Protein 7KNO (pdb70)

Solvent-accessible surface area: 64492 Å² total; per-residue (Å²): 151,74,80,5,114,51,2,16,32,84,45,72,88,108,115,13,100,61,69,14,19,55,9,1,79,32,108,118,82,51,43,71,30,63,21,29,103,64,99,114,24,7,50,153,31,50,56,98,1,27,42,138,132,0,62,145,22,4,12,42,30,0,109,130,29,5,32,47,38,29,88,7,122,22,18,76,18,30,18,14,138,61,2,6,4,1,2,0,9,11,0,3,0,0,1,0,10,0,0,0,1,41,25,15,51,80,62,48,153,51,22,0,0,5,18,1,0,1,63,45,113,99,20,98,90,0,25,0,29,56,0,5,8,26,0,0,43,0,0,18,0,0,84,37,44,38,10,102,83,41,45,13,0,0,1,0,0,4,8,3,15,30,1,2,0,0,0,0,0,0,3,0,10,3,1,11,0,0,3,4,22,1,28,26,18,17,94,10,0,57,50,22,2,55,57,2,86,1,106,4,0,0,0,0,1,24,0,66,65,27,30,55,68,16,48,0,0,104,37,0,21,50,2,15,152,108,4,121,88,15,100,32,0,0,0,14,96,50,36,51,81,197,11,54,60,61,160,43,50,8,79,44,2,67,97,12,4,34,82,11,31,1,20,0,19,15,59,60,8,15,0,14,9,42,7,0,1,4,14,35,88,104,56,66,37,24,1,0,10,1,3,2,0,1,1,0,0,6,0,1,3,0,0,64,16,0,0,3,8,32,96,116,7,73,2,1,0,15,16,22,2,3,42,6,0,0,0,0,0,0,1,0,0,0,0,1,48,6,3,9,1,2,4,7,1,10,34,26,48,54,79,59,22,18,3,5,2,64,2,0,32,97,43,105,1,12,0,0,0,8,8,2,25,10,2,12,52,6,23,44,70,24,85,127,60,1,50,138,36,73,2,41,21,0,5,0,0,0,0,8,42,32,28,0,7,0,46,0,3,26,16,2,8,56,61,0,1,71,90,67,6,7,4,0,13,3,24,22,24,15,19,0,0,7,3,0,0,2,1,3,3,3,2,4,27,9,19,5,3,2,2,0,10,18,9,4,7,4,33,16,26,0,1,35,61,124,84,31,119,55,48,161,47,76,37,24,75,13,5,0,0,0,92,143,22,7,5,1,1,1,20,9,4,36,85,50,4,118,47,2,43,84,50,6,10,136,55,36,106,58,54,1,32,4,7,12,10,2,0,32,6,90,70,15,20,5,2,16,10,9,93,46,107,12,52,1,43,11,71,52,83,116,3,11,4,2,32,0,12,0,0,0,3,32,35,81,12,0,2,10,6,0,0,1,5,26,90,24,163,93,43,49,52,7,2,33,0,0,0,0,17,44,97,129,48,80,69,188,89,42,56,88,74,103,1,28,56,41,0,12,106,52,0,105,88,70,34,8,97,58,0,16,13,135,31,20,35,30,10,71,54,4,0,31,32,58,26,10,97,2,28,12,90,4,0,55,31,12,21,54,67,80,19,113,61,16,63,91,27,58,15,16,62,71,61,71,10,13,67,61,0,83,72,48,37,155,144,79,154,7,119,50,2,15,32,80,43,76,89,106,115,14,100,59,70,15,18,57,8,1,90,32,123,104,83,50,48,71,30,63,22,29,105,74,93,111,25,5,40,150,28,42,59,95,1,28,38,135,133,1,65,146,22,5,11,40,30,0,109,127,29,4,33,46,38,27,86,7,146,22,18,55,18,24,16,11,128,60,2,6,6,1,3,0,8,13,0,4,0,0,1,0,9,0,0,0,0,42,26,14,48,79,63,48,151,48,18,0,0,4,17,1,0,1,59,49,109,94,19,97,76,0,24,0,26,51,0,4,6,26,0,0,43,0,0,20,0,0,96,39,44,40,10,103,78,41,45,12,0,0,0,0,0,5,10,3,11,29,2,2,0,0,0,0,0,0,3,0,8,2,1,10,0,0,3,3,19,3,31,26,15,18,88,17,0,55,53,19,2,55,59,1,87,2,105,2,0,0,0,0,0,21,0,70,94,24,29,57,64,28,39,0,0,92,38,0,30,49,1,14,159,104,4,120,87,15,101,33,0,0,0,12,98,51,38,52,81,108,24,59,58,61,159,41,53,8,82,43,6,65,94,12,8,37,83,11,30,2,20,0,24,15,54,60,8,14,0,14,7,41,5,0,0,3,14,37,111,108,36,26,1,0,10,0,3,2,0,0,1,0,0,6,0,2,4,1,0,63,14,0,0,3,7,28,94,126,6,54,1,1,0,14,15,20,3,3,39,6,1,0,0,0,0,0,1,0,0,0,0,1,47,4,3,5,1,2,3,6,2,7,23,22,46,55,78,63,20,18,3,4,3,63,1,0,30,91,32,114,1,21,0,0,0,8,13,2,23,11,2,11,52,7,12,48,70,22,61,130,58,1,48,143,35,76,2,42,24,0,4,0,0,0,0,7,41,35,26,0,7,0,44,0,3,24,14,2,8,55,61,1,0,73,91,64,6,7,3,0,13,3,23,22,26,13,19,0,0,7,3,0,0,2,0,2,3,2,2,4,29,9,20,4,3,2,2,0,13,18,7,4,8,5,45,11,12,0,0,35,50,165,87,35,118,29,51,129,44,78,27,25,100,2,2,0,0,0,75,125,9,8,5,2,0,1,20,9,4,32,82,53,4,109,62,2,24,93,50,7,5,104,56,35,106,52,40,1,33,4,5,12,10,4,2,30,4,83,67,13,20,3,1,17,27,8,94,43,107,14,34,2,63,10,68,64,78,118,4,16,4,1,35,0,11,0,0,0,3,31,25,77,10,0,1,10,6,0,1,2,7,24,92,33,151,166,48,50,53,8,1,28,0,0,0,1,26,39,90,131,50,74,68,96,85,37,46,87,79,82,3,21,136,76,0,22,59,48,0,108,144,68,39,7,100,52,0,24,12,137,101,18,18,49,10,67,50,5,0,25,21,50,24,14,98,2,31,13,125,4,0,57,30,13,20,62,70,80,20,112,58,14,61,96,28,57,17,17,57,71,60,68,8,7,111,57,0,66,70,45,38,150,136,113,57,68,18,19,75,13,1,103,27,46,86,81,55,45,63,31,64,20,29,98,77,107,64,26,6,51,158,31,47,60,96,1,25,46,135,129,0,64,143,20,4,13,43,33,0,106,127,28,5,34,42,40,25,88,6,145,23,16,74,15,32,18,9,124,54,2,6,5,1,2,0,8,13,0,3,0,0,1,0,8,0,0,0,1,43,24,13,49,79,63,45,155,50,20,0,0,4,19,1,0,1,57,45,110,99,21,101,93,0,23,0,31,51,0,4,8,27,0,0,42,0,0,19,0,0,88,36,43,38,10,108,85,40,48,11,0,0,1,0,2,7,10,3,13,28,2,2,0,0,0,0,0,0,3,0,10,2,1,5,0,0,4,2,34,9,23,12,14,22,76,7,0,38,87,18,2,54,76,2,100,2,105,4,0,0,0,0,0,21,0,62,130,27,31,58,69,39,44,0,0,98,44,0,31,49,0,13,160,111,6,122,85,16,101,31,0,0,0,12,93,50,40,48,82,110,22,59,56,62,161,42,51,9,75,46,5,66,94,12,7,48,82,11,31,2,22,0,19,17,60,61,8,14,0,14,12,47,7,0,0,3,8,10,15,13,33,79,47,68,30,10,2,2,10,0,3,2,0,0,2,0,0,5,0,1,4,0,0,66,15,0,0,2,8,29,95,111,6,71,1,0,0,18,28,27,4,2,64,15,18,0,0,0,0,0,1,0,0,0,0,1,48,6,3,8,1,1,3,8,4,8,19,22,46,54,78,57,20,16,4,7,4,63,2,0,54,100,44,38,1,12,0,0,0,10,25,0,37,12,4,92,65,6,124,81,87,29,61,131,56,5,69,136,51,100,5,40,25,0,6,0,0,0,2,15,39,28,86,6,40,85,54,2,3,57,32,2,8,70,23,0,0,45,80,71,5,8,2,0,14,3,23,23,13,12,2,0,0,7,3,1,0,2,1,2,4,1,2,4,27,10,16,8,19,1,2,1,15,20,7,4,6,4,24,13,16,0,0,44,80,99,86,32,125,49,58,94,48,79,119,20,116,13,5,0,0,0,134,42,25,7,4,1,1,1,20,9,4,34,92,46,4,116,63,3,40,86,62,15,6,145,57,29,109,51,51,1,30,1,1,9,5,0,27,33,44,79,110,16,21,4,87,35,66,23,61,80,47,83,11,22,46,36,79,27,22,54,29,2,15,38,32,6,44,71,1,0,94,74,53,92,34,19,63,38,15,34,7,98,75,101,20,30,1,29,2,13,95,35,149,136,116,72,84,65,44,31,52,45,7,23,111,36,0,106,47,42,19,0,67,81,13,36,14,78,29,20,127,71,65,118,80,118

Structure (mmCIF, N/CA/C/O backbone):
data_7KNO
#
_entry.id   7KNO
#
_cell.length_a   72.690
_cell.length_b   184.700
_cell.length_c   84.840
_cell.angle_alpha   90.000
_cell.angle_beta   93.869
_cell.angle_gamma   90.000
#
_symmetry.space_group_name_H-M   'P 1 21 1'
#
loop_
_entity.id
_entity.type
_entity.pdbx_description
1 polymer 'Acetyl-coenzyme A synthetase'
2 non-polymer "5'-O-[(S)-ethoxy(hydroxy)phosphoryl]adenosine"
3 non-polymer 1,2-ETHANEDIOL
4 non-polymer 'PHOSPHATE ION'
5 water water
#
loop_
_atom_site.group_PDB
_atom_site.id
_atom_site.type_symbol
_atom_site.label_atom_id
_atom_site.label_alt_id
_atom_site.label_comp_id
_atom_site.label_asym_id
_atom_site.label_entity_id
_atom_site.label_seq_id
_atom_site.pdbx_PDB_ins_code
_atom_site.Cartn_x
_atom_site.Cartn_y
_atom_site.Cartn_z
_atom_site.occupancy
_atom_site.B_iso_or_equiv
_atom_site.auth_seq_id
_atom_site.auth_comp_id
_atom_site.auth_asym_id
_atom_site.auth_atom_id
_atom_site.pdbx_PDB_model_num
ATOM 1 N N . VAL A 1 24 ? -38.68388 22.14057 -34.31893 1.000 64.05841 10 VAL A N 1
ATOM 2 C CA . VAL A 1 24 ? -38.98429 22.03614 -32.89917 1.000 66.18732 10 VAL A CA 1
ATOM 3 C C . VAL A 1 24 ? -37.68646 22.14230 -32.08705 1.000 65.10872 10 VAL A C 1
ATOM 4 O O . VAL A 1 24 ? -37.46802 23.12304 -31.37231 1.000 65.88203 10 VAL A O 1
ATOM 6 N N . HIS A 1 25 ? -36.81542 21.14426 -32.22174 1.000 52.66540 11 HIS A N 1
ATOM 7 C CA . HIS A 1 25 ? -35.62131 21.03116 -31.39742 1.000 46.75560 11 HIS A CA 1
ATOM 8 C C . HIS A 1 25 ? -34.35635 21.16940 -32.23802 1.000 46.67239 11 HIS A C 1
ATOM 9 O O . HIS A 1 25 ? -34.27742 20.64179 -33.35241 1.000 47.89096 11 HIS A O 1
ATOM 16 N N . HIS A 1 26 ? -33.35537 21.86454 -31.68501 1.000 42.41589 12 HIS A N 1
ATOM 17 C CA . HIS A 1 26 ? -32.06625 21.98008 -32.35958 1.000 40.82071 12 HIS A CA 1
ATOM 18 C C . HIS A 1 26 ? -31.29127 20.67322 -32.28719 1.000 41.77374 12 HIS A C 1
ATOM 19 O O . HIS A 1 26 ? -30.65793 20.26568 -33.26547 1.000 43.40136 12 HIS A O 1
ATOM 21 N N . VAL A 1 27 ? -31.33425 20.00098 -31.14784 1.000 32.57734 13 VAL A N 1
ATOM 22 C CA . VAL A 1 27 ? -30.61892 18.74652 -30.96494 1.000 34.33420 13 VAL A CA 1
ATOM 23 C C . VAL A 1 27 ? -31.58143 17.61122 -31.26262 1.000 39.59438 13 VAL A C 1
ATOM 24 O O . VAL A 1 27 ? -32.69518 17.58239 -30.72988 1.000 41.04558 13 VAL A O 1
ATOM 28 N N . HIS A 1 28 ? -31.14211 16.67028 -32.08916 1.000 36.38169 14 HIS A N 1
ATOM 29 C CA . HIS A 1 28 ? -31.90214 15.49689 -32.47138 1.000 38.62945 14 HIS A CA 1
ATOM 30 C C . HIS A 1 28 ? -31.30800 14.22597 -31.86718 1.000 32.06861 14 HIS A C 1
ATOM 31 O O . HIS A 1 28 ? -30.08587 14.10842 -31.74001 1.000 31.79567 14 HIS A O 1
ATOM 38 N N . PRO A 1 29 ? -32.13368 13.24304 -31.51234 1.000 33.10862 15 PRO A N 1
ATOM 39 C CA . PRO A 1 29 ? -31.58002 11.94187 -31.11881 1.000 32.67817 15 PRO A CA 1
ATOM 40 C C . PRO A 1 29 ? -30.81420 11.31978 -32.27640 1.000 33.56545 15 PRO A C 1
ATOM 41 O O . PRO A 1 29 ? -31.02536 11.66430 -33.43951 1.000 35.44844 15 PRO A O 1
ATOM 45 N N . LEU A 1 30 ? -29.93140 10.37650 -31.94913 1.000 32.98209 16 LEU A N 1
ATOM 46 C CA . LEU A 1 30 ? -29.28869 9.59772 -32.99554 1.000 32.71537 16 LEU A CA 1
ATOM 47 C C . LEU A 1 30 ? -30.35825 8.93289 -33.85669 1.000 34.30534 16 LEU A C 1
ATOM 48 O O . LEU A 1 30 ? -31.37862 8.47798 -33.33179 1.000 34.83007 16 LEU A O 1
ATOM 53 N N . PRO A 1 31 ? -30.18859 8.92975 -35.17328 1.000 35.50270 17 PRO A N 1
ATOM 54 C CA . PRO A 1 31 ? -31.19914 8.34057 -36.05843 1.000 36.81551 17 PRO A CA 1
ATOM 55 C C . PRO A 1 31 ? -31.61676 6.93569 -35.63052 1.000 37.37659 17 PRO A C 1
ATOM 56 O O . PRO A 1 31 ? -30.78336 6.08963 -35.31100 1.000 36.88624 17 PRO A O 1
ATOM 60 N N . ASP A 1 32 ? -32.93203 6.69693 -35.63146 1.000 38.48455 18 ASP A N 1
ATOM 61 C CA . ASP A 1 32 ? -33.52301 5.42733 -35.21743 1.000 39.22556 18 ASP A CA 1
ATOM 62 C C . ASP A 1 32 ? -34.75987 5.17591 -36.06165 1.000 41.03711 18 ASP A C 1
ATOM 63 O O . ASP A 1 32 ? -35.50044 6.11285 -36.36301 1.000 42.42536 18 ASP A O 1
ATOM 68 N N . SER A 1 33 ? -35.00747 3.91163 -36.41175 1.000 43.87511 19 SER A N 1
ATOM 69 C CA . SER A 1 33 ? -36.20986 3.61351 -37.20159 1.000 44.06981 19 SER A CA 1
ATOM 70 C C . SER A 1 33 ? -37.47764 3.69502 -36.36468 1.000 46.50272 19 SER A C 1
ATOM 71 O O . SER A 1 33 ? -38.57955 3.73674 -36.92289 1.000 47.68093 19 SER A O 1
ATOM 74 N N . VAL A 1 34 ? -37.34130 3.70114 -35.04507 1.000 45.35212 20 VAL A N 1
ATOM 75 C CA . VAL A 1 34 ? -38.45128 3.78655 -34.10165 1.000 45.63714 20 VAL A CA 1
ATOM 76 C C . VAL A 1 34 ? -38.78093 5.25736 -33.86613 1.000 46.23735 20 VAL A C 1
ATOM 77 O O . VAL A 1 34 ? -37.86997 6.06111 -33.61118 1.000 44.70051 20 VAL A O 1
ATOM 81 N N . PRO A 1 35 ? -40.05131 5.65187 -33.92583 1.000 50.11915 21 PRO A N 1
ATOM 82 C CA . PRO A 1 35 ? -40.40537 7.04918 -33.65058 1.000 46.73021 21 PRO A CA 1
ATOM 83 C C . PRO A 1 35 ? -40.06667 7.45374 -32.22217 1.000 47.27838 21 PRO A C 1
ATOM 84 O O . PRO A 1 35 ? -40.19554 6.66358 -31.28288 1.000 47.64127 21 PRO A O 1
ATOM 88 N N . GLU A 1 36 ? -39.65742 8.72102 -32.07078 1.000 45.40993 22 GLU A N 1
ATOM 89 C CA . GLU A 1 36 ? -39.22109 9.23290 -30.77443 1.000 48.91654 22 GLU A CA 1
ATOM 90 C C . GLU A 1 36 ? -40.25783 8.98550 -29.68570 1.000 47.86810 22 GLU A C 1
ATOM 91 O O . GLU A 1 36 ? -39.91111 8.63539 -28.55040 1.000 47.77875 22 GLU A O 1
ATOM 97 N N . SER A 1 37 ? -41.53643 9.13933 -30.02402 1.000 47.47881 23 SER A N 1
ATOM 98 C CA . SER A 1 37 ? -42.62900 8.96007 -29.07331 1.000 44.37874 23 SER A CA 1
ATOM 99 C C . SER A 1 37 ? -42.77336 7.52519 -28.58530 1.000 46.70718 23 SER A C 1
ATOM 100 O O . SER A 1 37 ? -43.45887 7.29135 -27.58531 1.000 52.53002 23 SER A O 1
ATOM 103 N N . GLU A 1 38 ? -42.19078 6.55468 -29.28074 1.000 43.80699 24 GLU A N 1
ATOM 104 C CA . GLU A 1 38 ? -42.22572 5.16898 -28.84170 1.000 44.21448 24 GLU A CA 1
ATOM 105 C C . GLU A 1 38 ? -40.85659 4.70351 -28.37234 1.000 43.31566 24 GLU A C 1
ATOM 106 O O . GLU A 1 38 ? -40.64150 3.50017 -28.21197 1.000 42.96590 24 GLU A O 1
ATOM 112 N N . ASP A 1 39 ? -39.92499 5.63067 -28.17070 1.000 40.09315 25 ASP A N 1
ATOM 113 C CA . ASP A 1 39 ? -38.51281 5.30415 -27.99348 1.000 40.93267 25 ASP A CA 1
ATOM 114 C C . ASP A 1 39 ? -37.98467 5.64342 -26.60157 1.000 39.55078 25 ASP A C 1
ATOM 115 O O . ASP A 1 39 ? -36.78969 5.89666 -26.44266 1.000 37.84533 25 ASP A O 1
ATOM 120 N N . LEU A 1 40 ? -38.83813 5.63159 -25.57874 1.000 37.67780 26 LEU A N 1
ATOM 121 C CA . LEU A 1 40 ? -38.41156 5.89398 -24.20641 1.000 36.92412 26 LEU A CA 1
ATOM 122 C C . LEU A 1 40 ? -38.69840 4.66238 -23.36071 1.000 37.16873 26 LEU A C 1
ATOM 123 O O . LEU A 1 40 ? -39.83021 4.16354 -23.35503 1.000 38.29819 26 LEU A O 1
ATOM 128 N N . PHE A 1 41 ? -37.68403 4.16090 -22.66155 1.000 35.88666 27 PHE A N 1
ATOM 129 C CA . PHE A 1 41 ? -37.77552 2.84229 -22.03275 1.000 36.90615 27 PHE A CA 1
ATOM 130 C C . PHE A 1 41 ? -37.65028 2.95089 -20.51409 1.000 37.56995 27 PHE A C 1
ATOM 131 O O . PHE A 1 41 ? -36.54644 3.07468 -19.97592 1.000 34.22706 27 PHE A O 1
ATOM 139 N N . ALA A 1 42 ? -38.79089 2.85770 -19.82542 1.000 36.47426 28 ALA A N 1
ATOM 140 C CA . ALA A 1 42 ? -38.78363 2.88812 -18.37241 1.000 36.42600 28 ALA A CA 1
ATOM 141 C C . ALA A 1 42 ? -38.05153 1.65937 -17.83103 1.000 35.63217 28 ALA A C 1
ATOM 142 O O . ALA A 1 42 ? -37.98486 0.62838 -18.50414 1.000 36.27280 28 ALA A O 1
ATOM 144 N N . PRO A 1 43 ? -37.48575 1.74062 -16.62765 1.000 34.68250 29 PRO A N 1
ATOM 145 C CA . PRO A 1 43 ? -36.88514 0.54979 -16.02189 1.000 34.46475 29 PRO A CA 1
ATOM 146 C C . PRO A 1 43 ? -37.86744 -0.61062 -16.00935 1.000 37.30066 29 PRO A C 1
ATOM 147 O O . PRO A 1 43 ? -39.01475 -0.47706 -15.54948 1.000 37.97637 29 PRO A O 1
ATOM 151 N N . PRO A 1 44 ? -37.47813 -1.74630 -16.57816 1.000 36.37029 30 PRO A N 1
ATOM 152 C CA . PRO A 1 44 ? -38.41633 -2.87070 -16.74885 1.000 39.92697 30 PRO A CA 1
ATOM 153 C C . PRO A 1 44 ? -38.57968 -3.63920 -15.44808 1.000 38.72317 30 PRO A C 1
ATOM 154 O O . PRO A 1 44 ? -37.87034 -3.34795 -14.47418 1.000 38.06021 30 PRO A O 1
ATOM 158 N N . PRO A 1 45 ? -39.52338 -4.59961 -15.37941 1.000 40.11937 31 PRO A N 1
ATOM 159 C CA . PRO A 1 45 ? -39.81380 -5.27100 -14.09639 1.000 40.22468 31 PRO A CA 1
ATOM 160 C C . PRO A 1 45 ? -38.61761 -5.90337 -13.40289 1.000 39.11928 31 PRO A C 1
ATOM 161 O O . PRO A 1 45 ? -38.57726 -5.90865 -12.16777 1.000 39.85512 31 PRO A O 1
ATOM 165 N N . ARG A 1 46 ? -37.65804 -6.46180 -14.13710 1.000 38.61255 32 ARG A N 1
ATOM 166 C CA . ARG A 1 46 ? -36.47727 -7.00683 -13.46917 1.000 39.86036 32 ARG A CA 1
ATOM 167 C C . ARG A 1 46 ? -35.71710 -5.93629 -12.69510 1.000 39.34885 32 ARG A C 1
ATOM 168 O O . ARG A 1 46 ? -34.95077 -6.27266 -11.77966 1.000 39.16367 32 ARG A O 1
ATOM 176 N N . MET A 1 47 ? -35.91467 -4.66033 -13.03936 1.000 36.87838 33 MET A N 1
ATOM 177 C CA . MET A 1 47 ? -35.27173 -3.53907 -12.35796 1.000 36.45888 33 MET A CA 1
ATOM 178 C C . MET A 1 47 ? -36.25340 -2.75265 -11.49654 1.000 38.06871 33 MET A C 1
ATOM 179 O O . MET A 1 47 ? -35.95990 -1.62138 -11.11141 1.000 38.73458 33 MET A O 1
ATOM 184 N N . GLN A 1 48 ? -37.42775 -3.32473 -11.20830 1.000 40.44390 34 GLN A N 1
ATOM 185 C CA . GLN A 1 48 ? -38.39218 -2.74368 -10.27665 1.000 40.44270 34 GLN A CA 1
ATOM 186 C C . GLN A 1 48 ? -38.49951 -3.53597 -8.97423 1.000 41.25837 34 GLN A C 1
ATOM 187 O O . GLN A 1 48 ? -39.45648 -3.34902 -8.21898 1.000 44.24244 34 GLN A O 1
ATOM 193 N N . GLY A 1 49 ? -37.55392 -4.42444 -8.69930 1.000 39.11738 35 GLY A N 1
ATOM 194 C CA . GLY A 1 49 ? -37.71727 -5.30697 -7.56156 1.000 40.82876 35 GLY A CA 1
ATOM 195 C C . GLY A 1 49 ? -38.83491 -6.31658 -7.71618 1.000 41.43779 35 GLY A C 1
ATOM 196 O O . GLY A 1 49 ? -39.33202 -6.84537 -6.71662 1.000 40.90535 35 GLY A O 1
ATOM 197 N N . LYS A 1 50 ? -39.24605 -6.60401 -8.94145 1.000 43.85234 36 LYS A N 1
ATOM 198 C CA . LYS A 1 50 ? -40.28374 -7.59132 -9.19771 1.000 44.79299 36 LYS A CA 1
ATOM 199 C C . LYS A 1 50 ? -39.63706 -8.93381 -9.50951 1.000 50.75048 36 LYS A C 1
ATOM 200 O O . LYS A 1 50 ? -38.43330 -9.02754 -9.75630 1.000 49.04729 36 LYS A O 1
ATOM 206 N N . GLU A 1 51 ? -40.45160 -9.98588 -9.46515 1.000 53.25336 37 GLU A N 1
ATOM 207 C CA . GLU A 1 51 ? -40.02247 -11.33956 -9.82441 1.000 54.04575 37 GLU A CA 1
ATOM 208 C C . GLU A 1 51 ? -38.86321 -11.82204 -8.95744 1.000 51.23049 37 GLU A C 1
ATOM 209 O O . GLU A 1 51 ? -38.02598 -12.60634 -9.41019 1.000 51.38636 37 GLU A O 1
ATOM 215 N N . GLY A 1 52 ? -38.80099 -11.35942 -7.70872 1.000 48.39770 38 GLY A N 1
ATOM 216 C CA . GLY A 1 52 ? -37.73456 -11.77906 -6.81446 1.000 47.97957 38 GLY A CA 1
ATOM 217 C C . GLY A 1 52 ? -36.37518 -11.16138 -7.06696 1.000 47.37526 38 GLY A C 1
ATOM 218 O O . GLY A 1 52 ? -35.38436 -11.61895 -6.47529 1.000 40.79472 38 GLY A O 1
ATOM 219 N N . ARG A 1 53 ? -36.28350 -10.14343 -7.92487 1.000 43.52055 39 ARG A N 1
ATOM 220 C CA . ARG A 1 53 ? -35.01109 -9.45845 -8.15337 1.000 36.46696 39 ARG A CA 1
ATOM 221 C C . ARG A 1 53 ? -34.73717 -8.44027 -7.05337 1.000 39.51522 39 ARG A C 1
ATOM 222 O O . ARG A 1 53 ? -35.66760 -7.91779 -6.43351 1.000 41.87369 39 ARG A O 1
ATOM 230 N N . PRO A 1 54 ? -33.46517 -8.10736 -6.82402 1.000 40.48792 40 PRO A N 1
ATOM 231 C CA . PRO A 1 54 ? -33.13554 -7.09470 -5.81484 1.000 36.99500 40 PRO A CA 1
ATOM 232 C C . PRO A 1 54 ? -33.76499 -5.75091 -6.14353 1.000 40.41256 40 PRO A C 1
ATOM 233 O O . PRO A 1 54 ? -33.79938 -5.33370 -7.30305 1.000 37.63462 40 PRO A O 1
ATOM 237 N N . LYS A 1 55 ? -34.26437 -5.06990 -5.11149 1.000 38.88492 41 LYS A N 1
ATOM 238 C CA . LYS A 1 55 ? -34.71009 -3.69401 -5.29958 1.000 35.90609 41 LYS A CA 1
ATOM 239 C C . LYS A 1 55 ? -33.51744 -2.82258 -5.69210 1.000 33.15138 41 LYS A C 1
ATOM 240 O O . LYS A 1 55 ? -32.41552 -3.00660 -5.16903 1.000 33.39591 41 LYS A O 1
ATOM 242 N N . PRO A 1 56 ? -33.68974 -1.89045 -6.61648 1.000 37.27319 42 PRO A N 1
ATOM 243 C CA . PRO A 1 56 ? -32.55952 -1.04844 -7.02855 1.000 29.60110 42 PRO A CA 1
ATOM 244 C C . PRO A 1 56 ? -32.07816 -0.14734 -5.90035 1.000 34.28193 42 PRO A C 1
ATOM 245 O O . PRO A 1 56 ? -32.84736 0.28094 -5.03645 1.000 32.13266 42 PRO A O 1
ATOM 249 N N . HIS A 1 57 ? -30.76893 0.12674 -5.91158 1.000 28.62527 43 HIS A N 1
ATOM 250 C CA . HIS A 1 57 ? -30.20016 1.04128 -4.93122 1.000 31.96620 43 HIS A CA 1
ATOM 251 C C . HIS A 1 57 ? -30.73456 2.45326 -5.10979 1.000 31.13290 43 HIS A C 1
ATOM 252 O O . HIS A 1 57 ? -30.82856 3.21211 -4.13507 1.000 33.95789 43 HIS A O 1
ATOM 259 N N . ILE A 1 58 ? -31.03127 2.83947 -6.34634 1.000 29.41751 44 ILE A N 1
ATOM 260 C CA . ILE A 1 58 ? -31.58548 4.14631 -6.66200 1.000 27.84039 44 ILE A CA 1
ATOM 261 C C . ILE A 1 58 ? -32.81994 3.91576 -7.52951 1.000 30.42682 44 ILE A C 1
ATOM 262 O O . ILE A 1 58 ? -32.74542 3.24005 -8.56274 1.000 29.71848 44 ILE A O 1
ATOM 267 N N . GLY A 1 59 ? -33.94552 4.47213 -7.11864 1.000 29.08214 45 GLY A N 1
ATOM 268 C CA . GLY A 1 59 ? -35.17332 4.25621 -7.84725 1.000 31.07086 45 GLY A CA 1
ATOM 269 C C . GLY A 1 59 ? -36.31605 4.97443 -7.18271 1.000 35.37092 45 GLY A C 1
ATOM 270 O O . GLY A 1 59 ? -36.20294 5.44335 -6.04614 1.000 31.65234 45 GLY A O 1
ATOM 271 N N . PRO A 1 60 ? -37.46397 5.04986 -7.86903 1.000 36.74784 46 PRO A N 1
ATOM 272 C CA . PRO A 1 60 ? -37.71237 4.40947 -9.16340 1.000 32.78006 46 PRO A CA 1
ATOM 273 C C . PRO A 1 60 ? -37.68542 5.35244 -10.36274 1.000 32.84248 46 PRO A C 1
ATOM 274 O O . PRO A 1 60 ? -38.12132 4.94224 -11.45201 1.000 34.31567 46 PRO A O 1
ATOM 278 N N . ASN A 1 61 ? -37.29897 6.61517 -10.19272 1.000 31.76407 47 ASN A N 1
ATOM 279 C CA . ASN A 1 61 ? -37.52093 7.56378 -11.27469 1.000 31.79214 47 ASN A CA 1
ATOM 280 C C . ASN A 1 61 ? -36.38852 8.58234 -11.33091 1.000 31.76878 47 ASN A C 1
ATOM 281 O O . ASN A 1 61 ? -35.40793 8.50339 -10.58484 1.000 30.54940 47 ASN A O 1
ATOM 286 N N . TYR A 1 62 ? -36.53511 9.53963 -12.24912 1.000 30.46669 48 TYR A N 1
ATOM 287 C CA . TYR A 1 62 ? -35.50043 10.54927 -12.44930 1.000 29.63380 48 TYR A CA 1
ATOM 288 C C . TYR A 1 62 ? -35.29986 11.37357 -11.18944 1.000 32.19434 48 TYR A C 1
ATOM 289 O O . TYR A 1 62 ? -34.16269 11.66433 -10.79996 1.000 29.70049 48 TYR A O 1
ATOM 298 N N . GLU A 1 63 ? -36.39676 11.70561 -10.50599 1.000 29.89946 49 GLU A N 1
ATOM 299 C CA . GLU A 1 63 ? -36.29974 12.50291 -9.29278 1.000 31.81245 49 GLU A CA 1
ATOM 300 C C . GLU A 1 63 ? -35.49691 11.79626 -8.21062 1.000 29.12035 49 GLU A C 1
ATOM 301 O O . GLU A 1 63 ? -34.79665 12.45140 -7.43222 1.000 28.48588 49 GLU A O 1
ATOM 307 N N . SER A 1 64 ? -35.57968 10.47183 -8.14068 1.000 29.35830 50 SER A N 1
ATOM 308 C CA . SER A 1 64 ? -34.77298 9.76094 -7.15302 1.000 28.77239 50 SER A CA 1
ATOM 309 C C . SER A 1 64 ? -33.28933 9.81833 -7.50160 1.000 27.58856 50 SER A C 1
ATOM 310 O O . SER A 1 64 ? -32.44917 9.87529 -6.59760 1.000 27.80565 50 SER A O 1
ATOM 313 N N . TYR A 1 65 ? -32.95024 9.80571 -8.79084 1.000 28.44826 51 TYR A N 1
ATOM 314 C CA . TYR A 1 65 ? -31.56553 10.02601 -9.20166 1.000 27.30285 51 TYR A CA 1
ATOM 315 C C . TYR A 1 65 ? -31.09799 11.43019 -8.83617 1.000 28.38029 51 TYR A C 1
ATOM 316 O O . TYR A 1 65 ? -30.01882 11.59985 -8.25671 1.000 27.38780 51 TYR A O 1
ATOM 325 N N . VAL A 1 66 ? -31.89752 12.45275 -9.16721 1.000 25.92926 52 VAL A N 1
ATOM 326 C CA . VAL A 1 66 ? -31.48065 13.81997 -8.88839 1.000 26.28002 52 VAL A CA 1
ATOM 327 C C . VAL A 1 66 ? -31.32067 14.03423 -7.39782 1.000 28.04710 52 VAL A C 1
ATOM 328 O O . VAL A 1 66 ? -30.38071 14.69867 -6.95671 1.000 26.04214 52 VAL A O 1
ATOM 332 N N . LYS A 1 67 ? -32.24135 13.48219 -6.59517 1.000 27.58372 53 LYS A N 1
ATOM 333 C CA . LYS A 1 67 ? -32.16344 13.69732 -5.15517 1.000 29.76540 53 LYS A CA 1
ATOM 334 C C . LYS A 1 67 ? -30.83820 13.20506 -4.60444 1.000 27.78296 53 LYS A C 1
ATOM 335 O O . LYS A 1 67 ? -30.20125 13.88877 -3.79465 1.000 25.29428 53 LYS A O 1
ATOM 341 N N . GLU A 1 68 ? -30.38350 12.03958 -5.05730 1.000 25.75346 54 GLU A N 1
ATOM 342 C CA . GLU A 1 68 ? -29.09233 11.55754 -4.57598 1.000 24.25249 54 GLU A CA 1
ATOM 343 C C . GLU A 1 68 ? -27.92667 12.30451 -5.23038 1.000 23.85728 54 GLU A C 1
ATOM 344 O O . GLU A 1 68 ? -26.97487 12.69394 -4.54805 1.000 23.34529 54 GLU A O 1
ATOM 350 N N . TRP A 1 69 ? -27.97547 12.49524 -6.54749 1.000 23.72551 55 TRP A N 1
ATOM 351 C CA . TRP A 1 69 ? -26.85390 13.10786 -7.26821 1.000 23.19715 55 TRP A CA 1
ATOM 352 C C . TRP A 1 69 ? -26.55446 14.51076 -6.74677 1.000 23.13298 55 TRP A C 1
ATOM 353 O O . TRP A 1 69 ? -25.38694 14.91226 -6.66259 1.000 23.15093 55 TRP A O 1
ATOM 364 N N . ALA A 1 70 ? -27.59741 15.26724 -6.36460 1.000 22.95179 56 ALA A N 1
ATOM 365 C CA . ALA A 1 70 ? -27.37487 16.63680 -5.90578 1.000 23.12556 56 ALA A CA 1
ATOM 366 C C . ALA A 1 70 ? -26.49659 16.66980 -4.66425 1.000 24.63991 56 ALA A C 1
ATOM 367 O O . ALA A 1 70 ? -25.86749 17.68835 -4.38725 1.000 26.87663 56 ALA A O 1
ATOM 369 N N . LYS A 1 71 ? -26.47367 15.57284 -3.89836 1.000 22.82349 57 LYS A N 1
ATOM 370 C CA . LYS A 1 71 ? -25.62963 15.46361 -2.71432 1.000 23.34962 57 LYS A CA 1
ATOM 371 C C . LYS A 1 71 ? -24.14919 15.33911 -3.06419 1.000 24.68227 57 LYS A C 1
ATOM 372 O O . LYS A 1 71 ? -23.28809 15.53194 -2.19200 1.000 22.27220 57 LYS A O 1
ATOM 378 N N . THR A 1 72 ? -23.83228 15.00847 -4.31264 1.000 21.95288 58 THR A N 1
ATOM 379 C CA . THR A 1 72 ? -22.48324 14.58772 -4.69197 1.000 21.04492 58 THR A CA 1
ATOM 380 C C . THR A 1 72 ? -21.72280 15.65011 -5.45210 1.000 23.09844 58 THR A C 1
ATOM 381 O O . THR A 1 72 ? -20.55969 15.42047 -5.79641 1.000 20.01810 58 THR A O 1
ATOM 385 N N . VAL A 1 73 ? -22.35471 16.79226 -5.74104 1.000 23.87508 59 VAL A N 1
ATOM 386 C CA . VAL A 1 73 ? -21.71058 17.88561 -6.45430 1.000 26.35417 59 VAL A CA 1
ATOM 387 C C . VAL A 1 73 ? -21.98553 19.17958 -5.70328 1.000 25.10672 59 VAL A C 1
ATOM 388 O O . VAL A 1 73 ? -22.92553 19.27859 -4.92233 1.000 25.83723 59 VAL A O 1
ATOM 392 N N . GLY A 1 74 ? -21.13438 20.17533 -5.93075 1.000 28.80903 60 GLY A N 1
ATOM 393 C CA . GLY A 1 74 ? -21.35499 21.47716 -5.33884 1.000 35.03010 60 GLY A CA 1
ATOM 394 C C . GLY A 1 74 ? -20.67588 21.68347 -3.99249 1.000 32.33380 60 GLY A C 1
ATOM 395 O O . GLY A 1 74 ? -20.05140 20.77993 -3.41970 1.000 31.24070 60 GLY A O 1
ATOM 396 N N . PRO A 1 75 ? -20.84751 22.88638 -3.43429 1.000 36.91786 61 PRO A N 1
ATOM 397 C CA . PRO A 1 75 ? -20.03394 23.29360 -2.27626 1.000 38.38402 61 PRO A CA 1
ATOM 398 C C . PRO A 1 75 ? -20.31542 22.52495 -0.98679 1.000 39.98773 61 PRO A C 1
ATOM 399 O O . PRO A 1 75 ? -19.48039 22.57326 -0.07431 1.000 36.73071 61 PRO A O 1
ATOM 403 N N . ASN A 1 76 ? -21.43877 21.82143 -0.86656 1.000 33.83323 62 ASN A N 1
ATOM 404 C CA . ASN A 1 76 ? -21.71887 21.04317 0.33509 1.000 31.63109 62 ASN A CA 1
ATOM 405 C C . ASN A 1 76 ? -21.66430 19.53704 0.08854 1.000 28.20226 62 ASN A C 1
ATOM 406 O O . ASN A 1 76 ? -22.35834 18.77357 0.76021 1.000 29.71450 62 ASN A O 1
ATOM 411 N N . SER A 1 77 ? -20.84556 19.08689 -0.85697 1.000 24.72091 63 SER A N 1
ATOM 412 C CA . SER A 1 77 ? -20.83278 17.66906 -1.18967 1.000 25.10159 63 SER A CA 1
ATOM 413 C C . SER A 1 77 ? -19.70808 16.89726 -0.51247 1.000 22.26571 63 SER A C 1
ATOM 414 O O . SER A 1 77 ? -19.63532 15.68297 -0.68977 1.000 23.18964 63 SER A O 1
ATOM 417 N N . ASP A 1 78 ? -18.86541 17.54955 0.29114 1.000 21.76593 64 ASP A N 1
ATOM 418 C CA . ASP A 1 78 ? -17.85133 16.79804 1.04099 1.000 21.41258 64 ASP A CA 1
ATOM 419 C C . ASP A 1 78 ? -18.49412 15.76403 1.95541 1.000 23.73519 64 ASP A C 1
ATOM 420 O O . ASP A 1 78 ? -17.94884 14.67132 2.15545 1.000 23.11253 64 ASP A O 1
ATOM 425 N N . GLU A 1 79 ? -19.63299 16.11041 2.55928 1.000 25.00942 65 GLU A N 1
ATOM 426 C CA . GLU A 1 79 ? -20.25209 15.21011 3.53052 1.000 27.41491 65 GLU A CA 1
ATOM 427 C C . GLU A 1 79 ? -20.56930 13.85561 2.90292 1.000 23.97048 65 GLU A C 1
ATOM 428 O O . GLU A 1 79 ? -20.22900 12.80037 3.45641 1.000 25.30787 65 GLU A O 1
ATOM 434 N N . TRP A 1 80 ? -21.20854 13.86615 1.73239 1.000 23.09553 66 TRP A N 1
ATOM 435 C CA . TRP A 1 80 ? -21.53877 12.61598 1.05294 1.000 21.23410 66 TRP A CA 1
ATOM 436 C C . TRP A 1 80 ? -20.28063 11.85954 0.63010 1.000 22.31517 66 TRP A C 1
ATOM 437 O O . TRP A 1 80 ? -20.19118 10.63260 0.79892 1.000 24.07376 66 TRP A O 1
ATOM 448 N N . TRP A 1 81 ? -19.29420 12.56392 0.08598 1.000 20.40429 67 TRP A N 1
ATOM 449 C CA . TRP A 1 81 ? -18.10097 11.86036 -0.37160 1.000 20.10892 67 TRP A CA 1
ATOM 450 C C . TRP A 1 81 ? -17.31215 11.27481 0.80177 1.000 20.95024 67 TRP A C 1
ATOM 451 O O . TRP A 1 81 ? -16.79634 10.15816 0.70244 1.000 20.41030 67 TRP A O 1
ATOM 462 N N . ALA A 1 82 ? -17.23427 11.99561 1.92494 1.000 20.11193 68 ALA A N 1
ATOM 463 C CA . ALA A 1 82 ? -16.51668 11.45609 3.08366 1.000 21.86957 68 ALA A CA 1
ATOM 464 C C . ALA A 1 82 ? -17.21691 10.20975 3.60671 1.000 22.55876 68 ALA A C 1
ATOM 465 O O . ALA A 1 82 ? -16.56021 9.21498 3.94435 1.000 21.05841 68 ALA A O 1
ATOM 467 N N . ALA A 1 83 ? -18.55566 10.24285 3.66506 1.000 20.91688 69 ALA A N 1
ATOM 468 C CA . ALA A 1 83 ? -19.30655 9.08253 4.13973 1.000 24.10500 69 ALA A CA 1
ATOM 469 C C . ALA A 1 83 ? -19.13159 7.89709 3.19571 1.000 24.86224 69 ALA A C 1
ATOM 470 O O . ALA A 1 83 ? -18.85294 6.77992 3.64177 1.000 21.95986 69 ALA A O 1
ATOM 472 N N . LYS A 1 84 ? -19.28434 8.11606 1.87851 1.000 22.17878 70 LYS A N 1
ATOM 473 C CA . LYS A 1 84 ? -19.12392 7.00141 0.94803 1.000 22.42775 70 LYS A CA 1
ATOM 474 C C . LYS A 1 84 ? -17.70829 6.44109 0.99058 1.000 21.63235 70 LYS A C 1
ATOM 475 O O . LYS A 1 84 ? -17.52690 5.22290 0.94102 1.000 22.26003 70 LYS A O 1
ATOM 481 N N . ALA A 1 85 ? -16.69545 7.30374 1.09673 1.000 17.62303 71 ALA A N 1
ATOM 482 C CA . ALA A 1 85 ? -15.31957 6.80199 1.18460 1.000 21.68218 71 ALA A CA 1
ATOM 483 C C . ALA A 1 85 ? -15.14004 5.89191 2.39137 1.000 23.04313 71 ALA A C 1
ATOM 484 O O . ALA A 1 85 ? -14.52302 4.82929 2.29254 1.000 19.72563 71 ALA A O 1
ATOM 486 N N . ARG A 1 86 ? -15.69834 6.27726 3.52677 1.000 21.34524 72 ARG A N 1
ATOM 487 C CA . ARG A 1 86 ? -15.50843 5.50839 4.74972 1.000 22.52300 72 ARG A CA 1
ATOM 488 C C . ARG A 1 86 ? -16.36405 4.24568 4.76577 1.000 23.37419 72 ARG A C 1
ATOM 489 O O . ARG A 1 86 ? -15.97660 3.24342 5.37977 1.000 24.40408 72 ARG A O 1
ATOM 497 N N . GLU A 1 87 ? -17.52752 4.27751 4.10646 1.000 23.95999 73 GLU A N 1
ATOM 498 C CA . GLU A 1 87 ? -18.42827 3.12832 4.10216 1.000 25.10033 73 GLU A CA 1
ATOM 499 C C . GLU A 1 87 ? -17.99736 2.08922 3.08965 1.000 25.51563 73 GLU A C 1
ATOM 500 O O . GLU A 1 87 ? -18.23340 0.89165 3.29365 1.000 24.67517 73 GLU A O 1
ATOM 506 N N . THR A 1 88 ? -17.35471 2.52986 2.00912 1.000 20.74925 74 THR A N 1
ATOM 507 C CA . THR A 1 88 ? -17.10721 1.68424 0.84921 1.000 21.89698 74 THR A CA 1
ATOM 508 C C . THR A 1 88 ? -15.78232 0.94436 0.92570 1.000 20.92762 74 THR A C 1
ATOM 509 O O . THR A 1 88 ? -15.68234 -0.19766 0.44669 1.000 23.27189 74 THR A O 1
ATOM 513 N N . LEU A 1 89 ? -14.76342 1.57644 1.49060 1.000 19.96481 75 LEU A N 1
ATOM 514 C CA . LEU A 1 89 ? -13.43690 0.98037 1.56242 1.000 19.91274 75 LEU A CA 1
ATOM 515 C C . LEU A 1 89 ? -13.01808 0.78245 3.00568 1.000 22.99965 75 LEU A C 1
ATOM 516 O O . LEU A 1 89 ? -13.44948 1.52485 3.89957 1.000 20.06566 75 LEU A O 1
ATOM 521 N N . ASP A 1 90 ? -12.16067 -0.22859 3.21324 1.000 19.54283 76 ASP A N 1
ATOM 522 C CA . ASP A 1 90 ? -11.47521 -0.44348 4.48215 1.000 21.74382 76 ASP A CA 1
ATOM 523 C C . ASP A 1 90 ? -10.17557 0.35125 4.47317 1.000 19.75984 76 ASP A C 1
ATOM 524 O O . ASP A 1 90 ? -9.33640 0.15528 3.58719 1.000 20.89063 76 ASP A O 1
ATOM 529 N N . TRP A 1 91 ? -9.99245 1.22222 5.46287 1.000 19.89187 77 TRP A N 1
ATOM 530 C CA . TRP A 1 91 ? -8.81058 2.06310 5.55936 1.000 16.77890 77 TRP A CA 1
ATOM 531 C C . TRP A 1 91 ? -7.91872 1.60486 6.70783 1.000 18.08136 77 TRP A C 1
ATOM 532 O O . TRP A 1 91 ? -8.40888 1.16592 7.74572 1.000 20.73165 77 TRP A O 1
ATOM 543 N N . TYR A 1 92 ? -6.61549 1.76258 6.52636 1.000 17.26627 78 TYR A N 1
ATOM 544 C CA . TYR A 1 92 ? -5.68920 1.56873 7.65326 1.000 20.40879 78 TYR A CA 1
ATOM 545 C C . TYR A 1 92 ? -5.58948 2.82529 8.51160 1.000 25.50821 78 TYR A C 1
ATOM 546 O O . TYR A 1 92 ? -5.52519 2.73446 9.74400 1.000 29.25070 78 TYR A O 1
ATOM 555 N N . ASP A 1 93 ? -5.53125 3.99912 7.88154 1.000 19.36015 79 ASP A N 1
ATOM 556 C CA . ASP A 1 93 ? -5.57740 5.29285 8.57343 1.000 21.20906 79 ASP A CA 1
ATOM 557 C C . ASP A 1 93 ? -6.68915 6.10370 7.93093 1.000 23.91032 79 ASP A C 1
ATOM 558 O O . ASP A 1 93 ? -6.80050 6.10462 6.70685 1.000 19.20243 79 ASP A O 1
ATOM 563 N N . ASP A 1 94 ? -7.48450 6.79510 8.74727 1.000 21.66866 80 ASP A N 1
ATOM 564 C CA . ASP A 1 94 ? -8.54527 7.66129 8.23766 1.000 22.16587 80 ASP A CA 1
ATOM 565 C C . ASP A 1 94 ? -7.93237 8.87974 7.54746 1.000 19.30544 80 ASP A C 1
ATOM 566 O O . ASP A 1 94 ? -6.80086 9.26763 7.82219 1.000 21.47998 80 ASP A O 1
ATOM 571 N N . PHE A 1 95 ? -8.69754 9.49547 6.63939 1.000 19.81761 81 PHE A N 1
ATOM 572 C CA . PHE A 1 95 ? -8.33026 10.79031 6.08733 1.000 21.54334 81 PHE A CA 1
ATOM 573 C C . PHE A 1 95 ? -8.92907 11.93188 6.91829 1.000 21.42117 81 PHE A C 1
ATOM 574 O O . PHE A 1 95 ? -9.86359 11.75028 7.69224 1.000 21.20518 81 PHE A O 1
ATOM 582 N N . LYS A 1 96 ? -8.36952 13.12475 6.74419 1.000 21.67653 82 LYS A N 1
ATOM 583 C CA . LYS A 1 96 ? -8.90473 14.33302 7.36248 1.000 23.22416 82 LYS A CA 1
ATOM 584 C C . LYS A 1 96 ? -9.55021 15.24141 6.32929 1.000 25.59231 82 LYS A C 1
ATOM 585 O O . LYS A 1 96 ? -10.68423 15.69164 6.50095 1.000 27.78079 82 LYS A O 1
ATOM 591 N N . THR A 1 97 ? -8.84410 15.46913 5.23298 1.000 22.36174 83 THR A N 1
ATOM 592 C CA . THR A 1 97 ? -9.25689 16.33223 4.13748 1.000 21.43670 83 THR A CA 1
ATOM 593 C C . THR A 1 97 ? -10.00014 15.51382 3.09041 1.000 20.13778 83 THR A C 1
ATOM 594 O O . THR A 1 97 ? -9.54043 14.43776 2.72081 1.000 19.84174 83 THR A O 1
ATOM 598 N N . VAL A 1 98 ? -11.13235 16.02289 2.60250 1.000 20.05562 84 VAL A N 1
ATOM 599 C CA . VAL A 1 98 ? -11.85674 15.27310 1.56868 1.000 18.39884 84 VAL A CA 1
ATOM 600 C C . VAL A 1 98 ? -11.24070 15.51374 0.19724 1.000 17.97631 84 VAL A C 1
ATOM 601 O O . VAL A 1 98 ? -10.94038 14.56907 -0.54074 1.000 17.49570 84 VAL A O 1
ATOM 605 N N . ARG A 1 99 ? -11.08304 16.78006 -0.19823 1.000 16.44567 85 ARG A N 1
ATOM 606 C CA . ARG A 1 99 ? -10.50205 17.02494 -1.51111 1.000 16.25012 85 ARG A CA 1
ATOM 607 C C . ARG A 1 99 ? -9.68587 18.30458 -1.50356 1.000 18.55972 85 ARG A C 1
ATOM 608 O O . ARG A 1 99 ? -9.91875 19.20361 -0.68877 1.000 19.52585 85 ARG A O 1
ATOM 616 N N . ALA A 1 100 ? -8.76429 18.40611 -2.46223 1.000 16.60164 86 ALA A N 1
ATOM 617 C CA . ALA A 1 100 ? -8.04116 19.65709 -2.68321 1.000 19.63259 86 ALA A CA 1
ATOM 618 C C . ALA A 1 100 ? -7.48883 19.63653 -4.10039 1.000 19.12793 86 ALA A C 1
ATOM 619 O O . ALA A 1 100 ? -7.58149 18.62875 -4.80256 1.000 17.13667 86 ALA A O 1
ATOM 621 N N . GLY A 1 101 ? -6.90217 20.76424 -4.51117 1.000 18.83466 87 GLY A N 1
ATOM 622 C CA . GLY A 1 101 ? -6.20084 20.82479 -5.78738 1.000 18.00747 87 GLY A CA 1
ATOM 623 C C . GLY A 1 101 ? -7.18360 20.97705 -6.95123 1.000 21.26850 87 GLY A C 1
ATOM 624 O O . GLY A 1 101 ? -8.38860 21.18106 -6.76645 1.000 20.55109 87 GLY A O 1
ATOM 625 N N . GLY A 1 102 ? -6.65842 20.87921 -8.16836 1.000 19.48193 88 GLY A N 1
ATOM 626 C CA . GLY A 1 102 ? -7.53024 21.18965 -9.29364 1.000 18.74272 88 GLY A CA 1
ATOM 627 C C . GLY A 1 102 ? -6.85061 20.99729 -10.62659 1.000 19.07567 88 GLY A C 1
ATOM 628 O O . GLY A 1 102 ? -5.70232 20.55079 -10.71741 1.000 17.77531 88 GLY A O 1
ATOM 629 N N . PHE A 1 103 ? -7.59528 21.38865 -11.67154 1.000 17.76624 89 PHE A N 1
ATOM 630 C CA . PHE A 1 103 ? -7.16109 21.20013 -13.04644 1.000 18.53999 89 PHE A CA 1
ATOM 631 C C . PHE A 1 103 ? -5.93912 22.03875 -13.38704 1.000 21.56208 89 PHE A C 1
ATOM 632 O O . PHE A 1 103 ? -5.07928 21.58775 -14.14899 1.000 20.31037 89 PHE A O 1
ATOM 640 N N . GLU A 1 104 ? -5.87874 23.29093 -12.89960 1.000 20.28025 90 GLU A N 1
ATOM 641 C CA . GLU A 1 104 ? -4.95671 24.25859 -13.48494 1.000 21.32799 90 GLU A CA 1
ATOM 642 C C . GLU A 1 104 ? -3.52310 23.75532 -13.45348 1.000 19.92578 90 GLU A C 1
ATOM 643 O O . GLU A 1 104 ? -2.81409 23.81699 -14.46310 1.000 20.50157 90 GLU A O 1
ATOM 649 N N . HIS A 1 105 ? -3.06936 23.25501 -12.30558 1.000 20.05096 91 HIS A N 1
ATOM 650 C CA . HIS A 1 105 ? -1.70810 22.77224 -12.19535 1.000 19.17668 91 HIS A CA 1
ATOM 651 C C . HIS A 1 105 ? -1.63467 21.25885 -12.11697 1.000 19.02686 91 HIS A C 1
ATOM 652 O O . HIS A 1 105 ? -0.52288 20.71595 -12.06231 1.000 20.42894 91 HIS A O 1
ATOM 659 N N . GLY A 1 106 ? -2.78655 20.56400 -12.11551 1.000 17.54110 92 GLY A N 1
ATOM 660 C CA . GLY A 1 106 ? -2.77774 19.11361 -12.02691 1.000 15.29623 92 GLY A CA 1
ATOM 661 C C . GLY A 1 106 ? -2.26373 18.64128 -10.67568 1.000 17.74632 92 GLY A C 1
ATOM 662 O O . GLY A 1 106 ? -1.30811 17.85356 -10.59175 1.000 18.08146 92 GLY A O 1
ATOM 663 N N . ASP A 1 107 ? -2.91437 19.09804 -9.60589 1.000 17.35003 93 ASP A N 1
ATOM 664 C CA . ASP A 1 107 ? -2.55338 18.68551 -8.24088 1.000 19.16353 93 ASP A CA 1
ATOM 665 C C . ASP A 1 107 ? -3.78024 18.13749 -7.52435 1.000 18.44193 93 ASP A C 1
ATOM 666 O O . ASP A 1 107 ? -3.98030 18.37254 -6.33894 1.000 16.18745 93 ASP A O 1
ATOM 671 N N . VAL A 1 108 ? -4.64560 17.41153 -8.25335 1.000 15.49346 94 VAL A N 1
ATOM 672 C CA . VAL A 1 108 ? -5.86278 16.87857 -7.65370 1.000 16.65577 94 VAL A CA 1
ATOM 673 C C . VAL A 1 108 ? -5.51415 15.93811 -6.51139 1.000 15.05556 94 VAL A C 1
ATOM 674 O O . VAL A 1 108 ? -4.67459 15.04037 -6.66456 1.000 16.04728 94 VAL A O 1
ATOM 678 N N . GLN A 1 109 ? -6.22068 16.09319 -5.38525 1.000 14.59696 95 GLN A N 1
ATOM 679 C CA . GLN A 1 109 ? -6.03935 15.26353 -4.20384 1.000 14.54019 95 GLN A CA 1
ATOM 680 C C . GLN A 1 109 ? -7.40413 14.86970 -3.68088 1.000 18.77749 95 GLN A C 1
ATOM 681 O O . GLN A 1 109 ? -8.29288 15.72104 -3.58023 1.000 19.33179 95 GLN A O 1
ATOM 687 N N . TRP A 1 110 ? -7.54529 13.60491 -3.27740 1.000 15.54706 96 TRP A N 1
ATOM 688 C CA . TRP A 1 110 ? -8.73637 13.13332 -2.57964 1.000 15.13856 96 TRP A CA 1
ATOM 689 C C . TRP A 1 110 ? -8.29491 12.32248 -1.37120 1.000 18.22692 96 TRP A C 1
ATOM 690 O O . TRP A 1 110 ? -7.42049 11.47024 -1.50429 1.000 16.83263 96 TRP A O 1
ATOM 701 N N . PHE A 1 111 ? -8.92163 12.56180 -0.20308 1.000 17.03138 97 PHE A N 1
ATOM 702 C CA . PHE A 1 111 ? -8.62805 11.77863 1.01041 1.000 15.49766 97 PHE A CA 1
ATOM 703 C C . PHE A 1 111 ? -7.13302 11.70813 1.29031 1.000 17.25565 97 PHE A C 1
ATOM 704 O O . PHE A 1 111 ? -6.63330 10.61900 1.61307 1.000 16.42009 97 PHE A O 1
ATOM 712 N N . PRO A 1 112 ? -6.38275 12.81402 1.16439 1.000 18.52622 98 PRO A N 1
ATOM 713 C CA . PRO A 1 112 ? -4.91752 12.68377 1.09777 1.000 19.06890 98 PRO A CA 1
ATOM 714 C C . PRO A 1 112 ? -4.27692 12.04281 2.32774 1.000 17.52620 98 PRO A C 1
ATOM 715 O O . PRO A 1 112 ? -3.29769 11.31343 2.15580 1.000 19.15916 98 PRO A O 1
ATOM 719 N N . GLU A 1 113 ? -4.79626 12.25683 3.54399 1.000 18.01588 99 GLU A N 1
ATOM 720 C CA . GLU A 1 113 ? -4.09895 11.69616 4.71536 1.000 19.38350 99 GLU A CA 1
ATOM 721 C C . GLU A 1 113 ? -4.44055 10.23667 4.98456 1.000 22.44866 99 GLU A C 1
ATOM 722 O O . GLU A 1 113 ? -3.84244 9.62997 5.89219 1.000 20.86912 99 GLU A O 1
ATOM 728 N N . GLY A 1 114 ? -5.39550 9.66361 4.26313 1.000 18.29616 100 GLY A N 1
ATOM 729 C CA . GLY A 1 114 ? -5.76650 8.28429 4.53412 1.000 17.32099 100 GLY A CA 1
ATOM 730 C C . GLY A 1 114 ? -4.78026 7.30166 3.93354 1.000 17.99461 100 GLY A C 1
ATOM 731 O O . GLY A 1 114 ? -4.00856 7.62340 3.03292 1.000 16.06234 100 GLY A O 1
ATOM 732 N N . THR A 1 115 ? -4.76722 6.09097 4.48495 1.000 17.18629 101 THR A N 1
ATOM 733 C CA . THR A 1 115 ? -3.94957 5.02214 3.93599 1.000 18.75906 101 THR A CA 1
ATOM 734 C C . THR A 1 115 ? -4.82079 3.78888 3.82367 1.000 17.72258 101 THR A C 1
ATOM 735 O O . THR A 1 115 ? -5.76511 3.59985 4.60564 1.000 16.16460 101 THR A O 1
ATOM 739 N N . LEU A 1 116 ? -4.48265 2.95438 2.85241 1.000 15.59741 102 LEU A N 1
ATOM 740 C CA . LEU A 1 116 ? -5.29727 1.78471 2.52722 1.000 14.93035 102 LEU A CA 1
ATOM 741 C C . LEU A 1 116 ? -4.47019 0.89537 1.60695 1.000 17.56320 102 LEU A C 1
ATOM 742 O O . LEU A 1 116 ? -3.35463 1.24667 1.21152 1.000 17.20617 102 LEU A O 1
ATOM 747 N N . ASN A 1 117 ? -5.05984 -0.22803 1.18065 1.000 15.40112 103 ASN A N 1
ATOM 748 C CA . ASN A 1 117 ? -4.39544 -1.03562 0.16096 1.000 15.87759 103 ASN A CA 1
ATOM 749 C C . ASN A 1 117 ? -5.46884 -1.61556 -0.75665 1.000 15.52098 103 ASN A C 1
ATOM 750 O O . ASN A 1 117 ? -6.48716 -2.10170 -0.26666 1.000 16.15272 103 ASN A O 1
ATOM 755 N N . ALA A 1 118 ? -5.25246 -1.52892 -2.07667 1.000 14.51057 104 ALA A N 1
ATOM 756 C CA . ALA A 1 118 ? -6.26961 -1.99030 -3.02717 1.000 17.10887 104 ALA A CA 1
ATOM 757 C C . ALA A 1 118 ? -6.43873 -3.49659 -2.95599 1.000 17.67369 104 ALA A C 1
ATOM 758 O O . ALA A 1 118 ? -7.55647 -4.00180 -3.11227 1.000 16.96500 104 ALA A O 1
ATOM 760 N N . ALA A 1 119 ? -5.33874 -4.23731 -2.75211 1.000 16.88582 105 ALA A N 1
ATOM 761 C CA . ALA A 1 119 ? -5.46141 -5.68668 -2.65183 1.000 16.11231 105 ALA A CA 1
ATOM 762 C C . ALA A 1 119 ? -6.22570 -6.09545 -1.39092 1.000 16.55016 105 ALA A C 1
ATOM 763 O O . ALA A 1 119 ? -7.04029 -7.02196 -1.43847 1.000 19.19807 105 ALA A O 1
ATOM 765 N N . TYR A 1 120 ? -5.99597 -5.41769 -0.26250 1.000 14.58507 106 TYR A N 1
ATOM 766 C CA . TYR A 1 120 ? -6.78616 -5.68943 0.93932 1.000 16.61095 106 TYR A CA 1
ATOM 767 C C . TYR A 1 120 ? -8.27136 -5.50562 0.65185 1.000 15.56706 106 TYR A C 1
ATOM 768 O O . TYR A 1 120 ? -9.11203 -6.26023 1.13388 1.000 17.71782 106 TYR A O 1
ATOM 777 N N . ASN A 1 121 ? -8.60828 -4.45670 -0.06920 1.000 14.57749 107 ASN A N 1
ATOM 778 C CA . ASN A 1 121 ? -10.00878 -4.14774 -0.29434 1.000 16.65000 107 ASN A CA 1
ATOM 779 C C . ASN A 1 121 ? -10.62421 -5.04003 -1.35008 1.000 17.11677 107 ASN A C 1
ATOM 780 O O . ASN A 1 121 ? -11.84213 -5.24510 -1.33017 1.000 17.89056 107 ASN A O 1
ATOM 785 N N . CYS A 1 122 ? -9.81429 -5.54881 -2.28169 1.000 17.83518 108 CYS A N 1
ATOM 786 C CA . CYS A 1 122 ? -10.35446 -6.42362 -3.32437 1.000 17.39757 108 CYS A CA 1
ATOM 787 C C . CYS A 1 122 ? -10.28810 -7.89866 -2.96905 1.000 19.90621 108 CYS A C 1
ATOM 788 O O . CYS A 1 122 ? -10.93678 -8.71046 -3.64898 1.000 20.36453 108 CYS A O 1
ATOM 791 N N . LEU A 1 123 ? -9.49241 -8.27169 -1.95911 1.000 16.96747 109 LEU A N 1
ATOM 792 C CA . LEU A 1 123 ? -9.26693 -9.67753 -1.66448 1.000 17.62747 109 LEU A CA 1
ATOM 793 C C . LEU A 1 123 ? -9.43598 -9.95290 -0.17929 1.000 18.60008 109 LEU A C 1
ATOM 794 O O . LEU A 1 123 ? -10.41366 -10.59145 0.21500 1.000 18.51659 109 LEU A O 1
ATOM 799 N N . ASP A 1 124 ? -8.50540 -9.44836 0.65051 1.000 17.86779 110 ASP A N 1
ATOM 800 C CA . ASP A 1 124 ? -8.41465 -9.92733 2.02688 1.000 20.13966 110 ASP A CA 1
ATOM 801 C C . ASP A 1 124 ? -9.74219 -9.79459 2.75301 1.000 18.31470 110 ASP A C 1
ATOM 802 O O . ASP A 1 124 ? -10.19602 -10.72845 3.41988 1.000 20.50462 110 ASP A O 1
ATOM 807 N N . ARG A 1 125 ? -10.35215 -8.60381 2.68895 1.000 18.54704 111 ARG A N 1
ATOM 808 C CA . ARG A 1 125 ? -11.53017 -8.38181 3.51167 1.000 19.96013 111 ARG A CA 1
ATOM 809 C C . ARG A 1 125 ? -12.67179 -9.31063 3.10945 1.000 22.22078 111 ARG A C 1
ATOM 810 O O . ARG A 1 125 ? -13.49290 -9.68270 3.95559 1.000 22.85075 111 ARG A O 1
ATOM 818 N N . HIS A 1 126 ? -12.73793 -9.69729 1.82901 1.000 20.82612 112 HIS A N 1
ATOM 819 C CA . HIS A 1 126 ? -13.78799 -10.60765 1.37805 1.000 19.44743 112 HIS A CA 1
ATOM 820 C C . HIS A 1 126 ? -13.44806 -12.05243 1.72039 1.000 22.41218 112 HIS A C 1
ATOM 821 O O . HIS A 1 126 ? -14.32916 -12.84087 2.07448 1.000 26.82968 112 HIS A O 1
ATOM 828 N N . TYR A 1 127 ? -12.17693 -12.40600 1.57056 1.000 20.34115 113 TYR A N 1
ATOM 829 C CA . TYR A 1 127 ? -11.69855 -13.70320 2.02807 1.000 22.84320 113 TYR A CA 1
ATOM 830 C C . TYR A 1 127 ? -11.99466 -13.91651 3.50767 1.000 22.35212 113 TYR A C 1
ATOM 831 O O . TYR A 1 127 ? -12.36934 -15.02257 3.92244 1.000 25.46028 113 TYR A O 1
ATOM 840 N N . TYR A 1 128 ? -11.82274 -12.87879 4.33334 1.000 21.44805 114 TYR A N 1
ATOM 841 C CA . TYR A 1 128 ? -12.08754 -13.05810 5.76654 1.000 22.26900 114 TYR A CA 1
ATOM 842 C C . TYR A 1 128 ? -13.56900 -13.32569 6.04341 1.000 27.66194 114 TYR A C 1
ATOM 843 O O . TYR A 1 128 ? -13.90547 -14.01777 7.00777 1.000 28.04758 114 TYR A O 1
ATOM 852 N N . LYS A 1 129 ? -14.45977 -12.79328 5.22057 1.000 23.27666 115 LYS A N 1
ATOM 853 C CA . LYS A 1 129 ? -15.89189 -12.99124 5.43728 1.000 25.34949 115 LYS A CA 1
ATOM 854 C C . LYS A 1 129 ? -16.40605 -14.26750 4.78703 1.000 26.27191 115 LYS A C 1
ATOM 855 O O . LYS A 1 129 ? -17.21189 -14.98692 5.38680 1.000 29.99965 115 LYS A O 1
ATOM 857 N N . ASN A 1 130 ? -15.97763 -14.57596 3.56638 1.000 26.57099 116 ASN A N 1
ATOM 858 C CA . ASN A 1 130 ? -16.47064 -15.75564 2.84994 1.000 26.15181 116 ASN A CA 1
ATOM 859 C C . ASN A 1 130 ? -15.39372 -16.27253 1.90924 1.000 27.39129 116 ASN A C 1
ATOM 860 O O . ASN A 1 130 ? -15.37628 -15.96067 0.71199 1.000 27.22838 116 ASN A O 1
ATOM 865 N N . PRO A 1 131 ? -14.45522 -17.06720 2.43026 1.000 26.33055 117 PRO A N 1
ATOM 866 C CA . PRO A 1 131 ? -13.30926 -17.50151 1.60771 1.000 23.86703 117 PRO A CA 1
ATOM 867 C C . PRO A 1 131 ? -13.70411 -18.33438 0.41044 1.000 25.31529 117 PRO A C 1
ATOM 868 O O . PRO A 1 131 ? -13.01332 -18.30057 -0.61340 1.000 26.74586 117 PRO A O 1
ATOM 872 N N . LYS A 1 132 ? -14.80229 -19.06523 0.49463 1.000 24.16484 118 LYS A N 1
ATOM 873 C CA . LYS A 1 132 ? -15.17803 -19.97266 -0.57656 1.000 25.09884 118 LYS A CA 1
ATOM 874 C C . LYS A 1 132 ? -16.07029 -19.31428 -1.62329 1.000 28.97503 118 LYS A C 1
ATOM 875 O O . LYS A 1 132 ? -16.39554 -19.95455 -2.63077 1.000 27.23815 118 LYS A O 1
ATOM 881 N N . LYS A 1 133 ? -16.48303 -18.06919 -1.40521 1.000 28.25988 119 LYS A N 1
ATOM 882 C CA . LYS A 1 133 ? -17.25501 -17.36297 -2.41916 1.000 28.77329 119 LYS A CA 1
ATOM 883 C C . LYS A 1 133 ? -16.43061 -17.25845 -3.69493 1.000 28.28934 119 LYS A C 1
ATOM 884 O O . LYS A 1 133 ? -15.22096 -17.05481 -3.64331 1.000 25.08954 119 LYS A O 1
ATOM 890 N N . THR A 1 134 ? -17.08493 -17.38361 -4.84825 1.000 25.64517 120 THR A N 1
ATOM 891 C CA . THR A 1 134 ? -16.35494 -17.28150 -6.11282 1.000 26.55941 120 THR A CA 1
ATOM 892 C C . THR A 1 134 ? -15.94351 -15.84403 -6.39334 1.000 26.36362 120 THR A C 1
ATOM 893 O O . THR A 1 134 ? -16.79522 -14.95827 -6.52248 1.000 25.60098 120 THR A O 1
ATOM 897 N N . ALA A 1 135 ? -14.63004 -15.61300 -6.51890 1.000 22.84668 121 ALA A N 1
ATOM 898 C CA . ALA A 1 135 ? -14.16265 -14.30582 -6.95015 1.000 22.54522 121 ALA A CA 1
ATOM 899 C C . ALA A 1 135 ? -14.19975 -14.17524 -8.46930 1.000 24.51345 121 ALA A C 1
ATOM 900 O O . ALA A 1 135 ? -14.66384 -13.15923 -8.99323 1.000 23.22290 121 ALA A O 1
ATOM 902 N N . ILE A 1 136 ? -13.72322 -15.18808 -9.19634 1.000 23.86540 122 ILE A N 1
ATOM 903 C CA . ILE A 1 136 ? -13.59114 -15.09305 -10.64599 1.000 25.67827 122 ILE A CA 1
ATOM 904 C C . ILE A 1 136 ? -14.25311 -16.29627 -11.28087 1.000 25.27827 122 ILE A C 1
ATOM 905 O O . ILE A 1 136 ? -13.96150 -17.44537 -10.92026 1.000 26.63556 122 ILE A O 1
ATOM 910 N N . ILE A 1 137 ? -15.16444 -16.03805 -12.21444 1.000 25.20610 123 ILE A N 1
ATOM 911 C CA . ILE A 1 137 ? -15.57295 -17.05805 -13.16747 1.000 26.56624 123 ILE A CA 1
ATOM 912 C C . ILE A 1 137 ? -14.56695 -16.98188 -14.30997 1.000 30.80779 123 ILE A C 1
ATOM 913 O O . ILE A 1 137 ? -14.56804 -16.02251 -15.08969 1.000 27.63808 123 ILE A O 1
ATOM 918 N N . TYR A 1 138 ? -13.70458 -17.98131 -14.41005 1.000 28.14050 124 TYR A N 1
ATOM 919 C CA . TYR A 1 138 ? -12.69004 -18.02059 -15.45719 1.000 29.21972 124 TYR A CA 1
ATOM 920 C C . TYR A 1 138 ? -13.29300 -18.78640 -16.61721 1.000 28.16333 124 TYR A C 1
ATOM 921 O O . TYR A 1 138 ? -13.41991 -20.01236 -16.56699 1.000 30.60626 124 TYR A O 1
ATOM 930 N N . GLU A 1 139 ? -13.71573 -18.06133 -17.64637 1.000 28.42282 125 GLU A N 1
ATOM 931 C CA . GLU A 1 139 ? -14.26217 -18.68337 -18.84816 1.000 29.94101 125 GLU A CA 1
ATOM 932 C C . GLU A 1 139 ? -13.09685 -18.84521 -19.81409 1.000 33.37477 125 GLU A C 1
ATOM 933 O O . GLU A 1 139 ? -12.67079 -17.88178 -20.45822 1.000 32.20062 125 GLU A O 1
ATOM 939 N N . ALA A 1 140 ? -12.56539 -20.06460 -19.89724 1.000 32.69879 126 ALA A N 1
ATOM 940 C CA . ALA A 1 140 ? -11.39083 -20.34645 -20.70466 1.000 33.02213 126 ALA A CA 1
ATOM 941 C C . ALA A 1 140 ? -11.73104 -20.25441 -22.18874 1.000 33.31997 126 ALA A C 1
ATOM 942 O O . ALA A 1 140 ? -12.90091 -20.28279 -22.59090 1.000 33.52613 126 ALA A O 1
ATOM 944 N N . ASP A 1 141 ? -10.68436 -20.12877 -23.00941 1.000 36.45387 127 ASP A N 1
ATOM 945 C CA . ASP A 1 141 ? -10.89108 -20.07225 -24.45106 1.000 34.82776 127 ASP A CA 1
ATOM 946 C C . ASP A 1 141 ? -11.75076 -21.24133 -24.91274 1.000 38.04321 127 ASP A C 1
ATOM 947 O O . ASP A 1 141 ? -12.72296 -21.05853 -25.65334 1.000 37.11744 127 ASP A O 1
ATOM 952 N N . GLU A 1 142 ? -11.42282 -22.44881 -24.45200 1.000 39.65242 128 GLU A N 1
ATOM 953 C CA . GLU A 1 142 ? -12.25672 -23.62107 -24.69384 1.000 40.38182 128 GLU A CA 1
ATOM 954 C C . GLU A 1 142 ? -13.26128 -23.75226 -23.55896 1.000 40.00789 128 GLU A C 1
ATOM 955 O O . GLU A 1 142 ? -12.84706 -23.86906 -22.39572 1.000 36.67419 128 GLU A O 1
ATOM 961 N N . PRO A 1 143 ? -14.56745 -23.75219 -23.83853 1.000 38.98034 129 PRO A N 1
ATOM 962 C CA . PRO A 1 143 ? -15.55930 -23.71626 -22.74544 1.000 39.50480 129 PRO A CA 1
ATOM 963 C C . PRO A 1 143 ? -15.40463 -24.80255 -21.69145 1.000 44.12520 129 PRO A C 1
ATOM 964 O O . PRO A 1 143 ? -15.69072 -24.54029 -20.51695 1.000 41.08714 129 PRO A O 1
ATOM 968 N N . SER A 1 144 ? -14.96320 -26.00986 -22.06260 1.000 43.15821 130 SER A N 1
ATOM 969 C CA . SER A 1 144 ? -14.88377 -27.09726 -21.08891 1.000 41.42726 130 SER A CA 1
ATOM 970 C C . SER A 1 144 ? -13.78080 -26.89364 -20.05226 1.000 42.72369 130 SER A C 1
ATOM 971 O O . SER A 1 144 ? -13.76387 -27.60833 -19.04703 1.000 44.50703 130 SER A O 1
ATOM 974 N N . GLU A 1 145 ? -12.86160 -25.96330 -20.26535 1.000 39.26838 131 GLU A N 1
ATOM 975 C CA . GLU A 1 145 ? -11.80375 -25.73701 -19.29015 1.000 38.49877 131 GLU A CA 1
ATOM 976 C C . GLU A 1 145 ? -12.13006 -24.62405 -18.31067 1.000 42.37845 131 GLU A C 1
ATOM 977 O O . GLU A 1 145 ? -11.28486 -24.29489 -17.46634 1.000 38.03917 131 GLU A O 1
ATOM 983 N N . SER A 1 146 ? -13.32664 -24.04425 -18.38741 1.000 36.40411 132 SER A N 1
ATOM 984 C CA . SER A 1 146 ? -13.67136 -22.95706 -17.47846 1.000 39.33835 132 SER A CA 1
ATOM 985 C C . SER A 1 146 ? -13.86957 -23.47019 -16.05688 1.000 34.99860 132 SER A C 1
ATOM 986 O O . SER A 1 146 ? -14.14080 -24.65200 -15.83922 1.000 38.52374 132 SER A O 1
ATOM 989 N N . ARG A 1 147 ? -13.70759 -22.57248 -15.07759 1.000 35.13938 133 ARG A N 1
ATOM 990 C CA . ARG A 1 147 ? -13.95128 -22.93185 -13.68161 1.000 34.58786 133 ARG A CA 1
ATOM 991 C C . ARG A 1 147 ? -14.07166 -21.67634 -12.82644 1.000 30.44113 133 ARG A C 1
ATOM 992 O O . ARG A 1 147 ? -13.70048 -20.57214 -13.23323 1.000 30.66407 133 ARG A O 1
ATOM 1000 N N . GLU A 1 148 ? -14.56339 -21.87660 -11.60474 1.000 29.87411 134 GLU A N 1
ATOM 1001 C CA . GLU A 1 148 ? -14.68614 -20.80182 -10.63158 1.000 27.65426 134 GLU A CA 1
ATOM 1002 C C . GLU A 1 148 ? -13.44230 -20.75935 -9.76368 1.000 30.13963 134 GLU A C 1
ATOM 1003 O O . GLU A 1 148 ? -12.93064 -21.80813 -9.35889 1.000 30.05283 134 GLU A O 1
ATOM 1009 N N . VAL A 1 149 ? -12.99285 -19.54546 -9.45369 1.000 26.43682 135 VAL A N 1
ATOM 1010 C CA . VAL A 1 149 ? -11.83567 -19.29483 -8.59103 1.000 26.03837 135 VAL A CA 1
ATOM 1011 C C . VAL A 1 149 ? -12.32718 -18.57612 -7.34396 1.000 26.77281 135 VAL A C 1
ATOM 1012 O O . VAL A 1 149 ? -12.82272 -17.44564 -7.42557 1.000 26.32329 135 VAL A O 1
ATOM 1016 N N . SER A 1 150 ? -12.15456 -19.21029 -6.18585 1.000 25.17454 136 SER A N 1
ATOM 1017 C CA . SER A 1 150 ? -12.65809 -18.62561 -4.95699 1.000 24.24917 136 SER A CA 1
ATOM 1018 C C . SER A 1 150 ? -11.81184 -17.42942 -4.52044 1.000 23.03286 136 SER A C 1
ATOM 1019 O O . SER A 1 150 ? -10.68571 -17.21758 -4.97532 1.000 20.95762 136 SER A O 1
ATOM 1022 N N . TYR A 1 151 ? -12.39045 -16.60734 -3.64570 1.000 21.82049 137 TYR A N 1
ATOM 1023 C CA . TYR A 1 151 ? -11.60010 -15.51646 -3.08608 1.000 20.98434 137 TYR A CA 1
ATOM 1024 C C . TYR A 1 151 ? -10.36981 -16.07445 -2.38241 1.000 20.69776 137 TYR A C 1
ATOM 1025 O O . TYR A 1 151 ? -9.27275 -15.50740 -2.47334 1.000 19.83843 137 TYR A O 1
ATOM 1034 N N . GLU A 1 152 ? -10.51879 -17.22911 -1.74259 1.000 20.94506 138 GLU A N 1
ATOM 1035 C CA . GLU A 1 152 ? -9.36793 -17.84000 -1.08092 1.000 20.56666 138 GLU A CA 1
ATOM 1036 C C . GLU A 1 152 ? -8.25895 -18.16249 -2.08238 1.000 24.11460 138 GLU A C 1
ATOM 1037 O O . GLU A 1 152 ? -7.09239 -17.79445 -1.87100 1.000 21.72293 138 GLU A O 1
ATOM 1043 N N . GLU A 1 153 ? -8.59599 -18.85084 -3.17437 1.000 20.83386 139 GLU A N 1
ATOM 1044 C CA . GLU A 1 153 ? -7.57322 -19.21951 -4.15723 1.000 22.45359 139 GLU A CA 1
ATOM 1045 C C . GLU A 1 153 ? -6.93178 -17.98471 -4.78340 1.000 20.27138 139 GLU A C 1
ATOM 1046 O O . GLU A 1 153 ? -5.70741 -17.91900 -4.94447 1.000 20.47119 139 GLU A O 1
ATOM 1052 N N . LEU A 1 154 ? -7.75040 -17.00785 -5.17683 1.000 18.82349 140 LEU A N 1
ATOM 1053 C CA . LEU A 1 154 ? -7.21638 -15.78220 -5.76142 1.000 18.57833 140 LEU A CA 1
ATOM 1054 C C . LEU A 1 154 ? -6.28186 -15.06079 -4.79209 1.000 21.00695 140 LEU A C 1
ATOM 1055 O O . LEU A 1 154 ? -5.20485 -14.60106 -5.18840 1.000 18.72913 140 LEU A O 1
ATOM 1060 N N . MET A 1 155 ? -6.67190 -14.95362 -3.52124 1.000 20.04560 141 MET A N 1
ATOM 1061 C CA . MET A 1 155 ? -5.80447 -14.28304 -2.55804 1.000 20.27367 141 MET A CA 1
ATOM 1062 C C . MET A 1 155 ? -4.48825 -15.04979 -2.37766 1.000 18.49087 141 MET A C 1
ATOM 1063 O O . MET A 1 155 ? -3.41537 -14.44337 -2.33903 1.000 19.61402 141 MET A O 1
ATOM 1068 N N . GLN A 1 156 ? -4.55314 -16.37814 -2.23938 1.000 18.07455 142 GLN A N 1
ATOM 1069 C CA . GLN A 1 156 ? -3.31933 -17.14844 -2.06388 1.000 21.08405 142 GLN A CA 1
ATOM 1070 C C . GLN A 1 156 ? -2.38590 -16.97544 -3.26334 1.000 21.53949 142 GLN A C 1
ATOM 1071 O O . GLN A 1 156 ? -1.19381 -16.73844 -3.09663 1.000 18.23068 142 GLN A O 1
ATOM 1077 N N . GLU A 1 157 ? -2.91333 -17.03551 -4.48582 1.000 18.01585 143 GLU A N 1
ATOM 1078 C CA A GLU A 1 157 ? -2.02159 -16.87612 -5.62843 0.623 19.66955 143 GLU A CA 1
ATOM 1079 C CA B GLU A 1 157 ? -2.07262 -16.85484 -5.66844 0.377 19.80013 143 GLU A CA 1
ATOM 1080 C C . GLU A 1 157 ? -1.48540 -15.45501 -5.70776 1.000 18.17804 143 GLU A C 1
ATOM 1081 O O . GLU A 1 157 ? -0.31831 -15.25989 -6.06730 1.000 18.83111 143 GLU A O 1
ATOM 1092 N N . THR A 1 158 ? -2.30412 -14.45870 -5.36461 1.000 15.85796 144 THR A N 1
ATOM 1093 C CA . THR A 1 158 ? -1.83562 -13.07817 -5.33482 1.000 14.34519 144 THR A CA 1
ATOM 1094 C C . THR A 1 158 ? -0.68984 -12.92662 -4.34522 1.000 18.61678 144 THR A C 1
ATOM 1095 O O . THR A 1 158 ? 0.32714 -12.29683 -4.63801 1.000 15.72788 144 THR A O 1
ATOM 1099 N N . CYS A 1 159 ? -0.86109 -13.48036 -3.15714 1.000 15.72649 145 CYS A N 1
ATOM 1100 C CA . CYS A 1 159 ? 0.19163 -13.38117 -2.14858 1.000 13.74106 145 CYS A CA 1
ATOM 1101 C C . CYS A 1 159 ? 1.47527 -14.07807 -2.58535 1.000 15.86244 145 CYS A C 1
ATOM 1102 O O . CYS A 1 159 ? 2.58114 -13.60974 -2.27543 1.000 17.02903 145 CYS A O 1
ATOM 1105 N N . ARG A 1 160 ? 1.36553 -15.25550 -3.20993 1.000 16.49353 146 ARG A N 1
ATOM 1106 C CA A ARG A 1 160 ? 2.55545 -15.93634 -3.71832 0.579 16.68719 146 ARG A CA 1
ATOM 1107 C CA B ARG A 1 160 ? 2.56240 -15.92905 -3.69903 0.421 16.82237 146 ARG A CA 1
ATOM 1108 C C . ARG A 1 160 ? 3.30127 -15.05834 -4.70609 1.000 18.62769 146 ARG A C 1
ATOM 1109 O O . ARG A 1 160 ? 4.52617 -14.91620 -4.63288 1.000 18.81953 146 ARG A O 1
ATOM 1124 N N . VAL A 1 161 ? 2.56795 -14.47062 -5.65912 1.000 15.27147 147 VAL A N 1
ATOM 1125 C CA . VAL A 1 161 ? 3.22791 -13.64182 -6.65435 1.000 16.50166 147 VAL A CA 1
ATOM 1126 C C . VAL A 1 161 ? 3.83695 -12.42043 -5.99250 1.000 17.54347 147 VAL A C 1
ATOM 1127 O O . VAL A 1 161 ? 4.94520 -12.00257 -6.33678 1.000 18.96046 147 VAL A O 1
ATOM 1131 N N . ALA A 1 162 ? 3.12674 -11.84276 -5.02641 1.000 16.49878 148 ALA A N 1
ATOM 1132 C CA . ALA A 1 162 ? 3.66819 -10.69180 -4.31065 1.000 16.27650 148 ALA A CA 1
ATOM 1133 C C . ALA A 1 162 ? 4.97779 -11.04833 -3.63112 1.000 16.43719 148 ALA A C 1
ATOM 1134 O O . ALA A 1 162 ? 5.93071 -10.27043 -3.67306 1.000 17.38552 148 ALA A O 1
ATOM 1136 N N . ASN A 1 163 ? 5.04175 -12.22339 -2.99706 1.000 17.45822 149 ASN A N 1
ATOM 1137 C CA . ASN A 1 163 ? 6.29417 -12.64467 -2.36306 1.000 15.98407 149 ASN A CA 1
ATOM 1138 C C . ASN A 1 163 ? 7.39975 -12.85381 -3.40135 1.000 18.91608 149 ASN A C 1
ATOM 1139 O O . ASN A 1 163 ? 8.57378 -12.55821 -3.15048 1.000 19.14309 149 ASN A O 1
ATOM 1144 N N . VAL A 1 164 ? 7.05118 -13.38471 -4.56655 1.000 18.97730 150 VAL A N 1
ATOM 1145 C CA . VAL A 1 164 ? 8.04082 -13.50361 -5.63860 1.000 18.07565 150 VAL A CA 1
ATOM 1146 C C . VAL A 1 164 ? 8.57413 -12.12161 -6.02830 1.000 16.84689 150 VAL A C 1
ATOM 1147 O O . VAL A 1 164 ? 9.79340 -11.91090 -6.10365 1.000 20.89847 150 VAL A O 1
ATOM 1151 N N . LEU A 1 165 ? 7.67199 -11.15420 -6.25902 1.000 18.99572 151 LEU A N 1
ATOM 1152 C CA . LEU A 1 165 ? 8.11632 -9.80731 -6.61751 1.000 17.37426 151 LEU A CA 1
ATOM 1153 C C . LEU A 1 165 ? 9.02720 -9.21741 -5.54014 1.000 17.43087 151 LEU A C 1
ATOM 1154 O O . LEU A 1 165 ? 10.05967 -8.63328 -5.85941 1.000 19.09736 151 LEU A O 1
ATOM 1159 N N . LYS A 1 166 ? 8.66111 -9.35582 -4.26077 1.000 17.55745 152 LYS A N 1
ATOM 1160 C CA . LYS A 1 166 ? 9.54820 -8.86256 -3.19580 1.000 22.18646 152 LYS A CA 1
ATOM 1161 C C . LYS A 1 166 ? 10.91321 -9.53881 -3.25781 1.000 22.57216 152 LYS A C 1
ATOM 1162 O O . LYS A 1 166 ? 11.94928 -8.89530 -3.03032 1.000 22.47073 152 LYS A O 1
ATOM 1168 N N . SER A 1 167 ? 10.94630 -10.82400 -3.61817 1.000 20.79336 153 SER A N 1
ATOM 1169 C CA . SER A 1 167 ? 12.22342 -11.53415 -3.68399 1.000 21.61430 153 SER A CA 1
ATOM 1170 C C . SER A 1 167 ? 13.11303 -11.00151 -4.79401 1.000 25.90486 153 SER A C 1
ATOM 1171 O O . SER A 1 167 ? 14.33421 -11.15193 -4.71115 1.000 22.11770 153 SER A O 1
ATOM 1174 N N . TYR A 1 168 ? 12.52917 -10.37969 -5.82465 1.000 22.08185 154 TYR A N 1
ATOM 1175 C CA . TYR A 1 168 ? 13.28854 -9.70760 -6.87847 1.000 22.33435 154 TYR A CA 1
ATOM 1176 C C . TYR A 1 168 ? 13.70951 -8.30225 -6.48336 1.000 27.54841 154 TYR A C 1
ATOM 1177 O O . TYR A 1 168 ? 14.28767 -7.58382 -7.30624 1.000 27.45232 154 TYR A O 1
ATOM 1186 N N . GLY A 1 169 ? 13.38664 -7.86978 -5.27219 1.000 22.75969 155 GLY A N 1
ATOM 1187 C CA . GLY A 1 169 ? 13.73501 -6.54094 -4.85303 1.000 23.27409 155 GLY A CA 1
ATOM 1188 C C . GLY A 1 169 ? 12.76844 -5.46158 -5.27534 1.000 24.70416 155 GLY A C 1
ATOM 1189 O O . GLY A 1 169 ? 13.13641 -4.28706 -5.20357 1.000 21.88507 155 GLY A O 1
ATOM 1190 N N . VAL A 1 170 ? 11.54911 -5.81253 -5.71731 1.000 20.00522 156 VAL A N 1
ATOM 1191 C CA . VAL A 1 170 ? 10.54849 -4.79648 -6.02754 1.000 20.09019 156 VAL A CA 1
ATOM 1192 C C . VAL A 1 170 ? 10.09251 -4.12644 -4.74372 1.000 22.08594 156 VAL A C 1
ATOM 1193 O O . VAL A 1 170 ? 9.75854 -4.79846 -3.76206 1.000 21.99076 156 VAL A O 1
ATOM 1197 N N . LYS A 1 171 ? 10.11289 -2.79943 -4.73935 1.000 21.09718 157 LYS A N 1
ATOM 1198 C CA . LYS A 1 171 ? 9.80069 -1.97401 -3.58411 1.000 21.68630 157 LYS A CA 1
ATOM 1199 C C . LYS A 1 171 ? 8.59619 -1.10524 -3.90015 1.000 19.67484 157 LYS A C 1
ATOM 1200 O O . LYS A 1 171 ? 8.25229 -0.91364 -5.06022 1.000 18.53674 157 LYS A O 1
ATOM 1206 N N . LYS A 1 172 ? 7.94958 -0.61035 -2.84720 1.000 18.80738 158 LYS A N 1
ATOM 1207 C CA . LYS A 1 172 ? 6.88657 0.37331 -3.00556 1.000 19.46997 158 LYS A CA 1
ATOM 1208 C C . LYS A 1 172 ? 7.30029 1.47121 -3.98320 1.000 20.80022 158 LYS A C 1
ATOM 1209 O O . LYS A 1 172 ? 8.35370 2.09767 -3.83089 1.000 20.97603 158 LYS A O 1
ATOM 1215 N N . GLY A 1 173 ? 6.44677 1.70410 -4.98628 1.000 18.76218 159 GLY A N 1
ATOM 1216 C CA . GLY A 1 173 ? 6.65134 2.73607 -5.98203 1.000 20.83039 159 GLY A CA 1
ATOM 1217 C C . GLY A 1 173 ? 7.40383 2.31119 -7.22967 1.000 20.70727 159 GLY A C 1
ATOM 1218 O O . GLY A 1 173 ? 7.50449 3.10734 -8.17183 1.000 19.91156 159 GLY A O 1
ATOM 1219 N N . ASP A 1 174 ? 7.94249 1.09881 -7.27279 1.000 19.31699 160 ASP A N 1
ATOM 1220 C CA . ASP A 1 174 ? 8.56418 0.57467 -8.49507 1.000 22.01111 160 ASP A CA 1
ATOM 1221 C C . ASP A 1 174 ? 7.49041 0.19463 -9.50586 1.000 20.22674 160 ASP A C 1
ATOM 1222 O O . ASP A 1 174 ? 6.41141 -0.26927 -9.13983 1.000 21.42009 160 ASP A O 1
ATOM 1227 N N . ALA A 1 175 ? 7.79426 0.35372 -10.78933 1.000 20.58707 161 ALA A N 1
ATOM 1228 C CA . ALA A 1 175 ? 6.85675 -0.08164 -11.82642 1.000 21.41182 161 ALA A CA 1
ATOM 1229 C C . ALA A 1 175 ? 7.13783 -1.53258 -12.21699 1.000 18.92668 161 ALA A C 1
ATOM 1230 O O . ALA A 1 175 ? 8.28248 -1.98686 -12.18748 1.000 20.51921 161 ALA A O 1
ATOM 1232 N N . VAL A 1 176 ? 6.07343 -2.25739 -12.56703 1.000 19.04774 162 VAL A N 1
ATOM 1233 C CA . VAL A 1 176 ? 6.14387 -3.65128 -13.01202 1.000 17.33159 162 VAL A CA 1
ATOM 1234 C C . VAL A 1 176 ? 5.29025 -3.75473 -14.26580 1.000 19.79982 162 VAL A C 1
ATOM 1235 O O . VAL A 1 176 ? 4.10597 -3.43362 -14.22070 1.000 17.43553 162 VAL A O 1
ATOM 1239 N N . SER A 1 177 ? 5.87263 -4.20253 -15.37221 1.000 20.13219 163 SER A N 1
ATOM 1240 C CA . SER A 1 177 ? 5.06100 -4.38775 -16.56874 1.000 20.59287 163 SER A CA 1
ATOM 1241 C C . SER A 1 177 ? 4.36178 -5.74801 -16.55236 1.000 21.18647 163 SER A C 1
ATOM 1242 O O . SER A 1 177 ? 4.88549 -6.73983 -16.03828 1.000 22.53119 163 SER A O 1
ATOM 1245 N N . ILE A 1 178 ? 3.15663 -5.78044 -17.11486 1.000 19.72455 164 ILE A N 1
ATOM 1246 C CA . ILE A 1 178 ? 2.35247 -6.98910 -17.19511 1.000 18.01486 164 ILE A CA 1
ATOM 1247 C C . ILE A 1 178 ? 1.94199 -7.17256 -18.64775 1.000 22.80327 164 ILE A C 1
ATOM 1248 O O . ILE A 1 178 ? 1.35420 -6.26541 -19.25474 1.000 22.98021 164 ILE A O 1
ATOM 1253 N N . TYR A 1 179 ? 2.28015 -8.32205 -19.21074 1.000 20.32367 165 TYR A N 1
ATOM 1254 C CA . TYR A 1 179 ? 1.95768 -8.65322 -20.60042 1.000 23.57969 165 TYR A CA 1
ATOM 1255 C C . TYR A 1 179 ? 1.26288 -10.01545 -20.55417 1.000 22.38649 165 TYR A C 1
ATOM 1256 O O . TYR A 1 179 ? 1.83118 -11.04805 -20.91604 1.000 26.61796 165 TYR A O 1
ATOM 1265 N N . LEU A 1 180 ? 0.03160 -10.01333 -20.03147 1.000 23.36929 166 LEU A N 1
ATOM 1266 C CA . LEU A 1 180 ? -0.72225 -11.23026 -19.78836 1.000 23.45848 166 LEU A CA 1
ATOM 1267 C C . LEU A 1 180 ? -2.00467 -11.25086 -20.61126 1.000 26.15856 166 LEU A C 1
ATOM 1268 O O . LEU A 1 180 ? -2.69015 -10.22449 -20.72930 1.000 24.33962 166 LEU A O 1
ATOM 1273 N N . PRO A 1 181 ? -2.37247 -12.41310 -21.13477 1.000 27.31672 167 PRO A N 1
ATOM 1274 C CA . PRO A 1 181 ? -3.66478 -12.59087 -21.79970 1.000 26.44100 167 PRO A CA 1
ATOM 1275 C C . PRO A 1 181 ? -4.73697 -12.82523 -20.74003 1.000 28.04073 167 PRO A C 1
ATOM 1276 O O . PRO A 1 181 ? -4.46542 -12.81917 -19.53978 1.000 25.46018 167 PRO A O 1
ATOM 1280 N N . MET A 1 182 ? -5.96681 -13.04977 -21.20304 1.000 26.77491 168 MET A N 1
ATOM 1281 C CA . MET A 1 182 ? -7.13420 -13.06683 -20.31474 1.000 28.04341 168 MET A CA 1
ATOM 1282 C C . MET A 1 182 ? -7.34264 -14.43133 -19.64296 1.000 28.10297 168 MET A C 1
ATOM 1283 O O . MET A 1 182 ? -8.38479 -15.06839 -19.73434 1.000 29.43908 168 MET A O 1
ATOM 1288 N N . THR A 1 183 ? -6.31889 -14.86906 -18.92509 1.000 28.35779 169 THR A N 1
ATOM 1289 C CA . THR A 1 183 ? -6.48273 -15.93961 -17.95501 1.000 27.67744 169 THR A CA 1
ATOM 1290 C C . THR A 1 183 ? -6.59383 -15.33819 -16.55403 1.000 26.72140 169 THR A C 1
ATOM 1291 O O . THR A 1 183 ? -6.22873 -14.18171 -16.31669 1.000 26.08879 169 THR A O 1
ATOM 1295 N N . TRP A 1 184 ? -7.15109 -16.11837 -15.62251 1.000 24.82789 170 TRP A N 1
ATOM 1296 C CA . TRP A 1 184 ? -7.58899 -15.52340 -14.36083 1.000 25.34123 170 TRP A CA 1
ATOM 1297 C C . TRP A 1 184 ? -6.41557 -14.99949 -13.54894 1.000 24.88389 170 TRP A C 1
ATOM 1298 O O . TRP A 1 184 ? -6.58053 -14.05952 -12.75868 1.000 25.19521 170 TRP A O 1
ATOM 1309 N N . GLN A 1 185 ? -5.22448 -15.55769 -13.75766 1.000 21.53661 171 GLN A N 1
ATOM 1310 C CA . GLN A 1 185 ? -4.05464 -15.10418 -13.00847 1.000 22.67322 171 GLN A CA 1
ATOM 1311 C C . GLN A 1 185 ? -3.68117 -13.66586 -13.33678 1.000 19.42964 171 GLN A C 1
ATOM 1312 O O . GLN A 1 185 ? -2.87151 -13.06853 -12.62619 1.000 21.53522 171 GLN A O 1
ATOM 1318 N N . ALA A 1 186 ? -4.20142 -13.10117 -14.42824 1.000 21.43788 172 ALA A N 1
ATOM 1319 C CA . ALA A 1 186 ? -3.91355 -11.69750 -14.68196 1.000 21.46350 172 ALA A CA 1
ATOM 1320 C C . ALA A 1 186 ? -4.38396 -10.84560 -13.51933 1.000 22.00111 172 ALA A C 1
ATOM 1321 O O . ALA A 1 186 ? -3.70810 -9.88919 -13.13001 1.000 19.92251 172 ALA A O 1
ATOM 1323 N N . ALA A 1 187 ? -5.54264 -11.18916 -12.93532 1.000 22.00518 173 ALA A N 1
ATOM 1324 C CA . ALA A 1 187 ? -5.99872 -10.46532 -11.75280 1.000 22.19814 173 ALA A CA 1
ATOM 1325 C C . ALA A 1 187 ? -5.03299 -10.63565 -10.58880 1.000 20.35637 173 ALA A C 1
ATOM 1326 O O . ALA A 1 187 ? -4.79475 -9.68638 -9.83253 1.000 18.70131 173 ALA A O 1
ATOM 1328 N N . ALA A 1 188 ? -4.47218 -11.84316 -10.41061 1.000 18.08892 174 ALA A N 1
ATOM 1329 C CA . ALA A 1 188 ? -3.50006 -12.02443 -9.33199 1.000 17.40862 174 ALA A CA 1
ATOM 1330 C C . ALA A 1 188 ? -2.26030 -11.16923 -9.56103 1.000 18.22589 174 ALA A C 1
ATOM 1331 O O . ALA A 1 188 ? -1.67897 -10.63732 -8.59608 1.000 19.13138 174 ALA A O 1
ATOM 1333 N N . ALA A 1 189 ? -1.83584 -11.01894 -10.83237 1.000 18.03774 175 ALA A N 1
ATOM 1334 C CA . ALA A 1 189 ? -0.64594 -10.21194 -11.11848 1.000 20.59288 175 ALA A CA 1
ATOM 1335 C C . ALA A 1 189 ? -0.88982 -8.72865 -10.83997 1.000 19.30454 175 ALA A C 1
ATOM 1336 O O . ALA A 1 189 ? -0.05220 -8.07074 -10.20808 1.000 17.10354 175 ALA A O 1
ATOM 1338 N N . PHE A 1 190 ? -2.01268 -8.17307 -11.33116 1.000 16.97797 176 PHE A N 1
ATOM 1339 C CA . PHE A 1 190 ? -2.40732 -6.80906 -10.96649 1.000 16.52422 176 PHE A CA 1
ATOM 1340 C C . PHE A 1 190 ? -2.38812 -6.63367 -9.44824 1.000 15.83985 176 PHE A C 1
ATOM 1341 O O . PHE A 1 190 ? -1.77464 -5.70099 -8.91024 1.000 17.53472 176 PHE A O 1
ATOM 1349 N N . LEU A 1 191 ? -3.11938 -7.50033 -8.74852 1.000 14.89943 177 LEU A N 1
ATOM 1350 C CA . LEU A 1 191 ? -3.32282 -7.27837 -7.31742 1.000 15.61640 177 LEU A CA 1
ATOM 1351 C C . LEU A 1 191 ? -2.07969 -7.59905 -6.49827 1.000 15.28366 177 LEU A C 1
ATOM 1352 O O . LEU A 1 191 ? -1.93462 -7.05482 -5.40912 1.000 15.70872 177 LEU A O 1
ATOM 1357 N N . ALA A 1 192 ? -1.17632 -8.44131 -7.00732 1.000 15.68593 178 ALA A N 1
ATOM 1358 C CA . ALA A 1 192 ? 0.12119 -8.62826 -6.34425 1.000 15.94598 178 ALA A CA 1
ATOM 1359 C C . ALA A 1 192 ? 0.94516 -7.34249 -6.38105 1.000 18.38720 178 ALA A C 1
ATOM 1360 O O . ALA A 1 192 ? 1.59462 -6.98629 -5.39308 1.000 15.43008 178 ALA A O 1
ATOM 1362 N N . CYS A 1 193 ? 0.94863 -6.64185 -7.52027 1.000 16.93629 179 CYS A N 1
ATOM 1363 C CA . CYS A 1 193 ? 1.62266 -5.34788 -7.57556 1.000 16.78436 179 CYS A CA 1
ATOM 1364 C C . CYS A 1 193 ? 0.98068 -4.37924 -6.60260 1.000 16.30581 179 CYS A C 1
ATOM 1365 O O . CYS A 1 193 ? 1.67411 -3.71765 -5.82328 1.000 17.92764 179 CYS A O 1
ATOM 1368 N N . ALA A 1 194 ? -0.35305 -4.29635 -6.61821 1.000 14.72450 180 ALA A N 1
ATOM 1369 C CA . ALA A 1 194 ? -1.03725 -3.38008 -5.70738 1.000 15.72643 180 ALA A CA 1
ATOM 1370 C C . ALA A 1 194 ? -0.75599 -3.74163 -4.26000 1.000 15.91195 180 ALA A C 1
ATOM 1371 O O . ALA A 1 194 ? -0.65552 -2.86555 -3.40359 1.000 14.99117 180 ALA A O 1
ATOM 1373 N N . ARG A 1 195 ? -0.66429 -5.03018 -3.96323 1.000 15.10078 181 ARG A N 1
ATOM 1374 C CA . ARG A 1 195 ? -0.46019 -5.45386 -2.57744 1.000 15.08876 181 ARG A CA 1
ATOM 1375 C C . ARG A 1 195 ? 0.82656 -4.90745 -1.99891 1.000 16.52066 181 ARG A C 1
ATOM 1376 O O . ARG A 1 195 ? 0.88683 -4.57990 -0.80257 1.000 17.87485 181 ARG A O 1
ATOM 1384 N N . ILE A 1 196 ? 1.88106 -4.81739 -2.81704 1.000 14.72992 182 ILE A N 1
ATOM 1385 C CA . ILE A 1 196 ? 3.18248 -4.36431 -2.32368 1.000 16.47997 182 ILE A CA 1
ATOM 1386 C C . ILE A 1 196 ? 3.44409 -2.90676 -2.67840 1.000 16.15839 182 ILE A C 1
ATOM 1387 O O . ILE A 1 196 ? 4.51602 -2.38447 -2.38409 1.000 15.75007 182 ILE A O 1
ATOM 1392 N N . GLY A 1 197 ? 2.47542 -2.23651 -3.30364 1.000 13.79517 183 GLY A N 1
ATOM 1393 C CA . GLY A 1 197 ? 2.65182 -0.85596 -3.66562 1.000 16.73713 183 GLY A CA 1
ATOM 1394 C C . GLY A 1 197 ? 3.47322 -0.62845 -4.90369 1.000 13.74430 183 GLY A C 1
ATOM 1395 O O . GLY A 1 197 ? 3.90058 0.50443 -5.13993 1.000 17.24231 183 GLY A O 1
ATOM 1396 N N . ALA A 1 198 ? 3.71515 -1.66912 -5.70461 1.000 14.37999 184 ALA A N 1
ATOM 1397 C CA . ALA A 1 198 ? 4.33272 -1.47176 -7.00049 1.000 14.62636 184 ALA A CA 1
ATOM 1398 C C . ALA A 1 198 ? 3.27140 -0.93717 -7.95360 1.000 18.40763 184 ALA A C 1
ATOM 1399 O O . ALA A 1 198 ? 2.07852 -1.12111 -7.73317 1.000 24.14522 184 ALA A O 1
ATOM 1401 N N . ILE A 1 199 ? 3.71707 -0.27058 -8.99781 1.000 16.86502 185 ILE A N 1
ATOM 1402 C CA . ILE A 1 199 ? 2.82868 0.36583 -9.97380 1.000 17.28917 185 ILE A CA 1
ATOM 1403 C C . ILE A 1 199 ? 2.74298 -0.56634 -11.18166 1.000 17.62024 185 ILE A C 1
ATOM 1404 O O . ILE A 1 199 ? 3.71690 -0.71899 -11.92428 1.000 19.48931 185 ILE A O 1
ATOM 1409 N N . HIS A 1 200 ? 1.60199 -1.19836 -11.40868 1.000 15.66119 186 HIS A N 1
ATOM 1410 C CA . HIS A 1 200 ? 1.54497 -2.09970 -12.55740 1.000 18.47880 186 HIS A CA 1
ATOM 1411 C C . HIS A 1 200 ? 1.27505 -1.31683 -13.83409 1.000 18.98256 186 HIS A C 1
ATOM 1412 O O . HIS A 1 200 ? 0.62788 -0.27340 -13.81321 1.000 17.14640 186 HIS A O 1
ATOM 1419 N N . SER A 1 201 ? 1.84059 -1.80364 -14.94131 1.000 17.46978 187 SER A N 1
ATOM 1420 C CA . SER A 1 201 ? 1.58759 -1.22595 -16.26261 1.000 17.67941 187 SER A CA 1
ATOM 1421 C C . SER A 1 201 ? 1.26151 -2.40161 -17.16661 1.000 20.36978 187 SER A C 1
ATOM 1422 O O . SER A 1 201 ? 2.17488 -3.11483 -17.58974 1.000 19.15400 187 SER A O 1
ATOM 1425 N N . ALA A 1 202 ? -0.02504 -2.58731 -17.47419 1.000 20.26411 188 ALA A N 1
ATOM 1426 C CA . ALA A 1 202 ? -0.48049 -3.75636 -18.21991 1.000 21.15571 188 ALA A CA 1
ATOM 1427 C C . ALA A 1 202 ? -0.59242 -3.42801 -19.69861 1.000 21.90455 188 ALA A C 1
ATOM 1428 O O . ALA A 1 202 ? -1.14115 -2.38443 -20.06574 1.000 24.74785 188 ALA A O 1
ATOM 1430 N N . VAL A 1 203 ? -0.06825 -4.31204 -20.54465 1.000 20.88432 189 VAL A N 1
ATOM 1431 C CA . VAL A 1 203 ? -0.06433 -4.11767 -21.99185 1.000 23.30001 189 VAL A CA 1
ATOM 1432 C C . VAL A 1 203 ? -0.87301 -5.25551 -22.60689 1.000 25.18343 189 VAL A C 1
ATOM 1433 O O . VAL A 1 203 ? -0.67827 -6.41829 -22.23414 1.000 24.90509 189 VAL A O 1
ATOM 1437 N N . PHE A 1 204 ? -1.80597 -4.91974 -23.51715 1.000 23.51951 190 PHE A N 1
ATOM 1438 C CA A PHE A 1 204 ? -2.61972 -5.92931 -24.19594 0.971 27.46346 190 PHE A CA 1
ATOM 1439 C CA B PHE A 1 204 ? -2.62070 -5.93903 -24.15722 0.029 27.57769 190 PHE A CA 1
ATOM 1440 C C . PHE A 1 204 ? -1.74899 -7.06313 -24.70172 1.000 29.42508 190 PHE A C 1
ATOM 1441 O O . PHE A 1 204 ? -0.82244 -6.83164 -25.48285 1.000 28.94362 190 PHE A O 1
ATOM 1450 N N . ALA A 1 205 ? -2.06837 -8.28811 -24.30475 1.000 28.74568 191 ALA A N 1
ATOM 1451 C CA . ALA A 1 205 ? -1.35713 -9.42611 -24.86362 1.000 29.91119 191 ALA A CA 1
ATOM 1452 C C . ALA A 1 205 ? -1.66286 -9.51990 -26.35137 1.000 36.94274 191 ALA A C 1
ATOM 1453 O O . ALA A 1 205 ? -2.82117 -9.41004 -26.76986 1.000 34.14922 191 ALA A O 1
ATOM 1455 N N . GLY A 1 206 ? -0.62059 -9.67887 -27.15668 1.000 33.80047 192 GLY A N 1
ATOM 1456 C CA . GLY A 1 206 ? -0.76922 -9.59067 -28.58927 1.000 36.62039 192 GLY A CA 1
ATOM 1457 C C . GLY A 1 206 ? -0.25589 -8.30513 -29.19676 1.000 40.18491 192 GLY A C 1
ATOM 1458 O O . GLY A 1 206 ? -0.06272 -8.25760 -30.41994 1.000 37.46796 192 GLY A O 1
ATOM 1459 N N . PHE A 1 207 ? -0.03902 -7.25968 -28.39329 1.000 32.34984 193 PHE A N 1
ATOM 1460 C CA . PHE A 1 207 ? 0.65215 -6.08058 -28.89418 1.000 36.68037 193 PHE A CA 1
ATOM 1461 C C . PHE A 1 207 ? 2.01885 -6.48007 -29.43430 1.000 34.82064 193 PHE A C 1
ATOM 1462 O O . PHE A 1 207 ? 2.62421 -7.45050 -28.97972 1.000 37.59582 193 PHE A O 1
ATOM 1470 N N . SER A 1 208 ? 2.49592 -5.73246 -30.42540 1.000 37.21198 194 SER A N 1
ATOM 1471 C CA . SER A 1 208 ? 3.75445 -6.05718 -31.07681 1.000 38.88704 194 SER A CA 1
ATOM 1472 C C . SER A 1 208 ? 4.93271 -5.88630 -30.12138 1.000 38.46633 194 SER A C 1
ATOM 1473 O O . SER A 1 208 ? 4.85572 -5.18372 -29.11469 1.000 34.83621 194 SER A O 1
ATOM 1476 N N . ALA A 1 209 ? 6.05025 -6.52342 -30.47394 1.000 37.08204 195 ALA A N 1
ATOM 1477 C CA . ALA A 1 209 ? 7.29023 -6.30916 -29.73467 1.000 39.21034 195 ALA A CA 1
ATOM 1478 C C . ALA A 1 209 ? 7.64080 -4.82880 -29.64481 1.000 37.39199 195 ALA A C 1
ATOM 1479 O O . ALA A 1 209 ? 8.15554 -4.36305 -28.62046 1.000 33.36193 195 ALA A O 1
ATOM 1481 N N . GLU A 1 210 ? 7.40580 -4.08329 -30.73024 1.000 36.17804 196 GLU A N 1
ATOM 1482 C CA . GLU A 1 210 ? 7.73750 -2.66481 -30.74439 1.000 35.54550 196 GLU A CA 1
ATOM 1483 C C . GLU A 1 210 ? 6.83728 -1.87691 -29.80492 1.000 35.02347 196 GLU A C 1
ATOM 1484 O O . GLU A 1 210 ? 7.31338 -0.98385 -29.09811 1.000 34.74717 196 GLU A O 1
ATOM 1490 N N . SER A 1 211 ? 5.53205 -2.16297 -29.81526 1.000 34.16569 197 SER A N 1
ATOM 1491 C CA . SER A 1 211 ? 4.61012 -1.45567 -28.92552 1.000 33.02540 197 SER A CA 1
ATOM 1492 C C . SER A 1 211 ? 4.84341 -1.83893 -27.46770 1.000 35.20343 197 SER A C 1
ATOM 1493 O O . SER A 1 211 ? 4.70183 -1.00120 -26.56553 1.000 29.31985 197 SER A O 1
ATOM 1496 N N . LEU A 1 212 ? 5.17477 -3.10800 -27.21757 1.000 30.01801 198 LEU A N 1
ATOM 1497 C CA . LEU A 1 212 ? 5.51851 -3.52873 -25.86151 1.000 32.39038 198 LEU A CA 1
ATOM 1498 C C . LEU A 1 212 ? 6.79756 -2.84825 -25.38726 1.000 28.57023 198 LEU A C 1
ATOM 1499 O O . LEU A 1 212 ? 6.84175 -2.28874 -24.28760 1.000 28.71329 198 LEU A O 1
ATOM 1504 N N . ARG A 1 213 ? 7.84324 -2.86929 -26.22039 1.000 29.57972 199 ARG A N 1
ATOM 1505 C CA . ARG A 1 213 ? 9.10488 -2.20974 -25.89664 1.000 30.12010 199 ARG A CA 1
ATOM 1506 C C . ARG A 1 213 ? 8.90688 -0.75590 -25.49125 1.000 31.10981 199 ARG A C 1
ATOM 1507 O O . ARG A 1 213 ? 9.49256 -0.28975 -24.50856 1.000 29.02721 199 ARG A O 1
ATOM 1515 N N . ASP A 1 214 ? 8.14005 -0.00032 -26.28299 1.000 32.52023 200 ASP A N 1
ATOM 1516 C CA . ASP A 1 214 ? 7.98412 1.42152 -25.98997 1.000 31.12383 200 ASP A CA 1
ATOM 1517 C C . ASP A 1 214 ? 7.36541 1.62842 -24.61377 1.000 29.10545 200 ASP A C 1
ATOM 1518 O O . ASP A 1 214 ? 7.78277 2.51532 -23.85656 1.000 32.40719 200 ASP A O 1
ATOM 1523 N N . ARG A 1 215 ? 6.38748 0.79955 -24.26648 1.000 26.82109 201 ARG A N 1
ATOM 1524 C CA . ARG A 1 215 ? 5.71490 0.93022 -22.97526 1.000 28.57349 201 ARG A CA 1
ATOM 1525 C C . ARG A 1 215 ? 6.59087 0.42302 -21.82971 1.000 24.86710 201 ARG A C 1
ATOM 1526 O O . ARG A 1 215 ? 6.59947 1.00749 -20.74400 1.000 26.51716 201 ARG A O 1
ATOM 1534 N N . VAL A 1 216 ? 7.33448 -0.65960 -22.04837 1.000 26.80176 202 VAL A N 1
ATOM 1535 C CA . VAL A 1 216 ? 8.24887 -1.13648 -21.00756 1.000 28.13269 202 VAL A CA 1
ATOM 1536 C C . VAL A 1 216 ? 9.31747 -0.09375 -20.72041 1.000 27.61729 202 VAL A C 1
ATOM 1537 O O . VAL A 1 216 ? 9.66451 0.16160 -19.56025 1.000 29.30515 202 VAL A O 1
ATOM 1541 N N . ASN A 1 217 ? 9.87358 0.51372 -21.77061 1.000 29.37502 203 ASN A N 1
ATOM 1542 C CA . ASN A 1 217 ? 10.92003 1.51300 -21.57842 1.000 28.61240 203 ASN A CA 1
ATOM 1543 C C . ASN A 1 217 ? 10.37702 2.77621 -20.92046 1.000 29.05548 203 ASN A C 1
ATOM 1544 O O . ASN A 1 217 ? 11.03008 3.35474 -20.04586 1.000 30.02217 203 ASN A O 1
ATOM 1549 N N . ASP A 1 218 ? 9.17806 3.20696 -21.30487 1.000 27.99633 204 ASP A N 1
ATOM 1550 C CA . ASP A 1 218 ? 8.66655 4.46118 -20.76708 1.000 29.34038 204 ASP A CA 1
ATOM 1551 C C . ASP A 1 218 ? 8.47482 4.38863 -19.25911 1.000 30.37973 204 ASP A C 1
ATOM 1552 O O . ASP A 1 218 ? 8.80612 5.34121 -18.54440 1.000 26.20472 204 ASP A O 1
ATOM 1557 N N . CYS A 1 219 ? 7.90904 3.28233 -18.75550 1.000 26.60175 205 CYS A N 1
ATOM 1558 C CA . CYS A 1 219 ? 7.65017 3.18940 -17.32443 1.000 27.07699 205 CYS A CA 1
ATOM 1559 C C . CYS A 1 219 ? 8.87919 2.76590 -16.53927 1.000 24.66562 205 CYS A C 1
ATOM 1560 O O . CYS A 1 219 ? 8.82998 2.77510 -15.30657 1.000 26.19861 205 CYS A O 1
ATOM 1563 N N . GLU A 1 220 ? 9.96791 2.40559 -17.22746 1.000 23.23322 206 GLU A N 1
ATOM 1564 C CA . GLU A 1 220 ? 11.27160 2.12576 -16.61727 1.000 29.00689 206 GLU A CA 1
ATOM 1565 C C . GLU A 1 220 ? 11.21378 0.97656 -15.61752 1.000 29.22122 206 GLU A C 1
ATOM 1566 O O . GLU A 1 220 ? 11.98236 0.94586 -14.64840 1.000 28.77838 206 GLU A O 1
ATOM 1572 N N . CYS A 1 221 ? 10.31708 0.02268 -15.85528 1.000 27.92137 207 CYS A N 1
ATOM 1573 C CA . CYS A 1 221 ? 10.19497 -1.13430 -14.97919 1.000 27.03484 207 CYS A CA 1
ATOM 1574 C C . CYS A 1 221 ? 11.43595 -2.01568 -15.05926 1.000 26.31571 207 CYS A C 1
ATOM 1575 O O . CYS A 1 221 ? 12.14066 -2.06415 -16.07810 1.000 26.78842 207 CYS A O 1
ATOM 1578 N N . LYS A 1 222 ? 11.69767 -2.73224 -13.96726 1.000 23.81520 208 LYS A N 1
ATOM 1579 C CA . LYS A 1 222 ? 12.79474 -3.69349 -13.94125 1.000 27.54730 208 LYS A CA 1
ATOM 1580 C C . LYS A 1 222 ? 12.30456 -5.13080 -13.96559 1.000 27.68144 208 LYS A C 1
ATOM 1581 O O . LYS A 1 222 ? 13.11861 -6.05183 -14.09914 1.000 28.97324 208 LYS A O 1
ATOM 1587 N N . VAL A 1 223 ? 10.99457 -5.33904 -13.88510 1.000 23.70731 209 VAL A N 1
ATOM 1588 C CA . VAL A 1 223 ? 10.39262 -6.66016 -13.82781 1.000 24.41241 209 VAL A CA 1
ATOM 1589 C C . VAL A 1 223 ? 9.23174 -6.68852 -14.80652 1.000 23.57503 209 VAL A C 1
ATOM 1590 O O . VAL A 1 223 ? 8.50251 -5.69985 -14.93997 1.000 21.77650 209 VAL A O 1
ATOM 1594 N N . LEU A 1 224 ? 9.05763 -7.81803 -15.48012 1.000 22.48178 210 LEU A N 1
ATOM 1595 C CA A LEU A 1 224 ? 7.94888 -8.00989 -16.40397 0.596 22.74691 210 LEU A CA 1
ATOM 1596 C CA B LEU A 1 224 ? 7.94377 -8.00379 -16.39749 0.404 22.75072 210 LEU A CA 1
ATOM 1597 C C . LEU A 1 224 ? 7.29879 -9.35722 -16.13062 1.000 25.19829 210 LEU A C 1
ATOM 1598 O O . LEU A 1 224 ? 7.99252 -10.34496 -15.87242 1.000 26.28763 210 LEU A O 1
ATOM 1607 N N . ILE A 1 225 ? 5.96397 -9.39690 -16.18684 1.000 21.15499 211 ILE A N 1
ATOM 1608 C CA . ILE A 1 225 ? 5.18844 -10.61496 -15.94661 1.000 20.61170 211 ILE A CA 1
ATOM 1609 C C . ILE A 1 225 ? 4.47569 -10.98363 -17.23930 1.000 22.06368 211 ILE A C 1
ATOM 1610 O O . ILE A 1 225 ? 3.79389 -10.13438 -17.81706 1.000 24.04720 211 ILE A O 1
ATOM 1615 N N . THR A 1 226 ? 4.61080 -12.24641 -17.68289 1.000 23.59019 212 THR A N 1
ATOM 1616 C CA . THR A 1 226 ? 4.01059 -12.67035 -18.94934 1.000 25.42984 212 THR A CA 1
ATOM 1617 C C . THR A 1 226 ? 3.68906 -14.16425 -18.88698 1.000 27.07516 212 THR A C 1
ATOM 1618 O O . THR A 1 226 ? 3.82614 -14.80294 -17.83528 1.000 27.02954 212 THR A O 1
ATOM 1622 N N . THR A 1 227 ? 3.19102 -14.70161 -20.00759 1.000 25.97331 213 THR A N 1
ATOM 1623 C CA . THR A 1 227 ? 2.86636 -16.11360 -20.20894 1.000 28.56083 213 THR A CA 1
ATOM 1624 C C . THR A 1 227 ? 3.83372 -16.72840 -21.21232 1.000 28.02722 213 THR A C 1
ATOM 1625 O O . THR A 1 227 ? 4.55406 -16.03679 -21.93871 1.000 28.58969 213 THR A O 1
ATOM 1629 N N . ASP A 1 228 ? 3.85230 -18.05468 -21.26393 1.000 27.54114 214 ASP A N 1
ATOM 1630 C CA . ASP A 1 228 ? 4.56735 -18.66421 -22.37422 1.000 29.38084 214 ASP A CA 1
ATOM 1631 C C . ASP A 1 228 ? 3.83572 -18.36271 -23.67419 1.000 30.34168 214 ASP A C 1
ATOM 1632 O O . ASP A 1 228 ? 4.44081 -17.88524 -24.64266 1.000 32.42459 214 ASP A O 1
ATOM 1637 N N . GLU A 1 229 ? 2.52394 -18.59574 -23.68167 1.000 31.62180 215 GLU A N 1
ATOM 1638 C CA . GLU A 1 229 ? 1.63325 -18.33361 -24.80837 1.000 32.87644 215 GLU A CA 1
ATOM 1639 C C . GLU A 1 229 ? 0.26409 -17.98399 -24.25222 1.000 32.22571 215 GLU A C 1
ATOM 1640 O O . GLU A 1 229 ? -0.08833 -18.39644 -23.14746 1.000 34.82822 215 GLU A O 1
ATOM 1646 N N . GLY A 1 230 ? -0.50952 -17.21545 -25.02030 1.000 31.53353 216 GLY A N 1
ATOM 1647 C CA . GLY A 1 230 ? -1.91930 -17.06642 -24.71017 1.000 36.30983 216 GLY A CA 1
ATOM 1648 C C . GLY A 1 230 ? -2.78296 -17.81773 -25.71189 1.000 37.43182 216 GLY A C 1
ATOM 1649 O O . GLY A 1 230 ? -2.29142 -18.20859 -26.77034 1.000 38.47180 216 GLY A O 1
ATOM 1650 N N . ARG A 1 231 ? -4.05208 -18.06010 -25.38520 1.000 35.41717 217 ARG A N 1
ATOM 1651 C CA . ARG A 1 231 ? -4.98824 -18.70447 -26.30340 1.000 40.16702 217 ARG A CA 1
ATOM 1652 C C . ARG A 1 231 ? -6.22921 -17.83730 -26.41677 1.000 36.35376 217 ARG A C 1
ATOM 1653 O O . ARG A 1 231 ? -6.83813 -17.49350 -25.39941 1.000 37.89549 217 ARG A O 1
ATOM 1661 N N . ARG A 1 232 ? -6.61698 -17.47999 -27.64383 1.000 36.55886 218 ARG A N 1
ATOM 1662 C CA . ARG A 1 232 ? -7.78422 -16.62324 -27.81230 1.000 36.48523 218 ARG A CA 1
ATOM 1663 C C . ARG A 1 232 ? -8.40629 -16.91769 -29.16556 1.000 41.28957 218 ARG A C 1
ATOM 1664 O O . ARG A 1 232 ? -7.73716 -16.77874 -30.19492 1.000 40.84563 218 ARG A O 1
ATOM 1672 N N . GLY A 1 233 ? -9.67401 -17.31352 -29.16481 1.000 37.97230 219 GLY A N 1
ATOM 1673 C CA . GLY A 1 233 ? -10.31021 -17.64278 -30.42776 1.000 40.59865 219 GLY A CA 1
ATOM 1674 C C . GLY A 1 233 ? -9.63606 -18.80576 -31.11158 1.000 46.50363 219 GLY A C 1
ATOM 1675 O O . GLY A 1 233 ? -9.53886 -18.82980 -32.34151 1.000 41.20735 219 GLY A O 1
ATOM 1676 N N . GLY A 1 234 ? -9.11693 -19.75544 -30.33201 1.000 41.74942 220 GLY A N 1
ATOM 1677 C CA . GLY A 1 234 ? -8.44729 -20.90919 -30.89285 1.000 42.64738 220 GLY A CA 1
ATOM 1678 C C . GLY A 1 234 ? -7.11735 -20.61648 -31.54318 1.000 44.22739 220 GLY A C 1
ATOM 1679 O O . GLY A 1 234 ? -6.56015 -21.49504 -32.20987 1.000 46.48949 220 GLY A O 1
ATOM 1680 N N . LYS A 1 235 ? -6.60091 -19.40651 -31.38561 1.000 39.99911 221 LYS A N 1
ATOM 1681 C CA . LYS A 1 235 ? -5.31016 -19.01236 -31.92215 1.000 43.60204 221 LYS A CA 1
ATOM 1682 C C . LYS A 1 235 ? -4.30023 -18.89376 -30.79303 1.000 46.17134 221 LYS A C 1
ATOM 1683 O O . LYS A 1 235 ? -4.66390 -18.62054 -29.64428 1.000 44.89118 221 LYS A O 1
ATOM 1685 N N . THR A 1 236 ? -3.02678 -19.07764 -31.13310 1.000 43.06643 222 THR A N 1
ATOM 1686 C CA . THR A 1 236 ? -1.94518 -18.89189 -30.17376 1.000 43.56146 222 THR A CA 1
ATOM 1687 C C . THR A 1 236 ? -1.40070 -17.47494 -30.27301 1.000 42.19672 222 THR A C 1
ATOM 1688 O O . THR A 1 236 ? -1.17532 -16.96082 -31.37513 1.000 41.71245 222 THR A O 1
ATOM 1692 N N . ILE A 1 237 ? -1.23967 -16.82918 -29.12424 1.000 37.78032 223 ILE A N 1
ATOM 1693 C CA . ILE A 1 237 ? -0.50725 -15.57320 -29.02859 1.000 38.09795 223 ILE A CA 1
ATOM 1694 C C . ILE A 1 237 ? 0.88289 -15.90396 -28.51606 1.000 38.42684 223 ILE A C 1
ATOM 1695 O O . ILE A 1 237 ? 1.02791 -16.44235 -27.41056 1.000 40.10384 223 ILE A O 1
ATOM 1700 N N . ALA A 1 238 ? 1.90934 -15.58522 -29.30525 1.000 37.55156 224 ALA A N 1
ATOM 1701 C CA . ALA A 1 238 ? 3.27615 -15.97961 -28.96216 1.000 36.30920 224 ALA A CA 1
ATOM 1702 C C . ALA A 1 238 ? 3.90032 -14.96756 -28.00183 1.000 34.05749 224 ALA A C 1
ATOM 1703 O O . ALA A 1 238 ? 4.88985 -14.30382 -28.30911 1.000 34.36442 224 ALA A O 1
ATOM 1705 N N . THR A 1 239 ? 3.31356 -14.89133 -26.79740 1.000 35.55515 225 THR A N 1
ATOM 1706 C CA . THR A 1 239 ? 3.67499 -13.83486 -25.85149 1.000 33.76083 225 THR A CA 1
ATOM 1707 C C . THR A 1 239 ? 5.15164 -13.88403 -25.47351 1.000 31.23940 225 THR A C 1
ATOM 1708 O O . THR A 1 239 ? 5.83219 -12.85669 -25.49923 1.000 31.11974 225 THR A O 1
ATOM 1712 N N . LYS A 1 240 ? 5.67870 -15.06125 -25.11667 1.000 30.44547 226 LYS A N 1
ATOM 1713 C CA . LYS A 1 240 ? 7.07580 -15.08381 -24.67559 1.000 31.59749 226 LYS A CA 1
ATOM 1714 C C . LYS A 1 240 ? 8.03421 -14.76259 -25.82435 1.000 32.17152 226 LYS A C 1
ATOM 1715 O O . LYS A 1 240 ? 9.05372 -14.09092 -25.61644 1.000 35.34938 226 LYS A O 1
ATOM 1721 N N . GLN A 1 241 ? 7.73905 -15.22553 -27.03979 1.000 35.62856 227 GLN A N 1
ATOM 1722 C CA A GLN A 1 241 ? 8.60944 -14.86717 -28.15720 0.475 36.72020 227 GLN A CA 1
ATOM 1723 C CA B GLN A 1 241 ? 8.58049 -14.87484 -28.18555 0.525 36.69891 227 GLN A CA 1
ATOM 1724 C C . GLN A 1 241 ? 8.53661 -13.37328 -28.45180 1.000 37.25419 227 GLN A C 1
ATOM 1725 O O . GLN A 1 241 ? 9.56737 -12.74710 -28.73051 1.000 38.47183 227 GLN A O 1
ATOM 1736 N N . ILE A 1 242 ? 7.34098 -12.77850 -28.37173 1.000 35.60782 228 ILE A N 1
ATOM 1737 C CA . ILE A 1 242 ? 7.21350 -11.32848 -28.53710 1.000 37.23032 228 ILE A CA 1
ATOM 1738 C C . ILE A 1 242 ? 8.02065 -10.61032 -27.46655 1.000 36.62169 228 ILE A C 1
ATOM 1739 O O . ILE A 1 242 ? 8.76417 -9.66374 -27.75183 1.000 33.55705 228 ILE A O 1
ATOM 1744 N N . VAL A 1 243 ? 7.89007 -11.06276 -26.21225 1.000 34.21155 229 VAL A N 1
ATOM 1745 C CA . VAL A 1 243 ? 8.63824 -10.46292 -25.10748 1.000 34.64977 229 VAL A CA 1
ATOM 1746 C C . VAL A 1 243 ? 10.13087 -10.50191 -25.38011 1.000 31.80737 229 VAL A C 1
ATOM 1747 O O . VAL A 1 243 ? 10.84376 -9.51512 -25.15840 1.000 35.72261 229 VAL A O 1
ATOM 1751 N N . ASP A 1 244 ? 10.63853 -11.65204 -25.83515 1.000 35.17439 230 ASP A N 1
ATOM 1752 C CA . ASP A 1 244 ? 12.06658 -11.77299 -26.11041 1.000 36.24591 230 ASP A CA 1
ATOM 1753 C C . ASP A 1 244 ? 12.51627 -10.75767 -27.15289 1.000 38.13410 230 ASP A C 1
ATOM 1754 O O . ASP A 1 244 ? 13.56567 -10.12183 -26.99822 1.000 36.58104 230 ASP A O 1
ATOM 1759 N N . ALA A 1 245 ? 11.72739 -10.58618 -28.21566 1.000 38.90847 231 ALA A N 1
ATOM 1760 C CA . ALA A 1 245 ? 12.03860 -9.56449 -29.21116 1.000 37.45201 231 ALA A CA 1
ATOM 1761 C C . ALA A 1 245 ? 12.05604 -8.17435 -28.57952 1.000 41.37786 231 ALA A C 1
ATOM 1762 O O . ALA A 1 245 ? 12.98292 -7.38488 -28.80656 1.000 39.26662 231 ALA A O 1
ATOM 1764 N N . ALA A 1 246 ? 11.04362 -7.86258 -27.76316 1.000 34.22051 232 ALA A N 1
ATOM 1765 C CA . ALA A 1 246 ? 10.96546 -6.53340 -27.16699 1.000 33.66428 232 ALA A CA 1
ATOM 1766 C C . ALA A 1 246 ? 12.15059 -6.26247 -26.24998 1.000 35.62973 232 ALA A C 1
ATOM 1767 O O . ALA A 1 246 ? 12.74911 -5.18400 -26.30443 1.000 34.80089 232 ALA A O 1
ATOM 1769 N N . LEU A 1 247 ? 12.49723 -7.22639 -25.38821 1.000 33.75225 233 LEU A N 1
ATOM 1770 C CA . LEU A 1 247 ? 13.49045 -6.98686 -24.34728 1.000 36.68926 233 LEU A CA 1
ATOM 1771 C C . LEU A 1 247 ? 14.90069 -6.86085 -24.89316 1.000 36.58176 233 LEU A C 1
ATOM 1772 O O . LEU A 1 247 ? 15.79879 -6.44145 -24.15744 1.000 36.08895 233 LEU A O 1
ATOM 1777 N N . GLN A 1 248 ? 15.11673 -7.21505 -26.15953 1.000 38.80318 234 GLN A N 1
ATOM 1778 C CA . GLN A 1 248 ? 16.38082 -6.89999 -26.79984 1.000 42.06196 234 GLN A CA 1
ATOM 1779 C C . GLN A 1 248 ? 16.64757 -5.40283 -26.80965 1.000 40.24305 234 GLN A C 1
ATOM 1780 O O . GLN A 1 248 ? 17.80642 -4.99426 -26.88884 1.000 41.86610 234 GLN A O 1
ATOM 1786 N N . GLN A 1 249 ? 15.60507 -4.57635 -26.69508 1.000 40.98964 235 GLN A N 1
ATOM 1787 C CA . GLN A 1 249 ? 15.74770 -3.12865 -26.66682 1.000 38.57006 235 GLN A CA 1
ATOM 1788 C C . GLN A 1 249 ? 15.20736 -2.51649 -25.37372 1.000 38.05717 235 GLN A C 1
ATOM 1789 O O . GLN A 1 249 ? 14.81329 -1.34997 -25.35642 1.000 36.12873 235 GLN A O 1
ATOM 1795 N N . CYS A 1 250 ? 15.19673 -3.27585 -24.28282 1.000 40.79083 236 CYS A N 1
ATOM 1796 C CA . CYS A 1 250 ? 14.73997 -2.78676 -22.97654 1.000 37.20464 236 CYS A CA 1
ATOM 1797 C C . CYS A 1 250 ? 15.79809 -3.09699 -21.92394 1.000 39.95056 236 CYS A C 1
ATOM 1798 O O . CYS A 1 250 ? 15.67247 -4.07233 -21.16657 1.000 36.15183 236 CYS A O 1
ATOM 1801 N N . PRO A 1 251 ? 16.83367 -2.25777 -21.81305 1.000 37.68521 237 PRO A N 1
ATOM 1802 C CA . PRO A 1 251 ? 17.98740 -2.62128 -20.97193 1.000 35.83802 237 PRO A CA 1
ATOM 1803 C C . PRO A 1 251 ? 17.69468 -2.67760 -19.48333 1.000 36.11657 237 PRO A C 1
ATOM 1804 O O . PRO A 1 251 ? 18.48481 -3.28309 -18.75431 1.000 36.53617 237 PRO A O 1
ATOM 1808 N N . LEU A 1 252 ? 16.60171 -2.08265 -18.99544 1.000 31.95212 238 LEU A N 1
ATOM 1809 C CA . LEU A 1 252 ? 16.40298 -2.03830 -17.54730 1.000 35.75215 238 LEU A CA 1
ATOM 1810 C C . LEU A 1 252 ? 15.73678 -3.28970 -16.98375 1.000 32.42747 238 LEU A C 1
ATOM 1811 O O . LEU A 1 252 ? 15.77757 -3.49588 -15.76371 1.000 32.61759 238 LEU A O 1
ATOM 1816 N N . VAL A 1 253 ? 15.13013 -4.12311 -17.82332 1.000 32.65776 239 VAL A N 1
ATOM 1817 C CA . VAL A 1 253 ? 14.38695 -5.28030 -17.33556 1.000 29.66970 239 VAL A CA 1
ATOM 1818 C C . VAL A 1 253 ? 15.38132 -6.36119 -16.94037 1.000 30.37427 239 VAL A C 1
ATOM 1819 O O . VAL A 1 253 ? 16.19230 -6.79631 -17.76241 1.000 29.53879 239 VAL A O 1
ATOM 1823 N N . GLU A 1 254 ? 15.32264 -6.78858 -15.67610 1.000 27.14127 240 GLU A N 1
ATOM 1824 C CA . GLU A 1 254 ? 16.21932 -7.79914 -15.12749 1.000 30.38699 240 GLU A CA 1
ATOM 1825 C C . GLU A 1 254 ? 15.55900 -9.14088 -14.83752 1.000 32.27042 240 GLU A C 1
ATOM 1826 O O . GLU A 1 254 ? 16.24368 -10.16418 -14.87700 1.000 29.07965 240 GLU A O 1
ATOM 1832 N N . ASN A 1 255 ? 14.26386 -9.16582 -14.51776 1.000 27.97158 241 ASN A N 1
ATOM 1833 C CA . ASN A 1 255 ? 13.55152 -10.38957 -14.16148 1.000 27.46557 241 ASN A CA 1
ATOM 1834 C C . ASN A 1 255 ? 12.27044 -10.49937 -14.98103 1.000 27.56688 241 ASN A C 1
ATOM 1835 O O . ASN A 1 255 ? 11.49728 -9.53747 -15.05628 1.000 27.42216 241 ASN A O 1
ATOM 1840 N N . VAL A 1 256 ? 12.01780 -11.67789 -15.54660 1.000 25.36351 242 VAL A N 1
ATOM 1841 C CA . VAL A 1 256 ? 10.76670 -11.97518 -16.24091 1.000 26.41562 242 VAL A CA 1
ATOM 1842 C C . VAL A 1 256 ? 10.12513 -13.18395 -15.57235 1.000 27.48585 242 VAL A C 1
ATOM 1843 O O . VAL A 1 256 ? 10.76278 -14.23534 -15.43775 1.000 24.04991 242 VAL A O 1
ATOM 1847 N N . LEU A 1 257 ? 8.87759 -13.03042 -15.13766 1.000 23.39270 243 LEU A N 1
ATOM 1848 C CA . LEU A 1 257 ? 8.11687 -14.11892 -14.52277 1.000 23.16478 243 LEU A CA 1
ATOM 1849 C C . LEU A 1 257 ? 7.13201 -14.63565 -15.56096 1.000 27.08157 243 LEU A C 1
ATOM 1850 O O . LEU A 1 257 ? 6.32123 -13.85298 -16.07654 1.000 24.46745 243 LEU A O 1
ATOM 1855 N N . VAL A 1 258 ? 7.20113 -15.94109 -15.85918 1.000 23.62000 244 VAL A N 1
ATOM 1856 C CA . VAL A 1 258 ? 6.50917 -16.54288 -17.00695 1.000 25.55158 244 VAL A CA 1
ATOM 1857 C C . VAL A 1 258 ? 5.48174 -17.55128 -16.49985 1.000 26.34571 244 VAL A C 1
ATOM 1858 O O . VAL A 1 258 ? 5.84274 -18.60923 -15.96355 1.000 24.80159 244 VAL A O 1
ATOM 1862 N N . LEU A 1 259 ? 4.20043 -17.23203 -16.67947 1.000 27.52150 245 LEU A N 1
ATOM 1863 C CA . LEU A 1 259 ? 3.11855 -18.14423 -16.33698 1.000 24.26841 245 LEU A CA 1
ATOM 1864 C C . LEU A 1 259 ? 2.98806 -19.21409 -17.41528 1.000 28.78568 245 LEU A C 1
ATOM 1865 O O . LEU A 1 259 ? 2.92706 -18.89870 -18.60888 1.000 29.21365 245 LEU A O 1
ATOM 1870 N N . ARG A 1 260 ? 2.94030 -20.48357 -16.99373 1.000 26.69074 246 ARG A N 1
ATOM 1871 C CA . ARG A 1 260 ? 2.87624 -21.61655 -17.92046 1.000 31.47956 246 ARG A CA 1
ATOM 1872 C C . ARG A 1 260 ? 1.41641 -21.84898 -18.31954 1.000 34.79144 246 ARG A C 1
ATOM 1873 O O . ARG A 1 260 ? 0.74749 -22.77365 -17.85305 1.000 32.99944 246 ARG A O 1
ATOM 1881 N N . ARG A 1 261 ? 0.91557 -20.98580 -19.21429 1.000 29.62087 247 ARG A N 1
ATOM 1882 C CA . ARG A 1 261 ? -0.48599 -21.08479 -19.63070 1.000 32.05490 247 ARG A CA 1
ATOM 1883 C C . ARG A 1 261 ? -0.71536 -22.27073 -20.56192 1.000 30.21450 247 ARG A C 1
ATOM 1884 O O . ARG A 1 261 ? -1.69939 -22.99719 -20.40350 1.000 33.44611 247 ARG A O 1
ATOM 1892 N N . THR A 1 262 ? 0.17981 -22.50920 -21.52010 1.000 33.17998 248 THR A N 1
ATOM 1893 C CA . THR A 1 262 ? -0.00738 -23.62917 -22.44014 1.000 35.93885 248 THR A CA 1
ATOM 1894 C C . THR A 1 262 ? 0.95978 -24.78638 -22.23311 1.000 39.10289 248 THR A C 1
ATOM 1895 O O . THR A 1 262 ? 0.66049 -25.90452 -22.67558 1.000 39.72908 248 THR A O 1
ATOM 1899 N N . GLY A 1 263 ? 2.10718 -24.55402 -21.60097 1.000 37.04554 249 GLY A N 1
ATOM 1900 C CA . GLY A 1 263 ? 3.11110 -25.59335 -21.46725 1.000 37.02066 249 GLY A CA 1
ATOM 1901 C C . GLY A 1 263 ? 3.85102 -25.93363 -22.74196 1.000 42.23838 249 GLY A C 1
ATOM 1902 O O . GLY A 1 263 ? 4.71257 -26.82314 -22.72519 1.000 41.17444 249 GLY A O 1
ATOM 1903 N N . ASN A 1 264 ? 3.53296 -25.27503 -23.84799 1.000 39.39146 250 ASN A N 1
ATOM 1904 C CA . ASN A 1 264 ? 4.25272 -25.47714 -25.09232 1.000 41.72531 250 ASN A CA 1
ATOM 1905 C C . ASN A 1 264 ? 5.63678 -24.84953 -25.00670 1.000 41.59992 250 ASN A C 1
ATOM 1906 O O . ASN A 1 264 ? 5.86652 -23.88341 -24.27082 1.000 38.55045 250 ASN A O 1
ATOM 1911 N N . LYS A 1 265 ? 6.55968 -25.39102 -25.79588 1.000 40.27943 251 LYS A N 1
ATOM 1912 C CA . LYS A 1 265 ? 7.96443 -25.01329 -25.68197 1.000 42.44850 251 LYS A CA 1
ATOM 1913 C C . LYS A 1 265 ? 8.15336 -23.55817 -26.07183 1.000 45.93295 251 LYS A C 1
ATOM 1914 O O . LYS A 1 265 ? 7.74970 -23.14780 -27.16445 1.000 41.06686 251 LYS A O 1
ATOM 1920 N N . VAL A 1 266 ? 8.76413 -22.78534 -25.17889 1.000 42.26673 252 VAL A N 1
ATOM 1921 C CA . VAL A 1 266 ? 9.13181 -21.39709 -25.45858 1.000 40.20982 252 VAL A CA 1
ATOM 1922 C C . VAL A 1 266 ? 10.55892 -21.19233 -24.97521 1.000 40.99127 252 VAL A C 1
ATOM 1923 O O . VAL A 1 266 ? 11.03781 -21.92526 -24.09234 1.000 36.88707 252 VAL A O 1
ATOM 1927 N N . PRO A 1 267 ? 11.27268 -20.21722 -25.54154 1.000 39.31848 253 PRO A N 1
ATOM 1928 C CA . PRO A 1 267 ? 12.63017 -19.93530 -25.06432 1.000 39.60716 253 PRO A CA 1
ATOM 1929 C C . PRO A 1 267 ? 12.61000 -19.31039 -23.67850 1.000 40.35779 253 PRO A C 1
ATOM 1930 O O . PRO A 1 267 ? 11.70500 -18.55481 -23.32973 1.000 34.05431 253 PRO A O 1
ATOM 1934 N N . MET A 1 268 ? 13.63017 -19.63628 -22.88831 1.000 36.60541 254 MET A N 1
ATOM 1935 C CA . MET A 1 268 ? 13.76598 -19.10896 -21.53212 1.000 37.66269 254 MET A CA 1
ATOM 1936 C C . MET A 1 268 ? 15.22664 -18.75325 -21.30752 1.000 37.55644 254 MET A C 1
ATOM 1937 O O . MET A 1 268 ? 16.11022 -19.60162 -21.48353 1.000 40.00932 254 MET A O 1
ATOM 1942 N N . THR A 1 269 ? 15.47786 -17.49293 -20.96616 1.000 34.54933 255 THR A N 1
ATOM 1943 C CA . THR A 1 269 ? 16.82945 -16.99097 -20.76144 1.000 37.75970 255 THR A CA 1
ATOM 1944 C C . THR A 1 269 ? 17.28625 -17.32403 -19.34767 1.000 38.43335 255 THR A C 1
ATOM 1945 O O . THR A 1 269 ? 16.61359 -16.96801 -18.37655 1.000 36.96039 255 THR A O 1
ATOM 1949 N N . GLU A 1 270 ? 18.42628 -18.00083 -19.23676 1.000 35.30394 256 GLU A N 1
ATOM 1950 C CA . GLU A 1 270 ? 18.98166 -18.33349 -17.93070 1.000 39.78526 256 GLU A CA 1
ATOM 1951 C C . GLU A 1 270 ? 19.14867 -17.07707 -17.08271 1.000 37.10321 256 GLU A C 1
ATOM 1952 O O . GLU A 1 270 ? 19.60741 -16.03948 -17.56964 1.000 39.63786 256 GLU A O 1
ATOM 1958 N N . GLY A 1 271 ? 18.76397 -17.17496 -15.80830 1.000 36.08467 257 GLY A N 1
ATOM 1959 C CA . GLY A 1 271 ? 18.86216 -16.06002 -14.88417 1.000 35.22364 257 GLY A CA 1
ATOM 1960 C C . GLY A 1 271 ? 17.70994 -15.07639 -14.97192 1.000 36.44123 257 GLY A C 1
ATOM 1961 O O . GLY A 1 271 ? 16.98688 -14.84565 -13.99546 1.000 31.03017 257 GLY A O 1
ATOM 1962 N N . ARG A 1 272 ? 17.52961 -14.48168 -16.14847 1.000 31.91721 258 ARG A N 1
ATOM 1963 C CA . ARG A 1 272 ? 16.49377 -13.46117 -16.30625 1.000 28.91125 258 ARG A CA 1
ATOM 1964 C C . ARG A 1 272 ? 15.09157 -14.04171 -16.14257 1.000 30.51619 258 ARG A C 1
ATOM 1965 O O . ARG A 1 272 ? 14.21496 -13.41510 -15.52663 1.000 26.97013 258 ARG A O 1
ATOM 1973 N N . ASP A 1 273 ? 14.84925 -15.21903 -16.70634 1.000 28.78522 259 ASP A N 1
ATOM 1974 C CA . ASP A 1 273 ? 13.51036 -15.77138 -16.84231 1.000 28.82249 259 ASP A CA 1
ATOM 1975 C C . ASP A 1 273 ? 13.30739 -16.91972 -15.86453 1.000 31.35946 259 ASP A C 1
ATOM 1976 O O . ASP A 1 273 ? 14.18968 -17.77557 -15.71033 1.000 28.59403 259 ASP A O 1
ATOM 1981 N N . LYS A 1 274 ? 12.13261 -16.93743 -15.22764 1.000 26.21818 260 LYS A N 1
ATOM 1982 C CA . LYS A 1 274 ? 11.75311 -17.96322 -14.26285 1.000 28.04080 260 LYS A CA 1
ATOM 1983 C C . LYS A 1 274 ? 10.29047 -18.33501 -14.46776 1.000 27.99223 260 LYS A C 1
ATOM 1984 O O . LYS A 1 274 ? 9.47832 -17.50368 -14.88322 1.000 25.46352 260 LYS A O 1
ATOM 1990 N N . TRP A 1 275 ? 9.95400 -19.58954 -14.16251 1.000 28.09064 261 TRP A N 1
ATOM 1991 C CA . TRP A 1 275 ? 8.57211 -20.04513 -14.28859 1.000 27.74170 261 TRP A CA 1
ATOM 1992 C C . TRP A 1 275 ? 7.75859 -19.59151 -13.08278 1.000 28.42566 261 TRP A C 1
ATOM 1993 O O . TRP A 1 275 ? 8.18936 -19.75996 -11.93613 1.000 26.54219 261 TRP A O 1
ATOM 2004 N N . TRP A 1 276 ? 6.57424 -19.02512 -13.34723 1.000 22.28454 262 TRP A N 1
ATOM 2005 C CA . TRP A 1 276 ? 5.67805 -18.57600 -12.28656 1.000 23.09331 262 TRP A CA 1
ATOM 2006 C C . TRP A 1 276 ? 5.39764 -19.69748 -11.27674 1.000 24.09749 262 TRP A C 1
ATOM 2007 O O . TRP A 1 276 ? 5.48179 -19.48444 -10.06409 1.000 22.83745 262 TRP A O 1
ATOM 2018 N N . ASP A 1 277 ? 5.08645 -20.90928 -11.75485 1.000 23.51180 263 ASP A N 1
ATOM 2019 C CA . ASP A 1 277 ? 4.74588 -21.97834 -10.81148 1.000 22.73279 263 ASP A CA 1
ATOM 2020 C C . ASP A 1 277 ? 5.94222 -22.35908 -9.93899 1.000 24.74843 263 ASP A C 1
ATOM 2021 O O . ASP A 1 277 ? 5.77985 -22.58707 -8.72983 1.000 25.03107 263 ASP A O 1
ATOM 2026 N N . GLU A 1 278 ? 7.14927 -22.41485 -10.51715 1.000 22.76847 264 GLU A N 1
ATOM 2027 C CA . GLU A 1 278 ? 8.33206 -22.79888 -9.73581 1.000 23.09926 264 GLU A CA 1
ATOM 2028 C C . GLU A 1 278 ? 8.69627 -21.72734 -8.70920 1.000 24.73833 264 GLU A C 1
ATOM 2029 O O . GLU A 1 278 ? 9.06901 -22.04573 -7.56649 1.000 22.10276 264 GLU A O 1
ATOM 2035 N N . GLU A 1 279 ? 8.56125 -20.45234 -9.08102 1.000 23.02934 265 GLU A N 1
ATOM 2036 C CA . GLU A 1 279 ? 8.85925 -19.38189 -8.12928 1.000 23.18443 265 GLU A CA 1
ATOM 2037 C C . GLU A 1 279 ? 7.82386 -19.34815 -7.01751 1.000 21.82548 265 GLU A C 1
ATOM 2038 O O . GLU A 1 279 ? 8.16870 -19.22334 -5.83314 1.000 21.08625 265 GLU A O 1
ATOM 2044 N N . CYS A 1 280 ? 6.54342 -19.43231 -7.38508 1.000 18.88499 266 CYS A N 1
ATOM 2045 C CA . CYS A 1 280 ? 5.48353 -19.32896 -6.38509 1.000 19.49489 266 CYS A CA 1
ATOM 2046 C C . CYS A 1 280 ? 5.50284 -20.51220 -5.43126 1.000 19.73194 266 CYS A C 1
ATOM 2047 O O . CYS A 1 280 ? 5.10568 -20.36654 -4.27641 1.000 21.56433 266 CYS A O 1
ATOM 2050 N N . ALA A 1 281 ? 5.92317 -21.68118 -5.89540 1.000 19.42795 267 ALA A N 1
ATOM 2051 C CA . ALA A 1 281 ? 5.97246 -22.83552 -5.00611 1.000 20.01813 267 ALA A CA 1
ATOM 2052 C C . ALA A 1 281 ? 6.97715 -22.65421 -3.86842 1.000 22.84617 267 ALA A C 1
ATOM 2053 O O . ALA A 1 281 ? 6.87921 -23.35511 -2.85887 1.000 22.63022 267 ALA A O 1
ATOM 2055 N N . LYS A 1 282 ? 7.95559 -21.77183 -4.01773 1.000 20.79776 268 LYS A N 1
ATOM 2056 C CA . LYS A 1 282 ? 8.89801 -21.54488 -2.91537 1.000 19.16855 268 LYS A CA 1
ATOM 2057 C C . LYS A 1 282 ? 8.36063 -20.58893 -1.85383 1.000 18.56835 268 LYS A C 1
ATOM 2058 O O . LYS A 1 282 ? 8.96696 -20.47704 -0.77353 1.000 19.51630 268 LYS A O 1
ATOM 2064 N N . MET A 1 283 ? 7.27816 -19.86707 -2.13080 1.000 17.35806 269 MET A N 1
ATOM 2065 C CA . MET A 1 283 ? 6.88058 -18.75201 -1.28917 1.000 18.93175 269 MET A CA 1
ATOM 2066 C C . MET A 1 283 ? 5.69059 -19.10139 -0.41907 1.000 19.85797 269 MET A C 1
ATOM 2067 O O . MET A 1 283 ? 4.85223 -19.92289 -0.79825 1.000 21.41260 269 MET A O 1
ATOM 2072 N N . PRO A 1 284 ? 5.51695 -18.39982 0.70246 1.000 20.33138 270 PRO A N 1
ATOM 2073 C CA . PRO A 1 284 ? 4.30547 -18.58504 1.50506 1.000 21.03626 270 PRO A CA 1
ATOM 2074 C C . PRO A 1 284 ? 3.07540 -18.02478 0.79909 1.000 17.91840 270 PRO A C 1
ATOM 2075 O O . PRO A 1 284 ? 3.15839 -17.15445 -0.06846 1.000 17.58246 270 PRO A O 1
ATOM 2079 N N . ALA A 1 285 ? 1.91542 -18.52614 1.19659 1.000 17.62324 271 ALA A N 1
ATOM 2080 C CA . ALA A 1 285 ? 0.66926 -18.15912 0.53299 1.000 19.79097 271 ALA A CA 1
ATOM 2081 C C . ALA A 1 285 ? -0.03591 -17.00793 1.23197 1.000 16.84100 271 ALA A C 1
ATOM 2082 O O . ALA A 1 285 ? -1.21073 -16.73513 0.94481 1.000 19.42755 271 ALA A O 1
ATOM 2084 N N . TYR A 1 286 ? 0.65992 -16.31015 2.12844 1.000 17.91898 272 TYR A N 1
ATOM 2085 C CA . TYR A 1 286 ? 0.21036 -15.01318 2.60229 1.000 17.07940 272 TYR A CA 1
ATOM 2086 C C . TYR A 1 286 ? 1.38934 -14.05424 2.52803 1.000 20.15242 272 TYR A C 1
ATOM 2087 O O . TYR A 1 286 ? 2.55091 -14.46003 2.64772 1.000 18.38878 272 TYR A O 1
ATOM 2096 N N . CYS A 1 287 ? 1.07000 -12.78312 2.30335 1.000 18.65449 273 CYS A N 1
ATOM 2097 C CA . CYS A 1 287 ? 2.03606 -11.67177 2.20909 1.000 20.23000 273 CYS A CA 1
ATOM 2098 C C . CYS A 1 287 ? 1.35369 -10.46454 2.85450 1.000 17.70087 273 CYS A C 1
ATOM 2099 O O . CYS A 1 287 ? 0.17926 -10.19153 2.53172 1.000 17.06266 273 CYS A O 1
ATOM 2102 N N . PRO A 1 288 ? 2.03075 -9.69052 3.71896 1.000 18.39719 274 PRO A N 1
ATOM 2103 C CA . PRO A 1 288 ? 1.40659 -8.46212 4.24367 1.000 17.67904 274 PRO A CA 1
ATOM 2104 C C . PRO A 1 288 ? 1.08864 -7.47187 3.13423 1.000 19.12654 274 PRO A C 1
ATOM 2105 O O . PRO A 1 288 ? 1.70090 -7.48086 2.07063 1.000 18.33336 274 PRO A O 1
ATOM 2109 N N . CYS A 1 289 ? 0.14307 -6.58289 3.42215 1.000 17.13727 275 CYS A N 1
ATOM 2110 C CA . CYS A 1 289 ? -0.21441 -5.48020 2.52487 1.000 17.52416 275 CYS A CA 1
ATOM 2111 C C . CYS A 1 289 ? 0.58334 -4.23319 2.87084 1.000 21.25669 275 CYS A C 1
ATOM 2112 O O . CYS A 1 289 ? 0.61892 -3.82728 4.03701 1.000 20.63627 275 CYS A O 1
ATOM 2115 N N . GLU A 1 290 ? 1.16170 -3.59676 1.85538 1.000 18.45534 276 GLU A N 1
ATOM 2116 C CA . GLU A 1 290 ? 1.81616 -2.30300 2.04953 1.000 19.68263 276 GLU A CA 1
ATOM 2117 C C . GLU A 1 290 ? 0.76498 -1.21236 2.29824 1.000 20.08820 276 GLU A C 1
ATOM 2118 O O . GLU A 1 290 ? -0.27475 -1.14390 1.61851 1.000 18.70887 276 GLU A O 1
ATOM 2124 N N . ARG A 1 291 ? 1.00424 -0.37748 3.30216 1.000 17.14894 277 ARG A N 1
ATOM 2125 C CA . ARG A 1 291 ? 0.03547 0.66297 3.64294 1.000 18.18148 277 ARG A CA 1
ATOM 2126 C C . ARG A 1 291 ? 0.26062 1.85621 2.71437 1.000 17.77979 277 ARG A C 1
ATOM 2127 O O . ARG A 1 291 ? 1.26645 2.55225 2.82337 1.000 18.67366 277 ARG A O 1
ATOM 2135 N N . MET A 1 292 ? -0.65229 2.07309 1.76358 1.000 15.66995 278 MET A N 1
ATOM 2136 C CA . MET A 1 292 ? -0.43119 3.06601 0.71184 1.000 15.86353 278 MET A CA 1
ATOM 2137 C C . MET A 1 292 ? -1.14190 4.37210 1.04378 1.000 16.80399 278 MET A C 1
ATOM 2138 O O . MET A 1 292 ? -2.26100 4.35023 1.54481 1.000 18.50627 278 MET A O 1
ATOM 2143 N N . ALA A 1 293 ? -0.51259 5.51285 0.75297 1.000 16.46159 279 ALA A N 1
ATOM 2144 C CA . ALA A 1 293 ? -1.26897 6.76288 0.83676 1.000 14.04572 279 ALA A CA 1
ATOM 2145 C C . ALA A 1 293 ? -2.36175 6.79101 -0.22485 1.000 16.50767 279 ALA A C 1
ATOM 2146 O O . ALA A 1 293 ? -2.22270 6.20813 -1.28577 1.000 16.58768 279 ALA A O 1
ATOM 2148 N N . SER A 1 294 ? -3.41841 7.54573 0.04621 1.000 13.82716 280 SER A N 1
ATOM 2149 C CA A SER A 1 294 ? -4.49273 7.69271 -0.94007 0.690 16.52167 280 SER A CA 1
ATOM 2150 C CA B SER A 1 294 ? -4.48566 7.69145 -0.94207 0.310 16.49633 280 SER A CA 1
ATOM 2151 C C . SER A 1 294 ? -3.93907 8.07628 -2.31136 1.000 16.14605 280 SER A C 1
ATOM 2152 O O . SER A 1 294 ? -4.38878 7.56528 -3.33974 1.000 16.67299 280 SER A O 1
ATOM 2157 N N . GLU A 1 295 ? -2.97794 8.98606 -2.34282 1.000 13.70865 281 GLU A N 1
ATOM 2158 C CA . GLU A 1 295 ? -2.46355 9.49177 -3.60519 1.000 14.35676 281 GLU A CA 1
ATOM 2159 C C . GLU A 1 295 ? -1.23623 8.75143 -4.12739 1.000 16.69679 281 GLU A C 1
ATOM 2160 O O . GLU A 1 295 ? -0.59806 9.23469 -5.06998 1.000 15.76518 281 GLU A O 1
ATOM 2166 N N . ASP A 1 296 ? -0.84805 7.63086 -3.52140 1.000 15.54771 282 ASP A N 1
ATOM 2167 C CA . ASP A 1 296 ? 0.22908 6.84410 -4.12563 1.000 15.91835 282 ASP A CA 1
ATOM 2168 C C . ASP A 1 296 ? -0.26686 6.27957 -5.45382 1.000 15.69408 282 ASP A C 1
ATOM 2169 O O . ASP A 1 296 ? -1.44685 5.92056 -5.56726 1.000 17.65103 282 ASP A O 1
ATOM 2174 N N . PRO A 1 297 ? 0.58253 6.22449 -6.48849 1.000 13.63798 283 PRO A N 1
ATOM 2175 C CA . PRO A 1 297 ? 0.12004 5.71114 -7.79165 1.000 15.57496 283 PRO A CA 1
ATOM 2176 C C . PRO A 1 297 ? -0.20520 4.23761 -7.66430 1.000 15.43823 283 PRO A C 1
ATOM 2177 O O . PRO A 1 297 ? 0.55524 3.47903 -7.04665 1.000 17.51007 283 PRO A O 1
ATOM 2181 N N . LEU A 1 298 ? -1.35088 3.85833 -8.22090 1.000 13.90121 284 LEU A N 1
ATOM 2182 C CA . LEU A 1 298 ? -1.78999 2.46785 -8.30636 1.000 15.18558 284 LEU A CA 1
ATOM 2183 C C . LEU A 1 298 ? -1.35250 1.83145 -9.61850 1.000 16.33680 284 LEU A C 1
ATOM 2184 O O . LEU A 1 298 ? -0.81360 0.71914 -9.61472 1.000 16.10767 284 LEU A O 1
ATOM 2189 N N . PHE A 1 299 ? -1.56692 2.51080 -10.75435 1.000 12.66897 285 PHE A N 1
ATOM 2190 C CA . PHE A 1 299 ? -1.09587 1.93074 -12.00082 1.000 15.46932 285 PHE A CA 1
ATOM 2191 C C . PHE A 1 299 ? -0.83586 3.00289 -13.05186 1.000 16.25765 285 PHE A C 1
ATOM 2192 O O . PHE A 1 299 ? -1.27141 4.14954 -12.93024 1.000 16.02447 285 PHE A O 1
ATOM 2200 N N . ILE A 1 300 ? -0.06669 2.60846 -14.06072 1.000 15.69738 286 ILE A N 1
ATOM 2201 C CA . ILE A 1 300 ? 0.06389 3.32926 -15.32204 1.000 15.98253 286 ILE A CA 1
ATOM 2202 C C . ILE A 1 300 ? -0.67689 2.51276 -16.37192 1.000 17.60007 286 ILE A C 1
ATOM 2203 O O . ILE A 1 300 ? -0.49308 1.29512 -16.44536 1.000 18.06819 286 ILE A O 1
ATOM 2208 N N . LEU A 1 301 ? -1.47673 3.16894 -17.19900 1.000 15.96720 287 LEU A N 1
ATOM 2209 C CA . LEU A 1 301 ? -2.13355 2.46025 -18.30347 1.000 17.08766 287 LEU A CA 1
ATOM 2210 C C . LEU A 1 301 ? -1.88486 3.23159 -19.59398 1.000 20.60450 287 LEU A C 1
ATOM 2211 O O . LEU A 1 301 ? -2.39944 4.34322 -19.77228 1.000 19.61825 287 LEU A O 1
ATOM 2216 N N . TYR A 1 302 ? -1.07999 2.65770 -20.48293 1.000 19.63537 288 TYR A N 1
ATOM 2217 C CA . TYR A 1 302 ? -0.79857 3.31329 -21.74908 1.000 20.27640 288 TYR A CA 1
ATOM 2218 C C . TYR A 1 302 ? -1.99630 3.23359 -22.67749 1.000 24.98208 288 TYR A C 1
ATOM 2219 O O . TYR A 1 302 ? -2.60256 2.17446 -22.84691 1.000 24.85116 288 TYR A O 1
ATOM 2228 N N . THR A 1 303 ? -2.32671 4.36679 -23.27496 1.000 24.85476 289 THR A N 1
ATOM 2229 C CA . THR A 1 303 ? -3.19063 4.43078 -24.44076 1.000 29.96496 289 THR A CA 1
ATOM 2230 C C . THR A 1 303 ? -2.34524 4.83060 -25.64451 1.000 42.86094 289 THR A C 1
ATOM 2231 O O . THR A 1 303 ? -1.19092 5.25958 -25.51729 1.000 40.44379 289 THR A O 1
ATOM 2235 N N . SER A 1 304 ? -2.93430 4.72694 -26.82629 1.000 44.15165 290 SER A N 1
ATOM 2236 C CA . SER A 1 304 ? -2.19798 5.11458 -28.02358 1.000 47.37906 290 SER A CA 1
ATOM 2237 C C . SER A 1 304 ? -2.04165 6.63900 -28.06590 1.000 53.62247 290 SER A C 1
ATOM 2238 O O . SER A 1 304 ? -2.84759 7.37813 -27.48133 1.000 49.69352 290 SER A O 1
ATOM 2241 N N . THR A 1 307 ? -2.76677 10.96452 -30.40664 1.000 75.59087 293 THR A N 1
ATOM 2242 C CA . THR A 1 307 ? -2.26167 10.63828 -31.73747 1.000 77.16472 293 THR A CA 1
ATOM 2243 C C . THR A 1 307 ? -0.73899 10.79202 -31.82876 1.000 77.72760 293 THR A C 1
ATOM 2244 O O . THR A 1 307 ? -0.20850 11.10884 -32.89535 1.000 78.05602 293 THR A O 1
ATOM 2246 N N . GLY A 1 308 ? -0.03884 10.55493 -30.71103 1.000 71.66546 294 GLY A N 1
ATOM 2247 C CA . GLY A 1 308 ? 1.40310 10.71704 -30.63354 1.000 67.48568 294 GLY A CA 1
ATOM 2248 C C . GLY A 1 308 ? 2.07004 9.52044 -29.97211 1.000 64.17879 294 GLY A C 1
ATOM 2249 O O . GLY A 1 308 ? 1.72829 8.36235 -30.22699 1.000 65.79909 294 GLY A O 1
ATOM 2250 N N . LYS A 1 309 ? 3.05514 9.81679 -29.11461 1.000 52.04470 295 LYS A N 1
ATOM 2251 C CA . LYS A 1 309 ? 3.73835 8.78086 -28.35220 1.000 52.68391 295 LYS A CA 1
ATOM 2252 C C . LYS A 1 309 ? 2.76060 8.08448 -27.39864 1.000 46.24406 295 LYS A C 1
ATOM 2253 O O . LYS A 1 309 ? 1.70458 8.63453 -27.06625 1.000 45.25613 295 LYS A O 1
ATOM 2255 N N . PRO A 1 310 ? 3.07300 6.85635 -26.97215 1.000 44.92225 296 PRO A N 1
ATOM 2256 C CA . PRO A 1 310 ? 2.22889 6.19735 -25.96613 1.000 42.92872 296 PRO A CA 1
ATOM 2257 C C . PRO A 1 310 ? 2.10083 7.05937 -24.72042 1.000 35.24531 296 PRO A C 1
ATOM 2258 O O . PRO A 1 310 ? 3.09055 7.55754 -24.17590 1.000 33.57851 296 PRO A O 1
ATOM 2262 N N . LYS A 1 311 ? 0.87247 7.21330 -24.26490 1.000 33.48197 297 LYS A N 1
ATOM 2263 C CA . LYS A 1 311 ? 0.54115 8.11455 -23.17119 1.000 26.37859 297 LYS A CA 1
ATOM 2264 C C . LYS A 1 311 ? 0.28917 7.29904 -21.91094 1.000 21.75721 297 LYS A C 1
ATOM 2265 O O . LYS A 1 311 ? -0.69784 6.56789 -21.83367 1.000 20.93343 297 LYS A O 1
ATOM 2271 N N . GLY A 1 312 ? 1.16418 7.42446 -20.91606 1.000 20.42182 298 GLY A N 1
ATOM 2272 C CA . GLY A 1 312 ? 0.96283 6.63006 -19.72484 1.000 20.14777 298 GLY A CA 1
ATOM 2273 C C . GLY A 1 312 ? 0.04488 7.25575 -18.69692 1.000 18.59678 298 GLY A C 1
ATOM 2274 O O . GLY A 1 312 ? 0.48812 8.03116 -17.85117 1.000 19.05702 298 GLY A O 1
ATOM 2275 N N . VAL A 1 313 ? -1.22319 6.90293 -18.72817 1.000 17.92696 299 VAL A N 1
ATOM 2276 C CA . VAL A 1 313 ? -2.20523 7.54251 -17.86101 1.000 16.96004 299 VAL A CA 1
ATOM 2277 C C . VAL A 1 313 ? -2.02695 6.99148 -16.45523 1.000 18.19416 299 VAL A C 1
ATOM 2278 O O . VAL A 1 313 ? -2.07528 5.77862 -16.24916 1.000 16.89759 299 VAL A O 1
ATOM 2282 N N . VAL A 1 314 ? -1.83388 7.87374 -15.47586 1.000 16.45518 300 VAL A N 1
ATOM 2283 C CA . VAL A 1 314 ? -1.56283 7.44723 -14.11081 1.000 15.46249 300 VAL A CA 1
ATOM 2284 C C . VAL A 1 314 ? -2.79881 7.63133 -13.24301 1.000 15.14759 300 VAL A C 1
ATOM 2285 O O . VAL A 1 314 ? -3.36463 8.72660 -13.17865 1.000 17.46328 300 VAL A O 1
ATOM 2289 N N . HIS A 1 315 ? -3.15906 6.59443 -12.49929 1.000 13.53842 301 HIS A N 1
ATOM 2290 C CA . HIS A 1 315 ? -4.22405 6.67277 -11.51280 1.000 12.79706 301 HIS A CA 1
ATOM 2291 C C . HIS A 1 315 ? -3.66367 6.45524 -10.12238 1.000 16.54706 301 HIS A C 1
ATOM 2292 O O . HIS A 1 315 ? -2.75818 5.63358 -9.94632 1.000 17.26896 301 HIS A O 1
ATOM 2299 N N . SER A 1 316 ? -4.17393 7.21414 -9.13421 1.000 13.52541 302 SER A N 1
ATOM 2300 C CA . SER A 1 316 ? -3.72054 6.97586 -7.76905 1.000 19.33564 302 SER A CA 1
ATOM 2301 C C . SER A 1 316 ? -4.67022 5.94502 -7.15359 1.000 16.31413 302 SER A C 1
ATOM 2302 O O . SER A 1 316 ? -5.37163 5.22624 -7.88596 1.000 16.24780 302 SER A O 1
ATOM 2305 N N . THR A 1 317 ? -4.67786 5.81664 -5.82541 1.000 15.17367 303 THR A N 1
ATOM 2306 C CA . THR A 1 317 ? -5.22105 4.61419 -5.18575 1.000 13.49343 303 THR A CA 1
ATOM 2307 C C . THR A 1 317 ? -6.64612 4.80061 -4.66558 1.000 14.91963 303 THR A C 1
ATOM 2308 O O . THR A 1 317 ? -7.56348 4.12020 -5.14430 1.000 15.71715 303 THR A O 1
ATOM 2312 N N . ALA A 1 318 ? -6.87419 5.72517 -3.72829 1.000 13.28470 304 ALA A N 1
ATOM 2313 C CA . ALA A 1 318 ? -8.17415 5.73028 -3.04970 1.000 16.85685 304 ALA A CA 1
ATOM 2314 C C . ALA A 1 318 ? -9.29589 6.25570 -3.95447 1.000 14.54818 304 ALA A C 1
ATOM 2315 O O . ALA A 1 318 ? -10.37820 5.66988 -3.99695 1.000 16.47832 304 ALA A O 1
ATOM 2317 N N . GLY A 1 319 ? -9.07819 7.37825 -4.62921 1.000 14.69538 305 GLY A N 1
ATOM 2318 C CA . GLY A 1 319 ? -10.15735 7.94656 -5.41903 1.000 16.19783 305 GLY A CA 1
ATOM 2319 C C . GLY A 1 319 ? -10.53032 7.04403 -6.57290 1.000 15.14065 305 GLY A C 1
ATOM 2320 O O . GLY A 1 319 ? -11.71627 6.88404 -6.90235 1.000 16.92968 305 GLY A O 1
ATOM 2321 N N . TYR A 1 320 ? -9.51679 6.43990 -7.20485 1.000 15.68181 306 TYR A N 1
ATOM 2322 C CA . TYR A 1 320 ? -9.77478 5.49472 -8.28356 1.000 17.35681 306 TYR A CA 1
ATOM 2323 C C . TYR A 1 320 ? -10.56692 4.29087 -7.78166 1.000 18.09479 306 TYR A C 1
ATOM 2324 O O . TYR A 1 320 ? -11.55516 3.87386 -8.39712 1.000 15.47667 306 TYR A O 1
ATOM 2333 N N . LEU A 1 321 ? -10.12490 3.69955 -6.67700 1.000 14.15431 307 LEU A N 1
ATOM 2334 C CA . LEU A 1 321 ? -10.82096 2.53307 -6.15882 1.000 15.15897 307 LEU A CA 1
ATOM 2335 C C . LEU A 1 321 ? -12.24023 2.88722 -5.74083 1.000 17.42384 307 LEU A C 1
ATOM 2336 O O . LEU A 1 321 ? -13.17743 2.11965 -5.98450 1.000 17.29279 307 LEU A O 1
ATOM 2341 N N . LEU A 1 322 ? -12.42468 4.05194 -5.11891 1.000 16.38771 308 LEU A N 1
ATOM 2342 C CA . LEU A 1 322 ? -13.76009 4.43495 -4.68820 1.000 17.83352 308 LEU A CA 1
ATOM 2343 C C . LEU A 1 322 ? -14.66625 4.65531 -5.88555 1.000 17.61182 308 LEU A C 1
ATOM 2344 O O . LEU A 1 322 ? -15.82038 4.22848 -5.87350 1.000 19.17071 308 LEU A O 1
ATOM 2349 N N . GLY A 1 323 ? -14.15160 5.31251 -6.92862 1.000 17.67649 309 GLY A N 1
ATOM 2350 C CA . GLY A 1 323 ? -14.97231 5.56934 -8.10906 1.000 18.30370 309 GLY A CA 1
ATOM 2351 C C . GLY A 1 323 ? -15.37275 4.29909 -8.83372 1.000 18.08173 309 GLY A C 1
ATOM 2352 O O . GLY A 1 323 ? -16.51818 4.16504 -9.27893 1.000 16.79320 309 GLY A O 1
ATOM 2353 N N . THR A 1 324 ? -14.43575 3.35216 -8.98187 1.000 16.37938 310 THR A N 1
ATOM 2354 C CA . THR A 1 324 ? -14.79218 2.08641 -9.60913 1.000 17.90889 310 THR A CA 1
ATOM 2355 C C . THR A 1 324 ? -15.78880 1.31781 -8.75022 1.000 19.86732 310 THR A C 1
ATOM 2356 O O . THR A 1 324 ? -16.74540 0.74355 -9.28596 1.000 18.01391 310 THR A O 1
ATOM 2360 N N . ALA A 1 325 ? -15.64946 1.37088 -7.41587 1.000 19.16841 311 ALA A N 1
ATOM 2361 C CA . ALA A 1 325 ? -16.57851 0.62873 -6.56089 1.000 17.45997 311 ALA A CA 1
ATOM 2362 C C . ALA A 1 325 ? -17.98632 1.21782 -6.59683 1.000 19.29245 311 ALA A C 1
ATOM 2363 O O . ALA A 1 325 ? -18.97923 0.47645 -6.64960 1.000 19.52208 311 ALA A O 1
ATOM 2365 N N . LEU A 1 326 ? -18.09352 2.54587 -6.55477 1.000 17.91701 312 LEU A N 1
ATOM 2366 C CA . LEU A 1 326 ? -19.40101 3.18935 -6.55924 1.000 18.85163 312 LEU A CA 1
ATOM 2367 C C . LEU A 1 326 ? -20.09484 3.04332 -7.91382 1.000 18.86174 312 LEU A C 1
ATOM 2368 O O . LEU A 1 326 ? -21.30698 2.80991 -7.96693 1.000 19.95994 312 LEU A O 1
ATOM 2373 N N . THR A 1 327 ? -19.35838 3.23401 -9.02043 1.000 19.02918 313 THR A N 1
ATOM 2374 C CA . THR A 1 327 ? -19.99733 3.10570 -10.33530 1.000 21.04430 313 THR A CA 1
ATOM 2375 C C . THR A 1 327 ? -20.43918 1.66971 -10.56761 1.000 22.42890 313 THR A C 1
ATOM 2376 O O . THR A 1 327 ? -21.52278 1.42270 -11.10780 1.000 22.63363 313 THR A O 1
ATOM 2380 N N . LEU A 1 328 ? -19.60251 0.70604 -10.19757 1.000 19.72658 314 LEU A N 1
ATOM 2381 C CA . LEU A 1 328 ? -20.00392 -0.68976 -10.36945 1.000 21.18847 314 LEU A CA 1
ATOM 2382 C C . LEU A 1 328 ? -21.28173 -0.96761 -9.58667 1.000 21.21063 314 LEU A C 1
ATOM 2383 O O . LEU A 1 328 ? -22.24545 -1.52820 -10.12664 1.000 23.19242 314 LEU A O 1
ATOM 2388 N N . LYS A 1 329 ? -21.32923 -0.51869 -8.32469 1.000 22.97885 315 LYS A N 1
ATOM 2389 C CA . LYS A 1 329 ? -22.52642 -0.70431 -7.49801 1.000 21.59118 315 LYS A CA 1
ATOM 2390 C C . LYS A 1 329 ? -23.74331 -0.01221 -8.10593 1.000 22.65227 315 LYS A C 1
ATOM 2391 O O . LYS A 1 329 ? -24.81271 -0.61302 -8.22192 1.000 25.78146 315 LYS A O 1
ATOM 2397 N N . TYR A 1 330 ? -23.61256 1.27162 -8.46818 1.000 22.86789 316 TYR A N 1
ATOM 2398 C CA . TYR A 1 330 ? -24.80141 2.03901 -8.83791 1.000 22.73295 316 TYR A CA 1
ATOM 2399 C C . TYR A 1 330 ? -25.17192 1.93726 -10.31481 1.000 21.93932 316 TYR A C 1
ATOM 2400 O O . TYR A 1 330 ? -26.36560 1.83987 -10.63386 1.000 23.52599 316 TYR A O 1
ATOM 2409 N N . VAL A 1 331 ? -24.19563 1.95065 -11.22728 1.000 23.20992 317 VAL A N 1
ATOM 2410 C CA . VAL A 1 331 ? -24.54974 1.92388 -12.65093 1.000 22.36705 317 VAL A CA 1
ATOM 2411 C C . VAL A 1 331 ? -25.01682 0.53411 -13.05474 1.000 24.74509 317 VAL A C 1
ATOM 2412 O O . VAL A 1 331 ? -25.85589 0.38866 -13.94433 1.000 24.65185 317 VAL A O 1
ATOM 2416 N N . PHE A 1 332 ? -24.46912 -0.51595 -12.45021 1.000 23.49406 318 PHE A N 1
ATOM 2417 C CA . PHE A 1 332 ? -24.92009 -1.86215 -12.76043 1.000 23.18752 318 PHE A CA 1
ATOM 2418 C C . PHE A 1 332 ? -25.86567 -2.43507 -11.70900 1.000 27.10580 318 PHE A C 1
ATOM 2419 O O . PHE A 1 332 ? -26.31377 -3.57896 -11.84869 1.000 26.16469 318 PHE A O 1
ATOM 2427 N N . ASP A 1 333 ? -26.24173 -1.64026 -10.71493 1.000 24.65182 319 ASP A N 1
ATOM 2428 C CA . ASP A 1 333 ? -27.06022 -2.07857 -9.58875 1.000 23.98806 319 ASP A CA 1
ATOM 2429 C C . ASP A 1 333 ? -26.62766 -3.44965 -9.07919 1.000 28.99058 319 ASP A C 1
ATOM 2430 O O . ASP A 1 333 ? -27.39780 -4.41120 -9.06782 1.000 31.46067 319 ASP A O 1
ATOM 2435 N N . ALA A 1 334 ? -25.37079 -3.51624 -8.63417 1.000 26.01236 320 ALA A N 1
ATOM 2436 C CA . ALA A 1 334 ? -24.80274 -4.76714 -8.14884 1.000 26.30526 320 ALA A CA 1
ATOM 2437 C C . ALA A 1 334 ? -25.23325 -5.02034 -6.71152 1.000 29.12843 320 ALA A C 1
ATOM 2438 O O . ALA A 1 334 ? -25.18483 -4.11579 -5.86933 1.000 27.45676 320 ALA A O 1
ATOM 2440 N N . HIS A 1 335 ? -25.63885 -6.25639 -6.43639 1.000 26.62421 321 HIS A N 1
ATOM 2441 C CA . HIS A 1 335 ? -26.00285 -6.71306 -5.09924 1.000 28.55711 321 HIS A CA 1
ATOM 2442 C C . HIS A 1 335 ? -25.10061 -7.88826 -4.75136 1.000 31.27390 321 HIS A C 1
ATOM 2443 O O . HIS A 1 335 ? -24.41090 -8.40698 -5.64290 1.000 28.96781 321 HIS A O 1
ATOM 2450 N N . PRO A 1 336 ? -25.07097 -8.32727 -3.48144 1.000 30.19551 322 PRO A N 1
ATOM 2451 C CA . PRO A 1 336 ? -23.98113 -9.21049 -3.02272 1.000 31.67790 322 PRO A CA 1
ATOM 2452 C C . PRO A 1 336 ? -23.80076 -10.50562 -3.80044 1.000 34.62846 322 PRO A C 1
ATOM 2453 O O . PRO A 1 336 ? -22.66236 -10.97853 -3.92371 1.000 36.19522 322 PRO A O 1
ATOM 2457 N N . ASP A 1 337 ? -24.86911 -11.13107 -4.28759 1.000 30.55649 323 ASP A N 1
ATOM 2458 C CA . ASP A 1 337 ? -24.72545 -12.43542 -4.92176 1.000 33.06151 323 ASP A CA 1
ATOM 2459 C C . ASP A 1 337 ? -24.60614 -12.33927 -6.43192 1.000 36.08947 323 ASP A C 1
ATOM 2460 O O . ASP A 1 337 ? -24.75241 -13.35138 -7.12034 1.000 33.07025 323 ASP A O 1
ATOM 2465 N N . ASP A 1 338 ? -24.37037 -11.14833 -6.96421 1.000 31.62963 324 ASP A N 1
ATOM 2466 C CA . ASP A 1 338 ? -24.40677 -10.98246 -8.40232 1.000 30.66489 324 ASP A CA 1
ATOM 2467 C C . ASP A 1 338 ? -23.19178 -11.63251 -9.05049 1.000 34.66739 324 ASP A C 1
ATOM 2468 O O . ASP A 1 338 ? -22.14622 -11.84185 -8.42586 1.000 30.05444 324 ASP A O 1
ATOM 2473 N N . ARG A 1 339 ? -23.35510 -11.95775 -10.32623 1.000 28.49404 325 ARG A N 1
ATOM 2474 C CA . ARG A 1 339 ? -22.31784 -12.56572 -11.15050 1.000 29.36244 325 ARG A CA 1
ATOM 2475 C C . ARG A 1 339 ? -22.13581 -11.62875 -12.34632 1.000 26.43619 325 ARG A C 1
ATOM 2476 O O . ARG A 1 339 ? -22.89151 -11.69173 -13.32621 1.000 28.59303 325 ARG A O 1
ATOM 2484 N N . PHE A 1 340 ? -21.14650 -10.76087 -12.24537 1.000 26.20715 326 PHE A N 1
ATOM 2485 C CA . PHE A 1 340 ? -20.96184 -9.63914 -13.15276 1.000 28.00941 326 PHE A CA 1
ATOM 2486 C C . PHE A 1 340 ? -20.03706 -10.03053 -14.30070 1.000 25.88103 326 PHE A C 1
ATOM 2487 O O . PHE A 1 340 ? -18.91046 -10.47645 -14.06759 1.000 29.09732 326 PHE A O 1
ATOM 2495 N N . ALA A 1 341 ? -20.50259 -9.85081 -15.54234 1.000 26.32330 327 ALA A N 1
ATOM 2496 C CA . ALA A 1 341 ? -19.77310 -10.38108 -16.69242 1.000 25.22773 327 ALA A CA 1
ATOM 2497 C C . ALA A 1 341 ? -19.35105 -9.24355 -17.61404 1.000 28.26396 327 ALA A C 1
ATOM 2498 O O . ALA A 1 341 ? -20.04412 -8.94214 -18.59358 1.000 26.35513 327 ALA A O 1
ATOM 2500 N N . CYS A 1 342 ? -18.19340 -8.62845 -17.31909 1.000 24.91451 328 CYS A N 1
ATOM 2501 C CA . CYS A 1 342 ? -17.57792 -7.70462 -18.26562 1.000 22.59258 328 CYS A CA 1
ATOM 2502 C C . CYS A 1 342 ? -16.69125 -8.49339 -19.22599 1.000 27.97833 328 CYS A C 1
ATOM 2503 O O . CYS A 1 342 ? -15.78827 -9.21937 -18.79653 1.000 26.83030 328 CYS A O 1
ATOM 2506 N N . MET A 1 343 ? -16.97789 -8.39192 -20.52492 1.000 26.42763 329 MET A N 1
ATOM 2507 C CA . MET A 1 343 ? -16.36384 -9.28872 -21.50049 1.000 26.43901 329 MET A CA 1
ATOM 2508 C C . MET A 1 343 ? -15.13025 -8.68521 -22.16236 1.000 29.13584 329 MET A C 1
ATOM 2509 O O . MET A 1 343 ? -14.63857 -9.23237 -23.16148 1.000 32.04053 329 MET A O 1
ATOM 2514 N N . ALA A 1 344 ? -14.60692 -7.59084 -21.60435 1.000 24.71921 330 ALA A N 1
ATOM 2515 C CA . ALA A 1 344 ? -13.49587 -6.84342 -22.17646 1.000 28.79157 330 ALA A CA 1
ATOM 2516 C C . ALA A 1 344 ? -12.16608 -7.46037 -21.74258 1.000 28.46087 330 ALA A C 1
ATOM 2517 O O . ALA A 1 344 ? -12.12232 -8.51048 -21.09860 1.000 26.71203 330 ALA A O 1
ATOM 2519 N N . ASP A 1 345 ? -11.06811 -6.80419 -22.10512 1.000 26.41816 331 ASP A N 1
ATOM 2520 C CA . ASP A 1 345 ? -9.71064 -7.28031 -21.85944 1.000 23.16504 331 ASP A CA 1
ATOM 2521 C C . ASP A 1 345 ? -9.05618 -6.40049 -20.79866 1.000 24.14633 331 ASP A C 1
ATOM 2522 O O . ASP A 1 345 ? -9.29785 -5.19450 -20.76669 1.000 22.55783 331 ASP A O 1
ATOM 2527 N N . ILE A 1 346 ? -8.24742 -6.99735 -19.90973 1.000 24.06885 332 ILE A N 1
ATOM 2528 C CA . ILE A 1 346 ? -7.63225 -6.19930 -18.85799 1.000 21.74685 332 ILE A CA 1
ATOM 2529 C C . ILE A 1 346 ? -6.55516 -5.25634 -19.38086 1.000 21.88881 332 ILE A C 1
ATOM 2530 O O . ILE A 1 346 ? -6.09599 -4.39268 -18.62509 1.000 21.04988 332 ILE A O 1
ATOM 2535 N N . GLY A 1 347 ? -6.15715 -5.37117 -20.64894 1.000 21.60080 333 GLY A N 1
ATOM 2536 C CA . GLY A 1 347 ? -5.31287 -4.34880 -21.24600 1.000 22.76397 333 GLY A CA 1
ATOM 2537 C C . GLY A 1 347 ? -6.02456 -3.03028 -21.49520 1.000 25.61444 333 GLY A C 1
ATOM 2538 O O . GLY A 1 347 ? -5.36870 -2.03856 -21.83999 1.000 23.43352 333 GLY A O 1
ATOM 2539 N N . TRP A 1 348 ? -7.34298 -3.00454 -21.33238 1.000 21.83837 334 TRP A N 1
ATOM 2540 C CA A TRP A 1 348 ? -8.16228 -1.81158 -21.53719 1.000 19.92712 334 TRP A CA 1
ATOM 2541 C C . TRP A 1 348 ? -8.57015 -1.27695 -20.17764 1.000 19.84034 334 TRP A C 1
ATOM 2542 O O . TRP A 1 348 ? -8.76433 -2.05776 -19.25045 1.000 20.01266 334 TRP A O 1
ATOM 2553 N N . ILE A 1 349 ? -8.76801 0.04317 -20.06755 1.000 17.03462 335 ILE A N 1
ATOM 2554 C CA . ILE A 1 349 ? -9.25890 0.58046 -18.79883 1.000 16.14195 335 ILE A CA 1
ATOM 2555 C C . ILE A 1 349 ? -10.54455 -0.11740 -18.38365 1.000 18.85321 335 ILE A C 1
ATOM 2556 O O . ILE A 1 349 ? -10.80298 -0.29800 -17.19054 1.000 18.24264 335 ILE A O 1
ATOM 2561 N N . THR A 1 350 ? -11.37892 -0.53105 -19.35489 1.000 16.36015 336 THR A N 1
ATOM 2562 C CA . THR A 1 350 ? -12.62521 -1.18613 -18.98116 1.000 17.52736 336 THR A CA 1
ATOM 2563 C C . THR A 1 350 ? -12.35933 -2.45092 -18.16016 1.000 19.71506 336 THR A C 1
ATOM 2564 O O . THR A 1 350 ? -13.09001 -2.74815 -17.20608 1.000 18.34008 336 THR A O 1
ATOM 2568 N N . GLY A 1 351 ? -11.28712 -3.17568 -18.48755 1.000 18.02025 337 GLY A N 1
ATOM 2569 C CA . GLY A 1 351 ? -10.93775 -4.35329 -17.70296 1.000 19.72597 337 GLY A CA 1
ATOM 2570 C C . GLY A 1 351 ? -10.32320 -4.00692 -16.35495 1.000 18.91906 337 GLY A C 1
ATOM 2571 O O . GLY A 1 351 ? -10.57084 -4.69539 -15.36217 1.000 20.13003 337 GLY A O 1
ATOM 2572 N N . HIS A 1 352 ? -9.51721 -2.93712 -16.29607 1.000 18.91006 338 HIS A N 1
ATOM 2573 C CA . HIS A 1 352 ? -9.02459 -2.47368 -14.99669 1.000 18.34357 338 HIS A CA 1
ATOM 2574 C C . HIS A 1 352 ? -10.19388 -2.17712 -14.06998 1.000 20.29736 338 HIS A C 1
ATOM 2575 O O . HIS A 1 352 ? -10.26717 -2.68658 -12.94424 1.000 18.28751 338 HIS A O 1
ATOM 2582 N N . SER A 1 353 ? -11.15561 -1.38237 -14.55353 1.000 17.36071 339 SER A N 1
ATOM 2583 C CA . SER A 1 353 ? -12.14524 -0.85238 -13.62510 1.000 16.59267 339 SER A CA 1
ATOM 2584 C C . SER A 1 353 ? -13.31517 -1.77973 -13.42386 1.000 16.74884 339 SER A C 1
ATOM 2585 O O . SER A 1 353 ? -13.89113 -1.80049 -12.32943 1.000 17.07256 339 SER A O 1
ATOM 2588 N N . TYR A 1 354 ? -13.72236 -2.52875 -14.45761 1.000 17.77486 340 TYR A N 1
ATOM 2589 C CA . TYR A 1 354 ? -14.96757 -3.27762 -14.37387 1.000 18.29994 340 TYR A CA 1
ATOM 2590 C C . TYR A 1 354 ? -14.77717 -4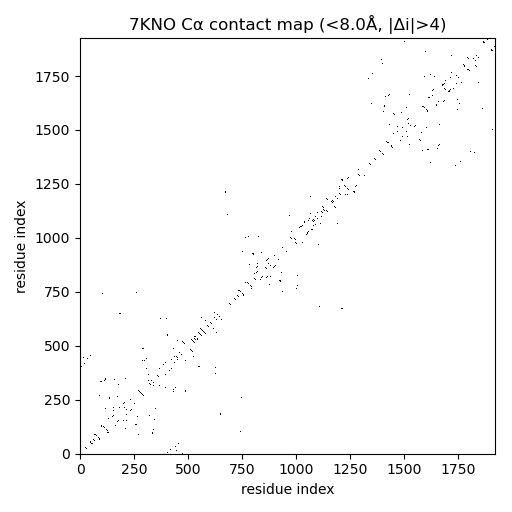.77438 -14.56674 1.000 22.11747 340 TYR A C 1
ATOM 2591 O O . TYR A 1 354 ? -15.77143 -5.49398 -14.64923 1.000 22.08486 340 TYR A O 1
ATOM 2600 N N . ILE A 1 355 ? -13.54196 -5.26955 -14.59611 1.000 21.05987 341 ILE A N 1
ATOM 2601 C CA . ILE A 1 355 ? -13.27330 -6.68002 -14.33997 1.000 19.17283 341 ILE A CA 1
ATOM 2602 C C . ILE A 1 355 ? -12.65562 -6.87254 -12.97497 1.000 18.58822 341 ILE A C 1
ATOM 2603 O O . ILE A 1 355 ? -13.17373 -7.63038 -12.14510 1.000 19.97433 341 ILE A O 1
ATOM 2608 N N . ILE A 1 356 ? -11.55184 -6.17082 -12.71529 1.000 17.24595 342 ILE A N 1
ATOM 2609 C CA . ILE A 1 356 ? -10.76289 -6.36510 -11.51138 1.000 19.23798 342 ILE A CA 1
ATOM 2610 C C . ILE A 1 356 ? -11.22450 -5.44551 -10.39251 1.000 17.93352 342 ILE A C 1
ATOM 2611 O O . ILE A 1 356 ? -11.88029 -5.90464 -9.45933 1.000 20.38909 342 ILE A O 1
ATOM 2616 N N . TYR A 1 357 ? -10.93076 -4.14116 -10.47241 1.000 16.37602 343 TYR A N 1
ATOM 2617 C CA . TYR A 1 357 ? -10.99856 -3.32769 -9.25763 1.000 17.23234 343 TYR A CA 1
ATOM 2618 C C . TYR A 1 357 ? -12.43295 -3.09140 -8.77166 1.000 18.67714 343 TYR A C 1
ATOM 2619 O O . TYR A 1 357 ? -12.73676 -3.29034 -7.59470 1.000 19.83639 343 TYR A O 1
ATOM 2628 N N . GLY A 1 358 ? -13.33362 -2.65901 -9.63558 1.000 17.09387 344 GLY A N 1
ATOM 2629 C CA . GLY A 1 358 ? -14.68431 -2.40710 -9.16093 1.000 15.76943 344 GLY A CA 1
ATOM 2630 C C . GLY A 1 358 ? -15.42998 -3.62624 -8.62662 1.000 21.17283 344 GLY A C 1
ATOM 2631 O O . GLY A 1 358 ? -15.98124 -3.58900 -7.51689 1.000 17.91672 344 GLY A O 1
ATOM 2632 N N . PRO A 1 359 ? -15.51332 -4.71674 -9.41598 1.000 19.02397 345 PRO A N 1
ATOM 2633 C CA . PRO A 1 359 ? -16.24443 -5.90220 -8.91909 1.000 20.22693 345 PRO A CA 1
ATOM 2634 C C . PRO A 1 359 ? -15.60732 -6.51799 -7.68446 1.000 19.36012 345 PRO A C 1
ATOM 2635 O O . PRO A 1 359 ? -16.31055 -6.87047 -6.72670 1.000 19.14690 345 PRO A O 1
ATOM 2639 N N . LEU A 1 360 ? -14.28673 -6.64735 -7.67189 1.000 19.94695 346 LEU A N 1
ATOM 2640 C CA . LEU A 1 360 ? -13.66579 -7.27918 -6.51681 1.000 18.67121 346 LEU A CA 1
ATOM 2641 C C . LEU A 1 360 ? -13.69971 -6.35635 -5.29709 1.000 19.85430 346 LEU A C 1
ATOM 2642 O O . LEU A 1 360 ? -13.86771 -6.83222 -4.17460 1.000 20.28569 346 LEU A O 1
ATOM 2647 N N . ALA A 1 361 ? -13.59684 -5.03997 -5.47964 1.000 18.47599 347 ALA A N 1
ATOM 2648 C CA . ALA A 1 361 ? -13.76350 -4.16952 -4.31748 1.000 19.30319 347 ALA A CA 1
ATOM 2649 C C . ALA A 1 361 ? -15.12936 -4.37429 -3.67733 1.000 18.57926 347 ALA A C 1
ATOM 2650 O O . ALA A 1 361 ? -15.24858 -4.36148 -2.45084 1.000 19.49945 347 ALA A O 1
ATOM 2652 N N . ASN A 1 362 ? -16.17798 -4.57563 -4.49561 1.000 17.28385 348 ASN A N 1
ATOM 2653 C CA . ASN A 1 362 ? -17.52473 -4.82782 -4.00041 1.000 18.24585 348 ASN A CA 1
ATOM 2654 C C . ASN A 1 362 ? -17.72037 -6.24453 -3.48933 1.000 22.66619 348 ASN A C 1
ATOM 2655 O O . ASN A 1 362 ? -18.78879 -6.53454 -2.95490 1.000 23.39891 348 ASN A O 1
ATOM 2660 N N . GLY A 1 363 ? -16.73153 -7.12249 -3.63903 1.000 21.10759 349 GLY A N 1
ATOM 2661 C CA . GLY A 1 363 ? -16.84211 -8.46149 -3.08977 1.000 21.35307 349 GLY A CA 1
ATOM 2662 C C . GLY A 1 363 ? -17.75512 -9.39525 -3.84252 1.000 23.84709 349 GLY A C 1
ATOM 2663 O O . GLY A 1 363 ? -18.18134 -10.41483 -3.28348 1.000 24.90203 349 GLY A O 1
ATOM 2664 N N . ILE A 1 364 ? -18.09987 -9.06347 -5.08663 1.000 19.99444 350 ILE A N 1
ATOM 2665 C CA . ILE A 1 364 ? -18.98104 -9.93395 -5.85541 1.000 22.46217 350 ILE A CA 1
ATOM 2666 C C . ILE A 1 364 ? -18.16043 -10.85688 -6.75021 1.000 26.21028 350 ILE A C 1
ATOM 2667 O O . ILE A 1 364 ? -16.93437 -10.96172 -6.61493 1.000 27.44261 350 ILE A O 1
ATOM 2672 N N . THR A 1 365 ? -18.83978 -11.58343 -7.62496 1.000 25.63113 351 THR A N 1
ATOM 2673 C CA . THR A 1 365 ? -18.20331 -12.48755 -8.57137 1.000 23.71041 351 THR A CA 1
ATOM 2674 C C . THR A 1 365 ? -18.02787 -11.75720 -9.89637 1.000 26.45740 351 THR A C 1
ATOM 2675 O O . THR A 1 365 ? -18.95514 -11.09164 -10.35716 1.000 25.84235 351 THR A O 1
ATOM 2679 N N . THR A 1 366 ? -16.84674 -11.88110 -10.50580 1.000 22.77575 352 THR A N 1
ATOM 2680 C CA . THR A 1 366 ? -16.53901 -11.20246 -11.76604 1.000 24.23284 352 THR A CA 1
ATOM 2681 C C . THR A 1 366 ? -16.06661 -12.22404 -12.79518 1.000 24.45691 352 THR A C 1
ATOM 2682 O O . THR A 1 366 ? -15.49576 -13.25275 -12.43698 1.000 25.74122 352 THR A O 1
ATOM 2686 N N . ALA A 1 367 ? -16.37743 -11.97836 -14.07761 1.000 25.05561 353 ALA A N 1
ATOM 2687 C CA . ALA A 1 367 ? -15.98458 -12.89122 -15.15050 1.000 24.15222 353 ALA A CA 1
ATOM 2688 C C . ALA A 1 367 ? -14.64322 -12.47187 -15.75143 1.000 25.30825 353 ALA A C 1
ATOM 2689 O O . ALA A 1 367 ? -14.39867 -11.29004 -15.97840 1.000 24.82914 353 ALA A O 1
ATOM 2691 N N . VAL A 1 368 ? -13.76511 -13.44596 -15.99817 1.000 24.75498 354 VAL A N 1
ATOM 2692 C CA . VAL A 1 368 ? -12.56709 -13.22721 -16.81073 1.000 22.73233 354 VAL A CA 1
ATOM 2693 C C . VAL A 1 368 ? -12.74154 -14.06119 -18.07336 1.000 24.82564 354 VAL A C 1
ATOM 2694 O O . VAL A 1 368 ? -12.59900 -15.28821 -18.04700 1.000 26.82675 354 VAL A O 1
ATOM 2698 N N . PHE A 1 369 ? -13.06969 -13.40178 -19.19225 1.000 27.78694 355 PHE A N 1
ATOM 2699 C CA . PHE A 1 369 ? -13.41885 -14.08712 -20.43601 1.000 29.09759 355 PHE A CA 1
ATOM 2700 C C . PHE A 1 369 ? -12.19343 -14.16013 -21.34460 1.000 29.77567 355 PHE A C 1
ATOM 2701 O O . PHE A 1 369 ? -11.65701 -13.12570 -21.76245 1.000 29.34928 355 PHE A O 1
ATOM 2709 N N . GLU A 1 370 ? -11.75173 -15.38114 -21.64739 1.000 29.05839 356 GLU A N 1
ATOM 2710 C CA . GLU A 1 370 ? -10.50330 -15.58931 -22.36637 1.000 30.79005 356 GLU A CA 1
ATOM 2711 C C . GLU A 1 370 ? -10.65817 -15.60675 -23.88407 1.000 37.15222 356 GLU A C 1
ATOM 2712 O O . GLU A 1 370 ? -9.64628 -15.52615 -24.59345 1.000 35.00218 356 GLU A O 1
ATOM 2718 N N . SER A 1 371 ? -11.88291 -15.67457 -24.40605 1.000 33.35909 357 SER A N 1
ATOM 2719 C CA . SER A 1 371 ? -12.10209 -16.02073 -25.80214 1.000 31.18402 357 SER A CA 1
ATOM 2720 C C . SER A 1 371 ? -12.57429 -14.78615 -26.57932 1.000 34.01341 357 SER A C 1
ATOM 2721 O O . SER A 1 371 ? -12.30020 -13.64078 -26.16206 1.000 32.04587 357 SER A O 1
ATOM 2724 N N . THR A 1 372 ? -13.26578 -15.01165 -27.69799 1.000 38.17075 358 THR A N 1
ATOM 2725 C CA . THR A 1 372 ? -13.84308 -13.94245 -28.51133 1.000 34.15982 358 THR A CA 1
ATOM 2726 C C . THR A 1 372 ? -15.35666 -14.10913 -28.54938 1.000 35.31920 358 THR A C 1
ATOM 2727 O O . THR A 1 372 ? -15.86228 -15.17044 -28.17397 1.000 36.59566 358 THR A O 1
ATOM 2731 N N . PRO A 1 373 ? -16.11809 -13.10466 -28.99847 1.000 36.45407 359 PRO A N 1
ATOM 2732 C CA . PRO A 1 373 ? -17.57890 -13.26116 -29.02575 1.000 34.87902 359 PRO A CA 1
ATOM 2733 C C . PRO A 1 373 ? -18.07189 -14.29862 -30.02256 1.000 38.45154 359 PRO A C 1
ATOM 2734 O O . PRO A 1 373 ? -19.27594 -14.60555 -30.00123 1.000 37.98181 359 PRO A O 1
ATOM 2738 N N . VAL A 1 374 ? -17.19781 -14.84396 -30.87845 1.000 38.05250 360 VAL A N 1
ATOM 2739 C CA . VAL A 1 374 ? -17.61464 -15.74736 -31.95368 1.000 40.54659 360 VAL A CA 1
ATOM 2740 C C . VAL A 1 374 ? -16.83774 -17.06103 -31.94585 1.000 41.53708 360 VAL A C 1
ATOM 2741 O O . VAL A 1 374 ? -16.86502 -17.80147 -32.93787 1.000 43.68030 360 VAL A O 1
ATOM 2745 N N . TYR A 1 375 ? -16.13851 -17.36980 -30.84898 1.000 40.11864 361 TYR A N 1
ATOM 2746 C CA . TYR A 1 375 ? -15.44324 -18.64646 -30.72696 1.000 41.02122 361 TYR A CA 1
ATOM 2747 C C . TYR A 1 375 ? -16.02954 -19.48466 -29.59609 1.000 42.66122 361 TYR A C 1
ATOM 2748 O O . TYR A 1 375 ? -16.17539 -18.98180 -28.47338 1.000 42.85170 361 TYR A O 1
ATOM 2757 N N . PRO A 1 376 ? -16.35520 -20.77553 -29.83281 1.000 42.83182 362 PRO A N 1
ATOM 2758 C CA . PRO A 1 376 ? -16.30059 -21.44110 -31.14198 1.000 45.31128 362 PRO A CA 1
ATOM 2759 C C . PRO A 1 376 ? -17.32612 -20.93070 -32.14254 1.000 46.58266 362 PRO A C 1
ATOM 2760 O O . PRO A 1 376 ? -17.05723 -20.99996 -33.34444 1.000 48.15886 362 PRO A O 1
ATOM 2764 N N . THR A 1 377 ? -18.47448 -20.45299 -31.67591 1.000 46.08656 363 THR A N 1
ATOM 2765 C CA . THR A 1 377 ? -19.52892 -19.91262 -32.52985 1.000 47.24589 363 THR A CA 1
ATOM 2766 C C . THR A 1 377 ? -20.02376 -18.59886 -31.95089 1.000 45.24332 363 THR A C 1
ATOM 2767 O O . THR A 1 377 ? -19.72353 -18.26013 -30.79912 1.000 43.19350 363 THR A O 1
ATOM 2771 N N . PRO A 1 378 ? -20.80213 -17.82149 -32.73578 1.000 45.88247 364 PRO A N 1
ATOM 2772 C CA . PRO A 1 378 ? -21.36662 -16.56349 -32.22022 1.000 44.17330 364 PRO A CA 1
ATOM 2773 C C . PRO A 1 378 ? -22.38757 -16.74829 -31.10902 1.000 43.78196 364 PRO A C 1
ATOM 2774 O O . PRO A 1 378 ? -22.92415 -15.76452 -30.59791 1.000 42.49649 364 PRO A O 1
ATOM 2778 N N . SER A 1 379 ? -22.67540 -17.98286 -30.71585 1.000 44.96199 365 SER A N 1
ATOM 2779 C CA . SER A 1 379 ? -23.51410 -18.17307 -29.54181 1.000 44.49808 365 SER A CA 1
ATOM 2780 C C . SER A 1 379 ? -22.72462 -18.07373 -28.23102 1.000 42.24314 365 SER A C 1
ATOM 2781 O O . SER A 1 379 ? -23.32770 -18.20436 -27.16619 1.000 42.57542 365 SER A O 1
ATOM 2784 N N . ARG A 1 380 ? -21.42002 -17.79660 -28.28991 1.000 40.95468 366 ARG A N 1
ATOM 2785 C CA . ARG A 1 380 ? -20.56289 -17.93716 -27.10363 1.000 39.17185 366 ARG A CA 1
ATOM 2786 C C . ARG A 1 380 ? -21.05871 -17.10191 -25.92430 1.000 37.41939 366 ARG A C 1
ATOM 2787 O O . ARG A 1 380 ? -21.21624 -17.61787 -24.80875 1.000 36.99005 366 ARG A O 1
ATOM 2795 N N . TYR A 1 381 ? -21.26545 -15.79679 -26.13305 1.000 36.42493 367 TYR A N 1
ATOM 2796 C CA . TYR A 1 381 ? -21.70780 -14.94043 -25.03082 1.000 37.44985 367 TYR A CA 1
ATOM 2797 C C . TYR A 1 381 ? -22.92424 -15.51761 -24.32971 1.000 38.48988 367 TYR A C 1
ATOM 2798 O O . TYR A 1 381 ? -23.04341 -15.44464 -23.10236 1.000 36.28847 367 TYR A O 1
ATOM 2807 N N . TRP A 1 382 ? -23.87227 -16.03986 -25.10617 1.000 37.81678 368 TRP A N 1
ATOM 2808 C CA . TRP A 1 382 ? -25.14658 -16.42925 -24.53774 1.000 38.86412 368 TRP A CA 1
ATOM 2809 C C . TRP A 1 382 ? -25.07355 -17.81930 -23.93009 1.000 39.74575 368 TRP A C 1
ATOM 2810 O O . TRP A 1 382 ? -25.73523 -18.07820 -22.91901 1.000 40.52271 368 TRP A O 1
ATOM 2821 N N . ASP A 1 383 ? -24.26160 -18.70554 -24.51515 1.000 40.50537 369 ASP A N 1
ATOM 2822 C CA . ASP A 1 383 ? -23.91234 -19.94679 -23.83778 1.000 41.52547 369 ASP A CA 1
ATOM 2823 C C . ASP A 1 383 ? -23.30661 -19.64972 -22.47416 1.000 38.82118 369 ASP A C 1
ATOM 2824 O O . ASP A 1 383 ? -23.60139 -20.33187 -21.48214 1.000 39.67253 369 ASP A O 1
ATOM 2829 N N . PHE A 1 384 ? -22.43944 -18.63709 -22.42080 1.000 37.01432 370 PHE A N 1
ATOM 2830 C CA . PHE A 1 384 ? -21.76751 -18.27741 -21.17838 1.000 35.65157 370 PHE A CA 1
ATOM 2831 C C . PHE A 1 384 ? -22.76488 -17.74172 -20.15754 1.000 38.15630 370 PHE A C 1
ATOM 2832 O O . PHE A 1 384 ? -22.75215 -18.14759 -18.99251 1.000 33.92996 370 PHE A O 1
ATOM 2840 N N . VAL A 1 385 ? -23.66451 -16.85107 -20.59021 1.000 36.08614 371 VAL A N 1
ATOM 2841 C CA . VAL A 1 385 ? -24.66929 -16.28363 -19.68591 1.000 35.73911 371 VAL A CA 1
ATOM 2842 C C . VAL A 1 385 ? -25.53268 -17.38605 -19.08288 1.000 38.22505 371 VAL A C 1
ATOM 2843 O O . VAL A 1 385 ? -25.80903 -17.40007 -17.88009 1.000 36.89909 371 VAL A O 1
ATOM 2847 N N . ASP A 1 386 ? -26.00730 -18.30490 -19.91700 1.000 37.91275 372 ASP A N 1
ATOM 2848 C CA . ASP A 1 386 ? -26.88051 -19.35085 -19.39884 1.000 39.59498 372 ASP A CA 1
ATOM 2849 C C . ASP A 1 386 ? -26.12248 -20.38347 -18.57741 1.000 41.81618 372 ASP A C 1
ATOM 2850 O O . ASP A 1 386 ? -26.69638 -20.96882 -17.65619 1.000 44.58196 372 ASP A O 1
ATOM 2855 N N . LYS A 1 387 ? -24.84691 -20.62513 -18.88470 1.000 39.28505 373 LYS A N 1
ATOM 2856 C CA . LYS A 1 387 ? -24.07525 -21.57147 -18.08320 1.000 41.99884 373 LYS A CA 1
ATOM 2857 C C . LYS A 1 387 ? -23.85803 -21.03392 -16.67689 1.000 40.94840 373 LYS A C 1
ATOM 2858 O O . LYS A 1 387 ? -24.10976 -21.73382 -15.68899 1.000 36.79719 373 LYS A O 1
ATOM 2864 N N . TRP A 1 388 ? -23.40973 -19.77871 -16.57034 1.000 37.72179 374 TRP A N 1
ATOM 2865 C CA . TRP A 1 388 ? -23.00475 -19.20331 -15.29850 1.000 37.36452 374 TRP A CA 1
ATOM 2866 C C . TRP A 1 388 ? -24.09916 -18.38557 -14.62944 1.000 36.61719 374 TRP A C 1
ATOM 2867 O O . TRP A 1 388 ? -23.88607 -17.90748 -13.50695 1.000 38.34401 374 TRP A O 1
ATOM 2878 N N . LYS A 1 389 ? -25.26501 -18.24354 -15.27343 1.000 34.09627 375 LYS A N 1
ATOM 2879 C CA . LYS A 1 389 ? -26.35423 -17.38250 -14.80199 1.000 34.65396 375 LYS A CA 1
ATOM 2880 C C . LYS A 1 389 ? -25.84155 -15.97178 -14.46541 1.000 36.82780 375 LYS A C 1
ATOM 2881 O O . LYS A 1 389 ? -26.03685 -15.45092 -13.36579 1.000 35.03845 375 LYS A O 1
ATOM 2887 N N . ALA A 1 390 ? -25.18978 -15.34566 -15.43577 1.000 35.90377 376 ALA A N 1
ATOM 2888 C CA . ALA A 1 390 ? -24.68475 -13.98820 -15.23119 1.000 30.53743 376 ALA A CA 1
ATOM 2889 C C . ALA A 1 390 ? -25.83139 -13.01086 -14.99995 1.000 31.46926 376 ALA A C 1
ATOM 2890 O O . ALA A 1 390 ? -26.89195 -13.12023 -15.61651 1.000 35.01249 376 ALA A O 1
ATOM 2892 N N . THR A 1 391 ? -25.62506 -12.04787 -14.09776 1.000 29.75304 377 THR A N 1
ATOM 2893 C CA . THR A 1 391 ? -26.68890 -11.10369 -13.75997 1.000 31.98921 377 THR A CA 1
ATOM 2894 C C . THR A 1 391 ? -26.53176 -9.75194 -14.45301 1.000 30.68013 377 THR A C 1
ATOM 2895 O O . THR A 1 391 ? -27.50315 -8.98062 -14.52288 1.000 28.41636 377 THR A O 1
ATOM 2899 N N . GLN A 1 392 ? -25.34848 -9.46957 -14.98308 1.000 27.76278 378 GLN A N 1
ATOM 2900 C CA . GLN A 1 392 ? -25.09752 -8.30521 -15.82782 1.000 29.51488 378 GLN A CA 1
ATOM 2901 C C . GLN A 1 392 ? -24.06606 -8.69195 -16.87978 1.000 31.04936 378 GLN A C 1
ATOM 2902 O O . GLN A 1 392 ? -23.17387 -9.50961 -16.62808 1.000 29.20164 378 GLN A O 1
ATOM 2908 N N . LEU A 1 393 ? -24.15528 -8.06077 -18.03873 1.000 30.04239 379 LEU A N 1
ATOM 2909 C CA . LEU A 1 393 ? -23.16913 -8.23229 -19.09288 1.000 29.57667 379 LEU A CA 1
ATOM 2910 C C . LEU A 1 393 ? -22.74650 -6.86105 -19.59404 1.000 29.25156 379 LEU A C 1
ATOM 2911 O O . LEU A 1 393 ? -23.59140 -5.98343 -19.79209 1.000 29.82611 379 LEU A O 1
ATOM 2916 N N . TYR A 1 394 ? -21.45176 -6.70461 -19.85821 1.000 26.39106 380 TYR A N 1
ATOM 2917 C CA . TYR A 1 394 ? -20.85806 -5.42326 -20.23330 1.000 26.63881 380 TYR A CA 1
ATOM 2918 C C . TYR A 1 394 ? -19.92108 -5.65352 -21.41673 1.000 25.12314 380 TYR A C 1
ATOM 2919 O O . TYR A 1 394 ? -18.93830 -6.38878 -21.29634 1.000 28.74823 380 TYR A O 1
ATOM 2928 N N . THR A 1 395 ? -20.19645 -5.02800 -22.55525 1.000 25.28691 381 THR A N 1
ATOM 2929 C CA . THR A 1 395 ? -19.29827 -5.19932 -23.69592 1.000 24.23122 381 THR A CA 1
ATOM 2930 C C . THR A 1 395 ? -19.31643 -3.91301 -24.51323 1.000 29.05606 381 THR A C 1
ATOM 2931 O O . THR A 1 395 ? -19.87725 -2.90369 -24.08391 1.000 27.88385 381 THR A O 1
ATOM 2935 N N . ALA A 1 396 ? -18.66393 -3.94401 -25.70855 1.000 31.54864 382 ALA A N 1
ATOM 2936 C CA . ALA A 1 396 ? -18.45108 -2.80150 -26.59376 1.000 29.48292 382 ALA A CA 1
ATOM 2937 C C . ALA A 1 396 ? -19.40944 -2.84440 -27.77963 1.000 27.76681 382 ALA A C 1
ATOM 2938 O O . ALA A 1 396 ? -19.76299 -3.92946 -28.25032 1.000 29.29299 382 ALA A O 1
ATOM 2940 N N . PRO A 1 397 ? -19.82388 -1.66927 -28.28794 1.000 28.40861 383 PRO A N 1
ATOM 2941 C CA . PRO A 1 397 ? -20.64661 -1.63089 -29.50444 1.000 32.03007 383 PRO A CA 1
ATOM 2942 C C . PRO A 1 397 ? -20.08451 -2.44769 -30.65411 1.000 32.04530 383 PRO A C 1
ATOM 2943 O O . PRO A 1 397 ? -20.86549 -3.02736 -31.41228 1.000 31.15964 383 PRO A O 1
ATOM 2947 N N . THR A 1 398 ? -18.75817 -2.52674 -30.80138 1.000 31.18184 384 THR A N 1
ATOM 2948 C CA A THR A 1 398 ? -18.17532 -3.31340 -31.88721 0.547 35.26055 384 THR A CA 1
ATOM 2949 C CA B THR A 1 398 ? -18.19690 -3.30245 -31.89981 0.453 35.25876 384 THR A CA 1
ATOM 2950 C C . THR A 1 398 ? -18.53555 -4.78759 -31.75747 1.000 34.80809 384 THR A C 1
ATOM 2951 O O . THR A 1 398 ? -18.83343 -5.45377 -32.75536 1.000 35.40454 384 THR A O 1
ATOM 2958 N N . ALA A 1 399 ? -18.52632 -5.31594 -30.52834 1.000 34.06197 385 ALA A N 1
ATOM 2959 C CA . ALA A 1 399 ? -18.95942 -6.69816 -30.33101 1.000 34.67688 385 ALA A CA 1
ATOM 2960 C C . ALA A 1 399 ? -20.44917 -6.84242 -30.62207 1.000 34.11079 385 ALA A C 1
ATOM 2961 O O . ALA A 1 399 ? -20.88103 -7.82403 -31.24906 1.000 35.08950 385 ALA A O 1
ATOM 2963 N N . ILE A 1 400 ? -21.24602 -5.85605 -30.19838 1.000 32.46237 386 ILE A N 1
ATOM 2964 C CA . ILE A 1 400 ? -22.68625 -5.90949 -30.41659 1.000 35.88844 386 ILE A CA 1
ATOM 2965 C C . ILE A 1 400 ? -22.99761 -5.87896 -31.90942 1.000 34.59815 386 ILE A C 1
ATOM 2966 O O . ILE A 1 400 ? -23.81892 -6.66278 -32.39950 1.000 36.35782 386 ILE A O 1
ATOM 2971 N N . ARG A 1 401 ? -22.32221 -5.00161 -32.66093 1.000 34.27728 387 ARG A N 1
ATOM 2972 C CA . ARG A 1 401 ? -22.53159 -4.96266 -34.10541 1.000 36.01613 387 ARG A CA 1
ATOM 2973 C C . ARG A 1 401 ? -22.02595 -6.23504 -34.78009 1.000 39.08028 387 ARG A C 1
ATOM 2974 O O . ARG A 1 401 ? -22.62977 -6.70327 -35.75684 1.000 39.89524 387 ARG A O 1
ATOM 2982 N N . LEU A 1 402 ? -20.95580 -6.83077 -34.24993 1.000 39.56685 388 LEU A N 1
ATOM 2983 C CA . LEU A 1 402 ? -20.45964 -8.09485 -34.79146 1.000 39.68633 388 LEU A CA 1
ATOM 2984 C C . LEU A 1 402 ? -21.46808 -9.22201 -34.59292 1.000 39.62115 388 LEU A C 1
ATOM 2985 O O . LEU A 1 402 ? -21.75573 -9.98226 -35.53072 1.000 41.72404 388 LEU A O 1
ATOM 2990 N N . LEU A 1 403 ? -22.04099 -9.33258 -33.38730 1.000 38.62151 389 LEU A N 1
ATOM 2991 C CA . LEU A 1 403 ? -23.03542 -10.38161 -33.16116 1.000 40.03540 389 LEU A CA 1
ATOM 2992 C C . LEU A 1 403 ? -24.29933 -10.13929 -33.98692 1.000 41.73800 389 LEU A C 1
ATOM 2993 O O . LEU A 1 403 ? -24.84778 -11.07475 -34.58298 1.000 43.84436 389 LEU A O 1
ATOM 2998 N N . ARG A 1 404 ? -24.77642 -8.89211 -34.03170 1.000 40.95515 390 ARG A N 1
ATOM 2999 C CA . ARG A 1 404 ? -25.93262 -8.57185 -34.86719 1.000 42.57964 390 ARG A CA 1
ATOM 3000 C C . ARG A 1 404 ? -25.69877 -9.01486 -36.30305 1.000 44.62197 390 ARG A C 1
ATOM 3001 O O . ARG A 1 404 ? -26.59307 -9.57806 -36.94983 1.000 46.76800 390 ARG A O 1
ATOM 3009 N N . ARG A 1 405 ? -24.48790 -8.78462 -36.81036 1.000 44.11873 391 ARG A N 1
ATOM 3010 C CA . ARG A 1 405 ? -24.14514 -9.16979 -38.17743 1.000 47.99436 391 ARG A CA 1
ATOM 3011 C C . ARG A 1 405 ? -24.30554 -10.67325 -38.41107 1.000 50.64147 391 ARG A C 1
ATOM 3012 O O . ARG A 1 405 ? -24.66418 -11.10155 -39.52015 1.000 50.41043 391 ARG A O 1
ATOM 3020 N N . MET A 1 406 ? -24.05578 -11.48718 -37.38160 1.000 49.25555 392 MET A N 1
ATOM 3021 C CA . MET A 1 406 ? -24.08577 -12.94254 -37.50165 1.000 49.12829 392 MET A CA 1
ATOM 3022 C C . MET A 1 406 ? -25.48660 -13.53064 -37.42861 1.000 52.73534 392 MET A C 1
ATOM 3023 O O . MET A 1 406 ? -25.64520 -14.72858 -37.67485 1.000 54.35326 392 MET A O 1
ATOM 3028 N N . GLY A 1 407 ? -26.49616 -12.75217 -37.07730 1.000 50.46563 393 GLY A N 1
ATOM 3029 C CA . GLY A 1 407 ? -27.84200 -13.26784 -37.17494 1.000 58.26047 393 GLY A CA 1
ATOM 3030 C C . GLY A 1 407 ? -28.37760 -13.78389 -35.85009 1.000 61.87731 393 GLY A C 1
ATOM 3031 O O . GLY A 1 407 ? -27.63377 -14.12058 -34.92014 1.000 50.85203 393 GLY A O 1
ATOM 3032 N N . GLU A 1 408 ? -29.70399 -13.89573 -35.79668 1.000 58.11834 394 GLU A N 1
ATOM 3033 C CA . GLU A 1 408 ? -30.43652 -14.08615 -34.55416 1.000 61.10015 394 GLU A CA 1
ATOM 3034 C C . GLU A 1 408 ? -30.52816 -15.53650 -34.10730 1.000 58.78048 394 GLU A C 1
ATOM 3035 O O . GLU A 1 408 ? -30.88286 -15.78778 -32.94618 1.000 57.51959 394 GLU A O 1
ATOM 3041 N N . ASP A 1 409 ? -30.21921 -16.49688 -34.98029 1.000 60.57213 395 ASP A N 1
ATOM 3042 C CA . ASP A 1 409 ? -30.27551 -17.89244 -34.55890 1.000 59.89789 395 ASP A CA 1
ATOM 3043 C C . ASP A 1 409 ? -29.35141 -18.15439 -33.38015 1.000 57.76041 395 ASP A C 1
ATOM 3044 O O . ASP A 1 409 ? -29.59715 -19.06558 -32.58386 1.000 55.20117 395 ASP A O 1
ATOM 3049 N N . HIS A 1 410 ? -28.30076 -17.35814 -33.24014 1.000 55.06099 396 HIS A N 1
ATOM 3050 C CA . HIS A 1 410 ? -27.29006 -17.62972 -32.22822 1.000 50.52167 396 HIS A CA 1
ATOM 3051 C C . HIS A 1 410 ? -27.68924 -17.16003 -30.83392 1.000 48.68698 396 HIS A C 1
ATOM 3052 O O . HIS A 1 410 ? -26.94547 -17.41672 -29.87821 1.000 48.57685 396 HIS A O 1
ATOM 3059 N N . VAL A 1 411 ? -28.83230 -16.49547 -30.68549 1.000 48.90654 397 VAL A N 1
ATOM 3060 C CA . VAL A 1 411 ? -29.20105 -15.85269 -29.42762 1.000 51.21595 397 VAL A CA 1
ATOM 3061 C C . VAL A 1 411 ? -30.66007 -16.15936 -29.09679 1.000 54.99477 397 VAL A C 1
ATOM 3062 O O . VAL A 1 411 ? -31.01564 -16.33272 -27.92461 1.000 48.19735 397 VAL A O 1
ATOM 3066 N N . LYS A 1 412 ? -31.50239 -16.28823 -30.13654 1.000 52.58361 398 LYS A N 1
ATOM 3067 C CA . LYS A 1 412 ? -32.95076 -16.30866 -29.94090 1.000 57.94220 398 LYS A CA 1
ATOM 3068 C C . LYS A 1 412 ? -33.41385 -17.45524 -29.04341 1.000 58.99632 398 LYS A C 1
ATOM 3069 O O . LYS A 1 412 ? -34.43056 -17.32085 -28.35235 1.000 64.76616 398 LYS A O 1
ATOM 3071 N N . ASN A 1 413 ? -32.70284 -18.58166 -29.03618 1.000 57.51241 399 ASN A N 1
ATOM 3072 C CA . ASN A 1 413 ? -33.13475 -19.77827 -28.31747 1.000 61.68139 399 ASN A CA 1
ATOM 3073 C C . ASN A 1 413 ? -32.31260 -20.02084 -27.05506 1.000 58.54885 399 ASN A C 1
ATOM 3074 O O . ASN A 1 413 ? -32.03267 -21.16275 -26.68135 1.000 59.96429 399 ASN A O 1
ATOM 3079 N N . HIS A 1 414 ? -31.90791 -18.94381 -26.39518 1.000 50.91412 400 HIS A N 1
ATOM 3080 C CA . HIS A 1 414 ? -31.30406 -19.01919 -25.07489 1.000 49.61897 400 HIS A CA 1
ATOM 3081 C C . HIS A 1 414 ? -32.30417 -18.52025 -24.03760 1.000 51.19591 400 HIS A C 1
ATOM 3082 O O . HIS A 1 414 ? -33.35950 -17.96538 -24.36747 1.000 56.03830 400 HIS A O 1
ATOM 3089 N N . ASP A 1 415 ? -31.96077 -18.72861 -22.76752 1.000 48.07998 401 ASP A N 1
ATOM 3090 C CA . ASP A 1 415 ? -32.81361 -18.27409 -21.66987 1.000 47.19087 401 ASP A CA 1
ATOM 3091 C C . ASP A 1 415 ? -32.52776 -16.80867 -21.34972 1.000 44.91829 401 ASP A C 1
ATOM 3092 O O . ASP A 1 415 ? -33.37936 -15.93688 -21.54785 1.000 45.21438 401 ASP A O 1
ATOM 3097 N N . LEU A 1 416 ? -31.34295 -16.54255 -20.79269 1.000 42.72752 402 LEU A N 1
ATOM 3098 C CA . LEU A 1 416 ? -30.79918 -15.21351 -20.52759 1.000 40.47971 402 LEU A CA 1
ATOM 3099 C C . LEU A 1 416 ? -31.56625 -14.44816 -19.45588 1.000 45.62642 402 LEU A C 1
ATOM 3100 O O . LEU A 1 416 ? -31.26509 -13.25953 -19.21536 1.000 40.87351 402 LEU A O 1
ATOM 3105 N N . SER A 1 417 ? -32.52897 -15.08626 -18.78470 1.000 41.39708 403 SER A N 1
ATOM 3106 C CA . SER A 1 417 ? -33.34582 -14.36978 -17.81606 1.000 41.36602 403 SER A CA 1
ATOM 3107 C C . SER A 1 417 ? -32.60576 -14.06218 -16.52010 1.000 39.26399 403 SER A C 1
ATOM 3108 O O . SER A 1 417 ? -33.13337 -13.29265 -15.70933 1.000 39.69464 403 SER A O 1
ATOM 3111 N N . SER A 1 418 ? -31.41355 -14.63189 -16.29539 1.000 38.17024 404 SER A N 1
ATOM 3112 C CA . SER A 1 418 ? -30.65061 -14.23504 -15.11637 1.000 36.29583 404 SER A CA 1
ATOM 3113 C C . SER A 1 418 ? -30.16084 -12.79627 -15.22716 1.000 35.64541 404 SER A C 1
ATOM 3114 O O . SER A 1 418 ? -29.86351 -12.16856 -14.19832 1.000 34.80136 404 SER A O 1
ATOM 3117 N N . LEU A 1 419 ? -30.08000 -12.27051 -16.44638 1.000 34.47318 405 LEU A N 1
ATOM 3118 C CA . LEU A 1 419 ? -29.59609 -10.91390 -16.66191 1.000 33.18843 405 LEU A CA 1
ATOM 3119 C C . LEU A 1 419 ? -30.64291 -9.88005 -16.26639 1.000 38.76860 405 LEU A C 1
ATOM 3120 O O . LEU A 1 419 ? -31.84187 -10.08295 -16.47832 1.000 37.80519 405 LEU A O 1
ATOM 3125 N N . ARG A 1 420 ? -30.17404 -8.76040 -15.68977 1.000 31.42739 406 ARG A N 1
ATOM 3126 C CA . ARG A 1 420 ? -31.00209 -7.61376 -15.33009 1.000 33.48948 406 ARG A CA 1
ATOM 3127 C C . ARG A 1 420 ? -30.53723 -6.32737 -15.98665 1.000 34.81942 406 ARG A C 1
ATOM 3128 O O . ARG A 1 420 ? -31.34610 -5.42482 -16.19501 1.000 32.31389 406 ARG A O 1
ATOM 3136 N N . VAL A 1 421 ? -29.24979 -6.21429 -16.28300 1.000 31.18050 407 VAL A N 1
ATOM 3137 C CA . VAL A 1 421 ? -28.65349 -5.00579 -16.84180 1.000 30.45596 407 VAL A CA 1
ATOM 3138 C C . VAL A 1 421 ? -27.68233 -5.42234 -17.93617 1.000 28.09029 407 VAL A C 1
ATOM 3139 O O . VAL A 1 421 ? -26.87629 -6.34421 -17.75198 1.000 31.49724 407 VAL A O 1
ATOM 3143 N N . LEU A 1 422 ? -27.73513 -4.72235 -19.05733 1.000 29.64801 408 LEU A N 1
ATOM 3144 C CA . LEU A 1 422 ? -26.80515 -4.90322 -20.15940 1.000 27.37087 408 LEU A CA 1
ATOM 3145 C C . LEU A 1 422 ? -26.08702 -3.58522 -20.39059 1.000 29.35755 408 LEU A C 1
ATOM 3146 O O . LEU A 1 422 ? -26.73668 -2.55108 -20.56071 1.000 29.01198 408 LEU A O 1
ATOM 3151 N N . GLY A 1 423 ? -24.75983 -3.61014 -20.38111 1.000 26.46376 409 GLY A N 1
ATOM 3152 C CA . GLY A 1 423 ? -23.97615 -2.39802 -20.54064 1.000 28.73612 409 GLY A CA 1
ATOM 3153 C C . GLY A 1 423 ? -23.23586 -2.32319 -21.86075 1.000 26.72219 409 GLY A C 1
ATOM 3154 O O . GLY A 1 423 ? -22.82034 -3.33771 -22.40815 1.000 25.56700 409 GLY A O 1
ATOM 3155 N N . SER A 1 424 ? -23.02831 -1.09624 -22.34471 1.000 27.57489 410 SER A N 1
ATOM 3156 C CA . SER A 1 424 ? -22.29697 -0.83434 -23.57851 1.000 23.58867 410 SER A CA 1
ATOM 3157 C C . SER A 1 424 ? -21.25889 0.25153 -23.31055 1.000 25.46862 410 SER A C 1
ATOM 3158 O O . SER A 1 424 ? -21.59798 1.28885 -22.73745 1.000 25.94330 410 SER A O 1
ATOM 3161 N N . VAL A 1 425 ? -20.00517 0.01766 -23.72441 1.000 23.29846 411 VAL A N 1
ATOM 3162 C CA . VAL A 1 425 ? -18.91331 0.96945 -23.50111 1.000 22.58534 411 VAL A CA 1
ATOM 3163 C C . VAL A 1 425 ? -17.98069 1.02707 -24.71303 1.000 21.75446 411 VAL A C 1
ATOM 3164 O O . VAL A 1 425 ? -17.68364 -0.00022 -25.32827 1.000 22.17023 411 VAL A O 1
ATOM 3168 N N . GLY A 1 426 ? -17.46583 2.22211 -25.01780 1.000 22.47292 412 GLY A N 1
ATOM 3169 C CA . GLY A 1 426 ? -16.28543 2.34279 -25.86564 1.000 23.03023 412 GLY A CA 1
ATOM 3170 C C . GLY A 1 426 ? -16.41824 3.31280 -27.02450 1.000 25.18495 412 GLY A C 1
ATOM 3171 O O . GLY A 1 426 ? -15.42590 3.89794 -27.47701 1.000 24.09926 412 GLY A O 1
ATOM 3172 N N . GLU A 1 427 ? -17.64795 3.46551 -27.50996 1.000 22.81666 413 GLU A N 1
ATOM 3173 C CA . GLU A 1 427 ? -18.00145 4.33714 -28.62709 1.000 23.45437 413 GLU A CA 1
ATOM 3174 C C . GLU A 1 427 ? -19.51274 4.54308 -28.57688 1.000 26.74617 413 GLU A C 1
ATOM 3175 O O . GLU A 1 427 ? -20.21009 3.84868 -27.81884 1.000 24.86906 413 GLU A O 1
ATOM 3181 N N . PRO A 1 428 ? -20.06170 5.49269 -29.35355 1.000 25.12474 414 PRO A N 1
ATOM 3182 C CA . PRO A 1 428 ? -21.52282 5.62457 -29.38248 1.000 25.44778 414 PRO A CA 1
ATOM 3183 C C . PRO A 1 428 ? -22.12708 4.32091 -29.86239 1.000 26.55196 414 PRO A C 1
ATOM 3184 O O . PRO A 1 428 ? -21.54824 3.62979 -30.70579 1.000 30.24595 414 PRO A O 1
ATOM 3188 N N . ILE A 1 429 ? -23.28768 3.96970 -29.31573 1.000 27.32420 415 ILE A N 1
ATOM 3189 C CA . ILE A 1 429 ? -24.00802 2.78289 -29.78377 1.000 27.53669 415 ILE A CA 1
ATOM 3190 C C . ILE A 1 429 ? -25.14906 3.24772 -30.68835 1.000 30.30145 415 ILE A C 1
ATOM 3191 O O . ILE A 1 429 ? -26.02196 4.02045 -30.27476 1.000 29.70969 415 ILE A O 1
ATOM 3196 N N . ASN A 1 430 ? -25.11096 2.81868 -31.93755 1.000 30.19881 416 ASN A N 1
ATOM 3197 C CA . ASN A 1 430 ? -26.16927 3.18983 -32.86085 1.000 31.61829 416 ASN A CA 1
ATOM 3198 C C . ASN A 1 430 ? -27.50440 2.65111 -32.34397 1.000 32.43721 416 ASN A C 1
ATOM 3199 O O . ASN A 1 430 ? -27.57042 1.50395 -31.88990 1.000 33.25550 416 ASN A O 1
ATOM 3204 N N . PRO A 1 431 ? -28.58834 3.43272 -32.42590 1.000 33.46401 417 PRO A N 1
ATOM 3205 C CA . PRO A 1 431 ? -29.90345 2.91316 -32.00402 1.000 33.98068 417 PRO A CA 1
ATOM 3206 C C . PRO A 1 431 ? -30.25343 1.56920 -32.60781 1.000 35.69440 417 PRO A C 1
ATOM 3207 O O . PRO A 1 431 ? -30.88576 0.74510 -31.93978 1.000 36.20464 417 PRO A O 1
ATOM 3211 N N . GLU A 1 432 ? -29.85324 1.31918 -33.85181 1.000 36.71544 418 GLU A N 1
ATOM 3212 C CA . GLU A 1 432 ? -30.10529 0.01175 -34.44503 1.000 38.46553 418 GLU A CA 1
ATOM 3213 C C . GLU A 1 432 ? -29.42398 -1.08259 -33.62905 1.000 38.56391 418 GLU A C 1
ATOM 3214 O O . GLU A 1 432 ? -30.02144 -2.12914 -33.34091 1.000 40.23338 418 GLU A O 1
ATOM 3220 N N . ALA A 1 433 ? -28.16532 -0.85385 -33.24194 1.000 36.13591 419 ALA A N 1
ATOM 3221 C CA . ALA A 1 433 ? -27.45962 -1.83501 -32.42548 1.000 35.42068 419 ALA A CA 1
ATOM 3222 C C . ALA A 1 433 ? -28.04384 -1.89920 -31.01981 1.000 35.99812 419 ALA A C 1
ATOM 3223 O O . ALA A 1 433 ? -28.13222 -2.97974 -30.41980 1.000 34.88536 419 ALA A O 1
ATOM 3225 N N . TRP A 1 434 ? -28.44985 -0.74650 -30.48312 1.000 33.63924 420 TRP A N 1
ATOM 3226 C CA . TRP A 1 434 ? -29.08939 -0.69576 -29.17214 1.000 33.02730 420 TRP A CA 1
ATOM 3227 C C . TRP A 1 434 ? -30.35400 -1.54807 -29.14800 1.000 34.78578 420 TRP A C 1
ATOM 3228 O O . TRP A 1 434 ? -30.59015 -2.29889 -28.19990 1.000 34.76135 420 TRP A O 1
ATOM 3239 N N . HIS A 1 435 ? -31.19133 -1.44556 -30.18937 1.000 36.44707 421 HIS A N 1
ATOM 3240 C CA . HIS A 1 435 ? -32.41121 -2.25098 -30.21537 1.000 38.33311 421 HIS A CA 1
ATOM 3241 C C . HIS A 1 435 ? -32.10781 -3.73934 -30.31672 1.000 39.26905 421 HIS A C 1
ATOM 3242 O O . HIS A 1 435 ? -32.78768 -4.55716 -29.68528 1.000 40.10951 421 HIS A O 1
ATOM 3249 N N . TRP A 1 436 ? -31.11944 -4.11954 -31.12517 1.000 39.30345 422 TRP A N 1
ATOM 3250 C CA . TRP A 1 436 ? -30.73196 -5.52617 -31.18036 1.000 40.14598 422 TRP A CA 1
ATOM 3251 C C . TRP A 1 436 ? -30.34910 -6.03305 -29.79584 1.000 38.85693 422 TRP A C 1
ATOM 3252 O O . TRP A 1 436 ? -30.82485 -7.08032 -29.33135 1.000 40.04002 422 TRP A O 1
ATOM 3263 N N . TYR A 1 437 ? -29.46174 -5.30078 -29.13059 1.000 36.74308 423 TYR A N 1
ATOM 3264 C CA . TYR A 1 437 ? -29.05684 -5.66261 -27.78000 1.000 36.93656 423 TYR A CA 1
ATOM 3265 C C . TYR A 1 437 ? -30.27558 -5.80060 -26.88346 1.000 36.03029 423 TYR A C 1
ATOM 3266 O O . TYR A 1 437 ? -30.42036 -6.77762 -26.14809 1.000 36.38750 423 TYR A O 1
ATOM 3275 N N . ASN A 1 438 ? -31.16052 -4.80739 -26.93818 1.000 36.21363 424 ASN A N 1
ATOM 3276 C CA . ASN A 1 438 ? -32.31774 -4.76294 -26.05685 1.000 36.75988 424 ASN A CA 1
ATOM 3277 C C . ASN A 1 438 ? -33.26015 -5.91365 -26.36560 1.000 39.00680 424 ASN A C 1
ATOM 3278 O O . ASN A 1 438 ? -33.82074 -6.53431 -25.45896 1.000 39.50901 424 ASN A O 1
ATOM 3283 N N . ASP A 1 439 ? -33.43130 -6.21524 -27.65356 1.000 40.49736 425 ASP A N 1
ATOM 3284 C CA . ASP A 1 439 ? -34.43023 -7.19164 -28.07027 1.000 42.91236 425 ASP A CA 1
ATOM 3285 C C . ASP A 1 439 ? -33.95990 -8.61851 -27.83588 1.000 43.46439 425 ASP A C 1
ATOM 3286 O O . ASP A 1 439 ? -34.72672 -9.46289 -27.36238 1.000 44.82316 425 ASP A O 1
ATOM 3291 N N . PHE A 1 440 ? -32.72080 -8.92157 -28.20976 1.000 42.60462 426 PHE A N 1
ATOM 3292 C CA . PHE A 1 440 ? -32.26312 -10.30419 -28.21097 1.000 43.41676 426 PHE A CA 1
ATOM 3293 C C . PHE A 1 440 ? -31.45533 -10.67572 -26.97975 1.000 44.92762 426 PHE A C 1
ATOM 3294 O O . PHE A 1 440 ? -31.70374 -11.72317 -26.37630 1.000 42.57425 426 PHE A O 1
ATOM 3302 N N . ALA A 1 441 ? -30.48777 -9.84795 -26.58280 1.000 39.52973 427 ALA A N 1
ATOM 3303 C CA . ALA A 1 441 ? -29.77749 -10.15518 -25.34601 1.000 38.00903 427 ALA A CA 1
ATOM 3304 C C . ALA A 1 441 ? -30.67465 -9.94307 -24.13552 1.000 40.00147 427 ALA A C 1
ATOM 3305 O O . ALA A 1 441 ? -30.61604 -10.71012 -23.16988 1.000 39.19307 427 ALA A O 1
ATOM 3307 N N . GLY A 1 442 ? -31.50814 -8.90499 -24.16336 1.000 40.50507 428 GLY A N 1
ATOM 3308 C CA . GLY A 1 442 ? -32.31039 -8.56788 -23.00328 1.000 37.69602 428 GLY A CA 1
ATOM 3309 C C . GLY A 1 442 ? -33.73179 -9.09713 -23.04102 1.000 39.91644 428 GLY A C 1
ATOM 3310 O O . GLY A 1 442 ? -34.40488 -9.10322 -22.00723 1.000 40.09939 428 GLY A O 1
ATOM 3311 N N . LYS A 1 443 ? -34.19709 -9.52643 -24.22383 1.000 41.72662 429 LYS A N 1
ATOM 3312 C CA . LYS A 1 443 ? -35.60034 -9.92122 -24.43434 1.000 44.07558 429 LYS A CA 1
ATOM 3313 C C . LYS A 1 443 ? -36.55443 -8.86581 -23.88122 1.000 43.97001 429 LYS A C 1
ATOM 3314 O O . LYS A 1 443 ? -37.56807 -9.18126 -23.25709 1.000 45.25357 429 LYS A O 1
ATOM 3320 N N . ASN A 1 444 ? -36.19018 -7.59586 -24.07581 1.000 42.45850 430 ASN A N 1
ATOM 3321 C CA . ASN A 1 444 ? -36.99058 -6.44156 -23.66374 1.000 42.25936 430 ASN A CA 1
ATOM 3322 C C . ASN A 1 444 ? -37.30750 -6.46253 -22.17446 1.000 41.80274 430 ASN A C 1
ATOM 3323 O O . ASN A 1 444 ? -38.32701 -5.92590 -21.73758 1.000 48.84436 430 ASN A O 1
ATOM 3328 N N . GLN A 1 445 ? -36.43962 -7.08735 -21.37034 1.000 40.67597 431 GLN A N 1
ATOM 3329 C CA . GLN A 1 445 ? -36.64965 -7.13146 -19.93959 1.000 40.24099 431 GLN A CA 1
ATOM 3330 C C . GLN A 1 445 ? -35.42322 -6.69620 -19.14345 1.000 37.84603 431 GLN A C 1
ATOM 3331 O O . GLN A 1 445 ? -35.44620 -6.78166 -17.91330 1.000 37.39459 431 GLN A O 1
ATOM 3337 N N . CYS A 1 446 ? -34.37779 -6.22833 -19.80256 1.000 36.44502 432 CYS A N 1
ATOM 3338 C CA . CYS A 1 446 ? -33.19172 -5.70902 -19.12614 1.000 34.25126 432 CYS A CA 1
ATOM 3339 C C . CYS A 1 446 ? -33.12092 -4.19381 -19.27364 1.000 34.17095 432 CYS A C 1
ATOM 3340 O O . CYS A 1 446 ? -33.59406 -3.63250 -20.26264 1.000 34.33549 432 CYS A O 1
ATOM 3343 N N . ALA A 1 447 ? -32.51858 -3.52149 -18.28648 1.000 31.58493 433 ALA A N 1
ATOM 3344 C CA . ALA A 1 447 ? -32.13920 -2.12909 -18.49084 1.000 30.37536 433 ALA A CA 1
ATOM 3345 C C . ALA A 1 447 ? -30.87062 -2.09034 -19.33220 1.000 29.80651 433 ALA A C 1
ATOM 3346 O O . ALA A 1 447 ? -29.97070 -2.91327 -19.13759 1.000 30.94302 433 ALA A O 1
ATOM 3348 N N . ILE A 1 448 ? -30.77867 -1.12843 -20.25772 1.000 29.07281 434 ILE A N 1
ATOM 3349 C CA . ILE A 1 448 ? -29.56656 -0.95545 -21.05911 1.000 28.54186 434 ILE A CA 1
ATOM 3350 C C . ILE A 1 448 ? -28.79880 0.24350 -20.50761 1.000 27.46909 434 ILE A C 1
ATOM 3351 O O . ILE A 1 448 ? -29.33386 1.35392 -20.47154 1.000 27.05824 434 ILE A O 1
ATOM 3356 N N . VAL A 1 449 ? -27.54535 0.05619 -20.08508 1.000 27.04379 435 VAL A N 1
ATOM 3357 C CA . VAL A 1 449 ? -26.76567 1.18912 -19.61152 1.000 25.68059 435 VAL A CA 1
ATOM 3358 C C . VAL A 1 449 ? -25.65863 1.47085 -20.61949 1.000 28.33180 435 VAL A C 1
ATOM 3359 O O . VAL A 1 449 ? -24.68855 0.71271 -20.75132 1.000 26.56575 435 VAL A O 1
ATOM 3363 N N . ASP A 1 450 ? -25.81273 2.59205 -21.31078 1.000 27.13647 436 ASP A N 1
ATOM 3364 C CA . ASP A 1 450 ? -24.80305 3.15943 -22.19519 1.000 23.12289 436 ASP A CA 1
ATOM 3365 C C . ASP A 1 450 ? -23.86945 3.99304 -21.32977 1.000 24.73367 436 ASP A C 1
ATOM 3366 O O . ASP A 1 450 ? -24.25554 5.07234 -20.85808 1.000 24.78498 436 ASP A O 1
ATOM 3371 N N . THR A 1 451 ? -22.65270 3.51034 -21.12444 1.000 23.14074 437 THR A N 1
ATOM 3372 C CA . THR A 1 451 ? -21.73093 4.09360 -20.14092 1.000 19.30709 437 THR A CA 1
ATOM 3373 C C . THR A 1 451 ? -20.62335 4.84983 -20.86307 1.000 21.59922 437 THR A C 1
ATOM 3374 O O . THR A 1 451 ? -19.78761 4.24019 -21.54167 1.000 20.03993 437 THR A O 1
ATOM 3378 N N . TYR A 1 452 ? -20.60311 6.17358 -20.69178 1.000 18.55560 438 TYR A N 1
ATOM 3379 C CA . TYR A 1 452 ? -19.60866 7.03557 -21.31143 1.000 17.83222 438 TYR A CA 1
ATOM 3380 C C . TYR A 1 452 ? -18.52583 7.34778 -20.28812 1.000 20.39006 438 TYR A C 1
ATOM 3381 O O . TYR A 1 452 ? -18.84912 7.72892 -19.16059 1.000 19.11187 438 TYR A O 1
ATOM 3390 N N . TRP A 1 453 ? -17.25903 7.17824 -20.67276 1.000 17.82336 439 TRP A N 1
ATOM 3391 C CA . TRP A 1 453 ? -16.11629 7.54021 -19.81743 1.000 16.18212 439 TRP A CA 1
ATOM 3392 C C . TRP A 1 453 ? -14.84567 7.37139 -20.65079 1.000 17.42396 439 TRP A C 1
ATOM 3393 O O . TRP A 1 453 ? -14.90950 7.11139 -21.85363 1.000 17.43098 439 TRP A O 1
ATOM 3404 N N . MET A 1 454 ? -13.67774 7.54289 -20.00845 1.000 16.20770 440 MET A N 1
ATOM 3405 C CA A MET A 1 454 ? -12.40019 7.41903 -20.69903 0.556 16.73912 440 MET A CA 1
ATOM 3406 C CA B MET A 1 454 ? -12.39484 7.43346 -20.69500 0.444 16.77169 440 MET A CA 1
ATOM 3407 C C . MET A 1 454 ? -11.36807 6.85875 -19.73070 1.000 17.31500 440 MET A C 1
ATOM 3408 O O . MET A 1 454 ? -11.56120 6.87585 -18.52144 1.000 16.76480 440 MET A O 1
ATOM 3417 N N . THR A 1 455 ? -10.25918 6.35872 -20.29385 1.000 15.75004 441 THR A N 1
ATOM 3418 C CA . THR A 1 455 ? -9.13220 5.93948 -19.45662 1.000 14.83852 441 THR A CA 1
ATOM 3419 C C . THR A 1 455 ? -8.81160 7.02315 -18.43106 1.000 16.35892 441 THR A C 1
ATOM 3420 O O . THR A 1 455 ? -8.61747 6.74218 -17.23523 1.000 18.05782 441 THR A O 1
ATOM 3424 N N . GLU A 1 456 ? -8.81259 8.27710 -18.87946 1.000 15.91442 442 GLU A N 1
ATOM 3425 C CA . GLU A 1 456 ? -8.42966 9.39827 -18.01608 1.000 13.53392 442 GLU A CA 1
ATOM 3426 C C . GLU A 1 456 ? -9.47786 9.72175 -16.95996 1.000 15.96696 442 GLU A C 1
ATOM 3427 O O . GLU A 1 456 ? -9.16733 10.46686 -16.02531 1.000 17.04732 442 GLU A O 1
ATOM 3433 N N . THR A 1 457 ? -10.71957 9.22564 -17.09067 1.000 15.41684 443 THR A N 1
ATOM 3434 C CA . THR A 1 457 ? -11.71096 9.50673 -16.04562 1.000 13.76456 443 THR A CA 1
ATOM 3435 C C . THR A 1 457 ? -11.73774 8.45140 -14.96127 1.000 15.05979 443 THR A C 1
ATOM 3436 O O . THR A 1 457 ? -12.35118 8.69365 -13.91581 1.000 15.50890 443 THR A O 1
ATOM 3440 N N . GLY A 1 458 ? -11.08819 7.30260 -15.17830 1.000 16.44047 444 GLY A N 1
ATOM 3441 C CA . GLY A 1 458 ? -10.99084 6.24799 -14.16491 1.000 17.94114 444 GLY A CA 1
ATOM 3442 C C . GLY A 1 458 ? -12.21922 5.35864 -14.04077 1.000 18.00025 444 GLY A C 1
ATOM 3443 O O . GLY A 1 458 ? -12.10373 4.12783 -13.87266 1.000 16.43862 444 GLY A O 1
ATOM 3444 N N . SER A 1 459 ? -13.40463 5.97623 -14.07539 1.000 15.81692 445 SER A N 1
ATOM 3445 C CA . SER A 1 459 ? -14.67629 5.28909 -13.88995 1.000 17.90773 445 SER A CA 1
ATOM 3446 C C . SER A 1 459 ? -15.75297 5.99029 -14.72358 1.000 16.71473 445 SER A C 1
ATOM 3447 O O . SER A 1 459 ? -15.56803 7.10414 -15.20519 1.000 16.19419 445 SER A O 1
ATOM 3450 N N . ILE A 1 460 ? -16.89568 5.32235 -14.83245 1.000 17.20451 446 ILE A N 1
ATOM 3451 C CA . ILE A 1 460 ? -18.02749 5.79086 -15.64942 1.000 16.86131 446 ILE A CA 1
ATOM 3452 C C . ILE A 1 460 ? -18.45441 7.20534 -15.25235 1.000 18.66259 446 ILE A C 1
ATOM 3453 O O . ILE A 1 460 ? -18.62378 7.52153 -14.06509 1.000 17.62248 446 ILE A O 1
ATOM 3458 N N . SER A 1 461 ? -18.60955 8.06973 -16.26555 1.000 16.89709 447 SER A N 1
ATOM 3459 C CA . SER A 1 461 ? -18.85105 9.49421 -16.10890 1.000 17.55874 447 SER A CA 1
ATOM 3460 C C . SER A 1 461 ? -20.30640 9.87720 -16.34689 1.000 18.05633 447 SER A C 1
ATOM 3461 O O . SER A 1 461 ? -20.83436 10.76533 -15.66722 1.000 18.95041 447 SER A O 1
ATOM 3464 N N . ILE A 1 462 ? -20.93829 9.28264 -17.35779 1.000 19.15593 448 ILE A N 1
ATOM 3465 C CA . ILE A 1 462 ? -22.33173 9.55565 -17.70567 1.000 17.54112 448 ILE A CA 1
ATOM 3466 C C . ILE A 1 462 ? -22.93729 8.21196 -18.07871 1.000 19.18182 448 ILE A C 1
ATOM 3467 O O . ILE A 1 462 ? -22.35922 7.47970 -18.89104 1.000 21.30557 448 ILE A O 1
ATOM 3472 N N . ALA A 1 463 ? -24.06220 7.87187 -17.45788 1.000 19.75632 449 ALA A N 1
ATOM 3473 C CA . ALA A 1 463 ? -24.73330 6.59433 -17.67659 1.000 19.60701 449 ALA A CA 1
ATOM 3474 C C . ALA A 1 463 ? -26.09399 6.60926 -16.99998 1.000 24.65969 449 ALA A C 1
ATOM 3475 O O . ALA A 1 463 ? -26.27273 7.30787 -15.99820 1.000 22.55231 449 ALA A O 1
ATOM 3477 N N . PRO A 1 464 ? -27.07392 5.86086 -17.51847 1.000 24.10663 450 PRO A N 1
ATOM 3478 C CA . PRO A 1 464 ? -28.32784 5.66454 -16.76982 1.000 23.39467 450 PRO A CA 1
ATOM 3479 C C . PRO A 1 464 ? -28.06753 4.88575 -15.48458 1.000 27.64729 450 PRO A C 1
ATOM 3480 O O . PRO A 1 464 ? -27.25318 3.96124 -15.45546 1.000 29.62708 450 PRO A O 1
ATOM 3484 N N . LEU A 1 465 ? -28.73890 5.28319 -14.40347 1.000 27.49245 451 LEU A N 1
ATOM 3485 C CA . LEU A 1 465 ? -28.87016 4.40042 -13.24784 1.000 24.32252 451 LEU A CA 1
ATOM 3486 C C . LEU A 1 465 ? -30.07044 3.49826 -13.50930 1.000 25.89336 451 LEU A C 1
ATOM 3487 O O . LEU A 1 465 ? -31.18141 4.01332 -13.71564 1.000 28.86062 451 LEU A O 1
ATOM 3492 N N . PRO A 1 466 ? -29.88730 2.17809 -13.58633 1.000 26.43312 452 PRO A N 1
ATOM 3493 C CA . PRO A 1 466 ? -30.88728 1.33975 -14.28076 1.000 30.05775 452 PRO A CA 1
ATOM 3494 C C . PRO A 1 466 ? -32.21409 1.21049 -13.55668 1.000 29.75191 452 PRO A C 1
ATOM 3495 O O . PRO A 1 466 ? -33.22886 0.90163 -14.21611 1.000 32.30845 452 PRO A O 1
ATOM 3499 N N . GLY A 1 467 ? -32.24482 1.41436 -12.23348 1.000 29.69014 453 GLY A N 1
ATOM 3500 C CA . GLY A 1 467 ? -33.47923 1.42574 -11.46411 1.000 30.76458 453 GLY A CA 1
ATOM 3501 C C . GLY A 1 467 ? -34.24665 2.73692 -11.49552 1.000 33.31362 453 GLY A C 1
ATOM 3502 O O . GLY A 1 467 ? -35.35414 2.80723 -10.95381 1.000 33.21949 453 GLY A O 1
ATOM 3503 N N . ALA A 1 468 ? -33.68816 3.77272 -12.11961 1.000 31.00850 454 ALA A N 1
ATOM 3504 C CA . ALA A 1 468 ? -34.23984 5.12125 -12.03123 1.000 29.00394 454 ALA A CA 1
ATOM 3505 C C . ALA A 1 468 ? -34.51387 5.76676 -13.38571 1.000 28.89444 454 ALA A C 1
ATOM 3506 O O . ALA A 1 468 ? -35.52672 6.45699 -13.53999 1.000 30.05740 454 ALA A O 1
ATOM 3508 N N . ILE A 1 469 ? -33.64953 5.55948 -14.36957 1.000 27.73633 455 ILE A N 1
ATOM 3509 C CA . ILE A 1 469 ? -33.61010 6.39523 -15.57222 1.000 28.94617 455 ILE A CA 1
ATOM 3510 C C . ILE A 1 469 ? -34.34650 5.69448 -16.70947 1.000 28.32461 455 ILE A C 1
ATOM 3511 O O . ILE A 1 469 ? -34.10388 4.51473 -16.98668 1.000 29.46742 455 ILE A O 1
ATOM 3516 N N . SER A 1 470 ? -35.26019 6.41376 -17.37005 1.000 29.32185 456 SER A N 1
ATOM 3517 C CA . SER A 1 470 ? -35.82252 5.91327 -18.61816 1.000 30.23005 456 SER A CA 1
ATOM 3518 C C . SER A 1 470 ? -34.85989 6.21958 -19.76064 1.000 30.09425 456 SER A C 1
ATOM 3519 O O . SER A 1 470 ? -34.44623 7.37058 -19.94524 1.000 29.84161 456 SER A O 1
ATOM 3522 N N . THR A 1 471 ? -34.50299 5.19547 -20.52022 1.000 28.89400 457 THR A N 1
ATOM 3523 C CA . THR A 1 471 ? -33.44088 5.29829 -21.50591 1.000 27.72069 457 THR A CA 1
ATOM 3524 C C . THR A 1 471 ? -33.95493 5.72089 -22.87096 1.000 34.02162 457 THR A C 1
ATOM 3525 O O . THR A 1 471 ? -35.08851 5.42235 -23.24764 1.000 31.99923 457 THR A O 1
ATOM 3529 N N . LYS A 1 472 ? -33.08275 6.40028 -23.61523 1.000 32.82888 458 LYS A N 1
ATOM 3530 C CA . LYS A 1 472 ? -33.22977 6.67923 -25.03188 1.000 29.56819 458 LYS A CA 1
ATOM 3531 C C . LYS A 1 472 ? -32.09719 5.98728 -25.78213 1.000 30.26509 458 LYS A C 1
ATOM 3532 O O . LYS A 1 472 ? -30.93885 6.05131 -25.34079 1.000 27.78779 458 LYS A O 1
ATOM 3538 N N . PRO A 1 473 ? -32.39024 5.31224 -26.89448 1.000 32.31915 459 PRO A N 1
ATOM 3539 C CA . PRO A 1 473 ? -31.34744 4.56027 -27.61239 1.000 30.77007 459 PRO A CA 1
ATOM 3540 C C . PRO A 1 473 ? -30.25531 5.48067 -28.12627 1.000 29.76138 459 PRO A C 1
ATOM 3541 O O . PRO A 1 473 ? -30.50360 6.37081 -28.94576 1.000 28.93809 459 PRO A O 1
ATOM 3545 N N . GLY A 1 474 ? -29.03062 5.26140 -27.62085 1.000 26.25474 460 GLY A N 1
ATOM 3546 C CA . GLY A 1 474 ? -27.86802 6.01587 -28.02966 1.000 26.49284 460 GLY A CA 1
ATOM 3547 C C . GLY A 1 474 ? -27.48822 7.15179 -27.10520 1.000 23.15535 460 GLY A C 1
ATOM 3548 O O . GLY A 1 474 ? -26.53155 7.87750 -27.40801 1.000 25.20467 460 GLY A O 1
ATOM 3549 N N . SER A 1 475 ? -28.21386 7.34667 -26.00882 1.000 25.01285 461 SER A N 1
ATOM 3550 C CA . SER A 1 475 ? -27.94049 8.42905 -25.06117 1.000 24.60824 461 SER A CA 1
ATOM 3551 C C . SER A 1 475 ? -27.30615 7.87206 -23.79926 1.000 21.25576 461 SER A C 1
ATOM 3552 O O . SER A 1 475 ? -27.80497 6.88982 -23.23624 1.000 23.61603 461 SER A O 1
ATOM 3555 N N . ALA A 1 476 ? -26.24629 8.53219 -23.31892 1.000 22.73105 462 ALA A N 1
ATOM 3556 C CA . ALA A 1 476 ? -25.67699 8.13190 -22.03093 1.000 21.76024 462 ALA A CA 1
ATOM 3557 C C . ALA A 1 476 ? -26.54605 8.57667 -20.86457 1.000 24.19117 462 ALA A C 1
ATOM 3558 O O . ALA A 1 476 ? -26.44628 7.99895 -19.77326 1.000 22.90856 462 ALA A O 1
ATOM 3560 N N . THR A 1 477 ? -27.41629 9.56936 -21.09854 1.000 21.47394 463 THR A N 1
ATOM 3561 C CA . THR A 1 477 ? -28.41555 10.13138 -20.18466 1.000 22.47749 463 THR A CA 1
ATOM 3562 C C . THR A 1 477 ? -27.75463 11.09466 -19.19891 1.000 22.65587 463 THR A C 1
ATOM 3563 O O . THR A 1 477 ? -27.47715 12.23490 -19.58546 1.000 24.14398 463 THR A O 1
ATOM 3567 N N . PHE A 1 478 ? -27.49366 10.70236 -17.95095 1.000 23.73190 464 PHE A N 1
ATOM 3568 C CA . PHE A 1 478 ? -27.18778 11.74573 -16.97471 1.000 19.49453 464 PHE A CA 1
ATOM 3569 C C . PHE A 1 478 ? -25.86119 11.48316 -16.27533 1.000 19.05398 464 PHE A C 1
ATOM 3570 O O . PHE A 1 478 ? -25.46001 10.32789 -16.12209 1.000 21.73991 464 PHE A O 1
ATOM 3578 N N . PRO A 1 479 ? -25.16658 12.54255 -15.83682 1.000 18.22732 465 PRO A N 1
ATOM 3579 C CA . PRO A 1 479 ? -23.84686 12.36584 -15.20248 1.000 17.13002 465 PRO A CA 1
ATOM 3580 C C . PRO A 1 479 ? -23.90076 11.55889 -13.90422 1.000 19.97706 465 PRO A C 1
ATOM 3581 O O . PRO A 1 479 ? -24.85981 11.61099 -13.13008 1.000 20.00651 465 PRO A O 1
ATOM 3585 N N . PHE A 1 480 ? -22.82557 10.82569 -13.66577 1.000 20.31779 466 PHE A N 1
ATOM 3586 C CA . PHE A 1 480 ? -22.71667 10.05432 -12.44501 1.000 20.69159 466 PHE A CA 1
ATOM 3587 C C . PHE A 1 480 ? -22.42883 10.97439 -11.25177 1.000 19.98655 466 PHE A C 1
ATOM 3588 O O . PHE A 1 480 ? -22.09675 12.14967 -11.40517 1.000 18.95779 466 PHE A O 1
ATOM 3596 N N . PHE A 1 481 ? -22.62239 10.43819 -10.04931 1.000 19.62335 467 PHE A N 1
ATOM 3597 C CA . PHE A 1 481 ? -22.22397 11.10895 -8.81420 1.000 22.05660 467 PHE A CA 1
ATOM 3598 C C . PHE A 1 481 ? -20.83386 11.73365 -8.93116 1.000 22.11418 467 PHE A C 1
ATOM 3599 O O . PHE A 1 481 ? -19.88456 11.10337 -9.41761 1.000 19.92771 467 PHE A O 1
ATOM 3607 N N . GLY A 1 482 ? -20.73163 12.99962 -8.51112 1.000 18.64056 468 GLY A N 1
ATOM 3608 C CA . GLY A 1 482 ? -19.47152 13.72068 -8.53759 1.000 18.54050 468 GLY A CA 1
ATOM 3609 C C . GLY A 1 482 ? -19.13420 14.35853 -9.86717 1.000 20.93030 468 GLY A C 1
ATOM 3610 O O . GLY A 1 482 ? -18.15820 15.11171 -9.93760 1.000 20.39302 468 GLY A O 1
ATOM 3611 N N . MET A 1 483 ? -19.91498 14.08920 -10.93093 1.000 19.39399 469 MET A N 1
ATOM 3612 C CA . MET A 1 483 ? -19.62660 14.62614 -12.25911 1.000 17.34947 469 MET A CA 1
ATOM 3613 C C . MET A 1 483 ? -20.57282 15.78683 -12.52863 1.000 22.63649 469 MET A C 1
ATOM 3614 O O . MET A 1 483 ? -21.79515 15.60818 -12.53799 1.000 22.70607 469 MET A O 1
ATOM 3619 N N . ASP A 1 484 ? -20.00023 16.96090 -12.74596 1.000 20.24577 470 ASP A N 1
ATOM 3620 C CA . ASP A 1 484 ? -20.74115 18.17585 -13.05285 1.000 25.98918 470 ASP A CA 1
ATOM 3621 C C . ASP A 1 484 ? -20.25656 18.57805 -14.44279 1.000 21.03318 470 ASP A C 1
ATOM 3622 O O . ASP A 1 484 ? -19.14178 19.08435 -14.57849 1.000 20.99439 470 ASP A O 1
ATOM 3627 N N . VAL A 1 485 ? -21.04599 18.30580 -15.48771 1.000 22.70299 471 VAL A N 1
ATOM 3628 C CA . VAL A 1 485 ? -20.55829 18.48797 -16.85130 1.000 22.01113 471 VAL A CA 1
ATOM 3629 C C . VAL A 1 485 ? -21.35035 19.60550 -17.52750 1.000 23.19091 471 VAL A C 1
ATOM 3630 O O . VAL A 1 485 ? -22.49632 19.89831 -17.17032 1.000 24.08672 471 VAL A O 1
ATOM 3634 N N . ASP A 1 486 ? -20.71288 20.23115 -18.51409 1.000 22.75597 472 ASP A N 1
ATOM 3635 C CA . ASP A 1 486 ? -21.27411 21.33927 -19.28705 1.000 24.21539 472 ASP A CA 1
ATOM 3636 C C . ASP A 1 486 ? -20.98213 21.10428 -20.76297 1.000 20.13297 472 ASP A C 1
ATOM 3637 O O . ASP A 1 486 ? -20.19296 20.24211 -21.14391 1.000 19.92033 472 ASP A O 1
ATOM 3642 N N . ILE A 1 487 ? -21.62460 21.90021 -21.60255 1.000 22.24198 473 ILE A N 1
ATOM 3643 C CA . ILE A 1 487 ? -21.35934 21.93315 -23.03237 1.000 21.17444 473 ILE A CA 1
ATOM 3644 C C . ILE A 1 487 ? -20.77874 23.30098 -23.33736 1.000 20.66865 473 ILE A C 1
ATOM 3645 O O . ILE A 1 487 ? -21.37108 24.31333 -22.95698 1.000 20.58529 473 ILE A O 1
ATOM 3650 N N . ILE A 1 488 ? -19.64239 23.32749 -24.03321 1.000 17.79301 474 ILE A N 1
ATOM 3651 C CA . ILE A 1 488 ? -19.02982 24.56286 -24.51734 1.000 17.38044 474 ILE A CA 1
ATOM 3652 C C . ILE A 1 488 ? -19.16980 24.63741 -26.03326 1.000 19.98139 474 ILE A C 1
ATOM 3653 O O . ILE A 1 488 ? -19.06965 23.62498 -26.73805 1.000 21.52067 474 ILE A O 1
ATOM 3658 N N . ASP A 1 489 ? -19.44229 25.84490 -26.53310 1.000 19.64181 475 ASP A N 1
ATOM 3659 C CA . ASP A 1 489 ? -19.45911 26.05863 -27.96389 1.000 23.95370 475 ASP A CA 1
ATOM 3660 C C . ASP A 1 489 ? -18.00490 26.20587 -28.38558 1.000 22.17672 475 ASP A C 1
ATOM 3661 O O . ASP A 1 489 ? -17.36068 27.19233 -28.02015 1.000 22.06715 475 ASP A O 1
ATOM 3666 N N . PRO A 1 490 ? -17.45446 25.27313 -29.16731 1.000 21.76440 476 PRO A N 1
ATOM 3667 C CA . PRO A 1 490 ? -16.03285 25.38491 -29.53322 1.000 24.93915 476 PRO A CA 1
ATOM 3668 C C . PRO A 1 490 ? -15.73421 26.59012 -30.40932 1.000 24.99336 476 PRO A C 1
ATOM 3669 O O . PRO A 1 490 ? -14.56890 26.99030 -30.51101 1.000 25.31915 476 PRO A O 1
ATOM 3673 N N . GLN A 1 491 ? -16.74339 27.20065 -31.02174 1.000 21.25784 477 GLN A N 1
ATOM 3674 C CA . GLN A 1 491 ? -16.49948 28.38998 -31.82078 1.000 23.12892 477 GLN A CA 1
ATOM 3675 C C . GLN A 1 491 ? -16.36883 29.65383 -30.97620 1.000 26.69910 477 GLN A C 1
ATOM 3676 O O . GLN A 1 491 ? -15.94152 30.68585 -31.49959 1.000 24.52688 477 GLN A O 1
ATOM 3682 N N . THR A 1 492 ? -16.76395 29.61879 -29.70979 1.000 23.66434 478 THR A N 1
ATOM 3683 C CA . THR A 1 492 ? -16.66480 30.80908 -28.85254 1.000 23.20915 478 THR A CA 1
ATOM 3684 C C . THR A 1 492 ? -15.86140 30.56035 -27.59607 1.000 23.75043 478 THR A C 1
ATOM 3685 O O . THR A 1 492 ? -15.41012 31.53839 -26.97582 1.000 25.19871 478 THR A O 1
ATOM 3689 N N . GLY A 1 493 ? -15.68372 29.30150 -27.18976 1.000 20.05833 479 GLY A N 1
ATOM 3690 C CA . GLY A 1 493 ? -15.04255 28.93864 -25.94141 1.000 21.62668 479 GLY A CA 1
ATOM 3691 C C . GLY A 1 493 ? -15.90476 29.11737 -24.70882 1.000 20.38102 479 GLY A C 1
ATOM 3692 O O . GLY A 1 493 ? -15.38960 28.98920 -23.59405 1.000 20.62542 479 GLY A O 1
ATOM 3693 N N . GLN A 1 494 ? -17.19333 29.38891 -24.87643 1.000 20.23807 480 GLN A N 1
ATOM 3694 C CA . GLN A 1 494 ? -18.10751 29.71508 -23.78714 1.000 21.16097 480 GLN A CA 1
ATOM 3695 C C . GLN A 1 494 ? -19.11666 28.59601 -23.56717 1.000 22.84827 480 GLN A C 1
ATOM 3696 O O . GLN A 1 494 ? -19.49009 27.86773 -24.49633 1.000 20.68286 480 GLN A O 1
ATOM 3702 N N . VAL A 1 495 ? -19.54111 28.47742 -22.30679 1.000 21.83831 481 VAL A N 1
ATOM 3703 C CA . VAL A 1 495 ? -20.54138 27.49921 -21.91325 1.000 20.54842 481 VAL A CA 1
ATOM 3704 C C . VAL A 1 495 ? -21.89473 27.88253 -22.48614 1.000 22.66208 481 VAL A C 1
ATOM 3705 O O . VAL A 1 495 ? -22.31066 29.05173 -22.45074 1.000 23.51021 481 VAL A O 1
ATOM 3709 N N . LEU A 1 496 ? -22.61077 26.88142 -22.97015 1.000 23.14737 482 LEU A N 1
ATOM 3710 C CA . LEU A 1 496 ? -23.95638 27.06286 -23.48722 1.000 26.36432 482 LEU A CA 1
ATOM 3711 C C . LEU A 1 496 ? -24.94721 26.73264 -22.37992 1.000 27.34593 482 LEU A C 1
ATOM 3712 O O . LEU A 1 496 ? -24.92446 25.62941 -21.84030 1.000 25.52280 482 LEU A O 1
ATOM 3717 N N . GLU A 1 497 ? -25.81708 27.67723 -22.03985 1.000 32.10562 483 GLU A N 1
ATOM 3718 C CA . GLU A 1 497 ? -26.70457 27.40263 -20.92351 1.000 42.74864 483 GLU A CA 1
ATOM 3719 C C . GLU A 1 497 ? -28.01277 26.79750 -21.41486 1.000 35.84274 483 GLU A C 1
ATOM 3720 O O . GLU A 1 497 ? -28.44178 27.01822 -22.55132 1.000 37.57927 483 GLU A O 1
ATOM 3726 N N . GLY A 1 498 ? -28.61905 26.00522 -20.54952 1.000 38.43687 484 GLY A N 1
ATOM 3727 C CA . GLY A 1 498 ? -29.92468 25.45359 -20.81612 1.000 42.30465 484 GLY A CA 1
ATOM 3728 C C . GLY A 1 498 ? -29.86932 24.13231 -21.54732 1.000 38.56638 484 GLY A C 1
ATOM 3729 O O . GLY A 1 498 ? -28.82393 23.49594 -21.69945 1.000 35.51289 484 GLY A O 1
ATOM 3730 N N . ASN A 1 499 ? -31.04479 23.70947 -22.00458 1.000 34.10015 485 ASN A N 1
ATOM 3731 C CA . ASN A 1 499 ? -31.16386 22.45639 -22.72408 1.000 34.42544 485 ASN A CA 1
ATOM 3732 C C . ASN A 1 499 ? -31.24891 22.72350 -24.21878 1.000 31.10890 485 ASN A C 1
ATOM 3733 O O . ASN A 1 499 ? -31.36007 23.86789 -24.66263 1.000 30.88319 485 ASN A O 1
ATOM 3738 N N . ASP A 1 500 ? -31.17736 21.63662 -24.99244 1.000 27.95333 486 ASP A N 1
ATOM 3739 C CA . ASP A 1 500 ? -31.22472 21.67880 -26.45283 1.000 27.28667 486 ASP A CA 1
ATOM 3740 C C . ASP A 1 500 ? -30.03305 22.45165 -27.02494 1.000 29.10839 486 ASP A C 1
ATOM 3741 O O . ASP A 1 500 ? -30.18458 23.32929 -27.87902 1.000 28.74065 486 ASP A O 1
ATOM 3746 N N . VAL A 1 501 ? -28.83656 22.10709 -26.54655 1.000 27.43800 487 VAL A N 1
ATOM 3747 C CA . VAL A 1 501 ? -27.57387 22.72203 -26.94509 1.000 24.92502 487 VAL A CA 1
ATOM 3748 C C . VAL A 1 501 ? -26.58894 21.63746 -27.35832 1.000 27.14905 487 VAL A C 1
ATOM 3749 O O . VAL A 1 501 ? -26.65744 20.49862 -26.88590 1.000 25.29585 487 VAL A O 1
ATOM 3753 N N . GLU A 1 502 ? -25.63574 22.00318 -28.21923 1.000 26.19866 488 GLU A N 1
ATOM 3754 C CA A GLU A 1 502 ? -24.64865 21.05000 -28.71692 0.497 26.87203 488 GLU A CA 1
ATOM 3755 C CA B GLU A 1 502 ? -24.64285 21.05009 -28.69217 0.503 26.86032 488 GLU A CA 1
ATOM 3756 C C . GLU A 1 502 ? -23.28876 21.73589 -28.80420 1.000 23.92460 488 GLU A C 1
ATOM 3757 O O . GLU A 1 502 ? -23.20099 22.93571 -29.08569 1.000 24.56530 488 GLU A O 1
ATOM 3768 N N . GLY A 1 503 ? -22.23121 20.96596 -28.56532 1.000 23.22727 489 GLY A N 1
ATOM 3769 C CA . GLY A 1 503 ? -20.88076 21.50739 -28.57373 1.000 22.11741 489 GLY A CA 1
ATOM 3770 C C . GLY A 1 503 ? -19.87476 20.46387 -28.13598 1.000 22.19966 489 GLY A C 1
ATOM 3771 O O . GLY A 1 503 ? -19.93360 19.31470 -28.59299 1.000 20.77751 489 GLY A O 1
ATOM 3772 N N . VAL A 1 504 ? -18.96273 20.82336 -27.23931 1.000 19.07678 490 VAL A N 1
ATOM 3773 C CA . VAL A 1 504 ? -17.95724 19.87904 -26.75189 1.000 17.45754 490 VAL A CA 1
ATOM 3774 C C . VAL A 1 504 ? -18.14016 19.70123 -25.24943 1.000 18.97964 490 VAL A C 1
ATOM 3775 O O . VAL A 1 504 ? -18.50149 20.64611 -24.54238 1.000 19.16728 490 VAL A O 1
ATOM 3779 N N . LEU A 1 505 ? -17.95181 18.46675 -24.78374 1.000 17.96669 491 LEU A N 1
ATOM 3780 C CA . LEU A 1 505 ? -18.19077 18.10509 -23.39358 1.000 17.99899 491 LEU A CA 1
ATOM 3781 C C . LEU A 1 505 ? -17.03217 18.56623 -22.51086 1.000 17.42871 491 LEU A C 1
ATOM 3782 O O . LEU A 1 505 ? -15.86382 18.32791 -22.84563 1.000 17.24226 491 LEU A O 1
ATOM 3787 N N . VAL A 1 506 ? -17.35681 19.19636 -21.37987 1.000 17.09291 492 VAL A N 1
ATOM 3788 C CA . VAL A 1 506 ? -16.35639 19.56255 -20.37382 1.000 17.89471 492 VAL A CA 1
ATOM 3789 C C . VAL A 1 506 ? -16.87773 19.21072 -18.98380 1.000 18.31032 492 VAL A C 1
ATOM 3790 O O . VAL A 1 506 ? -18.08347 19.10960 -18.75002 1.000 19.22522 492 VAL A O 1
ATOM 3794 N N . ALA A 1 507 ? -15.94626 19.06113 -18.03149 1.000 18.07558 493 ALA A N 1
ATOM 3795 C CA . ALA A 1 507 ? -16.31308 18.87572 -16.63659 1.000 18.08719 493 ALA A CA 1
ATOM 3796 C C . ALA A 1 507 ? -15.86802 20.10613 -15.85138 1.000 18.02154 493 ALA A C 1
ATOM 3797 O O . ALA A 1 507 ? -14.80887 20.66910 -16.13905 1.000 18.26670 493 ALA A O 1
ATOM 3799 N N . ARG A 1 508 ? -16.66888 20.52488 -14.86953 1.000 16.60094 494 ARG A N 1
ATOM 3800 C CA A ARG A 1 508 ? -16.40071 21.75470 -14.12769 0.541 18.94264 494 ARG A CA 1
ATOM 3801 C CA B ARG A 1 508 ? -16.39182 21.75573 -14.13674 0.459 19.04302 494 ARG A CA 1
ATOM 3802 C C . ARG A 1 508 ? -15.47920 21.56787 -12.93242 1.000 21.03633 494 ARG A C 1
ATOM 3803 O O . ARG A 1 508 ? -14.88377 22.54951 -12.47331 1.000 19.40390 494 ARG A O 1
ATOM 3818 N N . ARG A 1 509 ? -15.39868 20.36425 -12.38045 1.000 18.44244 495 ARG A N 1
ATOM 3819 C CA . ARG A 1 509 ? -14.68381 20.18101 -11.12083 1.000 18.56058 495 ARG A CA 1
ATOM 3820 C C . ARG A 1 509 ? -14.04382 18.80548 -11.13716 1.000 17.47719 495 ARG A C 1
ATOM 3821 O O . ARG A 1 509 ? -14.56165 17.88729 -11.77781 1.000 16.34209 495 ARG A O 1
ATOM 3829 N N . PRO A 1 510 ? -12.96902 18.60970 -10.36420 1.000 15.97076 496 PRO A N 1
ATOM 3830 C CA . PRO A 1 510 ? -12.39870 17.25938 -10.23277 1.000 17.10349 496 PRO A CA 1
ATOM 3831 C C . PRO A 1 510 ? -13.37175 16.26965 -9.60525 1.000 16.15823 496 PRO A C 1
ATOM 3832 O O . PRO A 1 510 ? -14.23631 16.63452 -8.80254 1.000 15.50792 496 PRO A O 1
ATOM 3836 N N . TRP A 1 511 ? -13.16568 14.98294 -9.90383 1.000 14.74711 497 TRP A N 1
ATOM 3837 C CA . TRP A 1 511 ? -13.91642 13.88142 -9.31453 1.000 15.19985 497 TRP A CA 1
ATOM 3838 C C . TRP A 1 511 ? -12.88057 12.89408 -8.79096 1.000 14.26842 497 TRP A C 1
ATOM 3839 O O . TRP A 1 511 ? -11.70685 12.96038 -9.18623 1.000 14.29267 497 TRP A O 1
ATOM 3850 N N . PRO A 1 512 ? -13.26387 11.98100 -7.89090 1.000 14.63857 498 PRO A N 1
ATOM 3851 C CA . PRO A 1 512 ? -12.22353 11.21910 -7.15448 1.000 15.30024 498 PRO A CA 1
ATOM 3852 C C . PRO A 1 512 ? -11.31591 10.36316 -8.03363 1.000 17.03247 498 PRO A C 1
ATOM 3853 O O . PRO A 1 512 ? -10.12110 10.18731 -7.70734 1.000 16.70224 498 PRO A O 1
ATOM 3857 N N . SER A 1 513 ? -11.84185 9.79375 -9.11530 1.000 15.33816 499 SER A N 1
ATOM 3858 C CA . SER A 1 513 ? -11.05853 8.85401 -9.90695 1.000 15.32091 499 SER A CA 1
ATOM 3859 C C . SER A 1 513 ? -10.40943 9.49146 -11.13775 1.000 16.16535 499 SER A C 1
ATOM 3860 O O . SER A 1 513 ? -9.92933 8.76843 -12.01066 1.000 16.22178 499 SER A O 1
ATOM 3863 N N . ILE A 1 514 ? -10.31959 10.81929 -11.21253 1.000 14.62589 500 ILE A N 1
ATOM 3864 C CA . ILE A 1 514 ? -9.65321 11.41222 -12.37412 1.000 15.04265 500 ILE A CA 1
ATOM 3865 C C . ILE A 1 514 ? -8.18089 10.99728 -12.42398 1.000 15.82353 500 ILE A C 1
ATOM 3866 O O . ILE A 1 514 ? -7.48991 10.93223 -11.39656 1.000 15.38593 500 ILE A O 1
ATOM 3871 N N . ALA A 1 515 ? -7.67125 10.72136 -13.62962 1.000 14.49285 501 ALA A N 1
ATOM 3872 C CA . ALA A 1 515 ? -6.23337 10.50387 -13.74556 1.000 18.07862 501 ALA A CA 1
ATOM 3873 C C . ALA A 1 515 ? -5.47729 11.68766 -13.15355 1.000 15.88385 501 ALA A C 1
ATOM 3874 O O . ALA A 1 515 ? -5.88838 12.84359 -13.30014 1.000 14.91654 501 ALA A O 1
ATOM 3876 N N . ARG A 1 516 ? -4.36996 11.37742 -12.47618 1.000 13.68022 502 ARG A N 1
ATOM 3877 C CA . ARG A 1 516 ? -3.57250 12.39845 -11.79420 1.000 13.94797 502 ARG A CA 1
ATOM 3878 C C . ARG A 1 516 ? -2.47712 12.98675 -12.67317 1.000 17.08713 502 ARG A C 1
ATOM 3879 O O . ARG A 1 516 ? -2.05825 14.12578 -12.43294 1.000 16.93309 502 ARG A O 1
ATOM 3887 N N . THR A 1 517 ? -1.95997 12.23716 -13.64602 1.000 15.55268 503 THR A N 1
ATOM 3888 C CA . THR A 1 517 ? -0.90972 12.76507 -14.51771 1.000 14.93740 503 THR A CA 1
ATOM 3889 C C . THR A 1 517 ? -0.77537 11.82744 -15.71494 1.000 16.56930 503 THR A C 1
ATOM 3890 O O . THR A 1 517 ? -1.49143 10.83220 -15.83515 1.000 17.25367 503 THR A O 1
ATOM 3894 N N . VAL A 1 518 ? 0.12275 12.19086 -16.62486 1.000 17.76689 504 VAL A N 1
ATOM 3895 C CA . VAL A 1 518 ? 0.65199 11.29522 -17.64237 1.000 17.44766 504 VAL A CA 1
ATOM 3896 C C . VAL A 1 518 ? 2.08136 11.01410 -17.23054 1.000 17.34032 504 VAL A C 1
ATOM 3897 O O . VAL A 1 518 ? 2.83403 11.95740 -16.93472 1.000 20.16587 504 VAL A O 1
ATOM 3901 N N . TYR A 1 519 ? 2.46964 9.73270 -17.21326 1.000 18.70599 505 TYR A N 1
ATOM 3902 C CA . TYR A 1 519 ? 3.68493 9.33904 -16.49590 1.000 20.32746 505 TYR A CA 1
ATOM 3903 C C . TYR A 1 519 ? 4.91346 10.06830 -17.03724 1.000 23.19230 505 TYR A C 1
ATOM 3904 O O . TYR A 1 519 ? 5.22162 9.99406 -18.23791 1.000 22.10773 505 TYR A O 1
ATOM 3913 N N . ARG A 1 520 ? 5.61067 10.76650 -16.12585 1.000 21.54885 506 ARG A N 1
ATOM 3914 C CA . ARG A 1 520 ? 6.79765 11.57454 -16.41183 1.000 22.26419 506 ARG A CA 1
ATOM 3915 C C . ARG A 1 520 ? 6.56711 12.57280 -17.54840 1.000 21.32312 506 ARG A C 1
ATOM 3916 O O . ARG A 1 520 ? 7.51703 12.98428 -18.22239 1.000 22.79336 506 ARG A O 1
ATOM 3924 N N . ASP A 1 521 ? 5.32443 12.97513 -17.76552 1.000 21.02839 507 ASP A N 1
ATOM 3925 C CA . ASP A 1 521 ? 5.01857 13.97980 -18.79184 1.000 22.45707 507 ASP A CA 1
ATOM 3926 C C . ASP A 1 521 ? 3.82447 14.80953 -18.34322 1.000 20.95826 507 ASP A C 1
ATOM 3927 O O . ASP A 1 521 ? 2.78219 14.87089 -19.00642 1.000 20.33983 507 ASP A O 1
ATOM 3932 N N . HIS A 1 522 ? 3.94681 15.45131 -17.18224 1.000 18.43549 508 HIS A N 1
ATOM 3933 C CA . HIS A 1 522 ? 2.82432 16.23975 -16.67826 1.000 21.18911 508 HIS A CA 1
ATOM 3934 C C . HIS A 1 522 ? 2.43740 17.34783 -17.64199 1.000 20.34375 508 HIS A C 1
ATOM 3935 O O . HIS A 1 522 ? 1.26946 17.73420 -17.69940 1.000 18.31410 508 HIS A O 1
ATOM 3942 N N . LYS A 1 523 ? 3.39241 17.87749 -18.41007 1.000 18.82316 509 LYS A N 1
ATOM 3943 C CA . LYS A 1 523 ? 3.02368 18.96637 -19.31814 1.000 20.93151 509 LYS A CA 1
ATOM 3944 C C . LYS A 1 523 ? 2.03917 18.48547 -20.37331 1.000 22.46954 509 LYS A C 1
ATOM 3945 O O . LYS A 1 523 ? 1.10595 19.21290 -20.74812 1.000 21.18456 509 LYS A O 1
ATOM 3951 N N . ARG A 1 524 ? 2.22117 17.25758 -20.86035 1.000 20.13010 510 ARG A N 1
ATOM 3952 C CA . ARG A 1 524 ? 1.25671 16.69447 -21.80013 1.000 21.59236 510 ARG A CA 1
ATOM 3953 C C . ARG A 1 524 ? -0.11636 16.54064 -21.15808 1.000 19.30156 510 ARG A C 1
ATOM 3954 O O . ARG A 1 524 ? -1.14544 16.75858 -21.80569 1.000 20.89392 510 ARG A O 1
ATOM 3962 N N . TYR A 1 525 ? -0.15398 16.11351 -19.89914 1.000 18.91348 511 TYR A N 1
ATOM 3963 C CA . TYR A 1 525 ? -1.42222 16.03715 -19.18748 1.000 15.84222 511 TYR A CA 1
ATOM 3964 C C . TYR A 1 525 ? -2.10888 17.39732 -19.14606 1.000 18.69424 511 TYR A C 1
ATOM 3965 O O . TYR A 1 525 ? -3.27544 17.52195 -19.52973 1.000 17.81188 511 TYR A O 1
ATOM 3974 N N . LEU A 1 526 ? -1.39204 18.44445 -18.72527 1.000 16.48846 512 LEU A N 1
ATOM 3975 C CA . LEU A 1 526 ? -2.03443 19.75415 -18.65127 1.000 16.61860 512 LEU A CA 1
ATOM 3976 C C . LEU A 1 526 ? -2.43910 20.23661 -20.03904 1.000 17.98092 512 LEU A C 1
ATOM 3977 O O . LEU A 1 526 ? -3.55159 20.71866 -20.22449 1.000 17.81047 512 LEU A O 1
ATOM 3982 N N . GLU A 1 527 ? -1.55455 20.09611 -21.03016 1.000 18.76724 513 GLU A N 1
ATOM 3983 C CA . GLU A 1 527 ? -1.87210 20.64607 -22.35023 1.000 21.38425 513 GLU A CA 1
ATOM 3984 C C . GLU A 1 527 ? -3.03575 19.90491 -22.99921 1.000 21.36422 513 GLU A C 1
ATOM 3985 O O . GLU A 1 527 ? -3.83668 20.51754 -23.72183 1.000 19.24796 513 GLU A O 1
ATOM 3991 N N . THR A 1 528 ? -3.16631 18.59601 -22.73701 1.000 18.87612 514 THR A N 1
ATOM 3992 C CA . THR A 1 528 ? -4.19401 17.81692 -23.41188 1.000 19.83268 514 THR A CA 1
ATOM 3993 C C . THR A 1 528 ? -5.57237 18.03129 -22.79310 1.000 20.79865 514 THR A C 1
ATOM 3994 O O . THR A 1 528 ? -6.56218 18.17237 -23.52628 1.000 19.11043 514 THR A O 1
ATOM 3998 N N . TYR A 1 529 ? -5.66865 18.04696 -21.46172 1.000 16.31512 515 TYR A N 1
ATOM 3999 C CA . TYR A 1 529 ? -6.97022 18.03406 -20.78755 1.000 18.56962 515 TYR A CA 1
ATOM 4000 C C . TYR A 1 529 ? -7.34630 19.34743 -20.13291 1.000 18.11808 515 TYR A C 1
ATOM 4001 O O . TYR A 1 529 ? -8.53239 19.65316 -20.03435 1.000 16.00084 515 TYR A O 1
ATOM 4010 N N . MET A 1 530 ? -6.37558 20.13579 -19.70105 1.000 13.88872 516 MET A N 1
ATOM 4011 C CA . MET A 1 530 ? -6.65677 21.28370 -18.84873 1.000 15.46100 516 MET A CA 1
ATOM 4012 C C . MET A 1 530 ? -6.49592 22.62818 -19.54653 1.000 17.32924 516 MET A C 1
ATOM 4013 O O . MET A 1 530 ? -6.99381 23.62981 -19.03050 1.000 18.97072 516 MET A O 1
ATOM 4018 N N . LYS A 1 531 ? -5.71487 22.69180 -20.60924 1.000 15.80719 517 LYS A N 1
ATOM 4019 C CA . LYS A 1 531 ? -5.44221 23.92270 -21.32952 1.000 18.04540 517 LYS A CA 1
ATOM 4020 C C . LYS A 1 531 ? -6.50464 24.27481 -22.37280 1.000 21.16733 517 LYS A C 1
ATOM 4021 O O . LYS A 1 531 ? -6.73996 25.46806 -22.60195 1.000 20.34803 517 LYS A O 1
ATOM 4027 N N . PRO A 1 532 ? -7.11069 23.31906 -23.07878 1.000 19.09948 518 PRO A N 1
ATOM 4028 C CA . PRO A 1 532 ? -8.02097 23.73461 -24.17229 1.000 18.57255 518 PRO A CA 1
ATOM 4029 C C . PRO A 1 532 ? -9.13707 24.65307 -23.73614 1.000 18.84480 518 PRO A C 1
ATOM 4030 O O . PRO A 1 532 ? -9.43207 25.63166 -24.43722 1.000 21.52214 518 PRO A O 1
ATOM 4034 N N . TYR A 1 533 ? -9.76746 24.37354 -22.59777 1.000 18.20300 519 TYR A N 1
ATOM 4035 C CA . TYR A 1 533 ? -10.80861 25.24113 -22.04785 1.000 20.60059 519 TYR A CA 1
ATOM 4036 C C . TYR A 1 533 ? -10.43646 25.50552 -20.59946 1.000 18.04716 519 TYR A C 1
ATOM 4037 O O . TYR A 1 533 ? -10.84035 24.75622 -19.70081 1.000 16.81190 519 TYR A O 1
ATOM 4046 N N . PRO A 1 534 ? -9.66284 26.56281 -20.34088 1.000 18.61721 520 PRO A N 1
ATOM 4047 C CA . PRO A 1 534 ? -9.15940 26.80689 -18.98566 1.000 19.43298 520 PRO A CA 1
ATOM 4048 C C . PRO A 1 534 ? -10.28402 26.93079 -17.97183 1.000 19.39994 520 PRO A C 1
ATOM 4049 O O . PRO A 1 534 ? -11.30002 27.57970 -18.22211 1.000 19.58500 520 PRO A O 1
ATOM 4053 N N . GLY A 1 535 ? -10.07113 26.31179 -16.80329 1.000 19.24536 521 GLY A N 1
ATOM 4054 C CA . GLY A 1 535 ? -11.08215 26.18027 -15.77341 1.000 19.15322 521 GLY A CA 1
ATOM 4055 C C . GLY A 1 535 ? -11.84022 24.86822 -15.80899 1.000 17.12642 521 GLY A C 1
ATOM 4056 O O . GLY A 1 535 ? -12.51571 24.52108 -14.81872 1.000 18.54553 521 GLY A O 1
ATOM 4057 N N . TYR A 1 536 ? -11.75313 24.13440 -16.92095 1.000 17.26049 522 TYR A N 1
ATOM 4058 C CA . TYR A 1 536 ? -12.54142 22.92856 -17.15132 1.000 16.56494 522 TYR A CA 1
ATOM 4059 C C . TYR A 1 536 ? -11.62354 21.76056 -17.45807 1.000 17.55869 522 TYR A C 1
ATOM 4060 O O . TYR A 1 536 ? -10.47494 21.95446 -17.84055 1.000 17.96784 522 TYR A O 1
ATOM 4069 N N . PHE A 1 537 ? -12.18223 20.54552 -17.37902 1.000 17.39305 523 PHE A N 1
ATOM 4070 C CA . PHE A 1 537 ? -11.56904 19.35441 -17.95304 1.000 17.81454 523 PHE A CA 1
ATOM 4071 C C . PHE A 1 537 ? -12.18927 19.08665 -19.32657 1.000 17.56623 523 PHE A C 1
ATOM 4072 O O . PHE A 1 537 ? -13.41123 19.04880 -19.45364 1.000 17.45511 523 PHE A O 1
ATOM 4080 N N . PHE A 1 538 ? -11.33835 18.90847 -20.33898 1.000 17.40405 524 PHE A N 1
ATOM 4081 C CA . PHE A 1 538 ? -11.75034 18.70144 -21.72792 1.000 19.93266 524 PHE A CA 1
ATOM 4082 C C . PHE A 1 538 ? -11.66206 17.22272 -22.11077 1.000 18.43235 524 PHE A C 1
ATOM 4083 O O . PHE A 1 538 ? -10.56148 16.67605 -22.22360 1.000 18.34759 524 PHE A O 1
ATOM 4091 N N . PHE A 1 539 ? -12.81637 16.60039 -22.40635 1.000 18.52196 525 PHE A N 1
ATOM 4092 C CA . PHE A 1 539 ? -12.82524 15.17062 -22.74365 1.000 18.99715 525 PHE A CA 1
ATOM 4093 C C . PHE A 1 539 ? -12.31381 14.87994 -24.15432 1.000 20.74073 525 PHE A C 1
ATOM 4094 O O . PHE A 1 539 ? -11.73646 13.82111 -24.38386 1.000 22.48970 525 PHE A O 1
ATOM 4102 N N . GLY A 1 540 ? -12.54821 15.75943 -25.12390 1.000 18.29489 526 GLY A N 1
ATOM 4103 C CA . GLY A 1 540 ? -12.20100 15.44983 -26.49910 1.000 18.55020 526 GLY A CA 1
ATOM 4104 C C . GLY A 1 540 ? -13.35867 14.89990 -27.31140 1.000 19.78688 526 GLY A C 1
ATOM 4105 O O . GLY A 1 540 ? -13.15531 14.52085 -28.46906 1.000 23.56635 526 GLY A O 1
ATOM 4106 N N . ASP A 1 541 ? -14.56237 14.87170 -26.74794 1.000 17.07386 527 ASP A N 1
ATOM 4107 C CA . ASP A 1 541 ? -15.74880 14.35318 -27.43131 1.000 17.99813 527 ASP A CA 1
ATOM 4108 C C . ASP A 1 541 ? -16.75292 15.46492 -27.68053 1.000 21.21547 527 ASP A C 1
ATOM 4109 O O . ASP A 1 541 ? -16.91869 16.36602 -26.85029 1.000 21.14100 527 ASP A O 1
ATOM 4114 N N . GLY A 1 542 ? -17.43224 15.39027 -28.82237 1.000 18.77501 528 GLY A N 1
ATOM 4115 C CA . GLY A 1 542 ? -18.56993 16.25888 -29.05535 1.000 21.16913 528 GLY A CA 1
ATOM 4116 C C . GLY A 1 542 ? -19.79355 15.74667 -28.32399 1.000 23.77579 528 GLY A C 1
ATOM 4117 O O . GLY A 1 542 ? -19.99921 14.54374 -28.18273 1.000 26.49742 528 GLY A O 1
ATOM 4118 N N . ALA A 1 543 ? -20.63522 16.66908 -27.85570 1.000 21.89523 529 ALA A N 1
ATOM 4119 C CA . ALA A 1 543 ? -21.78670 16.23431 -27.07178 1.000 22.29878 529 ALA A CA 1
ATOM 4120 C C . ALA A 1 543 ? -22.94484 17.20375 -27.22351 1.000 24.33553 529 ALA A C 1
ATOM 4121 O O . ALA A 1 543 ? -22.76669 18.36389 -27.59882 1.000 24.54248 529 ALA A O 1
ATOM 4123 N N . ALA A 1 544 ? -24.14154 16.70892 -26.90145 1.000 21.94200 530 ALA A N 1
ATOM 4124 C CA . ALA A 1 544 ? -25.34982 17.51740 -26.93365 1.000 25.90978 530 ALA A CA 1
ATOM 4125 C C . ALA A 1 544 ? -26.17049 17.21677 -25.68868 1.000 29.26114 530 ALA A C 1
ATOM 4126 O O . ALA A 1 544 ? -26.15165 16.09359 -25.17228 1.000 30.81150 530 ALA A O 1
ATOM 4128 N N . ARG A 1 545 ? -26.87723 18.22845 -25.19976 1.000 27.76622 531 ARG A N 1
ATOM 4129 C CA . ARG A 1 545 ? -27.82332 18.06371 -24.10135 1.000 27.91128 531 ARG A CA 1
ATOM 4130 C C . ARG A 1 545 ? -29.19258 18.41270 -24.66144 1.000 30.96612 531 ARG A C 1
ATOM 4131 O O . ARG A 1 545 ? -29.42366 19.55602 -25.08500 1.000 30.60110 531 ARG A O 1
ATOM 4139 N N . ASP A 1 546 ? -30.08709 17.42618 -24.70258 1.000 27.57918 532 ASP A N 1
ATOM 4140 C CA . ASP A 1 546 ? -31.32459 17.62238 -25.44084 1.000 28.15542 532 ASP A CA 1
ATOM 4141 C C . ASP A 1 546 ? -32.37103 18.29867 -24.55272 1.000 29.85163 532 ASP A C 1
ATOM 4142 O O . ASP A 1 546 ? -32.10397 18.68526 -23.40984 1.000 31.32335 532 ASP A O 1
ATOM 4147 N N . TYR A 1 547 ? -33.57895 18.46219 -25.10269 1.000 31.54023 533 TYR A N 1
ATOM 4148 C CA . TYR A 1 547 ? -34.61145 19.26028 -24.44678 1.000 34.49217 533 TYR A CA 1
ATOM 4149 C C . TYR A 1 547 ? -35.06481 18.66618 -23.12130 1.000 37.78137 533 TYR A C 1
ATOM 4150 O O . TYR A 1 547 ? -35.58668 19.40388 -22.27914 1.000 38.69486 533 TYR A O 1
ATOM 4159 N N . ASP A 1 548 ? -34.89980 17.35637 -22.92395 1.000 32.86612 534 ASP A N 1
ATOM 4160 C CA . ASP A 1 548 ? -35.15127 16.71705 -21.63747 1.000 36.55185 534 ASP A CA 1
ATOM 4161 C C . ASP A 1 548 ? -33.91750 16.70911 -20.73072 1.000 34.84880 534 ASP A C 1
ATOM 4162 O O . ASP A 1 548 ? -33.98278 16.13994 -19.63572 1.000 32.74659 534 ASP A O 1
ATOM 4167 N N . GLY A 1 549 ? -32.79632 17.30359 -21.16000 1.000 28.16334 535 GLY A N 1
ATOM 4168 C CA . GLY A 1 549 ? -31.56469 17.27100 -20.37529 1.000 30.07774 535 GLY A CA 1
ATOM 4169 C C . GLY A 1 549 ? -30.73241 16.01439 -20.51980 1.000 25.71555 535 GLY A C 1
ATOM 4170 O O . GLY A 1 549 ? -29.72830 15.85811 -19.80142 1.000 26.72862 535 GLY A O 1
ATOM 4171 N N . TYR A 1 550 ? -31.11218 15.10989 -21.41569 1.000 25.92261 536 TYR A N 1
ATOM 4172 C CA . TYR A 1 550 ? -30.32269 13.91434 -21.67088 1.000 24.92295 536 TYR A CA 1
ATOM 4173 C C . TYR A 1 550 ? -29.06211 14.28661 -22.43642 1.000 27.62195 536 TYR A C 1
ATOM 4174 O O . TYR A 1 550 ? -29.10139 15.09076 -23.36696 1.000 25.78448 536 TYR A O 1
ATOM 4183 N N . MET A 1 551 ? -27.93533 13.69779 -22.04409 1.000 22.46969 537 MET A N 1
ATOM 4184 C CA A MET A 1 551 ? -26.67105 13.91860 -22.73109 0.591 22.90338 537 MET A CA 1
ATOM 4185 C CA B MET A 1 551 ? -26.68138 13.92782 -22.74166 0.409 22.91359 537 MET A CA 1
ATOM 4186 C C . MET A 1 551 ? -26.51467 12.90175 -23.85217 1.000 23.36418 537 MET A C 1
ATOM 4187 O O . MET A 1 551 ? -26.82977 11.71955 -23.68169 1.000 24.32862 537 MET A O 1
ATOM 4196 N N . TRP A 1 552 ? -26.01131 13.36475 -24.99096 1.000 22.38920 538 TRP A N 1
ATOM 4197 C CA . TRP A 1 552 ? -25.72098 12.52627 -26.14609 1.000 20.81371 538 TRP A CA 1
ATOM 4198 C C . TRP A 1 552 ? -24.26385 12.75077 -26.49378 1.000 23.96718 538 TRP A C 1
ATOM 4199 O O . TRP A 1 552 ? -23.85698 13.88991 -26.73289 1.000 24.09089 538 TRP A O 1
ATOM 4210 N N . ILE A 1 553 ? -23.46849 11.68785 -26.48166 1.000 23.59950 539 ILE A N 1
ATOM 4211 C CA . ILE A 1 553 ? -22.05811 11.77250 -26.84425 1.000 25.24733 539 ILE A CA 1
ATOM 4212 C C . ILE A 1 553 ? -21.91297 11.25066 -28.25005 1.000 30.17099 539 ILE A C 1
ATOM 4213 O O . ILE A 1 553 ? -22.09486 10.04964 -28.48161 1.000 33.55573 539 ILE A O 1
ATOM 4218 N N . LYS A 1 554 ? -21.50573 12.10565 -29.17931 1.000 25.90009 540 LYS A N 1
ATOM 4219 C CA . LYS A 1 554 ? -21.76169 11.78231 -30.57723 1.000 31.59493 540 LYS A CA 1
ATOM 4220 C C . LYS A 1 554 ? -20.50558 11.51607 -31.40541 1.000 29.94950 540 LYS A C 1
ATOM 4221 O O . LYS A 1 554 ? -20.60187 11.38018 -32.62959 1.000 30.63174 540 LYS A O 1
ATOM 4227 N N . GLY A 1 555 ? -19.34615 11.38407 -30.77590 1.000 24.56379 541 GLY A N 1
ATOM 4228 C CA . GLY A 1 555 ? -18.10306 11.16791 -31.48838 1.000 26.88104 541 GLY A CA 1
ATOM 4229 C C . GLY A 1 555 ? -17.01180 12.10092 -30.99082 1.000 27.16913 541 GLY A C 1
ATOM 4230 O O . GLY A 1 555 ? -17.25290 13.04267 -30.23696 1.000 22.84495 541 GLY A O 1
ATOM 4231 N N . ARG A 1 556 ? -15.78350 11.79689 -31.42560 1.000 24.14349 542 ARG A N 1
ATOM 4232 C CA . ARG A 1 556 ? -14.62568 12.62196 -31.08282 1.000 23.60479 542 ARG A CA 1
ATOM 4233 C C . ARG A 1 556 ? -14.68889 13.97182 -31.79084 1.000 22.95240 542 ARG A C 1
ATOM 4234 O O . ARG A 1 556 ? -15.11111 14.06776 -32.94838 1.000 22.10294 542 ARG A O 1
ATOM 4242 N N . VAL A 1 557 ? -14.21965 15.01879 -31.10174 1.000 19.86723 543 VAL A N 1
ATOM 4243 C CA . VAL A 1 557 ? -14.13115 16.34865 -31.70477 1.000 21.48597 543 VAL A CA 1
ATOM 4244 C C . VAL A 1 557 ? -13.29554 16.31282 -32.97370 1.000 22.30505 543 VAL A C 1
ATOM 4245 O O . VAL A 1 557 ? -13.66275 16.91202 -33.99591 1.000 25.76827 543 VAL A O 1
ATOM 4249 N N . ASP A 1 558 ? -12.17288 15.59652 -32.93948 1.000 24.68319 544 ASP A N 1
ATOM 4250 C CA . ASP A 1 558 ? -11.29899 15.48063 -34.10368 1.000 28.19259 544 ASP A CA 1
ATOM 4251 C C . ASP A 1 558 ? -11.99385 14.81827 -35.29266 1.000 28.03321 544 ASP A C 1
ATOM 4252 O O . ASP A 1 558 ? -11.47612 14.88229 -36.40603 1.000 29.06562 544 ASP A O 1
ATOM 4257 N N . ASP A 1 559 ? -13.11163 14.13613 -35.06531 1.000 23.67293 545 ASP A N 1
ATOM 4258 C CA . ASP A 1 559 ? -13.78089 13.39312 -36.12425 1.000 26.71334 545 ASP A CA 1
ATOM 4259 C C . ASP A 1 559 ? -14.95210 14.15814 -36.72952 1.000 28.48612 545 ASP A C 1
ATOM 4260 O O . ASP A 1 559 ? -15.53084 13.69197 -37.72518 1.000 27.20864 545 ASP A O 1
ATOM 4265 N N . VAL A 1 560 ? -15.30435 15.31241 -36.15404 1.000 27.89265 546 VAL A N 1
ATOM 4266 C CA . VAL A 1 560 ? -16.39436 16.12469 -36.68622 1.000 32.38786 546 VAL A CA 1
ATOM 4267 C C . VAL A 1 560 ? -16.10025 16.52378 -38.12439 1.000 31.93432 546 VAL A C 1
ATOM 4268 O O . VAL A 1 560 ? -14.95187 16.78952 -38.50341 1.000 31.83396 546 VAL A O 1
ATOM 4272 N N . ILE A 1 561 ? -17.14584 16.54709 -38.95083 1.000 33.80720 547 ILE A N 1
ATOM 4273 C CA . ILE A 1 561 ? -17.02947 16.91762 -40.35215 1.000 33.12983 547 ILE A CA 1
ATOM 4274 C C . ILE A 1 561 ? -17.87051 18.16206 -40.58084 1.000 37.89555 547 ILE A C 1
ATOM 4275 O O . ILE A 1 561 ? -19.05968 18.18358 -40.24156 1.000 39.04522 547 ILE A O 1
ATOM 4280 N N . ASN A 1 562 ? -17.26353 19.17873 -41.17844 1.000 39.80074 548 ASN A N 1
ATOM 4281 C CA . ASN A 1 562 ? -17.86884 20.49700 -41.33136 1.000 41.77135 548 ASN A CA 1
ATOM 4282 C C . ASN A 1 562 ? -18.17311 20.67402 -42.81513 1.000 43.54022 548 ASN A C 1
ATOM 4283 O O . ASN A 1 562 ? -17.28413 20.99068 -43.61118 1.000 42.38721 548 ASN A O 1
ATOM 4288 N N . VAL A 1 563 ? -19.42211 20.41892 -43.19302 1.000 46.48777 549 VAL A N 1
ATOM 4289 C CA . VAL A 1 563 ? -19.86751 20.51676 -44.57577 1.000 43.36357 549 VAL A CA 1
ATOM 4290 C C . VAL A 1 563 ? -20.66899 21.80694 -44.69525 1.000 50.42810 549 VAL A C 1
ATOM 4291 O O . VAL A 1 563 ? -21.79090 21.89936 -44.17762 1.000 45.70313 549 VAL A O 1
ATOM 4295 N N . SER A 1 564 ? -20.07575 22.81074 -45.34914 1.000 49.18462 550 SER A N 1
ATOM 4296 C CA . SER A 1 564 ? -20.71626 24.11129 -45.57172 1.000 51.08195 550 SER A CA 1
ATOM 4297 C C . SER A 1 564 ? -21.27156 24.70252 -44.27503 1.000 49.68420 550 SER A C 1
ATOM 4298 O O . SER A 1 564 ? -22.35911 25.28369 -44.24945 1.000 56.11131 550 SER A O 1
ATOM 4301 N N . GLY A 1 565 ? -20.53424 24.54027 -43.17940 1.000 48.63220 551 GLY A N 1
ATOM 4302 C CA . GLY A 1 565 ? -20.94992 25.07334 -41.89997 1.000 48.14440 551 GLY A CA 1
ATOM 4303 C C . GLY A 1 565 ? -21.81790 24.15175 -41.06392 1.000 47.53999 551 GLY A C 1
ATOM 4304 O O . GLY A 1 565 ? -21.96228 24.38575 -39.85868 1.000 50.59508 551 GLY A O 1
ATOM 4305 N N . HIS A 1 566 ? -22.40139 23.11459 -41.66060 1.000 48.90179 552 HIS A N 1
ATOM 4306 C CA . HIS A 1 566 ? -23.11721 22.10322 -40.89381 1.000 47.49534 552 HIS A CA 1
ATOM 4307 C C . HIS A 1 566 ? -22.08838 21.18284 -40.24508 1.000 46.34311 552 HIS A C 1
ATOM 4308 O O . HIS A 1 566 ? -21.36381 20.46647 -40.94135 1.000 47.93062 552 HIS A O 1
ATOM 4315 N N . ARG A 1 567 ? -22.00701 21.20398 -38.91912 1.000 42.27392 553 ARG A N 1
ATOM 4316 C CA . ARG A 1 567 ? -21.06195 20.36214 -38.19018 1.000 40.13642 553 ARG A CA 1
ATOM 4317 C C . ARG A 1 567 ? -21.70829 19.01006 -37.90609 1.000 40.57505 553 ARG A C 1
ATOM 4318 O O . ARG A 1 567 ? -22.63116 18.91249 -37.09052 1.000 43.71231 553 ARG A O 1
ATOM 4326 N N . LEU A 1 568 ? -21.21621 17.96720 -38.57792 1.000 38.61240 554 LEU A N 1
ATOM 4327 C CA . LEU A 1 568 ? -21.77051 16.62045 -38.48467 1.000 34.44096 554 LEU A CA 1
ATOM 4328 C C . LEU A 1 568 ? -20.92261 15.77384 -37.54515 1.000 34.31075 554 LEU A C 1
ATOM 4329 O O . LEU A 1 568 ? -19.69606 15.74109 -37.67715 1.000 33.81747 554 LEU A O 1
ATOM 4334 N N . SER A 1 569 ? -21.57756 15.09343 -36.60850 1.000 30.75745 555 SER A N 1
ATOM 4335 C CA . SER A 1 569 ? -20.91826 14.12601 -35.74269 1.000 28.58401 555 SER A CA 1
ATOM 4336 C C . SER A 1 569 ? -20.86354 12.76792 -36.43531 1.000 31.17805 555 SER A C 1
ATOM 4337 O O . SER A 1 569 ? -21.73192 12.42979 -37.24269 1.000 30.09176 555 SER A O 1
ATOM 4340 N N . THR A 1 570 ? -19.83047 11.98339 -36.11441 1.000 28.71111 556 THR A N 1
ATOM 4341 C CA . THR A 1 570 ? -19.72186 10.65773 -36.72110 1.000 29.32046 556 THR A CA 1
ATOM 4342 C C . THR A 1 570 ? -20.88114 9.76429 -36.31683 1.000 29.38792 556 THR A C 1
ATOM 4343 O O . THR A 1 570 ? -21.38520 8.99407 -37.14269 1.000 30.84997 556 THR A O 1
ATOM 4347 N N . ALA A 1 571 ? -21.30693 9.83531 -35.04846 1.000 28.75692 557 ALA A N 1
ATOM 4348 C CA . ALA A 1 571 ? -22.37231 8.94422 -34.58444 1.000 28.68378 557 ALA A CA 1
ATOM 4349 C C . ALA A 1 571 ? -23.66908 9.16003 -35.35601 1.000 32.60865 557 ALA A C 1
ATOM 4350 O O . ALA A 1 571 ? -24.37290 8.19220 -35.68978 1.000 31.65453 557 ALA A O 1
ATOM 4352 N N . GLU A 1 572 ? -24.01447 10.41337 -35.65486 1.000 30.04316 558 GLU A N 1
ATOM 4353 C CA . GLU A 1 572 ? -25.30544 10.63159 -36.29857 1.000 31.30262 558 GLU A CA 1
ATOM 4354 C C . GLU A 1 572 ? -25.31990 10.07551 -37.72288 1.000 33.97490 558 GLU A C 1
ATOM 4355 O O . GLU A 1 572 ? -26.29992 9.44467 -38.12874 1.000 34.40218 558 GLU A O 1
ATOM 4361 N N . VAL A 1 573 ? -24.23830 10.26164 -38.48530 1.000 32.73654 559 VAL A N 1
ATOM 4362 C CA . VAL A 1 573 ? -24.23004 9.76316 -39.85808 1.000 34.12798 559 VAL A CA 1
ATOM 4363 C C . VAL A 1 573 ? -24.05735 8.24481 -39.88016 1.000 34.21372 559 VAL A C 1
ATOM 4364 O O . VAL A 1 573 ? -24.72136 7.53612 -40.64764 1.000 35.42011 559 VAL A O 1
ATOM 4368 N N . GLU A 1 574 ? -23.17502 7.71667 -39.04026 1.000 33.11737 560 GLU A N 1
ATOM 4369 C CA . GLU A 1 574 ? -23.03585 6.27113 -38.95974 1.000 33.41076 560 GLU A CA 1
ATOM 4370 C C . GLU A 1 574 ? -24.33959 5.62162 -38.50081 1.000 33.81558 560 GLU A C 1
ATOM 4371 O O . GLU A 1 574 ? -24.65950 4.50406 -38.91558 1.000 36.07141 560 GLU A O 1
ATOM 4377 N N . SER A 1 575 ? -25.11928 6.30695 -37.66896 1.000 35.45501 561 SER A N 1
ATOM 4378 C CA . SER A 1 575 ? -26.36360 5.71140 -37.20615 1.000 34.06517 561 SER A CA 1
ATOM 4379 C C . SER A 1 575 ? -27.41660 5.75126 -38.29885 1.000 35.35183 561 SER A C 1
ATOM 4380 O O . SER A 1 575 ? -28.23924 4.83922 -38.38806 1.000 36.35820 561 SER A O 1
ATOM 4383 N N . ALA A 1 576 ? -27.37169 6.78003 -39.14129 1.000 35.70622 562 ALA A N 1
ATOM 4384 C CA . ALA A 1 576 ? -28.26444 6.83158 -40.30301 1.000 37.36357 562 ALA A CA 1
ATOM 4385 C C . ALA A 1 576 ? -27.97153 5.70074 -41.28862 1.000 38.37555 562 ALA A C 1
ATOM 4386 O O . ALA A 1 576 ? -28.89975 5.05311 -41.79798 1.000 39.70344 562 ALA A O 1
ATOM 4388 N N . LEU A 1 577 ? -26.69281 5.46914 -41.59664 1.000 37.93569 563 LEU A N 1
ATOM 4389 C CA . LEU A 1 577 ? -26.30872 4.47325 -42.60057 1.000 39.04850 563 LEU A CA 1
ATOM 4390 C C . LEU A 1 577 ? -26.70928 3.04707 -42.20643 1.000 39.49323 563 LEU A C 1
ATOM 4391 O O . LEU A 1 577 ? -27.07636 2.23567 -43.07088 1.000 40.93030 563 LEU A O 1
ATOM 4396 N N . ILE A 1 578 ? -26.62354 2.70918 -40.91716 1.000 38.45672 564 ILE A N 1
ATOM 4397 C CA . ILE A 1 578 ? -26.90926 1.33613 -40.49082 1.000 39.77442 564 ILE A CA 1
ATOM 4398 C C . ILE A 1 578 ? -28.40313 1.05928 -40.46509 1.000 40.19295 564 ILE A C 1
ATOM 4399 O O . ILE A 1 578 ? -28.81242 -0.09435 -40.27427 1.000 41.16343 564 ILE A O 1
ATOM 4404 N N . LEU A 1 579 ? -29.23016 2.08953 -40.66389 1.000 40.27479 565 LEU A N 1
ATOM 4405 C CA . LEU A 1 579 ? -30.65354 1.87848 -40.93350 1.000 45.21857 565 LEU A CA 1
ATOM 4406 C C . LEU A 1 579 ? -30.91215 1.16967 -42.25399 1.000 43.90457 565 LEU A C 1
ATOM 4407 O O . LEU A 1 579 ? -32.02475 0.66673 -42.46165 1.000 46.55548 565 LEU A O 1
ATOM 4412 N N . HIS A 1 580 ? -29.93743 1.13134 -43.15881 1.000 45.88948 566 HIS A N 1
ATOM 4413 C CA . HIS A 1 580 ? -30.12325 0.44886 -44.43495 1.000 46.43830 566 HIS A CA 1
ATOM 4414 C C . HIS A 1 580 ? -29.99327 -1.05805 -44.25476 1.000 46.18573 566 HIS A C 1
ATOM 4415 O O . HIS A 1 580 ? -29.08577 -1.53749 -43.57049 1.000 45.29091 566 HIS A O 1
ATOM 4422 N N . LYS A 1 581 ? -30.90525 -1.80673 -44.87311 1.000 47.72682 567 LYS A N 1
ATOM 4423 C CA . LYS A 1 581 ? -30.81863 -3.26115 -44.82737 1.000 48.82099 567 LYS A CA 1
ATOM 4424 C C . LYS A 1 581 ? -29.45114 -3.72339 -45.31827 1.000 48.73043 567 LYS A C 1
ATOM 4425 O O . LYS A 1 581 ? -28.90868 -3.18613 -46.28433 1.000 53.11752 567 LYS A O 1
ATOM 4427 N N . GLY A 1 582 ? -28.86843 -4.69637 -44.62032 1.000 48.72273 568 GLY A N 1
ATOM 4428 C CA . GLY A 1 582 ? -27.62532 -5.30452 -45.04586 1.000 49.03168 568 GLY A CA 1
ATOM 4429 C C . GLY A 1 582 ? -26.36020 -4.63987 -44.52833 1.000 47.29314 568 GLY A C 1
ATOM 4430 O O . GLY A 1 582 ? -25.28776 -5.25133 -44.58942 1.000 47.57502 568 GLY A O 1
ATOM 4431 N N . VAL A 1 583 ? -26.44916 -3.41669 -44.02427 1.000 45.67511 569 VAL A N 1
ATOM 4432 C CA . VAL A 1 583 ? -25.27380 -2.72598 -43.50829 1.000 44.07563 569 VAL A CA 1
ATOM 4433 C C . VAL A 1 583 ? -24.91276 -3.32264 -42.15255 1.000 43.40714 569 VAL A C 1
ATOM 4434 O O . VAL A 1 583 ? -25.77073 -3.47484 -41.27849 1.000 43.26414 569 VAL A O 1
ATOM 4438 N N . ALA A 1 584 ? -23.63545 -3.63489 -41.96342 1.000 43.15148 570 ALA A N 1
ATOM 4439 C CA . ALA A 1 584 ? -23.15648 -4.19716 -40.70423 1.000 42.71055 570 ALA A CA 1
ATOM 4440 C C . ALA A 1 584 ? -22.53070 -3.15439 -39.78972 1.000 42.83688 570 ALA A C 1
ATOM 4441 O O . ALA A 1 584 ? -22.74660 -3.18536 -38.56896 1.000 41.30914 570 ALA A O 1
ATOM 4443 N N . GLU A 1 585 ? -21.76708 -2.22751 -40.36106 1.000 39.99471 571 GLU A N 1
ATOM 4444 C CA . GLU A 1 585 ? -20.97096 -1.27365 -39.60370 1.000 38.65488 571 GLU A CA 1
ATOM 4445 C C . GLU A 1 585 ? -20.40813 -0.25301 -40.57954 1.000 42.28882 571 GLU A C 1
ATOM 4446 O O . GLU A 1 585 ? -20.11912 -0.59332 -41.73156 1.000 40.24355 571 GLU A O 1
ATOM 4452 N N . THR A 1 586 ? -20.30294 1.00429 -40.14497 1.000 37.06505 572 THR A N 1
ATOM 4453 C CA . THR A 1 586 ? -19.76324 2.03414 -41.01871 1.000 36.62977 572 THR A CA 1
ATOM 4454 C C . THR A 1 586 ? -18.86604 2.96405 -40.21644 1.000 35.34647 572 THR A C 1
ATOM 4455 O O . THR A 1 586 ? -18.88900 2.98075 -38.98226 1.000 34.10107 572 THR A O 1
ATOM 4459 N N . ALA A 1 587 ? -18.06501 3.73541 -40.94759 1.000 35.40212 573 ALA A N 1
ATOM 4460 C CA . ALA A 1 587 ? -17.27538 4.83120 -40.39762 1.000 34.28314 573 ALA A CA 1
ATOM 4461 C C . ALA A 1 587 ? -17.25126 5.96163 -41.41191 1.000 34.85323 573 ALA A C 1
ATOM 4462 O O . ALA A 1 587 ? -16.98095 5.70737 -42.58439 1.000 36.24897 573 ALA A O 1
ATOM 4464 N N . VAL A 1 588 ? -17.47874 7.20175 -40.96446 1.000 33.97183 574 VAL A N 1
ATOM 4465 C CA . VAL A 1 588 ? -17.44355 8.35760 -41.84712 1.000 34.71439 574 VAL A CA 1
ATOM 4466 C C . VAL A 1 588 ? -16.29967 9.27324 -41.43447 1.000 34.77730 574 VAL A C 1
ATOM 4467 O O . VAL A 1 588 ? -16.03115 9.46264 -40.23809 1.000 32.72399 574 VAL A O 1
ATOM 4471 N N . VAL A 1 589 ? -15.61054 9.82194 -42.43873 1.000 35.34397 575 VAL A N 1
ATOM 4472 C CA . VAL A 1 589 ? -14.51923 10.75787 -42.21998 1.000 35.18192 575 VAL A CA 1
ATOM 4473 C C . VAL A 1 589 ? -14.70357 11.90990 -43.19082 1.000 36.53021 575 VAL A C 1
ATOM 4474 O O . VAL A 1 589 ? -15.33971 11.77553 -44.23937 1.000 38.34838 575 VAL A O 1
ATOM 4478 N N . GLY A 1 590 ? -14.13638 13.05005 -42.82246 1.000 36.30876 576 GLY A N 1
ATOM 4479 C CA . GLY A 1 590 ? -14.16487 14.21601 -43.67363 1.000 38.97276 576 GLY A CA 1
ATOM 4480 C C . GLY A 1 590 ? -12.95019 14.25973 -44.58067 1.000 47.71998 576 GLY A C 1
ATOM 4481 O O . GLY A 1 590 ? -11.88982 13.73172 -44.25883 1.000 46.77036 576 GLY A O 1
ATOM 4482 N N . CYS A 1 591 ? -13.11881 14.89893 -45.73239 1.000 48.27024 577 CYS A N 1
ATOM 4483 C CA . CYS A 1 591 ? -12.00042 15.18726 -46.61704 1.000 56.22404 577 CYS A CA 1
ATOM 4484 C C . CYS A 1 591 ? -12.18254 16.58511 -47.18796 1.000 56.49138 577 CYS A C 1
ATOM 4485 O O . CYS A 1 591 ? -13.31123 17.00507 -47.46024 1.000 55.33863 577 CYS A O 1
ATOM 4488 N N . ALA A 1 592 ? -11.07050 17.30792 -47.33254 1.000 58.64167 578 ALA A N 1
ATOM 4489 C CA . ALA A 1 592 ? -11.12128 18.68415 -47.80598 1.000 56.42432 578 ALA A CA 1
ATOM 4490 C C . ALA A 1 592 ? -11.89240 18.76565 -49.11659 1.000 54.69781 578 ALA A C 1
ATOM 4491 O O . ALA A 1 592 ? -11.80078 17.87522 -49.96432 1.000 54.58618 578 ALA A O 1
ATOM 4493 N N . ASP A 1 593 ? -12.68433 19.82763 -49.25953 1.000 59.04275 579 ASP A N 1
ATOM 4494 C CA . ASP A 1 593 ? -13.53234 20.01539 -50.42955 1.000 60.39428 579 ASP A CA 1
ATOM 4495 C C . ASP A 1 593 ? -13.56660 21.48788 -50.80515 1.000 64.69810 579 ASP A C 1
ATOM 4496 O O . ASP A 1 593 ? -13.81628 22.34233 -49.95003 1.000 61.75315 579 ASP A O 1
ATOM 4501 N N . ASP A 1 594 ? -13.34331 21.77760 -52.09017 1.000 71.10815 580 ASP A N 1
ATOM 4502 C CA . ASP A 1 594 ? -13.25947 23.16862 -52.52659 1.000 78.45257 580 ASP A CA 1
ATOM 4503 C C . ASP A 1 594 ? -14.59223 23.89049 -52.36315 1.000 78.76618 580 ASP A C 1
ATOM 4504 O O . ASP A 1 594 ? -14.62702 25.06442 -51.97649 1.000 83.59567 580 ASP A O 1
ATOM 4509 N N . LEU A 1 595 ? -15.69882 23.20765 -52.65123 1.000 72.40004 581 LEU A N 1
ATOM 4510 C CA . LEU A 1 595 ? -17.01147 23.84010 -52.62988 1.000 68.36708 581 LEU A CA 1
ATOM 4511 C C . LEU A 1 595 ? -17.65686 23.84061 -51.25211 1.000 65.55906 581 LEU A C 1
ATOM 4512 O O . LEU A 1 595 ? -18.42001 24.75916 -50.93639 1.000 62.12611 581 LEU A O 1
ATOM 4514 N N . THR A 1 596 ? -17.38983 22.83529 -50.42059 1.000 61.62874 582 THR A N 1
ATOM 4515 C CA . THR A 1 596 ? -18.09465 22.71364 -49.15278 1.000 57.53603 582 THR A CA 1
ATOM 4516 C C . THR A 1 596 ? -17.16542 22.72718 -47.94716 1.000 56.29583 582 THR A C 1
ATOM 4517 O O . 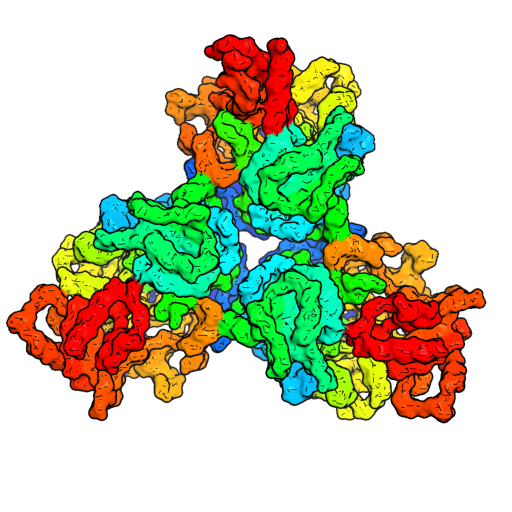THR A 1 596 ? -17.62869 22.50830 -46.82062 1.000 50.84096 582 THR A O 1
ATOM 4521 N N . GLY A 1 597 ? -15.87749 22.99616 -48.14364 1.000 58.50460 583 GLY A N 1
ATOM 4522 C CA . GLY A 1 597 ? -14.93676 22.98628 -47.03860 1.000 53.24818 583 GLY A CA 1
ATOM 4523 C C . GLY A 1 597 ? -14.45953 21.58067 -46.74842 1.000 52.98939 583 GLY A C 1
ATOM 4524 O O . GLY A 1 597 ? -13.30316 21.23385 -47.00003 1.000 54.04557 583 GLY A O 1
ATOM 4525 N N . GLN A 1 598 ? -15.35854 20.75654 -46.22695 1.000 50.61013 584 GLN A N 1
ATOM 4526 C CA . GLN A 1 598 ? -15.13346 19.32995 -46.11326 1.000 48.08615 584 GLN A CA 1
ATOM 4527 C C . GLN A 1 598 ? -16.30767 18.57979 -46.71884 1.000 46.96958 584 GLN A C 1
ATOM 4528 O O . GLN A 1 598 ? -17.42207 19.09743 -46.81835 1.000 49.65457 584 GLN A O 1
ATOM 4534 N N . ALA A 1 599 ? -16.04315 17.33513 -47.09697 1.000 49.34457 585 ALA A N 1
ATOM 4535 C CA . ALA A 1 599 ? -17.05465 16.44087 -47.63521 1.000 44.97585 585 ALA A CA 1
ATOM 4536 C C . ALA A 1 599 ? -17.02222 15.14153 -46.84694 1.000 46.08680 585 ALA A C 1
ATOM 4537 O O . ALA A 1 599 ? -15.97177 14.72517 -46.35364 1.000 41.93326 585 ALA A O 1
ATOM 4539 N N . VAL A 1 600 ? -18.18241 14.51466 -46.72602 1.000 42.44818 586 VAL A N 1
ATOM 4540 C CA . VAL A 1 600 ? -18.30521 13.25942 -45.99352 1.000 41.04046 586 VAL A CA 1
ATOM 4541 C C . VAL A 1 600 ? -17.89075 12.10481 -46.89450 1.000 41.76196 586 VAL A C 1
ATOM 4542 O O . VAL A 1 600 ? -18.34590 11.99886 -48.04108 1.000 44.82814 586 VAL A O 1
ATOM 4546 N N . TYR A 1 601 ? -17.01379 11.24660 -46.38418 1.000 40.78056 587 TYR A N 1
ATOM 4547 C CA . TYR A 1 601 ? -16.63543 9.99750 -47.03141 1.000 41.56569 587 TYR A CA 1
ATOM 4548 C C . TYR A 1 601 ? -16.98688 8.84833 -46.10260 1.000 40.14342 587 TYR A C 1
ATOM 4549 O O . TYR A 1 601 ? -16.63892 8.88028 -44.91312 1.000 38.52637 587 TYR A O 1
ATOM 4558 N N . ALA A 1 602 ? -17.64044 7.82154 -46.64451 1.000 41.02624 588 ALA A N 1
ATOM 4559 C CA . ALA A 1 602 ? -18.13462 6.71033 -45.83708 1.000 39.95085 588 ALA A CA 1
ATOM 4560 C C . ALA A 1 602 ? -17.43177 5.40665 -46.19738 1.000 41.12332 588 ALA A C 1
ATOM 4561 O O . ALA A 1 602 ? -17.21107 5.10334 -47.37325 1.000 44.28930 588 ALA A O 1
ATOM 4563 N N . PHE A 1 603 ? -17.07695 4.65066 -45.16976 1.000 41.97180 589 PHE A N 1
ATOM 4564 C CA . PHE A 1 603 ? -16.53740 3.30775 -45.29418 1.000 41.02822 589 PHE A CA 1
ATOM 4565 C C . PHE A 1 603 ? -17.59271 2.36976 -44.73356 1.000 41.89101 589 PHE A C 1
ATOM 4566 O O . PHE A 1 603 ? -17.98565 2.50133 -43.56887 1.000 42.68177 589 PHE A O 1
ATOM 4574 N N . VAL A 1 604 ? -18.06203 1.44068 -45.55859 1.000 42.89009 590 VAL A N 1
ATOM 4575 C CA . VAL A 1 604 ? -19.26060 0.67013 -45.26295 1.000 43.18306 590 VAL A CA 1
ATOM 4576 C C . VAL A 1 604 ? -18.91937 -0.81230 -45.31648 1.000 49.22662 590 VAL A C 1
ATOM 4577 O O . VAL A 1 604 ? -18.38087 -1.29265 -46.32175 1.000 48.79135 590 VAL A O 1
ATOM 4581 N N . THR A 1 605 ? -19.23852 -1.53738 -44.24403 1.000 43.82237 591 THR A N 1
ATOM 4582 C CA . THR A 1 605 ? -19.15071 -2.99314 -44.23591 1.000 47.73524 591 THR A CA 1
ATOM 4583 C C . THR A 1 605 ? -20.55745 -3.57903 -44.28525 1.000 47.27098 591 THR A C 1
ATOM 4584 O O . THR A 1 605 ? -21.44174 -3.16416 -43.52639 1.000 44.62305 591 THR A O 1
ATOM 4588 N N . MET A 1 606 ? -20.75949 -4.54427 -45.17103 1.000 53.57065 592 MET A N 1
ATOM 4589 C CA . MET A 1 606 ? -22.04504 -5.19671 -45.33916 1.000 54.36827 592 MET A CA 1
ATOM 4590 C C . MET A 1 606 ? -22.01522 -6.58449 -44.71276 1.000 55.39573 592 MET A C 1
ATOM 4591 O O . MET A 1 606 ? -20.95811 -7.20460 -44.57014 1.000 58.74836 592 MET A O 1
ATOM 4596 N N . LYS A 1 607 ? -23.19695 -7.06686 -44.33883 1.000 50.98604 593 LYS A N 1
ATOM 4597 C CA . LYS A 1 607 ? -23.30685 -8.42543 -43.84172 1.000 56.24083 593 LYS A CA 1
ATOM 4598 C C . LYS A 1 607 ? -22.81173 -9.40109 -44.90787 1.000 54.80387 593 LYS A C 1
ATOM 4599 O O . LYS A 1 607 ? -22.91589 -9.12262 -46.10951 1.000 53.23334 593 LYS A O 1
ATOM 4605 N N . PRO A 1 608 ? -22.24169 -10.53970 -44.49472 1.000 61.01134 594 PRO A N 1
ATOM 4606 C CA . PRO A 1 608 ? -21.63069 -11.45115 -45.47749 1.000 61.28674 594 PRO A CA 1
ATOM 4607 C C . PRO A 1 608 ? -22.60321 -11.97369 -46.51952 1.000 60.05996 594 PRO A C 1
ATOM 4608 O O . PRO A 1 608 ? -22.19192 -12.24998 -47.65396 1.000 59.28271 594 PRO A O 1
ATOM 4612 N N . GLU A 1 609 ? -23.87903 -12.12594 -46.17373 1.000 57.85577 595 GLU A N 1
ATOM 4613 C CA . GLU A 1 609 ? -24.82056 -12.70359 -47.12275 1.000 59.72063 595 GLU A CA 1
ATOM 4614 C C . GLU A 1 609 ? -25.35776 -11.68201 -48.12205 1.000 59.04495 595 GLU A C 1
ATOM 4615 O O . GLU A 1 609 ? -26.01589 -12.07769 -49.08920 1.000 60.66674 595 GLU A O 1
ATOM 4621 N N . PHE A 1 610 ? -25.06596 -10.39424 -47.94595 1.000 56.91301 596 PHE A N 1
ATOM 4622 C CA . PHE A 1 610 ? -25.61750 -9.38201 -48.84335 1.000 56.49408 596 PHE A CA 1
ATOM 4623 C C . PHE A 1 610 ? -25.05395 -9.53139 -50.25779 1.000 57.92397 596 PHE A C 1
ATOM 4624 O O . PHE A 1 610 ? -23.83722 -9.53798 -50.45845 1.000 57.88803 596 PHE A O 1
ATOM 4632 N N . ASP A 1 611 ? -25.95395 -9.63665 -51.24830 1.000 59.32928 597 ASP A N 1
ATOM 4633 C CA . ASP A 1 611 ? -25.58548 -9.92976 -52.63451 1.000 61.11035 597 ASP A CA 1
ATOM 4634 C C . ASP A 1 611 ? -25.11732 -8.67006 -53.35377 1.000 60.67516 597 ASP A C 1
ATOM 4635 O O . ASP A 1 611 ? -25.92713 -7.89562 -53.87881 1.000 60.32327 597 ASP A O 1
ATOM 4640 N N . LEU A 1 612 ? -23.80086 -8.51340 -53.46897 1.000 60.04379 598 LEU A N 1
ATOM 4641 C CA . LEU A 1 612 ? -23.22910 -7.33794 -54.11251 1.000 59.51020 598 LEU A CA 1
ATOM 4642 C C . LEU A 1 612 ? -23.21747 -7.41150 -55.63382 1.000 61.61299 598 LEU A C 1
ATOM 4643 O O . LEU A 1 612 ? -22.67263 -6.50314 -56.26475 1.000 61.59412 598 LEU A O 1
ATOM 4648 N N . LYS A 1 613 ? -23.77594 -8.46328 -56.23985 1.000 63.57753 599 LYS A N 1
ATOM 4649 C CA . LYS A 1 613 ? -23.99466 -8.47210 -57.68138 1.000 65.63495 599 LYS A CA 1
ATOM 4650 C C . LYS A 1 613 ? -25.40454 -8.00981 -58.03702 1.000 65.91829 599 LYS A C 1
ATOM 4651 O O . LYS A 1 613 ? -25.58460 -7.27700 -59.01136 1.000 66.74260 599 LYS A O 1
ATOM 4657 N N . ALA A 1 614 ? -26.40333 -8.41404 -57.24553 1.000 65.42126 600 ALA A N 1
ATOM 4658 C CA . ALA A 1 614 ? -27.77907 -7.99384 -57.49050 1.000 65.79122 600 ALA A CA 1
ATOM 4659 C C . ALA A 1 614 ? -27.98400 -6.52513 -57.14442 1.000 64.07598 600 ALA A C 1
ATOM 4660 O O . ALA A 1 614 ? -28.89333 -5.88439 -57.68586 1.000 64.73183 600 ALA A O 1
ATOM 4662 N N . THR A 1 615 ? -27.16480 -5.99223 -56.23646 1.000 62.04658 601 THR A N 1
ATOM 4663 C CA . THR A 1 615 ? -27.08624 -4.56486 -55.92691 1.000 60.48315 601 THR A CA 1
ATOM 4664 C C . THR A 1 615 ? -25.62599 -4.15502 -56.11210 1.000 61.72110 601 THR A C 1
ATOM 4665 O O . THR A 1 615 ? -24.80256 -4.36877 -55.21441 1.000 67.55079 601 THR A O 1
ATOM 4669 N N . LYS A 1 616 ? -25.30347 -3.56780 -57.26198 1.000 74.42353 602 LYS A N 1
ATOM 4670 C CA . LYS A 1 616 ? -23.93726 -3.12966 -57.51584 1.000 74.17531 602 LYS A CA 1
ATOM 4671 C C . LYS A 1 616 ? -23.54884 -2.00031 -56.56761 1.000 75.32883 602 LYS A C 1
ATOM 4672 O O . LYS A 1 616 ? -24.40058 -1.26658 -56.05755 1.000 76.80351 602 LYS A O 1
ATOM 4674 N N . GLU A 1 617 ? -22.23843 -1.86780 -56.33911 1.000 66.69177 603 GLU A N 1
ATOM 4675 C CA . GLU A 1 617 ? -21.67056 -0.84741 -55.45814 1.000 67.20138 603 GLU A CA 1
ATOM 4676 C C . GLU A 1 617 ? -22.25742 0.53888 -55.71390 1.000 66.07557 603 GLU A C 1
ATOM 4677 O O . GLU A 1 617 ? -22.31095 1.37032 -54.80083 1.000 61.56318 603 GLU A O 1
ATOM 4683 N N . ALA A 1 618 ? -22.72662 0.78448 -56.94139 1.000 68.77579 604 ALA A N 1
ATOM 4684 C CA . ALA A 1 618 ? -23.17734 2.11383 -57.33875 1.000 65.45382 604 ALA A CA 1
ATOM 4685 C C . ALA A 1 618 ? -24.60511 2.40264 -56.88719 1.000 68.44327 604 ALA A C 1
ATOM 4686 O O . ALA A 1 618 ? -24.90145 3.52502 -56.46198 1.000 67.29800 604 ALA A O 1
ATOM 4688 N N . ASP A 1 619 ? -25.50747 1.42133 -56.98798 1.000 62.76235 605 ASP A N 1
ATOM 4689 C CA . ASP A 1 619 ? -26.88984 1.62838 -56.55537 1.000 65.72980 605 ASP A CA 1
ATOM 4690 C C . ASP A 1 619 ? -27.02489 1.60414 -55.04076 1.000 60.87966 605 ASP A C 1
ATOM 4691 O O . ASP A 1 619 ? -27.93343 2.24038 -54.48842 1.000 55.61344 605 ASP A O 1
ATOM 4696 N N . LEU A 1 620 ? -26.16649 0.85019 -54.35913 1.000 56.66424 606 LEU A N 1
ATOM 4697 C CA . LEU A 1 620 ? -26.19223 0.87740 -52.90657 1.000 56.38746 606 LEU A CA 1
ATOM 4698 C C . LEU A 1 620 ? -25.85193 2.27165 -52.40218 1.000 54.14422 606 LEU A C 1
ATOM 4699 O O . LEU A 1 620 ? -26.53658 2.81362 -51.52812 1.000 58.25843 606 LEU A O 1
ATOM 4704 N N . SER A 1 621 ? -24.80492 2.87693 -52.96965 1.000 58.01713 607 SER A N 1
ATOM 4705 C CA . SER A 1 621 ? -24.38399 4.21313 -52.54701 1.000 57.00119 607 SER A CA 1
ATOM 4706 C C . SER A 1 621 ? -25.51400 5.22352 -52.68708 1.000 52.37449 607 SER A C 1
ATOM 4707 O O . SER A 1 621 ? -25.70435 6.07574 -51.81259 1.000 52.31250 607 SER A O 1
ATOM 4710 N N . LYS A 1 622 ? -26.29158 5.12827 -53.77177 1.000 53.44029 608 LYS A N 1
ATOM 4711 C CA . LYS A 1 622 ? -27.39291 6.06352 -53.98660 1.000 54.34750 608 LYS A CA 1
ATOM 4712 C C . LYS A 1 622 ? -28.52422 5.85540 -52.98039 1.000 53.92910 608 LYS A C 1
ATOM 4713 O O . LYS A 1 622 ? -29.17210 6.82317 -52.56293 1.000 53.20181 608 LYS A O 1
ATOM 4715 N N . GLU A 1 623 ? -28.80970 4.59996 -52.60923 1.000 52.95698 609 GLU A N 1
ATOM 4716 C CA . GLU A 1 623 ? -29.80064 4.35053 -51.56273 1.000 52.07711 609 GLU A CA 1
ATOM 4717 C C . GLU A 1 623 ? -29.30965 4.86991 -50.21541 1.000 49.81805 609 GLU A C 1
ATOM 4718 O O . GLU A 1 623 ? -30.08361 5.42813 -49.42978 1.000 49.24337 609 GLU A O 1
ATOM 4720 N N . LEU A 1 624 ? -28.02899 4.66680 -49.93134 1.000 48.65839 610 LEU A N 1
ATOM 4721 C CA . LEU A 1 624 ? -27.46755 5.13050 -48.66697 1.000 46.57885 610 LEU A CA 1
ATOM 4722 C C . LEU A 1 624 ? -27.51757 6.65146 -48.57390 1.000 48.14343 610 LEU A C 1
ATOM 4723 O O . LEU A 1 624 ? -27.92058 7.20597 -47.54310 1.000 49.29131 610 LEU A O 1
ATOM 4728 N N . ALA A 1 625 ? -27.14984 7.34634 -49.65676 1.000 47.70325 611 ALA A N 1
ATOM 4729 C CA . ALA A 1 625 ? -27.14368 8.80734 -49.62899 1.000 47.85132 611 ALA A CA 1
ATOM 4730 C C . ALA A 1 625 ? -28.55018 9.36059 -49.42398 1.000 52.31153 611 ALA A C 1
ATOM 4731 O O . ALA A 1 625 ? -28.75375 10.28607 -48.62659 1.000 54.15235 611 ALA A O 1
ATOM 4733 N N . ILE A 1 626 ? -29.53451 8.77738 -50.10776 1.000 50.07980 612 ILE A N 1
ATOM 4734 C CA . ILE A 1 626 ? -30.92656 9.19854 -49.97424 1.000 51.47530 612 ILE A CA 1
ATOM 4735 C C . ILE A 1 626 ? -31.40950 9.01027 -48.54150 1.000 52.68381 612 ILE A C 1
ATOM 4736 O O . ILE A 1 626 ? -32.10673 9.87016 -47.98676 1.000 52.26520 612 ILE A O 1
ATOM 4741 N N . GLN A 1 627 ? -31.02598 7.89739 -47.90462 1.000 47.99577 613 GLN A N 1
ATOM 4742 C CA . GLN A 1 627 ? -31.45224 7.66531 -46.52775 1.000 53.34967 613 GLN A CA 1
ATOM 4743 C C . GLN A 1 627 ? -30.82914 8.67410 -45.57085 1.000 44.93715 613 GLN A C 1
ATOM 4744 O O . GLN A 1 627 ? -31.49836 9.15264 -44.64772 1.000 54.29149 613 GLN A O 1
ATOM 4750 N N . VAL A 1 628 ? -29.55184 9.00705 -45.76530 1.000 49.20489 614 VAL A N 1
ATOM 4751 C CA . VAL A 1 628 ? -28.90535 9.97864 -44.87976 1.000 42.96540 614 VAL A CA 1
ATOM 4752 C C . VAL A 1 628 ? -29.55239 11.35354 -45.03126 1.000 48.94221 614 VAL A C 1
ATOM 4753 O O . VAL A 1 628 ? -29.73437 12.08101 -44.04673 1.000 51.27472 614 VAL A O 1
ATOM 4757 N N . ARG A 1 629 ? -29.96066 11.70813 -46.25159 1.000 49.47984 615 ARG A N 1
ATOM 4758 C CA . ARG A 1 629 ? -30.59189 13.01075 -46.46671 1.000 52.32227 615 ARG A CA 1
ATOM 4759 C C . ARG A 1 629 ? -31.94029 13.09730 -45.76700 1.000 54.43590 615 ARG A C 1
ATOM 4760 O O . ARG A 1 629 ? -32.27811 14.13387 -45.18246 1.000 55.96599 615 ARG A O 1
ATOM 4768 N N . LYS A 1 630 ? -32.71669 12.01284 -45.81132 1.000 56.17736 616 LYS A N 1
ATOM 4769 C CA . LYS A 1 630 ? -34.02369 11.99387 -45.16685 1.000 52.90472 616 LYS A CA 1
ATOM 4770 C C . LYS A 1 630 ? -33.91822 12.22327 -43.66233 1.000 55.62212 616 LYS A C 1
ATOM 4771 O O . LYS A 1 630 ? -34.62870 13.07027 -43.10806 1.000 53.50666 616 LYS A O 1
ATOM 4773 N N . VAL A 1 631 ? -33.03436 11.48755 -42.97327 1.000 54.02843 617 VAL A N 1
ATOM 4774 C CA . VAL A 1 631 ? -33.03189 11.56909 -41.51512 1.000 53.88214 617 VAL A CA 1
ATOM 4775 C C . VAL A 1 631 ? -32.09052 12.63020 -40.95403 1.000 52.09897 617 VAL A C 1
ATOM 4776 O O . VAL A 1 631 ? -32.26958 13.04203 -39.79931 1.000 54.62828 617 VAL A O 1
ATOM 4780 N N . ILE A 1 632 ? -31.11088 13.10288 -41.72832 1.000 49.49268 618 ILE A N 1
ATOM 4781 C CA . ILE A 1 632 ? -30.20489 14.13036 -41.21942 1.000 51.37108 618 ILE A CA 1
ATOM 4782 C C . ILE A 1 632 ? -30.35453 15.43201 -41.99737 1.000 57.94979 618 ILE A C 1
ATOM 4783 O O . ILE A 1 632 ? -30.59881 16.49111 -41.40821 1.000 62.58542 618 ILE A O 1
ATOM 4788 N N . GLY A 1 633 ? -30.17945 15.36756 -43.31482 1.000 54.07447 619 GLY A N 1
ATOM 4789 C CA . GLY A 1 633 ? -30.29318 16.53193 -44.17272 1.000 57.94714 619 GLY A CA 1
ATOM 4790 C C . GLY A 1 633 ? -29.47015 16.36997 -45.43672 1.000 58.04085 619 GLY A C 1
ATOM 4791 O O . GLY A 1 633 ? -28.62602 15.47475 -45.53420 1.000 61.70430 619 GLY A O 1
ATOM 4792 N N . PRO A 1 634 ? -29.68961 17.23932 -46.43165 1.000 68.10366 620 PRO A N 1
ATOM 4793 C CA . PRO A 1 634 ? -28.96691 17.07256 -47.71076 1.000 65.70980 620 PRO A CA 1
ATOM 4794 C C . PRO A 1 634 ? -27.45442 17.13615 -47.55644 1.000 73.39542 620 PRO A C 1
ATOM 4795 O O . PRO A 1 634 ? -26.71953 16.36140 -48.18958 1.000 70.31843 620 PRO A O 1
ATOM 4799 N N . PHE A 1 635 ? -26.98004 18.01652 -46.67704 1.000 67.14670 621 PHE A N 1
ATOM 4800 C CA . PHE A 1 635 ? -25.55650 18.24825 -46.48435 1.000 63.06765 621 PHE A CA 1
ATOM 4801 C C . PHE A 1 635 ? -24.81216 17.02414 -45.96476 1.000 66.03354 621 PHE A C 1
ATOM 4802 O O . PHE A 1 635 ? -23.58434 16.96267 -46.09203 1.000 68.15802 621 PHE A O 1
ATOM 4810 N N . ALA A 1 636 ? -25.50677 16.05276 -45.37145 1.000 59.67617 622 ALA A N 1
ATOM 4811 C CA . ALA A 1 636 ? -24.81662 14.93931 -44.73621 1.000 60.55965 622 ALA A CA 1
ATOM 4812 C C . ALA A 1 636 ? -24.58378 13.75481 -45.66384 1.000 53.99209 622 ALA A C 1
ATOM 4813 O O . ALA A 1 636 ? -23.86683 12.82712 -45.27507 1.000 52.59440 622 ALA A O 1
ATOM 4815 N N . ALA A 1 637 ? -25.14807 13.76877 -46.87009 1.000 57.39700 623 ALA A N 1
ATOM 4816 C CA . ALA A 1 637 ? -25.01719 12.62894 -47.76956 1.000 54.21437 623 ALA A CA 1
ATOM 4817 C C . ALA A 1 637 ? -23.55155 12.41274 -48.13355 1.000 47.55218 623 ALA A C 1
ATOM 4818 O O . ALA A 1 637 ? -22.85510 13.37815 -48.47457 1.000 48.98299 623 ALA A O 1
ATOM 4820 N N . PRO A 1 638 ? -23.04288 11.18402 -48.06425 1.000 45.50138 624 PRO A N 1
ATOM 4821 C CA . PRO A 1 638 ? -21.62944 10.95911 -48.39058 1.000 46.55485 624 PRO A CA 1
ATOM 4822 C C . PRO A 1 638 ? -21.31857 11.32167 -49.83425 1.000 46.56270 624 PRO A C 1
ATOM 4823 O O . PRO A 1 638 ? -22.05940 10.96672 -50.75693 1.000 48.11945 624 PRO A O 1
ATOM 4827 N N . LYS A 1 639 ? -20.22887 12.07288 -50.01608 1.000 46.93809 625 LYS A N 1
ATOM 4828 C CA . LYS A 1 639 ? -19.72163 12.34566 -51.35693 1.000 51.38018 625 LYS A CA 1
ATOM 4829 C C . LYS A 1 639 ? -19.21989 11.06737 -52.02763 1.000 52.96344 625 LYS A C 1
ATOM 4830 O O . LYS A 1 639 ? -19.44543 10.86232 -53.22403 1.000 51.93028 625 LYS A O 1
ATOM 4836 N N . LYS A 1 640 ? -18.55810 10.18383 -51.27064 1.000 48.73867 626 LYS A N 1
ATOM 4837 C CA . LYS A 1 640 ? -18.05873 8.92209 -51.79910 1.000 48.89832 626 LYS A CA 1
ATOM 4838 C C . LYS A 1 640 ? -18.24735 7.84272 -50.74781 1.000 49.94950 626 LYS A C 1
ATOM 4839 O O . LYS A 1 640 ? -18.22363 8.12094 -49.54691 1.000 45.16997 626 LYS A O 1
ATOM 4841 N N . ILE A 1 641 ? -18.43162 6.60629 -51.20514 1.000 47.75016 627 ILE A N 1
ATOM 4842 C CA . ILE A 1 641 ? -18.67038 5.47338 -50.31975 1.000 46.47321 627 ILE A CA 1
ATOM 4843 C C . ILE A 1 641 ? -17.76083 4.33187 -50.74525 1.000 48.64392 627 ILE A C 1
ATOM 4844 O O . ILE A 1 641 ? -17.69111 3.99779 -51.93185 1.000 52.87348 627 ILE A O 1
ATOM 4849 N N . TYR A 1 642 ? -17.05531 3.74486 -49.78705 1.000 46.19801 628 TYR A N 1
ATOM 4850 C CA . TYR A 1 642 ? -16.16261 2.62303 -50.04386 1.000 51.37006 628 TYR A CA 1
ATOM 4851 C C . TYR A 1 642 ? -16.69095 1.40370 -49.30267 1.000 54.10241 628 TYR A C 1
ATOM 4852 O O . TYR A 1 642 ? -16.88600 1.45157 -48.07962 1.000 49.74995 628 TYR A O 1
ATOM 4861 N N . LEU A 1 643 ? -16.91476 0.31512 -50.03583 1.000 51.76173 629 LEU A N 1
ATOM 4862 C CA . LEU A 1 643 ? -17.27945 -0.95273 -49.42117 1.000 52.75176 629 LEU A CA 1
ATOM 4863 C C . LEU A 1 643 ? -16.00702 -1.69277 -49.03133 1.000 52.20823 629 LEU A C 1
ATOM 4864 O O . LEU A 1 643 ? -15.10185 -1.85842 -49.85266 1.000 52.46688 629 LEU A O 1
ATOM 4869 N N . VAL A 1 644 ? -15.92162 -2.09800 -47.76678 1.000 50.65233 630 VAL A N 1
ATOM 4870 C CA . VAL A 1 644 ? -14.73865 -2.76122 -47.23912 1.000 52.42441 630 VAL A CA 1
ATOM 4871 C C . VAL A 1 644 ? -15.17867 -3.94485 -46.39110 1.000 52.36731 630 VAL A C 1
ATOM 4872 O O . VAL A 1 644 ? -16.27813 -3.95956 -45.82892 1.000 51.35519 630 VAL A O 1
ATOM 4876 N N . SER A 1 645 ? -14.30967 -4.94827 -46.30761 1.000 54.67028 631 SER A N 1
ATOM 4877 C CA . SER A 1 645 ? -14.65330 -6.15410 -45.56730 1.000 56.20476 631 SER A CA 1
ATOM 4878 C C . SER A 1 645 ? -14.64495 -5.92014 -44.06453 1.000 53.70384 631 SER A C 1
ATOM 4879 O O . SER A 1 645 ? -15.27714 -6.68243 -43.32567 1.000 54.56240 631 SER A O 1
ATOM 4882 N N . ASP A 1 646 ? -13.95447 -4.88430 -43.60578 1.000 51.03193 632 ASP A N 1
ATOM 4883 C CA . ASP A 1 646 ? -13.84227 -4.58449 -42.18346 1.000 48.94048 632 ASP A CA 1
ATOM 4884 C C . ASP A 1 646 ? -13.23625 -3.19456 -42.06472 1.000 46.95851 632 ASP A C 1
ATOM 4885 O O . ASP A 1 646 ? -12.78971 -2.60336 -43.05222 1.000 46.99385 632 ASP A O 1
ATOM 4890 N N . LEU A 1 647 ? -13.23846 -2.67488 -40.84242 1.000 44.23871 633 LEU A N 1
ATOM 4891 C CA . LEU A 1 647 ? -12.72211 -1.35732 -40.54515 1.000 41.90437 633 LEU A CA 1
ATOM 4892 C C . LEU A 1 647 ? -11.51377 -1.46643 -39.62323 1.000 42.97841 633 LEU A C 1
ATOM 4893 O O . LEU A 1 647 ? -11.48616 -2.34483 -38.75162 1.000 42.70259 633 LEU A O 1
ATOM 4898 N N . PRO A 1 648 ? -10.49978 -0.61693 -39.79411 1.000 40.95614 634 PRO A N 1
ATOM 4899 C CA . PRO A 1 648 ? -9.37326 -0.63493 -38.85566 1.000 40.84351 634 PRO A CA 1
ATOM 4900 C C . PRO A 1 648 ? -9.86930 -0.30810 -37.45885 1.000 39.44669 634 PRO A C 1
ATOM 4901 O O . PRO A 1 648 ? -10.57662 0.67578 -37.25325 1.000 39.17738 634 PRO A O 1
ATOM 4905 N N . LYS A 1 649 ? -9.52243 -1.16123 -36.50197 1.000 40.44390 635 LYS A N 1
ATOM 4906 C CA . LYS A 1 649 ? -10.00401 -0.99840 -35.14081 1.000 40.36075 635 LYS A CA 1
ATOM 4907 C C . LYS A 1 649 ? -8.88068 -1.28596 -34.15701 1.000 40.84517 635 LYS A C 1
ATOM 4908 O O . LYS A 1 649 ? -7.94499 -2.03916 -34.45117 1.000 41.89533 635 LYS A O 1
ATOM 4914 N N . THR A 1 650 ? -8.98629 -0.68333 -32.97897 1.000 39.72297 636 THR A N 1
ATOM 4915 C CA . THR A 1 650 ? -8.06976 -1.06407 -31.91975 1.000 40.67710 636 THR A CA 1
ATOM 4916 C C . THR A 1 650 ? -8.51358 -2.38688 -31.31364 1.000 42.75641 636 THR A C 1
ATOM 4917 O O . THR A 1 650 ? -9.61475 -2.87627 -31.55656 1.000 43.37047 636 THR A O 1
ATOM 4921 N N . ARG A 1 651 ? -7.64085 -2.95238 -30.48522 1.000 51.27206 637 ARG A N 1
ATOM 4922 C CA . ARG A 1 651 ? -7.99042 -4.16038 -29.74938 1.000 56.14536 637 ARG A CA 1
ATOM 4923 C C . ARG A 1 651 ? -9.29027 -3.99945 -28.96631 1.000 54.39589 637 ARG A C 1
ATOM 4924 O O . ARG A 1 651 ? -10.08337 -4.94690 -28.86942 1.000 52.45580 637 ARG A O 1
ATOM 4932 N N . SER A 1 652 ? -9.53389 -2.80872 -28.41441 1.000 53.30788 638 SER A N 1
ATOM 4933 C CA . SER A 1 652 ? -10.71812 -2.58669 -27.59048 1.000 51.08617 638 SER A CA 1
ATOM 4934 C C . SER A 1 652 ? -11.97922 -2.38305 -28.41608 1.000 47.92614 638 SER A C 1
ATOM 4935 O O . SER A 1 652 ? -13.09158 -2.53534 -27.89311 1.000 47.46094 638 SER A O 1
ATOM 4938 N N . GLY A 1 653 ? -11.83843 -2.06480 -29.69154 1.000 43.55753 639 GLY A N 1
ATOM 4939 C CA . GLY A 1 653 ? -12.98740 -1.95312 -30.55998 1.000 43.08578 639 GLY A CA 1
ATOM 4940 C C . GLY A 1 653 ? -13.23658 -0.56565 -31.09695 1.000 40.79050 639 GLY A C 1
ATOM 4941 O O . GLY A 1 653 ? -14.18195 -0.38920 -31.88346 1.000 40.36456 639 GLY A O 1
ATOM 4942 N N . LYS A 1 654 ? -12.41783 0.42250 -30.74153 1.000 39.53897 640 LYS A N 1
ATOM 4943 C CA . LYS A 1 654 ? -12.56303 1.74971 -31.32650 1.000 37.69184 640 LYS A CA 1
ATOM 4944 C C . LYS A 1 654 ? -12.25741 1.71248 -32.81695 1.000 36.83293 640 LYS A C 1
ATOM 4945 O O . LYS A 1 654 ? -11.27115 1.11778 -33.24433 1.000 37.24161 640 LYS A O 1
ATOM 4951 N N . ILE A 1 655 ? -13.09148 2.37371 -33.61261 1.000 35.95963 641 ILE A N 1
ATOM 4952 C CA . ILE A 1 655 ? -12.84553 2.45906 -35.04514 1.000 35.45651 641 ILE A CA 1
ATOM 4953 C C . ILE A 1 655 ? -11.83504 3.56538 -35.30250 1.000 34.42417 641 ILE A C 1
ATOM 4954 O O . ILE A 1 655 ? -11.99477 4.69503 -34.81997 1.000 33.63670 641 ILE A O 1
ATOM 4959 N N . MET A 1 656 ? -10.78699 3.25103 -36.05857 1.000 34.83652 642 MET A N 1
ATOM 4960 C CA . MET A 1 656 ? -9.65249 4.16871 -36.18671 1.000 34.41856 642 MET A CA 1
ATOM 4961 C C . MET A 1 656 ? -9.89074 5.15984 -37.32609 1.000 33.91930 642 MET A C 1
ATOM 4962 O O . MET A 1 656 ? -9.25935 5.12715 -38.37977 1.000 34.63662 642 MET A O 1
ATOM 4967 N N . ARG A 1 657 ? -10.80951 6.08939 -37.06389 1.000 33.02510 643 ARG A N 1
ATOM 4968 C CA . ARG A 1 657 ? -11.18747 7.05357 -38.09241 1.000 32.74307 643 ARG A CA 1
ATOM 4969 C C . ARG A 1 657 ? -10.01502 7.92936 -38.50625 1.000 33.06567 643 ARG A C 1
ATOM 4970 O O . ARG A 1 657 ? -9.94274 8.36040 -39.66231 1.000 33.58292 643 ARG A O 1
ATOM 4978 N N . ARG A 1 658 ? -9.07406 8.18460 -37.59536 1.000 35.16800 644 ARG A N 1
ATOM 4979 C CA . ARG A 1 658 ? -7.91868 8.99069 -37.97150 1.000 34.10931 644 ARG A CA 1
ATOM 4980 C C . ARG A 1 658 ? -7.13050 8.31412 -39.08053 1.000 35.08227 644 ARG A C 1
ATOM 4981 O O . ARG A 1 658 ? -6.63585 8.97602 -40.00079 1.000 36.07568 644 ARG A O 1
ATOM 4989 N N . VAL A 1 659 ? -7.00365 6.98909 -39.01172 1.000 35.51144 645 VAL A N 1
ATOM 4990 C CA . VAL A 1 659 ? -6.32214 6.25794 -40.07723 1.000 37.23557 645 VAL A CA 1
ATOM 4991 C C . VAL A 1 659 ? -7.07167 6.41490 -41.39437 1.000 37.75276 645 VAL A C 1
ATOM 4992 O O . VAL A 1 659 ? -6.47322 6.68679 -42.44357 1.000 40.94746 645 VAL A O 1
ATOM 4996 N N . LEU A 1 660 ? -8.39411 6.25044 -41.35997 1.000 36.69645 646 LEU A N 1
ATOM 4997 C CA . LEU A 1 660 ? -9.17945 6.37745 -42.58931 1.000 37.29074 646 LEU A CA 1
ATOM 4998 C C . LEU A 1 660 ? -9.11109 7.79107 -43.14041 1.000 37.34405 646 LEU A C 1
ATOM 4999 O O . LEU A 1 660 ? -9.00731 7.99130 -44.35767 1.000 41.52588 646 LEU A O 1
ATOM 5004 N N . ARG A 1 661 ? -9.20410 8.78538 -42.25739 1.000 36.04584 647 ARG A N 1
ATOM 5005 C CA . ARG A 1 661 ? -9.13542 10.17571 -42.69076 1.000 39.64765 647 ARG A CA 1
ATOM 5006 C C . ARG A 1 661 ? -7.79434 10.47905 -43.35122 1.000 41.37475 647 ARG A C 1
ATOM 5007 O O . ARG A 1 661 ? -7.73750 11.18437 -44.36765 1.000 42.68646 647 ARG A O 1
ATOM 5015 N N . LYS A 1 662 ? -6.70181 9.94014 -42.80051 1.000 39.97385 648 LYS A N 1
ATOM 5016 C CA . LYS A 1 662 ? -5.38815 10.22623 -43.36403 1.000 45.77241 648 LYS A CA 1
ATOM 5017 C C . LYS A 1 662 ? -5.19482 9.54745 -44.71141 1.000 49.40489 648 LYS A C 1
ATOM 5018 O O . LYS A 1 662 ? -4.52254 10.09993 -45.58791 1.000 53.16477 648 LYS A O 1
ATOM 5024 N N . ILE A 1 663 ? -5.78464 8.36737 -44.90341 1.000 45.99852 649 ILE A N 1
ATOM 5025 C CA . ILE A 1 663 ? -5.66437 7.68088 -46.18579 1.000 47.53688 649 ILE A CA 1
ATOM 5026 C C . ILE A 1 663 ? -6.44222 8.42250 -47.26597 1.000 50.38428 649 ILE A C 1
ATOM 5027 O O . ILE A 1 663 ? -5.95775 8.59501 -48.39035 1.000 51.49820 649 ILE A O 1
ATOM 5032 N N . VAL A 1 664 ? -7.65453 8.87779 -46.94811 1.000 49.14073 650 VAL A N 1
ATOM 5033 C CA . VAL A 1 664 ? -8.41949 9.65184 -47.92019 1.000 48.70023 650 VAL A CA 1
ATOM 5034 C C . VAL A 1 664 ? -7.67804 10.92771 -48.28936 1.000 49.56662 650 VAL A C 1
ATOM 5035 O O . VAL A 1 664 ? -7.76498 11.40090 -49.42817 1.000 49.75293 650 VAL A O 1
ATOM 5039 N N . ALA A 1 665 ? -6.91590 11.48503 -47.35538 1.000 51.21896 651 ALA A N 1
ATOM 5040 C CA . ALA A 1 665 ? -6.14431 12.69675 -47.59471 1.000 55.30514 651 ALA A CA 1
ATOM 5041 C C . ALA A 1 665 ? -4.83975 12.43774 -48.33561 1.000 57.56695 651 ALA A C 1
ATOM 5042 O O . ALA A 1 665 ? -4.08203 13.38507 -48.57054 1.000 57.13011 651 ALA A O 1
ATOM 5044 N N . GLY A 1 666 ? -4.55298 11.19015 -48.69524 1.000 58.23431 652 GLY A N 1
ATOM 5045 C CA . GLY A 1 666 ? -3.28797 10.86430 -49.31835 1.000 60.72574 652 GLY A CA 1
ATOM 5046 C C . GLY A 1 666 ? -2.10568 10.83915 -48.38238 1.000 61.73220 652 GLY A C 1
ATOM 5047 O O . GLY A 1 666 ? -0.96447 10.87820 -48.84533 1.000 69.62049 652 GLY A O 1
ATOM 5048 N N . GLU A 1 667 ? -2.33456 10.77754 -47.07257 1.000 60.90040 653 GLU A N 1
ATOM 5049 C CA . GLU A 1 667 ? -1.24954 10.76433 -46.10100 1.000 69.98088 653 GLU A CA 1
ATOM 5050 C C . GLU A 1 667 ? -1.00979 9.37046 -45.53334 1.000 75.31837 653 GLU A C 1
ATOM 5051 O O . GLU A 1 667 ? -0.60747 9.22923 -44.37293 1.000 72.62983 653 GLU A O 1
ATOM 5057 N N . GLY A 1 668 ? -1.22538 8.33653 -46.34867 1.000 85.49716 654 GLY A N 1
ATOM 5058 C CA . GLY A 1 668 ? -1.07709 6.95785 -45.92305 1.000 85.69655 654 GLY A CA 1
ATOM 5059 C C . GLY A 1 668 ? 0.31756 6.56633 -45.47653 1.000 93.75979 654 GLY A C 1
ATOM 5060 O O . GLY A 1 668 ? 0.53037 5.44275 -45.01013 1.000 95.79625 654 GLY A O 1
ATOM 5061 N N . ASP A 1 669 ? 1.27636 7.48095 -45.61182 1.000 90.22489 655 ASP A N 1
ATOM 5062 C CA . ASP A 1 669 ? 2.64853 7.25473 -45.18132 1.000 87.17111 655 ASP A CA 1
ATOM 5063 C C . ASP A 1 669 ? 2.98046 7.94726 -43.86387 1.000 87.55657 655 ASP A C 1
ATOM 5064 O O . ASP A 1 669 ? 4.10622 7.81198 -43.37394 1.000 91.94281 655 ASP A O 1
ATOM 5066 N N . GLN A 1 670 ? 2.03403 8.67887 -43.27749 1.000 82.93815 656 GLN A N 1
ATOM 5067 C CA . GLN A 1 670 ? 2.21995 9.32415 -41.98361 1.000 83.52612 656 GLN A CA 1
ATOM 5068 C C . GLN A 1 670 ? 1.30924 8.71819 -40.91982 1.000 83.54180 656 GLN A C 1
ATOM 5069 O O . GLN A 1 670 ? 0.85723 9.41522 -40.00856 1.000 83.40543 656 GLN A O 1
ATOM 5071 N N . LEU A 1 671 ? 1.04665 7.41301 -41.01862 1.000 86.27231 657 LEU A N 1
ATOM 5072 C CA . LEU A 1 671 ? -0.00603 6.79018 -40.22150 1.000 82.77419 657 LEU A CA 1
ATOM 5073 C C . LEU A 1 671 ? 0.42077 6.49741 -38.78665 1.000 84.87599 657 LEU A C 1
ATOM 5074 O O . LEU A 1 671 ? -0.40986 6.57837 -37.87428 1.000 85.29742 657 LEU A O 1
ATOM 5079 N N . GLY A 1 672 ? 1.68171 6.15150 -38.56177 1.000 82.64574 658 GLY A N 1
ATOM 5080 C CA . GLY A 1 672 ? 2.13973 5.78143 -37.23703 1.000 82.31473 658 GLY A CA 1
ATOM 5081 C C . GLY A 1 672 ? 2.17964 4.27838 -37.04334 1.000 83.24502 658 GLY A C 1
ATOM 5082 O O . GLY A 1 672 ? 2.02232 3.48663 -37.97661 1.000 80.44486 658 GLY A O 1
ATOM 5083 N N . ASP A 1 673 ? 2.38583 3.88604 -35.78555 1.000 94.00458 659 ASP A N 1
ATOM 5084 C CA . ASP A 1 673 ? 2.56827 2.47977 -35.41598 1.000 90.72761 659 ASP A CA 1
ATOM 5085 C C . ASP A 1 673 ? 1.21098 1.79035 -35.34630 1.000 87.27385 659 ASP A C 1
ATOM 5086 O O . ASP A 1 673 ? 0.47581 1.93020 -34.36587 1.000 85.56989 659 ASP A O 1
ATOM 5088 N N . LEU A 1 674 ? 0.88242 1.02695 -36.38936 1.000 73.40906 660 LEU A N 1
ATOM 5089 C CA . LEU A 1 674 ? -0.36578 0.27684 -36.45762 1.000 66.07858 660 LEU A CA 1
ATOM 5090 C C . LEU A 1 674 ? -0.14425 -1.22480 -36.30419 1.000 63.85964 660 LEU A C 1
ATOM 5091 O O . LEU A 1 674 ? -1.04880 -2.01477 -36.59446 1.000 59.16870 660 LEU A O 1
ATOM 5096 N N . SER A 1 675 ? 1.04316 -1.62703 -35.83795 1.000 62.08775 661 SER A N 1
ATOM 5097 C CA . SER A 1 675 ? 1.39711 -3.03933 -35.72284 1.000 61.17838 661 SER A CA 1
ATOM 5098 C C . SER A 1 675 ? 0.49040 -3.80850 -34.76847 1.000 55.50374 661 SER A C 1
ATOM 5099 O O . SER A 1 675 ? 0.41306 -5.04066 -34.85790 1.000 53.60103 661 SER A O 1
ATOM 5102 N N . SER A 1 676 ? -0.19684 -3.12007 -33.86132 1.000 51.88570 662 SER A N 1
ATOM 5103 C CA . SER A 1 676 ? -0.89887 -3.78810 -32.77365 1.000 56.41217 662 SER A CA 1
ATOM 5104 C C . SER A 1 676 ? -2.40441 -3.55910 -32.81204 1.000 53.02727 662 SER A C 1
ATOM 5105 O O . SER A 1 676 ? -3.09615 -3.87880 -31.83600 1.000 47.21376 662 SER A O 1
ATOM 5108 N N . ILE A 1 677 ? -2.93509 -3.03104 -33.91769 1.000 54.33957 663 ILE A N 1
ATOM 5109 C CA . ILE A 1 677 ? -4.37370 -2.85424 -34.05495 1.000 46.60091 663 ILE A CA 1
ATOM 5110 C C . ILE A 1 677 ? -4.99294 -4.23116 -34.25351 1.000 50.21123 663 ILE A C 1
ATOM 5111 O O . ILE A 1 677 ? -4.27488 -5.22500 -34.43636 1.000 55.13191 663 ILE A O 1
ATOM 5116 N N . ALA A 1 678 ? -6.32439 -4.30755 -34.19067 1.000 48.24943 664 ALA A N 1
ATOM 5117 C CA . ALA A 1 678 ? -6.99687 -5.60674 -34.19046 1.000 54.50062 664 ALA A CA 1
ATOM 5118 C C . ALA A 1 678 ? -6.56151 -6.47441 -35.37065 1.000 58.94435 664 ALA A C 1
ATOM 5119 O O . ALA A 1 678 ? -6.35025 -7.68501 -35.21579 1.000 60.92433 664 ALA A O 1
ATOM 5121 N N . ASP A 1 679 ? -6.41614 -5.87165 -36.55627 1.000 53.34413 665 ASP A N 1
ATOM 5122 C CA . ASP A 1 679 ? -5.97294 -6.58744 -37.75481 1.000 57.59520 665 ASP A CA 1
ATOM 5123 C C . ASP A 1 679 ? -5.27190 -5.58240 -38.65499 1.000 58.49506 665 ASP A C 1
ATOM 5124 O O . ASP A 1 679 ? -5.92711 -4.85099 -39.41540 1.000 53.55842 665 ASP A O 1
ATOM 5129 N N . PRO A 1 680 ? -3.93825 -5.51381 -38.60285 1.000 59.85179 666 PRO A N 1
ATOM 5130 C CA . PRO A 1 680 ? -3.22316 -4.53071 -39.43253 1.000 58.84902 666 PRO A CA 1
ATOM 5131 C C . PRO A 1 680 ? -3.35893 -4.77237 -40.92728 1.000 60.88347 666 PRO A C 1
ATOM 5132 O O . PRO A 1 680 ? -3.10558 -3.84519 -41.70427 1.000 59.17678 666 PRO A O 1
ATOM 5136 N N . GLN A 1 681 ? -3.75000 -5.97737 -41.35546 1.000 62.07251 667 GLN A N 1
ATOM 5137 C CA . GLN A 1 681 ? -3.91014 -6.23776 -42.78323 1.000 60.09434 667 GLN A CA 1
ATOM 5138 C C . GLN A 1 681 ? -5.02750 -5.39589 -43.38392 1.000 60.86088 667 GLN A C 1
ATOM 5139 O O . GLN A 1 681 ? -4.99372 -5.07904 -44.57843 1.000 63.52436 667 GLN A O 1
ATOM 5141 N N . ILE A 1 682 ? -6.01449 -5.00573 -42.57380 1.000 59.90295 668 ILE A N 1
ATOM 5142 C CA . ILE A 1 682 ? -7.14499 -4.26251 -43.10912 1.000 59.85798 668 ILE A CA 1
ATOM 5143 C C . ILE A 1 682 ? -6.72439 -2.88292 -43.59391 1.000 58.42303 668 ILE A C 1
ATOM 5144 O O . ILE A 1 682 ? -7.41152 -2.29387 -44.43282 1.000 57.79728 668 ILE A O 1
ATOM 5149 N N . VAL A 1 683 ? -5.60155 -2.35352 -43.10075 1.000 58.24017 669 VAL A N 1
ATOM 5150 C CA . VAL A 1 683 ? -5.14343 -1.04502 -43.55721 1.000 57.33954 669 VAL A CA 1
ATOM 5151 C C . VAL A 1 683 ? -4.74949 -1.10778 -45.02470 1.000 60.69577 669 VAL A C 1
ATOM 5152 O O . VAL A 1 683 ? -5.04789 -0.19245 -45.80308 1.000 58.21089 669 VAL A O 1
ATOM 5156 N N . GLU A 1 684 ? -4.08115 -2.19024 -45.42902 1.000 59.12710 670 GLU A N 1
ATOM 5157 C CA . GLU A 1 684 ? -3.69453 -2.33171 -46.82785 1.000 61.70944 670 GLU A CA 1
ATOM 5158 C C . GLU A 1 684 ? -4.91160 -2.47082 -47.73796 1.000 63.54418 670 GLU A C 1
ATOM 5159 O O . GLU A 1 684 ? -4.86039 -2.05646 -48.90212 1.000 63.18572 670 GLU A O 1
ATOM 5161 N N . GLU A 1 685 ? -6.01189 -3.04306 -47.23673 1.000 63.38721 671 GLU A N 1
ATOM 5162 C CA . GLU A 1 685 ? -7.21621 -3.13558 -48.05916 1.000 64.26781 671 GLU A CA 1
ATOM 5163 C C . GLU A 1 685 ? -7.83182 -1.76368 -48.28585 1.000 63.74523 671 GLU A C 1
ATOM 5164 O O . GLU A 1 685 ? -8.25664 -1.44046 -49.40147 1.000 62.21166 671 GLU A O 1
ATOM 5170 N N . VAL A 1 686 ? -7.89681 -0.94777 -47.23534 1.000 59.77760 672 VAL A N 1
ATOM 5171 C CA . VAL A 1 686 ? -8.44374 0.39701 -47.36992 1.000 56.77880 672 VAL A CA 1
ATOM 5172 C C . VAL A 1 686 ? -7.59687 1.21258 -48.33594 1.000 59.55023 672 VAL A C 1
ATOM 5173 O O . VAL A 1 686 ? -8.11934 1.84834 -49.25731 1.000 61.55337 672 VAL A O 1
ATOM 5177 N N . LYS A 1 687 ? -6.27237 1.18699 -48.15169 1.000 55.65416 673 LYS A N 1
ATOM 5178 C CA . LYS A 1 687 ? -5.37632 1.88910 -49.06610 1.000 61.91300 673 LYS A CA 1
ATOM 5179 C C . LYS A 1 687 ? -5.62823 1.48044 -50.51333 1.000 63.91473 673 LYS A C 1
ATOM 5180 O O . LYS A 1 687 ? -5.58932 2.32052 -51.42027 1.000 73.72637 673 LYS A O 1
ATOM 5186 N N . GLN A 1 688 ? -5.89554 0.18901 -50.74423 1.000 67.31117 674 GLN A N 1
ATOM 5187 C CA . GLN A 1 688 ? -6.16064 -0.31131 -52.09231 1.000 68.30285 674 GLN A CA 1
ATOM 5188 C C . GLN A 1 688 ? -7.53602 0.11499 -52.60216 1.000 71.24858 674 GLN A C 1
ATOM 5189 O O . GLN A 1 688 ? -7.67240 0.48883 -53.77167 1.000 72.70681 674 GLN A O 1
ATOM 5191 N N . LYS A 1 689 ? -8.56737 0.06598 -51.75042 1.000 67.09652 675 LYS A N 1
ATOM 5192 C CA . LYS A 1 689 ? -9.89925 0.46148 -52.19973 1.000 68.12549 675 LYS A CA 1
ATOM 5193 C C . LYS A 1 689 ? -10.00573 1.96938 -52.39614 1.000 70.82435 675 LYS A C 1
ATOM 5194 O O . LYS A 1 689 ? -10.81129 2.42801 -53.21543 1.000 71.87465 675 LYS A O 1
ATOM 5196 N N . VAL A 1 690 ? -9.20462 2.75349 -51.67082 1.000 66.13959 676 VAL A N 1
ATOM 5197 C CA . VAL A 1 690 ? -9.21755 4.20110 -51.86727 1.000 67.26733 676 VAL A CA 1
ATOM 5198 C C . VAL A 1 690 ? -8.44071 4.58544 -53.12706 1.000 73.00589 676 VAL A C 1
ATOM 5199 O O . VAL A 1 690 ? -8.77664 5.57547 -53.79141 1.000 74.58380 676 VAL A O 1
ATOM 5203 N N . THR A 1 691 ? -7.42170 3.81103 -53.49296 1.000 76.45762 677 THR A N 1
ATOM 5204 C CA . THR A 1 691 ? -6.74325 3.99425 -54.77863 1.000 85.33965 677 THR A CA 1
ATOM 5205 C C . THR A 1 691 ? -7.47096 3.25081 -55.90040 1.000 85.63436 677 THR A C 1
ATOM 5206 O O . THR A 1 691 ? -8.19052 3.85109 -56.69989 1.000 90.00364 677 THR A O 1
ATOM 5210 N N . VAL B 1 24 ? -5.09193 -52.70666 33.77293 1.000 72.62956 10 VAL B N 1
ATOM 5211 C CA . VAL B 1 24 ? -5.95140 -52.66460 32.59762 1.000 74.37498 10 VAL B CA 1
ATOM 5212 C C . VAL B 1 24 ? -5.76874 -51.36267 31.80888 1.000 69.16441 10 VAL B C 1
ATOM 5213 O O . VAL B 1 24 ? -6.70509 -50.88700 31.16555 1.000 71.45375 10 VAL B O 1
ATOM 5215 N N . HIS B 1 25 ? -4.57041 -50.78434 31.85861 1.000 61.84792 11 HIS B N 1
ATOM 5216 C CA . HIS B 1 25 ? -4.22806 -49.61025 31.06007 1.000 52.49521 11 HIS B CA 1
ATOM 5217 C C . HIS B 1 25 ? -3.26864 -50.01308 29.95417 1.000 49.35311 11 HIS B C 1
ATOM 5218 O O . HIS B 1 25 ? -2.25307 -50.66136 30.21647 1.000 51.97373 11 HIS B O 1
ATOM 5225 N N . HIS B 1 26 ? -3.57009 -49.60143 28.72619 1.000 48.38972 12 HIS B N 1
ATOM 5226 C CA . HIS B 1 26 ? -2.69141 -49.94241 27.61505 1.000 47.23410 12 HIS B CA 1
ATOM 5227 C C . HIS B 1 26 ? -1.48959 -49.01254 27.54477 1.000 43.57073 12 HIS B C 1
ATOM 5228 O O . HIS B 1 26 ? -0.42847 -49.41687 27.05714 1.000 42.53347 12 HIS B O 1
ATOM 5235 N N . VAL B 1 27 ? -1.64000 -47.77899 28.02749 1.000 43.62984 13 VAL B N 1
ATOM 5236 C CA . VAL B 1 27 ? -0.57160 -46.78611 28.04974 1.000 40.52722 13 VAL B CA 1
ATOM 5237 C C . VAL B 1 27 ? 0.09885 -46.81709 29.41533 1.000 39.48648 13 VAL B C 1
ATOM 5238 O O . VAL B 1 27 ? -0.56444 -46.64775 30.44497 1.000 41.59056 13 VAL B O 1
ATOM 5242 N N . HIS B 1 28 ? 1.41537 -46.98995 29.42562 1.000 36.61837 14 HIS B N 1
ATOM 5243 C CA . HIS B 1 28 ? 2.08758 -46.97257 30.70614 1.000 39.27753 14 HIS B CA 1
ATOM 5244 C C . HIS B 1 28 ? 2.98299 -45.74406 30.83993 1.000 33.93219 14 HIS B C 1
ATOM 5245 O O . HIS B 1 28 ? 3.50224 -45.23904 29.84284 1.000 31.62805 14 HIS B O 1
ATOM 5252 N N . PRO B 1 29 ? 3.17003 -45.23257 32.05863 1.000 35.56308 15 PRO B N 1
ATOM 5253 C CA . PRO B 1 29 ? 4.13779 -44.14809 32.26223 1.000 33.31634 15 PRO B CA 1
ATOM 5254 C C . PRO B 1 29 ? 5.54018 -44.60931 31.90352 1.000 33.94674 15 PRO B C 1
ATOM 5255 O O . PRO B 1 29 ? 5.83109 -45.80908 31.86183 1.000 30.62372 15 PRO B O 1
ATOM 5259 N N . LEU B 1 30 ? 6.41442 -43.63909 31.62775 1.000 28.33500 16 LEU B N 1
ATOM 5260 C CA . LEU B 1 30 ? 7.81968 -43.96823 31.44043 1.000 25.37896 16 LEU B CA 1
ATOM 5261 C C . LEU B 1 30 ? 8.32691 -44.70714 32.67807 1.000 28.03293 16 LEU B C 1
ATOM 5262 O O . LEU B 1 30 ? 7.97983 -44.34262 33.79879 1.000 25.83156 16 LEU B O 1
ATOM 5267 N N . PRO B 1 31 ? 9.09938 -45.77187 32.50470 1.000 26.96316 17 PRO B N 1
ATOM 5268 C CA . PRO B 1 31 ? 9.61121 -46.53690 33.65367 1.000 30.25535 17 PRO B CA 1
ATOM 5269 C C . PRO B 1 31 ? 10.22611 -45.66140 34.74482 1.000 28.85372 17 PRO B C 1
ATOM 5270 O O . PRO B 1 31 ? 11.04627 -44.78287 34.47771 1.000 25.32059 17 PRO B O 1
ATOM 5274 N N . ASP B 1 32 ? 9.80705 -45.90851 35.98206 1.000 30.36295 18 ASP B N 1
ATOM 5275 C CA . ASP B 1 32 ? 10.26734 -45.18244 37.15858 1.000 30.28433 18 ASP B CA 1
ATOM 5276 C C . ASP B 1 32 ? 10.47057 -46.18042 38.28948 1.000 35.52240 18 ASP B C 1
ATOM 5277 O O . ASP B 1 32 ? 9.84266 -47.24039 38.31354 1.000 32.81180 18 ASP B O 1
ATOM 5282 N N . SER B 1 33 ? 11.36067 -45.84815 39.22443 1.000 34.80286 19 SER B N 1
ATOM 5283 C CA . SER B 1 33 ? 11.53708 -46.72472 40.37836 1.000 40.35747 19 SER B CA 1
ATOM 5284 C C . SER B 1 33 ? 10.50548 -46.46275 41.47107 1.000 37.73348 19 SER B C 1
ATOM 5285 O O . SER B 1 33 ? 10.35756 -47.28565 42.37843 1.000 38.03931 19 SER B O 1
ATOM 5288 N N . VAL B 1 34 ? 9.80288 -45.33884 41.40699 1.000 38.53766 20 VAL B N 1
ATOM 5289 C CA . VAL B 1 34 ? 8.75939 -44.97752 42.36080 1.000 40.16614 20 VAL B CA 1
ATOM 5290 C C . VAL B 1 34 ? 7.42935 -45.57704 41.91274 1.000 39.60112 20 VAL B C 1
ATOM 5291 O O . VAL B 1 34 ? 7.04957 -45.43211 40.74145 1.000 40.53639 20 VAL B O 1
ATOM 5295 N N . PRO B 1 35 ? 6.69118 -46.24197 42.79836 1.000 44.31780 21 PRO B N 1
ATOM 5296 C CA . PRO B 1 35 ? 5.35633 -46.73470 42.43462 1.000 42.16859 21 PRO B CA 1
ATOM 5297 C C . PRO B 1 35 ? 4.45523 -45.61175 41.94070 1.000 45.44125 21 PRO B C 1
ATOM 5298 O O . PRO B 1 35 ? 4.46338 -44.50384 42.48218 1.000 40.49465 21 PRO B O 1
ATOM 5302 N N . GLU B 1 36 ? 3.65542 -45.93146 40.91727 1.000 39.69975 22 GLU B N 1
ATOM 5303 C CA . GLU B 1 36 ? 2.74014 -44.96733 40.31435 1.000 45.38774 22 GLU B CA 1
ATOM 5304 C C . GLU B 1 36 ? 1.85790 -44.28085 41.35579 1.000 50.85860 22 GLU B C 1
ATOM 5305 O O . GLU B 1 36 ? 1.54499 -43.08789 41.23390 1.000 45.80202 22 GLU B O 1
ATOM 5311 N N . SER B 1 37 ? 1.46677 -45.01165 42.40363 1.000 46.08632 23 SER B N 1
ATOM 5312 C CA . SER B 1 37 ? 0.61653 -44.44486 43.44269 1.000 49.03491 23 SER B CA 1
ATOM 5313 C C . SER B 1 37 ? 1.33083 -43.38986 44.27709 1.000 47.33807 23 SER B C 1
ATOM 5314 O O . SER B 1 37 ? 0.66662 -42.60633 44.96003 1.000 49.95271 23 SER B O 1
ATOM 5317 N N . GLU B 1 38 ? 2.66245 -43.35739 44.24966 1.000 45.30941 24 GLU B N 1
ATOM 5318 C CA . GLU B 1 38 ? 3.43851 -42.37532 44.99361 1.000 40.30569 24 GLU B CA 1
ATOM 5319 C C . GLU B 1 38 ? 4.16413 -41.40494 44.06876 1.000 40.89049 24 GLU B C 1
ATOM 5320 O O . GLU B 1 38 ? 5.10740 -40.73083 44.49230 1.000 41.23046 24 GLU B O 1
ATOM 5326 N N . ASP B 1 39 ? 3.72671 -41.30122 42.81859 1.000 37.38289 25 ASP B N 1
ATOM 5327 C CA . ASP B 1 39 ? 4.50746 -40.63493 41.78444 1.000 33.51895 25 ASP B CA 1
ATOM 5328 C C . ASP B 1 39 ? 3.77191 -39.43742 41.19696 1.000 33.63565 25 ASP B C 1
ATOM 5329 O O . ASP B 1 39 ? 4.08373 -39.02921 40.07695 1.000 33.59906 25 ASP B O 1
ATOM 5334 N N . LEU B 1 40 ? 2.81359 -38.86307 41.93462 1.000 36.60958 26 LEU B N 1
ATOM 5335 C CA . LEU B 1 40 ? 2.05071 -37.69381 41.49657 1.000 38.06004 26 LEU B CA 1
ATOM 5336 C C . LEU B 1 40 ? 2.35361 -36.52336 42.42494 1.000 39.31042 26 LEU B C 1
ATOM 5337 O O . LEU B 1 40 ? 2.22261 -36.64674 43.64810 1.000 37.04325 26 LEU B O 1
ATOM 5342 N N . PHE B 1 41 ? 2.72601 -35.38044 41.84958 1.000 35.43739 27 PHE B N 1
ATOM 5343 C CA . PHE B 1 41 ? 3.33876 -34.29490 42.61139 1.000 35.30876 27 PHE B CA 1
ATOM 5344 C C . PHE B 1 41 ? 2.48374 -33.04083 42.51326 1.000 36.45111 27 PHE B C 1
ATOM 5345 O O . PHE B 1 41 ? 2.48914 -32.34751 41.49432 1.000 35.45813 27 PHE B O 1
ATOM 5353 N N . ALA B 1 42 ? 1.74574 -32.74873 43.57985 1.000 36.55046 28 ALA B N 1
ATOM 5354 C CA . ALA B 1 42 ? 0.92502 -31.54769 43.60103 1.000 39.02792 28 ALA B CA 1
ATOM 5355 C C . ALA B 1 42 ? 1.80610 -30.29843 43.63181 1.000 38.00756 28 ALA B C 1
ATOM 5356 O O . ALA B 1 42 ? 2.95127 -30.34651 44.08754 1.000 38.91455 28 ALA B O 1
ATOM 5358 N N . PRO B 1 43 ? 1.29248 -29.16105 43.16298 1.000 38.85872 29 PRO B N 1
ATOM 5359 C CA . PRO B 1 43 ? 2.05194 -27.91129 43.27068 1.000 40.66418 29 PRO B CA 1
ATOM 5360 C C . PRO B 1 43 ? 2.50121 -27.68052 44.70066 1.000 37.85957 29 PRO B C 1
ATOM 5361 O O . PRO B 1 43 ? 1.68155 -27.68504 45.62955 1.000 40.03549 29 PRO B O 1
ATOM 5365 N N . PRO B 1 44 ? 3.80169 -27.52184 44.91719 1.000 40.39969 30 PRO B N 1
ATOM 5366 C CA . PRO B 1 44 ? 4.33352 -27.43213 46.27876 1.000 40.21243 30 PRO B CA 1
ATOM 5367 C C . PRO B 1 44 ? 4.06591 -26.06003 46.87280 1.000 42.87321 30 PRO B C 1
ATOM 5368 O O . PRO B 1 44 ? 3.57579 -25.15882 46.16983 1.000 40.40293 30 PRO B O 1
ATOM 5372 N N . PRO B 1 45 ? 4.39462 -25.86040 48.15691 1.000 42.07852 31 PRO B N 1
ATOM 5373 C CA . PRO B 1 45 ? 4.06592 -24.57664 48.81113 1.000 43.56562 31 PRO B CA 1
ATOM 5374 C C . PRO B 1 45 ? 4.60075 -23.33933 48.10455 1.000 42.47126 31 PRO B C 1
ATOM 5375 O O . PRO B 1 45 ? 3.88537 -22.33405 48.03845 1.000 43.03114 31 PRO B O 1
ATOM 5379 N N . ARG B 1 46 ? 5.83292 -23.36870 47.58418 1.000 41.03246 32 ARG B N 1
ATOM 5380 C CA . ARG B 1 46 ? 6.36010 -22.21414 46.86432 1.000 40.00810 32 ARG B CA 1
ATOM 5381 C C . ARG B 1 46 ? 5.51595 -21.85355 45.64418 1.000 40.38006 32 ARG B C 1
ATOM 5382 O O . ARG B 1 46 ? 5.61973 -20.72003 45.14708 1.000 39.31311 32 ARG B O 1
ATOM 5390 N N . MET B 1 47 ? 4.69068 -22.78364 45.14567 1.000 38.13243 33 MET B N 1
ATOM 5391 C CA . MET B 1 47 ? 3.78374 -22.51455 44.03705 1.000 38.91037 33 MET B CA 1
ATOM 5392 C C . MET B 1 47 ? 2.33209 -22.44399 44.48887 1.000 42.75082 33 MET B C 1
ATOM 5393 O O . MET B 1 47 ? 1.41165 -22.50378 43.66160 1.000 41.98052 33 MET B O 1
ATOM 5398 N N . GLN B 1 48 ? 2.11534 -22.29097 45.78896 1.000 42.42372 34 GLN B N 1
ATOM 5399 C CA . GLN B 1 48 ? 0.79368 -22.10561 46.36387 1.000 45.52122 34 GLN B CA 1
ATOM 5400 C C . GLN B 1 48 ? 0.59322 -20.68984 46.87893 1.000 46.32814 34 GLN B C 1
ATOM 5401 O O . GLN B 1 48 ? -0.39409 -20.42372 47.57475 1.000 49.52899 34 GLN B O 1
ATOM 5407 N N . GLY B 1 49 ? 1.51756 -19.78222 46.58104 1.000 42.92311 35 GLY B N 1
ATOM 5408 C CA . GLY B 1 49 ? 1.46448 -18.46802 47.17767 1.000 46.01593 35 GLY B CA 1
ATOM 5409 C C . GLY B 1 49 ? 1.86710 -18.43963 48.63346 1.000 51.06170 35 GLY B C 1
ATOM 5410 O O . GLY B 1 49 ? 1.69141 -17.40792 49.29651 1.000 48.00820 35 GLY B O 1
ATOM 5411 N N . LYS B 1 50 ? 2.38685 -19.54387 49.15969 1.000 46.57485 36 LYS B N 1
ATOM 5412 C CA . LYS B 1 50 ? 2.89958 -19.53560 50.51571 1.000 49.09234 36 LYS B CA 1
ATOM 5413 C C . LYS B 1 50 ? 4.35787 -19.11299 50.48870 1.000 52.00636 36 LYS B C 1
ATOM 5414 O O . LYS B 1 50 ? 4.95737 -18.91661 49.42794 1.000 47.26121 36 LYS B O 1
ATOM 5420 N N . GLU B 1 51 ? 4.91273 -18.92906 51.68137 1.000 50.06969 37 GLU B N 1
ATOM 5421 C CA . GLU B 1 51 ? 6.33817 -18.66104 51.85131 1.000 53.84334 37 GLU B CA 1
ATOM 5422 C C . GLU B 1 51 ? 6.76462 -17.37981 51.14458 1.000 48.46705 37 GLU B C 1
ATOM 5423 O O . GLU B 1 51 ? 7.86879 -17.28408 50.60107 1.000 53.71339 37 GLU B O 1
ATOM 5429 N N . GLY B 1 52 ? 5.88373 -16.38885 51.14827 1.000 50.70755 38 GLY B N 1
ATOM 5430 C CA . GLY B 1 52 ? 6.19788 -15.10826 50.55565 1.000 51.04877 38 GLY B CA 1
ATOM 5431 C C . GLY B 1 52 ? 6.29572 -15.08485 49.04630 1.000 46.85002 38 GLY B C 1
ATOM 5432 O O . GLY B 1 52 ? 6.68220 -14.04897 48.49270 1.000 50.39994 38 GLY B O 1
ATOM 5433 N N . ARG B 1 53 ? 5.97718 -16.19082 48.35450 1.000 48.23944 39 ARG B N 1
ATOM 5434 C CA . ARG B 1 53 ? 6.05771 -16.22847 46.89715 1.000 44.33443 39 ARG B CA 1
ATOM 5435 C C . ARG B 1 53 ? 4.75837 -15.74054 46.27272 1.000 45.93793 39 ARG B C 1
ATOM 5436 O O . ARG B 1 53 ? 3.68510 -15.85627 46.87629 1.000 43.51756 39 ARG B O 1
ATOM 5444 N N . PRO B 1 54 ? 4.81646 -15.22537 45.03607 1.000 42.57082 40 PRO B N 1
ATOM 5445 C CA . PRO B 1 54 ? 3.60655 -14.67681 44.40919 1.000 41.32924 40 PRO B CA 1
ATOM 5446 C C . PRO B 1 54 ? 2.56614 -15.75768 44.15900 1.000 45.20386 40 PRO B C 1
ATOM 5447 O O . PRO B 1 54 ? 2.89442 -16.91246 43.87914 1.000 43.45018 40 PRO B O 1
ATOM 5451 N N . LYS B 1 55 ? 1.29783 -15.36487 44.24697 1.000 41.26448 41 LYS B N 1
ATOM 5452 C CA . LYS B 1 55 ? 0.21580 -16.28369 43.92321 1.000 43.15771 41 LYS B CA 1
ATOM 5453 C C . LYS B 1 55 ? 0.30791 -16.67911 42.45406 1.000 41.30249 41 LYS B C 1
ATOM 5454 O O . LYS B 1 55 ? 0.58380 -15.82318 41.60824 1.000 41.06435 41 LYS B O 1
ATOM 5456 N N . PRO B 1 56 ? 0.06702 -17.94736 42.11058 1.000 43.04831 42 PRO B N 1
ATOM 5457 C CA . PRO B 1 56 ? 0.14552 -18.35375 40.69675 1.000 38.13273 42 PRO B CA 1
ATOM 5458 C C . PRO B 1 56 ? -0.93617 -17.69462 39.84951 1.000 41.02645 42 PRO B C 1
ATOM 5459 O O . PRO B 1 56 ? -2.04096 -17.41292 40.31504 1.000 38.13840 42 PRO B O 1
ATOM 5463 N N . HIS B 1 57 ? -0.59536 -17.43258 38.58465 1.000 36.11292 43 HIS B N 1
ATOM 5464 C CA . HIS B 1 57 ? -1.56518 -16.82589 37.67308 1.000 39.75026 43 HIS B CA 1
ATOM 5465 C C . HIS B 1 57 ? -2.73941 -17.75633 37.42127 1.000 36.99453 43 HIS B C 1
ATOM 5466 O O . HIS B 1 57 ? -3.86979 -17.30140 37.21061 1.000 38.30870 43 HIS B O 1
ATOM 5473 N N . ILE B 1 58 ? -2.48144 -19.05597 37.41962 1.000 36.08177 44 ILE B N 1
ATOM 5474 C CA . ILE B 1 58 ? -3.48450 -20.08218 37.19484 1.000 33.68110 44 ILE B CA 1
ATOM 5475 C C . ILE B 1 58 ? -3.32250 -21.08237 38.32512 1.000 39.37625 44 ILE B C 1
ATOM 5476 O O . ILE B 1 58 ? -2.22433 -21.61054 38.52979 1.000 35.02957 44 ILE B O 1
ATOM 5481 N N . GLY B 1 59 ? -4.39860 -21.32862 39.06591 1.000 42.87306 45 GLY B N 1
ATOM 5482 C CA . GLY B 1 59 ? -4.37349 -22.27302 40.15580 1.000 37.62442 45 GLY B CA 1
ATOM 5483 C C . GLY B 1 59 ? -5.74943 -22.40303 40.77623 1.000 39.63759 45 GLY B C 1
ATOM 5484 O O . GLY B 1 59 ? -6.67682 -21.66040 40.43544 1.000 40.16706 45 GLY B O 1
ATOM 5485 N N . PRO B 1 60 ? -5.90752 -23.33038 41.72751 1.000 40.92467 46 PRO B N 1
ATOM 5486 C CA . PRO B 1 60 ? -4.85888 -24.18509 42.29782 1.000 40.62256 46 PRO B CA 1
ATOM 5487 C C . PRO B 1 60 ? -4.86003 -25.63336 41.80878 1.000 41.50490 46 PRO B C 1
ATOM 5488 O O . PRO B 1 60 ? -4.10535 -26.45002 42.35977 1.000 42.39853 46 PRO B O 1
ATOM 5492 N N . ASN B 1 61 ? -5.70678 -25.97659 40.83821 1.000 39.27534 47 ASN B N 1
ATOM 5493 C CA . ASN B 1 61 ? -5.90542 -27.37602 40.48882 1.000 40.36714 47 ASN B CA 1
ATOM 5494 C C . ASN B 1 61 ? -6.12556 -27.50814 38.98555 1.000 38.60455 47 ASN B C 1
ATOM 5495 O O . ASN B 1 61 ? -6.10929 -26.52241 38.23442 1.000 39.11656 47 ASN B O 1
ATOM 5500 N N . TYR B 1 62 ? -6.33847 -28.75366 38.55256 1.000 40.23078 48 TYR B N 1
ATOM 5501 C CA . TYR B 1 62 ? -6.53037 -29.02911 37.13246 1.000 39.66660 48 TYR B CA 1
ATOM 5502 C C . TYR B 1 62 ? -7.73887 -28.29023 36.58297 1.000 41.93979 48 TYR B C 1
ATOM 5503 O O . TYR B 1 62 ? -7.70811 -27.78679 35.45139 1.000 35.69432 48 TYR B O 1
ATOM 5512 N N . GLU B 1 63 ? -8.81933 -28.22996 37.36185 1.000 38.68471 49 GLU B N 1
ATOM 5513 C CA . GLU B 1 63 ? -10.01340 -27.53391 36.89538 1.000 42.75265 49 GLU B CA 1
ATOM 5514 C C . GLU B 1 63 ? -9.70963 -26.09079 36.52515 1.000 39.12572 49 GLU B C 1
ATOM 5515 O O . GLU B 1 63 ? -10.25472 -25.56889 35.54606 1.000 38.70789 49 GLU B O 1
ATOM 5521 N N . SER B 1 64 ? -8.84523 -25.42382 37.29288 1.000 40.02009 50 SER B N 1
ATOM 5522 C CA . SER B 1 64 ? -8.54270 -24.03370 36.98095 1.000 38.83016 50 SER B CA 1
ATOM 5523 C C . SER B 1 64 ? -7.76479 -23.91545 35.67638 1.000 38.72864 50 SER B C 1
ATOM 5524 O O . SER B 1 64 ? -7.93625 -22.93787 34.93844 1.000 35.08318 50 SER B O 1
ATOM 5527 N N . TYR B 1 65 ? -6.92415 -24.90464 35.36349 1.000 35.46119 51 TYR B N 1
ATOM 5528 C CA . TYR B 1 65 ? -6.26099 -24.92453 34.05970 1.000 36.24604 51 TYR B CA 1
ATOM 5529 C C . TYR B 1 65 ? -7.27768 -25.08944 32.93675 1.000 34.49751 51 TYR B C 1
ATOM 5530 O O . TYR B 1 65 ? -7.30209 -24.30352 31.98007 1.000 32.72724 51 TYR B O 1
ATOM 5539 N N . VAL B 1 66 ? -8.13898 -26.10550 33.03506 1.000 36.03253 52 VAL B N 1
ATOM 5540 C CA . VAL B 1 66 ? -9.00639 -26.39696 31.89744 1.000 36.38598 52 VAL B CA 1
ATOM 5541 C C . VAL B 1 66 ? -10.07261 -25.31452 31.72229 1.000 39.66095 52 VAL B C 1
ATOM 5542 O O . VAL B 1 66 ? -10.50819 -25.04223 30.59173 1.000 35.28819 52 VAL B O 1
ATOM 5546 N N . LYS B 1 67 ? -10.48681 -24.65137 32.81057 1.000 37.17205 53 LYS B N 1
ATOM 5547 C CA . LYS B 1 67 ? -11.42902 -23.54419 32.66550 1.000 37.34329 53 LYS B CA 1
ATOM 5548 C C . LYS B 1 67 ? -10.83844 -22.44290 31.79055 1.000 37.61780 53 LYS B C 1
ATOM 5549 O O . LYS B 1 67 ? -11.50117 -21.92748 30.88470 1.000 36.15250 53 LYS B O 1
ATOM 5555 N N . GLU B 1 68 ? -9.57471 -22.09042 32.01895 1.000 36.44045 54 GLU B N 1
ATOM 5556 C CA . GLU B 1 68 ? -8.96664 -21.05408 31.18997 1.000 35.67526 54 GLU B CA 1
ATOM 5557 C C . GLU B 1 68 ? -8.62175 -21.58786 29.79763 1.000 32.04582 54 GLU B C 1
ATOM 5558 O O . GLU B 1 68 ? -8.86316 -20.91571 28.78699 1.000 30.68626 54 GLU B O 1
ATOM 5564 N N . TRP B 1 69 ? -8.06158 -22.79425 29.72680 1.000 33.30326 55 TRP B N 1
ATOM 5565 C CA . TRP B 1 69 ? -7.66884 -23.35664 28.43830 1.000 33.58208 55 TRP B CA 1
ATOM 5566 C C . TRP B 1 69 ? -8.85206 -23.44812 27.47823 1.000 32.96579 55 TRP B C 1
ATOM 5567 O O . TRP B 1 69 ? -8.69359 -23.25139 26.26351 1.000 30.46333 55 TRP B O 1
ATOM 5578 N N . ALA B 1 70 ? -10.05078 -23.74266 27.99974 1.000 31.53434 56 ALA B N 1
ATOM 5579 C CA . ALA B 1 70 ? -11.22292 -23.86186 27.13371 1.000 32.17532 56 ALA B CA 1
ATOM 5580 C C . ALA B 1 70 ? -11.52622 -22.55731 26.40142 1.000 34.41828 56 ALA B C 1
ATOM 5581 O O . ALA B 1 70 ? -12.08653 -22.58010 25.29679 1.000 35.17144 56 ALA B O 1
ATOM 5583 N N . LYS B 1 71 ? -11.17062 -21.41358 26.99180 1.000 31.86912 57 LYS B N 1
ATOM 5584 C CA . LYS B 1 71 ? -11.40563 -20.13530 26.33123 1.000 30.12750 57 LYS B CA 1
ATOM 5585 C C . LYS B 1 71 ? -10.48695 -19.90880 25.13864 1.000 33.82463 57 LYS B C 1
ATOM 5586 O O . LYS B 1 71 ? -10.71789 -18.96123 24.37893 1.000 29.95522 57 LYS B O 1
ATOM 5592 N N . THR B 1 72 ? -9.45826 -20.73840 24.95986 1.000 30.20408 58 THR B N 1
ATOM 5593 C CA . THR B 1 72 ? -8.39601 -20.44907 24.01052 1.000 27.18498 58 THR B CA 1
ATOM 5594 C C . THR B 1 72 ? -8.41512 -21.33684 22.77946 1.000 30.25429 58 THR B C 1
ATOM 5595 O O . THR B 1 72 ? -7.59619 -21.13025 21.87927 1.000 27.75162 58 THR B O 1
ATOM 5599 N N . VAL B 1 73 ? -9.28787 -22.33794 22.72839 1.000 28.35427 59 VAL B N 1
ATOM 5600 C CA . VAL B 1 73 ? -9.37022 -23.23275 21.58395 1.000 29.92052 59 VAL B CA 1
ATOM 5601 C C . VAL B 1 73 ? -10.82796 -23.31257 21.15520 1.000 34.74130 59 VAL B C 1
ATOM 5602 O O . VAL B 1 73 ? -11.74562 -23.07557 21.94343 1.000 30.81985 59 VAL B O 1
ATOM 5606 N N . GLY B 1 74 ? -11.03592 -23.63956 19.88395 1.000 35.56537 60 GLY B N 1
ATOM 5607 C CA . GLY B 1 74 ? -12.37374 -23.85591 19.38694 1.000 36.31134 60 GLY B CA 1
ATOM 5608 C C . GLY B 1 74 ? -13.00013 -22.61514 18.78242 1.000 40.89044 60 GLY B C 1
ATOM 5609 O O . GLY B 1 74 ? -12.36513 -21.56590 18.63675 1.000 39.79223 60 GLY B O 1
ATOM 5610 N N . PRO B 1 75 ? -14.28776 -22.71430 18.44327 1.000 41.89680 61 PRO B N 1
ATOM 5611 C CA . PRO B 1 75 ? -14.92193 -21.65779 17.63483 1.000 44.08826 61 PRO B CA 1
ATOM 5612 C C . PRO B 1 75 ? -15.18089 -20.34024 18.36105 1.000 43.78167 61 PRO B C 1
ATOM 5613 O O . PRO B 1 75 ? -15.40128 -19.32925 17.68383 1.000 48.12207 61 PRO B O 1
ATOM 5617 N N . ASN B 1 76 ? -15.17789 -20.29675 19.69283 1.000 40.41364 62 ASN B N 1
ATOM 5618 C CA . ASN B 1 76 ? -15.39674 -19.04111 20.40360 1.000 39.86421 62 ASN B CA 1
ATOM 5619 C C . ASN B 1 76 ? -14.13500 -18.51270 21.07730 1.000 40.22132 62 ASN B C 1
ATOM 5620 O O . ASN B 1 76 ? -14.22072 -17.74196 22.04089 1.000 39.39587 62 ASN B O 1
ATOM 5625 N N . SER B 1 77 ? -12.96398 -18.89429 20.58425 1.000 35.58021 63 SER B N 1
ATOM 5626 C CA . SER B 1 77 ? -11.72172 -18.49310 21.22391 1.000 33.78215 63 SER B CA 1
ATOM 5627 C C . SER B 1 77 ? -11.14345 -17.18735 20.67739 1.000 31.39383 63 SER B C 1
ATOM 5628 O O . SER B 1 77 ? -10.13404 -16.72626 21.19762 1.000 27.39455 63 SER B O 1
ATOM 5631 N N . ASP B 1 78 ? -11.74733 -16.57718 19.65407 1.000 30.21182 64 ASP B N 1
ATOM 5632 C CA . ASP B 1 78 ? -11.22795 -15.30083 19.16419 1.000 30.02550 64 ASP B CA 1
ATOM 5633 C C . ASP B 1 78 ? -11.18976 -14.25679 20.27232 1.000 32.69317 64 ASP B C 1
ATOM 5634 O O . ASP B 1 78 ? -10.22265 -13.49449 20.38084 1.000 28.12453 64 ASP B O 1
ATOM 5639 N N . GLU B 1 79 ? -12.23513 -14.21519 21.10809 1.000 28.41774 65 GLU B N 1
ATOM 5640 C CA . GLU B 1 79 ? -12.34733 -13.16502 22.11301 1.000 30.25343 65 GLU B CA 1
ATOM 5641 C C . GLU B 1 79 ? -11.16036 -13.18421 23.07063 1.000 30.94505 65 GLU B C 1
ATOM 5642 O O . GLU B 1 79 ? -10.56240 -12.13889 23.36453 1.000 28.37924 65 GLU B O 1
ATOM 5648 N N . TRP B 1 80 ? -10.81368 -14.37039 23.57775 1.000 29.05998 66 TRP B N 1
ATOM 5649 C CA . TRP B 1 80 ? -9.67044 -14.48920 24.47904 1.000 32.66965 66 TRP B CA 1
ATOM 5650 C C . TRP B 1 80 ? -8.38455 -14.05458 23.78841 1.000 27.61781 66 TRP B C 1
ATOM 5651 O O . TRP B 1 80 ? -7.60314 -13.27426 24.33946 1.000 27.43876 66 TRP B O 1
ATOM 5662 N N . TRP B 1 81 ? -8.14639 -14.56046 22.57388 1.000 27.07408 67 TRP B N 1
ATOM 5663 C CA . TRP B 1 81 ? -6.90457 -14.25977 21.87441 1.000 27.20700 67 TRP B CA 1
ATOM 5664 C C . TRP B 1 81 ? -6.79575 -12.77892 21.52192 1.000 26.29523 67 TRP B C 1
ATOM 5665 O O . TRP B 1 81 ? -5.71447 -12.19105 21.62718 1.000 24.43689 67 TRP B O 1
ATOM 5676 N N . ALA B 1 82 ? -7.89032 -12.16276 21.08095 1.000 28.73739 68 ALA B N 1
ATOM 5677 C CA . ALA B 1 82 ? -7.83356 -10.74070 20.77963 1.000 25.24052 68 ALA B CA 1
ATOM 5678 C C . ALA B 1 82 ? -7.51402 -9.94227 22.03842 1.000 29.04817 68 ALA B C 1
ATOM 5679 O O . ALA B 1 82 ? -6.69142 -9.01842 22.00543 1.000 24.47194 68 ALA B O 1
ATOM 5681 N N . ALA B 1 83 ? -8.13284 -10.31648 23.16571 1.000 27.71818 69 ALA B N 1
ATOM 5682 C CA . ALA B 1 83 ? -7.90108 -9.61492 24.42525 1.000 30.32745 69 ALA B CA 1
ATOM 5683 C C . ALA B 1 83 ? -6.46265 -9.78908 24.88624 1.000 28.10030 69 ALA B C 1
ATOM 5684 O O . ALA B 1 83 ? -5.78851 -8.80834 25.20961 1.000 29.86854 69 ALA B O 1
ATOM 5686 N N . LYS B 1 84 ? -5.96476 -11.03657 24.90346 1.000 27.02712 70 LYS B N 1
ATOM 5687 C CA . LYS B 1 84 ? -4.57887 -11.26343 25.30378 1.000 27.01030 70 LYS B CA 1
ATOM 5688 C C . LYS B 1 84 ? -3.61212 -10.52111 24.38579 1.000 27.61452 70 LYS B C 1
ATOM 5689 O O . LYS B 1 84 ? -2.61277 -9.96516 24.85010 1.000 26.50820 70 LYS B O 1
ATOM 5695 N N . ALA B 1 85 ? -3.89650 -10.48650 23.07705 1.000 23.86741 71 ALA B N 1
ATOM 5696 C CA . ALA B 1 85 ? -2.99168 -9.79303 22.16070 1.000 24.15650 71 ALA B CA 1
ATOM 5697 C C . ALA B 1 85 ? -2.89738 -8.30723 22.49323 1.000 26.12302 71 ALA B C 1
ATOM 5698 O O . ALA B 1 85 ? -1.80830 -7.71870 22.45553 1.000 25.81731 71 ALA B O 1
ATOM 5700 N N . ARG B 1 86 ? -4.03243 -7.68098 22.79639 1.000 25.12970 72 ARG B N 1
ATOM 5701 C CA . ARG B 1 86 ? -4.05257 -6.25098 23.07823 1.000 23.83839 72 ARG B CA 1
ATOM 5702 C C . ARG B 1 86 ? -3.53043 -5.93595 24.47469 1.000 31.35263 72 ARG B C 1
ATOM 5703 O O . ARG B 1 86 ? -2.97649 -4.85420 24.69311 1.000 30.32911 72 ARG B O 1
ATOM 5711 N N . GLU B 1 87 ? -3.69966 -6.86247 25.42281 1.000 29.18495 73 GLU B N 1
ATOM 5712 C CA . GLU B 1 87 ? -3.19355 -6.66077 26.78103 1.000 30.87230 73 GLU B CA 1
ATOM 5713 C C . GLU B 1 87 ? -1.69208 -6.92053 26.88142 1.000 32.26830 73 GLU B C 1
ATOM 5714 O O . GLU B 1 87 ? -1.00110 -6.27766 27.67938 1.000 29.40694 73 GLU B O 1
ATOM 5720 N N . THR B 1 88 ? -1.16357 -7.82740 26.06731 1.000 26.44485 74 THR B N 1
ATOM 5721 C CA . THR B 1 88 ? 0.19052 -8.31323 26.25900 1.000 27.30097 74 THR B CA 1
ATOM 5722 C C . THR B 1 88 ? 1.22190 -7.49543 25.50804 1.000 29.54063 74 THR B C 1
ATOM 5723 O O . THR B 1 88 ? 2.33563 -7.31538 26.01526 1.000 30.41239 74 THR B O 1
ATOM 5727 N N . LEU B 1 89 ? 0.86857 -6.97148 24.32995 1.000 26.24983 75 LEU B N 1
ATOM 5728 C CA . LEU B 1 89 ? 1.80235 -6.26806 23.46299 1.000 24.60938 75 LEU B CA 1
ATOM 5729 C C . LEU B 1 89 ? 1.36008 -4.83123 23.23480 1.000 26.52177 75 LEU B C 1
ATOM 5730 O O . LEU B 1 89 ? 0.16855 -4.51330 23.30457 1.000 25.98665 75 LEU B O 1
ATOM 5735 N N . ASP B 1 90 ? 2.32564 -3.95494 22.99324 1.000 23.74641 76 ASP B N 1
ATOM 5736 C CA A ASP B 1 90 ? 2.03735 -2.57560 22.61174 0.501 26.81348 76 ASP B CA 1
ATOM 5737 C CA B ASP B 1 90 ? 2.01652 -2.58074 22.61204 0.499 26.81064 76 ASP B CA 1
ATOM 5738 C C . ASP B 1 90 ? 2.00459 -2.50782 21.08996 1.000 24.47295 76 ASP B C 1
ATOM 5739 O O . ASP B 1 90 ? 2.98895 -2.87369 20.43491 1.000 24.98245 76 ASP B O 1
ATOM 5748 N N . TRP B 1 91 ? 0.88858 -2.03966 20.52414 1.000 23.29125 77 TRP B N 1
ATOM 5749 C CA . TRP B 1 91 ? 0.72341 -1.98436 19.07191 1.000 25.94190 77 TRP B CA 1
ATOM 5750 C C . TRP B 1 91 ? 0.79285 -0.53674 18.60206 1.000 26.72159 77 TRP B C 1
ATOM 5751 O O . TRP B 1 91 ? 0.31592 0.36389 19.29771 1.000 25.57654 77 TRP B O 1
ATOM 5762 N N . TYR B 1 92 ? 1.37985 -0.31708 17.42147 1.000 23.63658 78 TYR B N 1
ATOM 5763 C CA . TYR B 1 92 ? 1.26108 0.98976 16.78047 1.000 23.60788 78 TYR B CA 1
ATOM 5764 C C . TYR B 1 92 ? -0.08732 1.13518 16.09017 1.000 26.35388 78 TYR B C 1
ATOM 5765 O O . TYR B 1 92 ? -0.68808 2.20883 16.13081 1.000 27.14764 78 TYR B O 1
ATOM 5774 N N . ASP B 1 93 ? -0.55089 0.07943 15.41341 1.000 24.16160 79 ASP B N 1
ATOM 5775 C CA . ASP B 1 93 ? -1.88923 0.02816 14.82964 1.000 25.39054 79 ASP B CA 1
ATOM 5776 C C . ASP B 1 93 ? -2.59104 -1.23600 15.30383 1.000 22.61317 79 ASP B C 1
ATOM 5777 O O . ASP B 1 93 ? -1.99626 -2.31338 15.30429 1.000 21.28216 79 ASP B O 1
ATOM 5782 N N . ASP B 1 94 ? -3.85492 -1.09655 15.69280 1.000 25.15466 80 ASP B N 1
ATOM 5783 C CA . ASP B 1 94 ? -4.64203 -2.23347 16.14624 1.000 27.97498 80 ASP B CA 1
ATOM 5784 C C . ASP B 1 94 ? -4.94077 -3.16014 14.96818 1.000 25.29534 80 ASP B C 1
ATOM 5785 O O . ASP B 1 94 ? -4.92363 -2.75019 13.80805 1.000 24.14048 80 ASP B O 1
ATOM 5790 N N . PHE B 1 95 ? -5.16641 -4.43394 15.26975 1.000 24.42824 81 PHE B N 1
ATOM 5791 C CA . PHE B 1 95 ? -5.64326 -5.35620 14.25221 1.000 25.61524 81 PHE B CA 1
ATOM 5792 C C . PHE B 1 95 ? -7.16525 -5.35149 14.22089 1.000 28.41842 81 PHE B C 1
ATOM 5793 O O . PHE B 1 95 ? -7.83957 -4.87704 15.14217 1.000 26.87210 81 PHE B O 1
ATOM 5801 N N . LYS B 1 96 ? -7.71437 -5.88168 13.13448 1.000 25.08825 82 LYS B N 1
ATOM 5802 C CA A LYS B 1 96 ? -9.14804 -6.09936 13.01903 0.610 24.83308 82 LYS B CA 1
ATOM 5803 C CA B LYS B 1 96 ? -9.15037 -6.10119 13.04003 0.390 24.86430 82 LYS B CA 1
ATOM 5804 C C . LYS B 1 96 ? -9.49819 -7.58033 13.05758 1.000 27.07706 82 LYS B C 1
ATOM 5805 O O . LYS B 1 96 ? -10.40421 -7.99249 13.78308 1.000 31.59151 82 LYS B O 1
ATOM 5816 N N . THR B 1 97 ? -8.78502 -8.37704 12.27542 1.000 23.11918 83 THR B N 1
ATOM 5817 C CA . THR B 1 97 ? -8.98566 -9.81189 12.14051 1.000 24.18389 83 THR B CA 1
ATOM 5818 C C . THR B 1 97 ? -8.13058 -10.55929 13.15669 1.000 25.45855 83 THR B C 1
ATOM 5819 O O . THR B 1 97 ? -6.93657 -10.28068 13.28133 1.000 23.69373 83 THR B O 1
ATOM 5823 N N . VAL B 1 98 ? -8.73123 -11.50478 13.88224 1.000 21.50269 84 VAL B N 1
ATOM 5824 C CA . VAL B 1 98 ? -7.93526 -12.27060 14.85362 1.000 20.88812 84 VAL B CA 1
ATOM 5825 C C . VAL B 1 98 ? -7.07995 -13.31681 14.15267 1.000 22.47222 84 VAL B C 1
ATOM 5826 O O . VAL B 1 98 ? -5.85657 -13.36738 14.33456 1.000 22.23940 84 VAL B O 1
ATOM 5830 N N . ARG B 1 99 ? -7.70020 -14.18916 13.36071 1.000 22.92029 85 ARG B N 1
ATOM 5831 C CA . ARG B 1 99 ? -6.91381 -15.21645 12.68774 1.000 23.01045 85 ARG B CA 1
ATOM 5832 C C . ARG B 1 99 ? -7.51809 -15.52432 11.32252 1.000 20.30261 85 ARG B C 1
ATOM 5833 O O . ARG B 1 99 ? -8.70239 -15.30787 11.08855 1.000 22.94562 85 ARG B O 1
ATOM 5841 N N . ALA B 1 100 ? -6.69433 -16.10599 10.44826 1.000 24.05060 86 ALA B N 1
ATOM 5842 C CA . ALA B 1 100 ? -7.17204 -16.61365 9.16975 1.000 22.75478 86 ALA B CA 1
ATOM 5843 C C . ALA B 1 100 ? -6.15421 -17.60606 8.62234 1.000 22.77401 86 ALA B C 1
ATOM 5844 O O . ALA B 1 100 ? -5.07451 -17.79630 9.18624 1.000 20.55179 86 ALA B O 1
ATOM 5846 N N . GLY B 1 101 ? -6.51747 -18.25333 7.51663 1.000 23.15224 87 GLY B N 1
ATOM 5847 C CA . GLY B 1 101 ? -5.58540 -19.14639 6.84867 1.000 23.14754 87 GLY B CA 1
ATOM 5848 C C . GLY B 1 101 ? -5.48228 -20.48314 7.55876 1.000 22.52232 87 GLY B C 1
ATOM 5849 O O . GLY B 1 101 ? -6.24125 -20.78678 8.48203 1.000 23.91871 87 GLY B O 1
ATOM 5850 N N . GLY B 1 102 ? -4.52776 -21.29559 7.12100 1.000 21.83778 88 GLY B N 1
ATOM 5851 C CA . GLY B 1 102 ? -4.48743 -22.65404 7.64378 1.000 25.19695 88 GLY B CA 1
ATOM 5852 C C . GLY B 1 102 ? -3.30664 -23.45811 7.14383 1.000 21.81123 88 GLY B C 1
ATOM 5853 O O . GLY B 1 102 ? -2.43814 -22.96482 6.41601 1.000 20.38469 88 GLY B O 1
ATOM 5854 N N . PHE B 1 103 ? -3.29914 -24.72943 7.57484 1.000 23.69456 89 PHE B N 1
ATOM 5855 C CA . PHE B 1 103 ? -2.20997 -25.65635 7.27074 1.000 26.84033 89 PHE B CA 1
ATOM 5856 C C . PHE B 1 103 ? -2.10178 -25.97309 5.78196 1.000 24.07402 89 PHE B C 1
ATOM 5857 O O . PHE B 1 103 ? -0.99058 -26.05479 5.23986 1.000 23.15401 89 PHE B O 1
ATOM 5865 N N . GLU B 1 104 ? -3.23890 -26.18659 5.11116 1.000 22.49832 90 GLU B N 1
ATOM 5866 C CA . GLU B 1 104 ? -3.22181 -26.84950 3.80353 1.000 25.76541 90 GLU B CA 1
ATOM 5867 C C . GLU B 1 104 ? -2.30840 -26.13625 2.81009 1.000 25.79369 90 GLU B C 1
ATOM 5868 O O . GLU B 1 104 ? -1.52171 -26.77831 2.09900 1.000 25.45701 90 GLU B O 1
ATOM 5874 N N . HIS B 1 105 ? -2.40881 -24.80843 2.73414 1.000 24.93811 91 HIS B N 1
ATOM 5875 C CA . HIS B 1 105 ? -1.60220 -24.00936 1.81604 1.000 22.67974 91 HIS B CA 1
ATOM 5876 C C . HIS B 1 105 ? -0.52382 -23.21103 2.51355 1.000 22.08633 91 HIS B C 1
ATOM 5877 O O . HIS B 1 105 ? 0.30018 -22.57953 1.83052 1.000 21.44024 91 HIS B O 1
ATOM 5884 N N . GLY B 1 106 ? -0.47607 -23.24703 3.85215 1.000 20.65842 92 GLY B N 1
ATOM 5885 C CA . GLY B 1 106 ? 0.54015 -22.51907 4.57292 1.000 19.70711 92 GLY B CA 1
ATOM 5886 C C . GLY B 1 106 ? 0.34884 -21.02124 4.41589 1.000 20.50641 92 GLY B C 1
ATOM 5887 O O . GLY B 1 106 ? 1.25231 -20.30604 3.95605 1.000 19.26026 92 GLY B O 1
ATOM 5888 N N . ASP B 1 107 ? -0.84555 -20.54966 4.76629 1.000 18.71047 93 ASP B N 1
ATOM 5889 C CA . ASP B 1 107 ? -1.18228 -19.13106 4.71872 1.000 18.50677 93 ASP B CA 1
ATOM 5890 C C . ASP B 1 107 ? -1.67007 -18.64958 6.08354 1.000 21.18372 93 ASP B C 1
ATOM 5891 O O . ASP B 1 107 ? -2.53822 -17.78982 6.17738 1.000 17.71901 93 ASP B O 1
ATOM 5896 N N . VAL B 1 108 ? -1.12771 -19.22475 7.16196 1.000 18.96360 94 VAL B N 1
ATOM 5897 C CA . VAL B 1 108 ? -1.55309 -18.85635 8.51091 1.000 17.86975 94 VAL B CA 1
ATOM 5898 C C . VAL B 1 108 ? -1.34570 -17.36332 8.74996 1.000 18.16435 94 VAL B C 1
ATOM 5899 O O . VAL B 1 108 ? -0.26761 -16.81335 8.46611 1.000 19.75095 94 VAL B O 1
ATOM 5903 N N . GLN B 1 109 ? -2.37663 -16.70942 9.28779 1.000 17.12571 95 GLN B N 1
ATOM 5904 C CA . GLN B 1 109 ? -2.37356 -15.29429 9.64659 1.000 19.52929 95 GLN B CA 1
ATOM 5905 C C . GLN B 1 109 ? -2.94693 -15.09808 11.03806 1.000 18.70052 95 GLN B C 1
ATOM 5906 O O . GLN B 1 109 ? -4.00108 -15.65382 11.36001 1.000 22.06464 95 GLN B O 1
ATOM 5912 N N . TRP B 1 110 ? -2.30801 -14.22935 11.83001 1.000 19.12004 96 TRP B N 1
ATOM 5913 C CA . TRP B 1 110 ? -2.84078 -13.80782 13.11768 1.000 18.32269 96 TRP B CA 1
ATOM 5914 C C . TRP B 1 110 ? -2.70786 -12.29842 13.22643 1.000 19.72639 96 TRP B C 1
ATOM 5915 O O . TRP B 1 110 ? -1.64309 -11.75476 12.91100 1.000 18.85660 96 TRP B O 1
ATOM 5926 N N . PHE B 1 111 ? -3.79006 -11.62571 13.64803 1.000 18.87880 97 PHE B N 1
ATOM 5927 C CA . PHE B 1 111 ? -3.77972 -10.17364 13.84908 1.000 20.05603 97 PHE B CA 1
ATOM 5928 C C . PHE B 1 111 ? -3.26632 -9.41903 12.61986 1.000 22.94609 97 PHE B C 1
ATOM 5929 O O . PHE B 1 111 ? -2.46965 -8.47894 12.77344 1.000 17.83228 97 PHE B O 1
ATOM 5937 N N . PRO B 1 112 ? -3.69270 -9.77988 11.39501 1.000 20.14297 98 PRO B N 1
ATOM 5938 C CA . PRO B 1 112 ? -2.91303 -9.36545 10.21561 1.000 20.65664 98 PRO B CA 1
ATOM 5939 C C . PRO B 1 112 ? -2.81249 -7.85564 10.00387 1.000 20.50471 98 PRO B C 1
ATOM 5940 O O . PRO B 1 112 ? -1.79125 -7.40658 9.48149 1.000 19.02006 98 PRO B O 1
ATOM 5944 N N . GLU B 1 113 ? -3.83803 -7.06517 10.33805 1.000 18.86118 99 GLU B N 1
ATOM 5945 C CA . GLU B 1 113 ? -3.81158 -5.62414 10.06516 1.000 20.18687 99 GLU B CA 1
ATOM 5946 C C . GLU B 1 113 ? -3.02594 -4.84728 11.10795 1.000 23.39839 99 GLU B C 1
ATOM 5947 O O . GLU B 1 113 ? -2.77540 -3.64976 10.91425 1.000 20.66448 99 GLU B O 1
ATOM 5953 N N . GLY B 1 114 ? -2.65638 -5.48779 12.22396 1.000 20.36707 100 GLY B N 1
ATOM 5954 C CA . GLY B 1 114 ? -1.97460 -4.76455 13.26747 1.000 20.98817 100 GLY B CA 1
ATOM 5955 C C . GLY B 1 114 ? -0.52705 -4.50361 12.91028 1.000 22.01956 100 GLY B C 1
ATOM 5956 O O . GLY B 1 114 ? 0.04983 -5.16045 12.05005 1.000 19.54549 100 GLY B O 1
ATOM 5957 N N . THR B 1 115 ? 0.06414 -3.50332 13.56494 1.000 19.16102 101 THR B N 1
ATOM 5958 C CA . THR B 1 115 ? 1.47580 -3.21802 13.38713 1.000 19.37324 101 THR B CA 1
ATOM 5959 C C . THR B 1 115 ? 2.11788 -3.01188 14.74521 1.000 21.30358 101 THR B C 1
ATOM 5960 O O . THR B 1 115 ? 1.47602 -2.55401 15.70027 1.000 21.86072 101 THR B O 1
ATOM 5964 N N . LEU B 1 116 ? 3.39953 -3.31130 14.79938 1.000 18.27885 102 LEU B N 1
ATOM 5965 C CA . LEU B 1 116 ? 4.09685 -3.31890 16.08794 1.000 19.96627 102 LEU B CA 1
ATOM 5966 C C . LEU B 1 116 ? 5.58166 -3.44428 15.81912 1.000 20.69827 102 LEU B C 1
ATOM 5967 O O . LEU B 1 116 ? 6.01876 -3.55967 14.66967 1.000 20.84359 102 LEU B O 1
ATOM 5972 N N . ASN B 1 117 ? 6.37306 -3.43702 16.89831 1.000 22.80683 103 ASN B N 1
ATOM 5973 C CA . ASN B 1 117 ? 7.79294 -3.72185 16.75272 1.000 21.77800 103 ASN B CA 1
ATOM 5974 C C . ASN B 1 117 ? 8.26748 -4.54589 17.94498 1.000 20.71931 103 ASN B C 1
ATOM 5975 O O . ASN B 1 117 ? 7.93853 -4.24910 19.09999 1.000 21.46834 103 ASN B O 1
ATOM 5980 N N . ALA B 1 118 ? 9.00292 -5.61700 17.65502 1.000 19.56893 104 ALA B N 1
ATOM 5981 C CA . ALA B 1 118 ? 9.41908 -6.51861 18.72393 1.000 20.47201 104 ALA B CA 1
ATOM 5982 C C . ALA B 1 118 ? 10.42860 -5.85782 19.65111 1.000 20.99249 104 ALA B C 1
ATOM 5983 O O . ALA B 1 118 ? 10.42230 -6.13421 20.85160 1.000 21.57702 104 ALA B O 1
ATOM 5985 N N . ALA B 1 119 ? 11.30154 -4.99853 19.11656 1.000 20.89260 105 ALA B N 1
ATOM 5986 C CA . ALA B 1 119 ? 12.26355 -4.30439 19.97612 1.000 20.91095 105 ALA B CA 1
ATOM 5987 C C . ALA B 1 119 ? 11.56672 -3.30378 20.88508 1.000 22.35330 105 ALA B C 1
ATOM 5988 O O . ALA B 1 119 ? 11.97259 -3.12582 22.04198 1.000 22.68098 105 ALA B O 1
ATOM 5990 N N . TYR B 1 120 ? 10.52384 -2.63160 20.38329 1.000 22.35769 106 TYR B N 1
ATOM 5991 C CA . TYR B 1 120 ? 9.73130 -1.74829 21.23461 1.000 23.25673 106 TYR B CA 1
ATOM 5992 C C . TYR B 1 120 ? 9.13117 -2.51740 22.40263 1.000 27.14597 106 TYR B C 1
ATOM 5993 O O . TYR B 1 120 ? 9.12366 -2.03576 23.54472 1.000 26.98504 106 TYR B O 1
ATOM 6002 N N . ASN B 1 121 ? 8.63665 -3.71987 22.13710 1.000 21.74821 107 ASN B N 1
ATOM 6003 C CA . ASN B 1 121 ? 7.96166 -4.48408 23.17078 1.000 22.82741 107 ASN B CA 1
ATOM 6004 C C . ASN B 1 121 ? 8.93513 -5.15530 24.12920 1.000 24.77012 107 ASN B C 1
ATOM 6005 O O . ASN B 1 121 ? 8.57667 -5.41399 25.27966 1.000 25.13424 107 ASN B O 1
ATOM 6010 N N . CYS B 1 122 ? 10.15056 -5.42511 23.68721 1.000 25.31808 108 CYS B N 1
ATOM 6011 C CA . CYS B 1 122 ? 11.13637 -6.07316 24.54655 1.000 22.83329 108 CYS B CA 1
ATOM 6012 C C . CYS B 1 122 ? 12.06077 -5.09344 25.24142 1.000 25.73282 108 CYS B C 1
ATOM 6013 O O . CYS B 1 122 ? 12.74813 -5.48472 26.18810 1.000 25.68402 108 CYS B O 1
ATOM 6016 N N . LEU B 1 123 ? 12.10575 -3.84428 24.79041 1.000 23.51038 109 LEU B N 1
ATOM 6017 C CA . LEU B 1 123 ? 13.03593 -2.85772 25.33621 1.000 25.09028 109 LEU B CA 1
ATOM 6018 C C . LEU B 1 123 ? 12.34580 -1.54303 25.65947 1.000 28.50285 109 LEU B C 1
ATOM 6019 O O . LEU B 1 123 ? 12.15684 -1.20324 26.83141 1.000 27.91257 109 LEU B O 1
ATOM 6024 N N . ASP B 1 124 ? 11.95262 -0.79674 24.62146 1.000 26.81161 110 ASP B N 1
ATOM 6025 C CA . ASP B 1 124 ? 11.53570 0.59214 24.82302 1.000 26.12923 110 ASP B CA 1
ATOM 6026 C C . ASP B 1 124 ? 10.50035 0.72788 25.92744 1.000 29.13875 110 ASP B C 1
ATOM 6027 O O . ASP B 1 124 ? 10.62552 1.58331 26.81081 1.000 28.67801 110 ASP B O 1
ATOM 6032 N N . ARG B 1 125 ? 9.44473 -0.08848 25.88166 1.000 26.35120 111 ARG B N 1
ATOM 6033 C CA . ARG B 1 125 ? 8.33199 0.18495 26.78832 1.000 30.23657 111 ARG B CA 1
ATOM 6034 C C . ARG B 1 125 ? 8.71984 -0.07563 28.23744 1.000 30.55823 111 ARG B C 1
ATOM 6035 O O . ARG B 1 125 ? 8.21910 0.60945 29.13981 1.000 32.25266 111 ARG B O 1
ATOM 6043 N N . HIS B 1 126 ? 9.62280 -1.03310 28.47743 1.000 29.80790 112 HIS B N 1
ATOM 6044 C CA . HIS B 1 126 ? 10.11371 -1.28416 29.83306 1.000 31.82890 112 HIS B CA 1
ATOM 6045 C C . HIS B 1 126 ? 11.13505 -0.24510 30.26062 1.000 36.75215 112 HIS B C 1
ATOM 6046 O O . HIS B 1 126 ? 11.13769 0.18718 31.42093 1.000 35.00691 112 HIS B O 1
ATOM 6053 N N . TYR B 1 127 ? 12.00740 0.16087 29.33905 1.000 32.41665 113 TYR B N 1
ATOM 6054 C CA . TYR B 1 127 ? 12.91447 1.27122 29.61667 1.000 35.69108 113 TYR B CA 1
ATOM 6055 C C . TYR B 1 127 ? 12.15654 2.53259 30.03752 1.000 34.44827 113 TYR B C 1
ATOM 6056 O O . TYR B 1 127 ? 12.60257 3.28163 30.92112 1.000 32.56723 113 TYR B O 1
ATOM 6065 N N . TYR B 1 128 ? 11.01069 2.79621 29.40971 1.000 34.26226 114 TYR B N 1
ATOM 6066 C CA . TYR B 1 128 ? 10.25666 3.99319 29.76874 1.000 34.71145 114 TYR B CA 1
ATOM 6067 C C . TYR B 1 128 ? 9.65913 3.87929 31.16280 1.000 38.30919 114 TYR B C 1
ATOM 6068 O O . TYR B 1 128 ? 9.43631 4.90222 31.81660 1.000 39.09119 114 TYR B O 1
ATOM 6077 N N . LYS B 1 129 ? 9.37147 2.65858 31.62142 1.000 34.02295 115 LYS B N 1
ATOM 6078 C CA . LYS B 1 129 ? 8.79081 2.43169 32.94431 1.000 39.63546 115 LYS B CA 1
ATOM 6079 C C . LYS B 1 129 ? 9.84606 2.39050 34.04635 1.000 40.48857 115 LYS B C 1
ATOM 6080 O O . LYS B 1 129 ? 9.69332 3.05369 35.08010 1.000 38.20334 115 LYS B O 1
ATOM 6082 N N . ASN B 1 130 ? 10.90371 1.60388 33.85772 1.000 36.40239 116 ASN B N 1
ATOM 6083 C CA . ASN B 1 130 ? 11.93954 1.42368 34.88118 1.000 35.79124 116 ASN B CA 1
ATOM 6084 C C . ASN B 1 130 ? 13.27320 1.21080 34.19228 1.000 36.18117 116 ASN B C 1
ATOM 6085 O O . ASN B 1 130 ? 13.69935 0.07282 33.95241 1.000 37.25614 116 ASN B O 1
ATOM 6090 N N . PRO B 1 131 ? 13.95708 2.29753 33.82405 1.000 35.83958 117 PRO B N 1
ATOM 6091 C CA . PRO B 1 131 ? 15.16839 2.14972 33.00275 1.000 36.24267 117 PRO B CA 1
ATOM 6092 C C . PRO B 1 131 ? 16.31435 1.45749 33.72165 1.000 40.10243 117 PRO B C 1
ATOM 6093 O O . PRO B 1 131 ? 17.17939 0.87546 33.05539 1.000 34.91172 117 PRO B O 1
ATOM 6097 N N . LYS B 1 132 ? 16.35867 1.50864 35.05093 1.000 34.62544 118 LYS B N 1
ATOM 6098 C CA . LYS B 1 132 ? 17.44321 0.87813 35.78514 1.000 35.24493 118 LYS B CA 1
ATOM 6099 C C . LYS B 1 132 ? 17.13062 -0.55341 36.18999 1.000 36.69372 118 LYS B C 1
ATOM 6100 O O . LYS B 1 132 ? 17.97402 -1.18527 36.82527 1.000 36.58080 118 LYS B O 1
ATOM 6106 N N . LYS B 1 133 ? 15.93706 -1.06135 35.88000 1.000 37.69599 119 LYS B N 1
ATOM 6107 C CA . LYS B 1 133 ? 15.64717 -2.46509 36.13866 1.000 39.64450 119 LYS B CA 1
ATOM 6108 C C . LYS B 1 133 ? 16.59548 -3.32868 35.31764 1.000 33.06463 119 LYS B C 1
ATOM 6109 O O . LYS B 1 133 ? 16.92288 -2.99464 34.17805 1.000 35.24422 119 LYS B O 1
ATOM 6115 N N . THR B 1 134 ? 17.08186 -4.41113 35.91327 1.000 31.75807 120 THR B N 1
ATOM 6116 C CA . THR B 1 134 ? 17.98469 -5.28669 35.18064 1.000 30.53648 120 THR B CA 1
ATOM 6117 C C . THR B 1 134 ? 17.23869 -6.02743 34.07089 1.000 30.26080 120 THR B C 1
ATOM 6118 O O . THR B 1 134 ? 16.24512 -6.71969 34.32636 1.000 30.69112 120 THR B O 1
ATOM 6122 N N . ALA B 1 135 ? 17.74205 -5.90517 32.84626 1.000 29.08068 121 ALA B N 1
ATOM 6123 C CA . ALA B 1 135 ? 17.23229 -6.70985 31.74855 1.000 26.62858 121 ALA B CA 1
ATOM 6124 C C . ALA B 1 135 ? 17.94484 -8.04710 31.65193 1.000 28.61100 121 ALA B C 1
ATOM 6125 O O . ALA B 1 135 ? 17.29018 -9.07384 31.49823 1.000 29.46605 121 ALA B O 1
ATOM 6127 N N . ILE B 1 136 ? 19.27124 -8.06045 31.76469 1.000 30.26369 122 ILE B N 1
ATOM 6128 C CA . ILE B 1 136 ? 20.06331 -9.26451 31.55145 1.000 29.13261 122 ILE B CA 1
ATOM 6129 C C . ILE B 1 136 ? 21.02174 -9.43925 32.71298 1.000 33.15091 122 ILE B C 1
ATOM 6130 O O . ILE B 1 136 ? 21.80043 -8.52582 33.01472 1.000 28.75854 122 ILE B O 1
ATOM 6135 N N . ILE B 1 137 ? 20.96425 -10.60189 33.36145 1.000 29.09370 123 ILE B N 1
ATOM 6136 C CA . ILE B 1 137 ? 22.05399 -11.05438 34.22656 1.000 28.85683 123 ILE B CA 1
ATOM 6137 C C . ILE B 1 137 ? 23.03923 -11.75473 33.30901 1.000 28.17339 123 ILE B C 1
ATOM 6138 O O . ILE B 1 137 ? 22.73677 -12.81760 32.75447 1.000 30.72181 123 ILE B O 1
ATOM 6143 N N . TYR B 1 138 ? 24.16390 -11.10327 33.05706 1.000 27.07139 124 TYR B N 1
ATOM 6144 C CA . TYR B 1 138 ? 25.18549 -11.64355 32.17062 1.000 27.88410 124 TYR B CA 1
ATOM 6145 C C . TYR B 1 138 ? 26.11002 -12.46922 33.04109 1.000 29.46442 124 TYR B C 1
ATOM 6146 O O . TYR B 1 138 ? 26.89134 -11.91595 33.81447 1.000 31.65341 124 TYR B O 1
ATOM 6155 N N . GLU B 1 139 ? 25.98669 -13.79195 32.95062 1.000 26.56012 125 GLU B N 1
ATOM 6156 C CA . GLU B 1 139 ? 26.86933 -14.69086 33.68903 1.000 29.02416 125 GLU B CA 1
ATOM 6157 C C . GLU B 1 139 ? 27.99669 -15.06413 32.73667 1.000 30.38152 125 GLU B C 1
ATOM 6158 O O . GLU B 1 139 ? 27.83183 -15.91980 31.85910 1.000 28.79882 125 GLU B O 1
ATOM 6164 N N . ALA B 1 140 ? 29.12770 -14.38086 32.88852 1.000 29.86611 126 ALA B N 1
ATOM 6165 C CA . ALA B 1 140 ? 30.28019 -14.53367 32.01764 1.000 29.95343 126 ALA B CA 1
ATOM 6166 C C . ALA B 1 140 ? 30.91607 -15.90172 32.21819 1.000 32.29119 126 ALA B C 1
ATOM 6167 O O . ALA B 1 140 ? 30.67451 -16.58844 33.22018 1.000 35.19866 126 ALA B O 1
ATOM 6169 N N . ASP B 1 141 ? 31.75739 -16.29959 31.26121 1.000 27.92994 127 ASP B N 1
ATOM 6170 C CA . ASP B 1 141 ? 32.40662 -17.60842 31.39253 1.000 28.08341 127 ASP B CA 1
ATOM 6171 C C . ASP B 1 141 ? 33.19094 -17.68178 32.69568 1.000 35.43861 127 ASP B C 1
ATOM 6172 O O . ASP B 1 141 ? 33.07600 -18.65934 33.44535 1.000 31.54022 127 ASP B O 1
ATOM 6177 N N . GLU B 1 142 ? 33.95076 -16.62617 33.00273 1.000 33.86027 128 GLU B N 1
ATOM 6178 C CA . GLU B 1 142 ? 34.59967 -16.48139 34.29703 1.000 35.40351 128 GLU B CA 1
ATOM 6179 C C . GLU B 1 142 ? 33.64985 -15.78846 35.26577 1.000 37.77707 128 GLU B C 1
ATOM 6180 O O . GLU B 1 142 ? 33.24207 -14.64669 35.00447 1.000 35.10849 128 GLU B O 1
ATOM 6186 N N . PRO B 1 143 ? 33.27936 -16.42681 36.37971 1.000 37.22500 129 PRO B N 1
ATOM 6187 C CA . PRO B 1 143 ? 32.26180 -15.84921 37.28290 1.000 37.53473 129 PRO B CA 1
ATOM 6188 C C . PRO B 1 143 ? 32.53883 -14.42373 37.74400 1.000 41.88105 129 PRO B C 1
ATOM 6189 O O . PRO B 1 143 ? 31.58930 -13.64023 37.90989 1.000 43.02212 129 PRO B O 1
ATOM 6193 N N . SER B 1 144 ? 33.80249 -14.05171 37.95848 1.000 36.37288 130 SER B N 1
ATOM 6194 C CA . SER B 1 144 ? 34.09004 -12.71394 38.46026 1.000 39.49650 130 SER B CA 1
ATOM 6195 C C . SER B 1 144 ? 33.66898 -11.63194 37.47395 1.000 41.74011 130 SER B C 1
ATOM 6196 O O . SER B 1 144 ? 33.49566 -10.47097 37.86838 1.000 38.37744 130 SER B O 1
ATOM 6199 N N . GLU B 1 145 ? 33.49710 -11.98142 36.20856 1.000 35.36922 131 GLU B N 1
ATOM 6200 C CA . GLU B 1 145 ? 33.16983 -10.99400 35.19031 1.000 37.18285 131 GLU B CA 1
ATOM 6201 C C . GLU B 1 145 ? 31.67396 -10.83722 34.95107 1.000 36.68673 131 GLU B C 1
ATOM 6202 O O . GLU B 1 145 ? 31.29187 -10.05655 34.08875 1.000 35.31890 131 GLU B O 1
ATOM 6208 N N . SER B 1 146 ? 30.82882 -11.54462 35.68824 1.000 36.86121 132 SER B N 1
ATOM 6209 C CA . SER B 1 146 ? 29.38771 -11.42563 35.52541 1.000 32.07603 132 SER B CA 1
ATOM 6210 C C . SER B 1 146 ? 28.88949 -10.07454 36.03093 1.000 38.29360 132 SER B C 1
ATOM 6211 O O . SER B 1 146 ? 29.43546 -9.49452 36.97446 1.000 37.16897 132 SER B O 1
ATOM 6214 N N . ARG B 1 147 ? 27.84050 -9.55831 35.39255 1.000 32.22351 133 ARG B N 1
ATOM 6215 C CA . ARG B 1 147 ? 27.27578 -8.28981 35.83449 1.000 37.29758 133 ARG B CA 1
ATOM 6216 C C . ARG B 1 147 ? 25.83848 -8.18497 35.35849 1.000 37.46377 133 ARG B C 1
ATOM 6217 O O . ARG B 1 147 ? 25.39387 -8.93880 34.49165 1.000 30.44213 133 ARG B O 1
ATOM 6225 N N . GLU B 1 148 ? 25.12362 -7.22118 35.93477 1.000 36.87621 134 GLU B N 1
ATOM 6226 C CA . GLU B 1 148 ? 23.76046 -6.92411 35.52051 1.000 35.59589 134 GLU B CA 1
ATOM 6227 C C . GLU B 1 148 ? 23.75135 -5.82026 34.46948 1.000 34.91661 134 GLU B C 1
ATOM 6228 O O . GLU B 1 148 ? 24.47914 -4.83356 34.58354 1.000 37.43511 134 GLU B O 1
ATOM 6234 N N . VAL B 1 149 ? 22.90945 -5.98807 33.44390 1.000 31.89283 135 VAL B N 1
ATOM 6235 C CA . VAL B 1 149 ? 22.75272 -5.02101 32.35874 1.000 29.86342 135 VAL B CA 1
ATOM 6236 C C . VAL B 1 149 ? 21.33097 -4.47919 32.43330 1.000 30.49805 135 VAL B C 1
ATOM 6237 O O . VAL B 1 149 ? 20.36301 -5.24369 32.29415 1.000 29.72283 135 VAL B O 1
ATOM 6241 N N . SER B 1 150 ? 21.20284 -3.16787 32.62287 1.000 31.27066 136 SER B N 1
ATOM 6242 C CA . SER B 1 150 ? 19.90070 -2.53998 32.74410 1.000 30.05752 136 SER B CA 1
ATOM 6243 C C . SER B 1 150 ? 19.16905 -2.53478 31.39676 1.000 28.53176 136 SER B C 1
ATOM 6244 O O . SER B 1 150 ? 19.76819 -2.63847 30.32718 1.000 28.25260 136 SER B O 1
ATOM 6247 N N . TYR B 1 151 ? 17.84831 -2.39499 31.47190 1.000 28.32748 137 TYR B N 1
ATOM 6248 C CA . TYR B 1 151 ? 17.06468 -2.11243 30.27103 1.000 28.40650 137 TYR B CA 1
ATOM 6249 C C . TYR B 1 151 ? 17.60436 -0.89669 29.53128 1.000 28.68386 137 TYR B C 1
ATOM 6250 O O . TYR B 1 151 ? 17.74167 -0.92243 28.30651 1.000 30.44339 137 TYR B O 1
ATOM 6259 N N . GLU B 1 152 ? 17.96515 0.15884 30.26739 1.000 33.45100 138 GLU B N 1
ATOM 6260 C CA . GLU B 1 152 ? 18.59311 1.33091 29.65807 1.000 33.67286 138 GLU B CA 1
ATOM 6261 C C . GLU B 1 152 ? 19.84036 0.96097 28.85700 1.000 30.45237 138 GLU B C 1
ATOM 6262 O O . GLU B 1 152 ? 20.00723 1.40026 27.71548 1.000 30.31447 138 GLU B O 1
ATOM 6268 N N . GLU B 1 153 ? 20.76663 0.21035 29.46494 1.000 31.43887 139 GLU B N 1
ATOM 6269 C CA . GLU B 1 153 ? 21.99812 -0.12135 28.75049 1.000 31.66413 139 GLU B CA 1
ATOM 6270 C C . GLU B 1 153 ? 21.70320 -1.01837 27.55757 1.000 30.78402 139 GLU B C 1
ATOM 6271 O O . GLU B 1 153 ? 22.23013 -0.80210 26.46413 1.000 29.18830 139 GLU B O 1
ATOM 6277 N N . LEU B 1 154 ? 20.85946 -2.02821 27.74862 1.000 28.82129 140 LEU B N 1
ATOM 6278 C CA . LEU B 1 154 ? 20.54783 -2.91500 26.63464 1.000 24.42926 140 LEU B CA 1
ATOM 6279 C C . LEU B 1 154 ? 19.85984 -2.14493 25.50509 1.000 27.30161 140 LEU B C 1
ATOM 6280 O O . LEU B 1 154 ? 20.14806 -2.37325 24.33427 1.000 24.97797 140 LEU B O 1
ATOM 6285 N N . MET B 1 155 ? 18.96309 -1.22210 25.84650 1.000 26.54909 141 MET B N 1
ATOM 6286 C CA A MET B 1 155 ? 18.30485 -0.45192 24.79352 0.518 26.19172 141 MET B CA 1
ATOM 6287 C CA B MET B 1 155 ? 18.29090 -0.39142 24.84510 0.482 26.22213 141 MET B CA 1
ATOM 6288 C C . MET B 1 155 ? 19.29732 0.43873 24.05959 1.000 26.73945 141 MET B C 1
ATOM 6289 O O . MET B 1 155 ? 19.24503 0.52969 22.82717 1.000 27.53619 141 MET B O 1
ATOM 6298 N N . GLN B 1 156 ? 20.22053 1.08486 24.78168 1.000 26.32615 142 GLN B N 1
ATOM 6299 C CA . GLN B 1 156 ? 21.18623 1.94948 24.11381 1.000 28.77557 142 GLN B CA 1
ATOM 6300 C C . GLN B 1 156 ? 22.08644 1.16660 23.16124 1.000 27.55244 142 GLN B C 1
ATOM 6301 O O . GLN B 1 156 ? 22.33368 1.60655 22.03938 1.000 29.03698 142 GLN B O 1
ATOM 6307 N N A GLU B 1 157 ?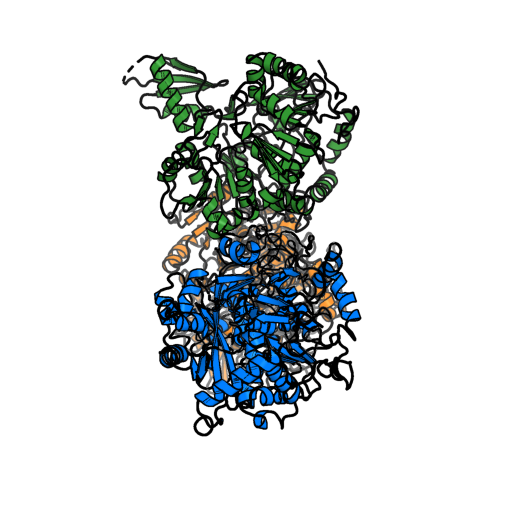 22.60596 0.02309 23.61818 0.549 27.06662 143 GLU B N 1
ATOM 6308 N N B GLU B 1 157 ? 22.59912 0.00295 23.57516 0.451 27.07625 143 GLU B N 1
ATOM 6309 C CA A GLU B 1 157 ? 23.41651 -0.83531 22.76153 0.549 26.34406 143 GLU B CA 1
ATOM 6310 C CA B GLU B 1 157 ? 23.46013 -0.72089 22.64012 0.451 26.42414 143 GLU B CA 1
ATOM 6311 C C A GLU B 1 157 ? 22.63796 -1.25974 21.52148 0.549 25.49143 143 GLU B C 1
ATOM 6312 C C B GLU B 1 157 ? 22.65775 -1.32124 21.48388 0.451 25.48432 143 GLU B C 1
ATOM 6313 O O A GLU B 1 157 ? 23.14395 -1.18608 20.39651 0.549 24.04782 143 GLU B O 1
ATOM 6314 O O B GLU B 1 157 ? 23.17257 -1.41241 20.36382 0.451 24.14096 143 GLU B O 1
ATOM 6325 N N . THR B 1 158 ? 21.40683 -1.73007 21.72252 1.000 26.36743 144 THR B N 1
ATOM 6326 C CA . THR B 1 158 ? 20.55399 -2.15190 20.60794 1.000 24.81808 144 THR B CA 1
ATOM 6327 C C . THR B 1 158 ? 20.38163 -1.02401 19.60289 1.000 22.38292 144 THR B C 1
ATOM 6328 O O . THR B 1 158 ? 20.50356 -1.22795 18.38946 1.000 23.51760 144 THR B O 1
ATOM 6332 N N . CYS B 1 159 ? 20.08717 0.17396 20.09000 1.000 24.12529 145 CYS B N 1
ATOM 6333 C CA . CYS B 1 159 ? 19.89078 1.29089 19.17338 1.000 25.53144 145 CYS B CA 1
ATOM 6334 C C . CYS B 1 159 ? 21.16921 1.64097 18.41471 1.000 26.68404 145 CYS B C 1
ATOM 6335 O O . CYS B 1 159 ? 21.11473 1.94334 17.22065 1.000 24.23579 145 CYS B O 1
ATOM 6338 N N . ARG B 1 160 ? 22.32539 1.64570 19.09462 1.000 24.78067 146 ARG B N 1
ATOM 6339 C CA A ARG B 1 160 ? 23.58507 1.92090 18.40731 0.443 24.46703 146 ARG B CA 1
ATOM 6340 C CA B ARG B 1 160 ? 23.58000 1.92754 18.40322 0.557 24.45909 146 ARG B CA 1
ATOM 6341 C C . ARG B 1 160 ? 23.83775 0.90579 17.30090 1.000 26.40913 146 ARG B C 1
ATOM 6342 O O . ARG B 1 160 ? 24.24887 1.26506 16.19161 1.000 24.74294 146 ARG B O 1
ATOM 6357 N N . VAL B 1 161 ? 23.62062 -0.37563 17.59036 1.000 23.79319 147 VAL B N 1
ATOM 6358 C CA . VAL B 1 161 ? 23.81586 -1.39663 16.56312 1.000 20.89197 147 VAL B CA 1
ATOM 6359 C C . VAL B 1 161 ? 22.80874 -1.21557 15.42494 1.000 24.85595 147 VAL B C 1
ATOM 6360 O O . VAL B 1 161 ? 23.15408 -1.35538 14.24411 1.000 22.73939 147 VAL B O 1
ATOM 6364 N N . ALA B 1 162 ? 21.54811 -0.91359 15.75644 1.000 23.50678 148 ALA B N 1
ATOM 6365 C CA . ALA B 1 162 ? 20.56425 -0.67301 14.69687 1.000 24.10540 148 ALA B CA 1
ATOM 6366 C C . ALA B 1 162 ? 21.01303 0.46730 13.79595 1.000 24.81250 148 ALA B C 1
ATOM 6367 O O . ALA B 1 162 ? 20.88879 0.38323 12.56721 1.000 23.01271 148 ALA B O 1
ATOM 6369 N N . ASN B 1 163 ? 21.53773 1.54927 14.38807 1.000 22.60874 149 ASN B N 1
ATOM 6370 C CA . ASN B 1 163 ? 22.00082 2.66860 13.56681 1.000 27.05341 149 ASN B CA 1
ATOM 6371 C C . ASN B 1 163 ? 23.17871 2.25657 12.69453 1.000 26.35597 149 ASN B C 1
ATOM 6372 O O . ASN B 1 163 ? 23.29973 2.71406 11.55561 1.000 26.05630 149 ASN B O 1
ATOM 6377 N N . VAL B 1 164 ? 24.06365 1.39445 13.20605 1.000 24.96122 150 VAL B N 1
ATOM 6378 C CA . VAL B 1 164 ? 25.14795 0.88410 12.36734 1.000 21.88353 150 VAL B CA 1
ATOM 6379 C C . VAL B 1 164 ? 24.59170 0.09368 11.18429 1.000 24.10124 150 VAL B C 1
ATOM 6380 O O . VAL B 1 164 ? 24.98360 0.31774 10.03368 1.000 24.24317 150 VAL B O 1
ATOM 6384 N N . LEU B 1 165 ? 23.68977 -0.85888 11.44952 1.000 21.71752 151 LEU B N 1
ATOM 6385 C CA . LEU B 1 165 ? 23.10251 -1.64562 10.36875 1.000 22.58560 151 LEU B CA 1
ATOM 6386 C C . LEU B 1 165 ? 22.43045 -0.75295 9.33047 1.000 25.18591 151 LEU B C 1
ATOM 6387 O O . LEU B 1 165 ? 22.55313 -0.98876 8.12086 1.000 24.99800 151 LEU B O 1
ATOM 6392 N N . LYS B 1 166 ? 21.70639 0.26827 9.78334 1.000 22.87826 152 LYS B N 1
ATOM 6393 C CA . LYS B 1 166 ? 21.07934 1.18559 8.83149 1.000 25.37385 152 LYS B CA 1
ATOM 6394 C C . LYS B 1 166 ? 22.12970 1.88178 7.97796 1.000 28.85506 152 LYS B C 1
ATOM 6395 O O . LYS B 1 166 ? 21.92547 2.08828 6.77526 1.000 25.59804 152 LYS B O 1
ATOM 6401 N N . SER B 1 167 ? 23.28480 2.20870 8.57091 1.000 24.60583 153 SER B N 1
ATOM 6402 C CA . SER B 1 167 ? 24.33215 2.87002 7.80530 1.000 29.64626 153 SER B CA 1
ATOM 6403 C C . SER B 1 167 ? 24.93665 1.94328 6.75962 1.000 26.23811 153 SER B C 1
ATOM 6404 O O . SER B 1 167 ? 25.55659 2.42319 5.81393 1.000 27.78578 153 SER B O 1
ATOM 6407 N N . TYR B 1 168 ? 24.79563 0.63516 6.92351 1.000 24.37553 154 TYR B N 1
ATOM 6408 C CA . TYR B 1 168 ? 25.23648 -0.31737 5.91160 1.000 26.05942 154 TYR B CA 1
ATOM 6409 C C . TYR B 1 168 ? 24.19638 -0.51700 4.81569 1.000 25.63940 154 TYR B C 1
ATOM 6410 O O . TYR B 1 168 ? 24.37260 -1.39717 3.96494 1.000 29.56684 154 TYR B O 1
ATOM 6419 N N . GLY B 1 169 ? 23.08864 0.20939 4.85551 1.000 25.33358 155 GLY B N 1
ATOM 6420 C CA . GLY B 1 169 ? 22.05456 -0.01472 3.86598 1.000 26.65159 155 GLY B CA 1
ATOM 6421 C C . GLY B 1 169 ? 21.12709 -1.17435 4.15659 1.000 28.41042 155 GLY B C 1
ATOM 6422 O O . GLY B 1 169 ? 20.38120 -1.60303 3.25927 1.000 26.24573 155 GLY B O 1
ATOM 6423 N N . VAL B 1 170 ? 21.12478 -1.69229 5.38168 1.000 21.49124 156 VAL B N 1
ATOM 6424 C CA . VAL B 1 170 ? 20.19322 -2.76661 5.72703 1.000 22.09632 156 VAL B CA 1
ATOM 6425 C C . VAL B 1 170 ? 18.77985 -2.19812 5.75410 1.000 24.01407 156 VAL B C 1
ATOM 6426 O O . VAL B 1 170 ? 18.50404 -1.23792 6.48292 1.000 25.02930 156 VAL B O 1
ATOM 6430 N N . LYS B 1 171 ? 17.88242 -2.77241 4.94360 1.000 23.69368 157 LYS B N 1
ATOM 6431 C CA . LYS B 1 171 ? 16.50608 -2.31049 4.84719 1.000 25.31071 157 LYS B CA 1
ATOM 6432 C C . LYS B 1 171 ? 15.53504 -3.29211 5.49217 1.000 23.33383 157 LYS B C 1
ATOM 6433 O O . LYS B 1 171 ? 15.84837 -4.45602 5.72446 1.000 22.89935 157 LYS B O 1
ATOM 6439 N N . LYS B 1 172 ? 14.32347 -2.81396 5.74699 1.000 22.48433 158 LYS B N 1
ATOM 6440 C CA . LYS B 1 172 ? 13.26297 -3.70222 6.21260 1.000 23.18091 158 LYS B CA 1
ATOM 6441 C C . LYS B 1 172 ? 13.15376 -4.92863 5.31657 1.000 23.29245 158 LYS B C 1
ATOM 6442 O O . LYS B 1 172 ? 13.12125 -4.81739 4.08926 1.000 22.14365 158 LYS B O 1
ATOM 6448 N N . GLY B 1 173 ? 13.13358 -6.10638 5.93256 1.000 20.53241 159 GLY B N 1
ATOM 6449 C CA . GLY B 1 173 ? 13.01981 -7.33674 5.18249 1.000 20.96049 159 GLY B CA 1
ATOM 6450 C C . GLY B 1 173 ? 14.31217 -7.97152 4.70293 1.000 24.71042 159 GLY B C 1
ATOM 6451 O O . GLY B 1 173 ? 14.24429 -9.07168 4.13930 1.000 20.31063 159 GLY B O 1
ATOM 6452 N N . ASP B 1 174 ? 15.48080 -7.32572 4.91114 1.000 22.73601 160 ASP B N 1
ATOM 6453 C CA . ASP B 1 174 ? 16.77353 -7.90868 4.55506 1.000 21.75151 160 ASP B CA 1
ATOM 6454 C C . ASP B 1 174 ? 17.16966 -8.91003 5.62801 1.000 22.97403 160 ASP B C 1
ATOM 6455 O O . ASP B 1 174 ? 16.89361 -8.70755 6.81394 1.000 24.43653 160 ASP B O 1
ATOM 6460 N N . ALA B 1 175 ? 17.87404 -9.96042 5.22370 1.000 21.09671 161 ALA B N 1
ATOM 6461 C CA . ALA B 1 175 ? 18.40375 -10.89957 6.21769 1.000 20.90580 161 ALA B CA 1
ATOM 6462 C C . ALA B 1 175 ? 19.76390 -10.44682 6.73241 1.000 20.34420 161 ALA B C 1
ATOM 6463 O O . ALA B 1 175 ? 20.54904 -9.85463 5.99591 1.000 20.58800 161 ALA B O 1
ATOM 6465 N N . VAL B 1 176 ? 20.03053 -10.72764 8.01569 1.000 17.22566 162 VAL B N 1
ATOM 6466 C CA . VAL B 1 176 ? 21.31514 -10.46033 8.67684 1.000 18.42543 162 VAL B CA 1
ATOM 6467 C C . VAL B 1 176 ? 21.70678 -11.71586 9.44014 1.000 17.82536 162 VAL B C 1
ATOM 6468 O O . VAL B 1 176 ? 20.95182 -12.17397 10.29942 1.000 18.05917 162 VAL B O 1
ATOM 6472 N N . SER B 1 177 ? 22.88108 -12.25995 9.15358 1.000 19.20967 163 SER B N 1
ATOM 6473 C CA . SER B 1 177 ? 23.32014 -13.43591 9.89924 1.000 18.60725 163 SER B CA 1
ATOM 6474 C C . SER B 1 177 ? 24.04513 -12.99944 11.16403 1.000 18.92246 163 SER B C 1
ATOM 6475 O O . SER B 1 177 ? 24.69831 -11.94656 11.21088 1.000 20.01987 163 SER B O 1
ATOM 6478 N N . ILE B 1 178 ? 23.92946 -13.83084 12.18897 1.000 17.85062 164 ILE B N 1
ATOM 6479 C CA . ILE B 1 178 ? 24.48813 -13.56274 13.49884 1.000 18.15196 164 ILE B CA 1
ATOM 6480 C C . ILE B 1 178 ? 25.23191 -14.82195 13.91077 1.000 20.75609 164 ILE B C 1
ATOM 6481 O O . ILE B 1 178 ? 24.64928 -15.91030 13.92102 1.000 20.19068 164 ILE B O 1
ATOM 6486 N N . TYR B 1 179 ? 26.50881 -14.67480 14.23063 1.000 21.38542 165 TYR B N 1
ATOM 6487 C CA . TYR B 1 179 ? 27.37495 -15.79275 14.62305 1.000 20.50063 165 TYR B CA 1
ATOM 6488 C C . TYR B 1 179 ? 28.04468 -15.33458 15.92408 1.000 19.88302 165 TYR B C 1
ATOM 6489 O O . TYR B 1 179 ? 29.22766 -14.98142 15.97152 1.000 23.80971 165 TYR B O 1
ATOM 6498 N N . LEU B 1 180 ? 27.22898 -15.25755 16.98160 1.000 21.68119 166 LEU B N 1
ATOM 6499 C CA . LEU B 1 180 ? 27.66033 -14.70493 18.25881 1.000 22.23034 166 LEU B CA 1
ATOM 6500 C C . LEU B 1 180 ? 27.59092 -15.76851 19.33927 1.000 24.87358 166 LEU B C 1
ATOM 6501 O O . LEU B 1 180 ? 26.63250 -16.55130 19.37956 1.000 21.78537 166 LEU B O 1
ATOM 6506 N N . PRO B 1 181 ? 28.57754 -15.79957 20.22518 1.000 24.87984 167 PRO B N 1
ATOM 6507 C CA . PRO B 1 181 ? 28.51246 -16.65027 21.41725 1.000 24.21549 167 PRO B CA 1
ATOM 6508 C C . PRO B 1 181 ? 27.64419 -16.00981 22.49326 1.000 26.05273 167 PRO B C 1
ATOM 6509 O O . PRO B 1 181 ? 27.06327 -14.93674 22.28651 1.000 24.76742 167 PRO B O 1
ATOM 6513 N N . MET B 1 182 ? 27.58505 -16.63631 23.66068 1.000 24.75261 168 MET B N 1
ATOM 6514 C CA . MET B 1 182 ? 26.62937 -16.25106 24.69669 1.000 26.78317 168 MET B CA 1
ATOM 6515 C C . MET B 1 182 ? 27.17568 -15.12183 25.56435 1.000 27.32623 168 MET B C 1
ATOM 6516 O O . MET B 1 182 ? 27.26745 -15.23234 26.78432 1.000 27.66558 168 MET B O 1
ATOM 6521 N N . THR B 1 183 ? 27.52490 -14.01777 24.91432 1.000 23.27063 169 THR B N 1
ATOM 6522 C CA . THR B 1 183 ? 27.72511 -12.76213 25.62287 1.000 26.80151 169 THR B CA 1
ATOM 6523 C C . THR B 1 183 ? 26.47109 -11.90704 25.48201 1.000 25.69335 169 THR B C 1
ATOM 6524 O O . THR B 1 183 ? 25.65906 -12.09308 24.56200 1.000 27.64741 169 THR B O 1
ATOM 6528 N N . TRP B 1 184 ? 26.28467 -10.98304 26.43073 1.000 26.97712 170 TRP B N 1
ATOM 6529 C CA . TRP B 1 184 ? 24.97181 -10.35595 26.53943 1.000 26.77987 170 TRP B CA 1
ATOM 6530 C C . TRP B 1 184 ? 24.63360 -9.54068 25.30218 1.000 27.52001 170 TRP B C 1
ATOM 6531 O O . TRP B 1 184 ? 23.44750 -9.34383 24.99446 1.000 25.07252 170 TRP B O 1
ATOM 6542 N N . GLN B 1 185 ? 25.65276 -9.06514 24.57889 1.000 26.84223 171 GLN B N 1
ATOM 6543 C CA . GLN B 1 185 ? 25.39697 -8.26023 23.38908 1.000 27.46269 171 GLN B CA 1
ATOM 6544 C C . GLN B 1 185 ? 24.67891 -9.04319 22.29956 1.000 25.87696 171 GLN B C 1
ATOM 6545 O O . GLN B 1 185 ? 24.09314 -8.43253 21.39445 1.000 24.66950 171 GLN B O 1
ATOM 6551 N N . ALA B 1 186 ? 24.71002 -10.37414 22.35021 1.000 22.82415 172 ALA B N 1
ATOM 6552 C CA . ALA B 1 186 ? 23.93596 -11.13889 21.37239 1.000 21.61181 172 ALA B CA 1
ATOM 6553 C C . ALA B 1 186 ? 22.47860 -10.73538 21.40786 1.000 22.97387 172 ALA B C 1
ATOM 6554 O O . ALA B 1 186 ? 21.82085 -10.69667 20.36194 1.000 24.24015 172 ALA B O 1
ATOM 6556 N N . ALA B 1 187 ? 21.96176 -10.40022 22.59080 1.000 22.79879 173 ALA B N 1
ATOM 6557 C CA . ALA B 1 187 ? 20.59299 -9.91164 22.66891 1.000 21.27193 173 ALA B CA 1
ATOM 6558 C C . ALA B 1 187 ? 20.44940 -8.58463 21.93630 1.000 23.13086 173 ALA B C 1
ATOM 6559 O O . ALA B 1 187 ? 19.45110 -8.36021 21.25369 1.000 21.93376 173 ALA B O 1
ATOM 6561 N N . ALA B 1 188 ? 21.41537 -7.66764 22.11449 1.000 23.56351 174 ALA B N 1
ATOM 6562 C CA . ALA B 1 188 ? 21.37758 -6.39991 21.38233 1.000 23.27668 174 ALA B CA 1
ATOM 6563 C C . ALA B 1 188 ? 21.39231 -6.61831 19.86885 1.000 25.25288 174 ALA B C 1
ATOM 6564 O O . ALA B 1 188 ? 20.71031 -5.89778 19.11452 1.000 24.24087 174 ALA B O 1
ATOM 6566 N N . ALA B 1 189 ? 22.16730 -7.60272 19.39698 1.000 22.48496 175 ALA B N 1
ATOM 6567 C CA . ALA B 1 189 ? 22.20091 -7.88242 17.95808 1.000 21.78558 175 ALA B CA 1
ATOM 6568 C C . ALA B 1 189 ? 20.85429 -8.39295 17.44069 1.000 21.65837 175 ALA B C 1
ATOM 6569 O O . ALA B 1 189 ? 20.35985 -7.91927 16.40701 1.000 20.68157 175 ALA B O 1
ATOM 6571 N N . PHE B 1 190 ? 20.24665 -9.37217 18.12824 1.000 21.66602 176 PHE B N 1
ATOM 6572 C CA . PHE B 1 190 ? 18.89964 -9.82504 17.73829 1.000 21.02911 176 PHE B CA 1
ATOM 6573 C C . PHE B 1 190 ? 17.92873 -8.65288 17.66605 1.000 20.17153 176 PHE B C 1
ATOM 6574 O O . PHE B 1 190 ? 17.22222 -8.46342 16.66934 1.000 20.45526 176 PHE B O 1
ATOM 6582 N N . LEU B 1 191 ? 17.85619 -7.87410 18.75012 1.000 21.34092 177 LEU B N 1
ATOM 6583 C CA . LEU B 1 191 ? 16.84095 -6.84031 18.83825 1.000 23.98642 177 LEU B CA 1
ATOM 6584 C C . LEU B 1 191 ? 17.15479 -5.65396 17.93326 1.000 25.33761 177 LEU B C 1
ATOM 6585 O O . LEU B 1 191 ? 16.22767 -4.92689 17.54433 1.000 22.05351 177 LEU B O 1
ATOM 6590 N N . ALA B 1 192 ? 18.42502 -5.45365 17.56447 1.000 21.30505 178 ALA B N 1
ATOM 6591 C CA . ALA B 1 192 ? 18.71870 -4.40041 16.59649 1.000 21.62740 178 ALA B CA 1
ATOM 6592 C C . ALA B 1 192 ? 18.17040 -4.76886 15.22794 1.000 22.07759 178 ALA B C 1
ATOM 6593 O O . ALA B 1 192 ? 17.67248 -3.90212 14.50569 1.000 20.15741 178 ALA B O 1
ATOM 6595 N N . CYS B 1 193 ? 18.28243 -6.04407 14.84843 1.000 19.71393 179 CYS B N 1
ATOM 6596 C CA . CYS B 1 193 ? 17.65633 -6.51315 13.61865 1.000 19.80404 179 CYS B CA 1
ATOM 6597 C C . CYS B 1 193 ? 16.15092 -6.33176 13.69157 1.000 21.65778 179 CYS B C 1
ATOM 6598 O O . CYS B 1 193 ? 15.54078 -5.76148 12.78103 1.000 21.38759 179 CYS B O 1
ATOM 6601 N N . ALA B 1 194 ? 15.53795 -6.76638 14.80090 1.000 19.97239 180 ALA B N 1
ATOM 6602 C CA . ALA B 1 194 ? 14.09201 -6.61232 14.93565 1.000 21.45752 180 ALA B CA 1
ATOM 6603 C C . ALA B 1 194 ? 13.68710 -5.14611 14.91740 1.000 21.14965 180 ALA B C 1
ATOM 6604 O O . ALA B 1 194 ? 12.62910 -4.79395 14.38167 1.000 18.48323 180 ALA B O 1
ATOM 6606 N N . ARG B 1 195 ? 14.52763 -4.27653 15.46941 1.000 19.50034 181 ARG B N 1
ATOM 6607 C CA . ARG B 1 195 ? 14.15903 -2.87341 15.58013 1.000 18.73583 181 ARG B CA 1
ATOM 6608 C C . ARG B 1 195 ? 13.97794 -2.24284 14.21504 1.000 18.78028 181 ARG B C 1
ATOM 6609 O O . ARG B 1 195 ? 13.11961 -1.37536 14.04068 1.000 20.17016 181 ARG B O 1
ATOM 6617 N N . ILE B 1 196 ? 14.80320 -2.63394 13.24032 1.000 18.58015 182 ILE B N 1
ATOM 6618 C CA . ILE B 1 196 ? 14.74927 -2.03623 11.91123 1.000 20.18313 182 ILE B CA 1
ATOM 6619 C C . ILE B 1 196 ? 13.98890 -2.90905 10.93009 1.000 19.47709 182 ILE B C 1
ATOM 6620 O O . ILE B 1 196 ? 13.85804 -2.55316 9.75456 1.000 21.16592 182 ILE B O 1
ATOM 6625 N N . GLY B 1 197 ? 13.46782 -4.03305 11.38630 1.000 18.20993 183 GLY B N 1
ATOM 6626 C CA . GLY B 1 197 ? 12.70987 -4.90648 10.51849 1.000 18.66313 183 GLY B CA 1
ATOM 6627 C C . GLY B 1 197 ? 13.55078 -5.81359 9.65232 1.000 20.99021 183 GLY B C 1
ATOM 6628 O O . GLY B 1 197 ? 13.01907 -6.41285 8.71309 1.000 18.47412 183 GLY B O 1
ATOM 6629 N N . ALA B 1 198 ? 14.85681 -5.89959 9.90984 1.000 20.70967 184 ALA B N 1
ATOM 6630 C CA . ALA B 1 198 ? 15.66914 -6.91711 9.26731 1.000 19.21143 184 ALA B CA 1
ATOM 6631 C C . ALA B 1 198 ? 15.32178 -8.26910 9.87025 1.000 21.42091 184 ALA B C 1
ATOM 6632 O O . ALA B 1 198 ? 14.70082 -8.35352 10.92881 1.000 28.15983 184 ALA B O 1
ATOM 6634 N N . ILE B 1 199 ? 15.66254 -9.33019 9.15731 1.000 19.66990 185 ILE B N 1
ATOM 6635 C CA . ILE B 1 199 ? 15.35416 -10.69679 9.56952 1.000 18.28478 185 ILE B CA 1
ATOM 6636 C C . ILE B 1 199 ? 16.65326 -11.31654 10.07074 1.000 18.57276 185 ILE B C 1
ATOM 6637 O O . ILE B 1 199 ? 17.53598 -11.63458 9.26005 1.000 20.09519 185 ILE B O 1
ATOM 6642 N N . HIS B 1 200 ? 16.79090 -11.52683 11.37976 1.000 19.13475 186 HIS B N 1
ATOM 6643 C CA . HIS B 1 200 ? 18.03750 -12.13593 11.82204 1.000 18.51925 186 HIS B CA 1
ATOM 6644 C C . HIS B 1 200 ? 18.03331 -13.64842 11.59082 1.000 18.44593 186 HIS B C 1
ATOM 6645 O O . HIS B 1 200 ? 16.98439 -14.30193 11.57233 1.000 16.45454 186 HIS B O 1
ATOM 6652 N N . SER B 1 201 ? 19.23784 -14.18392 11.35765 1.000 17.74116 187 SER B N 1
ATOM 6653 C CA . SER B 1 201 ? 19.48091 -15.62053 11.24687 1.000 16.08467 187 SER B CA 1
ATOM 6654 C C . SER B 1 201 ? 20.68303 -15.95105 12.12286 1.000 19.41794 187 SER B C 1
ATOM 6655 O O . SER B 1 201 ? 21.82613 -15.76119 11.69532 1.000 19.07976 187 SER B O 1
ATOM 6658 N N . ALA B 1 202 ? 20.42186 -16.45785 13.32584 1.000 18.02200 188 ALA B N 1
ATOM 6659 C CA . ALA B 1 202 ? 21.48308 -16.75403 14.28962 1.000 18.52074 188 ALA B CA 1
ATOM 6660 C C . ALA B 1 202 ? 21.98781 -18.18704 14.12753 1.000 19.66569 188 ALA B C 1
ATOM 6661 O O . ALA B 1 202 ? 21.20286 -19.12520 13.99786 1.000 23.20694 188 ALA B O 1
ATOM 6663 N N . VAL B 1 203 ? 23.30886 -18.34549 14.16645 1.000 18.15652 189 VAL B N 1
ATOM 6664 C CA . VAL B 1 203 ? 23.99050 -19.62532 13.98639 1.000 18.29865 189 VAL B CA 1
ATOM 6665 C C . VAL B 1 203 ? 24.84783 -19.86396 15.22025 1.000 21.40490 189 VAL B C 1
ATOM 6666 O O . VAL B 1 203 ? 25.65251 -18.99700 15.57074 1.000 20.96391 189 VAL B O 1
ATOM 6670 N N . PHE B 1 204 ? 24.66568 -21.02265 15.88711 1.000 21.60504 190 PHE B N 1
ATOM 6671 C CA A PHE B 1 204 ? 25.47163 -21.39735 17.06264 0.969 24.67148 190 PHE B CA 1
ATOM 6672 C CA B PHE B 1 204 ? 25.45118 -21.34884 17.07067 0.031 24.63949 190 PHE B CA 1
ATOM 6673 C C . PHE B 1 204 ? 26.92925 -21.03498 16.86594 1.000 24.90345 190 PHE B C 1
ATOM 6674 O O . PHE B 1 204 ? 27.55317 -21.49356 15.90645 1.000 23.14599 190 PHE B O 1
ATOM 6683 N N . ALA B 1 205 ? 27.49415 -20.25730 17.79439 1.000 24.67436 191 ALA B N 1
ATOM 6684 C CA . ALA B 1 205 ? 28.92626 -19.98627 17.73884 1.000 23.72964 191 ALA B CA 1
ATOM 6685 C C . ALA B 1 205 ? 29.66855 -21.29117 17.98734 1.000 28.70706 191 ALA B C 1
ATOM 6686 O O . ALA B 1 205 ? 29.33779 -22.02289 18.91726 1.000 29.01038 191 ALA B O 1
ATOM 6688 N N . GLY B 1 206 ? 30.64687 -21.59483 17.13928 1.000 27.29800 192 GLY B N 1
ATOM 6689 C CA . GLY B 1 206 ? 31.33870 -22.86774 17.15744 1.000 27.12746 192 GLY B CA 1
ATOM 6690 C C . GLY B 1 206 ? 30.93726 -23.81255 16.03395 1.000 29.93335 192 GLY B C 1
ATOM 6691 O O . GLY B 1 206 ? 31.66585 -24.76964 15.76153 1.000 26.39769 192 GLY B O 1
ATOM 6692 N N . PHE B 1 207 ? 29.79593 -23.58042 15.37829 1.000 25.22678 193 PHE B N 1
ATOM 6693 C CA . PHE B 1 207 ? 29.51244 -24.30493 14.14402 1.000 23.56161 193 PHE B CA 1
ATOM 6694 C C . PHE B 1 207 ? 30.66090 -24.12733 13.16384 1.000 28.90810 193 PHE B C 1
ATOM 6695 O O . PHE B 1 207 ? 31.28124 -23.05852 13.08820 1.000 27.00406 193 PHE B O 1
ATOM 6703 N N . SER B 1 208 ? 30.90519 -25.17415 12.37627 1.000 24.46409 194 SER B N 1
ATOM 6704 C CA . SER B 1 208 ? 32.04157 -25.19787 11.46694 1.000 28.79161 194 SER B CA 1
ATOM 6705 C C . SER B 1 208 ? 31.89259 -24.14977 10.37358 1.000 27.34874 194 SER B C 1
ATOM 6706 O O . SER B 1 208 ? 30.79045 -23.67692 10.07746 1.000 23.35373 194 SER B O 1
ATOM 6709 N N . ALA B 1 209 ? 33.01798 -23.84056 9.71531 1.000 25.31132 195 ALA B N 1
ATOM 6710 C CA . ALA B 1 209 ? 32.95454 -22.90928 8.59059 1.000 24.95109 195 ALA B CA 1
ATOM 6711 C C . ALA B 1 209 ? 31.96808 -23.39157 7.53398 1.000 28.03459 195 ALA B C 1
ATOM 6712 O O . ALA B 1 209 ? 31.26174 -22.58865 6.91795 1.000 24.66022 195 ALA B O 1
ATOM 6714 N N . GLU B 1 210 ? 31.91293 -24.70440 7.30318 1.000 28.42476 196 GLU B N 1
ATOM 6715 C CA . GLU B 1 210 ? 30.99927 -25.23974 6.29443 1.000 25.84553 196 GLU B CA 1
ATOM 6716 C C . GLU B 1 210 ? 29.54034 -25.04202 6.69539 1.000 26.87813 196 GLU B C 1
ATOM 6717 O O . GLU B 1 210 ? 28.71595 -24.62334 5.87175 1.000 24.58298 196 GLU B O 1
ATOM 6723 N N . SER B 1 211 ? 29.19323 -25.36610 7.94631 1.000 25.34291 197 SER B N 1
ATOM 6724 C CA . SER B 1 211 ? 27.81585 -25.18622 8.40018 1.000 22.96260 197 SER B CA 1
ATOM 6725 C C . SER B 1 211 ? 27.42201 -23.71777 8.39268 1.000 24.88808 197 SER B C 1
ATOM 6726 O O . SER B 1 211 ? 26.29122 -23.36457 8.02504 1.000 22.93980 197 SER B O 1
ATOM 6729 N N . LEU B 1 212 ? 28.32852 -22.84843 8.83517 1.000 22.90503 198 LEU B N 1
ATOM 6730 C CA . LEU B 1 212 ? 28.05206 -21.41911 8.79046 1.000 21.00937 198 LEU B CA 1
ATOM 6731 C C . LEU B 1 212 ? 27.81918 -20.95066 7.35549 1.000 22.95157 198 LEU B C 1
ATOM 6732 O O . LEU B 1 212 ? 26.84724 -20.23978 7.07275 1.000 21.82219 198 LEU B O 1
ATOM 6737 N N . ARG B 1 213 ? 28.71089 -21.34156 6.43293 1.000 23.57304 199 ARG B N 1
ATOM 6738 C CA . ARG B 1 213 ? 28.59246 -20.94526 5.02910 1.000 22.13589 199 ARG B CA 1
ATOM 6739 C C . ARG B 1 213 ? 27.23074 -21.32218 4.45909 1.000 24.00748 199 ARG B C 1
ATOM 6740 O O . ARG B 1 213 ? 26.56555 -20.50056 3.81992 1.000 22.06093 199 ARG B O 1
ATOM 6748 N N . ASP B 1 214 ? 26.78806 -22.56233 4.70610 1.000 23.79774 200 ASP B N 1
ATOM 6749 C CA . ASP B 1 214 ? 25.53293 -23.02784 4.11691 1.000 25.17194 200 ASP B CA 1
ATOM 6750 C C . ASP B 1 214 ? 24.35891 -22.17523 4.58571 1.000 22.66692 200 ASP B C 1
ATOM 6751 O O . ASP B 1 214 ? 23.45212 -21.86252 3.80405 1.000 23.15309 200 ASP B O 1
ATOM 6756 N N . ARG B 1 215 ? 24.37934 -21.76209 5.85014 1.000 23.85996 201 ARG B N 1
ATOM 6757 C CA . ARG B 1 215 ? 23.28685 -20.97034 6.40244 1.000 21.62781 201 ARG B CA 1
ATOM 6758 C C . ARG B 1 215 ? 23.37534 -19.50852 5.96900 1.000 21.93984 201 ARG B C 1
ATOM 6759 O O . ARG B 1 215 ? 22.34653 -18.87750 5.68084 1.000 22.47460 201 ARG B O 1
ATOM 6767 N N . VAL B 1 216 ? 24.58565 -18.95557 5.92581 1.000 22.05032 202 VAL B N 1
ATOM 6768 C CA . VAL B 1 216 ? 24.77380 -17.60652 5.39991 1.000 20.16166 202 VAL B CA 1
ATOM 6769 C C . VAL B 1 216 ? 24.33072 -17.54155 3.95031 1.000 22.10280 202 VAL B C 1
ATOM 6770 O O . VAL B 1 216 ? 23.70969 -16.56329 3.51436 1.000 22.57035 202 VAL B O 1
ATOM 6774 N N . ASN B 1 217 ? 24.66973 -18.56654 3.16740 1.000 22.64854 203 ASN B N 1
ATOM 6775 C CA . ASN B 1 217 ? 24.30080 -18.53591 1.75567 1.000 22.97602 203 ASN B CA 1
ATOM 6776 C C . ASN B 1 217 ? 22.80021 -18.70549 1.57202 1.000 25.30132 203 ASN B C 1
ATOM 6777 O O . ASN B 1 217 ? 22.18531 -18.01861 0.73972 1.000 24.44250 203 ASN B O 1
ATOM 6782 N N . ASP B 1 218 ? 22.18400 -19.58796 2.35343 1.000 21.48274 204 ASP B N 1
ATOM 6783 C CA . ASP B 1 218 ? 20.76972 -19.86691 2.13536 1.000 22.32286 204 ASP B CA 1
ATOM 6784 C C . ASP B 1 218 ? 19.90867 -18.64027 2.40079 1.000 23.60679 204 ASP B C 1
ATOM 6785 O O . ASP B 1 218 ? 18.92479 -18.40420 1.68924 1.000 21.93126 204 ASP B O 1
ATOM 6790 N N . CYS B 1 219 ? 20.25115 -17.84681 3.41756 1.000 22.63652 205 CYS B N 1
ATOM 6791 C CA . CYS B 1 219 ? 19.41873 -16.69569 3.75667 1.000 22.33477 205 CYS B CA 1
ATOM 6792 C C . CYS B 1 219 ? 19.75630 -15.45627 2.92945 1.000 22.10285 205 CYS B C 1
ATOM 6793 O O . CYS B 1 219 ? 19.01705 -14.45949 3.00371 1.000 22.95807 205 CYS B O 1
ATOM 6796 N N . GLU B 1 220 ? 20.82508 -15.51221 2.13146 1.000 21.82596 206 GLU B N 1
ATOM 6797 C CA . GLU B 1 220 ? 21.21601 -14.45534 1.18618 1.000 22.93577 206 GLU B CA 1
ATOM 6798 C C . GLU B 1 220 ? 21.53082 -13.14029 1.88184 1.000 24.24987 206 GLU B C 1
ATOM 6799 O O . GLU B 1 220 ? 21.41649 -12.07441 1.27412 1.000 24.92234 206 GLU B O 1
ATOM 6805 N N . CYS B 1 221 ? 21.96373 -13.19512 3.14090 1.000 23.42852 207 CYS B N 1
ATOM 6806 C CA . CYS B 1 221 ? 22.30247 -11.96584 3.84273 1.000 21.54599 207 CYS B CA 1
ATOM 6807 C C . CYS B 1 221 ? 23.51098 -11.28029 3.20625 1.000 23.42762 207 CYS B C 1
ATOM 6808 O O . CYS B 1 221 ? 24.37209 -11.92189 2.59444 1.000 24.33657 207 CYS B O 1
ATOM 6811 N N . LYS B 1 222 ? 23.57167 -9.94772 3.37557 1.000 20.20283 208 LYS B N 1
ATOM 6812 C CA . LYS B 1 222 ? 24.71199 -9.13361 2.98488 1.000 22.84805 208 LYS B CA 1
ATOM 6813 C C . LYS B 1 222 ? 25.54219 -8.67934 4.17965 1.000 23.00060 208 LYS B C 1
ATOM 6814 O O . LYS B 1 222 ? 26.63132 -8.13867 3.98360 1.000 23.28332 208 LYS B O 1
ATOM 6820 N N . VAL B 1 223 ? 25.05720 -8.89465 5.39811 1.000 21.16085 209 VAL B N 1
ATOM 6821 C CA . VAL B 1 223 ? 25.74588 -8.44548 6.60521 1.000 21.07712 209 VAL B CA 1
ATOM 6822 C C . VAL B 1 223 ? 25.81157 -9.61564 7.57224 1.000 21.95120 209 VAL B C 1
ATOM 6823 O O . VAL B 1 223 ? 24.85180 -10.38718 7.69439 1.000 20.17195 209 VAL B O 1
ATOM 6827 N N . LEU B 1 224 ? 26.93153 -9.71718 8.29434 1.000 22.08815 210 LEU B N 1
ATOM 6828 C CA . LEU B 1 224 ? 27.12472 -10.74165 9.30000 1.000 23.06736 210 LEU B CA 1
ATOM 6829 C C . LEU B 1 224 ? 27.69723 -10.08673 10.54810 1.000 22.19500 210 LEU B C 1
ATOM 6830 O O . LEU B 1 224 ? 28.52387 -9.17625 10.45382 1.000 25.08899 210 LEU B O 1
ATOM 6835 N N . ILE B 1 225 ? 27.20949 -10.51320 11.70885 1.000 20.47670 211 ILE B N 1
ATOM 6836 C CA . ILE B 1 225 ? 27.60904 -9.96303 13.00233 1.000 20.69774 211 ILE B CA 1
ATOM 6837 C C . ILE B 1 225 ? 28.26065 -11.10022 13.76691 1.000 22.29880 211 ILE B C 1
ATOM 6838 O O . ILE B 1 225 ? 27.64337 -12.16247 13.91480 1.000 21.71494 211 ILE B O 1
ATOM 6843 N N . THR B 1 226 ? 29.47444 -10.87606 14.27590 1.000 22.23071 212 THR B N 1
ATOM 6844 C CA . THR B 1 226 ? 30.18671 -11.95573 14.97484 1.000 21.32061 212 THR B CA 1
ATOM 6845 C C . THR B 1 226 ? 31.09478 -11.35075 16.03790 1.000 25.38799 212 THR B C 1
ATOM 6846 O O . THR B 1 226 ? 31.03105 -10.15171 16.31386 1.000 25.00927 212 THR B O 1
ATOM 6850 N N . THR B 1 227 ? 31.94018 -12.19790 16.65199 1.000 24.67429 213 THR B N 1
ATOM 6851 C CA . THR B 1 227 ? 32.92767 -11.80079 17.65366 1.000 24.71615 213 THR B CA 1
ATOM 6852 C C . THR B 1 227 ? 34.33253 -12.07039 17.13559 1.000 26.74909 213 THR B C 1
ATOM 6853 O O . THR B 1 227 ? 34.53143 -12.87518 16.21716 1.000 25.48440 213 THR B O 1
ATOM 6857 N N . ASP B 1 228 ? 35.32595 -11.41844 17.76230 1.000 26.75834 214 ASP B N 1
ATOM 6858 C CA . ASP B 1 228 ? 36.69663 -11.83063 17.51116 1.000 31.84311 214 ASP B CA 1
ATOM 6859 C C . ASP B 1 228 ? 36.88759 -13.28004 17.93698 1.000 31.73830 214 ASP B C 1
ATOM 6860 O O . ASP B 1 228 ? 37.34279 -14.11641 17.14599 1.000 28.53095 214 ASP B O 1
ATOM 6865 N N . GLU B 1 229 ? 36.48700 -13.60192 19.16553 1.000 29.79237 215 GLU B N 1
ATOM 6866 C CA . GLU B 1 229 ? 36.48016 -14.96634 19.67699 1.000 28.54782 215 GLU B CA 1
ATOM 6867 C C . GLU B 1 229 ? 35.33461 -15.09796 20.66925 1.000 29.07560 215 GLU B C 1
ATOM 6868 O O . GLU B 1 229 ? 34.86199 -14.10584 21.23896 1.000 30.81007 215 GLU B O 1
ATOM 6874 N N . GLY B 1 230 ? 34.93452 -16.33856 20.91582 1.000 27.82921 216 GLY B N 1
ATOM 6875 C CA . GLY B 1 230 ? 34.05800 -16.64348 22.03032 1.000 28.26249 216 GLY B CA 1
ATOM 6876 C C . GLY B 1 230 ? 34.82861 -17.35019 23.14184 1.000 30.84549 216 GLY B C 1
ATOM 6877 O O . GLY B 1 230 ? 35.91540 -17.88844 22.90725 1.000 30.35903 216 GLY B O 1
ATOM 6878 N N . ARG B 1 231 ? 34.29212 -17.32609 24.36082 1.000 32.16006 217 ARG B N 1
ATOM 6879 C CA A ARG B 1 231 ? 34.86381 -18.03755 25.49966 0.546 33.86856 217 ARG B CA 1
ATOM 6880 C CA B ARG B 1 231 ? 34.86603 -18.03922 25.50160 0.454 33.86221 217 ARG B CA 1
ATOM 6881 C C . ARG B 1 231 ? 33.76960 -18.90939 26.09784 1.000 34.02974 217 ARG B C 1
ATOM 6882 O O . ARG B 1 231 ? 32.69879 -18.40661 26.45114 1.000 37.31025 217 ARG B O 1
ATOM 6897 N N . ARG B 1 232 ? 34.01479 -20.21798 26.18360 1.000 33.06024 218 ARG B N 1
ATOM 6898 C CA . ARG B 1 232 ? 32.98304 -21.10920 26.69226 1.000 28.16728 218 ARG B CA 1
ATOM 6899 C C . ARG B 1 232 ? 33.65198 -22.26485 27.41486 1.000 31.74902 218 ARG B C 1
ATOM 6900 O O . ARG B 1 232 ? 34.37162 -23.04388 26.78592 1.000 31.64882 218 ARG B O 1
ATOM 6908 N N . GLY B 1 233 ? 33.38256 -22.39640 28.71051 1.000 29.66004 219 GLY B N 1
ATOM 6909 C CA . GLY B 1 233 ? 33.98882 -23.48123 29.46785 1.000 32.46899 219 GLY B CA 1
ATOM 6910 C C . GLY B 1 233 ? 35.48869 -23.35897 29.54334 1.000 36.77276 219 GLY B C 1
ATOM 6911 O O . GLY B 1 233 ? 36.19996 -24.37322 29.57492 1.000 32.84524 219 GLY B O 1
ATOM 6912 N N . GLY B 1 234 ? 35.99489 -22.13196 29.55823 1.000 34.21563 220 GLY B N 1
ATOM 6913 C CA . GLY B 1 234 ? 37.42801 -21.94045 29.60459 1.000 34.61414 220 GLY B CA 1
ATOM 6914 C C . GLY B 1 234 ? 38.15013 -22.23691 28.31129 1.000 36.59920 220 GLY B C 1
ATOM 6915 O O . GLY B 1 234 ? 39.38387 -22.29219 28.30864 1.000 39.52778 220 GLY B O 1
ATOM 6916 N N . LYS B 1 235 ? 37.42098 -22.45427 27.21898 1.000 33.56915 221 LYS B N 1
ATOM 6917 C CA . LYS B 1 235 ? 38.01152 -22.70078 25.91289 1.000 38.90573 221 LYS B CA 1
ATOM 6918 C C . LYS B 1 235 ? 37.67966 -21.54607 24.97505 1.000 37.27383 221 LYS B C 1
ATOM 6919 O O . LYS B 1 235 ? 36.61298 -20.93783 25.07567 1.000 36.23311 221 LYS B O 1
ATOM 6921 N N . THR B 1 236 ? 38.59676 -21.25164 24.05680 1.000 35.70282 222 THR B N 1
ATOM 6922 C CA . THR B 1 236 ? 38.35930 -20.22517 23.04056 1.000 32.76485 222 THR B CA 1
ATOM 6923 C C . THR B 1 236 ? 37.64723 -20.81692 21.82981 1.000 35.09107 222 THR B C 1
ATOM 6924 O O . THR B 1 236 ? 38.00701 -21.89263 21.35271 1.000 35.99572 222 THR B O 1
ATOM 6928 N N . ILE B 1 237 ? 36.62802 -20.12084 21.34277 1.000 29.29274 223 ILE B N 1
ATOM 6929 C CA . ILE B 1 237 ? 36.00697 -20.43014 20.05712 1.000 29.25691 223 ILE B CA 1
ATOM 6930 C C . ILE B 1 237 ? 36.55006 -19.40633 19.07113 1.000 31.89646 223 ILE B C 1
ATOM 6931 O O . ILE B 1 237 ? 36.36236 -18.20214 19.27165 1.000 29.23723 223 ILE B O 1
ATOM 6936 N N . ALA B 1 238 ? 37.25755 -19.85782 18.03009 1.000 27.62468 224 ALA B N 1
ATOM 6937 C CA . ALA B 1 238 ? 37.88444 -18.91940 17.09229 1.000 27.89783 224 ALA B CA 1
ATOM 6938 C C . ALA B 1 238 ? 36.84824 -18.44763 16.07228 1.000 31.23968 224 ALA B C 1
ATOM 6939 O O . ALA B 1 238 ? 36.91976 -18.75584 14.88290 1.000 29.58667 224 ALA B O 1
ATOM 6941 N N . THR B 1 239 ? 35.87805 -17.66891 16.56506 1.000 28.07957 225 THR B N 1
ATOM 6942 C CA . THR B 1 239 ? 34.75256 -17.26780 15.72049 1.000 24.81297 225 THR B CA 1
ATOM 6943 C C . THR B 1 239 ? 35.22344 -16.52094 14.47297 1.000 27.27967 225 THR B C 1
ATOM 6944 O O . THR B 1 239 ? 34.77124 -16.81309 13.36249 1.000 27.46456 225 THR B O 1
ATOM 6948 N N . LYS B 1 240 ? 36.12551 -15.54012 14.62363 1.000 26.41320 226 LYS B N 1
ATOM 6949 C CA . LYS B 1 240 ? 36.51060 -14.76619 13.43980 1.000 27.45309 226 LYS B CA 1
ATOM 6950 C C . LYS B 1 240 ? 37.30559 -15.61024 12.44959 1.000 30.98413 226 LYS B C 1
ATOM 6951 O O . LYS B 1 240 ? 37.16897 -15.41936 11.23474 1.000 30.18256 226 LYS B O 1
ATOM 6957 N N . GLN B 1 241 ? 38.10685 -16.56492 12.93789 1.000 27.30096 227 GLN B N 1
ATOM 6958 C CA . GLN B 1 241 ? 38.84903 -17.42777 12.02415 1.000 31.17882 227 GLN B CA 1
ATOM 6959 C C . GLN B 1 241 ? 37.88882 -18.28861 11.21458 1.000 30.27524 227 GLN B C 1
ATOM 6960 O O . GLN B 1 241 ? 38.06707 -18.46754 10.00524 1.000 29.26485 227 GLN B O 1
ATOM 6966 N N . ILE B 1 242 ? 36.86169 -18.82155 11.87356 1.000 29.21564 228 ILE B N 1
ATOM 6967 C CA . ILE B 1 242 ? 35.85553 -19.62978 11.19033 1.000 27.14088 228 ILE B CA 1
ATOM 6968 C C . ILE B 1 242 ? 35.07309 -18.77173 10.20540 1.000 29.17288 228 ILE B C 1
ATOM 6969 O O . ILE B 1 242 ? 34.76953 -19.19658 9.08121 1.000 28.17887 228 ILE B O 1
ATOM 6974 N N . VAL B 1 243 ? 34.70922 -17.56040 10.62533 1.000 28.29865 229 VAL B N 1
ATOM 6975 C CA . VAL B 1 243 ? 33.99000 -16.65313 9.73582 1.000 27.73228 229 VAL B CA 1
ATOM 6976 C C . VAL B 1 243 ? 34.81292 -16.38199 8.48579 1.000 29.16554 229 VAL B C 1
ATOM 6977 O O . VAL B 1 243 ? 34.29644 -16.43822 7.36460 1.000 27.62417 229 VAL B O 1
ATOM 6981 N N . ASP B 1 244 ? 36.10293 -16.09965 8.65510 1.000 28.57103 230 ASP B N 1
ATOM 6982 C CA . ASP B 1 244 ? 36.96075 -15.84568 7.50143 1.000 31.59996 230 ASP B CA 1
ATOM 6983 C C . ASP B 1 244 ? 36.96669 -17.03306 6.54381 1.000 33.24826 230 ASP B C 1
ATOM 6984 O O . ASP B 1 244 ? 36.93928 -16.85566 5.32037 1.000 32.75591 230 ASP B O 1
ATOM 6989 N N . ALA B 1 245 ? 37.00250 -18.25378 7.07984 1.000 30.73670 231 ALA B N 1
ATOM 6990 C CA . ALA B 1 245 ? 36.99391 -19.41954 6.20545 1.000 32.09137 231 ALA B CA 1
ATOM 6991 C C . ALA B 1 245 ? 35.64195 -19.57459 5.51279 1.000 29.57439 231 ALA B C 1
ATOM 6992 O O . ALA B 1 245 ? 35.59121 -19.87816 4.31613 1.000 29.31742 231 ALA B O 1
ATOM 6994 N N . ALA B 1 246 ? 34.54274 -19.37882 6.24714 1.000 24.44181 232 ALA B N 1
ATOM 6995 C CA . ALA B 1 246 ? 33.21223 -19.48280 5.63921 1.000 25.55881 232 ALA B CA 1
ATOM 6996 C C . ALA B 1 246 ? 33.04384 -18.46950 4.51084 1.000 30.17751 232 ALA B C 1
ATOM 6997 O O . ALA B 1 246 ? 32.53666 -18.79883 3.42846 1.000 28.20639 232 ALA B O 1
ATOM 6999 N N . LEU B 1 247 ? 33.43831 -17.21422 4.75804 1.000 26.88692 233 LEU B N 1
ATOM 7000 C CA . LEU B 1 247 ? 33.08799 -16.13159 3.83322 1.000 28.16319 233 LEU B CA 1
ATOM 7001 C C . LEU B 1 247 ? 33.84116 -16.22163 2.51803 1.000 29.36347 233 LEU B C 1
ATOM 7002 O O . LEU B 1 247 ? 33.41853 -15.60580 1.53005 1.000 29.62180 233 LEU B O 1
ATOM 7007 N N . GLN B 1 248 ? 34.93090 -16.98324 2.47143 1.000 29.73930 234 GLN B N 1
ATOM 7008 C CA . GLN B 1 248 ? 35.55197 -17.26181 1.18707 1.000 33.84597 234 GLN B CA 1
ATOM 7009 C C . GLN B 1 248 ? 34.56914 -17.93368 0.22752 1.000 34.78004 234 GLN B C 1
ATOM 7010 O O . GLN B 1 248 ? 34.79551 -17.92661 -0.98141 1.000 32.85318 234 GLN B O 1
ATOM 7016 N N . GLN B 1 249 ? 33.47410 -18.49690 0.73204 1.000 29.35729 235 GLN B N 1
ATOM 7017 C CA . GLN B 1 249 ? 32.47782 -19.13104 -0.12436 1.000 32.54430 235 GLN B CA 1
ATOM 7018 C C . GLN B 1 249 ? 31.09696 -18.49295 0.02163 1.000 31.84384 235 GLN B C 1
ATOM 7019 O O . GLN B 1 249 ? 30.09021 -19.11255 -0.34285 1.000 30.37670 235 GLN B O 1
ATOM 7025 N N . CYS B 1 250 ? 31.02187 -17.24947 0.52510 1.000 28.06054 236 CYS B N 1
ATOM 7026 C CA . CYS B 1 250 ? 29.75772 -16.53874 0.72642 1.000 25.44943 236 CYS B CA 1
ATOM 7027 C C . CYS B 1 250 ? 29.82039 -15.21163 -0.02441 1.000 29.52449 236 CYS B C 1
ATOM 7028 O O . CYS B 1 250 ? 30.06733 -14.15778 0.58139 1.000 28.30652 236 CYS B O 1
ATOM 7031 N N . PRO B 1 251 ? 29.56164 -15.21980 -1.33948 1.000 29.58244 237 PRO B N 1
ATOM 7032 C CA . PRO B 1 251 ? 29.84830 -14.03242 -2.16413 1.000 30.86412 237 PRO B CA 1
ATOM 7033 C C . PRO B 1 251 ? 28.95488 -12.83198 -1.89368 1.000 27.46518 237 PRO B C 1
ATOM 7034 O O . PRO B 1 251 ? 29.30564 -11.72955 -2.33100 1.000 27.85497 237 PRO B O 1
ATOM 7038 N N . LEU B 1 252 ? 27.83211 -12.97983 -1.19194 1.000 25.53459 238 LEU B N 1
ATOM 7039 C CA . LEU B 1 252 ? 26.93486 -11.84437 -0.98157 1.000 24.02770 238 LEU B CA 1
ATOM 7040 C C . LEU B 1 252 ? 27.26057 -11.01709 0.25536 1.000 29.05252 238 LEU B C 1
ATOM 7041 O O . LEU B 1 252 ? 26.74754 -9.89425 0.38842 1.000 22.67285 238 LEU B O 1
ATOM 7046 N N . VAL B 1 253 ? 28.06453 -11.54591 1.17377 1.000 25.48764 239 VAL B N 1
ATOM 7047 C CA . VAL B 1 253 ? 28.34769 -10.82451 2.40891 1.000 24.96373 239 VAL B CA 1
ATOM 7048 C C . VAL B 1 253 ? 29.30012 -9.67250 2.11390 1.000 25.97346 239 VAL B C 1
ATOM 7049 O O . VAL B 1 253 ? 30.42483 -9.87440 1.63829 1.000 29.01631 239 VAL B O 1
ATOM 7053 N N . GLU B 1 254 ? 28.84434 -8.45023 2.38913 1.000 27.53570 240 GLU B N 1
ATOM 7054 C CA . GLU B 1 254 ? 29.61874 -7.24721 2.13118 1.000 29.01240 240 GLU B CA 1
ATOM 7055 C C . GLU B 1 254 ? 30.16062 -6.59221 3.38403 1.000 27.10362 240 GLU B C 1
ATOM 7056 O O . GLU B 1 254 ? 31.20196 -5.95760 3.31253 1.000 26.50755 240 GLU B O 1
ATOM 7062 N N . ASN B 1 255 ? 29.48095 -6.71985 4.52317 1.000 23.44270 241 ASN B N 1
ATOM 7063 C CA . ASN B 1 255 ? 29.91120 -6.09018 5.76765 1.000 29.18516 241 ASN B CA 1
ATOM 7064 C C . ASN B 1 255 ? 29.87875 -7.09741 6.90668 1.000 25.28706 241 ASN B C 1
ATOM 7065 O O . ASN B 1 255 ? 28.89717 -7.84025 7.05346 1.000 24.73351 241 ASN B O 1
ATOM 7070 N N . VAL B 1 256 ? 30.93787 -7.09677 7.72454 1.000 24.55586 242 VAL B N 1
ATOM 7071 C CA . VAL B 1 256 ? 31.00174 -7.90332 8.93967 1.000 26.78510 242 VAL B CA 1
ATOM 7072 C C . VAL B 1 256 ? 31.23323 -6.97365 10.12484 1.000 25.33274 242 VAL B C 1
ATOM 7073 O O . VAL B 1 256 ? 32.13106 -6.13047 10.08236 1.000 27.06294 242 VAL B O 1
ATOM 7077 N N . LEU B 1 257 ? 30.38593 -7.08371 11.15004 1.000 26.21013 243 LEU B N 1
ATOM 7078 C CA . LEU B 1 257 ? 30.53086 -6.29312 12.37348 1.000 25.83241 243 LEU B CA 1
ATOM 7079 C C . LEU B 1 257 ? 31.07348 -7.19945 13.46622 1.000 24.06963 243 LEU B C 1
ATOM 7080 O O . LEU B 1 257 ? 30.44772 -8.21521 13.78971 1.000 23.65788 243 LEU B O 1
ATOM 7085 N N . VAL B 1 258 ? 32.21452 -6.82906 14.04469 1.000 24.40856 244 VAL B N 1
ATOM 7086 C CA . VAL B 1 258 ? 33.00011 -7.73989 14.88032 1.000 27.13839 244 VAL B CA 1
ATOM 7087 C C . VAL B 1 258 ? 33.02803 -7.22379 16.31469 1.000 28.29718 244 VAL B C 1
ATOM 7088 O O . VAL B 1 258 ? 33.63899 -6.18662 16.59881 1.000 29.83127 244 VAL B O 1
ATOM 7092 N N . LEU B 1 259 ? 32.38970 -7.96053 17.22143 1.000 27.39142 245 LEU B N 1
ATOM 7093 C CA . LEU B 1 259 ? 32.38769 -7.58745 18.62902 1.000 27.67504 245 LEU B CA 1
ATOM 7094 C C . LEU B 1 259 ? 33.68861 -8.01321 19.29389 1.000 29.81297 245 LEU B C 1
ATOM 7095 O O . LEU B 1 259 ? 34.10369 -9.17018 19.17978 1.000 29.63345 245 LEU B O 1
ATOM 7100 N N . ARG B 1 260 ? 34.35013 -7.06706 19.97039 1.000 28.97187 246 ARG B N 1
ATOM 7101 C CA . ARG B 1 260 ? 35.66150 -7.30557 20.56160 1.000 31.92891 246 ARG B CA 1
ATOM 7102 C C . ARG B 1 260 ? 35.49106 -7.95546 21.93962 1.000 34.64983 246 ARG B C 1
ATOM 7103 O O . ARG B 1 260 ? 35.70816 -7.34552 22.98786 1.000 37.27368 246 ARG B O 1
ATOM 7111 N N . ARG B 1 261 ? 35.11858 -9.23696 21.91407 1.000 29.95605 247 ARG B N 1
ATOM 7112 C CA . ARG B 1 261 ? 34.84661 -9.99088 23.14062 1.000 31.25158 247 ARG B CA 1
ATOM 7113 C C . ARG B 1 261 ? 36.12266 -10.30547 23.92344 1.000 35.46803 247 ARG B C 1
ATOM 7114 O O . ARG B 1 261 ? 36.17744 -10.10903 25.14538 1.000 35.47952 247 ARG B O 1
ATOM 7122 N N . THR B 1 262 ? 37.13868 -10.85618 23.26585 1.000 31.76279 248 THR B N 1
ATOM 7123 C CA . THR B 1 262 ? 38.32687 -11.25433 24.01316 1.000 34.87614 248 THR B CA 1
ATOM 7124 C C . THR B 1 262 ? 39.48179 -10.27511 23.87939 1.000 39.03839 248 THR B C 1
ATOM 7125 O O . THR B 1 262 ? 40.30589 -10.17796 24.79764 1.000 41.56703 248 THR B O 1
ATOM 7129 N N . GLY B 1 263 ? 39.57443 -9.54894 22.77077 1.000 35.97144 249 GLY B N 1
ATOM 7130 C CA . GLY B 1 263 ? 40.71676 -8.69186 22.55418 1.000 40.20572 249 GLY B CA 1
ATOM 7131 C C . GLY B 1 263 ? 41.97332 -9.37546 22.05303 1.000 37.57669 249 GLY B C 1
ATOM 7132 O O . GLY B 1 263 ? 42.98030 -8.69137 21.84458 1.000 42.43949 249 GLY B O 1
ATOM 7133 N N . ASN B 1 264 ? 41.96267 -10.68743 21.84734 1.000 36.71716 250 ASN B N 1
ATOM 7134 C CA . ASN B 1 264 ? 43.11862 -11.34580 21.24520 1.000 41.12695 250 ASN B CA 1
ATOM 7135 C C . ASN B 1 264 ? 43.18653 -11.01893 19.75742 1.000 43.86313 250 ASN B C 1
ATOM 7136 O O . ASN B 1 264 ? 42.16490 -10.77540 19.11943 1.000 38.99779 250 ASN B O 1
ATOM 7141 N N . LYS B 1 265 ? 44.39804 -11.03702 19.19494 1.000 42.92801 251 LYS B N 1
ATOM 7142 C CA . LYS B 1 265 ? 44.56067 -10.63446 17.79904 1.000 43.05392 251 LYS B CA 1
ATOM 7143 C C . LYS B 1 265 ? 43.82605 -11.58741 16.86109 1.000 37.92432 251 LYS B C 1
ATOM 7144 O O . LYS B 1 265 ? 43.99296 -12.81148 16.94353 1.000 36.02365 251 LYS B O 1
ATOM 7146 N N . VAL B 1 266 ? 43.00812 -11.02407 15.97294 1.000 38.10456 252 VAL B N 1
ATOM 7147 C CA . VAL B 1 266 ? 42.29847 -11.78819 14.93797 1.000 38.60020 252 VAL B CA 1
ATOM 7148 C C . VAL B 1 266 ? 42.43726 -11.04105 13.61655 1.000 39.99353 252 VAL B C 1
ATOM 7149 O O . VAL B 1 266 ? 42.59619 -9.81053 13.61504 1.000 37.73126 252 VAL B O 1
ATOM 7153 N N . PRO B 1 267 ? 42.38056 -11.72090 12.47475 1.000 41.84966 253 PRO B N 1
ATOM 7154 C CA . PRO B 1 267 ? 42.47068 -11.00109 11.20061 1.000 40.23091 253 PRO B CA 1
ATOM 7155 C C . PRO B 1 267 ? 41.23632 -10.14185 10.97731 1.000 36.10257 253 PRO B C 1
ATOM 7156 O O . PRO B 1 267 ? 40.13900 -10.46244 11.43625 1.000 33.37943 253 PRO B O 1
ATOM 7160 N N . MET B 1 268 ? 41.44260 -9.00565 10.31124 1.000 37.71095 254 MET B N 1
ATOM 7161 C CA . MET B 1 268 ? 40.35099 -8.10565 9.94636 1.000 39.21881 254 MET B CA 1
ATOM 7162 C C . MET B 1 268 ? 40.58211 -7.64833 8.51708 1.000 37.88650 254 MET B C 1
ATOM 7163 O O . MET B 1 268 ? 41.63731 -7.09236 8.20344 1.000 38.98995 254 MET B O 1
ATOM 7168 N N . THR B 1 269 ? 39.60659 -7.89794 7.65581 1.000 33.69902 255 THR B N 1
ATOM 7169 C CA . THR B 1 269 ? 39.71498 -7.55407 6.24428 1.000 38.10378 255 THR B CA 1
ATOM 7170 C C . THR B 1 269 ? 39.33286 -6.09199 6.04159 1.000 37.34384 255 THR B C 1
ATOM 7171 O O . THR B 1 269 ? 38.23741 -5.67555 6.42813 1.000 35.44386 255 THR B O 1
ATOM 7175 N N . GLU B 1 270 ? 40.23380 -5.31664 5.44222 1.000 35.40900 256 GLU B N 1
ATOM 7176 C CA . GLU B 1 270 ? 39.97987 -3.89971 5.21927 1.000 38.48962 256 GLU B CA 1
ATOM 7177 C C . GLU B 1 270 ? 38.71599 -3.70224 4.39216 1.000 39.65135 256 GLU B C 1
ATOM 7178 O O . GLU B 1 270 ? 38.47992 -4.41888 3.41781 1.000 37.82617 256 GLU B O 1
ATOM 7184 N N . GLY B 1 271 ? 37.89383 -2.72901 4.79675 1.000 35.80074 257 GLY B N 1
ATOM 7185 C CA . GLY B 1 271 ? 36.64240 -2.46183 4.11070 1.000 33.88002 257 GLY B CA 1
ATOM 7186 C C . GLY B 1 271 ? 35.50062 -3.32715 4.60047 1.000 35.12032 257 GLY B C 1
ATOM 7187 O O . GLY B 1 271 ? 34.49133 -2.82653 5.10139 1.000 38.40554 257 GLY B O 1
ATOM 7188 N N . ARG B 1 272 ? 35.66504 -4.64127 4.46371 1.000 31.92344 258 ARG B N 1
ATOM 7189 C CA . ARG B 1 272 ? 34.60159 -5.57560 4.81264 1.000 32.07586 258 ARG B CA 1
ATOM 7190 C C . ARG B 1 272 ? 34.33022 -5.59127 6.31234 1.000 30.80214 258 ARG B C 1
ATOM 7191 O O . ARG B 1 272 ? 33.16865 -5.63911 6.72849 1.000 27.67108 258 ARG B O 1
ATOM 7199 N N . ASP B 1 273 ? 35.38815 -5.58195 7.13667 1.000 30.21416 259 ASP B N 1
ATOM 7200 C CA . ASP B 1 273 ? 35.28482 -5.87486 8.56347 1.000 30.14375 259 ASP B CA 1
ATOM 7201 C C . ASP B 1 273 ? 35.44936 -4.60748 9.39442 1.000 31.38094 259 ASP B C 1
ATOM 7202 O O . ASP B 1 273 ? 36.39586 -3.84127 9.18256 1.000 34.02972 259 ASP B O 1
ATOM 7207 N N . LYS B 1 274 ? 34.56494 -4.41438 10.36851 1.000 27.72729 260 LYS B N 1
ATOM 7208 C CA . LYS B 1 274 ? 34.63391 -3.24382 11.23515 1.000 31.21932 260 LYS B CA 1
ATOM 7209 C C . LYS B 1 274 ? 34.37547 -3.65722 12.67528 1.000 30.45452 260 LYS B C 1
ATOM 7210 O O . LYS B 1 274 ? 33.63723 -4.61109 12.95159 1.000 27.18594 260 LYS B O 1
ATOM 7216 N N . TRP B 1 275 ? 34.97347 -2.91063 13.59653 1.000 31.22399 261 TRP B N 1
ATOM 7217 C CA . TRP B 1 275 ? 34.83024 -3.22170 15.00994 1.000 32.89983 261 TRP B CA 1
ATOM 7218 C C . TRP B 1 275 ? 33.52808 -2.64829 15.55137 1.000 30.65893 261 TRP B C 1
ATOM 7219 O O . TRP B 1 275 ? 33.21246 -1.47749 15.33085 1.000 30.21762 261 TRP B O 1
ATOM 7230 N N . TRP B 1 276 ? 32.80183 -3.47659 16.29632 1.000 28.39593 262 TRP B N 1
ATOM 7231 C CA . TRP B 1 276 ? 31.50668 -3.09388 16.84701 1.000 28.65246 262 TRP B CA 1
ATOM 7232 C C . TRP B 1 276 ? 31.60499 -1.83928 17.70495 1.000 31.38121 262 TRP B C 1
ATOM 7233 O O . TRP B 1 276 ? 30.76819 -0.94188 17.59620 1.000 28.68566 262 TRP B O 1
ATOM 7244 N N . ASP B 1 277 ? 32.60811 -1.76678 18.58550 1.000 30.29310 263 ASP B N 1
ATOM 7245 C CA . ASP B 1 277 ? 32.72332 -0.60043 19.44832 1.000 30.55330 263 ASP B CA 1
ATOM 7246 C C . ASP B 1 277 ? 33.03715 0.64463 18.64126 1.000 32.51026 263 ASP B C 1
ATOM 7247 O O . ASP B 1 277 ? 32.53792 1.73800 18.94687 1.000 31.09801 263 ASP B O 1
ATOM 7252 N N . GLU B 1 278 ? 33.87156 0.50416 17.61308 1.000 31.80427 264 GLU B N 1
ATOM 7253 C CA . GLU B 1 278 ? 34.25462 1.67246 16.83021 1.000 31.92001 264 GLU B CA 1
ATOM 7254 C C . GLU B 1 278 ? 33.10606 2.15739 15.96915 1.000 30.61457 264 GLU B C 1
ATOM 7255 O O . GLU B 1 278 ? 32.96579 3.36742 15.74716 1.000 30.86042 264 GLU B O 1
ATOM 7261 N N . GLU B 1 279 ? 32.28108 1.23210 15.49355 1.000 29.45564 265 GLU B N 1
ATOM 7262 C CA . GLU B 1 279 ? 31.11149 1.61342 14.69647 1.000 28.89319 265 GLU B CA 1
ATOM 7263 C C . GLU B 1 279 ? 30.03010 2.22268 15.57569 1.000 32.60825 265 GLU B C 1
ATOM 7264 O O . GLU B 1 279 ? 29.43397 3.24517 15.22043 1.000 31.43336 265 GLU B O 1
ATOM 7270 N N . CYS B 1 280 ? 29.75250 1.60150 16.72866 1.000 32.75282 266 CYS B N 1
ATOM 7271 C CA . CYS B 1 280 ? 28.67086 2.09920 17.57264 1.000 33.77452 266 CYS B CA 1
ATOM 7272 C C . CYS B 1 280 ? 29.02110 3.43451 18.19869 1.000 33.38767 266 CYS B C 1
ATOM 7273 O O . CYS B 1 280 ? 28.12107 4.20915 18.53885 1.000 31.09515 266 CYS B O 1
ATOM 7276 N N . ALA B 1 281 ? 30.31431 3.72444 18.34979 1.000 31.91190 267 ALA B N 1
ATOM 7277 C CA . ALA B 1 281 ? 30.73197 4.99960 18.92324 1.000 30.88744 267 ALA B CA 1
ATOM 7278 C C . ALA B 1 281 ? 30.39090 6.17170 18.01133 1.000 35.51803 267 ALA B C 1
ATOM 7279 O O . ALA B 1 281 ? 30.26040 7.30069 18.49494 1.000 34.01385 267 ALA B O 1
ATOM 7281 N N . LYS B 1 282 ? 30.22703 5.92772 16.71196 1.000 36.66323 268 LYS B N 1
ATOM 7282 C CA . LYS B 1 282 ? 29.83834 6.97746 15.76750 1.000 37.21678 268 LYS B CA 1
ATOM 7283 C C . LYS B 1 282 ? 28.34991 7.31503 15.81219 1.000 33.68893 268 LYS B C 1
ATOM 7284 O O . LYS B 1 282 ? 27.95192 8.37182 15.30480 1.000 32.14809 268 LYS B O 1
ATOM 7290 N N . MET B 1 283 ? 27.52615 6.46676 16.42549 1.000 31.78445 269 MET B N 1
ATOM 7291 C CA . MET B 1 283 ? 26.08577 6.53178 16.24982 1.000 30.65152 269 MET B CA 1
ATOM 7292 C C . MET B 1 283 ? 25.37478 6.99054 17.52042 1.000 31.82038 269 MET B C 1
ATOM 7293 O O . MET B 1 283 ? 25.84791 6.73454 18.63247 1.000 32.39343 269 MET B O 1
ATOM 7298 N N . PRO B 1 284 ? 24.20950 7.62663 17.39568 1.000 33.97342 270 PRO B N 1
ATOM 7299 C CA . PRO B 1 284 ? 23.43497 7.96463 18.59176 1.000 31.03027 270 PRO B CA 1
ATOM 7300 C C . PRO B 1 284 ? 22.90527 6.70638 19.25623 1.000 28.82078 270 PRO B C 1
ATOM 7301 O O . PRO B 1 284 ? 22.86209 5.61678 18.67327 1.000 29.14267 270 PRO B O 1
ATOM 7305 N N . ALA B 1 285 ? 22.54773 6.86574 20.52012 1.000 29.85347 271 ALA B N 1
ATOM 7306 C CA . ALA B 1 285 ? 22.09028 5.76748 21.35015 1.000 31.45866 271 ALA B CA 1
ATOM 7307 C C . ALA B 1 285 ? 20.58072 5.64480 21.35248 1.000 31.35012 271 ALA B C 1
ATOM 7308 O O . ALA B 1 285 ? 20.02746 4.94708 22.21204 1.000 30.98684 271 ALA B O 1
ATOM 7310 N N . TYR B 1 286 ? 19.90361 6.30801 20.40866 1.000 28.49811 272 TYR B N 1
ATOM 7311 C CA . TYR B 1 286 ? 18.50826 6.03385 20.11162 1.000 27.66699 272 TYR B CA 1
ATOM 7312 C C . TYR B 1 286 ? 18.33015 5.88979 18.60647 1.000 26.19078 272 TYR B C 1
ATOM 7313 O O . TYR B 1 286 ? 19.03659 6.52516 17.81346 1.000 24.93934 272 TYR B O 1
ATOM 7322 N N . CYS B 1 287 ? 17.39320 5.01553 18.22515 1.000 25.58594 273 CYS B N 1
ATOM 7323 C CA . CYS B 1 287 ? 16.99567 4.74756 16.84035 1.000 27.00627 273 CYS B CA 1
ATOM 7324 C C . CYS B 1 287 ? 15.48561 4.53218 16.84272 1.000 25.61680 273 CYS B C 1
ATOM 7325 O O . CYS B 1 287 ? 14.98236 3.80372 17.72073 1.000 25.66249 273 CYS B O 1
ATOM 7328 N N . PRO B 1 288 ? 14.73404 5.10752 15.88275 1.000 25.44331 274 PRO B N 1
ATOM 7329 C CA . PRO B 1 288 ? 13.29806 4.81629 15.80206 1.000 25.04006 274 PRO B CA 1
ATOM 7330 C C . PRO B 1 288 ? 13.04110 3.35406 15.46735 1.000 24.72695 274 PRO B C 1
ATOM 7331 O O . PRO B 1 288 ? 13.89081 2.67140 14.90003 1.000 24.06521 274 PRO B O 1
ATOM 7335 N N . CYS B 1 289 ? 11.83792 2.87568 15.81798 1.000 23.37576 275 CYS B N 1
ATOM 7336 C CA . CYS B 1 289 ? 11.41981 1.50595 15.50766 1.000 21.72109 275 CYS B CA 1
ATOM 7337 C C . CYS B 1 289 ? 10.71626 1.47330 14.15917 1.000 22.08010 275 CYS B C 1
ATOM 7338 O O . CYS B 1 289 ? 9.85399 2.31187 13.90426 1.000 26.37628 275 CYS B O 1
ATOM 7341 N N . GLU B 1 290 ? 11.05218 0.48682 13.32248 1.000 18.73037 276 GLU B N 1
ATOM 7342 C CA . GLU B 1 290 ? 10.29386 0.26396 12.09570 1.000 20.57244 276 GLU B CA 1
ATOM 7343 C C . GLU B 1 290 ? 8.92692 -0.29652 12.46545 1.000 21.30644 276 GLU B C 1
ATOM 7344 O O . GLU B 1 290 ? 8.82692 -1.19704 13.30461 1.000 20.76267 276 GLU B O 1
ATOM 7350 N N . ARG B 1 291 ? 7.86476 0.23173 11.84641 1.000 18.93866 277 ARG B N 1
ATOM 7351 C CA . ARG B 1 291 ? 6.51930 -0.24058 12.16805 1.000 19.42796 277 ARG B CA 1
ATOM 7352 C C . ARG B 1 291 ? 6.26259 -1.49207 11.33695 1.000 21.08322 277 ARG B C 1
ATOM 7353 O O . ARG B 1 291 ? 6.18567 -1.42502 10.10355 1.000 22.31335 277 ARG B O 1
ATOM 7361 N N . MET B 1 292 ? 6.18007 -2.64792 11.99314 1.000 19.05920 278 MET B N 1
ATOM 7362 C CA . MET B 1 292 ? 6.15608 -3.92296 11.29306 1.000 17.64782 278 MET B CA 1
ATOM 7363 C C . MET B 1 292 ? 4.73773 -4.47277 11.26418 1.000 18.89462 278 MET B C 1
ATOM 7364 O O . MET B 1 292 ? 4.01198 -4.39663 12.25834 1.000 19.79674 278 MET B O 1
ATOM 7369 N N . ALA B 1 293 ? 4.34658 -5.03854 10.12574 1.000 20.33767 279 ALA B N 1
ATOM 7370 C CA . ALA B 1 293 ? 3.08357 -5.76233 10.10008 1.000 19.96380 279 ALA B CA 1
ATOM 7371 C C . ALA B 1 293 ? 3.19113 -7.02386 10.95015 1.000 19.88812 279 ALA B C 1
ATOM 7372 O O . ALA B 1 293 ? 4.27104 -7.57918 11.12544 1.000 17.15651 279 ALA B O 1
ATOM 7374 N N . SER B 1 294 ? 2.05842 -7.45855 11.49906 1.000 16.22780 280 SER B N 1
ATOM 7375 C CA A SER B 1 294 ? 2.06054 -8.65850 12.33399 0.677 19.55331 280 SER B CA 1
ATOM 7376 C CA B SER B 1 294 ? 2.03299 -8.66495 12.32135 0.323 19.55986 280 SER B CA 1
ATOM 7377 C C . SER B 1 294 ? 2.74781 -9.82791 11.63687 1.000 21.43442 280 SER B C 1
ATOM 7378 O O . SER B 1 294 ? 3.48566 -10.59123 12.27544 1.000 18.51637 280 SER B O 1
ATOM 7383 N N . GLU B 1 295 ? 2.54675 -9.96955 10.32453 1.000 15.53273 281 GLU B N 1
ATOM 7384 C CA . GLU B 1 295 ? 3.07216 -11.10403 9.57736 1.000 17.49274 281 GLU B CA 1
ATOM 7385 C C . GLU B 1 295 ? 4.38771 -10.81953 8.86909 1.000 18.75307 281 GLU B C 1
ATOM 7386 O O . GLU B 1 295 ? 4.83867 -11.65912 8.09582 1.000 16.71156 281 GLU B O 1
ATOM 7392 N N . ASP B 1 296 ? 5.01864 -9.67543 9.09737 1.000 19.51550 282 ASP B N 1
ATOM 7393 C CA . ASP B 1 296 ? 6.37972 -9.53336 8.59731 1.000 17.44180 282 ASP B CA 1
ATOM 7394 C C . ASP B 1 296 ? 7.27856 -10.56698 9.28172 1.000 17.86357 282 ASP B C 1
ATOM 7395 O O . ASP B 1 296 ? 7.07411 -10.88653 10.46752 1.000 18.28522 282 ASP B O 1
ATOM 7400 N N . PRO B 1 297 ? 8.23671 -11.14979 8.56306 1.000 17.80908 283 PRO B N 1
ATOM 7401 C CA . PRO B 1 297 ? 9.12452 -12.13360 9.19566 1.000 15.23540 283 PRO B CA 1
ATOM 7402 C C . PRO B 1 297 ? 9.98581 -11.45132 10.22936 1.000 19.58530 283 PRO B C 1
ATOM 7403 O O . PRO B 1 297 ? 10.48492 -10.34395 10.01590 1.000 17.91559 283 PRO B O 1
ATOM 7407 N N . LEU B 1 298 ? 10.11058 -12.11337 11.36820 1.000 17.06061 284 LEU B N 1
ATOM 7408 C CA . LEU B 1 298 ? 10.98060 -11.66636 12.45469 1.000 17.54231 284 LEU B CA 1
ATOM 7409 C C . LEU B 1 298 ? 12.34539 -12.33418 12.39850 1.000 17.96591 284 LEU B C 1
ATOM 7410 O O . LEU B 1 298 ? 13.37301 -11.65842 12.56603 1.000 16.86919 284 LEU B O 1
ATOM 7415 N N . PHE B 1 299 ? 12.39017 -13.64342 12.12963 1.000 15.65764 285 PHE B N 1
ATOM 7416 C CA . PHE B 1 299 ? 13.68597 -14.30325 12.06916 1.000 15.88176 285 PHE B CA 1
ATOM 7417 C C . PHE B 1 299 ? 13.57672 -15.59832 11.28673 1.000 17.43258 285 PHE B C 1
ATOM 7418 O O . PHE B 1 299 ? 12.48197 -16.13312 11.05501 1.000 16.14527 285 PHE B O 1
ATOM 7426 N N . ILE B 1 300 ? 14.73822 -16.03747 10.82837 1.000 14.16329 286 ILE B N 1
ATOM 7427 C CA . ILE B 1 300 ? 14.96223 -17.35445 10.24930 1.000 15.28163 286 ILE B CA 1
ATOM 7428 C C . ILE B 1 300 ? 15.82231 -18.08387 11.26336 1.000 18.15344 286 ILE B C 1
ATOM 7429 O O . ILE B 1 300 ? 16.79736 -17.50809 11.74913 1.000 17.82118 286 ILE B O 1
ATOM 7434 N N . LEU B 1 301 ? 15.49444 -19.33624 11.57002 1.000 16.21497 287 LEU B N 1
ATOM 7435 C CA . LEU B 1 301 ? 16.36753 -20.11697 12.45759 1.000 17.29728 287 LEU B CA 1
ATOM 7436 C C . LEU B 1 301 ? 16.58847 -21.48514 11.83611 1.000 16.55242 287 LEU B C 1
ATOM 7437 O O . LEU B 1 301 ? 15.63656 -22.25747 11.66674 1.000 18.65391 287 LEU B O 1
ATOM 7442 N N . TYR B 1 302 ? 17.82572 -21.76013 11.42697 1.000 17.53761 288 TYR B N 1
ATOM 7443 C CA . TYR B 1 302 ? 18.13651 -23.01950 10.76895 1.000 18.70569 288 TYR B CA 1
ATOM 7444 C C . TYR B 1 302 ? 18.20408 -24.13911 11.78431 1.000 22.25033 288 TYR B C 1
ATOM 7445 O O . TYR B 1 302 ? 18.84755 -24.01133 12.82556 1.000 21.88290 288 TYR B O 1
ATOM 7454 N N . THR B 1 303 ? 17.55702 -25.23548 11.48003 1.000 21.44945 289 THR B N 1
ATOM 7455 C CA . THR B 1 303 ? 17.84290 -26.49192 12.15131 1.000 27.51028 289 THR B CA 1
ATOM 7456 C C . THR B 1 303 ? 18.60155 -27.40605 11.18680 1.000 40.38036 289 THR B C 1
ATOM 7457 O O . THR B 1 303 ? 18.72834 -27.12941 9.98435 1.000 36.21929 289 THR B O 1
ATOM 7461 N N . SER B 1 304 ? 19.05367 -28.54229 11.70046 1.000 39.91229 290 SER B N 1
ATOM 7462 C CA . SER B 1 304 ? 19.62347 -29.55878 10.82395 1.000 40.58066 290 SER B CA 1
ATOM 7463 C C . SER B 1 304 ? 18.54607 -30.57178 10.44057 1.000 46.49506 290 SER B C 1
ATOM 7464 O O . SER B 1 304 ? 17.43926 -30.19397 10.03854 1.000 43.04069 290 SER B O 1
ATOM 7467 N N . LYS B 1 309 ? 19.21507 -30.85019 3.82595 1.000 45.12524 295 LYS B N 1
ATOM 7468 C CA . LYS B 1 309 ? 19.77397 -29.50329 3.83046 1.000 48.11618 295 LYS B CA 1
ATOM 7469 C C . LYS B 1 309 ? 19.33129 -28.77509 5.09123 1.000 40.87336 295 LYS B C 1
ATOM 7470 O O . LYS B 1 309 ? 18.32033 -29.14704 5.67971 1.000 38.52268 295 LYS B O 1
ATOM 7472 N N . PRO B 1 310 ? 20.10481 -27.77707 5.53553 1.000 42.71036 296 PRO B N 1
ATOM 7473 C CA . PRO B 1 310 ? 19.63448 -26.93456 6.64081 1.000 39.31455 296 PRO B CA 1
ATOM 7474 C C . PRO B 1 310 ? 18.31261 -26.27327 6.28398 1.000 32.71191 296 PRO B C 1
ATOM 7475 O O . PRO B 1 310 ? 18.12407 -25.76567 5.17633 1.000 30.52881 296 PRO B O 1
ATOM 7479 N N . LYS B 1 311 ? 17.41590 -26.27334 7.25446 1.000 29.16340 297 LYS B N 1
ATOM 7480 C CA . LYS B 1 311 ? 16.03237 -25.85460 7.09457 1.000 26.39024 297 LYS B CA 1
ATOM 7481 C C . LYS B 1 311 ? 15.82939 -24.52623 7.81274 1.000 19.25417 297 LYS B C 1
ATOM 7482 O O . LYS B 1 311 ? 15.86753 -24.47537 9.04183 1.000 19.72654 297 LYS B O 1
ATOM 7488 N N . GLY B 1 312 ? 15.59963 -23.46040 7.05404 1.000 18.90046 298 GLY B N 1
ATOM 7489 C CA . GLY B 1 312 ? 15.44368 -22.14873 7.67591 1.000 19.03884 298 GLY B CA 1
ATOM 7490 C C . GLY B 1 312 ? 14.03040 -21.92087 8.15815 1.000 19.15940 298 GLY B C 1
ATOM 7491 O O . GLY B 1 312 ? 13.16206 -21.52806 7.37633 1.000 18.70927 298 GLY B O 1
ATOM 7492 N N . VAL B 1 313 ? 13.76706 -22.19245 9.43206 1.000 16.59596 299 VAL B N 1
ATOM 7493 C CA . VAL B 1 313 ? 12.40519 -22.05329 9.93961 1.000 18.19800 299 VAL B CA 1
ATOM 7494 C C . VAL B 1 313 ? 12.07917 -20.57476 10.11587 1.000 18.71863 299 VAL B C 1
ATOM 7495 O O . VAL B 1 313 ? 12.81791 -19.83742 10.76998 1.000 18.10246 299 VAL B O 1
ATOM 7499 N N . VAL B 1 314 ? 10.97828 -20.11363 9.52310 1.000 15.56071 300 VAL B N 1
ATOM 7500 C CA . VAL B 1 314 ? 10.66001 -18.68127 9.56797 1.000 14.40557 300 VAL B CA 1
ATOM 7501 C C . VAL B 1 314 ? 9.52839 -18.43285 10.54237 1.000 16.81734 300 VAL B C 1
ATOM 7502 O O . VAL B 1 314 ? 8.46845 -19.05611 10.44564 1.000 16.58282 300 VAL B O 1
ATOM 7506 N N . HIS B 1 315 ? 9.71112 -17.44271 11.41308 1.000 15.42904 301 HIS B N 1
ATOM 7507 C CA . HIS B 1 315 ? 8.66126 -16.99152 12.31751 1.000 14.15874 301 HIS B CA 1
ATOM 7508 C C . HIS B 1 315 ? 8.29920 -15.56223 11.97604 1.000 18.20386 301 HIS B C 1
ATOM 7509 O O . HIS B 1 315 ? 9.17017 -14.78198 11.58438 1.000 17.79947 301 HIS B O 1
ATOM 7516 N N . SER B 1 316 ? 7.01306 -15.22707 12.08288 1.000 17.13829 302 SER B N 1
ATOM 7517 C CA . SER B 1 316 ? 6.62743 -13.83998 11.85722 1.000 17.85037 302 SER B CA 1
ATOM 7518 C C . SER B 1 316 ? 6.64610 -13.14122 13.21615 1.000 18.00270 302 SER B C 1
ATOM 7519 O O . SER B 1 316 ? 7.29850 -13.62161 14.14968 1.000 18.54320 302 SER B O 1
ATOM 7522 N N . THR B 1 317 ? 5.99457 -11.98562 13.33320 1.000 17.94244 303 THR B N 1
ATOM 7523 C CA . THR B 1 317 ? 6.28394 -11.05088 14.42736 1.000 17.07337 303 THR B CA 1
ATOM 7524 C C . THR B 1 317 ? 5.26581 -11.12417 15.55778 1.000 20.67616 303 THR B C 1
ATOM 7525 O O . THR B 1 317 ? 5.63244 -11.45727 16.69147 1.000 18.78872 303 THR B O 1
ATOM 7529 N N . ALA B 1 318 ? 3.99204 -10.85253 15.28831 1.000 17.88249 304 ALA B N 1
ATOM 7530 C CA . ALA B 1 318 ? 3.07169 -10.66590 16.41744 1.000 16.74006 304 ALA B CA 1
ATOM 7531 C C . ALA B 1 318 ? 2.73038 -11.99714 17.07579 1.000 19.67694 304 ALA B C 1
ATOM 7532 O O . ALA B 1 318 ? 2.79927 -12.13215 18.31013 1.000 20.70296 304 ALA B O 1
ATOM 7534 N N . GLY B 1 319 ? 2.35280 -12.99003 16.26559 1.000 18.02050 305 GLY B N 1
ATOM 7535 C CA . GLY B 1 319 ? 1.95601 -14.28215 16.82535 1.000 22.08090 305 GLY B CA 1
ATOM 7536 C C . GLY B 1 319 ? 3.08338 -14.93018 17.60084 1.000 21.49528 305 GLY B C 1
ATOM 7537 O O . GLY B 1 319 ? 2.88085 -15.46127 18.69984 1.000 17.48438 305 GLY B O 1
ATOM 7538 N N . TYR B 1 320 ? 4.28723 -14.87275 17.04703 1.000 17.43950 306 TYR B N 1
ATOM 7539 C CA . TYR B 1 320 ? 5.44064 -15.44280 17.72940 1.000 19.99567 306 TYR B CA 1
ATOM 7540 C C . TYR B 1 320 ? 5.69405 -14.71067 19.04537 1.000 19.35406 306 TYR B C 1
ATOM 7541 O O . TYR B 1 320 ? 5.86105 -15.33117 20.10420 1.000 18.55524 306 TYR B O 1
ATOM 7550 N N . LEU B 1 321 ? 5.69834 -13.38223 19.00282 1.000 19.03982 307 LEU B N 1
ATOM 7551 C CA . LEU B 1 321 ? 5.98758 -12.61617 20.21006 1.000 20.50976 307 LEU B CA 1
ATOM 7552 C C . LEU B 1 321 ? 4.92080 -12.84271 21.27304 1.000 22.77354 307 LEU B C 1
ATOM 7553 O O . LEU B 1 321 ? 5.23791 -13.00590 22.46254 1.000 23.25662 307 LEU B O 1
ATOM 7558 N N . LEU B 1 322 ? 3.64612 -12.87359 20.86379 1.000 20.03915 308 LEU B N 1
ATOM 7559 C CA . LEU B 1 322 ? 2.56730 -13.15449 21.81146 1.000 19.64863 308 LEU B CA 1
ATOM 7560 C C . LEU B 1 322 ? 2.70654 -14.55065 22.39981 1.000 22.02715 308 LEU B C 1
ATOM 7561 O O . LEU B 1 322 ? 2.48777 -14.75545 23.60352 1.000 20.94893 308 LEU B O 1
ATOM 7566 N N . GLY B 1 323 ? 3.04245 -15.53154 21.55805 1.000 18.65022 309 GLY B N 1
ATOM 7567 C CA . GLY B 1 323 ? 3.16490 -16.89792 22.05410 1.000 22.08885 309 GLY B CA 1
ATOM 7568 C C . GLY B 1 323 ? 4.29604 -17.04103 23.05590 1.000 24.45576 309 GLY B C 1
ATOM 7569 O O . GLY B 1 323 ? 4.14626 -17.68949 24.09817 1.000 19.85117 309 GLY B O 1
ATOM 7570 N N . THR B 1 324 ? 5.43992 -16.43195 22.76445 1.000 18.81907 310 THR B N 1
ATOM 7571 C CA . THR B 1 324 ? 6.53593 -16.54597 23.71667 1.000 22.72049 310 THR B CA 1
ATOM 7572 C C . THR B 1 324 ? 6.21350 -15.79008 24.99327 1.000 23.40136 310 THR B C 1
ATOM 7573 O O . THR B 1 324 ? 6.58170 -16.23246 26.08379 1.000 22.84366 310 THR B O 1
ATOM 7577 N N . ALA B 1 325 ? 5.47308 -14.68477 24.89658 1.000 22.43677 311 ALA B N 1
ATOM 7578 C CA . ALA B 1 325 ? 5.19238 -13.91800 26.10238 1.000 22.45442 311 ALA B CA 1
ATOM 7579 C C . ALA B 1 325 ? 4.18029 -14.63623 26.99066 1.000 26.10323 311 ALA B C 1
ATOM 7580 O O . ALA B 1 325 ? 4.33407 -14.66595 28.21576 1.000 25.60464 311 ALA B O 1
ATOM 7582 N N . LEU B 1 326 ? 3.14656 -15.23176 26.39558 1.000 23.29086 312 LEU B N 1
ATOM 7583 C CA . LEU B 1 326 ? 2.14508 -15.91990 27.20096 1.000 24.58532 312 LEU B CA 1
ATOM 7584 C C . LEU B 1 326 ? 2.72249 -17.18049 27.82903 1.000 25.89052 312 LEU B C 1
ATOM 7585 O O . LEU B 1 326 ? 2.47517 -17.45922 29.00579 1.000 26.28645 312 LEU B O 1
ATOM 7590 N N . THR B 1 327 ? 3.46941 -17.97425 27.05048 1.000 22.89865 313 THR B N 1
ATOM 7591 C CA . THR B 1 327 ? 4.02809 -19.20880 27.61398 1.000 23.13330 313 THR B CA 1
ATOM 7592 C C . THR B 1 327 ? 5.01578 -18.90808 28.72818 1.000 24.49186 313 THR B C 1
ATOM 7593 O O . THR B 1 327 ? 5.01111 -19.58754 29.75706 1.000 25.48137 313 THR B O 1
ATOM 7597 N N . LEU B 1 328 ? 5.87807 -17.90221 28.54398 1.000 22.37442 314 LEU B N 1
ATOM 7598 C CA . LEU B 1 328 ? 6.79223 -17.52420 29.62129 1.000 26.05198 314 LEU B CA 1
ATOM 7599 C C . LEU B 1 328 ? 6.01524 -17.17572 30.88091 1.000 27.98632 314 LEU B C 1
ATOM 7600 O O . LEU B 1 328 ? 6.32380 -17.66505 31.97287 1.000 27.75193 314 LEU B O 1
ATOM 7605 N N . LYS B 1 329 ? 4.96729 -16.36225 30.73929 1.000 27.49302 315 LYS B N 1
ATOM 7606 C CA . LYS B 1 329 ? 4.21057 -15.91721 31.90719 1.000 25.52560 315 LYS B CA 1
ATOM 7607 C C . LYS B 1 329 ? 3.47791 -17.06960 32.58499 1.000 29.87826 315 LYS B C 1
ATOM 7608 O O . LYS B 1 329 ? 3.47147 -17.15850 33.81749 1.000 30.80570 315 LYS B O 1
ATOM 7614 N N . TYR B 1 330 ? 2.85716 -17.96499 31.81006 1.000 26.74969 316 TYR B N 1
ATOM 7615 C CA . TYR B 1 330 ? 1.99458 -18.96996 32.42370 1.000 29.90731 316 TYR B CA 1
ATOM 7616 C C . TYR B 1 330 ? 2.71464 -20.28136 32.74063 1.000 27.79594 316 TYR B C 1
ATOM 7617 O O . TYR B 1 330 ? 2.47236 -20.85685 33.80545 1.000 27.98201 316 TYR B O 1
ATOM 7626 N N . VAL B 1 331 ? 3.60684 -20.75868 31.86483 1.000 25.47277 317 VAL B N 1
ATOM 7627 C CA . VAL B 1 331 ? 4.29664 -22.02784 32.13567 1.000 26.26835 317 VAL B CA 1
ATOM 7628 C C . VAL B 1 331 ? 5.32340 -21.86109 33.24534 1.000 28.76739 317 VAL B C 1
ATOM 7629 O O . VAL B 1 331 ? 5.55614 -22.78793 34.03843 1.000 26.45242 317 VAL B O 1
ATOM 7633 N N . PHE B 1 332 ? 5.93972 -20.69363 33.34909 1.000 26.07110 318 PHE B N 1
ATOM 7634 C CA . PHE B 1 332 ? 6.92758 -20.46498 34.39051 1.000 27.91103 318 PHE B CA 1
ATOM 7635 C C . PHE B 1 332 ? 6.40092 -19.59957 35.52294 1.000 31.02697 318 PHE B C 1
ATOM 7636 O O . PHE B 1 332 ? 7.14385 -19.32993 36.47609 1.000 30.47593 318 PHE B O 1
ATOM 7644 N N . ASP B 1 333 ? 5.12574 -19.23446 35.47053 1.000 27.61943 319 ASP B N 1
ATOM 7645 C CA . ASP B 1 333 ? 4.47203 -18.34263 36.42769 1.000 31.50600 319 ASP B CA 1
ATOM 7646 C C . ASP B 1 333 ? 5.35787 -17.14705 36.75581 1.000 35.43806 319 ASP B C 1
ATOM 7647 O O . ASP B 1 333 ? 5.75151 -16.91665 37.89495 1.000 36.20549 319 ASP B O 1
ATOM 7652 N N . ALA B 1 334 ? 5.67545 -16.38285 35.70978 1.000 30.81753 320 ALA B N 1
ATOM 7653 C CA . ALA B 1 334 ? 6.59251 -15.27102 35.85851 1.000 33.35589 320 ALA B CA 1
ATOM 7654 C C . ALA B 1 334 ? 5.85324 -14.06403 36.41003 1.000 35.53372 320 ALA B C 1
ATOM 7655 O O . ALA B 1 334 ? 4.75221 -13.72744 35.95937 1.000 34.65291 320 ALA B O 1
ATOM 7657 N N . HIS B 1 335 ? 6.47291 -13.41409 37.36899 1.000 30.69352 321 HIS B N 1
ATOM 7658 C CA . HIS B 1 335 ? 5.91523 -12.20515 37.96611 1.000 37.06591 321 HIS B CA 1
ATOM 7659 C C . HIS B 1 335 ? 6.92836 -11.07842 37.79834 1.000 38.48172 321 HIS B C 1
ATOM 7660 O O . HIS B 1 335 ? 8.07760 -11.34267 37.41490 1.000 34.78379 321 HIS B O 1
ATOM 7667 N N . PRO B 1 336 ? 6.54939 -9.81608 38.05388 1.000 37.69281 322 PRO B N 1
ATOM 7668 C CA . PRO B 1 336 ? 7.37283 -8.69497 37.56646 1.000 37.01893 322 PRO B CA 1
ATOM 7669 C C . PRO B 1 336 ? 8.78792 -8.64639 38.10424 1.000 38.35592 322 PRO B C 1
ATOM 7670 O O . PRO B 1 336 ? 9.66625 -8.10974 37.41953 1.000 42.55590 322 PRO B O 1
ATOM 7674 N N . ASP B 1 337 ? 9.05183 -9.14299 39.30783 1.000 37.85819 323 ASP B N 1
ATOM 7675 C CA . ASP B 1 337 ? 10.39720 -9.04695 39.85495 1.000 39.95011 323 ASP B CA 1
ATOM 7676 C C . ASP B 1 337 ? 11.20113 -10.32349 39.66642 1.000 35.08915 323 ASP B C 1
ATOM 7677 O O . ASP B 1 337 ? 12.30199 -10.44060 40.21418 1.000 40.93061 323 ASP B O 1
ATOM 7682 N N . ASP B 1 338 ? 10.69520 -11.26969 38.88655 1.000 34.17199 324 ASP B N 1
ATOM 7683 C CA . ASP B 1 338 ? 11.36533 -12.55378 38.75319 1.000 34.12608 324 ASP B CA 1
ATOM 7684 C C . ASP B 1 338 ? 12.68028 -12.41578 37.98670 1.000 34.15614 324 ASP B C 1
ATOM 7685 O O . ASP B 1 338 ? 12.90438 -11.47721 37.21803 1.000 33.06069 324 ASP B O 1
ATOM 7690 N N A ARG B 1 339 ? 13.56448 -13.37634 38.21057 0.443 33.08043 325 ARG B N 1
ATOM 7691 N N B ARG B 1 339 ? 13.54462 -13.40225 38.19559 0.557 33.06610 325 ARG B N 1
ATOM 7692 C CA A ARG B 1 339 ? 14.86555 -13.41124 37.55307 0.443 31.81033 325 ARG B CA 1
ATOM 7693 C CA B ARG B 1 339 ? 14.87961 -13.46205 37.60928 0.557 31.82661 325 ARG B CA 1
ATOM 7694 C C A ARG B 1 339 ? 14.97456 -14.79040 36.91582 0.443 31.30129 325 ARG B C 1
ATOM 7695 C C B ARG B 1 339 ? 14.95992 -14.81899 36.91975 0.557 31.29024 325 ARG B C 1
ATOM 7696 O O A ARG B 1 339 ? 15.26715 -15.78490 37.58346 0.443 30.25769 325 ARG B O 1
ATOM 7697 O O B ARG B 1 339 ? 15.22460 -15.83857 37.55988 0.557 30.24998 325 ARG B O 1
ATOM 7712 N N . PHE B 1 340 ? 14.70253 -14.82733 35.62256 1.000 28.24864 326 PHE B N 1
ATOM 7713 C CA . PHE B 1 340 ? 14.50143 -16.05720 34.87922 1.000 27.36722 326 PHE B CA 1
ATOM 7714 C C . PHE B 1 340 ? 15.82113 -16.53700 34.29670 1.000 27.63174 326 PHE B C 1
ATOM 7715 O O . PHE B 1 340 ? 16.48545 -15.79127 33.57422 1.000 27.80243 326 PHE B O 1
ATOM 7723 N N . ALA B 1 341 ? 16.19290 -17.78723 34.59405 1.000 27.43996 327 ALA B N 1
ATOM 7724 C CA . ALA B 1 341 ? 17.48848 -18.33722 34.19489 1.000 24.25086 327 ALA B CA 1
ATOM 7725 C C . ALA B 1 341 ? 17.29393 -19.49278 33.21038 1.000 25.13068 327 ALA B C 1
ATOM 7726 O O . ALA B 1 341 ? 17.26888 -20.65725 33.60727 1.000 24.52855 327 ALA B O 1
ATOM 7728 N N . CYS B 1 342 ? 17.16592 -19.16700 31.92513 1.000 25.04799 328 CYS B N 1
ATOM 7729 C CA . CYS B 1 342 ? 17.24803 -20.16386 30.86447 1.000 22.67484 328 CYS B CA 1
ATOM 7730 C C . CYS B 1 342 ? 18.71519 -20.31988 30.49535 1.000 26.00267 328 CYS B C 1
ATOM 7731 O O . CYS B 1 342 ? 19.36667 -19.34325 30.11379 1.000 27.23659 328 CYS B O 1
ATOM 7734 N N . MET B 1 343 ? 19.25217 -21.53077 30.65724 1.000 25.14435 329 MET B N 1
ATOM 7735 C CA . MET B 1 343 ? 20.68693 -21.74363 30.56316 1.000 25.70107 329 MET B CA 1
ATOM 7736 C C . MET B 1 343 ? 21.11577 -22.19676 29.18152 1.000 26.22473 329 MET B C 1
ATOM 7737 O O . MET B 1 343 ? 22.24344 -22.67698 29.02244 1.000 26.06018 329 MET B O 1
ATOM 7742 N N . ALA B 1 344 ? 20.24640 -22.04182 28.17497 1.000 23.83547 330 ALA B N 1
ATOM 7743 C CA . ALA B 1 344 ? 20.50775 -22.53967 26.84034 1.000 26.09702 330 ALA B CA 1
ATOM 7744 C C . ALA B 1 344 ? 21.28256 -21.49709 26.03174 1.000 24.02821 330 ALA B C 1
ATOM 7745 O O . ALA B 1 344 ? 21.69953 -20.45721 26.54563 1.000 24.95766 330 ALA B O 1
ATOM 7747 N N . ASP B 1 345 ? 21.48472 -21.79224 24.75470 1.000 24.66012 331 ASP B N 1
ATOM 7748 C CA . ASP B 1 345 ? 22.20428 -20.94753 23.81500 1.000 23.67179 331 ASP B CA 1
ATOM 7749 C C . ASP B 1 345 ? 21.21077 -20.26170 22.88305 1.000 22.54687 331 ASP B C 1
ATOM 7750 O O . ASP B 1 345 ? 20.23781 -20.88527 22.44737 1.000 20.44514 331 ASP B O 1
ATOM 7755 N N . ILE B 1 346 ? 21.46788 -18.99259 22.53941 1.000 20.51637 332 ILE B N 1
ATOM 7756 C CA . ILE B 1 346 ? 20.58313 -18.30365 21.59632 1.000 21.96775 332 ILE B CA 1
ATOM 7757 C C . ILE B 1 346 ? 20.66038 -18.88093 20.18922 1.000 20.70376 332 ILE B C 1
ATOM 7758 O O . ILE B 1 346 ? 19.84171 -18.51825 19.32160 1.000 21.05330 332 ILE B O 1
ATOM 7763 N N . GLY B 1 347 ? 21.61178 -19.77015 19.92350 1.000 20.05606 333 GLY B N 1
ATOM 7764 C CA . GLY B 1 347 ? 21.58839 -20.48835 18.65264 1.000 20.56131 333 GLY B CA 1
ATOM 7765 C C . GLY B 1 347 ? 20.44722 -21.48616 18.51497 1.000 20.82669 333 GLY B C 1
ATOM 7766 O O . GLY B 1 347 ? 20.19960 -21.97011 17.40112 1.000 19.41615 333 GLY B O 1
ATOM 7767 N N . TRP B 1 348 ? 19.76421 -21.79391 19.61406 1.000 19.21116 334 TRP B N 1
ATOM 7768 C CA . TRP B 1 348 ? 18.65895 -22.73944 19.70250 1.000 20.14031 334 TRP B CA 1
ATOM 7769 C C . TRP B 1 348 ? 17.35202 -21.96312 19.85955 1.000 18.90752 334 TRP B C 1
ATOM 7770 O O . TRP B 1 348 ? 17.34150 -20.84743 20.39556 1.000 19.18627 334 TRP B O 1
ATOM 7781 N N . ILE B 1 349 ? 16.24768 -22.51973 19.34072 1.000 16.00531 335 ILE B N 1
ATOM 7782 C CA . ILE B 1 349 ? 14.96731 -21.82747 19.51023 1.000 17.69939 335 ILE B CA 1
ATOM 7783 C C . ILE B 1 349 ? 14.68996 -21.55585 20.99385 1.000 20.65337 335 ILE B C 1
ATOM 7784 O O . ILE B 1 349 ? 14.12276 -20.51735 21.35839 1.000 17.84044 335 ILE B O 1
ATOM 7789 N N . THR B 1 350 ? 15.12806 -22.44941 21.87953 1.000 16.37706 336 THR B N 1
ATOM 7790 C CA . THR B 1 350 ? 14.89783 -22.22915 23.30248 1.000 17.53093 336 THR B CA 1
ATOM 7791 C C . THR B 1 350 ? 15.48997 -20.90182 23.74745 1.000 20.26181 336 THR B C 1
ATOM 7792 O O . THR B 1 350 ? 14.87965 -20.18376 24.53595 1.000 20.23909 336 THR B O 1
ATOM 7796 N N . GLY B 1 351 ? 16.64819 -20.52799 23.20300 1.000 18.24329 337 GLY B N 1
ATOM 7797 C CA . GLY B 1 351 ? 17.21782 -19.23160 23.55413 1.000 18.49704 337 GLY B CA 1
ATOM 7798 C C . GLY B 1 351 ? 16.51379 -18.06012 22.89015 1.000 19.67966 337 GLY B C 1
ATOM 7799 O O . GLY B 1 351 ? 16.37526 -16.98887 23.49135 1.000 20.25885 337 GLY B O 1
ATOM 7800 N N . HIS B 1 352 ? 16.04509 -18.24171 21.65696 1.000 18.69004 338 HIS B N 1
ATOM 7801 C CA . HIS B 1 352 ? 15.22517 -17.20969 21.02222 1.000 17.96894 338 HIS B CA 1
ATOM 7802 C C . HIS B 1 352 ? 14.00689 -16.89846 21.88004 1.000 19.32952 338 HIS B C 1
ATOM 7803 O O . HIS B 1 352 ? 13.74620 -15.74664 22.24487 1.000 19.15878 338 HIS B O 1
ATOM 7810 N N . SER B 1 353 ? 13.25199 -17.93655 22.23184 1.000 17.92717 339 SER B N 1
ATOM 7811 C CA . SER B 1 353 ? 11.96320 -17.72092 22.86610 1.000 18.70446 339 SER B CA 1
ATOM 7812 C C . SER B 1 353 ? 12.07131 -17.48663 24.36248 1.000 19.68557 339 SER B C 1
ATOM 7813 O O . SER B 1 353 ? 11.27631 -16.71705 24.90965 1.000 19.13102 339 SER B O 1
ATOM 7816 N N . TYR B 1 354 ? 13.01176 -18.15059 25.06075 1.000 19.87452 340 TYR B N 1
ATOM 7817 C CA . TYR B 1 354 ? 13.00023 -18.10916 26.51964 1.000 19.35385 340 TYR B CA 1
ATOM 7818 C C . TYR B 1 354 ? 14.27389 -17.54324 27.12653 1.000 23.96164 340 TYR B C 1
ATOM 7819 O O . TYR B 1 354 ? 14.42161 -17.56864 28.35322 1.000 24.18291 340 TYR B O 1
ATOM 7828 N N . ILE B 1 355 ? 15.18615 -17.01288 26.32245 1.000 20.80238 341 ILE B N 1
ATOM 7829 C CA . ILE B 1 355 ? 16.16903 -16.05555 26.82151 1.000 25.24080 341 ILE B CA 1
ATOM 7830 C C . ILE B 1 355 ? 15.81449 -14.63916 26.40748 1.000 21.89343 341 ILE B C 1
ATOM 7831 O O . ILE B 1 355 ? 15.68528 -13.75302 27.25066 1.000 24.58003 341 ILE B O 1
ATOM 7836 N N . ILE B 1 356 ? 15.62369 -14.41335 25.10356 1.000 21.22966 342 ILE B N 1
ATOM 7837 C CA . ILE B 1 356 ? 15.40403 -13.05305 24.61985 1.000 22.84091 342 ILE B CA 1
ATOM 7838 C C . ILE B 1 356 ? 13.92040 -12.68494 24.58108 1.000 21.33279 342 ILE B C 1
ATOM 7839 O O . ILE B 1 356 ? 13.44665 -11.89993 25.41340 1.000 23.41701 342 ILE B O 1
ATOM 7844 N N . TYR B 1 357 ? 13.15720 -13.25391 23.64866 1.000 20.74984 343 TYR B N 1
ATOM 7845 C CA . TYR B 1 357 ? 11.87038 -12.63669 23.30859 1.000 20.42338 343 TYR B CA 1
ATOM 7846 C C . TYR B 1 357 ? 10.85163 -12.75506 24.44643 1.000 22.46472 343 TYR B C 1
ATOM 7847 O O . TYR B 1 357 ? 10.25625 -11.75713 24.84633 1.000 23.35925 343 TYR B O 1
ATOM 7856 N N . GLY B 1 358 ? 10.63772 -13.94631 24.99316 1.000 21.49101 344 GLY B N 1
ATOM 7857 C CA . GLY B 1 358 ? 9.62777 -14.09946 26.03021 1.000 20.75253 344 GLY B CA 1
ATOM 7858 C C . GLY B 1 358 ? 9.88386 -13.31271 27.30956 1.000 24.48409 344 GLY B C 1
ATOM 7859 O O . GLY B 1 358 ? 9.01756 -12.57199 27.80782 1.000 21.63745 344 GLY B O 1
ATOM 7860 N N . PRO B 1 359 ? 11.07488 -13.48818 27.89424 1.000 23.49750 345 PRO B N 1
ATOM 7861 C CA . PRO B 1 359 ? 11.35264 -12.77836 29.15807 1.000 22.57553 345 PRO B CA 1
ATOM 7862 C C . PRO B 1 359 ? 11.38569 -11.26847 29.00041 1.000 23.87485 345 PRO B C 1
ATOM 7863 O O . PRO B 1 359 ? 10.84476 -10.54461 29.84113 1.000 23.91251 345 PRO B O 1
ATOM 7867 N N . LEU B 1 360 ? 12.00403 -10.77320 27.93179 1.000 25.85208 346 LEU B N 1
ATOM 7868 C CA . LEU B 1 360 ? 12.08451 -9.33037 27.75793 1.000 26.62102 346 LEU B CA 1
ATOM 7869 C C . LEU B 1 360 ? 10.74206 -8.74740 27.32680 1.000 25.08904 346 LEU B C 1
ATOM 7870 O O . LEU B 1 360 ? 10.40864 -7.62594 27.71735 1.000 24.95252 346 LEU B O 1
ATOM 7875 N N . ALA B 1 361 ? 9.93893 -9.48567 26.56135 1.000 24.99618 347 ALA B N 1
ATOM 7876 C CA . ALA B 1 361 ? 8.59928 -8.97235 26.26247 1.000 25.25584 347 ALA B CA 1
ATOM 7877 C C . ALA B 1 361 ? 7.80598 -8.76444 27.54157 1.000 26.78089 347 ALA B C 1
ATOM 7878 O O . ALA B 1 361 ? 7.04369 -7.79217 27.66374 1.000 25.50353 347 ALA B O 1
ATOM 7880 N N . ASN B 1 362 ? 7.99724 -9.65481 28.52207 1.000 26.36585 348 ASN B N 1
ATOM 7881 C CA . ASN B 1 362 ? 7.35898 -9.52002 29.82799 1.000 29.12448 348 ASN B CA 1
ATOM 7882 C C . ASN B 1 362 ? 8.03277 -8.49731 30.73531 1.000 26.74776 348 ASN B C 1
ATOM 7883 O O . ASN B 1 362 ? 7.51078 -8.23236 31.82216 1.000 29.11385 348 ASN B O 1
ATOM 7888 N N . GLY B 1 363 ? 9.15860 -7.92407 30.32387 1.000 25.49495 349 GLY B N 1
ATOM 7889 C CA . GLY B 1 363 ? 9.78986 -6.88571 31.10284 1.000 27.38652 349 GLY B CA 1
ATOM 7890 C C . GLY B 1 363 ? 10.49568 -7.36061 32.35871 1.000 31.79615 349 GLY B C 1
ATOM 7891 O O . GLY B 1 363 ? 10.76227 -6.55117 33.25022 1.000 29.76326 349 GLY B O 1
ATOM 7892 N N . ILE B 1 364 ? 10.80123 -8.65181 32.45723 1.000 27.81802 350 ILE B N 1
ATOM 7893 C CA . ILE B 1 364 ? 11.46542 -9.19277 33.63889 1.000 29.73220 350 ILE B CA 1
ATOM 7894 C C . ILE B 1 364 ? 12.96783 -9.26867 33.40457 1.000 30.66264 350 ILE B C 1
ATOM 7895 O O . ILE B 1 364 ? 13.49259 -8.70595 32.44009 1.000 31.10321 350 ILE B O 1
ATOM 7900 N N . THR B 1 365 ? 13.67797 -9.94439 34.30210 1.000 29.87425 351 THR B N 1
ATOM 7901 C CA . THR B 1 365 ? 15.11712 -10.10749 34.20188 1.000 28.96202 351 THR B CA 1
ATOM 7902 C C . THR B 1 365 ? 15.41309 -11.49320 33.64376 1.000 26.32880 351 THR B C 1
ATOM 7903 O O . THR B 1 365 ? 14.81463 -12.48133 34.07561 1.000 30.35677 351 THR B O 1
ATOM 7907 N N . THR B 1 366 ? 16.33877 -11.57096 32.69659 1.000 24.88029 352 THR B N 1
ATOM 7908 C CA . THR B 1 366 ? 16.65053 -12.82999 32.03785 1.000 24.21376 352 THR B CA 1
ATOM 7909 C C . THR B 1 366 ? 18.14819 -13.07503 32.08103 1.000 26.63397 352 THR B C 1
ATOM 7910 O O . THR B 1 366 ? 18.93733 -12.13347 32.02064 1.000 29.41057 352 THR B O 1
ATOM 7914 N N . ALA B 1 367 ? 18.54075 -14.35214 32.19437 1.000 27.47923 353 ALA B N 1
ATOM 7915 C CA . ALA B 1 367 ? 19.95032 -14.70945 32.27423 1.000 27.97607 353 ALA B CA 1
ATOM 7916 C C . ALA B 1 367 ? 20.52501 -15.00691 30.89322 1.000 28.22446 353 ALA B C 1
ATOM 7917 O O . ALA B 1 367 ? 19.89188 -15.67885 30.06373 1.000 26.19919 353 ALA B O 1
ATOM 7919 N N . VAL B 1 368 ? 21.73630 -14.50700 30.65411 1.000 24.74786 354 VAL B N 1
ATOM 7920 C CA . VAL B 1 368 ? 22.54880 -14.91075 29.51054 1.000 23.12273 354 VAL B CA 1
ATOM 7921 C C . VAL B 1 368 ? 23.76318 -15.62960 30.08923 1.000 24.99782 354 VAL B C 1
ATOM 7922 O O . VAL B 1 368 ? 24.62910 -14.99919 30.71041 1.000 28.03871 354 VAL B O 1
ATOM 7926 N N . PHE B 1 369 ? 23.82228 -16.94917 29.90978 1.000 24.56305 355 PHE B N 1
ATOM 7927 C CA . PHE B 1 369 ? 24.84508 -17.78602 30.55772 1.000 30.25535 355 PHE B CA 1
ATOM 7928 C C . PHE B 1 369 ? 25.88910 -18.16070 29.50905 1.000 28.72887 355 PHE B C 1
ATOM 7929 O O . PHE B 1 369 ? 25.58643 -18.86246 28.53852 1.000 27.22015 355 PHE B O 1
ATOM 7937 N N . GLU B 1 370 ? 27.10980 -17.67114 29.68868 1.000 28.86245 356 GLU B N 1
ATOM 7938 C CA . GLU B 1 370 ? 28.17089 -17.83703 28.70771 1.000 23.77818 356 GLU B CA 1
ATOM 7939 C C . GLU B 1 370 ? 28.95311 -19.13579 28.88293 1.000 29.54151 356 GLU B C 1
ATOM 7940 O O . GLU B 1 370 ? 29.70935 -19.51252 27.98134 1.000 30.67316 356 GLU B O 1
ATOM 7946 N N . SER B 1 371 ? 28.79877 -19.82292 30.00977 1.000 28.94083 357 SER B N 1
ATOM 7947 C CA . SER B 1 371 ? 29.67144 -20.94273 30.36093 1.000 25.60587 357 SER B CA 1
ATOM 7948 C C . SER B 1 371 ? 29.01068 -22.28411 30.01574 1.000 27.36404 357 SER B C 1
ATOM 7949 O O . SER B 1 371 ? 28.10836 -22.35337 29.16252 1.000 27.13305 357 SER B O 1
ATOM 7952 N N . THR B 1 372 ? 29.48828 -23.35728 30.64211 1.000 29.42605 358 THR B N 1
ATOM 7953 C CA . THR B 1 372 ? 28.95473 -24.70732 30.58838 1.000 29.06567 358 THR B CA 1
ATOM 7954 C C . THR B 1 372 ? 28.47946 -25.11176 31.97920 1.000 28.26470 358 THR B C 1
ATOM 7955 O O . THR B 1 372 ? 28.83839 -24.46740 32.97088 1.000 29.60459 358 THR B O 1
ATOM 7959 N N . PRO B 1 373 ? 27.66611 -26.16869 32.09310 1.000 29.28823 359 PRO B N 1
ATOM 7960 C CA . PRO B 1 373 ? 27.19942 -26.58223 33.42501 1.000 30.65977 359 PRO B CA 1
ATOM 7961 C C . PRO B 1 373 ? 28.31890 -27.05391 34.34863 1.000 30.14719 359 PRO B C 1
ATOM 7962 O O . PRO B 1 373 ? 28.07906 -27.19706 35.55570 1.000 30.32144 359 PRO B O 1
ATOM 7966 N N . VAL B 1 374 ? 29.50967 -27.34339 33.82793 1.000 29.42013 360 VAL B N 1
ATOM 7967 C CA . VAL B 1 374 ? 30.53728 -27.94010 34.68225 1.000 28.81888 360 VAL B CA 1
ATOM 7968 C C . VAL B 1 374 ? 31.82864 -27.12450 34.69235 1.000 34.01711 360 VAL B C 1
ATOM 7969 O O . VAL B 1 374 ? 32.87880 -27.64142 35.07906 1.000 31.97600 360 VAL B O 1
ATOM 7973 N N . TYR B 1 375 ? 31.77355 -25.85073 34.28993 1.000 32.51841 361 TYR B N 1
ATOM 7974 C CA . TYR B 1 375 ? 32.93811 -24.97590 34.38573 1.000 35.02984 361 TYR B CA 1
ATOM 7975 C C . TYR B 1 375 ? 32.66308 -23.84069 35.36346 1.000 33.86682 361 TYR B C 1
ATOM 7976 O O . TYR B 1 375 ? 31.64608 -23.15623 35.23466 1.000 33.45962 361 TYR B O 1
ATOM 7985 N N . PRO B 1 376 ? 33.55472 -23.57597 36.32593 1.000 33.86354 362 PRO B N 1
ATOM 7986 C CA . PRO B 1 376 ? 34.80302 -24.31256 36.51503 1.000 35.58281 362 PRO B CA 1
ATOM 7987 C C . PRO B 1 376 ? 34.58867 -25.69268 37.12232 1.000 34.31927 362 PRO B C 1
ATOM 7988 O O . PRO B 1 376 ? 35.42971 -26.56218 36.90287 1.000 39.11445 362 PRO B O 1
ATOM 7992 N N . THR B 1 377 ? 33.49616 -25.89809 37.85523 1.000 34.65973 363 THR B N 1
ATOM 7993 C CA . THR B 1 377 ? 33.11217 -27.18532 38.39423 1.000 37.06365 363 THR B CA 1
ATOM 7994 C C . THR B 1 377 ? 31.62654 -27.40363 38.14882 1.000 37.34973 363 THR B C 1
ATOM 7995 O O . THR B 1 377 ? 30.90655 -26.46914 37.77183 1.000 33.27346 363 THR B O 1
ATOM 7999 N N . PRO B 1 378 ? 31.13397 -28.62868 38.36746 1.000 37.14527 364 PRO B N 1
ATOM 8000 C CA . PRO B 1 378 ? 29.69429 -28.89798 38.21534 1.000 33.61285 364 PRO B CA 1
ATOM 8001 C C . PRO B 1 378 ? 28.81510 -28.20803 39.24597 1.000 34.04021 364 PRO B C 1
ATOM 8002 O O . PRO B 1 378 ? 27.58909 -28.38675 39.20292 1.000 35.09794 364 PRO B O 1
ATOM 8006 N N . SER B 1 379 ? 29.38280 -27.43305 40.16684 1.000 33.67835 365 SER B N 1
ATOM 8007 C CA . SER B 1 379 ? 28.57307 -26.59036 41.03779 1.000 34.54097 365 SER B CA 1
ATOM 8008 C C . SER B 1 379 ? 28.06971 -25.33689 40.33245 1.000 34.08512 365 SER B C 1
ATOM 8009 O O . SER B 1 379 ? 27.29930 -24.57896 40.93129 1.000 35.07773 365 SER B O 1
ATOM 8012 N N . ARG B 1 380 ? 28.45990 -25.12642 39.07231 1.000 31.84973 366 ARG B N 1
ATOM 8013 C CA . ARG B 1 380 ? 28.29991 -23.81338 38.44446 1.000 34.07087 366 ARG B CA 1
ATOM 8014 C C . ARG B 1 380 ? 26.84489 -23.33584 38.42863 1.000 32.32767 366 ARG B C 1
ATOM 8015 O O . ARG B 1 380 ? 26.57026 -22.17517 38.76046 1.000 31.09388 366 ARG B O 1
ATOM 8023 N N . TYR B 1 381 ? 25.90004 -24.18018 37.97769 1.000 30.63153 367 TYR B N 1
ATOM 8024 C CA . TYR B 1 381 ? 24.50214 -23.74667 37.95765 1.000 30.11022 367 TYR B CA 1
ATOM 8025 C C . TYR B 1 381 ? 24.06527 -23.24150 39.31992 1.000 34.23304 367 TYR B C 1
ATOM 8026 O O . TYR B 1 381 ? 23.40747 -22.20444 39.43121 1.000 34.00860 367 TYR B O 1
ATOM 8035 N N . TRP B 1 382 ? 24.40480 -23.99099 40.37170 1.000 33.12762 368 TRP B N 1
ATOM 8036 C CA . TRP B 1 382 ? 23.90891 -23.70177 41.70466 1.000 34.70709 368 TRP B CA 1
ATOM 8037 C C . TRP B 1 382 ? 24.64357 -22.51342 42.32449 1.000 33.50187 368 TRP B C 1
ATOM 8038 O O . TRP B 1 382 ? 24.03540 -21.74515 43.08023 1.000 34.70404 368 TRP B O 1
ATOM 8049 N N . ASP B 1 383 ? 25.93738 -22.34359 42.01512 1.000 35.46824 369 ASP B N 1
ATOM 8050 C CA . ASP B 1 383 ? 26.62808 -21.10762 42.38328 1.000 38.44531 369 ASP B CA 1
ATOM 8051 C C . ASP B 1 383 ? 25.91195 -19.91372 41.78218 1.000 37.42215 369 ASP B C 1
ATOM 8052 O O . ASP B 1 383 ? 25.74287 -18.87122 42.43643 1.000 36.94803 369 ASP B O 1
ATOM 8057 N N . PHE B 1 384 ? 25.49670 -20.05875 40.52570 1.000 36.00687 370 PHE B N 1
ATOM 8058 C CA . PHE B 1 384 ? 24.77420 -19.00903 39.82084 1.000 36.26239 370 PHE B CA 1
ATOM 8059 C C . PHE B 1 384 ? 23.42746 -18.73754 40.47959 1.000 32.79702 370 PHE B C 1
ATOM 8060 O O . PHE B 1 384 ? 23.08533 -17.58610 40.76768 1.000 37.15915 370 PHE B O 1
ATOM 8068 N N . VAL B 1 385 ? 22.66797 -19.79492 40.77151 1.000 35.45329 371 VAL B N 1
ATOM 8069 C CA . VAL B 1 385 ? 21.33201 -19.62282 41.33942 1.000 32.66883 371 VAL B CA 1
ATOM 8070 C C . VAL B 1 385 ? 21.39573 -18.86836 42.65549 1.000 33.56396 371 VAL B C 1
ATOM 8071 O O . VAL B 1 385 ? 20.56928 -17.99062 42.92230 1.000 34.01681 371 VAL B O 1
ATOM 8075 N N . ASP B 1 386 ? 22.35692 -19.22828 43.51699 1.000 36.11601 372 ASP B N 1
ATOM 8076 C CA . ASP B 1 386 ? 22.45248 -18.59267 44.82227 1.000 39.42328 372 ASP B CA 1
ATOM 8077 C C . ASP B 1 386 ? 23.03948 -17.18992 44.73144 1.000 38.26638 372 ASP B C 1
ATOM 8078 O O . ASP B 1 386 ? 22.66649 -16.32371 45.52374 1.000 43.02633 372 ASP B O 1
ATOM 8083 N N . LYS B 1 387 ? 23.94750 -16.94401 43.78518 1.000 37.53335 373 LYS B N 1
ATOM 8084 C CA . LYS B 1 387 ? 24.52366 -15.60963 43.64053 1.000 38.27750 373 LYS B CA 1
ATOM 8085 C C . LYS B 1 387 ? 23.46791 -14.60473 43.21087 1.000 41.82565 373 LYS B C 1
ATOM 8086 O O . LYS B 1 387 ? 23.36716 -13.50801 43.77368 1.000 39.01586 373 LYS B O 1
ATOM 8092 N N . TRP B 1 388 ? 22.67021 -14.96046 42.19838 1.000 35.21899 374 TRP B N 1
ATOM 8093 C CA . TRP B 1 388 ? 21.71615 -14.04145 41.60793 1.000 38.50187 374 TRP B CA 1
ATOM 8094 C C . TRP B 1 388 ? 20.30145 -14.23016 42.12635 1.000 34.61545 374 TRP B C 1
ATOM 8095 O O . TRP B 1 388 ? 19.42371 -13.45677 41.74885 1.000 37.97398 374 TRP B O 1
ATOM 8106 N N . LYS B 1 389 ? 20.05578 -15.23238 42.97129 1.000 35.20971 375 LYS B N 1
ATOM 8107 C CA . LYS B 1 389 ? 18.71158 -15.51489 43.47840 1.000 35.56764 375 LYS B CA 1
ATOM 8108 C C . LYS B 1 389 ? 17.72493 -15.73603 42.32654 1.000 34.04379 375 LYS B C 1
ATOM 8109 O O . LYS B 1 389 ? 16.65058 -15.13340 42.27019 1.000 34.35907 375 LYS B O 1
ATOM 8115 N N . ALA B 1 390 ? 18.10687 -16.60403 41.39407 1.000 35.58359 376 ALA B N 1
ATOM 8116 C CA . ALA B 1 390 ? 17.22311 -16.95058 40.28937 1.000 31.35653 376 ALA B CA 1
ATOM 8117 C C . ALA B 1 390 ? 15.91132 -17.52482 40.81166 1.000 35.46856 376 ALA B C 1
ATOM 8118 O O . ALA B 1 390 ? 15.89909 -18.30320 41.77023 1.000 33.65980 376 ALA B O 1
ATOM 8120 N N . THR B 1 391 ? 14.79881 -17.15728 40.16304 1.000 30.42226 377 THR B N 1
ATOM 8121 C CA . THR B 1 391 ? 13.48789 -17.64129 40.58638 1.000 33.77258 377 THR B CA 1
ATOM 8122 C C . THR B 1 391 ? 12.96141 -18.79889 39.74128 1.000 30.30012 377 THR B C 1
ATOM 8123 O O . THR B 1 391 ? 12.04556 -19.50939 40.17938 1.000 30.78007 377 THR B O 1
ATOM 8127 N N . GLN B 1 392 ? 13.49980 -18.98751 38.54708 1.000 29.85784 378 GLN B N 1
ATOM 8128 C CA . GLN B 1 392 ? 13.14192 -20.10267 37.68061 1.000 27.17366 378 GLN B CA 1
ATOM 8129 C C . GLN B 1 392 ? 14.41290 -20.52333 36.97254 1.000 29.72232 378 GLN B C 1
ATOM 8130 O O . GLN B 1 392 ? 15.25878 -19.68414 36.65729 1.000 28.58493 378 GLN B O 1
ATOM 8136 N N . LEU B 1 393 ? 14.53986 -21.82228 36.70857 1.000 26.72622 379 LEU B N 1
ATOM 8137 C CA . LEU B 1 393 ? 15.67567 -22.34046 35.96638 1.000 25.87840 379 LEU B CA 1
ATOM 8138 C C . LEU B 1 393 ? 15.16045 -23.25124 34.85965 1.000 25.94426 379 LEU B C 1
ATOM 8139 O O . LEU B 1 393 ? 14.24471 -24.04445 35.08816 1.000 27.89433 379 LEU B O 1
ATOM 8144 N N . TYR B 1 394 ? 15.75379 -23.14524 33.67118 1.000 23.30985 380 TYR B N 1
ATOM 8145 C CA . TYR B 1 394 ? 15.24941 -23.84423 32.48937 1.000 20.77727 380 TYR B CA 1
ATOM 8146 C C . TYR B 1 394 ? 16.43872 -24.41136 31.73956 1.000 25.66119 380 TYR B C 1
ATOM 8147 O O . TYR B 1 394 ? 17.30201 -23.64409 31.29258 1.000 23.53949 380 TYR B O 1
ATOM 8156 N N . THR B 1 395 ? 16.49108 -25.73865 31.58452 1.000 25.33563 381 THR B N 1
ATOM 8157 C CA . THR B 1 395 ? 17.63145 -26.35344 30.91059 1.000 20.94702 381 THR B CA 1
ATOM 8158 C C . THR B 1 395 ? 17.18188 -27.63953 30.21691 1.000 22.70928 381 THR B C 1
ATOM 8159 O O . THR B 1 395 ? 15.99850 -27.97402 30.20037 1.000 24.29397 381 THR B O 1
ATOM 8163 N N . ALA B 1 396 ? 18.15123 -28.35908 29.62311 1.000 24.00764 382 ALA B N 1
ATOM 8164 C CA . ALA B 1 396 ? 17.82455 -29.56011 28.83925 1.000 21.30549 382 ALA B CA 1
ATOM 8165 C C . ALA B 1 396 ? 18.08454 -30.82004 29.65141 1.000 23.35547 382 ALA B C 1
ATOM 8166 O O . ALA B 1 396 ? 18.91749 -30.80811 30.55939 1.000 24.52256 382 ALA B O 1
ATOM 8168 N N . PRO B 1 397 ? 17.40214 -31.93235 29.34117 1.000 21.44929 383 PRO B N 1
ATOM 8169 C CA . PRO B 1 397 ? 17.70161 -33.19405 30.03729 1.000 23.45394 383 PRO B CA 1
ATOM 8170 C C . PRO B 1 397 ? 19.15354 -33.60466 29.92599 1.000 22.68370 383 PRO B C 1
ATOM 8171 O O . PRO B 1 397 ? 19.66789 -34.22011 30.85468 1.000 23.85606 383 PRO B O 1
ATOM 8175 N N . THR B 1 398 ? 19.83539 -33.32593 28.80476 1.000 23.99473 384 THR B N 1
ATOM 8176 C CA A THR B 1 398 ? 21.24639 -33.68904 28.70918 0.505 25.80642 384 THR B CA 1
ATOM 8177 C CA B THR B 1 398 ? 21.24152 -33.70416 28.72165 0.495 25.79894 384 THR B CA 1
ATOM 8178 C C . THR B 1 398 ? 22.06253 -32.99165 29.79402 1.000 25.06512 384 THR B C 1
ATOM 8179 O O . THR B 1 398 ? 22.96968 -33.58769 30.38459 1.000 24.99603 384 THR B O 1
ATOM 8186 N N . ALA B 1 399 ? 21.73732 -31.72600 30.08639 1.000 23.72980 385 ALA B N 1
ATOM 8187 C CA . ALA B 1 399 ? 22.44269 -31.01821 31.15551 1.000 25.01253 385 ALA B CA 1
ATOM 8188 C C . ALA B 1 399 ? 22.11305 -31.60995 32.51619 1.000 26.75908 385 ALA B C 1
ATOM 8189 O O . ALA B 1 399 ? 23.00380 -31.79570 33.36030 1.000 26.95932 385 ALA B O 1
ATOM 8191 N N . ILE B 1 400 ? 20.83487 -31.91711 32.74574 1.000 26.09289 386 ILE B N 1
ATOM 8192 C CA . ILE B 1 400 ? 20.43334 -32.54360 33.99926 1.000 26.55435 386 ILE B CA 1
ATOM 8193 C C . ILE B 1 400 ? 21.16127 -33.87472 34.19579 1.000 23.91518 386 ILE B C 1
ATOM 8194 O O . ILE B 1 400 ? 21.69505 -34.14493 35.27127 1.000 25.10009 386 ILE B O 1
ATOM 8199 N N . ARG B 1 401 ? 21.20032 -34.72995 33.16128 1.000 25.55157 387 ARG B N 1
ATOM 8200 C CA . ARG B 1 401 ? 21.88303 -36.01286 33.34294 1.000 24.57546 387 ARG B CA 1
ATOM 8201 C C . ARG B 1 401 ? 23.39560 -35.83336 33.50402 1.000 27.29242 387 ARG B C 1
ATOM 8202 O O . ARG B 1 401 ? 24.04473 -36.63222 34.19679 1.000 28.01652 387 ARG B O 1
ATOM 8210 N N . LEU B 1 402 ? 23.97336 -34.80320 32.87988 1.000 27.07895 388 LEU B N 1
ATOM 8211 C CA . LEU B 1 402 ? 25.39613 -34.50880 33.06968 1.000 28.21205 388 LEU B CA 1
ATOM 8212 C C . LEU B 1 402 ? 25.70074 -34.16667 34.52260 1.000 28.71120 388 LEU B C 1
ATOM 8213 O O . LEU B 1 402 ? 26.65417 -34.68510 35.10839 1.000 30.38057 388 LEU B O 1
ATOM 8218 N N . LEU B 1 403 ? 24.92080 -33.25465 35.10896 1.000 29.15540 389 LEU B N 1
ATOM 8219 C CA . LEU B 1 403 ? 25.11187 -32.90496 36.50913 1.000 31.06347 389 LEU B CA 1
ATOM 8220 C C . LEU B 1 403 ? 24.83640 -34.10320 37.41399 1.000 33.16677 389 LEU B C 1
ATOM 8221 O O . LEU B 1 403 ? 25.57378 -34.35024 38.37933 1.000 31.75400 389 LEU B O 1
ATOM 8226 N N . ARG B 1 404 ? 23.80508 -34.89473 37.08729 1.000 31.19177 390 ARG B N 1
ATOM 8227 C CA . ARG B 1 404 ? 23.54121 -36.09369 37.88329 1.000 28.36546 390 ARG B CA 1
ATOM 8228 C C . ARG B 1 404 ? 24.72816 -37.04932 37.84212 1.000 32.31162 390 ARG B C 1
ATOM 8229 O O . ARG B 1 404 ? 25.11737 -37.62820 38.86976 1.000 33.81990 390 ARG B O 1
ATOM 8237 N N . ARG B 1 405 ? 25.33524 -37.20211 36.66623 1.000 32.71606 391 ARG B N 1
ATOM 8238 C CA . ARG B 1 405 ? 26.50203 -38.07009 36.51703 1.000 34.05038 391 ARG B CA 1
ATOM 8239 C C . ARG B 1 405 ? 27.65493 -37.65112 37.43687 1.000 34.12695 391 ARG B C 1
ATOM 8240 O O . ARG B 1 405 ? 28.41224 -38.50960 37.92768 1.000 35.34131 391 ARG B O 1
ATOM 8248 N N . MET B 1 406 ? 27.78902 -36.35255 37.71473 1.000 31.57125 392 MET B N 1
ATOM 8249 C CA . MET B 1 406 ? 28.89300 -35.84926 38.54252 1.000 35.65271 392 MET B CA 1
ATOM 8250 C C . MET B 1 406 ? 28.61413 -35.91991 40.04026 1.000 38.34678 392 MET B C 1
ATOM 8251 O O . MET B 1 406 ? 29.51076 -35.62005 40.84374 1.000 41.14878 392 MET B O 1
ATOM 8256 N N . GLY B 1 407 ? 27.42383 -36.33008 40.45541 1.000 39.59516 393 GLY B N 1
ATOM 8257 C CA . GLY B 1 407 ? 27.19158 -36.62214 41.85346 1.000 40.95187 393 GLY B CA 1
ATOM 8258 C C . GLY B 1 407 ? 26.69456 -35.42630 42.64181 1.000 40.69626 393 GLY B C 1
ATOM 8259 O O . GLY B 1 407 ? 26.75731 -34.27437 42.21443 1.000 40.67731 393 GLY B O 1
ATOM 8260 N N . GLU B 1 408 ? 26.23185 -35.71524 43.85103 1.000 41.91914 394 GLU B N 1
ATOM 8261 C CA . GLU B 1 408 ? 25.43282 -34.75625 44.60276 1.000 46.86895 394 GLU B CA 1
ATOM 8262 C C . GLU B 1 408 ? 26.24717 -33.74110 45.39753 1.000 42.81661 394 GLU B C 1
ATOM 8263 O O . GLU B 1 408 ? 25.67305 -32.73607 45.82973 1.000 40.50881 394 GLU B O 1
ATOM 8269 N N . ASP B 1 409 ? 27.54823 -33.97204 45.61072 1.000 45.80649 395 ASP B N 1
ATOM 8270 C CA . ASP B 1 409 ? 28.34976 -33.02444 46.38600 1.000 41.64440 395 ASP B CA 1
ATOM 8271 C C . ASP B 1 409 ? 28.29948 -31.62629 45.79055 1.000 43.75481 395 ASP B C 1
ATOM 8272 O O . ASP B 1 409 ? 28.37341 -30.63833 46.52594 1.000 42.01512 395 ASP B O 1
ATOM 8277 N N . HIS B 1 410 ? 28.15254 -31.52662 44.46732 1.000 41.95537 396 HIS B N 1
ATOM 8278 C CA . HIS B 1 410 ? 28.15344 -30.23959 43.78628 1.000 39.23180 396 HIS B CA 1
ATOM 8279 C C . HIS B 1 410 ? 26.85000 -29.46538 43.94570 1.000 38.11922 396 HIS B C 1
ATOM 8280 O O . HIS B 1 410 ? 26.81099 -28.28834 43.57684 1.000 41.73094 396 HIS B O 1
ATOM 8287 N N . VAL B 1 411 ? 25.81218 -30.05658 44.53631 1.000 37.96382 397 VAL B N 1
ATOM 8288 C CA . VAL B 1 411 ? 24.51364 -29.39891 44.56909 1.000 38.01846 397 VAL B CA 1
ATOM 8289 C C . VAL B 1 411 ? 23.88189 -29.43634 45.95603 1.000 42.33106 397 VAL B C 1
ATOM 8290 O O . VAL B 1 411 ? 23.09243 -28.55015 46.30601 1.000 40.73416 397 VAL B O 1
ATOM 8294 N N . LYS B 1 412 ? 24.25844 -30.43144 46.77300 1.000 40.44871 398 LYS B N 1
ATOM 8295 C CA . LYS B 1 412 ? 23.50539 -30.73185 47.98971 1.000 48.44812 398 LYS B CA 1
ATOM 8296 C C . LYS B 1 412 ? 23.64974 -29.64604 49.03932 1.000 50.01193 398 LYS B C 1
ATOM 8297 O O . LYS B 1 412 ? 22.77081 -29.49721 49.90062 1.000 55.22406 398 LYS B O 1
ATOM 8299 N N . ASN B 1 413 ? 24.75659 -28.90592 49.02110 1.000 49.13367 399 ASN B N 1
ATOM 8300 C CA . ASN B 1 413 ? 25.02572 -27.93712 50.07266 1.000 47.38110 399 ASN B CA 1
ATOM 8301 C C . ASN B 1 413 ? 24.80118 -26.50402 49.61010 1.000 51.64014 399 ASN B C 1
ATOM 8302 O O . ASN B 1 413 ? 25.30581 -25.56687 50.22955 1.000 50.01742 399 ASN B O 1
ATOM 8307 N N . HIS B 1 414 ? 24.04921 -26.31450 48.53831 1.000 45.92139 400 HIS B N 1
ATOM 8308 C CA . HIS B 1 414 ? 23.63684 -24.97584 48.16283 1.000 43.73436 400 HIS B CA 1
ATOM 8309 C C . HIS B 1 414 ? 22.31062 -24.65143 48.83455 1.000 41.16584 400 HIS B C 1
ATOM 8310 O O . HIS B 1 414 ? 21.65599 -25.50835 49.43227 1.000 46.00902 400 HIS B O 1
ATOM 8317 N N . ASP B 1 415 ? 21.93162 -23.38177 48.76004 1.000 42.10035 401 ASP B N 1
ATOM 8318 C CA . ASP B 1 415 ? 20.63049 -22.94956 49.26292 1.000 41.02567 401 ASP B CA 1
ATOM 8319 C C . ASP B 1 415 ? 19.53125 -23.26290 48.25164 1.000 39.29167 401 ASP B C 1
ATOM 8320 O O . ASP B 1 415 ? 18.65584 -24.09607 48.50550 1.000 39.33704 401 ASP B O 1
ATOM 8325 N N . LEU B 1 416 ? 19.52901 -22.52718 47.13530 1.000 38.76113 402 LEU B N 1
ATOM 8326 C CA . LEU B 1 416 ? 18.64746 -22.68022 45.97419 1.000 36.15842 402 LEU B CA 1
ATOM 8327 C C . LEU B 1 416 ? 17.19335 -22.30509 46.24985 1.000 37.38956 402 LEU B C 1
ATOM 8328 O O . LEU B 1 416 ? 16.35468 -22.43317 45.34588 1.000 37.59236 402 LEU B O 1
ATOM 8333 N N . SER B 1 417 ? 16.86626 -21.77686 47.43921 1.000 38.53501 403 SER B N 1
ATOM 8334 C CA . SER B 1 417 ? 15.46049 -21.56255 47.77153 1.000 39.17232 403 SER B CA 1
ATOM 8335 C C . SER B 1 417 ? 14.82169 -20.40394 47.00294 1.000 38.50243 403 SER B C 1
ATOM 8336 O O . SER B 1 417 ? 13.60053 -20.23917 47.08001 1.000 38.82160 403 SER B O 1
ATOM 8339 N N . SER B 1 418 ? 15.59989 -19.58976 46.28817 1.000 37.70368 404 SER B N 1
ATOM 8340 C CA . SER B 1 418 ? 14.97613 -18.55670 45.45282 1.000 36.93647 404 SER B CA 1
ATOM 8341 C C . SER B 1 418 ? 14.20507 -19.15975 44.28535 1.000 35.12286 404 SER B C 1
ATOM 8342 O O . SER B 1 418 ? 13.32927 -18.49701 43.72249 1.000 34.68687 404 SER B O 1
ATOM 8345 N N . LEU B 1 419 ? 14.48759 -20.40613 43.93549 1.000 35.71018 405 LEU B N 1
ATOM 8346 C CA . LEU B 1 419 ? 13.82096 -21.06484 42.82121 1.000 34.88740 405 LEU B CA 1
ATOM 8347 C C . LEU B 1 419 ? 12.40102 -21.48661 43.20008 1.000 34.49865 405 LEU B C 1
ATOM 8348 O O . LEU B 1 419 ? 12.13768 -21.89045 44.33441 1.000 37.47052 405 LEU B O 1
ATOM 8353 N N . ARG B 1 420 ? 11.48475 -21.38290 42.23779 1.000 32.06835 406 ARG B N 1
ATOM 8354 C CA . ARG B 1 420 ? 10.09838 -21.82522 42.36331 1.000 35.35844 406 ARG B CA 1
ATOM 8355 C C . ARG B 1 420 ? 9.71595 -22.84172 41.30690 1.000 34.96440 406 ARG B C 1
ATOM 8356 O O . ARG B 1 420 ? 8.82284 -23.66378 41.53967 1.000 31.32371 406 ARG B O 1
ATOM 8364 N N . VAL B 1 421 ? 10.32026 -22.74808 40.12878 1.000 32.63835 407 VAL B N 1
ATOM 8365 C CA . VAL B 1 421 ? 9.96575 -23.56940 38.97857 1.000 28.28271 407 VAL B CA 1
ATOM 8366 C C . VAL B 1 421 ? 11.25743 -24.03366 38.32127 1.000 29.49623 407 VAL B C 1
ATOM 8367 O O . VAL B 1 421 ? 12.15635 -23.22399 38.08120 1.000 28.92536 407 VAL B O 1
ATOM 8371 N N . LEU B 1 422 ? 11.34909 -25.33184 38.02530 1.000 27.63107 408 LEU B N 1
ATOM 8372 C CA . LEU B 1 422 ? 12.45178 -25.89008 37.26158 1.000 25.10167 408 LEU B CA 1
ATOM 8373 C C . LEU B 1 422 ? 11.89323 -26.47467 35.96901 1.000 25.60559 408 LEU B C 1
ATOM 8374 O O . LEU B 1 422 ? 10.98654 -27.30714 36.01352 1.000 28.23471 408 LEU B O 1
ATOM 8379 N N . GLY B 1 423 ? 12.43169 -26.04735 34.83131 1.000 25.11613 409 GLY B N 1
ATOM 8380 C CA . GLY B 1 423 ? 11.95401 -26.48386 33.52859 1.000 25.69711 409 GLY B CA 1
ATOM 8381 C C . GLY B 1 423 ? 12.95523 -27.38793 32.83791 1.000 23.91796 409 GLY B C 1
ATOM 8382 O O . GLY B 1 423 ? 14.16734 -27.26821 33.04431 1.000 21.62843 409 GLY B O 1
ATOM 8383 N N . SER B 1 424 ? 12.43731 -28.27925 31.98993 1.000 20.00640 410 SER B N 1
ATOM 8384 C CA . SER B 1 424 ? 13.23749 -29.19243 31.18712 1.000 19.87899 410 SER B CA 1
ATOM 8385 C C . SER B 1 424 ? 12.71921 -29.15133 29.75692 1.000 20.37071 410 SER B C 1
ATOM 8386 O O . SER B 1 424 ? 11.50925 -29.23090 29.54783 1.000 21.79753 410 SER B O 1
ATOM 8389 N N . VAL B 1 425 ? 13.62091 -29.00066 28.77341 1.000 20.53107 411 VAL B N 1
ATOM 8390 C CA . VAL B 1 425 ? 13.23153 -28.87113 27.36395 1.000 20.69268 411 VAL B CA 1
ATOM 8391 C C . VAL B 1 425 ? 14.23206 -29.60418 26.48384 1.000 23.00257 411 VAL B C 1
ATOM 8392 O O . VAL B 1 425 ? 15.44197 -29.55470 26.73504 1.000 21.09781 411 VAL B O 1
ATOM 8396 N N . GLY B 1 426 ? 13.72520 -30.28602 25.44184 1.000 19.18674 412 GLY B N 1
ATOM 8397 C CA . GLY B 1 426 ? 14.57760 -30.68869 24.33069 1.000 20.13153 412 GLY B CA 1
ATOM 8398 C C . GLY B 1 426 ? 14.48928 -32.15108 23.94390 1.000 22.79886 412 GLY B C 1
ATOM 8399 O O . GLY B 1 426 ? 14.76123 -32.51490 22.79952 1.000 20.88499 412 GLY B O 1
ATOM 8400 N N . GLU B 1 427 ? 14.11036 -32.98865 24.90218 1.000 19.80648 413 GLU B N 1
ATOM 8401 C CA . GLU B 1 427 ? 13.97660 -34.43021 24.71606 1.000 20.02232 413 GLU B CA 1
ATOM 8402 C C . GLU B 1 427 ? 13.17316 -34.95982 25.89384 1.000 20.57246 413 GLU B C 1
ATOM 8403 O O . GLU B 1 427 ? 12.97424 -34.23852 26.88404 1.000 20.66942 413 GLU B O 1
ATOM 8409 N N . PRO B 1 428 ? 12.71017 -36.21305 25.84284 1.000 22.79719 414 PRO B N 1
ATOM 8410 C CA . PRO B 1 428 ? 12.07878 -36.79744 27.03609 1.000 21.85154 414 PRO B CA 1
ATOM 8411 C C . PRO B 1 428 ? 13.03079 -36.75125 28.22679 1.000 22.88373 414 PRO B C 1
ATOM 8412 O O . PRO B 1 428 ? 14.24672 -36.89339 28.08393 1.000 24.75138 414 PRO B O 1
ATOM 8416 N N . ILE B 1 429 ? 12.49005 -36.46805 29.40450 1.000 22.07507 415 ILE B N 1
ATOM 8417 C CA . ILE B 1 429 ? 13.28876 -36.52210 30.62577 1.000 22.37202 415 ILE B CA 1
ATOM 8418 C C . ILE B 1 429 ? 12.95288 -37.83276 31.32949 1.000 23.73976 415 ILE B C 1
ATOM 8419 O O . ILE B 1 429 ? 11.79759 -38.08317 31.70368 1.000 25.50133 415 ILE B O 1
ATOM 8424 N N . ASN B 1 430 ? 13.94628 -38.70420 31.45622 1.000 21.83247 416 ASN B N 1
ATOM 8425 C CA . ASN B 1 430 ? 13.69393 -39.97065 32.12341 1.000 23.10383 416 ASN B CA 1
ATOM 8426 C C . ASN B 1 430 ? 13.23336 -39.70899 33.55144 1.000 26.01184 416 ASN B C 1
ATOM 8427 O O . ASN B 1 430 ? 13.75315 -38.79752 34.21104 1.000 27.33477 416 ASN B O 1
ATOM 8432 N N . PRO B 1 431 ? 12.28491 -40.49444 34.07170 1.000 25.65863 417 PRO B N 1
ATOM 8433 C CA . PRO B 1 431 ? 11.86337 -40.29171 35.46313 1.000 26.03067 417 PRO B CA 1
ATOM 8434 C C . PRO B 1 431 ? 13.01164 -40.27865 36.45721 1.000 29.63474 417 PRO B C 1
ATOM 8435 O O . PRO B 1 431 ? 12.97811 -39.47903 37.39466 1.000 27.91251 417 PRO B O 1
ATOM 8439 N N . GLU B 1 432 ? 14.03844 -41.10855 36.26658 1.000 26.37724 418 GLU B N 1
ATOM 8440 C CA . GLU B 1 432 ? 15.17874 -41.09247 37.18373 1.000 28.13735 418 GLU B CA 1
ATOM 8441 C C . GLU B 1 432 ? 15.82789 -39.70790 37.23353 1.000 29.74844 418 GLU B C 1
ATOM 8442 O O . GLU B 1 432 ? 16.16192 -39.20511 38.32119 1.000 30.34657 418 GLU B O 1
ATOM 8448 N N . ALA B 1 433 ? 16.00581 -39.07435 36.06419 1.000 24.99711 419 ALA B N 1
ATOM 8449 C CA . ALA B 1 433 ? 16.58242 -37.72982 36.01486 1.000 27.47629 419 ALA B CA 1
ATOM 8450 C C . ALA B 1 433 ? 15.60257 -36.67650 36.51862 1.000 28.96328 419 ALA B C 1
ATOM 8451 O O . ALA B 1 433 ? 16.01106 -35.70177 37.16757 1.000 27.12716 419 ALA B O 1
ATOM 8453 N N . TRP B 1 434 ? 14.31916 -36.81821 36.17424 1.000 25.11496 420 TRP B N 1
ATOM 8454 C CA . TRP B 1 434 ? 13.28507 -35.96083 36.75632 1.000 27.08672 420 TRP B CA 1
ATOM 8455 C C . TRP B 1 434 ? 13.40232 -35.92780 38.28183 1.000 26.43133 420 TRP B C 1
ATOM 8456 O O . TRP B 1 434 ? 13.42895 -34.85379 38.89940 1.000 26.10809 420 TRP B O 1
ATOM 8467 N N . HIS B 1 435 ? 13.48413 -37.10446 38.91300 1.000 27.83243 421 HIS B N 1
ATOM 8468 C CA . HIS B 1 435 ? 13.55304 -37.12062 40.36847 1.000 31.60123 421 HIS B CA 1
ATOM 8469 C C . HIS B 1 435 ? 14.82592 -36.47317 40.87865 1.000 31.32046 421 HIS B C 1
ATOM 8470 O O . HIS B 1 435 ? 14.81626 -35.87494 41.95701 1.000 32.38090 421 HIS B O 1
ATOM 8477 N N . TRP B 1 436 ? 15.93779 -36.62465 40.15495 1.000 28.98822 422 TRP B N 1
ATOM 8478 C CA . TRP B 1 436 ? 17.17735 -35.97180 40.57188 1.000 31.30103 422 TRP B CA 1
ATOM 8479 C C . TRP B 1 436 ? 17.01022 -34.45915 40.54423 1.000 28.89230 422 TRP B C 1
ATOM 8480 O O . TRP B 1 436 ? 17.37564 -33.76061 41.49523 1.000 31.62574 422 TRP B O 1
ATOM 8491 N N . TYR B 1 437 ? 16.45322 -33.94452 39.45017 1.000 26.49039 423 TYR B N 1
ATOM 8492 C CA . TYR B 1 437 ? 16.12856 -32.52380 39.33990 1.000 26.24208 423 TYR B CA 1
ATOM 8493 C C . TYR B 1 437 ? 15.24569 -32.07790 40.49451 1.000 27.57407 423 TYR B C 1
ATOM 8494 O O . TYR B 1 437 ? 15.50690 -31.06480 41.15319 1.000 28.71223 423 TYR B O 1
ATOM 8503 N N . ASN B 1 438 ? 14.18563 -32.84481 40.74595 1.000 29.02776 424 ASN B N 1
ATOM 8504 C CA . ASN B 1 438 ? 13.20043 -32.51516 41.76421 1.000 30.77214 424 ASN B CA 1
ATOM 8505 C C . ASN B 1 438 ? 13.81944 -32.52979 43.15665 1.000 34.70283 424 ASN B C 1
ATOM 8506 O O . ASN B 1 438 ? 13.57018 -31.62416 43.96627 1.000 31.94003 424 ASN B O 1
ATOM 8511 N N . ASP B 1 439 ? 14.63863 -33.55026 43.44541 1.000 33.94324 425 ASP B N 1
ATOM 8512 C CA . ASP B 1 439 ? 15.20163 -33.72913 44.78013 1.000 34.60179 425 ASP B CA 1
ATOM 8513 C C . ASP B 1 439 ? 16.33598 -32.75849 45.07488 1.000 36.35019 425 ASP B C 1
ATOM 8514 O O . ASP B 1 439 ? 16.42635 -32.23212 46.19005 1.000 34.92114 425 ASP B O 1
ATOM 8519 N N . PHE B 1 440 ? 17.24146 -32.54276 44.12673 1.000 33.78242 426 PHE B N 1
ATOM 8520 C CA . PHE B 1 440 ? 18.46277 -31.81578 44.45699 1.000 37.77260 426 PHE B CA 1
ATOM 8521 C C . PHE B 1 440 ? 18.45385 -30.36223 44.00895 1.000 37.11657 426 PHE B C 1
ATOM 8522 O O . PHE B 1 440 ? 18.82106 -29.47968 44.79284 1.000 37.45588 426 PHE B O 1
ATOM 8530 N N . ALA B 1 441 ? 18.03911 -30.07848 42.77857 1.000 32.41309 427 ALA B N 1
ATOM 8531 C CA . ALA B 1 441 ? 17.87106 -28.68523 42.38113 1.000 32.21132 427 ALA B CA 1
ATOM 8532 C C . ALA B 1 441 ? 16.66793 -28.05063 43.07098 1.000 37.48324 427 ALA B C 1
ATOM 8533 O O . ALA B 1 441 ? 16.70899 -26.86876 43.44114 1.000 34.67181 427 ALA B O 1
ATOM 8535 N N . GLY B 1 442 ? 15.58413 -28.80235 43.23752 1.000 31.57123 428 GLY B N 1
ATOM 8536 C CA . GLY B 1 442 ? 14.36276 -28.20119 43.72635 1.000 34.07984 428 GLY B CA 1
ATOM 8537 C C . GLY B 1 442 ? 14.15766 -28.42232 45.20430 1.000 35.51661 428 GLY B C 1
ATOM 8538 O O . GLY B 1 442 ? 13.27745 -27.80376 45.81284 1.000 34.95512 428 GLY B O 1
ATOM 8539 N N . LYS B 1 443 ? 14.96557 -29.32349 45.77971 1.000 34.36895 429 LYS B N 1
ATOM 8540 C CA . LYS B 1 443 ? 14.82395 -29.74633 47.17213 1.000 38.68867 429 LYS B CA 1
ATOM 8541 C C . LYS B 1 443 ? 13.37435 -30.10756 47.48383 1.000 36.86120 429 LYS B C 1
ATOM 8542 O O . LYS B 1 443 ? 12.86046 -29.83363 48.57056 1.000 39.40812 429 LYS B O 1
ATOM 8548 N N . ASN B 1 444 ? 12.70493 -30.71768 46.50473 1.000 36.14282 430 ASN B N 1
ATOM 8549 C CA . ASN B 1 444 ? 11.32867 -31.18956 46.63513 1.000 36.04461 430 ASN B CA 1
ATOM 8550 C C . ASN B 1 444 ? 10.34517 -30.05441 46.91402 1.000 40.20085 430 ASN B C 1
ATOM 8551 O O . ASN B 1 444 ? 9.23650 -30.29763 47.40607 1.000 39.94665 430 ASN B O 1
ATOM 8556 N N . GLN B 1 445 ? 10.73290 -28.81473 46.59250 1.000 36.49157 431 GLN B N 1
ATOM 8557 C CA . GLN B 1 445 ? 9.92490 -27.63860 46.87030 1.000 37.34851 431 GLN B CA 1
ATOM 8558 C C . GLN B 1 445 ? 9.63374 -26.81597 45.61822 1.000 40.06160 431 GLN B C 1
ATOM 8559 O O . GLN B 1 445 ? 8.97696 -25.77215 45.72012 1.000 36.51617 431 GLN B O 1
ATOM 8565 N N . CYS B 1 446 ? 10.08845 -27.25344 44.44164 1.000 34.00090 432 CYS B N 1
ATOM 8566 C CA . CYS B 1 446 ? 9.77390 -26.56219 43.19545 1.000 34.02392 432 CYS B CA 1
ATOM 8567 C C . CYS B 1 446 ? 8.82325 -27.38954 42.33921 1.000 32.50408 432 CYS B C 1
ATOM 8568 O O . CYS B 1 446 ? 8.85825 -28.62565 42.35122 1.000 32.06997 432 CYS B O 1
ATOM 8571 N N . ALA B 1 447 ? 7.99503 -26.69315 41.56033 1.000 31.10339 433 ALA B N 1
ATOM 8572 C CA . ALA B 1 447 ? 7.29527 -27.35898 40.47345 1.000 29.97302 433 ALA B CA 1
ATOM 8573 C C . ALA B 1 447 ? 8.27885 -27.66503 39.34633 1.000 32.81463 433 ALA B C 1
ATOM 8574 O O . ALA B 1 447 ? 9.16652 -26.86319 39.04017 1.000 29.16161 433 ALA B O 1
ATOM 8576 N N . ILE B 1 448 ? 8.10763 -28.81848 38.71061 1.000 30.75088 434 ILE B N 1
ATOM 8577 C CA . ILE B 1 448 ? 8.90205 -29.20349 37.54928 1.000 29.10279 434 ILE B CA 1
ATOM 8578 C C . ILE B 1 448 ? 8.02664 -29.08247 36.30925 1.000 25.61331 434 ILE B C 1
ATOM 8579 O O . ILE B 1 448 ? 6.96078 -29.70254 36.24245 1.000 28.38727 434 ILE B O 1
ATOM 8584 N N . VAL B 1 449 ? 8.47392 -28.32144 35.31577 1.000 25.32874 435 VAL B N 1
ATOM 8585 C CA . VAL B 1 449 ? 7.70225 -28.18536 34.08669 1.000 23.76885 435 VAL B CA 1
ATOM 8586 C C . VAL B 1 449 ? 8.50861 -28.79317 32.95456 1.000 25.33833 435 VAL B C 1
ATOM 8587 O O . VAL B 1 449 ? 9.54018 -28.25295 32.53542 1.000 22.97897 435 VAL B O 1
ATOM 8591 N N . ASP B 1 450 ? 8.04191 -29.93476 32.48560 1.000 24.83710 436 ASP B N 1
ATOM 8592 C CA . ASP B 1 450 ? 8.56353 -30.61256 31.31115 1.000 21.25210 436 ASP B CA 1
ATOM 8593 C C . ASP B 1 450 ? 7.83473 -30.02254 30.11459 1.000 22.86502 436 ASP B C 1
ATOM 8594 O O . ASP B 1 450 ? 6.62844 -30.23138 29.95926 1.000 23.40424 436 ASP B O 1
ATOM 8599 N N . THR B 1 451 ? 8.55252 -29.25140 29.29735 1.000 18.83243 437 THR B N 1
ATOM 8600 C CA . THR B 1 451 ? 7.94812 -28.41468 28.25700 1.000 19.61265 437 THR B CA 1
ATOM 8601 C C . THR B 1 451 ? 8.26326 -29.03953 26.91006 1.000 19.70411 437 THR B C 1
ATOM 8602 O O . THR B 1 451 ? 9.42209 -29.06987 26.50064 1.000 22.36360 437 THR B O 1
ATOM 8606 N N . TYR B 1 452 ? 7.23153 -29.50826 26.20904 1.000 20.31807 438 TYR B N 1
ATOM 8607 C CA . TYR B 1 452 ? 7.37550 -30.06747 24.87022 1.000 19.67565 438 TYR B CA 1
ATOM 8608 C C . TYR B 1 452 ? 7.00695 -29.01123 23.83188 1.000 19.42401 438 TYR B C 1
ATOM 8609 O O . TYR B 1 452 ? 5.97399 -28.35359 23.97001 1.000 18.96646 438 TYR B O 1
ATOM 8618 N N . TRP B 1 453 ? 7.83956 -28.85981 22.80473 1.000 17.91618 439 TRP B N 1
ATOM 8619 C CA . TRP B 1 453 ? 7.59692 -27.94596 21.67909 1.000 17.71058 439 TRP B CA 1
ATOM 8620 C C . TRP B 1 453 ? 8.71406 -28.18618 20.65876 1.000 17.85820 439 TRP B C 1
ATOM 8621 O O . TRP B 1 453 ? 9.50351 -29.12764 20.80024 1.000 17.36577 439 TRP B O 1
ATOM 8632 N N . MET B 1 454 ? 8.75668 -27.37182 19.60146 1.000 15.39910 440 MET B N 1
ATOM 8633 C CA A MET B 1 454 ? 9.75035 -27.52748 18.54399 0.462 17.05434 440 MET B CA 1
ATOM 8634 C CA B MET B 1 454 ? 9.74033 -27.52784 18.53339 0.538 17.07275 440 MET B CA 1
ATOM 8635 C C . MET B 1 454 ? 10.09191 -26.15172 17.99448 1.000 16.58413 440 MET B C 1
ATOM 8636 O O . MET B 1 454 ? 9.35238 -25.19286 18.18835 1.000 17.53902 440 MET B O 1
ATOM 8645 N N . THR B 1 455 ? 11.20671 -26.08331 17.25447 1.000 14.93719 441 THR B N 1
ATOM 8646 C CA . THR B 1 455 ? 11.54008 -24.83473 16.56058 1.000 16.29214 441 THR B CA 1
ATOM 8647 C C . THR B 1 455 ? 10.33033 -24.34769 15.76793 1.000 16.62671 441 THR B C 1
ATOM 8648 O O . THR B 1 455 ? 9.98338 -23.15855 15.78930 1.000 17.34676 441 THR B O 1
ATOM 8652 N N . GLU B 1 456 ? 9.62981 -25.28715 15.13824 1.000 15.89629 442 GLU B N 1
ATOM 8653 C CA . GLU B 1 456 ? 8.50793 -24.97069 14.26183 1.000 14.68542 442 GLU B CA 1
ATOM 8654 C C . GLU B 1 456 ? 7.26138 -24.53028 15.01871 1.000 17.35514 442 GLU B C 1
ATOM 8655 O O . GLU B 1 456 ? 6.34146 -23.98422 14.39064 1.000 17.31409 442 GLU B O 1
ATOM 8661 N N . THR B 1 457 ? 7.17300 -24.77534 16.32804 1.000 17.83045 443 THR B N 1
ATOM 8662 C CA . THR B 1 457 ? 5.98443 -24.33165 17.06227 1.000 15.98061 443 THR B CA 1
ATOM 8663 C C . THR B 1 457 ? 6.16654 -22.95508 17.65783 1.000 16.18549 443 THR B C 1
ATOM 8664 O O . THR B 1 457 ? 5.18009 -22.36428 18.13090 1.000 17.73770 443 THR B O 1
ATOM 8668 N N . GLY B 1 458 ? 7.39886 -22.44954 17.68445 1.000 18.22076 444 GLY B N 1
ATOM 8669 C CA . GLY B 1 458 ? 7.66885 -21.12053 18.21913 1.000 19.25041 444 GLY B CA 1
ATOM 8670 C C . GLY B 1 458 ? 7.69946 -20.97175 19.72875 1.000 20.21667 444 GLY B C 1
ATOM 8671 O O . GLY B 1 458 ? 8.52841 -20.21781 20.26821 1.000 17.71732 444 GLY B O 1
ATOM 8672 N N . SER B 1 459 ? 6.78609 -21.65674 20.41882 1.000 19.61232 445 SER B N 1
ATOM 8673 C CA . SER B 1 459 ? 6.65485 -21.56406 21.86785 1.000 17.97057 445 SER B CA 1
ATOM 8674 C C . SER B 1 459 ? 6.10042 -22.87548 22.40133 1.000 18.54669 445 SER B C 1
ATOM 8675 O O . SER B 1 459 ? 5.64535 -23.74159 21.64613 1.000 18.37514 445 SER B O 1
ATOM 8678 N N . ILE B 1 460 ? 6.12104 -22.98169 23.72889 1.000 19.53272 446 ILE B N 1
ATOM 8679 C CA . ILE B 1 460 ? 5.83399 -24.23532 24.41886 1.000 19.60818 446 ILE B CA 1
ATOM 8680 C C . ILE B 1 460 ? 4.43998 -24.71754 24.04849 1.000 22.63693 446 ILE B C 1
ATOM 8681 O O . ILE B 1 460 ? 3.47614 -23.93963 24.06350 1.000 22.42549 446 ILE B O 1
ATOM 8686 N N . SER B 1 461 ? 4.32657 -26.01160 23.71621 1.000 21.17867 447 SER B N 1
ATOM 8687 C CA . SER B 1 461 ? 3.09742 -26.60685 23.18159 1.000 22.25646 447 SER B CA 1
ATOM 8688 C C . SER B 1 461 ? 2.33158 -27.42929 24.21535 1.000 23.13702 447 SER B C 1
ATOM 8689 O O . SER B 1 461 ? 1.10129 -27.40358 24.23308 1.000 21.06521 447 SER B O 1
ATOM 8692 N N . ILE B 1 462 ? 3.03670 -28.21875 25.02452 1.000 22.80229 448 ILE B N 1
ATOM 8693 C CA . ILE B 1 462 ? 2.45059 -29.04691 26.07729 1.000 21.30707 448 ILE B CA 1
ATOM 8694 C C . ILE B 1 462 ? 3.35607 -28.90531 27.29287 1.000 23.62724 448 ILE B C 1
ATOM 8695 O O . ILE B 1 462 ? 4.57385 -29.07935 27.18140 1.000 20.70770 448 ILE B O 1
ATOM 8700 N N . ALA B 1 463 ? 2.77566 -28.55158 28.42966 1.000 24.67351 449 ALA B N 1
ATOM 8701 C CA . ALA B 1 463 ? 3.55557 -28.34812 29.65003 1.000 24.25073 449 ALA B CA 1
ATOM 8702 C C . ALA B 1 463 ? 2.60286 -28.23041 30.82730 1.000 26.01518 449 ALA B C 1
ATOM 8703 O O . ALA B 1 463 ? 1.45421 -27.80424 30.64386 1.000 25.38439 449 ALA B O 1
ATOM 8705 N N . PRO B 1 464 ? 3.03890 -28.57771 32.04449 1.000 24.61728 450 PRO B N 1
ATOM 8706 C CA . PRO B 1 464 ? 2.21501 -28.29157 33.22570 1.000 24.79103 450 PRO B CA 1
ATOM 8707 C C . PRO B 1 464 ? 2.17180 -26.79024 33.47972 1.000 28.17102 450 PRO B C 1
ATOM 8708 O O . PRO B 1 464 ? 3.14736 -26.07908 33.23732 1.000 30.62195 450 PRO B O 1
ATOM 8712 N N . LEU B 1 465 ? 1.01365 -26.28953 33.90959 1.000 27.88887 451 LEU B N 1
ATOM 8713 C CA . LEU B 1 465 ? 0.98193 -24.96177 34.49887 1.000 29.19286 451 LEU B CA 1
ATOM 8714 C C . LEU B 1 465 ? 1.30168 -25.12142 35.97904 1.000 30.50424 451 LEU B C 1
ATOM 8715 O O . LEU B 1 465 ? 0.55364 -25.80412 36.68937 1.000 33.03668 451 LEU B O 1
ATOM 8720 N N . PRO B 1 466 ? 2.40483 -24.56110 36.46962 1.000 31.65317 452 PRO B N 1
ATOM 8721 C CA . PRO B 1 466 ? 2.99628 -25.08521 37.71240 1.000 29.09574 452 PRO B CA 1
ATOM 8722 C C . PRO B 1 466 ? 2.16591 -24.79831 38.95484 1.000 32.33770 452 PRO B C 1
ATOM 8723 O O . PRO B 1 466 ? 2.33747 -25.48139 39.97644 1.000 32.58788 452 PRO B O 1
ATOM 8727 N N . GLY B 1 467 ? 1.26703 -23.83092 38.90491 1.000 33.81551 453 GLY B N 1
ATOM 8728 C CA . GLY B 1 467 ? 0.39867 -23.61664 40.04048 1.000 37.23829 453 GLY B CA 1
ATOM 8729 C C . GLY B 1 467 ? -0.88076 -24.41364 40.00082 1.000 37.60054 453 GLY B C 1
ATOM 8730 O O . GLY B 1 467 ? -1.69814 -24.31901 40.92379 1.000 36.15539 453 GLY B O 1
ATOM 8731 N N . ALA B 1 468 ? -1.08519 -25.20073 38.95196 1.000 33.46092 454 ALA B N 1
ATOM 8732 C CA . ALA B 1 468 ? -2.34707 -25.88776 38.73991 1.000 33.78684 454 ALA B CA 1
ATOM 8733 C C . ALA B 1 468 ? -2.20816 -27.39212 38.62684 1.000 36.10992 454 ALA B C 1
ATOM 8734 O O . ALA B 1 468 ? -3.04779 -28.12244 39.16927 1.000 37.86271 454 ALA B O 1
ATOM 8736 N N . ILE B 1 469 ? -1.15516 -27.88045 37.96872 1.000 31.87597 455 ILE B N 1
ATOM 8737 C CA . ILE B 1 469 ? -1.08991 -29.26064 37.49681 1.000 32.76139 455 ILE B CA 1
ATOM 8738 C C . ILE B 1 469 ? -0.26585 -30.09893 38.46699 1.000 31.76048 455 ILE B C 1
ATOM 8739 O O . ILE B 1 469 ? 0.83131 -29.69876 38.87726 1.000 34.32468 455 ILE B O 1
ATOM 8744 N N . SER B 1 470 ? -0.79276 -31.26489 38.82527 1.000 33.61623 456 SER B N 1
ATOM 8745 C CA . SER B 1 470 ? -0.01644 -32.27638 39.53167 1.000 33.11384 456 SER B CA 1
ATOM 8746 C C . SER B 1 470 ? 0.80274 -33.05364 38.50657 1.000 32.32559 456 SER B C 1
ATOM 8747 O O . SER B 1 470 ? 0.23731 -33.59663 37.54842 1.000 32.95648 456 SER B O 1
ATOM 8750 N N . THR B 1 471 ? 2.12789 -33.11054 38.69811 1.000 31.69220 457 THR B N 1
ATOM 8751 C CA . THR B 1 471 ? 3.02133 -33.63348 37.66831 1.000 32.00667 457 THR B CA 1
ATOM 8752 C C . THR B 1 471 ? 3.25404 -35.13369 37.82959 1.000 32.48886 457 THR B C 1
ATOM 8753 O O . THR B 1 471 ? 3.19865 -35.68196 38.92990 1.000 31.63125 457 THR B O 1
ATOM 8757 N N . LYS B 1 472 ? 3.50733 -35.78796 36.70618 1.000 29.55174 458 LYS B N 1
ATOM 8758 C CA . LYS B 1 472 ? 3.97373 -37.16571 36.63499 1.000 32.71839 458 LYS B CA 1
ATOM 8759 C C . LYS B 1 472 ? 5.37184 -37.16139 36.03714 1.000 29.40826 458 LYS B C 1
ATOM 8760 O O . LYS B 1 472 ? 5.58684 -36.49647 35.01918 1.000 27.52376 458 LYS B O 1
ATOM 8766 N N . PRO B 1 473 ? 6.34456 -37.85089 36.62711 1.000 26.87038 459 PRO B N 1
ATOM 8767 C CA . PRO B 1 473 ? 7.71210 -37.78564 36.09941 1.000 27.24562 459 PRO B CA 1
ATOM 8768 C C . PRO B 1 473 ? 7.75784 -38.33015 34.68456 1.000 26.87015 459 PRO B C 1
ATOM 8769 O O . PRO B 1 473 ? 7.37458 -39.47586 34.43344 1.000 26.65758 459 PRO B O 1
ATOM 8773 N N . GLY B 1 474 ? 8.19942 -37.48612 33.75432 1.000 24.99538 460 GLY B N 1
ATOM 8774 C CA . GLY B 1 474 ? 8.31945 -37.85908 32.35732 1.000 25.76346 460 GLY B CA 1
ATOM 8775 C C . GLY B 1 474 ? 7.16878 -37.41678 31.47243 1.000 24.30873 460 GLY B C 1
ATOM 8776 O O . GLY B 1 474 ? 7.21432 -37.66908 30.26162 1.000 22.19714 460 GLY B O 1
ATOM 8777 N N . SER B 1 475 ? 6.14985 -36.76732 32.02999 1.000 25.14080 461 SER B N 1
ATOM 8778 C CA . SER B 1 475 ? 4.96136 -36.35997 31.27838 1.000 24.69004 461 SER B CA 1
ATOM 8779 C C . SER B 1 475 ? 4.94683 -34.85310 31.05173 1.000 22.52528 461 SER B C 1
ATOM 8780 O O . SER B 1 475 ? 5.09189 -34.07779 32.00470 1.000 24.18964 461 SER B O 1
ATOM 8783 N N . ALA B 1 476 ? 4.73523 -34.44782 29.79256 1.000 22.63610 462 ALA B N 1
ATOM 8784 C CA . ALA B 1 476 ? 4.50257 -33.03900 29.47594 1.000 23.08416 462 ALA B CA 1
ATOM 8785 C C . ALA B 1 476 ? 3.16317 -32.54002 30.03329 1.000 25.07288 462 ALA B C 1
ATOM 8786 O O . ALA B 1 476 ? 3.00104 -31.33173 30.24369 1.000 23.08710 462 ALA B O 1
ATOM 8788 N N . THR B 1 477 ? 2.22743 -33.45668 30.31454 1.000 25.31406 463 THR B N 1
ATOM 8789 C CA . THR B 1 477 ? 0.90308 -33.23847 30.92141 1.000 26.09467 463 THR B CA 1
ATOM 8790 C C . THR B 1 477 ? -0.06881 -32.65967 29.88283 1.000 27.33677 463 THR B C 1
ATOM 8791 O O . THR B 1 477 ? -0.52773 -33.42166 29.02943 1.000 27.33816 463 THR B O 1
ATOM 8795 N N . PHE B 1 478 ? -0.40551 -31.36248 29.92282 1.000 24.99694 464 PHE B N 1
ATOM 8796 C CA . PHE B 1 478 ? -1.56500 -30.92550 29.12401 1.000 24.02290 464 PHE B CA 1
ATOM 8797 C C . PHE B 1 478 ? -1.21566 -29.80347 28.14772 1.000 25.51175 464 PHE B C 1
ATOM 8798 O O . PHE B 1 478 ? -0.26355 -29.05702 28.37999 1.000 26.26780 464 PHE B O 1
ATOM 8806 N N . PRO B 1 479 ? -1.97587 -29.66222 27.05097 1.000 22.77202 465 PRO B N 1
ATOM 8807 C CA . PRO B 1 479 ? -1.62748 -28.66529 26.02594 1.000 23.88311 465 PRO B CA 1
ATOM 8808 C C . PRO B 1 479 ? -1.72991 -27.23487 26.53223 1.000 25.03253 465 PRO B C 1
ATOM 8809 O O . PRO B 1 479 ? -2.57342 -26.90024 27.36726 1.000 26.11441 465 PRO B O 1
ATOM 8813 N N . PHE B 1 480 ? -0.87580 -26.37214 25.97744 1.000 23.33758 466 PHE B N 1
ATOM 8814 C CA . PHE B 1 480 ? -0.90962 -24.96593 26.34157 1.000 27.23381 466 PHE B CA 1
ATOM 8815 C C . PHE B 1 480 ? -2.09081 -24.26836 25.65216 1.000 25.31587 466 PHE B C 1
ATOM 8816 O O . PHE B 1 480 ? -2.70206 -24.79485 24.72601 1.000 23.99118 466 PHE B O 1
ATOM 8824 N N . PHE B 1 481 ? -2.41218 -23.07308 26.13887 1.000 24.25918 467 PHE B N 1
ATOM 8825 C CA . PHE B 1 481 ? -3.43271 -22.23174 25.51917 1.000 25.15049 467 PHE B CA 1
ATOM 8826 C C . PHE B 1 481 ? -3.27541 -22.18422 23.99575 1.000 25.69775 467 PHE B C 1
ATOM 8827 O O . PHE B 1 481 ? -2.16971 -21.99991 23.47419 1.000 23.99772 467 PHE B O 1
ATOM 8835 N N . GLY B 1 482 ? -4.39148 -22.38118 23.28261 1.000 23.07052 468 GLY B N 1
ATOM 8836 C CA . GLY B 1 482 ? -4.38647 -22.37155 21.83487 1.000 24.76321 468 GLY B CA 1
ATOM 8837 C C . GLY B 1 482 ? -3.93831 -23.65873 21.17969 1.000 26.43941 468 GLY B C 1
ATOM 8838 O O . GLY B 1 482 ? -4.02621 -23.77158 19.95684 1.000 23.69417 468 GLY B O 1
ATOM 8839 N N . MET B 1 483 ? -3.45928 -24.63195 21.94730 1.000 22.69875 469 MET B N 1
ATOM 8840 C CA . MET B 1 483 ? -3.01503 -25.91394 21.40807 1.000 25.16399 469 MET B CA 1
ATOM 8841 C C . MET B 1 483 ? -4.10120 -26.95446 21.65604 1.000 29.44042 469 MET B C 1
ATOM 8842 O O . MET B 1 483 ? -4.47202 -27.20845 22.80366 1.000 29.71083 469 MET B O 1
ATOM 8847 N N . ASP B 1 484 ? -4.62909 -27.52227 20.57927 1.000 30.48408 470 ASP B N 1
ATOM 8848 C CA . ASP B 1 484 ? -5.59342 -28.61624 20.63468 1.000 32.78165 470 ASP B CA 1
ATOM 8849 C C . ASP B 1 484 ? -4.91196 -29.78459 19.94610 1.000 27.48515 470 ASP B C 1
ATOM 8850 O O . ASP B 1 484 ? -4.73474 -29.76412 18.72393 1.000 31.84223 470 ASP B O 1
ATOM 8855 N N . VAL B 1 485 ? -4.46115 -30.77006 20.71313 1.000 28.75361 471 VAL B N 1
ATOM 8856 C CA . VAL B 1 485 ? -3.63404 -31.81899 20.13466 1.000 27.12387 471 VAL B CA 1
ATOM 8857 C C . VAL B 1 485 ? -4.42407 -33.12208 20.13089 1.000 31.75519 471 VAL B C 1
ATOM 8858 O O . VAL B 1 485 ? -5.28957 -33.35747 20.98054 1.000 36.15317 471 VAL B O 1
ATOM 8862 N N . ASP B 1 486 ? -4.11750 -33.97831 19.16685 1.000 27.47182 472 ASP B N 1
ATOM 8863 C CA . ASP B 1 486 ? -4.71810 -35.30089 19.12195 1.000 32.42888 472 ASP B CA 1
ATOM 8864 C C . ASP B 1 486 ? -3.65950 -36.35070 18.85157 1.000 26.35378 472 ASP B C 1
ATOM 8865 O O . ASP B 1 486 ? -2.50696 -36.05307 18.51204 1.000 25.94832 472 ASP B O 1
ATOM 8870 N N . ILE B 1 487 ? -4.08455 -37.59902 18.99456 1.000 27.96917 473 ILE B N 1
ATOM 8871 C CA . ILE B 1 487 ? -3.27445 -38.76677 18.67878 1.000 28.09446 473 ILE B CA 1
ATOM 8872 C C . ILE B 1 487 ? -3.88877 -39.42996 17.45508 1.000 31.27006 473 ILE B C 1
ATOM 8873 O O . ILE B 1 487 ? -5.09578 -39.66054 17.41452 1.000 32.59942 473 ILE B O 1
ATOM 8878 N N . ILE B 1 488 ? -3.06011 -39.75491 16.47690 1.000 29.66257 474 ILE B N 1
ATOM 8879 C CA . ILE B 1 488 ? -3.50862 -40.43575 15.27590 1.000 32.92736 474 ILE B CA 1
ATOM 8880 C C . ILE B 1 488 ? -2.85155 -41.80826 15.22964 1.000 30.71480 474 ILE B C 1
ATOM 8881 O O . ILE B 1 488 ? -1.66956 -41.96307 15.56513 1.000 30.86982 474 ILE B O 1
ATOM 8886 N N . ASP B 1 489 ? -3.64394 -42.81105 14.89274 1.000 33.44612 475 ASP B N 1
ATOM 8887 C CA . ASP B 1 489 ? -3.10371 -44.12674 14.61279 1.000 32.75940 475 ASP B CA 1
ATOM 8888 C C . ASP B 1 489 ? -2.44271 -44.05624 13.24914 1.000 35.97071 475 ASP B C 1
ATOM 8889 O O . ASP B 1 489 ? -3.14970 -43.86670 12.24704 1.000 37.34786 475 ASP B O 1
ATOM 8894 N N . PRO B 1 490 ? -1.11798 -44.19500 13.15189 1.000 34.14048 476 PRO B N 1
ATOM 8895 C CA . PRO B 1 490 ? -0.46051 -44.02591 11.84904 1.000 38.18500 476 PRO B CA 1
ATOM 8896 C C . PRO B 1 490 ? -0.85352 -45.08639 10.83420 1.000 43.37906 476 PRO B C 1
ATOM 8897 O O . PRO B 1 490 ? -0.62327 -44.87988 9.63912 1.000 44.66120 476 PRO B O 1
ATOM 8901 N N . GLN B 1 491 ? -1.46494 -46.19169 11.26310 1.000 41.34255 477 GLN B N 1
ATOM 8902 C CA . GLN B 1 491 ? -1.89644 -47.22698 10.32832 1.000 42.23745 477 GLN B CA 1
ATOM 8903 C C . GLN B 1 491 ? -3.19240 -46.84906 9.62887 1.000 47.00340 477 GLN B C 1
ATOM 8904 O O . GLN B 1 491 ? -3.37516 -47.16052 8.44740 1.000 48.96050 477 GLN B O 1
ATOM 8910 N N . THR B 1 492 ? -4.10474 -46.18475 10.33756 1.000 41.94656 478 THR B N 1
ATOM 8911 C CA . THR B 1 492 ? -5.38860 -45.81644 9.76565 1.000 41.81964 478 THR B CA 1
ATOM 8912 C C . THR B 1 492 ? -5.46002 -44.35809 9.34306 1.000 44.58261 478 THR B C 1
ATOM 8913 O O . THR B 1 492 ? -6.36158 -43.99719 8.58312 1.000 45.34348 478 THR B O 1
ATOM 8917 N N . GLY B 1 493 ? -4.54876 -43.51498 9.82281 1.000 40.36632 479 GLY B N 1
ATOM 8918 C CA . GLY B 1 493 ? -4.68593 -42.09510 9.61545 1.000 36.33305 479 GLY B CA 1
ATOM 8919 C C . GLY B 1 493 ? -5.78512 -41.47304 10.43123 1.000 41.25115 479 GLY B C 1
ATOM 8920 O O . GLY B 1 493 ? -6.06457 -40.28278 10.27167 1.000 41.74245 479 GLY B O 1
ATOM 8921 N N . GLN B 1 494 ? -6.40917 -42.24196 11.31390 1.000 38.80498 480 GLN B N 1
ATOM 8922 C CA . GLN B 1 494 ? -7.57155 -41.78810 12.05150 1.000 38.58698 480 GLN B CA 1
ATOM 8923 C C . GLN B 1 494 ? -7.19214 -41.31248 13.44503 1.000 34.26833 480 GLN B C 1
ATOM 8924 O O . GLN B 1 494 ? -6.29067 -41.85802 14.08611 1.000 37.63466 480 GLN B O 1
ATOM 8930 N N . VAL B 1 495 ? -7.91709 -40.29405 13.90663 1.000 36.75563 481 VAL B N 1
ATOM 8931 C CA . VAL B 1 495 ? -7.77481 -39.82067 15.27331 1.000 38.83185 481 VAL B CA 1
ATOM 8932 C C . VAL B 1 495 ? -8.28485 -40.88371 16.23670 1.000 37.85351 481 VAL B C 1
ATOM 8933 O O . VAL B 1 495 ? -9.37519 -41.44061 16.05931 1.000 38.15014 481 VAL B O 1
ATOM 8937 N N . LEU B 1 496 ? -7.49583 -41.17372 17.26294 1.000 35.22002 482 LEU B N 1
ATOM 8938 C CA . LEU B 1 496 ? -7.92544 -42.04256 18.35120 1.000 37.07798 482 LEU B CA 1
ATOM 8939 C C . LEU B 1 496 ? -8.55252 -41.15982 19.42189 1.000 41.40011 482 LEU B C 1
ATOM 8940 O O . LEU B 1 496 ? -7.86287 -40.35610 20.05429 1.000 42.62689 482 LEU B O 1
ATOM 8945 N N . GLU B 1 497 ? -9.84971 -41.30291 19.63768 1.000 41.10413 483 GLU B N 1
ATOM 8946 C CA . GLU B 1 497 ? -10.51936 -40.42932 20.58539 1.000 46.70211 483 GLU B CA 1
ATOM 8947 C C . GLU B 1 497 ? -10.40359 -40.98395 21.99885 1.000 47.59885 483 GLU B C 1
ATOM 8948 O O . GLU B 1 497 ? -10.35007 -42.19827 22.21548 1.000 45.39815 483 GLU B O 1
ATOM 8954 N N . GLY B 1 498 ? -10.34672 -40.07699 22.96235 1.000 49.09748 484 GLY B N 1
ATOM 8955 C CA . GLY B 1 498 ? -10.42142 -40.47440 24.34857 1.000 47.76762 484 GLY B CA 1
ATOM 8956 C C . GLY B 1 498 ? -9.05474 -40.71653 24.95806 1.000 44.56028 484 GLY B C 1
ATOM 8957 O O . GLY B 1 498 ? -8.01514 -40.30864 24.43795 1.000 44.46657 484 GLY B O 1
ATOM 8958 N N . ASN B 1 499 ? -9.07160 -41.40450 26.08832 1.000 43.79393 485 ASN B N 1
ATOM 8959 C CA . ASN B 1 499 ? -7.87456 -41.63647 26.87924 1.000 42.38787 485 ASN B CA 1
ATOM 8960 C C . ASN B 1 499 ? -7.37105 -43.06429 26.70880 1.000 42.93685 485 ASN B C 1
ATOM 8961 O O . ASN B 1 499 ? -8.05716 -43.93738 26.17331 1.000 43.11806 485 ASN B O 1
ATOM 8966 N N . ASP B 1 500 ? -6.13507 -43.28335 27.16924 1.000 40.41879 486 ASP B N 1
ATOM 8967 C CA . ASP B 1 500 ? -5.45080 -44.57311 27.07428 1.000 38.58807 486 ASP B CA 1
ATOM 8968 C C . ASP B 1 500 ? -5.16829 -44.96300 25.62248 1.000 38.37508 486 ASP B C 1
ATOM 8969 O O . ASP B 1 500 ? -5.33540 -46.12455 25.23300 1.000 41.15739 486 ASP B O 1
ATOM 8974 N N . VAL B 1 501 ? -4.69246 -43.99891 24.82547 1.000 36.48817 487 VAL B N 1
ATOM 8975 C CA . VAL B 1 501 ? -4.39519 -44.21277 23.41292 1.000 35.62084 487 VAL B CA 1
ATOM 8976 C C . VAL B 1 501 ? -2.96853 -43.76992 23.11148 1.000 34.52542 487 VAL B C 1
ATOM 8977 O O . VAL B 1 501 ? -2.39343 -42.92669 23.79900 1.000 33.09379 487 VAL B O 1
ATOM 8981 N N . GLU B 1 502 ? -2.40766 -44.33589 22.04588 1.000 32.69510 488 GLU B N 1
ATOM 8982 C CA A GLU B 1 502 ? -1.02805 -44.05703 21.67430 0.532 33.80263 488 GLU B CA 1
ATOM 8983 C CA B GLU B 1 502 ? -1.01897 -44.10064 21.67515 0.468 33.81103 488 GLU B CA 1
ATOM 8984 C C . GLU B 1 502 ? -0.90896 -44.07551 20.15700 1.000 32.35152 488 GLU B C 1
ATOM 8985 O O . GLU B 1 502 ? -1.64352 -44.78775 19.46233 1.000 34.03048 488 GLU B O 1
ATOM 8996 N N . GLY B 1 503 ? 0.01348 -43.25722 19.64618 1.000 30.45725 489 GLY B N 1
ATOM 8997 C CA . GLY B 1 503 ? 0.18562 -43.11578 18.20954 1.000 28.38807 489 GLY B CA 1
ATOM 8998 C C . GLY B 1 503 ? 1.08506 -41.93351 17.91187 1.000 29.14918 489 GLY B C 1
ATOM 8999 O O . GLY B 1 503 ? 2.10616 -41.76693 18.58590 1.000 29.43569 489 GLY B O 1
ATOM 9000 N N . VAL B 1 504 ? 0.73202 -41.09924 16.93718 1.000 24.82102 490 VAL B N 1
ATOM 9001 C CA . VAL B 1 504 ? 1.55007 -39.93857 16.59549 1.000 26.54314 490 VAL B CA 1
ATOM 9002 C C . VAL B 1 504 ? 0.80825 -38.65842 16.94708 1.000 27.28147 490 VAL B C 1
ATOM 9003 O O . VAL B 1 504 ? -0.41053 -38.55076 16.76901 1.000 23.17399 490 VAL B O 1
ATOM 9007 N N . LEU B 1 505 ? 1.55871 -37.69135 17.46994 1.000 21.70202 491 LEU B N 1
ATOM 9008 C CA . LEU B 1 505 ? 0.99728 -36.42385 17.91794 1.000 21.77780 491 LEU B CA 1
ATOM 9009 C C . LEU B 1 505 ? 0.71234 -35.52502 16.72510 1.000 21.24703 491 LEU B C 1
ATOM 9010 O O . LEU B 1 505 ? 1.56621 -35.38284 15.84037 1.000 22.61888 491 LEU B O 1
ATOM 9015 N N . VAL B 1 506 ? -0.48446 -34.92472 16.70536 1.000 25.06407 492 VAL B N 1
ATOM 9016 C CA . VAL B 1 506 ? -0.86229 -33.91141 15.72118 1.000 24.04107 492 VAL B CA 1
ATOM 9017 C C . VAL B 1 506 ? -1.59027 -32.77013 16.41392 1.000 24.56932 492 VAL B C 1
ATOM 9018 O O . VAL B 1 506 ? -2.18876 -32.94215 17.47830 1.000 23.36609 492 VAL B O 1
ATOM 9022 N N . ALA B 1 507 ? -1.58870 -31.59941 15.75656 1.000 24.73519 493 ALA B N 1
ATOM 9023 C CA . ALA B 1 507 ? -2.34989 -30.44532 16.20762 1.000 23.85469 493 ALA B CA 1
ATOM 9024 C C . ALA B 1 507 ? -3.47293 -30.16231 15.21375 1.000 25.88002 493 ALA B C 1
ATOM 9025 O O . ALA B 1 507 ? -3.25689 -30.20432 13.99862 1.000 25.06267 493 ALA B O 1
ATOM 9027 N N . ARG B 1 508 ? -4.65417 -29.84886 15.74965 1.000 23.47816 494 ARG B N 1
ATOM 9028 C CA . ARG B 1 508 ? -5.89061 -29.71331 14.97494 1.000 26.74644 494 ARG B CA 1
ATOM 9029 C C . ARG B 1 508 ? -6.02463 -28.37468 14.25802 1.000 29.41295 494 ARG B C 1
ATOM 9030 O O . ARG B 1 508 ? -6.65964 -28.31519 13.19969 1.000 27.93395 494 ARG B O 1
ATOM 9038 N N . ARG B 1 509 ? -5.51379 -27.29796 14.84363 1.000 28.60240 495 ARG B N 1
ATOM 9039 C CA . ARG B 1 509 ? -5.74714 -25.93891 14.37107 1.000 27.40234 495 ARG B CA 1
ATOM 9040 C C . ARG B 1 509 ? -4.46427 -25.13505 14.50771 1.000 22.45457 495 ARG B C 1
ATOM 9041 O O . ARG B 1 509 ? -3.63833 -25.41952 15.38445 1.000 21.36351 495 ARG B O 1
ATOM 9049 N N . PRO B 1 510 ? -4.27614 -24.10916 13.67235 1.000 21.98933 496 PRO B N 1
ATOM 9050 C CA . PRO B 1 510 ? -3.09407 -23.25636 13.82971 1.000 21.72586 496 PRO B CA 1
ATOM 9051 C C . PRO B 1 510 ? -3.12209 -22.54446 15.17017 1.000 20.23066 496 PRO B C 1
ATOM 9052 O O . PRO B 1 510 ? -4.17931 -22.36453 15.78802 1.000 20.94885 496 PRO B O 1
ATOM 9056 N N . TRP B 1 511 ? -1.93793 -22.15582 15.62946 1.000 20.89305 497 TRP B N 1
ATOM 9057 C CA . TRP B 1 511 ? -1.78180 -21.37610 16.84692 1.000 23.02856 497 TRP B CA 1
ATOM 9058 C C . TRP B 1 511 ? -0.92806 -20.16335 16.51394 1.000 19.35073 497 TRP B C 1
ATOM 9059 O O . TRP B 1 511 ? -0.21525 -20.15742 15.50635 1.000 18.47493 497 TRP B O 1
ATOM 9070 N N . PRO B 1 512 ? -0.96233 -19.12074 17.34874 1.000 20.30772 498 PRO B N 1
ATOM 9071 C CA . PRO B 1 512 ? -0.34339 -17.85546 16.93041 1.000 20.41350 498 PRO B CA 1
ATOM 9072 C C . PRO B 1 512 ? 1.14943 -17.93879 16.61101 1.000 18.36724 498 PRO B C 1
ATOM 9073 O O . PRO B 1 512 ? 1.60717 -17.24837 15.69229 1.000 17.35771 498 PRO B O 1
ATOM 9077 N N . SER B 1 513 ? 1.93653 -18.76358 17.30114 1.000 18.43752 499 SER B N 1
ATOM 9078 C CA . SER B 1 513 ? 3.37391 -18.72969 17.07665 1.000 17.95425 499 SER B CA 1
ATOM 9079 C C . SER B 1 513 ? 3.87758 -19.81628 16.12715 1.000 17.41770 499 SER B C 1
ATOM 9080 O O . SER B 1 513 ? 5.07923 -20.01034 16.03203 1.000 17.88205 499 SER B O 1
ATOM 9083 N N . ILE B 1 514 ? 3.00484 -20.47721 15.35802 1.000 16.42814 500 ILE B N 1
ATOM 9084 C CA . ILE B 1 514 ? 3.49546 -21.51640 14.45727 1.000 15.56213 500 ILE B CA 1
ATOM 9085 C C . ILE B 1 514 ? 4.43499 -20.91546 13.41800 1.000 16.41901 500 ILE B C 1
ATOM 9086 O O . ILE B 1 514 ? 4.19959 -19.81203 12.90308 1.000 17.64011 500 ILE B O 1
ATOM 9091 N N . ALA B 1 515 ? 5.50021 -21.64311 13.07663 1.000 15.79995 501 ALA B N 1
ATOM 9092 C CA . ALA B 1 515 ? 6.32223 -21.20701 11.95068 1.000 17.00114 501 ALA B CA 1
ATOM 9093 C C . ALA B 1 515 ? 5.44458 -21.01337 10.71517 1.000 16.94955 501 ALA B C 1
ATOM 9094 O O . ALA B 1 515 ? 4.48826 -21.75820 10.49253 1.000 17.42490 501 ALA B O 1
ATOM 9096 N N . ARG B 1 516 ? 5.76619 -19.98830 9.91933 1.000 16.34259 502 ARG B N 1
ATOM 9097 C CA . ARG B 1 516 ? 4.94531 -19.63255 8.76429 1.000 16.63157 502 ARG B CA 1
ATOM 9098 C C . ARG B 1 516 ? 5.45745 -20.23890 7.46457 1.000 18.86832 502 ARG B C 1
ATOM 9099 O O . ARG B 1 516 ? 4.67164 -20.40164 6.50982 1.000 18.52079 502 ARG B O 1
ATOM 9107 N N . THR B 1 517 ? 6.74535 -20.53072 7.38117 1.000 17.12151 503 THR B N 1
ATOM 9108 C CA . THR B 1 517 ? 7.29581 -21.18490 6.19619 1.000 17.19729 503 THR B CA 1
ATOM 9109 C C . THR B 1 517 ? 8.68028 -21.72270 6.53196 1.000 17.89455 503 THR B C 1
ATOM 9110 O O . THR B 1 517 ? 9.18348 -21.58096 7.65402 1.000 16.97156 503 THR B O 1
ATOM 9114 N N . VAL B 1 518 ? 9.28843 -22.35830 5.53609 1.000 18.61078 504 VAL B N 1
ATOM 9115 C CA . VAL B 1 518 ? 10.71602 -22.65236 5.51810 1.000 17.53965 504 VAL B CA 1
ATOM 9116 C C . VAL B 1 518 ? 11.30027 -21.73850 4.45653 1.000 17.72765 504 VAL B C 1
ATOM 9117 O O . VAL B 1 518 ? 10.75202 -21.65900 3.35244 1.000 16.19727 504 VAL B O 1
ATOM 9121 N N . TYR B 1 519 ? 12.38562 -21.03003 4.80076 1.000 17.13837 505 TYR B N 1
ATOM 9122 C CA . TYR B 1 519 ? 12.85819 -19.89714 4.00912 1.000 17.13204 505 TYR B CA 1
ATOM 9123 C C . TYR B 1 519 ? 13.12827 -20.28116 2.55596 1.000 20.77578 505 TYR B C 1
ATOM 9124 O O . TYR B 1 519 ? 13.95481 -21.15638 2.26984 1.000 19.18368 505 TYR B O 1
ATOM 9133 N N . ARG B 1 520 ? 12.39569 -19.62758 1.63846 1.000 17.87568 506 ARG B N 1
ATOM 9134 C CA . ARG B 1 520 ? 12.43439 -19.89176 0.19386 1.000 19.45150 506 ARG B CA 1
ATOM 9135 C C . ARG B 1 520 ? 12.21880 -21.36028 -0.15143 1.000 19.84867 506 ARG B C 1
ATOM 9136 O O . ARG B 1 520 ? 12.68642 -21.81883 -1.18644 1.000 22.06339 506 ARG B O 1
ATOM 9144 N N . ASP B 1 521 ? 11.49213 -22.11086 0.67980 1.000 17.11333 507 ASP B N 1
ATOM 9145 C CA . ASP B 1 521 ? 11.22382 -23.52904 0.37111 1.000 17.75675 507 ASP B CA 1
ATOM 9146 C C . ASP B 1 521 ? 9.87355 -23.89155 0.99170 1.000 21.03987 507 ASP B C 1
ATOM 9147 O O . ASP B 1 521 ? 9.75176 -24.79201 1.82813 1.000 20.00576 507 ASP B O 1
ATOM 9152 N N . HIS B 1 522 ? 8.81616 -23.15657 0.59444 1.000 16.40133 508 HIS B N 1
ATOM 9153 C CA . HIS B 1 522 ? 7.50038 -23.41472 1.16197 1.000 20.13645 508 HIS B CA 1
ATOM 9154 C C . HIS B 1 522 ? 7.05996 -24.84339 0.88628 1.000 20.03634 508 HIS B C 1
ATOM 9155 O O . HIS B 1 522 ? 6.31900 -25.42705 1.67720 1.000 19.77029 508 HIS B O 1
ATOM 9162 N N . LYS B 1 523 ? 7.50683 -25.42574 -0.21674 1.000 19.50847 509 LYS B N 1
ATOM 9163 C CA . LYS B 1 523 ? 7.06632 -26.79037 -0.52288 1.000 20.71875 509 LYS B CA 1
ATOM 9164 C C . LYS B 1 523 ? 7.58636 -27.77209 0.52576 1.000 21.86854 509 LYS B C 1
ATOM 9165 O O . LYS B 1 523 ? 6.86488 -28.68975 0.95460 1.000 21.55124 509 LYS B O 1
ATOM 9171 N N . ARG B 1 524 ? 8.82509 -27.56875 0.97589 1.000 22.39071 510 ARG B N 1
ATOM 9172 C CA . ARG B 1 524 ? 9.36394 -28.38555 2.05946 1.000 21.90437 510 ARG B CA 1
ATOM 9173 C C . ARG B 1 524 ? 8.55097 -28.21307 3.32865 1.000 21.83828 510 ARG B C 1
ATOM 9174 O O . ARG B 1 524 ? 8.24867 -29.19435 4.02247 1.000 20.75517 510 ARG B O 1
ATOM 9182 N N . TYR B 1 525 ? 8.19889 -26.96712 3.66284 1.000 18.45909 511 TYR B N 1
ATOM 9183 C CA . TYR B 1 525 ? 7.29484 -26.72042 4.78508 1.000 20.07522 511 TYR B CA 1
ATOM 9184 C C . TYR B 1 525 ? 5.99497 -27.52658 4.66836 1.000 18.46980 511 TYR B C 1
ATOM 9185 O O . TYR B 1 525 ? 5.61249 -28.22777 5.60914 1.000 19.14226 511 TYR B O 1
ATOM 9194 N N . LEU B 1 526 ? 5.28471 -27.42708 3.53908 1.000 18.25469 512 LEU B N 1
ATOM 9195 C CA . LEU B 1 526 ? 4.02006 -28.15036 3.41555 1.000 18.06690 512 LEU B CA 1
ATOM 9196 C C . LEU B 1 526 ? 4.23417 -29.66604 3.44511 1.000 21.69968 512 LEU B C 1
ATOM 9197 O O . LEU B 1 526 ? 3.48903 -30.39658 4.10453 1.000 19.92152 512 LEU B O 1
ATOM 9202 N N . GLU B 1 527 ? 5.24529 -30.15381 2.74405 1.000 20.26139 513 GLU B N 1
ATOM 9203 C CA . GLU B 1 527 ? 5.45451 -31.59978 2.66978 1.000 22.46188 513 GLU B CA 1
ATOM 9204 C C . GLU B 1 527 ? 5.85162 -32.19552 4.02353 1.000 24.93102 513 GLU B C 1
ATOM 9205 O O . GLU B 1 527 ? 5.47254 -33.33222 4.33978 1.000 22.63021 513 GLU B O 1
ATOM 9211 N N . THR B 1 528 ? 6.58798 -31.44586 4.83636 1.000 19.00978 514 THR B N 1
ATOM 9212 C CA . THR B 1 528 ? 7.06896 -32.00587 6.09838 1.000 21.02427 514 THR B CA 1
ATOM 9213 C C . THR B 1 528 ? 5.97894 -32.01258 7.16105 1.000 23.16226 514 THR B C 1
ATOM 9214 O O . THR B 1 528 ? 5.81576 -33.00793 7.89021 1.000 20.04493 514 THR B O 1
ATOM 9218 N N . TYR B 1 529 ? 5.24517 -30.89539 7.28947 1.000 17.25342 515 TYR B N 1
ATOM 9219 C CA . TYR B 1 529 ? 4.36516 -30.68925 8.43538 1.000 20.56324 515 TYR B CA 1
ATOM 9220 C C . TYR B 1 529 ? 2.90479 -30.87885 8.12224 1.000 20.56514 515 TYR B C 1
ATOM 9221 O O . TYR B 1 529 ? 2.14631 -31.30206 9.00278 1.000 20.84779 515 TYR B O 1
ATOM 9230 N N . MET B 1 530 ? 2.48599 -30.56679 6.88749 1.000 21.31130 516 MET B N 1
ATOM 9231 C CA . MET B 1 530 ? 1.07683 -30.41483 6.56871 1.000 21.52034 516 MET B CA 1
ATOM 9232 C C . MET B 1 530 ? 0.51977 -31.52295 5.68400 1.000 23.67518 516 MET B C 1
ATOM 9233 O O . MET B 1 530 ? -0.69873 -31.70220 5.64531 1.000 23.66893 516 MET B O 1
ATOM 9238 N N . LYS B 1 531 ? 1.36514 -32.24303 4.96928 1.000 22.23848 517 LYS B N 1
ATOM 9239 C CA . LYS B 1 531 ? 0.85245 -33.28641 4.08833 1.000 25.77014 517 LYS B CA 1
ATOM 9240 C C . LYS B 1 531 ? 0.77200 -34.66748 4.74104 1.000 26.10886 517 LYS B C 1
ATOM 9241 O O . LYS B 1 531 ? -0.05656 -35.47872 4.30788 1.000 25.61517 517 LYS B O 1
ATOM 9247 N N . PRO B 1 532 ? 1.60022 -35.01712 5.73554 1.000 25.07971 518 PRO B N 1
ATOM 9248 C CA . PRO B 1 532 ? 1.47688 -36.38728 6.27027 1.000 28.52042 518 PRO B CA 1
ATOM 9249 C C . PRO B 1 532 ? 0.08716 -36.71802 6.76316 1.000 30.61369 518 PRO B C 1
ATOM 9250 O O . PRO B 1 532 ? -0.39273 -37.82923 6.51805 1.000 31.42894 518 PRO B O 1
ATOM 9254 N N . TYR B 1 533 ? -0.57407 -35.78856 7.44956 1.000 26.14051 519 TYR B N 1
ATOM 9255 C CA . TYR B 1 533 ? -1.93586 -35.98389 7.94208 1.000 30.52014 519 TYR B CA 1
ATOM 9256 C C . TYR B 1 533 ? -2.71200 -34.72607 7.58659 1.000 28.59810 519 TYR B C 1
ATOM 9257 O O . TYR B 1 533 ? -2.71152 -33.73534 8.33023 1.000 26.22456 519 TYR B O 1
ATOM 9266 N N . PRO B 1 534 ? -3.35028 -34.71127 6.42335 1.000 30.24121 520 PRO B N 1
ATOM 9267 C CA . PRO B 1 534 ? -3.99536 -33.48048 5.96245 1.000 26.75031 520 PRO B CA 1
ATOM 9268 C C . PRO B 1 534 ? -5.05247 -33.01272 6.94647 1.000 27.90677 520 PRO B C 1
ATOM 9269 O O . PRO B 1 534 ? -5.81389 -33.81499 7.49213 1.000 30.16722 520 PRO B O 1
ATOM 9273 N N . GLY B 1 535 ? -5.06631 -31.70281 7.18960 1.000 27.45312 521 GLY B N 1
ATOM 9274 C CA . GLY B 1 535 ? -5.94902 -31.09615 8.15900 1.000 29.90345 521 GLY B CA 1
ATOM 9275 C C . GLY B 1 535 ? -5.30129 -30.86696 9.50488 1.000 27.17390 521 GLY B C 1
ATOM 9276 O O . GLY B 1 535 ? -5.92139 -30.24223 10.37759 1.000 28.87226 521 GLY B O 1
ATOM 9277 N N . TYR B 1 536 ? -4.08156 -31.36950 9.68062 1.000 26.97596 522 TYR B N 1
ATOM 9278 C CA . TYR B 1 536 ? -3.34380 -31.34876 10.92805 1.000 25.29858 522 TYR B CA 1
ATOM 9279 C C . TYR B 1 536 ? -1.92268 -30.88967 10.67872 1.000 24.13766 522 TYR B C 1
ATOM 9280 O O . TYR B 1 536 ? -1.40516 -30.96534 9.56597 1.000 25.05184 522 TYR B O 1
ATOM 9289 N N . PHE B 1 537 ? -1.27514 -30.49686 11.76737 1.000 24.39980 523 PHE B N 1
ATOM 9290 C CA . PHE B 1 537 ? 0.15770 -30.28041 11.82049 1.000 23.26103 523 PHE B CA 1
ATOM 9291 C C . PHE B 1 537 ? 0.79723 -31.52791 12.41486 1.000 22.08357 523 PHE B C 1
ATOM 9292 O O . PHE B 1 537 ? 0.36217 -32.00374 13.46243 1.000 22.39138 523 PHE B O 1
ATOM 9300 N N . PHE B 1 538 ? 1.79369 -32.06916 11.72982 1.000 19.66323 524 PHE B N 1
ATOM 9301 C CA . PHE B 1 538 ? 2.47748 -33.29095 12.13486 1.000 19.70748 524 PHE B CA 1
ATOM 9302 C C . PHE B 1 538 ? 3.78689 -32.91731 12.82002 1.000 19.63188 524 PHE B C 1
ATOM 9303 O O . PHE B 1 538 ? 4.67645 -32.35522 12.18071 1.000 21.19632 524 PHE B O 1
ATOM 9311 N N . PHE B 1 539 ? 3.90309 -33.24029 14.11440 1.000 21.84040 525 PHE B N 1
ATOM 9312 C CA . PHE B 1 539 ? 5.10610 -32.89241 14.88119 1.000 20.93528 525 PHE B CA 1
ATOM 9313 C C . PHE B 1 539 ? 6.29656 -33.79039 14.53867 1.000 23.13345 525 PHE B C 1
ATOM 9314 O O . PHE B 1 539 ? 7.45547 -33.34717 14.60073 1.000 20.63308 525 PHE B O 1
ATOM 9322 N N . GLY B 1 540 ? 6.04512 -35.06437 14.23443 1.000 22.28682 526 GLY B N 1
ATOM 9323 C CA . GLY B 1 540 ? 7.10883 -36.03365 14.04132 1.000 18.90669 526 GLY B CA 1
ATOM 9324 C C . GLY B 1 540 ? 7.50351 -36.80317 15.28791 1.000 22.54397 526 GLY B C 1
ATOM 9325 O O . GLY B 1 540 ? 8.52774 -37.49527 15.27117 1.000 19.90653 526 GLY B O 1
ATOM 9326 N N . ASP B 1 541 ? 6.74205 -36.68167 16.37199 1.000 21.41858 527 ASP B N 1
ATOM 9327 C CA . ASP B 1 541 ? 6.99067 -37.40849 17.60553 1.000 19.90943 527 ASP B CA 1
ATOM 9328 C C . ASP B 1 541 ? 5.87525 -38.40425 17.88882 1.000 22.84361 527 ASP B C 1
ATOM 9329 O O . ASP B 1 541 ? 4.71388 -38.15489 17.56443 1.000 22.19925 527 ASP B O 1
ATOM 9334 N N . GLY B 1 542 ? 6.23903 -39.54017 18.49210 1.000 21.97001 528 GLY B N 1
ATOM 9335 C CA . GLY B 1 542 ? 5.22712 -40.45164 19.02012 1.000 25.77554 528 GLY B CA 1
ATOM 9336 C C . GLY B 1 542 ? 4.70714 -39.95595 20.35649 1.000 29.50355 528 GLY B C 1
ATOM 9337 O O . GLY B 1 542 ? 5.42950 -39.32071 21.13035 1.000 28.58798 528 GLY B O 1
ATOM 9338 N N . ALA B 1 543 ? 3.43087 -40.22575 20.63325 1.000 23.00418 529 ALA B N 1
ATOM 9339 C CA . ALA B 1 543 ? 2.87570 -39.75542 21.89622 1.000 25.41194 529 ALA B CA 1
ATOM 9340 C C . ALA B 1 543 ? 1.78247 -40.69160 22.38057 1.000 27.15073 529 ALA B C 1
ATOM 9341 O O . ALA B 1 543 ? 1.22391 -41.47649 21.61683 1.000 27.36230 529 ALA B O 1
ATOM 9343 N N . ALA B 1 544 ? 1.46820 -40.58631 23.66413 1.000 25.00380 530 ALA B N 1
ATOM 9344 C CA . ALA B 1 544 ? 0.35350 -41.32470 24.22692 1.000 25.93604 530 ALA B CA 1
ATOM 9345 C C . ALA B 1 544 ? -0.41472 -40.41285 25.16636 1.000 29.27451 530 ALA B C 1
ATOM 9346 O O . ALA B 1 544 ? 0.16264 -39.51635 25.78277 1.000 33.53221 530 ALA B O 1
ATOM 9348 N N . ARG B 1 545 ? -1.71989 -40.64257 25.27345 1.000 29.65670 531 ARG B N 1
ATOM 9349 C CA . ARG B 1 545 ? -2.55027 -39.95972 26.25827 1.000 31.55799 531 ARG B CA 1
ATOM 9350 C C . ARG B 1 545 ? -3.06155 -41.01274 27.23259 1.000 34.32186 531 ARG B C 1
ATOM 9351 O O . ARG B 1 545 ? -3.77841 -41.93836 26.83361 1.000 36.33231 531 ARG B O 1
ATOM 9359 N N . ASP B 1 546 ? -2.66458 -40.90045 28.49701 1.000 34.77120 532 ASP B N 1
ATOM 9360 C CA . ASP B 1 546 ? -2.93873 -41.97530 29.43876 1.000 33.06039 532 ASP B CA 1
ATOM 9361 C C . ASP B 1 546 ? -4.37637 -41.84150 29.94334 1.000 36.61782 532 ASP B C 1
ATOM 9362 O O . ASP B 1 546 ? -5.14223 -40.97878 29.49949 1.000 36.82656 532 ASP B O 1
ATOM 9367 N N . TYR B 1 547 ? -4.73992 -42.71655 30.88288 1.000 38.23462 533 TYR B N 1
ATOM 9368 C CA . TYR B 1 547 ? -6.10620 -42.80409 31.39158 1.000 39.66076 533 TYR B CA 1
ATOM 9369 C C . TYR B 1 547 ? -6.52856 -41.53469 32.11889 1.000 41.80491 533 TYR B C 1
ATOM 9370 O O . TYR B 1 547 ? -7.72400 -41.23888 32.19875 1.000 43.27050 533 TYR B O 1
ATOM 9379 N N . ASP B 1 548 ? -5.57827 -40.78406 32.66790 1.000 40.90431 534 ASP B N 1
ATOM 9380 C CA . ASP B 1 548 ? -5.87907 -39.51146 33.30494 1.000 41.50124 534 ASP B CA 1
ATOM 9381 C C . ASP B 1 548 ? -5.90969 -38.35200 32.31957 1.000 39.17104 534 ASP B C 1
ATOM 9382 O O . ASP B 1 548 ? -6.11337 -37.21182 32.73957 1.000 40.95866 534 ASP B O 1
ATOM 9387 N N . GLY B 1 549 ? -5.69276 -38.60378 31.03116 1.000 36.67264 535 GLY B N 1
ATOM 9388 C CA . GLY B 1 549 ? -5.58537 -37.53945 30.05391 1.000 35.76862 535 GLY B CA 1
ATOM 9389 C C . GLY B 1 549 ? -4.21641 -36.90160 29.92976 1.000 34.57859 535 GLY B C 1
ATOM 9390 O O . GLY B 1 549 ? -4.07792 -35.92546 29.19048 1.000 32.80734 535 GLY B O 1
ATOM 9391 N N . TYR B 1 550 ? -3.20334 -37.41014 30.63109 1.000 35.57399 536 TYR B N 1
ATOM 9392 C CA . TYR B 1 550 ? -1.86066 -36.85025 30.54125 1.000 30.46010 536 TYR B CA 1
ATOM 9393 C C . TYR B 1 550 ? -1.17852 -37.26612 29.24386 1.000 27.33588 536 TYR B C 1
ATOM 9394 O O . TYR B 1 550 ? -1.23035 -38.43302 28.84573 1.000 30.59121 536 TYR B O 1
ATOM 9403 N N A MET B 1 551 ? -0.53082 -36.30230 28.58930 0.506 26.50849 537 MET B N 1
ATOM 9404 N N B MET B 1 551 ? -0.51894 -36.30791 28.59545 0.494 26.51175 537 MET B N 1
ATOM 9405 C CA A MET B 1 551 ? 0.23322 -36.56644 27.37660 0.506 26.76548 537 MET B CA 1
ATOM 9406 C CA B MET B 1 551 ? 0.22134 -36.58439 27.37186 0.494 26.76537 537 MET B CA 1
ATOM 9407 C C A MET B 1 551 ? 1.64580 -37.02303 27.72401 0.506 26.11536 537 MET B C 1
ATOM 9408 C C B MET B 1 551 ? 1.65353 -36.99785 27.69052 0.494 26.11215 537 MET B C 1
ATOM 9409 O O A MET B 1 551 ? 2.28119 -36.48371 28.63537 0.506 24.77319 537 MET B O 1
ATOM 9410 O O B MET B 1 551 ? 2.31294 -36.39785 28.54409 0.494 24.78235 537 MET B O 1
ATOM 9419 N N . TRP B 1 552 ? 2.12924 -38.03042 26.99635 1.000 24.56508 538 TRP B N 1
ATOM 9420 C CA . TRP B 1 552 ? 3.47535 -38.55916 27.16471 1.000 22.08491 538 TRP B CA 1
ATOM 9421 C C . TRP B 1 552 ? 4.11996 -38.51315 25.79470 1.000 25.30966 538 TRP B C 1
ATOM 9422 O O . TRP B 1 552 ? 3.59961 -39.11650 24.85263 1.000 26.56581 538 TRP B O 1
ATOM 9433 N N . ILE B 1 553 ? 5.21781 -37.78250 25.66397 1.000 24.11467 539 ILE B N 1
ATOM 9434 C CA . ILE B 1 553 ? 5.93306 -37.69521 24.39734 1.000 20.91238 539 ILE B CA 1
ATOM 9435 C C . ILE B 1 553 ? 7.05033 -38.70643 24.46200 1.000 25.81347 539 ILE B C 1
ATOM 9436 O O . ILE B 1 553 ? 7.93765 -38.59135 25.31310 1.000 30.72885 539 ILE B O 1
ATOM 9441 N N . LYS B 1 554 ? 7.05870 -39.68134 23.56571 1.000 23.99869 540 LYS B N 1
ATOM 9442 C CA . LYS B 1 554 ? 7.92536 -40.81639 23.85454 1.000 28.06516 540 LYS B CA 1
ATOM 9443 C C . LYS B 1 554 ? 9.13464 -40.94805 22.92773 1.000 28.45185 540 LYS B C 1
ATOM 9444 O O . LYS B 1 554 ? 9.89218 -41.91078 23.06185 1.000 28.39838 540 LYS B O 1
ATOM 9450 N N . GLY B 1 555 ? 9.39255 -39.97979 22.05972 1.000 25.13447 541 GLY B N 1
ATOM 9451 C CA . GLY B 1 555 ? 10.51668 -40.05890 21.14591 1.000 21.61232 541 GLY B CA 1
ATOM 9452 C C . GLY B 1 555 ? 10.08470 -39.77469 19.72158 1.000 20.74177 541 GLY B C 1
ATOM 9453 O O . GLY B 1 555 ? 8.90182 -39.70187 19.40390 1.000 24.55116 541 GLY B O 1
ATOM 9454 N N . ARG B 1 556 ? 11.08142 -39.60268 18.85714 1.000 22.31531 542 ARG B N 1
ATOM 9455 C CA . ARG B 1 556 ? 10.79322 -39.31995 17.45345 1.000 22.98194 542 ARG B CA 1
ATOM 9456 C C . ARG B 1 556 ? 10.19124 -40.54127 16.77135 1.000 22.34456 542 ARG B C 1
ATOM 9457 O O . ARG B 1 556 ? 10.59848 -41.67887 17.02707 1.000 21.91040 542 ARG B O 1
ATOM 9465 N N . VAL B 1 557 ? 9.24054 -40.29315 15.86660 1.000 19.88459 543 VAL B N 1
ATOM 9466 C CA . VAL B 1 557 ? 8.66314 -41.38188 15.07172 1.000 20.51902 543 VAL B CA 1
ATOM 9467 C C . VAL B 1 557 ? 9.75402 -42.15095 14.32618 1.000 21.44546 543 VAL B C 1
ATOM 9468 O O . VAL B 1 557 ? 9.72605 -43.38471 14.25469 1.000 21.46718 543 VAL B O 1
ATOM 9472 N N . ASP B 1 558 ? 10.73975 -41.44238 13.76698 1.000 23.84848 544 ASP B N 1
ATOM 9473 C CA . ASP B 1 558 ? 11.82812 -42.10542 13.04273 1.000 24.00548 544 ASP B CA 1
ATOM 9474 C C . ASP B 1 558 ? 12.70127 -42.97888 13.93506 1.000 24.55797 544 ASP B C 1
ATOM 9475 O O . ASP B 1 558 ? 13.49575 -43.76647 13.41247 1.000 25.82706 544 ASP B O 1
ATOM 9480 N N . ASP B 1 559 ? 12.59233 -42.85688 15.25247 1.000 20.23421 545 ASP B N 1
ATOM 9481 C CA . ASP B 1 559 ? 13.42939 -43.62481 16.16068 1.000 22.16833 545 ASP B CA 1
ATOM 9482 C C . ASP B 1 559 ? 12.71277 -44.83761 16.73423 1.000 22.54023 545 ASP B C 1
ATOM 9483 O O . ASP B 1 559 ? 13.30336 -45.56185 17.54842 1.000 22.86942 545 ASP B O 1
ATOM 9488 N N . VAL B 1 560 ? 11.44799 -45.06769 16.35333 1.000 19.92917 546 VAL B N 1
ATOM 9489 C CA . VAL B 1 560 ? 10.72233 -46.22442 16.87878 1.000 20.52372 546 VAL B CA 1
ATOM 9490 C C . VAL B 1 560 ? 11.41151 -47.50661 16.43513 1.000 22.11621 546 VAL B C 1
ATOM 9491 O O . VAL B 1 560 ? 11.93573 -47.60520 15.31438 1.000 21.58246 546 VAL B O 1
ATOM 9495 N N . ILE B 1 561 ? 11.43413 -48.49914 17.32151 1.000 21.92814 547 ILE B N 1
ATOM 9496 C CA . ILE B 1 561 ? 12.00199 -49.81177 17.02901 1.000 19.86800 547 ILE B CA 1
ATOM 9497 C C . ILE B 1 561 ? 10.89047 -50.83118 17.10938 1.000 21.58719 547 ILE B C 1
ATOM 9498 O O . ILE B 1 561 ? 10.07957 -50.79474 18.04030 1.000 25.69288 547 ILE B O 1
ATOM 9503 N N . ASN B 1 562 ? 10.86857 -51.76475 16.16244 1.000 21.33149 548 ASN B N 1
ATOM 9504 C CA A ASN B 1 562 ? 9.80098 -52.75491 16.06720 0.431 24.70502 548 ASN B CA 1
ATOM 9505 C CA B ASN B 1 562 ? 9.80257 -52.75465 16.06524 0.569 24.69812 548 ASN B CA 1
ATOM 9506 C C . ASN B 1 562 ? 10.41391 -54.13915 16.21946 1.000 25.26509 548 ASN B C 1
ATOM 9507 O O . ASN B 1 562 ? 11.12411 -54.60421 15.32577 1.000 24.46405 548 ASN B O 1
ATOM 9516 N N . VAL B 1 563 ? 10.11393 -54.80825 17.33441 1.000 23.49593 549 VAL B N 1
ATOM 9517 C CA . VAL B 1 563 ? 10.69514 -56.10887 17.65666 1.000 24.21791 549 VAL B CA 1
ATOM 9518 C C . VAL B 1 563 ? 9.55772 -57.12128 17.76364 1.000 25.31187 549 VAL B C 1
ATOM 9519 O O . VAL B 1 563 ? 8.74331 -57.04878 18.69372 1.000 25.54247 549 VAL B O 1
ATOM 9523 N N . SER B 1 564 ? 9.52137 -58.08889 16.84279 1.000 26.10886 550 SER B N 1
ATOM 9524 C CA . SER B 1 564 ? 8.49821 -59.13424 16.86574 1.000 27.30588 550 SER B CA 1
ATOM 9525 C C . SER B 1 564 ? 7.08848 -58.54038 16.97908 1.000 27.42611 550 SER B C 1
ATOM 9526 O O . SER B 1 564 ? 6.23761 -59.04161 17.71877 1.000 28.18701 550 SER B O 1
ATOM 9529 N N . GLY B 1 565 ? 6.85874 -57.44946 16.27070 1.000 26.73265 551 GLY B N 1
ATOM 9530 C CA . GLY B 1 565 ? 5.56650 -56.77914 16.26142 1.000 29.83585 551 GLY B CA 1
ATOM 9531 C C . GLY B 1 565 ? 5.30206 -55.84106 17.42184 1.000 31.35673 551 GLY B C 1
ATOM 9532 O O . GLY B 1 565 ? 4.21218 -55.26241 17.49341 1.000 32.36426 551 GLY B O 1
ATOM 9533 N N . HIS B 1 566 ? 6.23875 -55.68611 18.34466 1.000 25.63518 552 HIS B N 1
ATOM 9534 C CA . HIS B 1 566 ? 6.09876 -54.72141 19.42970 1.000 27.83699 552 HIS B CA 1
ATOM 9535 C C . HIS B 1 566 ? 6.76191 -53.41762 19.02349 1.000 27.44359 552 HIS B C 1
ATOM 9536 O O . HIS B 1 566 ? 7.96968 -53.39690 18.77728 1.000 24.98213 552 HIS B O 1
ATOM 9543 N N . ARG B 1 567 ? 5.98443 -52.32816 18.97732 1.000 23.85169 553 ARG B N 1
ATOM 9544 C CA . ARG B 1 567 ? 6.51848 -51.00614 18.66635 1.000 25.20144 553 ARG B CA 1
ATOM 9545 C C . ARG B 1 567 ? 7.08751 -50.37020 19.93214 1.000 28.64626 553 ARG B C 1
ATOM 9546 O O . ARG B 1 567 ? 6.37417 -50.22074 20.92860 1.000 31.47510 553 ARG B O 1
ATOM 9554 N N . LEU B 1 568 ? 8.36479 -50.00949 19.90060 1.000 22.46627 554 LEU B N 1
ATOM 9555 C CA . LEU B 1 568 ? 9.07505 -49.48561 21.06581 1.000 22.80867 554 LEU B CA 1
ATOM 9556 C C . LEU B 1 568 ? 9.49039 -48.04116 20.81426 1.000 25.55098 554 LEU B C 1
ATOM 9557 O O . LEU B 1 568 ? 10.05517 -47.73204 19.76263 1.000 25.03098 554 LEU B O 1
ATOM 9562 N N . SER B 1 569 ? 9.23308 -47.16143 21.78350 1.000 22.48609 555 SER B N 1
ATOM 9563 C CA . SER B 1 569 ? 9.73846 -45.79879 21.72293 1.000 22.11387 555 SER B CA 1
ATOM 9564 C C . SER B 1 569 ? 11.08051 -45.72010 22.44098 1.000 27.01104 555 SER B C 1
ATOM 9565 O O . SER B 1 569 ? 11.37379 -46.50896 23.34169 1.000 26.24579 555 SER B O 1
ATOM 9568 N N . THR B 1 570 ? 11.89994 -44.74834 22.04316 1.000 23.78443 556 THR B N 1
ATOM 9569 C CA . THR B 1 570 ? 13.21580 -44.63303 22.67313 1.000 20.83587 556 THR B CA 1
ATOM 9570 C C . THR B 1 570 ? 13.10650 -44.27299 24.14919 1.000 20.93650 556 THR B C 1
ATOM 9571 O O . THR B 1 570 ? 13.89257 -44.76648 24.96898 1.000 25.07520 556 THR B O 1
ATOM 9575 N N . ALA B 1 571 ? 12.16454 -43.40781 24.50401 1.000 23.73117 557 ALA B N 1
ATOM 9576 C CA . ALA B 1 571 ? 12.13034 -42.90405 25.87571 1.000 23.01310 557 ALA B CA 1
ATOM 9577 C C . ALA B 1 571 ? 11.82830 -44.02414 26.85800 1.000 25.19441 557 ALA B C 1
ATOM 9578 O O . ALA B 1 571 ? 12.41054 -44.07335 27.95433 1.000 22.09401 557 ALA B O 1
ATOM 9580 N N . GLU B 1 572 ? 10.95497 -44.96420 26.47525 1.000 22.42888 558 GLU B N 1
ATOM 9581 C CA . GLU B 1 572 ? 10.62063 -46.01797 27.43158 1.000 26.23879 558 GLU B CA 1
ATOM 9582 C C . GLU B 1 572 ? 11.80749 -46.93174 27.69704 1.000 21.87424 558 GLU B C 1
ATOM 9583 O O . GLU B 1 572 ? 12.04445 -47.30779 28.84424 1.000 24.28362 558 GLU B O 1
ATOM 9589 N N . VAL B 1 573 ? 12.56183 -47.31185 26.66273 1.000 21.05503 559 VAL B N 1
ATOM 9590 C CA . VAL B 1 573 ? 13.67966 -48.22539 26.89091 1.000 21.77428 559 VAL B CA 1
ATOM 9591 C C . VAL B 1 573 ? 14.82992 -47.49919 27.58121 1.000 22.76881 559 VAL B C 1
ATOM 9592 O O . VAL B 1 573 ? 15.48305 -48.04856 28.48784 1.000 21.27116 559 VAL B O 1
ATOM 9596 N N . GLU B 1 574 ? 15.09951 -46.24766 27.18103 1.000 19.84003 560 GLU B N 1
ATOM 9597 C CA . GLU B 1 574 ? 16.17980 -45.50642 27.84636 1.000 20.16627 560 GLU B CA 1
ATOM 9598 C C . GLU B 1 574 ? 15.83319 -45.19584 29.30074 1.000 22.93094 560 GLU B C 1
ATOM 9599 O O . GLU B 1 574 ? 16.71985 -45.19320 30.17075 1.000 23.76150 560 GLU B O 1
ATOM 9605 N N . SER B 1 575 ? 14.55685 -44.97441 29.59648 1.000 20.78035 561 SER B N 1
ATOM 9606 C CA . SER B 1 575 ? 14.16594 -44.74621 30.98419 1.000 21.50029 561 SER B CA 1
ATOM 9607 C C . SER B 1 575 ? 14.32991 -46.01193 31.81308 1.000 22.83652 561 SER B C 1
ATOM 9608 O O . SER B 1 575 ? 14.66476 -45.94326 32.99703 1.000 22.73688 561 SER B O 1
ATOM 9611 N N . ALA B 1 576 ? 14.06701 -47.17443 31.21643 1.000 22.96749 562 ALA B N 1
ATOM 9612 C CA . ALA B 1 576 ? 14.28018 -48.41757 31.95288 1.000 23.12432 562 ALA B CA 1
ATOM 9613 C C . ALA B 1 576 ? 15.76113 -48.63022 32.25806 1.000 23.67253 562 ALA B C 1
ATOM 9614 O O . ALA B 1 576 ? 16.12478 -49.01787 33.37777 1.000 23.27269 562 ALA B O 1
ATOM 9616 N N . LEU B 1 577 ? 16.63643 -48.37003 31.28405 1.000 21.92082 563 LEU B N 1
ATOM 9617 C CA . LEU B 1 577 ? 18.06817 -48.60979 31.48609 1.000 23.00984 563 LEU B CA 1
ATOM 9618 C C . LEU B 1 577 ? 18.64246 -47.74126 32.59761 1.000 25.54391 563 LEU B C 1
ATOM 9619 O O . LEU B 1 577 ? 19.49294 -48.19463 33.37717 1.000 24.63946 563 LEU B O 1
ATOM 9624 N N . ILE B 1 578 ? 18.22470 -46.47443 32.66680 1.000 25.32200 564 ILE B N 1
ATOM 9625 C CA . ILE B 1 578 ? 18.80518 -45.57641 33.65327 1.000 24.08656 564 ILE B CA 1
ATOM 9626 C C . ILE B 1 578 ? 18.32642 -45.89194 35.06777 1.000 25.77507 564 ILE B C 1
ATOM 9627 O O . ILE B 1 578 ? 18.86149 -45.33443 36.03350 1.000 27.56829 564 ILE B O 1
ATOM 9632 N N . LEU B 1 579 ? 17.36413 -46.80895 35.22781 1.000 26.51642 565 LEU B N 1
ATOM 9633 C CA . LEU B 1 579 ? 17.01502 -47.27094 36.57780 1.000 30.77348 565 LEU B CA 1
ATOM 9634 C C . LEU B 1 579 ? 18.11239 -48.11263 37.21336 1.000 31.94360 565 LEU B C 1
ATOM 9635 O O . LEU B 1 579 ? 18.11777 -48.27739 38.44082 1.000 34.88537 565 LEU B O 1
ATOM 9640 N N . HIS B 1 580 ? 19.02095 -48.66294 36.41396 1.000 26.84182 566 HIS B N 1
ATOM 9641 C CA . HIS B 1 580 ? 20.14773 -49.41043 36.95960 1.000 29.06599 566 HIS B CA 1
ATOM 9642 C C . HIS B 1 580 ? 21.18067 -48.46267 37.58043 1.000 31.45800 566 HIS B C 1
ATOM 9643 O O . HIS B 1 580 ? 21.50570 -47.41290 37.01979 1.000 32.20137 566 HIS B O 1
ATOM 9650 N N . LYS B 1 581 ? 21.71634 -48.85048 38.73706 1.000 32.10025 567 LYS B N 1
ATOM 9651 C CA . LYS B 1 581 ? 22.70614 -48.02204 39.41792 1.000 33.35029 567 LYS B CA 1
ATOM 9652 C C . LYS B 1 581 ? 23.89240 -47.74385 38.49971 1.000 34.81775 567 LYS B C 1
ATOM 9653 O O . LYS B 1 581 ? 24.30725 -48.60080 37.71144 1.000 36.99465 567 LYS B O 1
ATOM 9655 N N . GLY B 1 582 ? 24.42421 -46.52918 38.58188 1.000 35.29404 568 GLY B N 1
ATOM 9656 C CA . GLY B 1 582 ? 25.63568 -46.18591 37.86416 1.000 39.20474 568 GLY B CA 1
ATOM 9657 C C . GLY B 1 582 ? 25.45799 -45.79252 36.40799 1.000 35.64440 568 GLY B C 1
ATOM 9658 O O . GLY B 1 582 ? 26.41601 -45.29847 35.80045 1.000 34.75392 568 GLY B O 1
ATOM 9659 N N . VAL B 1 583 ? 24.28599 -46.02613 35.81352 1.000 32.02510 569 VAL B N 1
ATOM 9660 C CA . VAL B 1 583 ? 24.01388 -45.54932 34.45669 1.000 28.44617 569 VAL B CA 1
ATOM 9661 C C . VAL B 1 583 ? 23.83132 -44.03660 34.47540 1.000 31.53695 569 VAL B C 1
ATOM 9662 O O . VAL B 1 583 ? 23.06267 -43.50123 35.28695 1.000 30.00349 569 VAL B O 1
ATOM 9666 N N . ALA B 1 584 ? 24.51819 -43.33780 33.56561 1.000 28.83677 570 ALA B N 1
ATOM 9667 C CA . ALA B 1 584 ? 24.35608 -41.89296 33.44131 1.000 28.77368 570 ALA B CA 1
ATOM 9668 C C . ALA B 1 584 ? 23.39050 -41.49069 32.32786 1.000 28.07871 570 ALA B C 1
ATOM 9669 O O . ALA B 1 584 ? 22.58387 -40.56660 32.51198 1.000 27.75177 570 ALA B O 1
ATOM 9671 N N . GLU B 1 585 ? 23.45032 -42.15505 31.17906 1.000 26.28398 571 GLU B N 1
ATOM 9672 C CA . GLU B 1 585 ? 22.68088 -41.74821 30.00572 1.000 25.26854 571 GLU B CA 1
ATOM 9673 C C . GLU B 1 585 ? 22.76961 -42.88123 29.00034 1.000 24.93363 571 GLU B C 1
ATOM 9674 O O . GLU B 1 585 ? 23.79045 -43.55993 28.92963 1.000 27.09887 571 GLU B O 1
ATOM 9680 N N . THR B 1 586 ? 21.70604 -43.08738 28.22482 1.000 24.20093 572 THR B N 1
ATOM 9681 C CA . THR B 1 586 ? 21.72826 -44.15611 27.23084 1.000 23.59023 572 THR B CA 1
ATOM 9682 C C . THR B 1 586 ? 21.00905 -43.69749 25.97111 1.000 23.82875 572 THR B C 1
ATOM 9683 O O . THR B 1 586 ? 20.26719 -42.71079 25.97033 1.000 22.62214 572 THR B O 1
ATOM 9687 N N . ALA B 1 587 ? 21.20291 -44.46324 24.90014 1.000 23.07183 573 ALA B N 1
ATOM 9688 C CA . ALA B 1 587 ? 20.43959 -44.27591 23.67617 1.000 19.82221 573 ALA B CA 1
ATOM 9689 C C . ALA B 1 587 ? 20.19307 -45.63849 23.05622 1.000 21.87113 573 ALA B C 1
ATOM 9690 O O . ALA B 1 587 ? 21.10398 -46.47545 23.01635 1.000 20.77044 573 ALA B O 1
ATOM 9692 N N . VAL B 1 588 ? 18.98314 -45.85991 22.54692 1.000 20.87497 574 VAL B N 1
ATOM 9693 C CA . VAL B 1 588 ? 18.65915 -47.13658 21.92168 1.000 20.73665 574 VAL B CA 1
ATOM 9694 C C . VAL B 1 588 ? 18.30967 -46.90519 20.46247 1.000 22.76595 574 VAL B C 1
ATOM 9695 O O . VAL B 1 588 ? 17.70890 -45.88020 20.11251 1.000 21.39037 574 VAL B O 1
ATOM 9699 N N . VAL B 1 589 ? 18.73195 -47.84744 19.60901 1.000 21.58050 575 VAL B N 1
ATOM 9700 C CA . VAL B 1 589 ? 18.45146 -47.80564 18.18349 1.000 18.98126 575 VAL B CA 1
ATOM 9701 C C . VAL B 1 589 ? 18.13113 -49.22178 17.73964 1.000 21.65974 575 VAL B C 1
ATOM 9702 O O . VAL B 1 589 ? 18.46853 -50.19992 18.41064 1.000 23.79732 575 VAL B O 1
ATOM 9706 N N . GLY B 1 590 ? 17.48864 -49.31612 16.58142 1.000 21.28650 576 GLY B N 1
ATOM 9707 C CA . GLY B 1 590 ? 17.14445 -50.60295 16.01120 1.000 21.15241 576 GLY B CA 1
ATOM 9708 C C . GLY B 1 590 ? 18.23251 -51.11422 15.08560 1.000 26.31333 576 GLY B C 1
ATOM 9709 O O . GLY B 1 590 ? 18.89052 -50.34680 14.38341 1.000 28.48089 576 GLY B O 1
ATOM 9710 N N . CYS B 1 591 ? 18.41705 -52.42582 15.11219 1.000 23.81908 577 CYS B N 1
ATOM 9711 C CA . CYS B 1 591 ? 19.30947 -53.14099 14.21067 1.000 25.93002 577 CYS B CA 1
ATOM 9712 C C . CYS B 1 591 ? 18.44070 -54.16418 13.50958 1.000 25.85877 577 CYS B C 1
ATOM 9713 O O . CYS B 1 591 ? 17.63169 -54.82156 14.17041 1.000 25.15281 577 CYS B O 1
ATOM 9716 N N . ALA B 1 592 ? 18.57455 -54.26883 12.19346 1.000 26.36823 578 ALA B N 1
ATOM 9717 C CA . ALA B 1 592 ? 17.78982 -55.23696 11.43411 1.000 27.46435 578 ALA B CA 1
ATOM 9718 C C . ALA B 1 592 ? 18.03283 -56.64589 11.96561 1.000 29.72781 578 ALA B C 1
ATOM 9719 O O . ALA B 1 592 ? 19.16244 -57.01231 12.30127 1.000 27.94872 578 ALA B O 1
ATOM 9721 N N . ASP B 1 593 ? 16.96829 -57.44265 12.05769 1.000 26.45753 579 ASP B N 1
ATOM 9722 C CA . ASP B 1 593 ? 17.11117 -58.82207 12.51880 1.000 25.45008 579 ASP B CA 1
ATOM 9723 C C . ASP B 1 593 ? 16.23383 -59.71247 11.66312 1.000 26.30839 579 ASP B C 1
ATOM 9724 O O . ASP B 1 593 ? 15.04976 -59.41358 11.49263 1.000 27.87894 579 ASP B O 1
ATOM 9729 N N . ASP B 1 594 ? 16.82322 -60.80301 11.15165 1.000 27.92772 580 ASP B N 1
ATOM 9730 C CA . ASP B 1 594 ? 16.10801 -61.73798 10.29046 1.000 30.57655 580 ASP B CA 1
ATOM 9731 C C . ASP B 1 594 ? 14.89959 -62.35619 10.97155 1.000 28.89785 580 ASP B C 1
ATOM 9732 O O . ASP B 1 594 ? 13.94304 -62.74133 10.29094 1.000 29.88459 580 ASP B O 1
ATOM 9737 N N . LEU B 1 595 ? 14.95457 -62.54662 12.28565 1.000 27.19168 581 LEU B N 1
ATOM 9738 C CA . LEU B 1 595 ? 13.94083 -63.34362 12.95162 1.000 26.87016 581 LEU B CA 1
ATOM 9739 C C . LEU B 1 595 ? 12.95309 -62.52365 13.75274 1.000 25.21493 581 LEU B C 1
ATOM 9740 O O . LEU B 1 595 ? 11.83125 -62.99638 13.97621 1.000 28.20995 581 LEU B O 1
ATOM 9745 N N . THR B 1 596 ? 13.32623 -61.32104 14.17953 1.000 23.86174 582 THR B N 1
ATOM 9746 C CA . THR B 1 596 ? 12.43142 -60.46509 14.94781 1.000 22.50224 582 THR B CA 1
ATOM 9747 C C . THR B 1 596 ? 12.14984 -59.14209 14.24230 1.000 22.43612 582 THR B C 1
ATOM 9748 O O . THR B 1 596 ? 11.50625 -58.27625 14.83843 1.000 21.85080 582 THR B O 1
ATOM 9752 N N . GLY B 1 597 ? 12.60803 -58.96874 13.00467 1.000 24.54121 583 GLY B N 1
ATOM 9753 C CA . GLY B 1 597 ? 12.40401 -57.72248 12.27563 1.000 24.71700 583 GLY B CA 1
ATOM 9754 C C . GLY B 1 597 ? 13.47967 -56.71628 12.64234 1.000 23.02785 583 GLY B C 1
ATOM 9755 O O . GLY B 1 597 ? 14.33074 -56.37555 11.81223 1.000 24.47749 583 GLY B O 1
ATOM 9756 N N . GLN B 1 598 ? 13.45721 -56.24260 13.87734 1.000 21.86963 584 GLN B N 1
ATOM 9757 C CA . GLN B 1 598 ? 14.56226 -55.47020 14.43755 1.000 20.68622 584 GLN B CA 1
ATOM 9758 C C . GLN B 1 598 ? 14.92474 -56.01160 15.80768 1.000 22.16880 584 GLN B C 1
ATOM 9759 O O . GLN B 1 598 ? 14.14814 -56.72832 16.44529 1.000 22.82786 584 GLN B O 1
ATOM 9765 N N . ALA B 1 599 ? 16.10334 -55.61243 16.28433 1.000 21.27974 585 ALA B N 1
ATOM 9766 C CA . ALA B 1 599 ? 16.50367 -55.85120 17.66320 1.000 19.92045 585 ALA B CA 1
ATOM 9767 C C . ALA B 1 599 ? 16.96286 -54.53134 18.27043 1.000 21.46762 585 ALA B C 1
ATOM 9768 O O . ALA B 1 599 ? 17.48526 -53.67108 17.56668 1.000 21.61186 585 ALA B O 1
ATOM 9770 N N . VAL B 1 600 ? 16.76534 -54.38507 19.57179 1.000 19.56750 586 VAL B N 1
ATOM 9771 C CA . VAL B 1 600 ? 17.24508 -53.20414 20.29541 1.000 20.36066 586 VAL B CA 1
ATOM 9772 C C . VAL B 1 600 ? 18.74827 -53.32700 20.51986 1.000 22.58870 586 VAL B C 1
ATOM 9773 O O . VAL B 1 600 ? 19.23600 -54.35842 21.00346 1.000 22.35711 586 VAL B O 1
ATOM 9777 N N . TYR B 1 601 ? 19.49073 -52.29522 20.11995 1.000 22.52433 587 TYR B N 1
ATOM 9778 C CA . TYR B 1 601 ? 20.89093 -52.13088 20.47893 1.000 19.94911 587 TYR B CA 1
ATOM 9779 C C . TYR B 1 601 ? 20.97557 -50.89988 21.36270 1.000 22.79909 587 TYR B C 1
ATOM 9780 O O . TYR B 1 601 ? 20.28802 -49.89923 21.10887 1.000 21.13395 587 TYR B O 1
ATOM 9789 N N . ALA B 1 602 ? 21.80436 -50.95641 22.40469 1.000 18.50331 588 ALA B N 1
ATOM 9790 C CA . ALA B 1 602 ? 21.85032 -49.82308 23.32016 1.000 21.62893 588 ALA B CA 1
ATOM 9791 C C . ALA B 1 602 ? 23.28185 -49.35429 23.50696 1.000 22.19249 588 ALA B C 1
ATOM 9792 O O . ALA B 1 602 ? 24.21536 -50.15470 23.54760 1.000 25.42931 588 ALA B O 1
ATOM 9794 N N . PHE B 1 603 ? 23.42744 -48.03918 23.61668 1.000 23.37549 589 PHE B N 1
ATOM 9795 C CA . PHE B 1 603 ? 24.68590 -47.38170 23.90460 1.000 24.56502 589 PHE B CA 1
ATOM 9796 C C . PHE B 1 603 ? 24.55387 -46.78547 25.29626 1.000 26.93312 589 PHE B C 1
ATOM 9797 O O . PHE B 1 603 ? 23.58881 -46.06827 25.56872 1.000 23.85934 589 PHE B O 1
ATOM 9805 N N . VAL B 1 604 ? 25.47652 -47.12553 26.19302 1.000 26.45616 590 VAL B N 1
ATOM 9806 C CA . VAL B 1 604 ? 25.31366 -46.80248 27.60500 1.000 25.19308 590 VAL B CA 1
ATOM 9807 C C . VAL B 1 604 ? 26.55583 -46.07766 28.11520 1.000 28.38445 590 VAL B C 1
ATOM 9808 O O . VAL B 1 604 ? 27.68567 -46.52020 27.87591 1.000 29.81836 590 VAL B O 1
ATOM 9812 N N . THR B 1 605 ? 26.34067 -44.95086 28.78422 1.000 30.68749 591 THR B N 1
ATOM 9813 C CA A THR B 1 605 ? 27.38979 -44.23412 29.49478 0.448 31.74562 591 THR B CA 1
ATOM 9814 C CA B THR B 1 605 ? 27.38427 -44.22942 29.49203 0.552 31.74039 591 THR B CA 1
ATOM 9815 C C . THR B 1 605 ? 27.16674 -44.38730 30.99089 1.000 32.73202 591 THR B C 1
ATOM 9816 O O . THR B 1 605 ? 26.03885 -44.27054 31.47206 1.000 30.53275 591 THR B O 1
ATOM 9823 N N . MET B 1 606 ? 28.24820 -44.63926 31.72544 1.000 33.97362 592 MET B N 1
ATOM 9824 C CA . MET B 1 606 ? 28.19423 -44.87527 33.16140 1.000 36.70728 592 MET B CA 1
ATOM 9825 C C . MET B 1 606 ? 28.76568 -43.69784 33.93389 1.000 35.57093 592 MET B C 1
ATOM 9826 O O . MET B 1 606 ? 29.54992 -42.90179 33.40642 1.000 41.39351 592 MET B O 1
ATOM 9831 N N . LYS B 1 607 ? 28.38026 -43.60405 35.20910 1.000 37.59165 593 LYS B N 1
ATOM 9832 C CA . LYS B 1 607 ? 28.97601 -42.60446 36.07902 1.000 42.18505 593 LYS B CA 1
ATOM 9833 C C . LYS B 1 607 ? 30.47108 -42.87881 36.22027 1.000 47.74490 593 LYS B C 1
ATOM 9834 O O . LYS B 1 607 ? 30.90647 -44.02475 36.07075 1.000 48.22081 593 LYS B O 1
ATOM 9840 N N . PRO B 1 608 ? 31.27912 -41.83441 36.47429 1.000 44.44734 594 PRO B N 1
ATOM 9841 C CA . PRO B 1 608 ? 32.74276 -42.02498 36.53748 1.000 55.97594 594 PRO B CA 1
ATOM 9842 C C . PRO B 1 608 ? 33.20150 -42.99103 37.61128 1.000 59.13647 594 PRO B C 1
ATOM 9843 O O . PRO B 1 608 ? 34.17062 -43.73039 37.39862 1.000 60.73965 594 PRO B O 1
ATOM 9847 N N . GLU B 1 609 ? 32.54987 -42.99161 38.77017 1.000 57.17632 595 GLU B N 1
ATOM 9848 C CA . GLU B 1 609 ? 32.98399 -43.84041 39.86794 1.000 58.81876 595 GLU B CA 1
ATOM 9849 C C . GLU B 1 609 ? 32.45802 -45.27087 39.77327 1.000 60.45687 595 GLU B C 1
ATOM 9850 O O . GLU B 1 609 ? 32.72178 -46.06422 40.68497 1.000 59.60274 595 GLU B O 1
ATOM 9856 N N . PHE B 1 610 ? 31.74066 -45.63655 38.70816 1.000 53.17962 596 PHE B N 1
ATOM 9857 C CA . PHE B 1 610 ? 31.25326 -47.00410 38.60147 1.000 52.89597 596 PHE B CA 1
ATOM 9858 C C . PHE B 1 610 ? 32.39692 -47.95431 38.26124 1.000 55.46017 596 PHE B C 1
ATOM 9859 O O . PHE B 1 610 ? 33.12960 -47.73934 37.29059 1.000 53.56026 596 PHE B O 1
ATOM 9867 N N . ASP B 1 611 ? 32.52187 -49.02789 39.04092 1.000 57.77991 597 ASP B N 1
ATOM 9868 C CA . ASP B 1 611 ? 33.68362 -49.91440 38.98469 1.000 62.99483 597 ASP B CA 1
ATOM 9869 C C . ASP B 1 611 ? 33.44780 -51.00111 37.93984 1.000 63.11145 597 ASP B C 1
ATOM 9870 O O . ASP B 1 611 ? 32.62775 -51.90036 38.14818 1.000 64.76230 597 ASP B O 1
ATOM 9875 N N . LEU B 1 612 ? 34.18265 -50.93268 36.82629 1.000 61.70590 598 LEU B N 1
ATOM 9876 C CA . LEU B 1 612 ? 34.11185 -51.96870 35.79974 1.000 66.23782 598 LEU B CA 1
ATOM 9877 C C . LEU B 1 612 ? 35.00770 -53.16555 36.11002 1.000 72.46146 598 LEU B C 1
ATOM 9878 O O . LEU B 1 612 ? 35.02883 -54.12802 35.33268 1.000 72.66194 598 LEU B O 1
ATOM 9880 N N . LYS B 1 613 ? 35.74487 -53.12709 37.21927 1.000 72.34310 599 LYS B N 1
ATOM 9881 C CA . LYS B 1 613 ? 36.48010 -54.27960 37.72549 1.000 82.02129 599 LYS B CA 1
ATOM 9882 C C . LYS B 1 613 ? 35.68065 -55.07219 38.75274 1.000 82.24178 599 LYS B C 1
ATOM 9883 O O . LYS B 1 613 ? 35.77750 -56.30283 38.79081 1.000 87.05475 599 LYS B O 1
ATOM 9885 N N . ALA B 1 614 ? 34.89118 -54.39713 39.59356 1.000 79.94686 600 ALA B N 1
ATOM 9886 C CA . ALA B 1 614 ? 34.01201 -55.11426 40.51241 1.000 77.98939 600 ALA B CA 1
ATOM 9887 C C . ALA B 1 614 ? 32.85014 -55.75664 39.76296 1.000 82.87821 600 ALA B C 1
ATOM 9888 O O . ALA B 1 614 ? 32.55444 -56.94248 39.95421 1.000 86.05519 600 ALA B O 1
ATOM 9890 N N . THR B 1 615 ? 32.17433 -54.98293 38.90993 1.000 74.49967 601 THR B N 1
ATOM 9891 C CA . THR B 1 615 ? 31.11996 -55.47850 38.02440 1.000 74.26176 601 THR B CA 1
ATOM 9892 C C . THR B 1 615 ? 31.68697 -55.46458 36.60871 1.000 68.98894 601 THR B C 1
ATOM 9893 O O . THR B 1 615 ? 31.69998 -54.41830 35.95255 1.000 70.96841 601 THR B O 1
ATOM 9897 N N . LYS B 1 616 ? 32.16589 -56.62233 36.14505 1.000 60.67576 602 LYS B N 1
ATOM 9898 C CA . LYS B 1 616 ? 32.70813 -56.71778 34.79697 1.000 48.88262 602 LYS B CA 1
ATOM 9899 C C . LYS B 1 616 ? 31.68013 -56.21960 33.78724 1.000 52.36884 602 LYS B C 1
ATOM 9900 O O . LYS B 1 616 ? 30.46975 -56.26400 34.03161 1.000 50.03938 602 LYS B O 1
ATOM 9902 N N . GLU B 1 617 ? 32.17159 -55.71810 32.65102 1.000 44.06883 603 GLU B N 1
ATOM 9903 C CA . GLU B 1 617 ? 31.26643 -55.16483 31.65183 1.000 50.05285 603 GLU B CA 1
ATOM 9904 C C . GLU B 1 617 ? 30.22989 -56.19379 31.21708 1.000 45.56759 603 GLU B C 1
ATOM 9905 O O . GLU B 1 617 ? 29.03718 -55.88289 31.13923 1.000 40.15885 603 GLU B O 1
ATOM 9911 N N . ALA B 1 618 ? 30.66254 -57.42973 30.94737 1.000 41.52492 604 ALA B N 1
ATOM 9912 C CA . ALA B 1 618 ? 29.72427 -58.46926 30.53305 1.000 42.61068 604 ALA B CA 1
ATOM 9913 C C . ALA B 1 618 ? 28.59652 -58.64821 31.54546 1.000 42.56615 604 ALA B C 1
ATOM 9914 O O . ALA B 1 618 ? 27.42935 -58.80974 31.16445 1.000 39.41197 604 ALA B O 1
ATOM 9916 N N . ASP B 1 619 ? 28.92441 -58.62960 32.83962 1.000 41.09708 605 ASP B N 1
ATOM 9917 C CA . ASP B 1 619 ? 27.90156 -58.81803 33.86423 1.000 38.13509 605 ASP B CA 1
ATOM 9918 C C . ASP B 1 619 ? 26.98175 -57.60758 33.96585 1.000 37.64564 605 ASP B C 1
ATOM 9919 O O . ASP B 1 619 ? 25.77059 -57.75487 34.16572 1.000 34.63624 605 ASP B O 1
ATOM 9924 N N . LEU B 1 620 ? 27.53835 -56.39945 33.86064 1.000 35.95900 606 LEU B N 1
ATOM 9925 C CA . LEU B 1 620 ? 26.70289 -55.20278 33.85678 1.000 33.49294 606 LEU B CA 1
ATOM 9926 C C . LEU B 1 620 ? 25.71823 -55.22888 32.69226 1.000 31.61372 606 LEU B C 1
ATOM 9927 O O . LEU B 1 620 ? 24.52882 -54.95323 32.86719 1.000 28.60924 606 LEU B O 1
ATOM 9932 N N . SER B 1 621 ? 26.18906 -55.59428 31.49897 1.000 31.34386 607 SER B N 1
ATOM 9933 C CA . SER B 1 621 ? 25.30401 -55.58085 30.33772 1.000 29.80319 607 SER B CA 1
ATOM 9934 C C . SER B 1 621 ? 24.17642 -56.59832 30.49678 1.000 29.76332 607 SER B C 1
ATOM 9935 O O . SER B 1 621 ? 23.02204 -56.31808 30.14755 1.000 29.26243 607 SER B O 1
ATOM 9938 N N . LYS B 1 622 ? 24.48240 -57.76768 31.05969 1.000 28.55687 608 LYS B N 1
ATOM 9939 C CA . LYS B 1 622 ? 23.42507 -58.71803 31.38111 1.000 26.55339 608 LYS B CA 1
ATOM 9940 C C . LYS B 1 622 ? 22.42797 -58.11324 32.36182 1.000 25.58456 608 LYS B C 1
ATOM 9941 O O . LYS B 1 622 ? 21.21698 -58.25446 32.19011 1.000 26.42265 608 LYS B O 1
ATOM 9947 N N . GLU B 1 623 ? 22.92081 -57.47003 33.43145 1.000 26.96414 609 GLU B N 1
ATOM 9948 C CA . GLU B 1 623 ? 22.00300 -56.83316 34.37574 1.000 26.16532 609 GLU B CA 1
ATOM 9949 C C . GLU B 1 623 ? 21.12927 -55.79301 33.69016 1.000 24.38407 609 GLU B C 1
ATOM 9950 O O . GLU B 1 623 ? 19.92750 -55.70176 33.96977 1.000 24.35123 609 GLU B O 1
ATOM 9956 N N . LEU B 1 624 ? 21.71258 -54.99178 32.79250 1.000 23.15169 610 LEU B N 1
ATOM 9957 C CA . LEU B 1 624 ? 20.91756 -53.96688 32.11767 1.000 23.63767 610 LEU B CA 1
ATOM 9958 C C . LEU B 1 624 ? 19.81302 -54.59874 31.28321 1.000 23.86684 610 LEU B C 1
ATOM 9959 O O . LEU B 1 624 ? 18.67233 -54.11607 31.27488 1.000 21.76531 610 LEU B O 1
ATOM 9964 N N . ALA B 1 625 ? 20.13717 -55.67013 30.56185 1.000 22.44767 611 ALA B N 1
ATOM 9965 C CA . ALA B 1 625 ? 19.11483 -56.32515 29.75167 1.000 21.11118 611 ALA B CA 1
ATOM 9966 C C . ALA B 1 625 ? 18.03996 -56.95638 30.62948 1.000 22.37643 611 ALA B C 1
ATOM 9967 O O . ALA B 1 625 ? 16.85280 -56.89419 30.29926 1.000 22.67481 611 ALA B O 1
ATOM 9969 N N . ILE B 1 626 ? 18.43189 -57.57860 31.75173 1.000 21.30794 612 ILE B N 1
ATOM 9970 C CA . ILE B 1 626 ? 17.41566 -58.16280 32.62970 1.000 24.40842 612 ILE B CA 1
ATOM 9971 C C . ILE B 1 626 ? 16.47099 -57.08136 33.13320 1.000 25.15517 612 ILE B C 1
ATOM 9972 O O . ILE B 1 626 ? 15.24326 -57.25501 33.14186 1.000 24.95316 612 ILE B O 1
ATOM 9977 N N . GLN B 1 627 ? 17.02934 -55.93478 33.53049 1.000 24.37756 613 GLN B N 1
ATOM 9978 C CA A GLN B 1 627 ? 16.18714 -54.84936 34.00763 0.556 26.01364 613 GLN B CA 1
ATOM 9979 C CA B GLN B 1 627 ? 16.22052 -54.81256 33.99055 0.444 26.02187 613 GLN B CA 1
ATOM 9980 C C . GLN B 1 627 ? 15.19041 -54.40858 32.93855 1.000 26.89601 613 GLN B C 1
ATOM 9981 O O . GLN B 1 627 ? 14.01111 -54.19036 33.24418 1.000 27.53464 613 GLN B O 1
ATOM 9992 N N . VAL B 1 628 ? 15.62170 -54.29941 31.68245 1.000 23.60934 614 VAL B N 1
ATOM 9993 C CA . VAL B 1 628 ? 14.67689 -53.92354 30.62155 1.000 22.67601 614 VAL B CA 1
ATOM 9994 C C . VAL B 1 628 ? 13.61705 -54.99900 30.43583 1.000 22.09921 614 VAL B C 1
ATOM 9995 O O . VAL B 1 628 ? 12.42778 -54.69576 30.24902 1.000 21.98116 614 VAL B O 1
ATOM 9999 N N . ARG B 1 629 ? 14.02369 -56.27247 30.47008 1.000 24.04899 615 ARG B N 1
ATOM 10000 C CA A ARG B 1 629 ? 13.05812 -57.34604 30.28034 0.590 23.21788 615 ARG B CA 1
ATOM 10001 C CA B ARG B 1 629 ? 13.05959 -57.34905 30.28123 0.410 23.21987 615 ARG B CA 1
ATOM 10002 C C . ARG B 1 629 ? 11.99146 -57.30915 31.36264 1.000 24.44780 615 ARG B C 1
ATOM 10003 O O . ARG B 1 629 ? 10.80795 -57.54236 31.08580 1.000 24.16788 615 ARG B O 1
ATOM 10018 N N . LYS B 1 630 ? 12.38860 -56.99341 32.59780 1.000 25.35876 616 LYS B N 1
ATOM 10019 C CA . LYS B 1 630 ? 11.43763 -57.01588 33.70266 1.000 25.48652 616 LYS B CA 1
ATOM 10020 C C . LYS B 1 630 ? 10.45942 -55.86308 33.61734 1.000 25.77804 616 LYS B C 1
ATOM 10021 O O . LYS B 1 630 ? 9.27318 -56.02723 33.92605 1.000 28.03347 616 LYS B O 1
ATOM 10027 N N . VAL B 1 631 ? 10.93659 -54.68952 33.21013 1.000 25.21924 617 VAL B N 1
ATOM 10028 C CA . VAL B 1 631 ? 10.11604 -53.49346 33.25033 1.000 24.01461 617 VAL B CA 1
ATOM 10029 C C . VAL B 1 631 ? 9.27531 -53.32512 31.98576 1.000 27.08206 617 VAL B C 1
ATOM 10030 O O . VAL B 1 631 ? 8.15050 -52.81808 32.04303 1.000 27.93293 617 VAL B O 1
ATOM 10034 N N . ILE B 1 632 ? 9.79423 -53.71377 30.83760 1.000 22.48993 618 ILE B N 1
ATOM 10035 C CA . ILE B 1 632 ? 9.09180 -53.56153 29.57527 1.000 24.00294 618 ILE B CA 1
ATOM 10036 C C . ILE B 1 632 ? 8.72329 -54.91827 28.99210 1.000 24.47700 618 ILE B C 1
ATOM 10037 O O . ILE B 1 632 ? 7.54734 -55.19475 28.73324 1.000 27.70001 618 ILE B O 1
ATOM 10042 N N . GLY B 1 633 ? 9.71498 -55.77403 28.77169 1.000 22.28201 619 GLY B N 1
ATOM 10043 C CA . GLY B 1 633 ? 9.47606 -57.10170 28.26575 1.000 22.26193 619 GLY B CA 1
ATOM 10044 C C . GLY B 1 633 ? 10.67587 -57.59061 27.48783 1.000 20.82540 619 GLY B C 1
ATOM 10045 O O . GLY B 1 633 ? 11.55485 -56.81234 27.12215 1.000 21.02776 619 GLY B O 1
ATOM 10046 N N . PRO B 1 634 ? 10.72906 -58.89245 27.20029 1.000 22.25146 620 PRO B N 1
ATOM 10047 C CA . PRO B 1 634 ? 11.94391 -59.43674 26.56767 1.000 19.19734 620 PRO B CA 1
ATOM 10048 C C . PRO B 1 634 ? 12.21915 -58.83441 25.19897 1.000 18.60044 620 PRO B C 1
ATOM 10049 O O . PRO B 1 634 ? 13.38739 -58.68657 24.81171 1.000 20.36846 620 PRO B O 1
ATOM 10053 N N . PHE B 1 635 ? 11.17531 -58.46707 24.46262 1.000 19.75789 621 PHE B N 1
ATOM 10054 C CA . PHE B 1 635 ? 11.35991 -57.88888 23.13250 1.000 18.53791 621 PHE B CA 1
ATOM 10055 C C . PHE B 1 635 ? 12.09521 -56.55141 23.18596 1.000 19.35597 621 PHE B C 1
ATOM 10056 O O . PHE B 1 635 ? 12.68426 -56.12840 22.18283 1.000 22.03797 621 PHE B O 1
ATOM 10064 N N . ALA B 1 636 ? 12.05718 -55.86905 24.31685 1.000 18.52077 622 ALA B N 1
ATOM 10065 C CA . ALA B 1 636 ? 12.76779 -54.60190 24.43918 1.000 19.96606 622 ALA B CA 1
ATOM 10066 C C . ALA B 1 636 ? 14.18248 -54.76412 24.98872 1.000 18.49025 622 ALA B C 1
ATOM 10067 O O . ALA B 1 636 ? 14.96098 -53.81184 24.93531 1.000 19.98428 622 ALA B O 1
ATOM 10069 N N . ALA B 1 637 ? 14.52171 -55.91675 25.53553 1.000 20.03389 623 ALA B N 1
ATOM 10070 C CA . ALA B 1 637 ? 15.84482 -56.09552 26.10960 1.000 21.55927 623 ALA B CA 1
ATOM 10071 C C . ALA B 1 637 ? 16.89672 -55.94311 25.01614 1.000 20.36124 623 ALA B C 1
ATOM 10072 O O . ALA B 1 637 ? 16.75587 -56.55538 23.94111 1.000 20.19282 623 ALA B O 1
ATOM 10074 N N . PRO B 1 638 ? 17.94370 -55.13516 25.22956 1.000 21.70093 624 PRO B N 1
ATOM 10075 C CA . PRO B 1 638 ? 18.97360 -54.98289 24.19407 1.000 20.85817 624 PRO B CA 1
ATOM 10076 C C . PRO B 1 638 ? 19.61276 -56.31318 23.84081 1.000 23.63126 624 PRO B C 1
ATOM 10077 O O . PRO B 1 638 ? 19.98600 -57.09980 24.71719 1.000 22.80619 624 PRO B O 1
ATOM 10081 N N . LYS B 1 639 ? 19.71155 -56.56564 22.52907 1.000 20.01500 625 LYS B N 1
ATOM 10082 C CA A LYS B 1 639 ? 20.43957 -57.72998 22.03979 0.553 22.23085 625 LYS B CA 1
ATOM 10083 C CA B LYS B 1 639 ? 20.43971 -57.73160 22.04334 0.447 22.24484 625 LYS B CA 1
ATOM 10084 C C . LYS B 1 639 ? 21.94314 -57.54640 22.19443 1.000 25.55546 625 LYS B C 1
ATOM 10085 O O . LYS B 1 639 ? 22.67038 -58.52549 22.42619 1.000 26.50210 625 LYS B O 1
ATOM 10096 N N . LYS B 1 640 ? 22.42280 -56.29823 22.09492 1.000 25.71927 626 LYS B N 1
ATOM 10097 C CA . LYS B 1 640 ? 23.82153 -55.95257 22.27185 1.000 26.10732 626 LYS B CA 1
ATOM 10098 C C . LYS B 1 640 ? 23.86311 -54.61783 22.99575 1.000 23.39634 626 LYS B C 1
ATOM 10099 O O . LYS B 1 640 ? 23.02746 -53.74482 22.75242 1.000 23.62691 626 LYS B O 1
ATOM 10105 N N . ILE B 1 641 ? 24.82483 -54.47664 23.89750 1.000 24.13492 627 ILE B N 1
ATOM 10106 C CA . ILE B 1 641 ? 25.02165 -53.23600 24.63372 1.000 25.15990 627 ILE B CA 1
ATOM 10107 C C . ILE B 1 641 ? 26.46389 -52.79732 24.43071 1.000 24.76822 627 ILE B C 1
ATOM 10108 O O . ILE B 1 641 ? 27.38642 -53.61763 24.52236 1.000 26.11328 627 ILE B O 1
ATOM 10113 N N . TYR B 1 642 ? 26.64644 -51.52357 24.09466 1.000 25.00283 628 TYR B N 1
ATOM 10114 C CA . TYR B 1 642 ? 27.96126 -50.90668 23.93894 1.000 29.21509 628 TYR B CA 1
ATOM 10115 C C . TYR B 1 642 ? 28.14717 -49.87478 25.04034 1.000 29.25934 628 TYR B C 1
ATOM 10116 O O . TYR B 1 642 ? 27.35761 -48.93748 25.13619 1.000 28.48909 628 TYR B O 1
ATOM 10125 N N . LEU B 1 643 ? 29.19767 -50.01818 25.84653 1.000 32.98772 629 LEU B N 1
ATOM 10126 C CA . LEU B 1 643 ? 29.54162 -48.97556 26.80744 1.000 29.70850 629 LEU B CA 1
ATOM 10127 C C . LEU B 1 643 ? 30.43096 -47.93435 26.13974 1.000 33.81035 629 LEU B C 1
ATOM 10128 O O . LEU B 1 643 ? 31.47008 -48.27680 25.56269 1.000 34.78954 629 LEU B O 1
ATOM 10133 N N . VAL B 1 644 ? 30.02659 -46.66199 26.21301 1.000 32.10139 630 VAL B N 1
ATOM 10134 C CA . VAL B 1 644 ? 30.77309 -45.58791 25.57318 1.000 33.55560 630 VAL B CA 1
ATOM 10135 C C . VAL B 1 644 ? 30.98092 -44.44499 26.55987 1.000 34.61436 630 VAL B C 1
ATOM 10136 O O . VAL B 1 644 ? 30.20983 -44.25155 27.50173 1.000 35.73645 630 VAL B O 1
ATOM 10140 N N . SER B 1 645 ? 32.02063 -43.65637 26.29449 1.000 35.18759 631 SER B N 1
ATOM 10141 C CA . SER B 1 645 ? 32.36135 -42.54484 27.17677 1.000 34.70494 631 SER B CA 1
ATOM 10142 C C . SER B 1 645 ? 31.34985 -41.40808 27.07554 1.000 39.42868 631 SER B C 1
ATOM 10143 O O . SER B 1 645 ? 31.18897 -40.64064 28.02820 1.000 40.62289 631 SER B O 1
ATOM 10146 N N . ASP B 1 646 ? 30.67027 -41.27514 25.94165 1.000 37.18096 632 ASP B N 1
ATOM 10147 C CA . ASP B 1 646 ? 29.65204 -40.24709 25.75367 1.000 35.19910 632 ASP B CA 1
ATOM 10148 C C . ASP B 1 646 ? 28.83350 -40.64319 24.53333 1.000 34.61832 632 ASP B C 1
ATOM 10149 O O . ASP B 1 646 ? 29.14244 -41.61767 23.85244 1.000 33.45526 632 ASP B O 1
ATOM 10154 N N . LEU B 1 647 ? 27.79260 -39.87547 24.25809 1.000 38.10476 633 LEU B N 1
ATOM 10155 C CA . LEU B 1 647 ? 26.93968 -40.12775 23.10802 1.000 29.70473 633 LEU B CA 1
ATOM 10156 C C . LEU B 1 647 ? 27.02101 -38.94159 22.15534 1.000 32.66841 633 LEU B C 1
ATOM 10157 O O . LEU B 1 647 ? 27.26019 -37.81390 22.59530 1.000 32.15236 633 LEU B O 1
ATOM 10162 N N . PRO B 1 648 ? 26.86259 -39.16598 20.85130 1.000 28.60264 634 PRO B N 1
ATOM 10163 C CA . PRO B 1 648 ? 26.86498 -38.04467 19.90395 1.000 29.82617 634 PRO B CA 1
ATOM 10164 C C . PRO B 1 648 ? 25.62464 -37.18874 20.11659 1.000 31.60715 634 PRO B C 1
ATOM 10165 O O . PRO B 1 648 ? 24.50783 -37.70677 20.18393 1.000 27.59644 634 PRO B O 1
ATOM 10169 N N . LYS B 1 649 ? 25.83835 -35.88123 20.24266 1.000 32.08803 635 LYS B N 1
ATOM 10170 C CA . LYS B 1 649 ? 24.78005 -34.93213 20.56851 1.000 33.73176 635 LYS B CA 1
ATOM 10171 C C . LYS B 1 649 ? 24.93550 -33.65889 19.75134 1.000 34.27592 635 LYS B C 1
ATOM 10172 O O . LYS B 1 649 ? 26.04924 -33.23210 19.44384 1.000 33.75744 635 LYS B O 1
ATOM 10178 N N . THR B 1 650 ? 23.80091 -33.05178 19.40052 1.000 31.48278 636 THR B N 1
ATOM 10179 C CA . THR B 1 650 ? 23.83944 -31.71726 18.82179 1.000 33.36316 636 THR B CA 1
ATOM 10180 C C . THR B 1 650 ? 24.18200 -30.69517 19.89649 1.000 34.55060 636 THR B C 1
ATOM 10181 O O . THR B 1 650 ? 24.21064 -30.98954 21.09411 1.000 33.83648 636 THR B O 1
ATOM 10185 N N . ARG B 1 651 ? 24.44722 -29.47295 19.44421 1.000 36.62801 637 ARG B N 1
ATOM 10186 C CA . ARG B 1 651 ? 24.63307 -28.37006 20.37754 1.000 38.05871 637 ARG B CA 1
ATOM 10187 C C . ARG B 1 651 ? 23.36604 -28.09219 21.18093 1.000 42.65223 637 ARG B C 1
ATOM 10188 O O . ARG B 1 651 ? 23.44925 -27.60411 22.31278 1.000 49.19747 637 ARG B O 1
ATOM 10196 N N . SER B 1 652 ? 22.18850 -28.42112 20.63258 1.000 45.48135 638 SER B N 1
ATOM 10197 C CA . SER B 1 652 ? 20.94303 -28.26404 21.37932 1.000 41.30877 638 SER B CA 1
ATOM 10198 C C . SER B 1 652 ? 20.77375 -29.30616 22.48183 1.000 41.50296 638 SER B C 1
ATOM 10199 O O . SER B 1 652 ? 19.90583 -29.13035 23.34713 1.000 43.56138 638 SER B O 1
ATOM 10202 N N . GLY B 1 653 ? 21.59178 -30.37304 22.49286 1.000 35.60474 639 GLY B N 1
ATOM 10203 C CA . GLY B 1 653 ? 21.51542 -31.41955 23.48677 1.000 31.40123 639 GLY B CA 1
ATOM 10204 C C . GLY B 1 653 ? 20.81806 -32.67771 23.02233 1.000 30.32128 639 GLY B C 1
ATOM 10205 O O . GLY B 1 653 ? 20.79930 -33.66914 23.75756 1.000 30.89338 639 GLY B O 1
ATOM 10206 N N . LYS B 1 654 ? 20.26572 -32.67012 21.81648 1.000 29.05273 640 LYS B N 1
ATOM 10207 C CA . LYS B 1 654 ? 19.63673 -33.85401 21.26258 1.000 26.96686 640 LYS B CA 1
ATOM 10208 C C . LYS B 1 654 ? 20.65165 -34.98356 21.08592 1.000 27.54414 640 LYS B C 1
ATOM 10209 O O . LYS B 1 654 ? 21.75785 -34.75803 20.59506 1.000 27.78863 640 LYS B O 1
ATOM 10215 N N . ILE B 1 655 ? 20.27020 -36.20393 21.45840 1.000 25.05948 641 ILE B N 1
ATOM 10216 C CA . ILE B 1 655 ? 21.11385 -37.36881 21.18999 1.000 24.23731 641 ILE B CA 1
ATOM 10217 C C . ILE B 1 655 ? 20.86128 -37.81653 19.76171 1.000 24.56894 641 ILE B C 1
ATOM 10218 O O . ILE B 1 655 ? 19.70959 -38.05305 19.36734 1.000 24.50056 641 ILE B O 1
ATOM 10223 N N . MET B 1 656 ? 21.93476 -37.95225 18.98517 1.000 25.18207 642 MET B N 1
ATOM 10224 C CA . MET B 1 656 ? 21.79672 -38.19842 17.54807 1.000 27.98730 642 MET B CA 1
ATOM 10225 C C . MET B 1 656 ? 21.64690 -39.69724 17.27446 1.000 26.83665 642 MET B C 1
ATOM 10226 O O . MET B 1 656 ? 22.56316 -40.39099 16.82309 1.000 26.32995 642 MET B O 1
ATOM 10231 N N . ARG B 1 657 ? 20.44276 -40.19687 17.56575 1.000 23.62474 643 ARG B N 1
ATOM 10232 C CA . ARG B 1 657 ? 20.18707 -41.62436 17.39516 1.000 23.18795 643 ARG B CA 1
ATOM 10233 C C . ARG B 1 657 ? 20.28091 -42.05118 15.92987 1.000 27.74179 643 ARG B C 1
ATOM 10234 O O . ARG B 1 657 ? 20.63275 -43.19937 15.64375 1.000 25.62403 643 ARG B O 1
ATOM 10242 N N . ARG B 1 658 ? 20.00177 -41.14455 14.98783 1.000 25.18082 644 ARG B N 1
ATOM 10243 C CA . ARG B 1 658 ? 20.15228 -41.51033 13.58097 1.000 28.92313 644 ARG B CA 1
ATOM 10244 C C . ARG B 1 658 ? 21.59714 -41.87876 13.26495 1.000 28.62655 644 ARG B C 1
ATOM 10245 O O . ARG B 1 658 ? 21.85820 -42.81404 12.50256 1.000 28.60572 644 ARG B O 1
ATOM 10253 N N . VAL B 1 659 ? 22.55292 -41.15842 13.85624 1.000 27.58801 645 VAL B N 1
ATOM 10254 C CA . VAL B 1 659 ? 23.96604 -41.45736 13.63412 1.000 28.64819 645 VAL B CA 1
ATOM 10255 C C . VAL B 1 659 ? 24.29954 -42.82972 14.19423 1.000 27.72372 645 VAL B C 1
ATOM 10256 O O . VAL B 1 659 ? 24.99768 -43.63046 13.55979 1.000 30.32828 645 VAL B O 1
ATOM 10260 N N . LEU B 1 660 ? 23.81656 -43.10765 15.40210 1.000 26.68806 646 LEU B N 1
ATOM 10261 C CA . LEU B 1 660 ? 24.04694 -44.40734 16.02395 1.000 26.91871 646 LEU B CA 1
ATOM 10262 C C . LEU B 1 660 ? 23.40344 -45.51857 15.20900 1.000 26.93166 646 LEU B C 1
ATOM 10263 O O . LEU B 1 660 ? 24.00216 -46.58245 15.01520 1.000 27.26932 646 LEU B O 1
ATOM 10268 N N . ARG B 1 661 ? 22.16936 -45.28595 14.73550 1.000 26.13207 647 ARG B N 1
ATOM 10269 C CA . ARG B 1 661 ? 21.45786 -46.28596 13.93538 1.000 25.63978 647 ARG B CA 1
ATOM 10270 C C . ARG B 1 661 ? 22.20615 -46.58824 12.64146 1.000 29.83102 647 ARG B C 1
ATOM 10271 O O . ARG B 1 661 ? 22.35019 -47.75292 12.25276 1.000 32.15680 647 ARG B O 1
ATOM 10279 N N . LYS B 1 662 ? 22.70763 -45.55547 11.96656 1.000 30.08586 648 LYS B N 1
ATOM 10280 C CA . LYS B 1 662 ? 23.39800 -45.78949 10.70559 1.000 33.36688 648 LYS B CA 1
ATOM 10281 C C . LYS B 1 662 ? 24.72582 -46.50869 10.92176 1.000 39.10579 648 LYS B C 1
ATOM 10282 O O . LYS B 1 662 ? 25.09991 -47.37596 10.12441 1.000 41.34619 648 LYS B O 1
ATOM 10288 N N . ILE B 1 663 ? 25.44174 -46.18747 12.00180 1.000 31.83978 649 ILE B N 1
ATOM 10289 C CA . ILE B 1 663 ? 26.67144 -46.91633 12.30825 1.000 35.74672 649 ILE B CA 1
ATOM 10290 C C . ILE B 1 663 ? 26.37453 -48.38970 12.54684 1.000 38.21384 649 ILE B C 1
ATOM 10291 O O . ILE B 1 663 ? 27.02293 -49.26642 11.96762 1.000 37.99347 649 ILE B O 1
ATOM 10296 N N . VAL B 1 664 ? 25.39896 -48.68613 13.41077 1.000 34.81361 650 VAL B N 1
ATOM 10297 C CA . VAL B 1 664 ? 25.03140 -50.08036 13.66357 1.000 36.44283 650 VAL B CA 1
ATOM 10298 C C . VAL B 1 664 ? 24.66731 -50.78958 12.35993 1.000 38.54785 650 VAL B C 1
ATOM 10299 O O . VAL B 1 664 ? 24.98155 -51.97031 12.17581 1.000 35.22094 650 VAL B O 1
ATOM 10303 N N . ALA B 1 665 ? 24.01909 -50.08206 11.42877 1.000 34.45724 651 ALA B N 1
ATOM 10304 C CA . ALA B 1 665 ? 23.62300 -50.67353 10.15625 1.000 39.91120 651 ALA B CA 1
ATOM 10305 C C . ALA B 1 665 ? 24.76849 -50.76537 9.15676 1.000 46.00926 651 ALA B C 1
ATOM 10306 O O . ALA B 1 665 ? 24.53942 -51.19488 8.02111 1.000 45.36288 651 ALA B O 1
ATOM 10308 N N . GLY B 1 666 ? 25.98165 -50.37821 9.53909 1.000 46.18063 652 GLY B N 1
ATOM 10309 C CA . GLY B 1 666 ? 27.08316 -50.35298 8.59083 1.000 48.68257 652 GLY B CA 1
ATOM 10310 C C . GLY B 1 666 ? 26.99546 -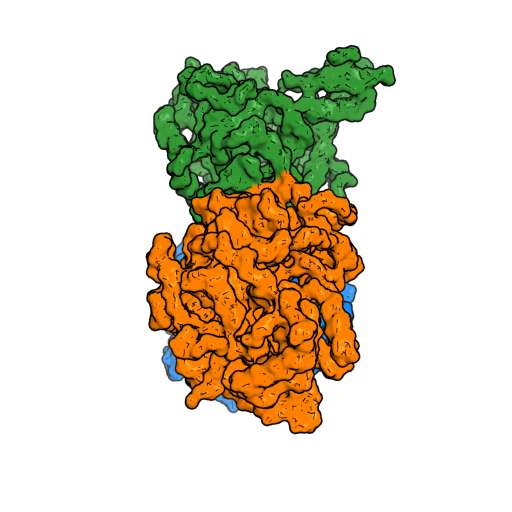49.25252 7.55626 1.000 51.28806 652 GLY B C 1
ATOM 10311 O O . GLY B 1 666 ? 27.50259 -49.41992 6.44156 1.000 60.07527 652 GLY B O 1
ATOM 10312 N N . GLU B 1 667 ? 26.37009 -48.12109 7.89383 1.000 49.62762 653 GLU B N 1
ATOM 10313 C CA . GLU B 1 667 ? 26.15724 -47.02403 6.95460 1.000 51.23446 653 GLU B CA 1
ATOM 10314 C C . GLU B 1 667 ? 26.87455 -45.75498 7.40393 1.000 55.81269 653 GLU B C 1
ATOM 10315 O O . GLU B 1 667 ? 26.36925 -44.64870 7.20182 1.000 58.84455 653 GLU B O 1
ATOM 10321 N N . GLY B 1 668 ? 28.05693 -45.90131 8.01084 1.000 63.13962 654 GLY B N 1
ATOM 10322 C CA . GLY B 1 668 ? 28.84841 -44.74584 8.41287 1.000 69.07799 654 GLY B CA 1
ATOM 10323 C C . GLY B 1 668 ? 29.30555 -43.86532 7.26055 1.000 72.66684 654 GLY B C 1
ATOM 10324 O O . GLY B 1 668 ? 29.72962 -42.72579 7.48853 1.000 75.92852 654 GLY B O 1
ATOM 10325 N N . ASP B 1 669 ? 29.23541 -44.36697 6.02658 1.000 71.61870 655 ASP B N 1
ATOM 10326 C CA . ASP B 1 669 ? 29.57373 -43.54023 4.87466 1.000 73.73609 655 ASP B CA 1
ATOM 10327 C C . ASP B 1 669 ? 28.49635 -42.50009 4.60076 1.000 72.88262 655 ASP B C 1
ATOM 10328 O O . ASP B 1 669 ? 28.80297 -41.40627 4.11350 1.000 77.18358 655 ASP B O 1
ATOM 10330 N N . GLN B 1 670 ? 27.23789 -42.81343 4.90906 1.000 70.38738 656 GLN B N 1
ATOM 10331 C CA . GLN B 1 670 ? 26.11975 -41.92906 4.61193 1.000 70.60191 656 GLN B CA 1
ATOM 10332 C C . GLN B 1 670 ? 25.76716 -41.00802 5.77472 1.000 74.49327 656 GLN B C 1
ATOM 10333 O O . GLN B 1 670 ? 24.63413 -40.51580 5.83926 1.000 72.61779 656 GLN B O 1
ATOM 10335 N N . LEU B 1 671 ? 26.71308 -40.75535 6.68563 1.000 75.91135 657 LEU B N 1
ATOM 10336 C CA . LEU B 1 671 ? 26.39899 -39.99988 7.89547 1.000 71.55016 657 LEU B CA 1
ATOM 10337 C C . LEU B 1 671 ? 26.23430 -38.51124 7.61777 1.000 77.76078 657 LEU B C 1
ATOM 10338 O O . LEU B 1 671 ? 25.49899 -37.82593 8.33875 1.000 75.33005 657 LEU B O 1
ATOM 10343 N N . GLY B 1 672 ? 26.89759 -37.99221 6.58841 1.000 81.46434 658 GLY B N 1
ATOM 10344 C CA . GLY B 1 672 ? 26.89267 -36.56544 6.34537 1.000 84.14738 658 GLY B CA 1
ATOM 10345 C C . GLY B 1 672 ? 27.95407 -35.85852 7.15964 1.000 82.42861 658 GLY B C 1
ATOM 10346 O O . GLY B 1 672 ? 28.75629 -36.46687 7.87320 1.000 82.31952 658 GLY B O 1
ATOM 10347 N N . ASP B 1 673 ? 27.95984 -34.53317 7.04449 1.000 85.97380 659 ASP B N 1
ATOM 10348 C CA . ASP B 1 673 ? 28.95396 -33.71627 7.73105 1.000 82.86457 659 ASP B CA 1
ATOM 10349 C C . ASP B 1 673 ? 28.51653 -33.49152 9.17273 1.000 78.73524 659 ASP B C 1
ATOM 10350 O O . ASP B 1 673 ? 27.46462 -32.89529 9.42820 1.000 80.17106 659 ASP B O 1
ATOM 10352 N N . LEU B 1 674 ? 29.32220 -33.97667 10.11333 1.000 73.16166 660 LEU B N 1
ATOM 10353 C CA . LEU B 1 674 ? 29.03774 -33.85899 11.53605 1.000 65.74647 660 LEU B CA 1
ATOM 10354 C C . LEU B 1 674 ? 30.01476 -32.91977 12.23247 1.000 61.50062 660 LEU B C 1
ATOM 10355 O O . LEU B 1 674 ? 30.15054 -32.96993 13.45946 1.000 56.88535 660 LEU B O 1
ATOM 10360 N N . SER B 1 675 ? 30.68655 -32.05608 11.46277 1.000 59.41229 661 SER B N 1
ATOM 10361 C CA . SER B 1 675 ? 31.72449 -31.16458 11.97216 1.000 59.08722 661 SER B CA 1
ATOM 10362 C C . SER B 1 675 ? 31.22316 -30.19088 13.03210 1.000 56.28756 661 SER B C 1
ATOM 10363 O O . SER B 1 675 ? 32.04518 -29.54037 13.68534 1.000 56.42419 661 SER B O 1
ATOM 10366 N N . SER B 1 676 ? 29.90963 -30.06834 13.22259 1.000 53.33153 662 SER B N 1
ATOM 10367 C CA . SER B 1 676 ? 29.35978 -29.04856 14.10555 1.000 52.73985 662 SER B CA 1
ATOM 10368 C C . SER B 1 676 ? 28.47407 -29.63073 15.19481 1.000 49.88031 662 SER B C 1
ATOM 10369 O O . SER B 1 676 ? 27.76667 -28.87051 15.87073 1.000 50.11284 662 SER B O 1
ATOM 10372 N N . ILE B 1 677 ? 28.49797 -30.94998 15.38815 1.000 49.94420 663 ILE B N 1
ATOM 10373 C CA . ILE B 1 677 ? 27.82906 -31.56925 16.52543 1.000 46.44925 663 ILE B CA 1
ATOM 10374 C C . ILE B 1 677 ? 28.68451 -31.27649 17.74871 1.000 45.38522 663 ILE B C 1
ATOM 10375 O O . ILE B 1 677 ? 29.78788 -30.73684 17.62268 1.000 46.27521 663 ILE B O 1
ATOM 10380 N N . ALA B 1 678 ? 28.18031 -31.59604 18.94026 1.000 43.56194 664 ALA B N 1
ATOM 10381 C CA . ALA B 1 678 ? 28.83605 -31.11983 20.15910 1.000 42.67448 664 ALA B CA 1
ATOM 10382 C C . ALA B 1 678 ? 30.29907 -31.56387 20.21196 1.000 50.42992 664 ALA B C 1
ATOM 10383 O O . ALA B 1 678 ? 31.20554 -30.73782 20.37445 1.000 48.03779 664 ALA B O 1
ATOM 10385 N N . ASP B 1 679 ? 30.55496 -32.85720 20.03159 1.000 45.13976 665 ASP B N 1
ATOM 10386 C CA . ASP B 1 679 ? 31.92239 -33.37945 19.99688 1.000 52.24123 665 ASP B CA 1
ATOM 10387 C C . ASP B 1 679 ? 32.04676 -34.36426 18.84215 1.000 47.85370 665 ASP B C 1
ATOM 10388 O O . ASP B 1 679 ? 31.62670 -35.52421 18.96977 1.000 45.25327 665 ASP B O 1
ATOM 10393 N N . PRO B 1 680 ? 32.61103 -33.95371 17.70809 1.000 46.78716 666 PRO B N 1
ATOM 10394 C CA . PRO B 1 680 ? 32.72527 -34.89788 16.58657 1.000 48.33727 666 PRO B CA 1
ATOM 10395 C C . PRO B 1 680 ? 33.57502 -36.11670 16.90923 1.000 47.36183 666 PRO B C 1
ATOM 10396 O O . PRO B 1 680 ? 33.30913 -37.19534 16.36983 1.000 46.25293 666 PRO B O 1
ATOM 10400 N N . GLN B 1 681 ? 34.57303 -35.98971 17.79321 1.000 47.51971 667 GLN B N 1
ATOM 10401 C CA . GLN B 1 681 ? 35.41938 -37.13219 18.13054 1.000 49.35812 667 GLN B CA 1
ATOM 10402 C C . GLN B 1 681 ? 34.61543 -38.32195 18.65349 1.000 49.94822 667 GLN B C 1
ATOM 10403 O O . GLN B 1 681 ? 35.05720 -39.46823 18.51908 1.000 49.93209 667 GLN B O 1
ATOM 10405 N N . ILE B 1 682 ? 33.42689 -38.08835 19.20969 1.000 45.49759 668 ILE B N 1
ATOM 10406 C CA . ILE B 1 682 ? 32.68002 -39.19050 19.80008 1.000 44.29141 668 ILE B CA 1
ATOM 10407 C C . ILE B 1 682 ? 32.21616 -40.16596 18.72628 1.000 43.66970 668 ILE B C 1
ATOM 10408 O O . ILE B 1 682 ? 32.07237 -41.36502 18.99075 1.000 44.87176 668 ILE B O 1
ATOM 10413 N N . VAL B 1 683 ? 31.99748 -39.68164 17.50148 1.000 44.34694 669 VAL B N 1
ATOM 10414 C CA . VAL B 1 683 ? 31.55922 -40.55225 16.41395 1.000 45.55718 669 VAL B CA 1
ATOM 10415 C C . VAL B 1 683 ? 32.63262 -41.58685 16.10315 1.000 45.77074 669 VAL B C 1
ATOM 10416 O O . VAL B 1 683 ? 32.33091 -42.74786 15.80221 1.000 44.18193 669 VAL B O 1
ATOM 10420 N N . GLU B 1 684 ? 33.90163 -41.18565 16.19163 1.000 47.16926 670 GLU B N 1
ATOM 10421 C CA . GLU B 1 684 ? 34.99311 -42.12123 15.95388 1.000 47.17456 670 GLU B CA 1
ATOM 10422 C C . GLU B 1 684 ? 35.06254 -43.18869 17.04144 1.000 47.91604 670 GLU B C 1
ATOM 10423 O O . GLU B 1 684 ? 35.29396 -44.36593 16.74232 1.000 47.34394 670 GLU B O 1
ATOM 10429 N N . GLU B 1 685 ? 34.84694 -42.81316 18.30514 1.000 47.72860 671 GLU B N 1
ATOM 10430 C CA . GLU B 1 685 ? 34.79402 -43.82817 19.35741 1.000 49.95292 671 GLU B CA 1
ATOM 10431 C C . GLU B 1 685 ? 33.68816 -44.83659 19.09083 1.000 48.72631 671 GLU B C 1
ATOM 10432 O O . GLU B 1 685 ? 33.89386 -46.05025 19.21032 1.000 48.27501 671 GLU B O 1
ATOM 10438 N N . VAL B 1 686 ? 32.49798 -44.34620 18.74004 1.000 48.58129 672 VAL B N 1
ATOM 10439 C CA . VAL B 1 686 ? 31.36099 -45.22913 18.49230 1.000 43.89660 672 VAL B CA 1
ATOM 10440 C C . VAL B 1 686 ? 31.67114 -46.18833 17.35118 1.000 45.12469 672 VAL B C 1
ATOM 10441 O O . VAL B 1 686 ? 31.41197 -47.39346 17.44272 1.000 44.68823 672 VAL B O 1
ATOM 10445 N N . LYS B 1 687 ? 32.21975 -45.66477 16.25409 1.000 43.77838 673 LYS B N 1
ATOM 10446 C CA . LYS B 1 687 ? 32.60807 -46.52553 15.14205 1.000 50.04886 673 LYS B CA 1
ATOM 10447 C C . LYS B 1 687 ? 33.56612 -47.61846 15.59864 1.000 51.53232 673 LYS B C 1
ATOM 10448 O O . LYS B 1 687 ? 33.41172 -48.78633 15.21788 1.000 50.06001 673 LYS B O 1
ATOM 10454 N N . GLN B 1 688 ? 34.55141 -47.25861 16.42774 1.000 48.84387 674 GLN B N 1
ATOM 10455 C CA . GLN B 1 688 ? 35.51957 -48.24224 16.90550 1.000 54.80058 674 GLN B CA 1
ATOM 10456 C C . GLN B 1 688 ? 34.84171 -49.33202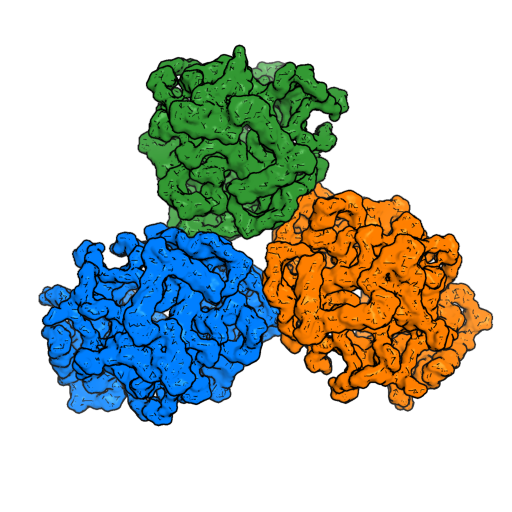 17.72548 1.000 54.08022 674 GLN B C 1
ATOM 10457 O O . GLN B 1 688 ? 35.15864 -50.51879 17.57856 1.000 57.19283 674 GLN B O 1
ATOM 10459 N N . LYS B 1 689 ? 33.90053 -48.95052 18.59020 1.000 50.93612 675 LYS B N 1
ATOM 10460 C CA . LYS B 1 689 ? 33.27279 -49.92517 19.47665 1.000 49.59229 675 LYS B CA 1
ATOM 10461 C C . LYS B 1 689 ? 32.34355 -50.86087 18.71188 1.000 53.30783 675 LYS B C 1
ATOM 10462 O O . LYS B 1 689 ? 32.27654 -52.06102 19.01011 1.000 51.81441 675 LYS B O 1
ATOM 10464 N N . VAL B 1 690 ? 31.62224 -50.33892 17.71625 1.000 48.87202 676 VAL B N 1
ATOM 10465 C CA . VAL B 1 690 ? 30.70757 -51.18334 16.95617 1.000 48.03592 676 VAL B CA 1
ATOM 10466 C C . VAL B 1 690 ? 31.47725 -52.12047 16.02679 1.000 58.15574 676 VAL B C 1
ATOM 10467 O O . VAL B 1 690 ? 30.92940 -53.13935 15.58061 1.000 52.51579 676 VAL B O 1
ATOM 10471 N N . THR B 1 691 ? 32.74931 -51.82077 15.75335 1.000 59.94842 677 THR B N 1
ATOM 10472 C CA . THR B 1 691 ? 33.61013 -52.68358 14.93709 1.000 62.59525 677 THR B CA 1
ATOM 10473 C C . THR B 1 691 ? 34.45794 -53.62555 15.79185 1.000 63.81214 677 THR B C 1
ATOM 10474 O O . THR B 1 691 ? 34.79178 -53.31188 16.93610 1.000 65.37621 677 THR B O 1
ATOM 10478 N N . ASP C 1 39 ? 16.70173 52.42385 33.42338 1.000 100.84858 25 ASP C N 1
ATOM 10479 C CA . ASP C 1 39 ? 17.20159 51.68054 32.27152 1.000 101.11954 25 ASP C CA 1
ATOM 10480 C C . ASP C 1 39 ? 16.48652 50.32700 32.14886 1.000 95.70753 25 ASP C C 1
ATOM 10481 O O . ASP C 1 39 ? 17.07789 49.32467 31.74281 1.000 86.90728 25 ASP C O 1
ATOM 10486 N N . LEU C 1 40 ? 15.20577 50.31504 32.51281 1.000 91.51407 26 LEU C N 1
ATOM 10487 C CA . LEU C 1 40 ? 14.35445 49.13847 32.41853 1.000 89.47097 26 LEU C CA 1
ATOM 10488 C C . LEU C 1 40 ? 13.10307 49.52090 31.64143 1.000 86.89766 26 LEU C C 1
ATOM 10489 O O . LEU C 1 40 ? 12.51960 50.58174 31.88012 1.000 88.10190 26 LEU C O 1
ATOM 10494 N N . PHE C 1 41 ? 12.69301 48.65711 30.71336 1.000 83.75234 27 PHE C N 1
ATOM 10495 C CA . PHE C 1 41 ? 11.69059 48.99237 29.70054 1.000 83.12704 27 PHE C CA 1
ATOM 10496 C C . PHE C 1 41 ? 10.51783 48.01913 29.79158 1.000 82.06323 27 PHE C C 1
ATOM 10497 O O . PHE C 1 41 ? 10.60792 46.88219 29.31751 1.000 79.25558 27 PHE C O 1
ATOM 10505 N N . ALA C 1 42 ? 9.41488 48.47094 30.38611 1.000 82.81599 28 ALA C N 1
ATOM 10506 C CA . ALA C 1 42 ? 8.22523 47.64696 30.49797 1.000 81.54351 28 ALA C CA 1
ATOM 10507 C C . ALA C 1 42 ? 7.58002 47.47613 29.12286 1.000 79.76822 28 ALA C C 1
ATOM 10508 O O . ALA C 1 42 ? 7.85086 48.25400 28.20459 1.000 80.06840 28 ALA C O 1
ATOM 10510 N N . PRO C 1 43 ? 6.74746 46.44894 28.94489 1.000 80.37810 29 PRO C N 1
ATOM 10511 C CA . PRO C 1 43 ? 6.10163 46.23722 27.63687 1.000 78.91617 29 PRO C CA 1
ATOM 10512 C C . PRO C 1 43 ? 5.37610 47.49061 27.18156 1.000 79.26075 29 PRO C C 1
ATOM 10513 O O . PRO C 1 43 ? 4.54414 48.04343 27.91853 1.000 79.28021 29 PRO C O 1
ATOM 10517 N N . PRO C 1 44 ? 5.69781 47.98944 25.99082 1.000 77.25651 30 PRO C N 1
ATOM 10518 C CA . PRO C 1 44 ? 5.08443 49.23143 25.49828 1.000 79.74829 30 PRO C CA 1
ATOM 10519 C C . PRO C 1 44 ? 3.65358 48.99332 25.04918 1.000 79.54931 30 PRO C C 1
ATOM 10520 O O . PRO C 1 44 ? 3.21439 47.83566 24.95045 1.000 75.86743 30 PRO C O 1
ATOM 10524 N N . PRO C 1 45 ? 2.89500 50.06602 24.77194 1.000 79.34247 31 PRO C N 1
ATOM 10525 C CA . PRO C 1 45 ? 1.47906 49.90585 24.37975 1.000 78.66485 31 PRO C CA 1
ATOM 10526 C C . PRO C 1 45 ? 1.20968 48.92166 23.24949 1.000 77.70370 31 PRO C C 1
ATOM 10527 O O . PRO C 1 45 ? 0.15405 48.27286 23.26152 1.000 76.18509 31 PRO C O 1
ATOM 10531 N N . ARG C 1 46 ? 2.10135 48.79625 22.26217 1.000 74.77343 32 ARG C N 1
ATOM 10532 C CA . ARG C 1 46 ? 1.85946 47.82625 21.19549 1.000 77.42218 32 ARG C CA 1
ATOM 10533 C C . ARG C 1 46 ? 1.79912 46.39444 21.72544 1.000 76.37305 32 ARG C C 1
ATOM 10534 O O . ARG C 1 46 ? 1.30511 45.50200 21.01831 1.000 72.19175 32 ARG C O 1
ATOM 10542 N N . MET C 1 47 ? 2.26874 46.16380 22.96008 1.000 71.19055 33 MET C N 1
ATOM 10543 C CA . MET C 1 47 ? 2.26714 44.85018 23.59772 1.000 70.72393 33 MET C CA 1
ATOM 10544 C C . MET C 1 47 ? 1.32901 44.77419 24.79963 1.000 76.45274 33 MET C C 1
ATOM 10545 O O . MET C 1 47 ? 1.54129 43.96205 25.70527 1.000 73.84579 33 MET C O 1
ATOM 10550 N N . GLN C 1 48 ? 0.29439 45.61552 24.83108 1.000 75.71281 34 GLN C N 1
ATOM 10551 C CA . GLN C 1 48 ? -0.71059 45.56383 25.88688 1.000 76.03182 34 GLN C CA 1
ATOM 10552 C C . GLN C 1 48 ? -2.11646 45.36915 25.32651 1.000 76.62374 34 GLN C C 1
ATOM 10553 O O . GLN C 1 48 ? -3.10408 45.59187 26.03529 1.000 80.43842 34 GLN C O 1
ATOM 10559 N N . GLY C 1 49 ? -2.23297 44.95914 24.06832 1.000 74.97549 35 GLY C N 1
ATOM 10560 C CA . GLY C 1 49 ? -3.53128 44.88698 23.44189 1.000 75.59663 35 GLY C CA 1
ATOM 10561 C C . GLY C 1 49 ? -4.17845 46.22575 23.19555 1.000 74.78252 35 GLY C C 1
ATOM 10562 O O . GLY C 1 49 ? -5.28839 46.26849 22.65753 1.000 73.87105 35 GLY C O 1
ATOM 10563 N N . LYS C 1 50 ? -3.52941 47.31634 23.58689 1.000 86.04533 36 LYS C N 1
ATOM 10564 C CA . LYS C 1 50 ? -4.03259 48.64839 23.31073 1.000 92.83516 36 LYS C CA 1
ATOM 10565 C C . LYS C 1 50 ? -3.70778 49.03492 21.87058 1.000 92.88658 36 LYS C C 1
ATOM 10566 O O . LYS C 1 50 ? -2.86249 48.41981 21.21015 1.000 88.55296 36 LYS C O 1
ATOM 10568 N N . GLU C 1 51 ? -4.40968 50.06192 21.38546 1.000 93.70920 37 GLU C N 1
ATOM 10569 C CA . GLU C 1 51 ? -4.26561 50.55250 20.01347 1.000 86.74897 37 GLU C CA 1
ATOM 10570 C C . GLU C 1 51 ? -4.60733 49.46849 18.99372 1.000 83.32109 37 GLU C C 1
ATOM 10571 O O . GLU C 1 51 ? -3.98259 49.37011 17.93611 1.000 84.77462 37 GLU C O 1
ATOM 10573 N N . GLY C 1 52 ? -5.60763 48.64625 19.31273 1.000 79.77751 38 GLY C N 1
ATOM 10574 C CA . GLY C 1 52 ? -6.11351 47.65236 18.38336 1.000 79.78303 38 GLY C CA 1
ATOM 10575 C C . GLY C 1 52 ? -5.17902 46.50507 18.05255 1.000 75.30755 38 GLY C C 1
ATOM 10576 O O . GLY C 1 52 ? -5.54972 45.64838 17.23823 1.000 70.21714 38 GLY C O 1
ATOM 10577 N N . ARG C 1 53 ? -3.98447 46.45684 18.64526 1.000 74.45003 39 ARG C N 1
ATOM 10578 C CA . ARG C 1 53 ? -3.03554 45.38105 18.37867 1.000 73.84852 39 ARG C CA 1
ATOM 10579 C C . ARG C 1 53 ? -3.50413 44.07799 19.02071 1.000 69.09387 39 ARG C C 1
ATOM 10580 O O . ARG C 1 53 ? -4.32072 44.08944 19.94365 1.000 74.93312 39 ARG C O 1
ATOM 10588 N N . PRO C 1 54 ? -3.00098 42.93533 18.55028 1.000 69.71403 40 PRO C N 1
ATOM 10589 C CA . PRO C 1 54 ? -3.33771 41.67164 19.21447 1.000 64.75486 40 PRO C CA 1
ATOM 10590 C C . PRO C 1 54 ? -2.78705 41.65788 20.63062 1.000 64.89953 40 PRO C C 1
ATOM 10591 O O . PRO C 1 54 ? -1.65268 42.07212 20.8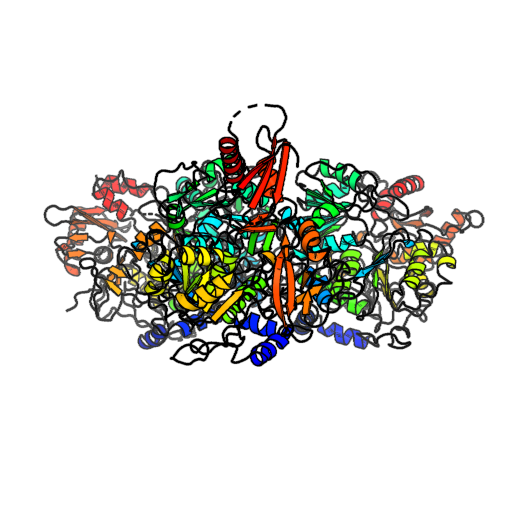7509 1.000 65.47257 40 PRO C O 1
ATOM 10595 N N . LYS C 1 55 ? -3.60595 41.18971 21.57066 1.000 68.46508 41 LYS C N 1
ATOM 10596 C CA . LYS C 1 55 ? -3.14737 41.07315 22.94562 1.000 65.47274 41 LYS C CA 1
ATOM 10597 C C . LYS C 1 55 ? -2.08552 39.97765 23.04820 1.000 61.83101 41 LYS C C 1
ATOM 10598 O O . LYS C 1 55 ? -2.12192 38.99211 22.30762 1.000 59.64708 41 LYS C O 1
ATOM 10600 N N . PRO C 1 56 ? -1.11911 40.13165 23.94905 1.000 67.48056 42 PRO C N 1
ATOM 10601 C CA . PRO C 1 56 ? -0.01101 39.17183 24.00582 1.000 61.62985 42 PRO C CA 1
ATOM 10602 C C . PRO C 1 56 ? -0.45700 37.81146 24.51511 1.000 62.38382 42 PRO C C 1
ATOM 10603 O O . PRO C 1 56 ? -1.37467 37.69217 25.33034 1.000 61.85168 42 PRO C O 1
ATOM 10607 N N . HIS C 1 57 ? 0.22186 36.77047 24.02425 1.000 58.98173 43 HIS C N 1
ATOM 10608 C CA . HIS C 1 57 ? -0.06850 35.41926 24.49014 1.000 56.94892 43 HIS C CA 1
ATOM 10609 C C . HIS C 1 57 ? 0.31061 35.24153 25.95483 1.000 60.25398 43 HIS C C 1
ATOM 10610 O O . HIS C 1 57 ? -0.34855 34.49097 26.68356 1.000 62.88267 43 HIS C O 1
ATOM 10617 N N . ILE C 1 58 ? 1.37278 35.91525 26.40140 1.000 59.61896 44 ILE C N 1
ATOM 10618 C CA . ILE C 1 58 ? 1.83550 35.86259 27.78253 1.000 61.06069 44 ILE C CA 1
ATOM 10619 C C . ILE C 1 58 ? 1.95558 37.29330 28.28739 1.000 63.57247 44 ILE C C 1
ATOM 10620 O O . ILE C 1 58 ? 2.63299 38.11758 27.66451 1.000 64.03971 44 ILE C O 1
ATOM 10625 N N . GLY C 1 59 ? 1.30892 37.58567 29.40985 1.000 65.23153 45 GLY C N 1
ATOM 10626 C CA . GLY C 1 59 ? 1.30127 38.92688 29.94777 1.000 67.71043 45 GLY C CA 1
ATOM 10627 C C . GLY C 1 59 ? 0.45189 39.04250 31.19618 1.000 70.37541 45 GLY C C 1
ATOM 10628 O O . GLY C 1 59 ? -0.26368 38.10977 31.57570 1.000 68.48005 45 GLY C O 1
ATOM 10629 N N . PRO C 1 60 ? 0.49193 40.21771 31.85471 1.000 73.10408 46 PRO C N 1
ATOM 10630 C CA . PRO C 1 60 ? 1.23290 41.39645 31.40070 1.000 73.36053 46 PRO C CA 1
ATOM 10631 C C . PRO C 1 60 ? 2.55889 41.65849 32.11213 1.000 74.08527 46 PRO C C 1
ATOM 10632 O O . PRO C 1 60 ? 3.16390 42.69550 31.83602 1.000 75.28855 46 PRO C O 1
ATOM 10636 N N . ASN C 1 61 ? 3.00315 40.76553 32.99960 1.000 74.07228 47 ASN C N 1
ATOM 10637 C CA . ASN C 1 61 ? 4.12517 41.07054 33.87804 1.000 75.78297 47 ASN C CA 1
ATOM 10638 C C . ASN C 1 61 ? 5.00561 39.83833 34.06314 1.000 75.86738 47 ASN C C 1
ATOM 10639 O O . ASN C 1 61 ? 4.75647 38.76528 33.49704 1.000 71.58627 47 ASN C O 1
ATOM 10644 N N . TYR C 1 62 ? 6.05600 40.00959 34.86853 1.000 74.97268 48 TYR C N 1
ATOM 10645 C CA . TYR C 1 62 ? 7.01253 38.93001 35.08370 1.000 73.74474 48 TYR C CA 1
ATOM 10646 C C . TYR C 1 62 ? 6.33391 37.70438 35.68202 1.000 75.79507 48 TYR C C 1
ATOM 10647 O O . TYR C 1 62 ? 6.54801 36.57512 35.22105 1.000 73.72814 48 TYR C O 1
ATOM 10656 N N . GLU C 1 63 ? 5.49510 37.91229 36.70364 1.000 74.29102 49 GLU C N 1
ATOM 10657 C CA . GLU C 1 63 ? 4.80928 36.79468 37.34541 1.000 73.58593 49 GLU C CA 1
ATOM 10658 C C . GLU C 1 63 ? 3.95259 36.00148 36.35724 1.000 75.99556 49 GLU C C 1
ATOM 10659 O O . GLU C 1 63 ? 3.76442 34.79210 36.53535 1.000 72.35478 49 GLU C O 1
ATOM 10661 N N . SER C 1 64 ? 3.43316 36.64515 35.30934 1.000 70.87363 50 SER C N 1
ATOM 10662 C CA . SER C 1 64 ? 2.65674 35.88831 34.33267 1.000 72.20423 50 SER C CA 1
ATOM 10663 C C . SER C 1 64 ? 3.54812 34.99791 33.47312 1.000 69.35256 50 SER C C 1
ATOM 10664 O O . SER C 1 64 ? 3.08894 33.96800 32.96290 1.000 64.66980 50 SER C O 1
ATOM 10667 N N . TYR C 1 65 ? 4.81138 35.38066 33.28179 1.000 70.16636 51 TYR C N 1
ATOM 10668 C CA . TYR C 1 65 ? 5.73535 34.50171 32.57393 1.000 64.78699 51 TYR C CA 1
ATOM 10669 C C . TYR C 1 65 ? 6.11358 33.30240 33.43589 1.000 64.27690 51 TYR C C 1
ATOM 10670 O O . TYR C 1 65 ? 6.18781 32.17078 32.93839 1.000 62.26098 51 TYR C O 1
ATOM 10679 N N . VAL C 1 66 ? 6.33386 33.53026 34.73443 1.000 66.13555 52 VAL C N 1
ATOM 10680 C CA . VAL C 1 66 ? 6.73935 32.45507 35.63691 1.000 65.89824 52 VAL C CA 1
ATOM 10681 C C . VAL C 1 66 ? 5.61038 31.45522 35.83182 1.000 64.88186 52 VAL C C 1
ATOM 10682 O O . VAL C 1 66 ? 5.84999 30.24815 35.96992 1.000 63.59829 52 VAL C O 1
ATOM 10686 N N . LYS C 1 67 ? 4.36580 31.93863 35.87635 1.000 65.52095 53 LYS C N 1
ATOM 10687 C CA . LYS C 1 67 ? 3.24099 31.02923 36.05536 1.000 64.63861 53 LYS C CA 1
ATOM 10688 C C . LYS C 1 67 ? 3.20804 29.98922 34.94289 1.000 61.99190 53 LYS C C 1
ATOM 10689 O O . LYS C 1 67 ? 2.98997 28.80167 35.20043 1.000 60.91054 53 LYS C O 1
ATOM 10695 N N . GLU C 1 68 ? 3.46133 30.41291 33.70597 1.000 60.97586 54 GLU C N 1
ATOM 10696 C CA . GLU C 1 68 ? 3.47096 29.46621 32.59569 1.000 58.49102 54 GLU C CA 1
ATOM 10697 C C . GLU C 1 68 ? 4.76345 28.65794 32.55793 1.000 59.39197 54 GLU C C 1
ATOM 10698 O O . GLU C 1 68 ? 4.72973 27.44003 32.34416 1.000 55.83181 54 GLU C O 1
ATOM 10704 N N . TRP C 1 69 ? 5.90586 29.31367 32.78172 1.000 61.07071 55 TRP C N 1
ATOM 10705 C CA . TRP C 1 69 ? 7.19040 28.63033 32.65119 1.000 62.16579 55 TRP C CA 1
ATOM 10706 C C . TRP C 1 69 ? 7.29272 27.45118 33.60891 1.000 57.46295 55 TRP C C 1
ATOM 10707 O O . TRP C 1 69 ? 7.82117 26.39253 33.24491 1.000 55.84848 55 TRP C O 1
ATOM 10718 N N . ALA C 1 70 ? 6.76594 27.60988 34.83000 1.000 59.11902 56 ALA C N 1
ATOM 10719 C CA . ALA C 1 70 ? 6.81345 26.54832 35.83264 1.000 59.17137 56 ALA C CA 1
ATOM 10720 C C . ALA C 1 70 ? 6.12192 25.26698 35.37611 1.000 58.99000 56 ALA C C 1
ATOM 10721 O O . ALA C 1 70 ? 6.43183 24.19294 35.90373 1.000 56.67834 56 ALA C O 1
ATOM 10723 N N . LYS C 1 71 ? 5.18862 25.35606 34.42050 1.000 56.04079 57 LYS C N 1
ATOM 10724 C CA . LYS C 1 71 ? 4.51822 24.18018 33.86956 1.000 55.47931 57 LYS C CA 1
ATOM 10725 C C . LYS C 1 71 ? 5.38023 23.40683 32.87476 1.000 52.63239 57 LYS C C 1
ATOM 10726 O O . LYS C 1 71 ? 5.04290 22.26142 32.53828 1.000 51.70115 57 LYS C O 1
ATOM 10732 N N . THR C 1 72 ? 6.45980 24.01081 32.38344 1.000 54.52635 58 THR C N 1
ATOM 10733 C CA . THR C 1 72 ? 7.23937 23.49277 31.26860 1.000 50.26764 58 THR C CA 1
ATOM 10734 C C . THR C 1 72 ? 8.55206 22.86815 31.70939 1.000 53.83047 58 THR C C 1
ATOM 10735 O O . THR C 1 72 ? 9.27722 22.30639 30.87753 1.000 48.69735 58 THR C O 1
ATOM 10739 N N . VAL C 1 73 ? 8.87706 22.95763 32.99471 1.000 51.87948 59 VAL C N 1
ATOM 10740 C CA . VAL C 1 73 ? 10.09404 22.37580 33.53986 1.000 52.02838 59 VAL C CA 1
ATOM 10741 C C . VAL C 1 73 ? 9.74363 21.65062 34.83089 1.000 52.85079 59 VAL C C 1
ATOM 10742 O O . VAL C 1 73 ? 8.74632 21.94965 35.49189 1.000 60.97190 59 VAL C O 1
ATOM 10746 N N . GLY C 1 74 ? 10.57753 20.68310 35.18547 1.000 54.11241 60 GLY C N 1
ATOM 10747 C CA . GLY C 1 74 ? 10.40179 19.97124 36.42511 1.000 58.55903 60 GLY C CA 1
ATOM 10748 C C . GLY C 1 74 ? 9.62926 18.68420 36.23996 1.000 61.63591 60 GLY C C 1
ATOM 10749 O O . GLY C 1 74 ? 9.28033 18.29578 35.12122 1.000 62.28148 60 GLY C O 1
ATOM 10750 N N . PRO C 1 75 ? 9.32009 18.00858 37.35085 1.000 62.52230 61 PRO C N 1
ATOM 10751 C CA . PRO C 1 75 ? 8.80128 16.63579 37.26829 1.000 61.84554 61 PRO C CA 1
ATOM 10752 C C . PRO C 1 75 ? 7.34535 16.52784 36.84580 1.000 65.63288 61 PRO C C 1
ATOM 10753 O O . PRO C 1 75 ? 6.89686 15.41524 36.53455 1.000 58.10815 61 PRO C O 1
ATOM 10757 N N . ASN C 1 76 ? 6.58632 17.62369 36.84141 1.000 59.57601 62 ASN C N 1
ATOM 10758 C CA . ASN C 1 76 ? 5.18539 17.57779 36.44789 1.000 58.51144 62 ASN C CA 1
ATOM 10759 C C . ASN C 1 76 ? 4.93503 18.30362 35.12964 1.000 56.48938 62 ASN C C 1
ATOM 10760 O O . ASN C 1 76 ? 3.80205 18.72464 34.86022 1.000 53.67101 62 ASN C O 1
ATOM 10765 N N . SER C 1 77 ? 5.96389 18.43335 34.28849 1.000 52.92506 63 SER C N 1
ATOM 10766 C CA . SER C 1 77 ? 5.85817 19.22061 33.06560 1.000 53.09323 63 SER C CA 1
ATOM 10767 C C . SER C 1 77 ? 5.45067 18.41529 31.83640 1.000 48.66802 63 SER C C 1
ATOM 10768 O O . SER C 1 77 ? 5.21141 19.01667 30.78193 1.000 45.00494 63 SER C O 1
ATOM 10771 N N . ASP C 1 78 ? 5.35824 17.08470 31.93104 1.000 44.57092 64 ASP C N 1
ATOM 10772 C CA . ASP C 1 78 ? 4.92863 16.30220 30.76817 1.000 42.40460 64 ASP C CA 1
ATOM 10773 C C . ASP C 1 78 ? 3.56680 16.76061 30.25740 1.000 47.27259 64 ASP C C 1
ATOM 10774 O O . ASP C 1 78 ? 3.33277 16.82491 29.03812 1.000 43.58282 64 ASP C O 1
ATOM 10779 N N . GLU C 1 79 ? 2.65647 17.08711 31.17746 1.000 44.60140 65 GLU C N 1
ATOM 10780 C CA . GLU C 1 79 ? 1.29680 17.45383 30.80174 1.000 44.69317 65 GLU C CA 1
ATOM 10781 C C . GLU C 1 79 ? 1.29174 18.61736 29.81960 1.000 44.40270 65 GLU C C 1
ATOM 10782 O O . GLU C 1 79 ? 0.67472 18.54360 28.74951 1.000 47.45003 65 GLU C O 1
ATOM 10788 N N . TRP C 1 80 ? 2.00265 19.69160 30.16582 1.000 44.84728 66 TRP C N 1
ATOM 10789 C CA . TRP C 1 80 ? 2.07462 20.86943 29.30744 1.000 47.60476 66 TRP C CA 1
ATOM 10790 C C . TRP C 1 80 ? 2.71126 20.52680 27.96849 1.000 44.82021 66 TRP C C 1
ATOM 10791 O O . TRP C 1 80 ? 2.20132 20.90982 26.90708 1.000 42.25157 66 TRP C O 1
ATOM 10802 N N . TRP C 1 81 ? 3.81896 19.78151 27.99638 1.000 42.60960 67 TRP C N 1
ATOM 10803 C CA . TRP C 1 81 ? 4.48674 19.43692 26.74492 1.000 44.34005 67 TRP C CA 1
ATOM 10804 C C . TRP C 1 81 ? 3.62946 18.51748 25.88142 1.000 39.93447 67 TRP C C 1
ATOM 10805 O O . TRP C 1 81 ? 3.59564 18.66846 24.64823 1.000 37.48419 67 TRP C O 1
ATOM 10816 N N . ALA C 1 82 ? 2.91618 17.56877 26.49224 1.000 38.45976 68 ALA C N 1
ATOM 10817 C CA . ALA C 1 82 ? 2.06709 16.69579 25.68704 1.000 36.67475 68 ALA C CA 1
ATOM 10818 C C . ALA C 1 82 ? 0.94037 17.48895 25.03604 1.000 37.93122 68 ALA C C 1
ATOM 10819 O O . ALA C 1 82 ? 0.64868 17.30625 23.85061 1.000 35.15160 68 ALA C O 1
ATOM 10821 N N . ALA C 1 83 ? 0.31694 18.39860 25.79096 1.000 39.97629 69 ALA C N 1
ATOM 10822 C CA . ALA C 1 83 ? -0.75527 19.21356 25.23091 1.000 40.32782 69 ALA C CA 1
ATOM 10823 C C . ALA C 1 83 ? -0.24826 20.12347 24.12092 1.000 38.25450 69 ALA C C 1
ATOM 10824 O O . ALA C 1 83 ? -0.89901 20.24993 23.08400 1.000 38.50650 69 ALA C O 1
ATOM 10826 N N . LYS C 1 84 ? 0.89437 20.78671 24.32004 1.000 39.18001 70 LYS C N 1
ATOM 10827 C CA . LYS C 1 84 ? 1.36810 21.71642 23.29453 1.000 39.04872 70 LYS C CA 1
ATOM 10828 C C . LYS C 1 84 ? 1.78936 20.96999 22.03964 1.000 38.93220 70 LYS C C 1
ATOM 10829 O O . LYS C 1 84 ? 1.55811 21.43618 20.91565 1.000 38.15586 70 LYS C O 1
ATOM 10835 N N . ALA C 1 85 ? 2.40282 19.80160 22.20812 1.000 35.91513 71 ALA C N 1
ATOM 10836 C CA . ALA C 1 85 ? 2.75777 19.00715 21.04161 1.000 34.69760 71 ALA C CA 1
ATOM 10837 C C . ALA C 1 85 ? 1.52374 18.65861 20.21682 1.000 32.60647 71 ALA C C 1
ATOM 10838 O O . ALA C 1 85 ? 1.55419 18.72558 18.98194 1.000 31.40314 71 ALA C O 1
ATOM 10840 N N . ARG C 1 86 ? 0.42431 18.29317 20.87931 1.000 33.19955 72 ARG C N 1
ATOM 10841 C CA . ARG C 1 86 ? -0.76665 17.87045 20.14961 1.000 35.85225 72 ARG C CA 1
ATOM 10842 C C . ARG C 1 86 ? -1.53777 19.05159 19.58221 1.000 37.68725 72 ARG C C 1
ATOM 10843 O O . ARG C 1 86 ? -2.18874 18.91758 18.53552 1.000 35.31576 72 ARG C O 1
ATOM 10851 N N . GLU C 1 87 ? -1.46086 20.20655 20.24427 1.000 36.03018 73 GLU C N 1
ATOM 10852 C CA . GLU C 1 87 ? -2.14146 21.40778 19.77095 1.000 37.87163 73 GLU C CA 1
ATOM 10853 C C . GLU C 1 87 ? -1.39049 22.07673 18.63030 1.000 38.01258 73 GLU C C 1
ATOM 10854 O O . GLU C 1 87 ? -2.02147 22.65418 17.73957 1.000 38.86654 73 GLU C O 1
ATOM 10860 N N . THR C 1 88 ? -0.05624 22.00436 18.63076 1.000 37.42051 74 THR C N 1
ATOM 10861 C CA . THR C 1 88 ? 0.76547 22.79739 17.72052 1.000 38.16886 74 THR C CA 1
ATOM 10862 C C . THR C 1 88 ? 0.99301 22.12378 16.37690 1.000 34.86488 74 THR C C 1
ATOM 10863 O O . THR C 1 88 ? 1.07417 22.81241 15.35333 1.000 32.18519 74 THR C O 1
ATOM 10867 N N . LEU C 1 89 ? 1.10077 20.79767 16.36576 1.000 32.11621 75 LEU C N 1
ATOM 10868 C CA . LEU C 1 89 ? 1.42480 20.03794 15.16722 1.000 29.62766 75 LEU C CA 1
ATOM 10869 C C . LEU C 1 89 ? 0.28774 19.09416 14.81246 1.000 32.97644 75 LEU C C 1
ATOM 10870 O O . LEU C 1 89 ? -0.46722 18.65669 15.68780 1.000 32.08917 75 LEU C O 1
ATOM 10875 N N . ASP C 1 90 ? 0.16790 18.80548 13.50870 1.000 28.68409 76 ASP C N 1
ATOM 10876 C CA . ASP C 1 90 ? -0.71393 17.77110 12.99247 1.000 26.52838 76 ASP C CA 1
ATOM 10877 C C . ASP C 1 90 ? 0.08789 16.47715 12.91448 1.000 26.41686 76 ASP C C 1
ATOM 10878 O O . ASP C 1 90 ? 1.15136 16.43879 12.28190 1.000 24.39892 76 ASP C O 1
ATOM 10883 N N . TRP C 1 91 ? -0.41087 15.43186 13.56932 1.000 27.06901 77 TRP C N 1
ATOM 10884 C CA . TRP C 1 91 ? 0.24629 14.13680 13.65799 1.000 24.89967 77 TRP C CA 1
ATOM 10885 C C . TRP C 1 91 ? -0.50361 13.10735 12.82451 1.000 26.73803 77 TRP C C 1
ATOM 10886 O O . TRP C 1 91 ? -1.73720 13.14845 12.74749 1.000 29.07372 77 TRP C O 1
ATOM 10897 N N . TYR C 1 92 ? 0.24498 12.19237 12.19091 1.000 23.65133 78 TYR C N 1
ATOM 10898 C CA . TYR C 1 92 ? -0.37952 11.02620 11.56226 1.000 26.81523 78 TYR C CA 1
ATOM 10899 C C . TYR C 1 92 ? -0.69754 9.95524 12.60220 1.000 29.67744 78 TYR C C 1
ATOM 10900 O O . TYR C 1 92 ? -1.79656 9.38929 12.61254 1.000 30.92297 78 TYR C O 1
ATOM 10909 N N . ASP C 1 93 ? 0.26082 9.66227 13.47498 1.000 25.25040 79 ASP C N 1
ATOM 10910 C CA . ASP C 1 93 ? 0.08585 8.79073 14.62938 1.000 27.82628 79 ASP C CA 1
ATOM 10911 C C . ASP C 1 93 ? 0.40183 9.57642 15.88846 1.000 28.81623 79 ASP C C 1
ATOM 10912 O O . ASP C 1 93 ? 1.37265 10.33245 15.91492 1.000 24.87332 79 ASP C O 1
ATOM 10917 N N . ASP C 1 94 ? -0.41354 9.39298 16.92321 1.000 27.21243 80 ASP C N 1
ATOM 10918 C CA . ASP C 1 94 ? -0.16018 10.03745 18.21007 1.000 29.73188 80 ASP C CA 1
ATOM 10919 C C . ASP C 1 94 ? 1.03152 9.36822 18.90082 1.000 30.51531 80 ASP C C 1
ATOM 10920 O O . ASP C 1 94 ? 1.39849 8.23194 18.59495 1.000 27.07588 80 ASP C O 1
ATOM 10925 N N . PHE C 1 95 ? 1.66748 10.10816 19.80860 1.000 28.30088 81 PHE C N 1
ATOM 10926 C CA . PHE C 1 95 ? 2.71877 9.55565 20.64877 1.000 30.78039 81 PHE C CA 1
ATOM 10927 C C . PHE C 1 95 ? 2.11586 9.07899 21.95540 1.000 33.49564 81 PHE C C 1
ATOM 10928 O O . PHE C 1 95 ? 1.00708 9.46284 22.32623 1.000 33.47598 81 PHE C O 1
ATOM 10936 N N . LYS C 1 96 ? 2.87450 8.24851 22.66982 1.000 31.43925 82 LYS C N 1
ATOM 10937 C CA . LYS C 1 96 ? 2.49231 7.77365 23.99278 1.000 31.24750 82 LYS C CA 1
ATOM 10938 C C . LYS C 1 96 ? 3.36927 8.37975 25.07358 1.000 34.84747 82 LYS C C 1
ATOM 10939 O O . LYS C 1 96 ? 2.87821 8.90751 26.07365 1.000 35.49524 82 LYS C O 1
ATOM 10945 N N . THR C 1 97 ? 4.66689 8.36576 24.83213 1.000 29.79585 83 THR C N 1
ATOM 10946 C CA . THR C 1 97 ? 5.68694 8.80593 25.75727 1.000 36.07721 83 THR C CA 1
ATOM 10947 C C . THR C 1 97 ? 6.07330 10.23156 25.40923 1.000 33.04113 83 THR C C 1
ATOM 10948 O O . THR C 1 97 ? 6.26598 10.55723 24.23057 1.000 30.40223 83 THR C O 1
ATOM 10952 N N . VAL C 1 98 ? 6.12719 11.09170 26.42355 1.000 34.90735 84 VAL C N 1
ATOM 10953 C CA . VAL C 1 98 ? 6.49378 12.47744 26.16703 1.000 35.14361 84 VAL C CA 1
ATOM 10954 C C . VAL C 1 98 ? 7.99878 12.60216 25.96616 1.000 35.71398 84 VAL C C 1
ATOM 10955 O O . VAL C 1 98 ? 8.46223 13.16517 24.97195 1.000 33.62974 84 VAL C O 1
ATOM 10959 N N . ARG C 1 99 ? 8.79282 12.09029 26.90336 1.000 34.56937 85 ARG C N 1
ATOM 10960 C CA . ARG C 1 99 ? 10.22812 12.25436 26.77726 1.000 34.55027 85 ARG C CA 1
ATOM 10961 C C . ARG C 1 99 ? 10.93924 11.06024 27.40026 1.000 36.15435 85 ARG C C 1
ATOM 10962 O O . ARG C 1 99 ? 10.40828 10.39606 28.29174 1.000 36.02479 85 ARG C O 1
ATOM 10970 N N . ALA C 1 100 ? 12.14630 10.80296 26.92208 1.000 33.76413 86 ALA C N 1
ATOM 10971 C CA . ALA C 1 100 ? 13.01143 9.79714 27.53229 1.000 37.88795 86 ALA C CA 1
ATOM 10972 C C . ALA C 1 100 ? 14.44458 10.14583 27.17447 1.000 34.28285 86 ALA C C 1
ATOM 10973 O O . ALA C 1 100 ? 14.69529 11.00924 26.33672 1.000 33.66976 86 ALA C O 1
ATOM 10975 N N . GLY C 1 101 ? 15.38899 9.44293 27.78716 1.000 34.30841 87 GLY C N 1
ATOM 10976 C CA . GLY C 1 101 ? 16.77258 9.66198 27.41417 1.000 34.18369 87 GLY C CA 1
ATOM 10977 C C . GLY C 1 101 ? 17.40162 10.85182 28.11782 1.000 37.93504 87 GLY C C 1
ATOM 10978 O O . GLY C 1 101 ? 16.82728 11.45978 29.03332 1.000 38.70389 87 GLY C O 1
ATOM 10979 N N . GLY C 1 102 ? 18.61978 11.17353 27.69335 1.000 36.07384 88 GLY C N 1
ATOM 10980 C CA . GLY C 1 102 ? 19.37794 12.19668 28.39708 1.000 38.29438 88 GLY C CA 1
ATOM 10981 C C . GLY C 1 102 ? 20.73099 12.45339 27.76582 1.000 37.76366 88 GLY C C 1
ATOM 10982 O O . GLY C 1 102 ? 21.09600 11.86802 26.73402 1.000 36.90925 88 GLY C O 1
ATOM 10983 N N . PHE C 1 103 ? 21.47076 13.35108 28.42961 1.000 40.29366 89 PHE C N 1
ATOM 10984 C CA . PHE C 1 103 ? 22.72921 13.87994 27.91632 1.000 39.54291 89 PHE C CA 1
ATOM 10985 C C . PHE C 1 103 ? 23.82965 12.82506 27.89137 1.000 40.78753 89 PHE C C 1
ATOM 10986 O O . PHE C 1 103 ? 24.61474 12.77085 26.93813 1.000 39.10568 89 PHE C O 1
ATOM 10994 N N . GLU C 1 104 ? 23.92291 12.01113 28.95119 1.000 40.42982 90 GLU C N 1
ATOM 10995 C CA . GLU C 1 104 ? 25.10778 11.18488 29.19715 1.000 41.55101 90 GLU C CA 1
ATOM 10996 C C . GLU C 1 104 ? 25.49350 10.34051 27.98566 1.000 39.92528 90 GLU C C 1
ATOM 10997 O O . GLU C 1 104 ? 26.66279 10.30932 27.58396 1.000 37.31130 90 GLU C O 1
ATOM 11003 N N . HIS C 1 105 ? 24.52101 9.64748 27.38681 1.000 36.58009 91 HIS C N 1
ATOM 11004 C CA . HIS C 1 105 ? 24.77211 8.78951 26.24242 1.000 35.29906 91 HIS C CA 1
ATOM 11005 C C . HIS C 1 105 ? 24.22489 9.36787 24.95072 1.000 33.70069 91 HIS C C 1
ATOM 11006 O O . HIS C 1 105 ? 24.39115 8.74810 23.88909 1.000 33.64436 91 HIS C O 1
ATOM 11013 N N . GLY C 1 106 ? 23.57160 10.52674 25.01393 1.000 34.24316 92 GLY C N 1
ATOM 11014 C CA . GLY C 1 106 ? 23.00570 11.12419 23.82009 1.000 33.60192 92 GLY C CA 1
ATOM 11015 C C . GLY C 1 106 ? 21.90656 10.26831 23.23215 1.000 31.51090 92 GLY C C 1
ATOM 11016 O O . GLY C 1 106 ? 21.95828 9.88334 22.05784 1.000 29.80404 92 GLY C O 1
ATOM 11017 N N . ASP C 1 107 ? 20.89150 9.95956 24.03446 1.000 34.36904 93 ASP C N 1
ATOM 11018 C CA . ASP C 1 107 ? 19.73351 9.21047 23.55371 1.000 33.09589 93 ASP C CA 1
ATOM 11019 C C . ASP C 1 107 ? 18.43823 9.97524 23.80410 1.000 31.72623 93 ASP C C 1
ATOM 11020 O O . ASP C 1 107 ? 17.39736 9.37998 24.08779 1.000 30.64356 93 ASP C O 1
ATOM 11025 N N . VAL C 1 108 ? 18.48819 11.30906 23.66174 1.000 32.21362 94 VAL C N 1
ATOM 11026 C CA . VAL C 1 108 ? 17.33264 12.16914 23.91837 1.000 32.50603 94 VAL C CA 1
ATOM 11027 C C . VAL C 1 108 ? 16.17749 11.77043 23.01502 1.000 30.97503 94 VAL C C 1
ATOM 11028 O O . VAL C 1 108 ? 16.34862 11.63728 21.80333 1.000 30.21272 94 VAL C O 1
ATOM 11032 N N . GLN C 1 109 ? 14.99075 11.61374 23.59723 1.000 31.65171 95 GLN C N 1
ATOM 11033 C CA . GLN C 1 109 ? 13.78767 11.25065 22.84699 1.000 30.82746 95 GLN C CA 1
ATOM 11034 C C . GLN C 1 109 ? 12.63567 12.14111 23.26220 1.000 30.90579 95 GLN C C 1
ATOM 11035 O O . GLN C 1 109 ? 12.45011 12.39746 24.45498 1.000 33.45291 95 GLN C O 1
ATOM 11041 N N . TRP C 1 110 ? 11.83678 12.57286 22.27208 1.000 31.49820 96 TRP C N 1
ATOM 11042 C CA . TRP C 1 110 ? 10.61253 13.30893 22.51829 1.000 30.81930 96 TRP C CA 1
ATOM 11043 C C . TRP C 1 110 ? 9.53020 12.76014 21.60408 1.000 29.22030 96 TRP C C 1
ATOM 11044 O O . TRP C 1 110 ? 9.76311 12.58460 20.40415 1.000 28.44478 96 TRP C O 1
ATOM 11055 N N . PHE C 1 111 ? 8.36948 12.47789 22.18051 1.000 31.55699 97 PHE C N 1
ATOM 11056 C CA . PHE C 1 111 ? 7.19716 11.98639 21.46468 1.000 28.29234 97 PHE C CA 1
ATOM 11057 C C . PHE C 1 111 ? 7.54586 10.78888 20.58405 1.000 26.32404 97 PHE C C 1
ATOM 11058 O O . PHE C 1 111 ? 7.07301 10.70101 19.45400 1.000 27.04186 97 PHE C O 1
ATOM 11066 N N . PRO C 1 112 ? 8.33430 9.82524 21.08304 1.000 28.47583 98 PRO C N 1
ATOM 11067 C CA . PRO C 1 112 ? 8.98776 8.88236 20.16531 1.000 26.81858 98 PRO C CA 1
ATOM 11068 C C . PRO C 1 112 ? 8.03003 8.07381 19.29846 1.000 24.18645 98 PRO C C 1
ATOM 11069 O O . PRO C 1 112 ? 8.38358 7.77885 18.15832 1.000 25.10166 98 PRO C O 1
ATOM 11073 N N . GLU C 1 113 ? 6.83661 7.72111 19.78317 1.000 25.95663 99 GLU C N 1
ATOM 11074 C CA . GLU C 1 113 ? 5.95126 6.85159 19.00387 1.000 23.49134 99 GLU C CA 1
ATOM 11075 C C . GLU C 1 113 ? 5.12329 7.61396 17.98479 1.000 26.02895 99 GLU C C 1
ATOM 11076 O O . GLU C 1 113 ? 4.45908 6.97767 17.16158 1.000 25.56447 99 GLU C O 1
ATOM 11082 N N . GLY C 1 114 ? 5.11445 8.94009 18.04502 1.000 25.79305 100 GLY C N 1
ATOM 11083 C CA . GLY C 1 114 ? 4.32587 9.71649 17.11325 1.000 23.77206 100 GLY C CA 1
ATOM 11084 C C . GLY C 1 114 ? 4.93844 9.72977 15.72818 1.000 23.62551 100 GLY C C 1
ATOM 11085 O O . GLY C 1 114 ? 6.13344 9.50877 15.54901 1.000 24.72580 100 GLY C O 1
ATOM 11086 N N . THR C 1 115 ? 4.09602 9.96957 14.71748 1.000 24.27104 101 THR C N 1
ATOM 11087 C CA . THR C 1 115 ? 4.58052 10.16318 13.36276 1.000 21.81189 101 THR C CA 1
ATOM 11088 C C . THR C 1 115 ? 3.95036 11.41777 12.77636 1.000 23.19722 101 THR C C 1
ATOM 11089 O O . THR C 1 115 ? 2.83286 11.79984 13.14048 1.000 24.39278 101 THR C O 1
ATOM 11093 N N . LEU C 1 116 ? 4.68120 12.05955 11.87587 1.000 20.35395 102 LEU C N 1
ATOM 11094 C CA . LEU C 1 116 ? 4.28593 13.36554 11.34684 1.000 23.59185 102 LEU C CA 1
ATOM 11095 C C . LEU C 1 116 ? 5.14645 13.63332 10.11919 1.000 20.40372 102 LEU C C 1
ATOM 11096 O O . LEU C 1 116 ? 6.01403 12.83440 9.75925 1.000 22.78732 102 LEU C O 1
ATOM 11101 N N . ASN C 1 117 ? 4.88146 14.75019 9.44955 1.000 21.07204 103 ASN C N 1
ATOM 11102 C CA . ASN C 1 117 ? 5.76004 15.17919 8.37242 1.000 19.13232 103 ASN C CA 1
ATOM 11103 C C . ASN C 1 117 ? 5.93802 16.69269 8.44463 1.000 23.75864 103 ASN C C 1
ATOM 11104 O O . ASN C 1 117 ? 4.95907 17.41708 8.64778 1.000 23.36123 103 ASN C O 1
ATOM 11109 N N . ALA C 1 118 ? 7.18545 17.18081 8.34627 1.000 20.67477 104 ALA C N 1
ATOM 11110 C CA . ALA C 1 118 ? 7.39730 18.61596 8.51379 1.000 22.33649 104 ALA C CA 1
ATOM 11111 C C . ALA C 1 118 ? 6.80676 19.39370 7.35449 1.000 22.92223 104 ALA C C 1
ATOM 11112 O O . ALA C 1 118 ? 6.29204 20.49153 7.56136 1.000 24.31743 104 ALA C O 1
ATOM 11114 N N . ALA C 1 119 ? 6.80901 18.82091 6.14375 1.000 21.53117 105 ALA C N 1
ATOM 11115 C CA . ALA C 1 119 ? 6.19379 19.52672 5.02003 1.000 23.43948 105 ALA C CA 1
ATOM 11116 C C . ALA C 1 119 ? 4.67369 19.58122 5.16515 1.000 22.93550 105 ALA C C 1
ATOM 11117 O O . ALA C 1 119 ? 4.05763 20.60281 4.85628 1.000 23.49544 105 ALA C O 1
ATOM 11119 N N . TYR C 1 120 ? 4.04995 18.50779 5.64336 1.000 21.69754 106 TYR C N 1
ATOM 11120 C CA . TYR C 1 120 ? 2.61274 18.55601 5.90003 1.000 19.83827 106 TYR C CA 1
ATOM 11121 C C . TYR C 1 120 ? 2.28146 19.68082 6.86869 1.000 22.67734 106 TYR C C 1
ATOM 11122 O O . TYR C 1 120 ? 1.31534 20.42361 6.66833 1.000 23.25245 106 TYR C O 1
ATOM 11131 N N . ASN C 1 121 ? 3.09399 19.83135 7.92844 1.000 22.54625 107 ASN C N 1
ATOM 11132 C CA . ASN C 1 121 ? 2.81393 20.84062 8.95082 1.000 24.46058 107 ASN C CA 1
ATOM 11133 C C . ASN C 1 121 ? 3.16183 22.25411 8.51182 1.000 26.58704 107 ASN C C 1
ATOM 11134 O O . ASN C 1 121 ? 2.56252 23.22579 9.00799 1.000 28.73077 107 ASN C O 1
ATOM 11139 N N . CYS C 1 122 ? 4.12153 22.40395 7.60776 1.000 25.27709 108 CYS C N 1
ATOM 11140 C CA . CYS C 1 122 ? 4.47537 23.73158 7.13917 1.000 26.48769 108 CYS C CA 1
ATOM 11141 C C . CYS C 1 122 ? 3.74357 24.14117 5.88813 1.000 26.27335 108 CYS C C 1
ATOM 11142 O O . CYS C 1 122 ? 3.71449 25.33410 5.58993 1.000 27.56137 108 CYS C O 1
ATOM 11145 N N . LEU C 1 123 ? 3.18480 23.18668 5.13317 1.000 24.80602 109 LEU C N 1
ATOM 11146 C CA . LEU C 1 123 ? 2.53864 23.57062 3.87763 1.000 24.75162 109 LEU C CA 1
ATOM 11147 C C . LEU C 1 123 ? 1.11123 23.03912 3.77615 1.000 23.96702 109 LEU C C 1
ATOM 11148 O O . LEU C 1 123 ? 0.16306 23.81757 3.82267 1.000 25.09113 109 LEU C O 1
ATOM 11153 N N . ASP C 1 124 ? 0.94992 21.71135 3.65102 1.000 22.33387 110 ASP C N 1
ATOM 11154 C CA . ASP C 1 124 ? -0.34882 21.14292 3.29241 1.000 23.54552 110 ASP C CA 1
ATOM 11155 C C . ASP C 1 124 ? -1.46515 21.66282 4.18730 1.000 23.92673 110 ASP C C 1
ATOM 11156 O O . ASP C 1 124 ? -2.51745 22.10188 3.70274 1.000 23.68665 110 ASP C O 1
ATOM 11161 N N . ARG C 1 125 ? -1.26452 21.59862 5.50763 1.000 24.16736 111 ARG C N 1
ATOM 11162 C CA . ARG C 1 125 ? -2.37439 21.89549 6.41172 1.000 24.13754 111 ARG C CA 1
ATOM 11163 C C . ARG C 1 125 ? -2.82515 23.33625 6.30353 1.000 25.98250 111 ARG C C 1
ATOM 11164 O O . ARG C 1 125 ? -4.00185 23.63215 6.54068 1.000 29.24611 111 ARG C O 1
ATOM 11172 N N . HIS C 1 126 ? -1.91482 24.25157 5.97255 1.000 26.12325 112 HIS C N 1
ATOM 11173 C CA . HIS C 1 126 ? -2.32364 25.63242 5.78501 1.000 27.01987 112 HIS C CA 1
ATOM 11174 C C . HIS C 1 126 ? -2.93966 25.82969 4.41350 1.000 27.72427 112 HIS C C 1
ATOM 11175 O O . HIS C 1 126 ? -3.90672 26.57499 4.27195 1.000 27.72287 112 HIS C O 1
ATOM 11182 N N . TYR C 1 127 ? -2.36130 25.18346 3.40218 1.000 24.89692 113 TYR C N 1
ATOM 11183 C CA . TYR C 1 127 ? -2.94129 25.21453 2.05490 1.000 26.78878 113 TYR C CA 1
ATOM 11184 C C . TYR C 1 127 ? -4.39487 24.76461 2.06310 1.000 26.07124 113 TYR C C 1
ATOM 11185 O O . TYR C 1 127 ? -5.24196 25.35608 1.37851 1.000 26.40570 113 TYR C O 1
ATOM 11194 N N . TYR C 1 128 ? -4.70195 23.69724 2.81269 1.000 24.84835 114 TYR C N 1
ATOM 11195 C CA . TYR C 1 128 ? -6.07429 23.19819 2.87859 1.000 30.03556 114 TYR C CA 1
ATOM 11196 C C . TYR C 1 128 ? -7.02404 24.23720 3.46616 1.000 31.09651 114 TYR C C 1
ATOM 11197 O O . TYR C 1 128 ? -8.19495 24.30045 3.07783 1.000 30.36147 114 TYR C O 1
ATOM 11206 N N . LYS C 1 129 ? -6.53553 25.08334 4.36650 1.000 27.92945 115 LYS C N 1
ATOM 11207 C CA . LYS C 1 129 ? -7.37403 26.07365 5.03910 1.000 30.96397 115 LYS C CA 1
ATOM 11208 C C . LYS C 1 129 ? -7.45166 27.40310 4.28900 1.000 37.71032 115 LYS C C 1
ATOM 11209 O O . LYS C 1 129 ? -8.52596 28.00814 4.20566 1.000 37.66158 115 LYS C O 1
ATOM 11211 N N . ASN C 1 130 ? -6.33653 27.89061 3.75407 1.000 32.62181 116 ASN C N 1
ATOM 11212 C CA . ASN C 1 130 ? -6.31495 29.16789 3.03391 1.000 35.89957 116 ASN C CA 1
ATOM 11213 C C . ASN C 1 130 ? -5.21870 29.11996 1.98286 1.000 33.98109 116 ASN C C 1
ATOM 11214 O O . ASN C 1 130 ? -4.10370 29.62637 2.18052 1.000 32.55194 116 ASN C O 1
ATOM 11219 N N . PRO C 1 131 ? -5.51741 28.53068 0.82279 1.000 32.74545 117 PRO C N 1
ATOM 11220 C CA . PRO C 1 131 ? -4.49096 28.35103 -0.21716 1.000 31.31841 117 PRO C CA 1
ATOM 11221 C C . PRO C 1 131 ? -3.88308 29.64808 -0.72313 1.000 29.52103 117 PRO C C 1
ATOM 11222 O O . PRO C 1 131 ? -2.69072 29.66441 -1.05058 1.000 31.35634 117 PRO C O 1
ATOM 11226 N N . LYS C 1 132 ? -4.65730 30.73179 -0.80403 1.000 28.69740 118 LYS C N 1
ATOM 11227 C CA . LYS C 1 132 ? -4.17158 31.97896 -1.39080 1.000 30.05957 118 LYS C CA 1
ATOM 11228 C C . LYS C 1 132 ? -3.43902 32.85731 -0.39339 1.000 31.98096 118 LYS C C 1
ATOM 11229 O O . LYS C 1 132 ? -2.95611 33.92993 -0.77226 1.000 34.66922 118 LYS C O 1
ATOM 11235 N N . LYS C 1 133 ? -3.38049 32.45686 0.87135 1.000 33.31323 119 LYS C N 1
ATOM 11236 C CA . LYS C 1 133 ? -2.61159 33.21949 1.84837 1.000 34.04724 119 LYS C CA 1
ATOM 11237 C C . LYS C 1 133 ? -1.14185 33.24001 1.44837 1.000 33.92699 119 LYS C C 1
ATOM 11238 O O . LYS C 1 133 ? -0.59381 32.23891 0.98477 1.000 32.27940 119 LYS C O 1
ATOM 11244 N N . THR C 1 134 ? -0.50125 34.38899 1.61565 1.000 35.72117 120 THR C N 1
ATOM 11245 C CA . THR C 1 134 ? 0.92406 34.47739 1.32328 1.000 35.80559 120 THR C CA 1
ATOM 11246 C C . THR C 1 134 ? 1.72964 33.67432 2.33412 1.000 35.43563 120 THR C C 1
ATOM 11247 O O . THR C 1 134 ? 1.74502 33.99303 3.52991 1.000 36.70051 120 THR C O 1
ATOM 11251 N N . ALA C 1 135 ? 2.43379 32.66304 1.83650 1.000 33.78242 121 ALA C N 1
ATOM 11252 C CA . ALA C 1 135 ? 3.42869 31.96878 2.64627 1.000 33.50573 121 ALA C CA 1
ATOM 11253 C C . ALA C 1 135 ? 4.73520 32.74667 2.71080 1.000 38.80857 121 ALA C C 1
ATOM 11254 O O . ALA C 1 135 ? 5.30924 32.91494 3.79341 1.000 36.55143 121 ALA C O 1
ATOM 11256 N N . ILE C 1 136 ? 5.24120 33.20890 1.56880 1.000 34.77737 122 ILE C N 1
ATOM 11257 C CA . ILE C 1 136 ? 6.53845 33.87166 1.51865 1.000 35.89422 122 ILE C CA 1
ATOM 11258 C C . ILE C 1 136 ? 6.40152 35.23131 0.84890 1.000 37.85504 122 ILE C C 1
ATOM 11259 O O . ILE C 1 136 ? 5.85007 35.33783 -0.25652 1.000 38.18152 122 ILE C O 1
ATOM 11264 N N . ILE C 1 137 ? 6.91396 36.26138 1.51049 1.000 39.38069 123 ILE C N 1
ATOM 11265 C CA . ILE C 1 137 ? 7.20176 37.53172 0.85919 1.000 40.90357 123 ILE C CA 1
ATOM 11266 C C . ILE C 1 137 ? 8.61147 37.41375 0.29644 1.000 41.91791 123 ILE C C 1
ATOM 11267 O O . ILE C 1 137 ? 9.59686 37.36403 1.05388 1.000 41.24653 123 ILE C O 1
ATOM 11272 N N . TYR C 1 138 ? 8.71414 37.30427 -1.02225 1.000 39.75778 124 TYR C N 1
ATOM 11273 C CA . TYR C 1 138 ? 10.01419 37.18104 -1.66878 1.000 39.49689 124 TYR C CA 1
ATOM 11274 C C . TYR C 1 138 ? 10.48357 38.58820 -1.98987 1.000 41.57494 124 TYR C C 1
ATOM 11275 O O . TYR C 1 138 ? 10.04849 39.19182 -2.97103 1.000 41.84705 124 TYR C O 1
ATOM 11284 N N . GLU C 1 139 ? 11.35191 39.12623 -1.13734 1.000 43.03492 125 GLU C N 1
ATOM 11285 C CA . GLU C 1 139 ? 11.92357 40.45018 -1.38138 1.000 45.76000 125 GLU C CA 1
ATOM 11286 C C . GLU C 1 139 ? 13.20210 40.22390 -2.17118 1.000 44.64039 125 GLU C C 1
ATOM 11287 O O . GLU C 1 139 ? 14.24661 39.88287 -1.60759 1.000 44.68612 125 GLU C O 1
ATOM 11293 N N . ALA C 1 140 ? 13.09418 40.36202 -3.48715 1.000 44.16089 126 ALA C N 1
ATOM 11294 C CA . ALA C 1 140 ? 14.19942 40.12763 -4.39677 1.000 44.82531 126 ALA C CA 1
ATOM 11295 C C . ALA C 1 140 ? 15.30759 41.14201 -4.13941 1.000 45.69512 126 ALA C C 1
ATOM 11296 O O . ALA C 1 140 ? 15.09694 42.16213 -3.48860 1.000 47.56358 126 ALA C O 1
ATOM 11298 N N . ASP C 1 141 ? 16.50239 40.83433 -4.66135 1.000 45.33025 127 ASP C N 1
ATOM 11299 C CA . ASP C 1 141 ? 17.63702 41.74521 -4.53395 1.000 50.97475 127 ASP C CA 1
ATOM 11300 C C . ASP C 1 141 ? 17.28037 43.11471 -5.09909 1.000 49.04775 127 ASP C C 1
ATOM 11301 O O . ASP C 1 141 ? 17.52692 44.14152 -4.45940 1.000 51.06525 127 ASP C O 1
ATOM 11306 N N . GLU C 1 142 ? 16.64145 43.13398 -6.27478 1.000 49.39121 128 GLU C N 1
ATOM 11307 C CA . GLU C 1 142 ? 16.05924 44.35267 -6.82719 1.000 53.73041 128 GLU C CA 1
ATOM 11308 C C . GLU C 1 142 ? 14.64370 44.51777 -6.28843 1.000 50.26652 128 GLU C C 1
ATOM 11309 O O . GLU C 1 142 ? 13.81856 43.61325 -6.46837 1.000 48.19725 128 GLU C O 1
ATOM 11315 N N . PRO C 1 143 ? 14.32731 45.63261 -5.62188 1.000 53.71095 129 PRO C N 1
ATOM 11316 C CA . PRO C 1 143 ? 13.05708 45.72190 -4.87869 1.000 52.18655 129 PRO C CA 1
ATOM 11317 C C . PRO C 1 143 ? 11.81901 45.54813 -5.73052 1.000 54.56250 129 PRO C C 1
ATOM 11318 O O . PRO C 1 143 ? 10.81662 45.01743 -5.23607 1.000 54.59385 129 PRO C O 1
ATOM 11322 N N . SER C 1 144 ? 11.86029 45.96121 -6.99585 1.000 51.35119 130 SER C N 1
ATOM 11323 C CA . SER C 1 144 ? 10.69715 45.89877 -7.87181 1.000 53.29456 130 SER C CA 1
ATOM 11324 C C . SER C 1 144 ? 10.40686 44.49577 -8.38066 1.000 50.32747 130 SER C C 1
ATOM 11325 O O . SER C 1 144 ? 9.33018 44.27065 -8.95328 1.000 50.18654 130 SER C O 1
ATOM 11328 N N . GLU C 1 145 ? 11.33393 43.55283 -8.19072 1.000 51.60665 131 GLU C N 1
ATOM 11329 C CA . GLU C 1 145 ? 11.11955 42.17064 -8.59970 1.000 47.59081 131 GLU C CA 1
ATOM 11330 C C . GLU C 1 145 ? 10.51323 41.32166 -7.49566 1.000 47.10952 131 GLU C C 1
ATOM 11331 O O . GLU C 1 145 ? 10.30072 40.12613 -7.70186 1.000 45.15867 131 GLU C O 1
ATOM 11337 N N . SER C 1 146 ? 10.23604 41.91097 -6.33813 1.000 44.86888 132 SER C N 1
ATOM 11338 C CA . SER C 1 146 ? 9.65007 41.18416 -5.22617 1.000 50.04289 132 SER C CA 1
ATOM 11339 C C . SER C 1 146 ? 8.22242 40.74751 -5.55144 1.000 43.56699 132 SER C C 1
ATOM 11340 O O . SER C 1 146 ? 7.52327 41.37460 -6.35212 1.000 48.45915 132 SER C O 1
ATOM 11343 N N . ARG C 1 147 ? 7.78307 39.66376 -4.91741 1.000 42.22532 133 ARG C N 1
ATOM 11344 C CA . ARG C 1 147 ? 6.38581 39.26462 -5.04040 1.000 43.46175 133 ARG C CA 1
ATOM 11345 C C . ARG C 1 147 ? 6.01439 38.35674 -3.87880 1.000 42.67545 133 ARG C C 1
ATOM 11346 O O . ARG C 1 147 ? 6.87457 37.86060 -3.13842 1.000 43.04010 133 ARG C O 1
ATOM 11354 N N . GLU C 1 148 ? 4.70855 38.15658 -3.72600 1.000 38.32021 134 GLU C N 1
ATOM 11355 C CA . GLU C 1 148 ? 4.18008 37.24733 -2.71910 1.000 39.67308 134 GLU C CA 1
ATOM 11356 C C . GLU C 1 148 ? 4.01270 35.85805 -3.30757 1.000 39.13888 134 GLU C C 1
ATOM 11357 O O . GLU C 1 148 ? 3.51269 35.70638 -4.42095 1.000 38.36822 134 GLU C O 1
ATOM 11363 N N . VAL C 1 149 ? 4.42085 34.84219 -2.55331 1.000 34.05279 135 VAL C N 1
ATOM 11364 C CA . VAL C 1 149 ? 4.23209 33.45268 -2.95452 1.000 32.23752 135 VAL C CA 1
ATOM 11365 C C . VAL C 1 149 ? 3.20683 32.83675 -2.02280 1.000 32.83787 135 VAL C C 1
ATOM 11366 O O . VAL C 1 149 ? 3.44460 32.73820 -0.81425 1.000 32.20743 135 VAL C O 1
ATOM 11370 N N . SER C 1 150 ? 2.07947 32.40692 -2.58096 1.000 29.87584 136 SER C N 1
ATOM 11371 C CA . SER C 1 150 ? 1.03247 31.79526 -1.78111 1.000 29.60945 136 SER C CA 1
ATOM 11372 C C . SER C 1 150 ? 1.43901 30.41735 -1.24020 1.000 27.38545 136 SER C C 1
ATOM 11373 O O . SER C 1 150 ? 2.32385 29.72591 -1.76396 1.000 28.92125 136 SER C O 1
ATOM 11376 N N . TYR C 1 151 ? 0.74251 30.00118 -0.17890 1.000 28.38543 137 TYR C N 1
ATOM 11377 C CA . TYR C 1 151 ? 0.86968 28.62251 0.29545 1.000 30.76425 137 TYR C CA 1
ATOM 11378 C C . TYR C 1 151 ? 0.60057 27.62581 -0.82356 1.000 27.42741 137 TYR C C 1
ATOM 11379 O O . TYR C 1 151 ? 1.27999 26.60171 -0.92654 1.000 24.15027 137 TYR C O 1
ATOM 11388 N N . GLU C 1 152 ? -0.38699 27.90809 -1.67993 1.000 27.51066 138 GLU C N 1
ATOM 11389 C CA . GLU C 1 152 ? -0.66061 27.00409 -2.79280 1.000 27.58680 138 GLU C CA 1
ATOM 11390 C C . GLU C 1 152 ? 0.53728 26.90719 -3.72110 1.000 23.19145 138 GLU C C 1
ATOM 11391 O O . GLU C 1 152 ? 0.95577 25.80767 -4.09654 1.000 24.09007 138 GLU C O 1
ATOM 11397 N N . GLU C 1 153 ? 1.10197 28.05066 -4.11366 1.000 25.46258 139 GLU C N 1
ATOM 11398 C CA . GLU C 1 153 ? 2.21244 28.00378 -5.05606 1.000 24.89834 139 GLU C CA 1
ATOM 11399 C C . GLU C 1 153 ? 3.43905 27.34797 -4.42683 1.000 27.96607 139 GLU C C 1
ATOM 11400 O O . GLU C 1 153 ? 4.14807 26.57559 -5.08290 1.000 24.47150 139 GLU C O 1
ATOM 11406 N N . LEU C 1 154 ? 3.72164 27.66630 -3.16502 1.000 25.44774 140 LEU C N 1
ATOM 11407 C CA . LEU C 1 154 ? 4.86764 27.05088 -2.50140 1.000 25.48313 140 LEU C CA 1
ATOM 11408 C C . LEU C 1 154 ? 4.67707 25.54519 -2.36311 1.000 24.61810 140 LEU C C 1
ATOM 11409 O O . LEU C 1 154 ? 5.61921 24.76215 -2.57105 1.000 26.01033 140 LEU C O 1
ATOM 11414 N N . MET C 1 155 ? 3.47624 25.11727 -1.97926 1.000 22.78298 141 MET C N 1
ATOM 11415 C CA . MET C 1 155 ? 3.22097 23.68654 -1.86233 1.000 23.08698 141 MET C CA 1
ATOM 11416 C C . MET C 1 155 ? 3.40018 22.98055 -3.19717 1.000 23.65385 141 MET C C 1
ATOM 11417 O O . MET C 1 155 ? 3.99516 21.90410 -3.25803 1.000 22.19504 141 MET C O 1
ATOM 11422 N N . GLN C 1 156 ? 2.86210 23.56162 -4.27590 1.000 21.77862 142 GLN C N 1
ATOM 11423 C CA . GLN C 1 156 ? 2.98957 22.93522 -5.58857 1.000 22.74374 142 GLN C CA 1
ATOM 11424 C C . GLN C 1 156 ? 4.45490 22.81064 -5.98071 1.000 22.16379 142 GLN C C 1
ATOM 11425 O O . GLN C 1 156 ? 4.90223 21.75896 -6.44331 1.000 22.05206 142 GLN C O 1
ATOM 11431 N N . GLU C 1 157 ? 5.22605 23.88051 -5.80987 1.000 23.69881 143 GLU C N 1
ATOM 11432 C CA A GLU C 1 157 ? 6.64167 23.82889 -6.15546 0.426 23.17918 143 GLU C CA 1
ATOM 11433 C CA B GLU C 1 157 ? 6.62639 23.79048 -6.19276 0.574 23.13396 143 GLU C CA 1
ATOM 11434 C C . GLU C 1 157 ? 7.36323 22.78680 -5.31597 1.000 23.75190 143 GLU C C 1
ATOM 11435 O O . GLU C 1 157 ? 8.20764 22.04354 -5.81908 1.000 22.44750 143 GLU C O 1
ATOM 11446 N N . THR C 1 158 ? 7.02334 22.71509 -4.01938 1.000 22.37678 144 THR C N 1
ATOM 11447 C CA . THR C 1 158 ? 7.66127 21.73885 -3.13202 1.000 22.70908 144 THR C CA 1
ATOM 11448 C C . THR C 1 158 ? 7.34901 20.31908 -3.57541 1.000 20.92733 144 THR C C 1
ATOM 11449 O O . THR C 1 158 ? 8.22977 19.44988 -3.58540 1.000 21.44252 144 THR C O 1
ATOM 11453 N N . CYS C 1 159 ? 6.08864 20.06923 -3.95045 1.000 20.14720 145 CYS C N 1
ATOM 11454 C CA . CYS C 1 159 ? 5.71418 18.73794 -4.39883 1.000 20.00534 145 CYS C CA 1
ATOM 11455 C C . CYS C 1 159 ? 6.40489 18.36226 -5.70154 1.000 19.98221 145 CYS C C 1
ATOM 11456 O O . CYS C 1 159 ? 6.79471 17.20968 -5.87963 1.000 18.93977 145 CYS C O 1
ATOM 11459 N N . ARG C 1 160 ? 6.51193 19.29086 -6.65501 1.000 19.25698 146 ARG C N 1
ATOM 11460 C CA A ARG C 1 160 ? 7.20189 18.98454 -7.90562 0.571 20.37838 146 ARG C CA 1
ATOM 11461 C CA B ARG C 1 160 ? 7.19508 18.97073 -7.90278 0.429 20.40038 146 ARG C CA 1
ATOM 11462 C C . ARG C 1 160 ? 8.65377 18.60584 -7.64749 1.000 20.92335 146 ARG C C 1
ATOM 11463 O O . ARG C 1 160 ? 9.15606 17.60834 -8.17811 1.000 21.72967 146 ARG C O 1
ATOM 11478 N N . VAL C 1 161 ? 9.34833 19.40593 -6.82849 1.000 20.85706 147 VAL C N 1
ATOM 11479 C CA . VAL C 1 161 ? 10.73800 19.09949 -6.48922 1.000 21.66043 147 VAL C CA 1
ATOM 11480 C C . VAL C 1 161 ? 10.81837 17.75880 -5.78662 1.000 20.39222 147 VAL C C 1
ATOM 11481 O O . VAL C 1 161 ? 11.72427 16.96423 -6.04491 1.000 22.43222 147 VAL C O 1
ATOM 11485 N N . ALA C 1 162 ? 9.91008 17.50417 -4.85635 1.000 19.60436 148 ALA C N 1
ATOM 11486 C CA . ALA C 1 162 ? 9.93211 16.20714 -4.18727 1.000 18.59814 148 ALA C CA 1
ATOM 11487 C C . ALA C 1 162 ? 9.81161 15.06393 -5.19684 1.000 20.77232 148 ALA C C 1
ATOM 11488 O O . ALA C 1 162 ? 10.51700 14.04932 -5.09172 1.000 18.70259 148 ALA C O 1
ATOM 11490 N N . ASN C 1 163 ? 8.89632 15.20106 -6.16722 1.000 19.80760 149 ASN C N 1
ATOM 11491 C CA . ASN C 1 163 ? 8.74645 14.17657 -7.19721 1.000 19.79215 149 ASN C CA 1
ATOM 11492 C C . ASN C 1 163 ? 10.00463 14.04781 -8.03441 1.000 20.74652 149 ASN C C 1
ATOM 11493 O O . ASN C 1 163 ? 10.38232 12.93847 -8.43629 1.000 19.70313 149 ASN C O 1
ATOM 11498 N N . VAL C 1 164 ? 10.68865 15.16886 -8.29236 1.000 18.43372 150 VAL C N 1
ATOM 11499 C CA . VAL C 1 164 ? 11.96607 15.10309 -8.99505 1.000 20.56294 150 VAL C CA 1
ATOM 11500 C C . VAL C 1 164 ? 12.97137 14.28960 -8.17797 1.000 21.35145 150 VAL C C 1
ATOM 11501 O O . VAL C 1 164 ? 13.67068 13.41033 -8.70258 1.000 20.95864 150 VAL C O 1
ATOM 11505 N N . LEU C 1 165 ? 13.06279 14.57674 -6.87886 1.000 20.99855 151 LEU C N 1
ATOM 11506 C CA . LEU C 1 165 ? 14.02404 13.85241 -6.04663 1.000 21.42315 151 LEU C CA 1
ATOM 11507 C C . LEU C 1 165 ? 13.69816 12.36311 -6.00301 1.000 21.16929 151 LEU C C 1
ATOM 11508 O O . LEU C 1 165 ? 14.60005 11.52626 -6.08703 1.000 23.45258 151 LEU C O 1
ATOM 11513 N N . LYS C 1 166 ? 12.41460 12.01186 -5.86104 1.000 20.60240 152 LYS C N 1
ATOM 11514 C CA . LYS C 1 166 ? 12.04808 10.59523 -5.90081 1.000 25.15437 152 LYS C CA 1
ATOM 11515 C C . LYS C 1 166 ? 12.44764 9.95816 -7.22466 1.000 25.63334 152 LYS C C 1
ATOM 11516 O O . LYS C 1 166 ? 12.87293 8.79997 -7.25874 1.000 21.98294 152 LYS C O 1
ATOM 11522 N N . SER C 1 167 ? 12.33009 10.69864 -8.33379 1.000 21.18239 153 SER C N 1
ATOM 11523 C CA . SER C 1 167 ? 12.72633 10.12499 -9.61207 1.000 21.51141 153 SER C CA 1
ATOM 11524 C C . SER C 1 167 ? 14.23023 9.86774 -9.70064 1.000 26.42430 153 SER C C 1
ATOM 11525 O O . SER C 1 167 ? 14.65279 9.05351 -10.52792 1.000 25.86899 153 SER C O 1
ATOM 11528 N N . TYR C 1 168 ? 15.04541 10.56065 -8.89903 1.000 22.26525 154 TYR C N 1
ATOM 11529 C CA . TYR C 1 168 ? 16.48164 10.30016 -8.81127 1.000 20.87375 154 TYR C CA 1
ATOM 11530 C C . TYR C 1 168 ? 16.81619 9.15189 -7.86923 1.000 26.48666 154 TYR C C 1
ATOM 11531 O O . TYR C 1 168 ? 18.00711 8.84964 -7.68572 1.000 26.64555 154 TYR C O 1
ATOM 11540 N N . GLY C 1 169 ? 15.82138 8.54216 -7.24108 1.000 23.13836 155 GLY C N 1
ATOM 11541 C CA . GLY C 1 169 ? 16.05605 7.44918 -6.30380 1.000 27.06810 155 GLY C CA 1
ATOM 11542 C C . GLY C 1 169 ? 16.33566 7.86504 -4.87673 1.000 27.61160 155 GLY C C 1
ATOM 11543 O O . GLY C 1 169 ? 16.79704 7.02912 -4.08563 1.000 26.33270 155 GLY C O 1
ATOM 11544 N N . VAL C 1 170 ? 16.11227 9.13965 -4.53372 1.000 22.96686 156 VAL C N 1
ATOM 11545 C CA . VAL C 1 170 ? 16.24563 9.59291 -3.15366 1.000 23.95776 156 VAL C CA 1
ATOM 11546 C C . VAL C 1 170 ? 15.19011 8.90688 -2.30438 1.000 24.67148 156 VAL C C 1
ATOM 11547 O O . VAL C 1 170 ? 13.98907 8.92163 -2.63027 1.000 25.52844 156 VAL C O 1
ATOM 11551 N N . LYS C 1 171 ? 15.64267 8.26668 -1.23282 1.000 23.12995 157 LYS C N 1
ATOM 11552 C CA . LYS C 1 171 ? 14.80999 7.49609 -0.32427 1.000 26.21294 157 LYS C CA 1
ATOM 11553 C C . LYS C 1 171 ? 14.81699 8.14473 1.05266 1.000 25.72557 157 LYS C C 1
ATOM 11554 O O . LYS C 1 171 ? 15.70846 8.93166 1.38868 1.000 22.46260 157 LYS C O 1
ATOM 11560 N N . LYS C 1 172 ? 13.81588 7.79028 1.85414 1.000 21.78299 158 LYS C N 1
ATOM 11561 C CA . LYS C 1 172 ? 13.80762 8.18181 3.25925 1.000 25.80053 158 LYS C CA 1
ATOM 11562 C C . LYS C 1 172 ? 15.16880 7.92638 3.91580 1.000 25.37944 158 LYS C C 1
ATOM 11563 O O . LYS C 1 172 ? 15.74506 6.84042 3.79074 1.000 21.95083 158 LYS C O 1
ATOM 11569 N N . GLY C 1 173 ? 15.71627 8.95557 4.57630 1.000 21.59596 159 GLY C N 1
ATOM 11570 C CA . GLY C 1 173 ? 17.00232 8.83824 5.24723 1.000 24.25196 159 GLY C CA 1
ATOM 11571 C C . GLY C 1 173 ? 18.22433 9.20579 4.42074 1.000 24.80807 159 GLY C C 1
ATOM 11572 O O . GLY C 1 173 ? 19.32481 9.31663 4.98893 1.000 24.06286 159 GLY C O 1
ATOM 11573 N N . ASP C 1 174 ? 18.08115 9.40719 3.10781 1.000 22.63339 160 ASP C N 1
ATOM 11574 C CA . ASP C 1 174 ? 19.20035 9.86767 2.28686 1.000 25.34380 160 ASP C CA 1
ATOM 11575 C C . ASP C 1 174 ? 19.48340 11.34569 2.56140 1.000 24.36989 160 ASP C C 1
ATOM 11576 O O . ASP C 1 174 ? 18.56616 12.16306 2.67093 1.000 23.38130 160 ASP C O 1
ATOM 11581 N N . ALA C 1 175 ? 20.75548 11.69845 2.59481 1.000 23.93946 161 ALA C N 1
ATOM 11582 C CA . ALA C 1 175 ? 21.16276 13.09817 2.64545 1.000 24.39190 161 ALA C CA 1
ATOM 11583 C C . ALA C 1 175 ? 21.10036 13.73645 1.25703 1.000 26.55229 161 ALA C C 1
ATOM 11584 O O . ALA C 1 175 ? 21.41182 13.10147 0.24511 1.000 26.29976 161 ALA C O 1
ATOM 11586 N N . VAL C 1 176 ? 20.66863 14.99897 1.21465 1.000 25.15059 162 VAL C N 1
ATOM 11587 C CA . VAL C 1 176 ? 20.64357 15.81017 0.00303 1.000 25.65328 162 VAL C CA 1
ATOM 11588 C C . VAL C 1 176 ? 21.25899 17.15354 0.34471 1.000 27.16623 162 VAL C C 1
ATOM 11589 O O . VAL C 1 176 ? 20.79861 17.81431 1.27687 1.000 30.17509 162 VAL C O 1
ATOM 11593 N N . SER C 1 177 ? 22.28243 17.56601 -0.39707 1.000 28.19599 163 SER C N 1
ATOM 11594 C CA . SER C 1 177 ? 22.91824 18.85155 -0.12868 1.000 29.73085 163 SER C CA 1
ATOM 11595 C C . SER C 1 177 ? 22.19792 19.95590 -0.89192 1.000 30.08484 163 SER C C 1
ATOM 11596 O O . SER C 1 177 ? 21.69384 19.73684 -1.99544 1.000 29.93346 163 SER C O 1
ATOM 11599 N N . ILE C 1 178 ? 22.16370 21.14678 -0.29472 1.000 31.13309 164 ILE C N 1
ATOM 11600 C CA . ILE C 1 178 ? 21.48779 22.31255 -0.86000 1.000 31.65207 164 ILE C CA 1
ATOM 11601 C C . ILE C 1 178 ? 22.45146 23.48676 -0.77679 1.000 33.44810 164 ILE C C 1
ATOM 11602 O O . ILE C 1 178 ? 22.93012 23.82638 0.31342 1.000 35.04841 164 ILE C O 1
ATOM 11607 N N . TYR C 1 179 ? 22.75279 24.08085 -1.92061 1.000 34.17015 165 TYR C N 1
ATOM 11608 C CA . TYR C 1 179 ? 23.69666 25.19886 -2.02714 1.000 35.94351 165 TYR C CA 1
ATOM 11609 C C . TYR C 1 179 ? 22.92609 26.28693 -2.77350 1.000 36.41946 165 TYR C C 1
ATOM 11610 O O . TYR C 1 179 ? 23.11076 26.47560 -3.97540 1.000 36.71956 165 TYR C O 1
ATOM 11619 N N . LEU C 1 180 ? 22.05192 26.98141 -2.04788 1.000 36.71914 166 LEU C N 1
ATOM 11620 C CA . LEU C 1 180 ? 21.14686 27.96543 -2.63323 1.000 36.84389 166 LEU C CA 1
ATOM 11621 C C . LEU C 1 180 ? 21.25453 29.29425 -1.89949 1.000 38.36683 166 LEU C C 1
ATOM 11622 O O . LEU C 1 180 ? 21.38336 29.31952 -0.66855 1.000 38.57220 166 LEU C O 1
ATOM 11627 N N . PRO C 1 181 ? 21.18837 30.40588 -2.63319 1.000 41.40181 167 PRO C N 1
ATOM 11628 C CA . PRO C 1 181 ? 21.06849 31.72870 -2.01226 1.000 41.90286 167 PRO C CA 1
ATOM 11629 C C . PRO C 1 181 ? 19.62170 32.03737 -1.64678 1.000 45.81227 167 PRO C C 1
ATOM 11630 O O . PRO C 1 181 ? 18.73128 31.18985 -1.80625 1.000 40.89129 167 PRO C O 1
ATOM 11634 N N . MET C 1 182 ? 19.36482 33.26729 -1.20271 1.000 42.35278 168 MET C N 1
ATOM 11635 C CA . MET C 1 182 ? 18.08042 33.62755 -0.60182 1.000 41.75010 168 MET C CA 1
ATOM 11636 C C . MET C 1 182 ? 17.03863 33.97480 -1.66934 1.000 43.81779 168 MET C C 1
ATOM 11637 O O . MET C 1 182 ? 16.55055 35.09810 -1.76671 1.000 43.06923 168 MET C O 1
ATOM 11642 N N . THR C 1 183 ? 16.65994 32.96803 -2.44969 1.000 42.33466 169 THR C N 1
ATOM 11643 C CA . THR C 1 183 ? 15.47123 33.05113 -3.28352 1.000 42.37014 169 THR C CA 1
ATOM 11644 C C . THR C 1 183 ? 14.42044 32.13850 -2.66150 1.000 39.09795 169 THR C C 1
ATOM 11645 O O . THR C 1 183 ? 14.74339 31.22868 -1.88494 1.000 40.18292 169 THR C O 1
ATOM 11649 N N . TRP C 1 184 ? 13.14571 32.40427 -2.96439 1.000 37.06374 170 TRP C N 1
ATOM 11650 C CA . TRP C 1 184 ? 12.09191 31.74432 -2.20510 1.000 34.91246 170 TRP C CA 1
ATOM 11651 C C . TRP C 1 184 ? 12.09713 30.23591 -2.41918 1.000 34.56691 170 TRP C C 1
ATOM 11652 O O . TRP C 1 184 ? 11.66743 29.47995 -1.53478 1.000 34.58978 170 TRP C O 1
ATOM 11663 N N . GLN C 1 185 ? 12.60178 29.77752 -3.56572 1.000 32.95366 171 GLN C N 1
ATOM 11664 C CA . GLN C 1 185 ? 12.61403 28.34553 -3.85577 1.000 31.40898 171 GLN C CA 1
ATOM 11665 C C . GLN C 1 185 ? 13.48928 27.56190 -2.89471 1.000 31.97102 171 GLN C C 1
ATOM 11666 O O . GLN C 1 185 ? 13.35615 26.33534 -2.82470 1.000 30.11043 171 GLN C O 1
ATOM 11672 N N . ALA C 1 186 ? 14.36634 28.23951 -2.14509 1.000 32.50967 172 ALA C N 1
ATOM 11673 C CA . ALA C 1 186 ? 15.13709 27.54067 -1.12567 1.000 32.35255 172 ALA C CA 1
ATOM 11674 C C . ALA C 1 186 ? 14.21410 26.86565 -0.12182 1.000 31.69972 172 ALA C C 1
ATOM 11675 O O . ALA C 1 186 ? 14.49391 25.75343 0.33939 1.000 32.13374 172 ALA C O 1
ATOM 11677 N N . ALA C 1 187 ? 13.11126 27.52668 0.24007 1.000 31.15447 173 ALA C N 1
ATOM 11678 C CA . ALA C 1 187 ? 12.15033 26.88987 1.13630 1.000 33.87827 173 ALA C CA 1
ATOM 11679 C C . ALA C 1 187 ? 11.54037 25.64048 0.49765 1.000 29.15712 173 ALA C C 1
ATOM 11680 O O . ALA C 1 187 ? 11.35357 24.61511 1.16873 1.000 27.19984 173 ALA C O 1
ATOM 11682 N N . ALA C 1 188 ? 11.21278 25.71064 -0.79517 1.000 27.99603 174 ALA C N 1
ATOM 11683 C CA . ALA C 1 188 ? 10.67341 24.53282 -1.47782 1.000 26.44071 174 ALA C CA 1
ATOM 11684 C C . ALA C 1 188 ? 11.68729 23.40010 -1.45922 1.000 25.98522 174 ALA C C 1
ATOM 11685 O O . ALA C 1 188 ? 11.32267 22.22541 -1.31249 1.000 24.85580 174 ALA C O 1
ATOM 11687 N N . ALA C 1 189 ? 12.96910 23.74528 -1.58488 1.000 28.84069 175 ALA C N 1
ATOM 11688 C CA . ALA C 1 189 ? 14.03610 22.74258 -1.55157 1.000 26.90677 175 ALA C CA 1
ATOM 11689 C C . ALA C 1 189 ? 14.12753 22.06626 -0.19694 1.000 26.40385 175 ALA C C 1
ATOM 11690 O O . ALA C 1 189 ? 14.18635 20.83220 -0.12173 1.000 25.98415 175 ALA C O 1
ATOM 11692 N N . PHE C 1 190 ? 14.24530 22.85284 0.88065 1.000 28.03024 176 PHE C N 1
ATOM 11693 C CA . PHE C 1 190 ? 14.23922 22.26470 2.21761 1.000 26.91990 176 PHE C CA 1
ATOM 11694 C C . PHE C 1 190 ? 13.02164 21.36351 2.39515 1.000 27.42650 176 PHE C C 1
ATOM 11695 O O . PHE C 1 190 ? 13.13762 20.20394 2.79036 1.000 24.42592 176 PHE C O 1
ATOM 11703 N N . LEU C 1 191 ? 11.83384 21.89151 2.08805 1.000 25.02436 177 LEU C N 1
ATOM 11704 C CA . LEU C 1 191 ? 10.61415 21.16774 2.41349 1.000 23.65124 177 LEU C CA 1
ATOM 11705 C C . LEU C 1 191 ? 10.36899 19.98761 1.48198 1.000 22.64966 177 LEU C C 1
ATOM 11706 O O . LEU C 1 191 ? 9.66632 19.05192 1.87206 1.000 21.42906 177 LEU C O 1
ATOM 11711 N N . ALA C 1 192 ? 10.91330 20.00783 0.25988 1.000 23.65865 178 ALA C N 1
ATOM 11712 C CA . ALA C 1 192 ? 10.81340 18.81595 -0.58395 1.000 22.16485 178 ALA C CA 1
ATOM 11713 C C . ALA C 1 192 ? 11.59549 17.65987 0.01889 1.000 23.47673 178 ALA C C 1
ATOM 11714 O O . ALA C 1 192 ? 11.15098 16.50060 -0.02917 1.000 22.16575 178 ALA C O 1
ATOM 11716 N N . CYS C 1 193 ? 12.77083 17.95520 0.59306 1.000 22.02401 179 CYS C N 1
ATOM 11717 C CA . CYS C 1 193 ? 13.51978 16.92028 1.29211 1.000 21.73800 179 CYS C CA 1
ATOM 11718 C C . CYS C 1 193 ? 12.73525 16.41756 2.48524 1.000 21.45584 179 CYS C C 1
ATOM 11719 O O . CYS C 1 193 ? 12.57279 15.21469 2.66659 1.000 21.56108 179 CYS C O 1
ATOM 11722 N N . ALA C 1 194 ? 12.19185 17.33114 3.29023 1.000 22.18792 180 ALA C N 1
ATOM 11723 C CA . ALA C 1 194 ? 11.40189 16.88852 4.43512 1.000 23.45783 180 ALA C CA 1
ATOM 11724 C C . ALA C 1 194 ? 10.19284 16.08004 3.99300 1.000 21.54652 180 ALA C C 1
ATOM 11725 O O . ALA C 1 194 ? 9.80253 15.13076 4.67651 1.000 20.26939 180 ALA C O 1
ATOM 11727 N N . ARG C 1 195 ? 9.58996 16.43056 2.85225 1.000 20.66400 181 ARG C N 1
ATOM 11728 C CA . ARG C 1 195 ? 8.36626 15.76356 2.44913 1.000 18.77578 181 ARG C CA 1
ATOM 11729 C C . ARG C 1 195 ? 8.58120 14.26990 2.22034 1.000 19.40046 181 ARG C C 1
ATOM 11730 O O . ARG C 1 195 ? 7.68742 13.46273 2.50178 1.000 19.05097 181 ARG C O 1
ATOM 11738 N N . ILE C 1 196 ? 9.74983 13.88498 1.69363 1.000 19.61928 182 ILE C N 1
ATOM 11739 C CA . ILE C 1 196 ? 10.01926 12.48682 1.36981 1.000 18.83323 182 ILE C CA 1
ATOM 11740 C C . ILE C 1 196 ? 10.89364 11.82504 2.41599 1.000 20.58439 182 ILE C C 1
ATOM 11741 O O . ILE C 1 196 ? 11.26274 10.64431 2.26491 1.000 19.94251 182 ILE C O 1
ATOM 11746 N N . GLY C 1 197 ? 11.22484 12.55181 3.48340 1.000 19.73238 183 GLY C N 1
ATOM 11747 C CA . GLY C 1 197 ? 12.04683 12.01909 4.55228 1.000 17.84224 183 GLY C CA 1
ATOM 11748 C C . GLY C 1 197 ? 13.52060 11.97992 4.25720 1.000 21.33465 183 GLY C C 1
ATOM 11749 O O . GLY C 1 197 ? 14.26222 11.27855 4.96029 1.000 21.30880 183 GLY C O 1
ATOM 11750 N N . ALA C 1 198 ? 13.96173 12.67500 3.21794 1.000 20.94086 184 ALA C N 1
ATOM 11751 C CA . ALA C 1 198 ? 15.37054 12.89299 3.00330 1.000 21.76007 184 ALA C CA 1
ATOM 11752 C C . ALA C 1 198 ? 15.87973 13.87643 4.06093 1.000 23.19883 184 ALA C C 1
ATOM 11753 O O . ALA C 1 198 ? 15.10258 14.54706 4.74829 1.000 27.79737 184 ALA C O 1
ATOM 11755 N N . ILE C 1 199 ? 17.18726 13.92994 4.20627 1.000 23.43282 185 ILE C N 1
ATOM 11756 C CA . ILE C 1 199 ? 17.83925 14.75668 5.21470 1.000 23.46962 185 ILE C CA 1
ATOM 11757 C C . ILE C 1 199 ? 18.53375 15.87374 4.46368 1.000 24.68411 185 ILE C C 1
ATOM 11758 O O . ILE C 1 199 ? 19.57359 15.63602 3.83803 1.000 28.58432 185 ILE C O 1
ATOM 11763 N N . HIS C 1 200 ? 18.00113 17.09723 4.50902 1.000 25.36680 186 HIS C N 1
ATOM 11764 C CA . HIS C 1 200 ? 18.70893 18.13096 3.78075 1.000 26.51356 186 HIS C CA 1
ATOM 11765 C C . HIS C 1 200 ? 19.92112 18.59606 4.58650 1.000 28.14685 186 HIS C C 1
ATOM 11766 O O . HIS C 1 200 ? 19.94895 18.50548 5.81118 1.000 31.00695 186 HIS C O 1
ATOM 11773 N N . SER C 1 201 ? 20.94070 19.04302 3.87130 1.000 28.86337 187 SER C N 1
ATOM 11774 C CA . SER C 1 201 ? 22.12451 19.64884 4.48559 1.000 30.32420 187 SER C CA 1
ATOM 11775 C C . SER C 1 201 ? 22.38304 20.92698 3.70814 1.000 31.95719 187 SER C C 1
ATOM 11776 O O . SER C 1 201 ? 22.96102 20.87923 2.61596 1.000 31.75456 187 SER C O 1
ATOM 11779 N N . ALA C 1 202 ? 21.94433 22.05848 4.26236 1.000 32.54039 188 ALA C N 1
ATOM 11780 C CA . ALA C 1 202 ? 22.11374 23.34233 3.58436 1.000 34.59893 188 ALA C CA 1
ATOM 11781 C C . ALA C 1 202 ? 23.52454 23.91051 3.78200 1.000 37.92214 188 ALA C C 1
ATOM 11782 O O . ALA C 1 202 ? 24.05313 23.94751 4.90407 1.000 36.40790 188 ALA C O 1
ATOM 11784 N N . VAL C 1 203 ? 24.13848 24.34226 2.68377 1.000 35.83940 189 VAL C N 1
ATOM 11785 C CA . VAL C 1 203 ? 25.45858 24.95629 2.70470 1.000 37.42900 189 VAL C CA 1
ATOM 11786 C C . VAL C 1 203 ? 25.29498 26.42928 2.35567 1.000 38.73026 189 VAL C C 1
ATOM 11787 O O . VAL C 1 203 ? 24.79052 26.76295 1.27487 1.000 38.56689 189 VAL C O 1
ATOM 11791 N N . PHE C 1 204 ? 25.71168 27.30011 3.28291 1.000 40.06039 190 PHE C N 1
ATOM 11792 C CA . PHE C 1 204 ? 25.61785 28.74910 3.11748 1.000 41.49273 190 PHE C CA 1
ATOM 11793 C C . PHE C 1 204 ? 26.19646 29.17526 1.77833 1.000 44.48480 190 PHE C C 1
ATOM 11794 O O . PHE C 1 204 ? 27.30036 28.77288 1.40358 1.000 44.58634 190 PHE C O 1
ATOM 11802 N N . ALA C 1 205 ? 25.44675 30.00770 1.05847 1.000 42.47011 191 ALA C N 1
ATOM 11803 C CA . ALA C 1 205 ? 25.84201 30.38487 -0.29009 1.000 46.05140 191 ALA C CA 1
ATOM 11804 C C . ALA C 1 205 ? 27.08909 31.25856 -0.31854 1.000 46.91318 191 ALA C C 1
ATOM 11805 O O . ALA C 1 205 ? 27.61108 31.50918 -1.40619 1.000 49.54272 191 ALA C O 1
ATOM 11807 N N . GLY C 1 206 ? 27.57099 31.72092 0.83422 1.000 48.80882 192 GLY C N 1
ATOM 11808 C CA . GLY C 1 206 ? 28.81974 32.43948 0.94994 1.000 50.53292 192 GLY C CA 1
ATOM 11809 C C . GLY C 1 206 ? 30.03353 31.56963 1.18743 1.000 50.76897 192 GLY C C 1
ATOM 11810 O O . GLY C 1 206 ? 31.12453 32.10319 1.41929 1.000 52.78671 192 GLY C O 1
ATOM 11811 N N . PHE C 1 207 ? 29.88006 30.24515 1.14846 1.000 48.87752 193 PHE C N 1
ATOM 11812 C CA . PHE C 1 207 ? 31.00369 29.32906 1.30047 1.000 47.44118 193 PHE C CA 1
ATOM 11813 C C . PHE C 1 207 ? 31.71557 29.10617 -0.03026 1.000 46.31886 193 PHE C C 1
ATOM 11814 O O . PHE C 1 207 ? 31.10713 29.13331 -1.10134 1.000 48.16971 193 PHE C O 1
ATOM 11822 N N . SER C 1 208 ? 33.02325 28.87791 0.06051 1.000 49.20430 194 SER C N 1
ATOM 11823 C CA . SER C 1 208 ? 33.89991 28.59583 -1.06569 1.000 47.52578 194 SER C CA 1
ATOM 11824 C C . SER C 1 208 ? 33.68608 27.18201 -1.60763 1.000 48.33192 194 SER C C 1
ATOM 11825 O O . SER C 1 208 ? 33.06804 26.32097 -0.96630 1.000 44.50813 194 SER C O 1
ATOM 11828 N N . ALA C 1 209 ? 34.28996 26.92064 -2.77474 1.000 46.07995 195 ALA C N 1
ATOM 11829 C CA . ALA C 1 209 ? 34.24863 25.57611 -3.36201 1.000 44.71203 195 ALA C CA 1
ATOM 11830 C C . ALA C 1 209 ? 34.78776 24.51059 -2.41348 1.000 45.51991 195 ALA C C 1
ATOM 11831 O O . ALA C 1 209 ? 34.21806 23.41566 -2.29291 1.000 42.64924 195 ALA C O 1
ATOM 11833 N N . GLU C 1 210 ? 35.92577 24.77919 -1.77677 1.000 45.40600 196 GLU C N 1
ATOM 11834 C CA . GLU C 1 210 ? 36.47010 23.78282 -0.87170 1.000 44.96830 196 GLU C CA 1
ATOM 11835 C C . GLU C 1 210 ? 35.53702 23.54206 0.30200 1.000 43.99551 196 GLU C C 1
ATOM 11836 O O . GLU C 1 210 ? 35.37172 22.39740 0.74047 1.000 42.83227 196 GLU C O 1
ATOM 11842 N N . SER C 1 211 ? 34.91339 24.60310 0.82096 1.000 44.49799 197 SER C N 1
ATOM 11843 C CA . SER C 1 211 ? 34.02792 24.44010 1.97068 1.000 43.69098 197 SER C CA 1
ATOM 11844 C C . SER C 1 211 ? 32.76861 23.66866 1.58385 1.000 41.87072 197 SER C C 1
ATOM 11845 O O . SER C 1 211 ? 32.31391 22.79686 2.33054 1.000 40.75599 197 SER C O 1
ATOM 11848 N N . LEU C 1 212 ? 32.20541 23.97293 0.41611 1.000 41.59653 198 LEU C N 1
ATOM 11849 C CA . LEU C 1 212 ? 31.07167 23.20447 -0.09426 1.000 39.91259 198 LEU C CA 1
ATOM 11850 C C . LEU C 1 212 ? 31.44588 21.73984 -0.28987 1.000 38.87873 198 LEU C C 1
ATOM 11851 O O . LEU C 1 212 ? 30.75009 20.83347 0.18119 1.000 37.53788 198 LEU C O 1
ATOM 11856 N N . ARG C 1 213 ? 32.56773 21.49521 -0.96678 1.000 39.56106 199 ARG C N 1
ATOM 11857 C CA . ARG C 1 213 ? 33.04195 20.13926 -1.21237 1.000 38.77777 199 ARG C CA 1
ATOM 11858 C C . ARG C 1 213 ? 33.17700 19.32819 0.07118 1.000 38.26289 199 ARG C C 1
ATOM 11859 O O . ARG C 1 213 ? 32.82566 18.14818 0.10513 1.000 37.00432 199 ARG C O 1
ATOM 11867 N N . ASP C 1 214 ? 33.72997 19.93288 1.12262 1.000 40.15570 200 ASP C N 1
ATOM 11868 C CA . ASP C 1 214 ? 33.93539 19.20142 2.36700 1.000 38.96302 200 ASP C CA 1
ATOM 11869 C C . ASP C 1 214 ? 32.60390 18.76382 2.97037 1.000 37.54311 200 ASP C C 1
ATOM 11870 O O . ASP C 1 214 ? 32.47662 17.63870 3.47028 1.000 36.57729 200 ASP C O 1
ATOM 11875 N N . ARG C 1 215 ? 31.60087 19.64104 2.92512 1.000 37.44282 201 ARG C N 1
ATOM 11876 C CA . ARG C 1 215 ? 30.29190 19.32542 3.48794 1.000 36.17420 201 ARG C CA 1
ATOM 11877 C C . ARG C 1 215 ? 29.52612 18.33533 2.61087 1.000 34.63827 201 ARG C C 1
ATOM 11878 O O . ARG C 1 215 ? 28.83026 17.45425 3.12666 1.000 33.65395 201 ARG C O 1
ATOM 11886 N N . VAL C 1 216 ? 29.62581 18.47447 1.28739 1.000 34.71241 202 VAL C N 1
ATOM 11887 C CA . VAL C 1 216 ? 29.02529 17.49367 0.38080 1.000 34.29524 202 VAL C CA 1
ATOM 11888 C C . VAL C 1 216 ? 29.60148 16.10546 0.64140 1.000 33.60256 202 VAL C C 1
ATOM 11889 O O . VAL C 1 216 ? 28.87266 15.10270 0.71130 1.000 32.84229 202 VAL C O 1
ATOM 11893 N N . ASN C 1 217 ? 30.93046 16.02589 0.76782 1.000 33.81031 203 ASN C N 1
ATOM 11894 C CA . ASN C 1 217 ? 31.57236 14.73236 0.99986 1.000 33.39543 203 ASN C CA 1
ATOM 11895 C C . ASN C 1 217 ? 31.24162 14.17336 2.37833 1.000 34.54037 203 ASN C C 1
ATOM 11896 O O . ASN C 1 217 ? 30.97662 12.97200 2.51678 1.000 32.63470 203 ASN C O 1
ATOM 11901 N N . ASP C 1 218 ? 31.26900 15.00500 3.42229 1.000 33.64536 204 ASP C N 1
ATOM 11902 C CA . ASP C 1 218 ? 31.00525 14.45321 4.74958 1.000 33.08546 204 ASP C CA 1
ATOM 11903 C C . ASP C 1 218 ? 29.62883 13.79651 4.82290 1.000 35.65641 204 ASP C C 1
ATOM 11904 O O . ASP C 1 218 ? 29.48669 12.69787 5.36989 1.000 32.06421 204 ASP C O 1
ATOM 11909 N N . CYS C 1 219 ? 28.60384 14.42933 4.24903 1.000 31.74137 205 CYS C N 1
ATOM 11910 C CA . CYS C 1 219 ? 27.27311 13.85880 4.38807 1.000 34.33474 205 CYS C CA 1
ATOM 11911 C C . CYS C 1 219 ? 26.98471 12.74516 3.37960 1.000 31.50427 205 CYS C C 1
ATOM 11912 O O . CYS C 1 219 ? 25.94448 12.09704 3.49652 1.000 30.15560 205 CYS C O 1
ATOM 11915 N N . GLU C 1 220 ? 27.87981 12.50093 2.41686 1.000 30.54579 206 GLU C N 1
ATOM 11916 C CA . GLU C 1 220 ? 27.77773 11.38374 1.47384 1.000 28.73870 206 GLU C CA 1
ATOM 11917 C C . GLU C 1 220 ? 26.52261 11.45323 0.60281 1.000 29.77229 206 GLU C C 1
ATOM 11918 O O . GLU C 1 220 ? 26.05309 10.42973 0.10076 1.000 27.00259 206 GLU C O 1
ATOM 11924 N N . CYS C 1 221 ? 25.99199 12.65104 0.39220 1.000 28.01606 207 CYS C N 1
ATOM 11925 C CA . CYS C 1 221 ? 24.81793 12.80023 -0.46446 1.000 28.01273 207 CYS C CA 1
ATOM 11926 C C . CYS C 1 221 ? 25.14216 12.39081 -1.89825 1.000 26.49872 207 CYS C C 1
ATOM 11927 O O . CYS C 1 221 ? 26.28462 12.48182 -2.34948 1.000 28.00102 207 CYS C O 1
ATOM 11930 N N . LYS C 1 222 ? 24.10952 11.94301 -2.62186 1.000 26.51680 208 LYS C N 1
ATOM 11931 C CA . LYS C 1 222 ? 24.20631 11.65717 -4.04987 1.000 25.30733 208 LYS C CA 1
ATOM 11932 C C . LYS C 1 222 ? 23.51874 12.70580 -4.90628 1.000 27.33324 208 LYS C C 1
ATOM 11933 O O . LYS C 1 222 ? 23.71084 12.69901 -6.12499 1.000 27.17916 208 LYS C O 1
ATOM 11939 N N . VAL C 1 223 ? 22.79129 13.63645 -4.29119 1.000 25.56867 209 VAL C N 1
ATOM 11940 C CA . VAL C 1 223 ? 22.08072 14.70532 -4.98585 1.000 25.81409 209 VAL C CA 1
ATOM 11941 C C . VAL C 1 223 ? 22.44230 16.04334 -4.36153 1.000 27.05537 209 VAL C C 1
ATOM 11942 O O . VAL C 1 223 ? 22.52902 16.16058 -3.13345 1.000 27.21816 209 VAL C O 1
ATOM 11946 N N . LEU C 1 224 ? 22.63039 17.05888 -5.21479 1.000 27.99613 210 LEU C N 1
ATOM 11947 C CA . LEU C 1 224 ? 22.85690 18.43992 -4.80790 1.000 29.25026 210 LEU C CA 1
ATOM 11948 C C . LEU C 1 224 ? 21.86814 19.33431 -5.54400 1.000 29.26785 210 LEU C C 1
ATOM 11949 O O . LEU C 1 224 ? 21.65517 19.15140 -6.74272 1.000 29.81476 210 LEU C O 1
ATOM 11954 N N . ILE C 1 225 ? 21.24578 20.26333 -4.81740 1.000 30.97589 211 ILE C N 1
ATOM 11955 C CA . ILE C 1 225 ? 20.32827 21.25742 -5.37488 1.000 31.09227 211 ILE C CA 1
ATOM 11956 C C . ILE C 1 225 ? 21.05190 22.59680 -5.31591 1.000 33.52521 211 ILE C C 1
ATOM 11957 O O . ILE C 1 225 ? 21.53350 22.99501 -4.24876 1.000 32.20732 211 ILE C O 1
ATOM 11962 N N . THR C 1 226 ? 21.13127 23.29635 -6.44230 1.000 32.90240 212 THR C N 1
ATOM 11963 C CA . THR C 1 226 ? 21.82438 24.58586 -6.43691 1.000 33.95284 212 THR C CA 1
ATOM 11964 C C . THR C 1 226 ? 21.16309 25.49743 -7.46942 1.000 34.39330 212 THR C C 1
ATOM 11965 O O . THR C 1 226 ? 20.03926 25.25138 -7.90878 1.000 33.36413 212 THR C O 1
ATOM 11969 N N . THR C 1 227 ? 21.85409 26.56976 -7.82601 1.000 37.50508 213 THR C N 1
ATOM 11970 C CA . THR C 1 227 ? 21.32954 27.55684 -8.74452 1.000 36.64779 213 THR C CA 1
ATOM 11971 C C . THR C 1 227 ? 22.40283 27.91869 -9.75834 1.000 37.89297 213 THR C C 1
ATOM 11972 O O . THR C 1 227 ? 23.59250 27.65766 -9.54516 1.000 38.49861 213 THR C O 1
ATOM 11976 N N . ASP C 1 228 ? 21.97063 28.50107 -10.89098 1.000 38.28742 214 ASP C N 1
ATOM 11977 C CA . ASP C 1 228 ? 22.94489 28.89563 -11.90218 1.000 42.45407 214 ASP C CA 1
ATOM 11978 C C . ASP C 1 228 ? 23.80511 30.03728 -11.38160 1.000 41.33711 214 ASP C C 1
ATOM 11979 O O . ASP C 1 228 ? 25.03973 29.95911 -11.40738 1.000 42.20017 214 ASP C O 1
ATOM 11984 N N . GLU C 1 229 ? 23.17091 31.07651 -10.84592 1.000 42.38758 215 GLU C N 1
ATOM 11985 C CA . GLU C 1 229 ? 23.87903 32.15469 -10.16328 1.000 44.24050 215 GLU C CA 1
ATOM 11986 C C . GLU C 1 229 ? 22.98387 32.66224 -9.04486 1.000 46.83029 215 GLU C C 1
ATOM 11987 O O . GLU C 1 229 ? 21.76954 32.43651 -9.05060 1.000 42.24772 215 GLU C O 1
ATOM 11993 N N . GLY C 1 230 ? 23.59228 33.35895 -8.09243 1.000 44.95831 216 GLY C N 1
ATOM 11994 C CA . GLY C 1 230 ? 22.83971 34.12375 -7.11889 1.000 45.90326 216 GLY C CA 1
ATOM 11995 C C . GLY C 1 230 ? 23.02954 35.61956 -7.33827 1.000 50.25448 216 GLY C C 1
ATOM 11996 O O . GLY C 1 230 ? 23.97069 36.03566 -8.01915 1.000 51.27203 216 GLY C O 1
ATOM 11997 N N . ARG C 1 231 ? 22.14621 36.43402 -6.76529 1.000 49.66323 217 ARG C N 1
ATOM 11998 C CA . ARG C 1 231 ? 22.20944 37.88907 -6.87340 1.000 49.71067 217 ARG C CA 1
ATOM 11999 C C . ARG C 1 231 ? 22.04267 38.48022 -5.48112 1.000 52.15584 217 ARG C C 1
ATOM 12000 O O . ARG C 1 231 ? 21.02741 38.23316 -4.82341 1.000 51.24616 217 ARG C O 1
ATOM 12008 N N . ARG C 1 232 ? 23.03183 39.24959 -5.02194 1.000 54.03897 218 ARG C N 1
ATOM 12009 C CA . ARG C 1 232 ? 22.98902 39.80159 -3.66798 1.000 52.12353 218 ARG C CA 1
ATOM 12010 C C . ARG C 1 232 ? 23.70407 41.14590 -3.64645 1.000 54.44293 218 ARG C C 1
ATOM 12011 O O . ARG C 1 232 ? 24.88270 41.22048 -4.00143 1.000 55.39804 218 ARG C O 1
ATOM 12019 N N . GLY C 1 233 ? 22.99757 42.19316 -3.22065 1.000 55.38208 219 GLY C N 1
ATOM 12020 C CA . GLY C 1 233 ? 23.57757 43.52702 -3.17352 1.000 57.66587 219 GLY C CA 1
ATOM 12021 C C . GLY C 1 233 ? 23.99525 44.07411 -4.51948 1.000 62.09032 219 GLY C C 1
ATOM 12022 O O . GLY C 1 233 ? 24.93229 44.88306 -4.59309 1.000 60.52042 219 GLY C O 1
ATOM 12023 N N . GLY C 1 234 ? 23.31341 43.67060 -5.59214 1.000 57.57592 220 GLY C N 1
ATOM 12024 C CA . GLY C 1 234 ? 23.66288 44.10248 -6.92509 1.000 60.86285 220 GLY C CA 1
ATOM 12025 C C . GLY C 1 234 ? 24.80123 43.34771 -7.57383 1.000 58.22291 220 GLY C C 1
ATOM 12026 O O . GLY C 1 234 ? 25.21321 43.71445 -8.68223 1.000 66.97670 220 GLY C O 1
ATOM 12027 N N . LYS C 1 235 ? 25.31677 42.30866 -6.93812 1.000 57.16251 221 LYS C N 1
ATOM 12028 C CA . LYS C 1 235 ? 26.42704 41.54394 -7.47828 1.000 57.00992 221 LYS C CA 1
ATOM 12029 C C . LYS C 1 235 ? 25.99071 40.11219 -7.77315 1.000 62.32323 221 LYS C C 1
ATOM 12030 O O . LYS C 1 235 ? 24.97447 39.62566 -7.26437 1.000 61.16545 221 LYS C O 1
ATOM 12032 N N . THR C 1 236 ? 26.77161 39.44500 -8.61866 1.000 59.54868 222 THR C N 1
ATOM 12033 C CA . THR C 1 236 ? 26.48621 38.08409 -9.05200 1.000 60.24423 222 THR C CA 1
ATOM 12034 C C . THR C 1 236 ? 27.36421 37.10133 -8.28837 1.000 58.61192 222 THR C C 1
ATOM 12035 O O . THR C 1 236 ? 28.56587 37.33785 -8.11433 1.000 61.05355 222 THR C O 1
ATOM 12039 N N . ILE C 1 237 ? 26.75677 36.01170 -7.82246 1.000 50.13898 223 ILE C N 1
ATOM 12040 C CA . ILE C 1 237 ? 27.46087 34.89979 -7.19178 1.000 52.27114 223 ILE C CA 1
ATOM 12041 C C . ILE C 1 237 ? 27.52890 33.77660 -8.21283 1.000 54.64271 223 ILE C C 1
ATOM 12042 O O . ILE C 1 237 ? 26.48762 33.29571 -8.67636 1.000 52.43114 223 ILE C O 1
ATOM 12047 N N . ALA C 1 238 ? 28.73529 33.34605 -8.57929 1.000 48.58269 224 ALA C N 1
ATOM 12048 C CA . ALA C 1 238 ? 28.84925 32.33454 -9.63113 1.000 51.62983 224 ALA C CA 1
ATOM 12049 C C . ALA C 1 238 ? 28.68258 30.93800 -9.02391 1.000 45.87480 224 ALA C C 1
ATOM 12050 O O . ALA C 1 238 ? 29.59633 30.11319 -9.00416 1.000 45.71743 224 ALA C O 1
ATOM 12052 N N . THR C 1 239 ? 27.45864 30.66180 -8.55638 1.000 45.91546 225 THR C N 1
ATOM 12053 C CA . THR C 1 239 ? 27.23309 29.44092 -7.78148 1.000 45.80852 225 THR C CA 1
ATOM 12054 C C . THR C 1 239 ? 27.54845 28.19157 -8.59319 1.000 43.33438 225 THR C C 1
ATOM 12055 O O . THR C 1 239 ? 28.26821 27.30501 -8.12509 1.000 41.65933 225 THR C O 1
ATOM 12059 N N . LYS C 1 240 ? 27.00307 28.08514 -9.80568 1.000 41.59321 226 LYS C N 1
ATOM 12060 C CA . LYS C 1 240 ? 27.23807 26.86738 -10.57470 1.000 40.63502 226 LYS C CA 1
ATOM 12061 C C . LYS C 1 240 ? 28.72104 26.68070 -10.86877 1.000 41.67452 226 LYS C C 1
ATOM 12062 O O . LYS C 1 240 ? 29.21714 25.54958 -10.87308 1.000 40.97783 226 LYS C O 1
ATOM 12068 N N . GLN C 1 241 ? 29.44907 27.77043 -11.10969 1.000 43.38475 227 GLN C N 1
ATOM 12069 C CA A GLN C 1 241 ? 30.89286 27.65641 -11.27117 0.608 44.47883 227 GLN C CA 1
ATOM 12070 C CA B GLN C 1 241 ? 30.89469 27.65767 -11.27219 0.392 44.48176 227 GLN C CA 1
ATOM 12071 C C . GLN C 1 241 ? 31.54032 27.09455 -10.01114 1.000 44.29848 227 GLN C C 1
ATOM 12072 O O . GLN C 1 241 ? 32.37899 26.18848 -10.07733 1.000 44.11876 227 GLN C O 1
ATOM 12083 N N . ILE C 1 242 ? 31.16073 27.61996 -8.84729 1.000 45.03230 228 ILE C N 1
ATOM 12084 C CA . ILE C 1 242 ? 31.72968 27.12097 -7.59521 1.000 44.26056 228 ILE C CA 1
ATOM 12085 C C . ILE C 1 242 ? 31.36411 25.65516 -7.40596 1.000 42.50118 228 ILE C C 1
ATOM 12086 O O . ILE C 1 242 ? 32.18374 24.84490 -6.96567 1.000 42.37987 228 ILE C O 1
ATOM 12091 N N . VAL C 1 243 ? 30.13355 25.28501 -7.78296 1.000 41.15720 229 VAL C N 1
ATOM 12092 C CA . VAL C 1 243 ? 29.68467 23.90067 -7.66257 1.000 39.47651 229 VAL C CA 1
ATOM 12093 C C . VAL C 1 243 ? 30.52546 22.97749 -8.53200 1.000 39.39685 229 VAL C C 1
ATOM 12094 O O . VAL C 1 243 ? 30.92373 21.89726 -8.09726 1.000 38.72659 229 VAL C O 1
ATOM 12098 N N . ASP C 1 244 ? 30.80682 23.37816 -9.77432 1.000 40.12391 230 ASP C N 1
ATOM 12099 C CA . ASP C 1 244 ? 31.56401 22.49514 -10.65712 1.000 40.07762 230 ASP C CA 1
ATOM 12100 C C . ASP C 1 244 ? 32.97956 22.28128 -10.12568 1.000 41.01805 230 ASP C C 1
ATOM 12101 O O . ASP C 1 244 ? 33.53725 21.18484 -10.24966 1.000 40.56398 230 ASP C O 1
ATOM 12106 N N . ALA C 1 245 ? 33.56964 23.31671 -9.52870 1.000 42.37245 231 ALA C N 1
ATOM 12107 C CA . ALA C 1 245 ? 34.91374 23.15350 -8.96970 1.000 43.32312 231 ALA C CA 1
ATOM 12108 C C . ALA C 1 245 ? 34.88039 22.24825 -7.74858 1.000 42.36646 231 ALA C C 1
ATOM 12109 O O . ALA C 1 245 ? 35.73287 21.36072 -7.60066 1.000 42.32505 231 ALA C O 1
ATOM 12111 N N . ALA C 1 246 ? 33.89670 22.45143 -6.86573 1.000 41.62687 232 ALA C N 1
ATOM 12112 C CA . ALA C 1 246 ? 33.76132 21.59176 -5.69606 1.000 40.68314 232 ALA C CA 1
ATOM 12113 C C . ALA C 1 246 ? 33.55998 20.14135 -6.10701 1.000 39.29527 232 ALA C C 1
ATOM 12114 O O . ALA C 1 246 ? 34.25746 19.24561 -5.62022 1.000 39.12598 232 ALA C O 1
ATOM 12116 N N . LEU C 1 247 ? 32.61757 19.89076 -7.02367 1.000 38.34751 233 LEU C N 1
ATOM 12117 C CA . LEU C 1 247 ? 32.24124 18.52736 -7.38626 1.000 36.95008 233 LEU C CA 1
ATOM 12118 C C . LEU C 1 247 ? 33.34426 17.76668 -8.10038 1.000 37.36027 233 LEU C C 1
ATOM 12119 O O . LEU C 1 247 ? 33.22320 16.54636 -8.24850 1.000 36.34332 233 LEU C O 1
ATOM 12124 N N . GLN C 1 248 ? 34.40991 18.44060 -8.54966 1.000 38.85692 234 GLN C N 1
ATOM 12125 C CA . GLN C 1 248 ? 35.51818 17.70402 -9.14476 1.000 40.40121 234 GLN C CA 1
ATOM 12126 C C . GLN C 1 248 ? 36.10818 16.69154 -8.17342 1.000 38.96314 234 GLN C C 1
ATOM 12127 O O . GLN C 1 248 ? 36.68728 15.69221 -8.60577 1.000 38.79618 234 GLN C O 1
ATOM 12133 N N . GLN C 1 249 ? 35.94371 16.90211 -6.87465 1.000 38.84674 235 GLN C N 1
ATOM 12134 C CA . GLN C 1 249 ? 36.43809 15.96024 -5.88349 1.000 38.50455 235 GLN C CA 1
ATOM 12135 C C . GLN C 1 249 ? 35.31777 15.42022 -4.99593 1.000 37.06703 235 GLN C C 1
ATOM 12136 O O . GLN C 1 249 ? 35.54720 15.09862 -3.82847 1.000 36.98412 235 GLN C O 1
ATOM 12142 N N . CYS C 1 250 ? 34.09519 15.29913 -5.53979 1.000 35.94753 236 CYS C N 1
ATOM 12143 C CA . CYS C 1 250 ? 32.95888 14.72806 -4.81596 1.000 34.52220 236 CYS C CA 1
ATOM 12144 C C . CYS C 1 250 ? 32.46892 13.50602 -5.57894 1.000 33.29760 236 CYS C C 1
ATOM 12145 O O . CYS C 1 250 ? 31.51044 13.59194 -6.36036 1.000 32.60028 236 CYS C O 1
ATOM 12148 N N . PRO C 1 251 ? 33.07818 12.34155 -5.34344 1.000 33.02611 237 PRO C N 1
ATOM 12149 C CA . PRO C 1 251 ? 32.79351 11.16476 -6.18149 1.000 32.09210 237 PRO C CA 1
ATOM 12150 C C . PRO C 1 251 ? 31.39315 10.58959 -6.01316 1.000 33.52295 237 PRO C C 1
ATOM 12151 O O . PRO C 1 251 ? 30.96612 9.79789 -6.86258 1.000 30.04432 237 PRO C O 1
ATOM 12155 N N . LEU C 1 252 ? 30.66806 10.92688 -4.94913 1.000 30.63998 238 LEU C N 1
ATOM 12156 C CA . LEU C 1 252 ? 29.36825 10.30512 -4.74555 1.000 28.59001 238 LEU C CA 1
ATOM 12157 C C . LEU C 1 252 ? 28.22857 11.05575 -5.41132 1.000 32.14448 238 LEU C C 1
ATOM 12158 O O . LEU C 1 252 ? 27.16576 10.45572 -5.62274 1.000 28.15782 238 LEU C O 1
ATOM 12163 N N . VAL C 1 253 ? 28.40338 12.34034 -5.72790 1.000 29.76109 239 VAL C N 1
ATOM 12164 C CA . VAL C 1 253 ? 27.28264 13.10454 -6.28220 1.000 28.78880 239 VAL C CA 1
ATOM 12165 C C . VAL C 1 253 ? 26.99764 12.63233 -7.70330 1.000 29.27005 239 VAL C C 1
ATOM 12166 O O . VAL C 1 253 ? 27.87445 12.67670 -8.57299 1.000 31.48380 239 VAL C O 1
ATOM 12170 N N . GLU C 1 254 ? 25.75011 12.21842 -7.95151 1.000 28.95401 240 GLU C N 1
ATOM 12171 C CA . GLU C 1 254 ? 25.30926 11.69688 -9.23937 1.000 30.14340 240 GLU C CA 1
ATOM 12172 C C . GLU C 1 254 ? 24.34727 12.62867 -9.95976 1.000 30.62945 240 GLU C C 1
ATOM 12173 O O . GLU C 1 254 ? 24.30626 12.61379 -11.19237 1.000 29.63050 240 GLU C O 1
ATOM 12179 N N . ASN C 1 255 ? 23.56863 13.42606 -9.21734 1.000 27.40203 241 ASN C N 1
ATOM 12180 C CA . ASN C 1 255 ? 22.55416 14.30851 -9.80369 1.000 27.27680 241 ASN C CA 1
ATOM 12181 C C . ASN C 1 255 ? 22.65910 15.69323 -9.19587 1.000 28.76238 241 ASN C C 1
ATOM 12182 O O . ASN C 1 255 ? 22.80186 15.83232 -7.97489 1.000 28.32930 241 ASN C O 1
ATOM 12187 N N . VAL C 1 256 ? 22.56239 16.71879 -10.04745 1.000 28.06194 242 VAL C N 1
ATOM 12188 C CA . VAL C 1 256 ? 22.56044 18.10987 -9.61509 1.000 29.08717 242 VAL C CA 1
ATOM 12189 C C . VAL C 1 256 ? 21.33251 18.76113 -10.23157 1.000 30.14543 242 VAL C C 1
ATOM 12190 O O . VAL C 1 256 ? 21.15240 18.71086 -11.45162 1.000 28.74423 242 VAL C O 1
ATOM 12194 N N . LEU C 1 257 ? 20.50164 19.36956 -9.39716 1.000 28.54896 243 LEU C N 1
ATOM 12195 C CA . LEU C 1 257 ? 19.30205 20.06537 -9.85398 1.000 28.30298 243 LEU C CA 1
ATOM 12196 C C . LEU C 1 257 ? 19.59569 21.55085 -9.78837 1.000 29.78383 243 LEU C C 1
ATOM 12197 O O . LEU C 1 257 ? 19.95051 22.05739 -8.71844 1.000 30.38939 243 LEU C O 1
ATOM 12202 N N . VAL C 1 258 ? 19.45610 22.25135 -10.91801 1.000 30.42815 244 VAL C N 1
ATOM 12203 C CA . VAL C 1 258 ? 19.95909 23.61513 -11.04158 1.000 32.04371 244 VAL C CA 1
ATOM 12204 C C . VAL C 1 258 ? 18.78812 24.56388 -11.22958 1.000 32.10886 244 VAL C C 1
ATOM 12205 O O . VAL C 1 258 ? 18.11187 24.51551 -12.26466 1.000 31.71611 244 VAL C O 1
ATOM 12209 N N . LEU C 1 259 ? 18.55658 25.43239 -10.24045 1.000 32.66607 245 LEU C N 1
ATOM 12210 C CA . LEU C 1 259 ? 17.53022 26.46709 -10.34652 1.000 35.18771 245 LEU C CA 1
ATOM 12211 C C . LEU C 1 259 ? 17.99852 27.59838 -11.25106 1.000 36.42571 245 LEU C C 1
ATOM 12212 O O . LEU C 1 259 ? 19.11291 28.12161 -11.09878 1.000 36.05350 245 LEU C O 1
ATOM 12217 N N . ARG C 1 260 ? 17.12945 28.00181 -12.18279 1.000 35.00442 246 ARG C N 1
ATOM 12218 C CA . ARG C 1 260 ? 17.49232 28.99258 -13.19308 1.000 38.00355 246 ARG C CA 1
ATOM 12219 C C . ARG C 1 260 ? 17.14083 30.38861 -12.67094 1.000 41.79522 246 ARG C C 1
ATOM 12220 O O . ARG C 1 260 ? 16.20645 31.05057 -13.12244 1.000 39.95753 246 ARG C O 1
ATOM 12228 N N . ARG C 1 261 ? 17.92857 30.82911 -11.68719 1.000 42.00169 247 ARG C N 1
ATOM 12229 C CA . ARG C 1 261 ? 17.68328 32.10561 -11.01738 1.000 41.79220 247 ARG C CA 1
ATOM 12230 C C . ARG C 1 261 ? 17.97830 33.29375 -11.93121 1.000 43.97181 247 ARG C C 1
ATOM 12231 O O . ARG C 1 261 ? 17.20225 34.25638 -11.96475 1.000 43.26084 247 ARG C O 1
ATOM 12239 N N . THR C 1 262 ? 19.07196 33.24767 -12.70017 1.000 42.78933 248 THR C N 1
ATOM 12240 C CA . THR C 1 262 ? 19.38549 34.36029 -13.59331 1.000 45.06391 248 THR C CA 1
ATOM 12241 C C . THR C 1 262 ? 19.25244 34.03856 -15.07521 1.000 47.94338 248 THR C C 1
ATOM 12242 O O . THR C 1 262 ? 19.05553 34.96447 -15.86769 1.000 46.76492 248 THR C O 1
ATOM 12246 N N . GLY C 1 263 ? 19.35103 32.77126 -15.47459 1.000 43.39426 249 GLY C N 1
ATOM 12247 C CA . GLY C 1 263 ? 19.33278 32.41647 -16.88154 1.000 45.68624 249 GLY C CA 1
ATOM 12248 C C . GLY C 1 263 ? 20.58761 32.74709 -17.67076 1.000 53.69930 249 GLY C C 1
ATOM 12249 O O . GLY C 1 263 ? 20.61425 32.49565 -18.88445 1.000 52.02413 249 GLY C O 1
ATOM 12250 N N . ASN C 1 264 ? 21.62168 33.30670 -17.04033 1.000 48.52340 250 ASN C N 1
ATOM 12251 C CA . ASN C 1 264 ? 22.88172 33.54236 -17.73579 1.000 47.81621 250 ASN C CA 1
ATOM 12252 C C . ASN C 1 264 ? 23.59140 32.21986 -18.00394 1.000 52.45857 250 ASN C C 1
ATOM 12253 O O . ASN C 1 264 ? 23.38424 31.22780 -17.30068 1.000 48.57786 250 ASN C O 1
ATOM 12258 N N . LYS C 1 265 ? 24.42845 32.20865 -19.04013 1.000 49.25343 251 LYS C N 1
ATOM 12259 C CA . LYS C 1 265 ? 25.11342 30.98056 -19.43391 1.000 53.32466 251 LYS C CA 1
ATOM 12260 C C . LYS C 1 265 ? 26.01881 30.47410 -18.31513 1.000 50.41309 251 LYS C C 1
ATOM 12261 O O . LYS C 1 265 ? 26.92543 31.18577 -17.86146 1.000 47.99978 251 LYS C O 1
ATOM 12263 N N . VAL C 1 266 ? 25.75650 29.24610 -17.86681 1.000 47.42277 252 VAL C N 1
ATOM 12264 C CA . VAL C 1 266 ? 26.61706 28.53020 -16.92524 1.000 44.50405 252 VAL C CA 1
ATOM 12265 C C . VAL C 1 266 ? 26.88804 27.14224 -17.49479 1.000 46.12494 252 VAL C C 1
ATOM 12266 O O . VAL C 1 266 ? 26.05852 26.61123 -18.25256 1.000 45.20738 252 VAL C O 1
ATOM 12270 N N . PRO C 1 267 ? 28.01340 26.51134 -17.16083 1.000 46.93072 253 PRO C N 1
ATOM 12271 C CA . PRO C 1 267 ? 28.24336 25.14150 -17.62857 1.000 43.26518 253 PRO C CA 1
ATOM 12272 C C . PRO C 1 267 ? 27.23014 24.18031 -17.02647 1.000 41.00496 253 PRO C C 1
ATOM 12273 O O . PRO C 1 267 ? 26.77800 24.34785 -15.89140 1.000 41.52848 253 PRO C O 1
ATOM 12277 N N . MET C 1 268 ? 26.86651 23.17112 -17.81552 1.000 40.43440 254 MET C N 1
ATOM 12278 C CA . MET C 1 268 ? 26.00306 22.08444 -17.36647 1.000 43.08985 254 MET C CA 1
ATOM 12279 C C . MET C 1 268 ? 26.57110 20.77998 -17.90193 1.000 42.83771 254 MET C C 1
ATOM 12280 O O . MET C 1 268 ? 26.74254 20.62354 -19.11529 1.000 42.61388 254 MET C O 1
ATOM 12285 N N . THR C 1 269 ? 26.85408 19.84712 -16.99758 1.000 38.78124 255 THR C N 1
ATOM 12286 C CA . THR C 1 269 ? 27.38095 18.54138 -17.37036 1.000 41.74814 255 THR C CA 1
ATOM 12287 C C . THR C 1 269 ? 26.24521 17.64146 -17.82882 1.000 43.02878 255 THR C C 1
ATOM 12288 O O . THR C 1 269 ? 25.28228 17.43185 -17.08108 1.000 40.08780 255 THR C O 1
ATOM 12292 N N . GLU C 1 270 ? 26.37120 17.08923 -19.03522 1.000 36.73891 256 GLU C N 1
ATOM 12293 C CA . GLU C 1 270 ? 25.33877 16.20458 -19.55855 1.000 45.01455 256 GLU C CA 1
ATOM 12294 C C . GLU C 1 270 ? 25.11339 15.02432 -18.62162 1.000 41.64002 256 GLU C C 1
ATOM 12295 O O . GLU C 1 270 ? 26.06117 14.45354 -18.08416 1.000 37.09238 256 GLU C O 1
ATOM 12301 N N . GLY C 1 271 ? 23.84493 14.65542 -18.42910 1.000 35.19534 257 GLY C N 1
ATOM 12302 C CA . GLY C 1 271 ? 23.51528 13.54412 -17.55465 1.000 37.36702 257 GLY C CA 1
ATOM 12303 C C . GLY C 1 271 ? 23.41665 13.96405 -16.10167 1.000 41.44123 257 GLY C C 1
ATOM 12304 O O . GLY C 1 271 ? 22.34393 13.87193 -15.49432 1.000 36.32133 257 GLY C O 1
ATOM 12305 N N . ARG C 1 272 ? 24.52655 14.46554 -15.54858 1.000 31.87466 258 ARG C N 1
ATOM 12306 C CA . ARG C 1 272 ? 24.56766 14.83003 -14.13377 1.000 34.77779 258 ARG C CA 1
ATOM 12307 C C . ARG C 1 272 ? 23.66781 16.01966 -13.80702 1.000 32.48301 258 ARG C C 1
ATOM 12308 O O . ARG C 1 272 ? 23.00121 16.02529 -12.76276 1.000 29.59287 258 ARG C O 1
ATOM 12316 N N . ASP C 1 273 ? 23.65815 17.04403 -14.65858 1.000 30.50022 259 ASP C N 1
ATOM 12317 C CA . ASP C 1 273 ? 23.04705 18.32729 -14.33623 1.000 31.13036 259 ASP C CA 1
ATOM 12318 C C . ASP C 1 273 ? 21.74136 18.48040 -15.10617 1.000 31.64580 259 ASP C C 1
ATOM 12319 O O . ASP C 1 273 ? 21.70968 18.26536 -16.31817 1.000 32.06875 259 ASP C O 1
ATOM 12324 N N . LYS C 1 274 ? 20.67933 18.86164 -14.40489 1.000 29.01208 260 LYS C N 1
ATOM 12325 C CA . LYS C 1 274 ? 19.38458 19.10856 -15.03561 1.000 28.38069 260 LYS C CA 1
ATOM 12326 C C . LYS C 1 274 ? 18.82651 20.42559 -14.53551 1.000 30.54594 260 LYS C C 1
ATOM 12327 O O . LYS C 1 274 ? 19.11323 20.83715 -13.40907 1.000 29.31118 260 LYS C O 1
ATOM 12333 N N . TRP C 1 275 ? 18.01530 21.08629 -15.37874 1.000 29.66619 261 TRP C N 1
ATOM 12334 C CA . TRP C 1 275 ? 17.37328 22.33649 -14.99134 1.000 29.65274 261 TRP C CA 1
ATOM 12335 C C . TRP C 1 275 ? 16.15689 22.06255 -14.11843 1.000 28.39511 261 TRP C C 1
ATOM 12336 O O . TRP C 1 275 ? 15.32090 21.22626 -14.45689 1.000 29.97188 261 TRP C O 1
ATOM 12347 N N . TRP C 1 276 ? 16.04532 22.81113 -13.02185 1.000 30.08340 262 TRP C N 1
ATOM 12348 C CA . TRP C 1 276 ? 14.91347 22.69429 -12.10340 1.000 27.79132 262 TRP C CA 1
ATOM 12349 C C . TRP C 1 276 ? 13.58556 22.79939 -12.84515 1.000 27.09552 262 TRP C C 1
ATOM 12350 O O . TRP C 1 276 ? 12.69662 21.96298 -12.67043 1.000 26.47358 262 TRP C O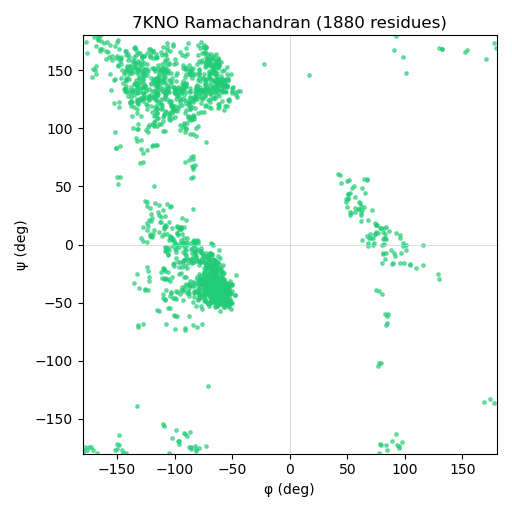 1
ATOM 12361 N N . ASP C 1 277 ? 13.43286 23.83101 -13.67856 1.000 28.95417 263 ASP C N 1
ATOM 12362 C CA . ASP C 1 277 ? 12.13374 24.04322 -14.31751 1.000 28.81026 263 ASP C CA 1
ATOM 12363 C C . ASP C 1 277 ? 11.79462 22.91417 -15.28573 1.000 26.42219 263 ASP C C 1
ATOM 12364 O O . ASP C 1 277 ? 10.63762 22.48751 -15.36078 1.000 28.31304 263 ASP C O 1
ATOM 12369 N N . GLU C 1 278 ? 12.78689 22.39774 -16.01863 1.000 27.98547 264 GLU C N 1
ATOM 12370 C CA . GLU C 1 278 ? 12.51909 21.32551 -16.97956 1.000 27.13202 264 GLU C CA 1
ATOM 12371 C C . GLU C 1 278 ? 12.19970 20.00315 -16.28268 1.000 28.26666 264 GLU C C 1
ATOM 12372 O O . GLU C 1 278 ? 11.32292 19.24719 -16.73267 1.000 26.54031 264 GLU C O 1
ATOM 12378 N N . GLU C 1 279 ? 12.87743 19.71637 -15.16995 1.000 24.35762 265 GLU C N 1
ATOM 12379 C CA . GLU C 1 279 ? 12.55513 18.52611 -14.38753 1.000 23.01541 265 GLU C CA 1
ATOM 12380 C C . GLU C 1 279 ? 11.18470 18.63770 -13.72540 1.000 24.27695 265 GLU C C 1
ATOM 12381 O O . GLU C 1 279 ? 10.39081 17.69234 -13.76161 1.000 22.72891 265 GLU C O 1
ATOM 12387 N N . CYS C 1 280 ? 10.89385 19.77253 -13.08919 1.000 23.46158 266 CYS C N 1
ATOM 12388 C CA . CYS C 1 280 ? 9.60773 19.90984 -12.40974 1.000 21.92567 266 CYS C CA 1
ATOM 12389 C C . CYS C 1 280 ? 8.43526 19.90373 -13.38698 1.000 21.32854 266 CYS C C 1
ATOM 12390 O O . CYS C 1 280 ? 7.31927 19.52487 -13.00761 1.000 21.47346 266 CYS C O 1
ATOM 12393 N N . ALA C 1 281 ? 8.64785 20.36665 -14.61276 1.000 23.07320 267 ALA C N 1
ATOM 12394 C CA . ALA C 1 281 ? 7.53398 20.41232 -15.56096 1.000 24.31519 267 ALA C CA 1
ATOM 12395 C C . ALA C 1 281 ? 7.03266 19.02088 -15.91796 1.000 25.17272 267 ALA C C 1
ATOM 12396 O O . ALA C 1 281 ? 5.87803 18.87762 -16.34645 1.000 21.32418 267 ALA C O 1
ATOM 12398 N N . LYS C 1 282 ? 7.86750 17.99565 -15.74994 1.000 20.64053 268 LYS C N 1
ATOM 12399 C CA . LYS C 1 282 ? 7.46006 16.62210 -16.02610 1.000 22.66681 268 LYS C CA 1
ATOM 12400 C C . LYS C 1 282 ? 6.62308 16.00791 -14.92304 1.000 18.97476 268 LYS C C 1
ATOM 12401 O O . LYS C 1 282 ? 6.00971 14.96184 -15.15284 1.000 20.75049 268 LYS C O 1
ATOM 12407 N N . MET C 1 283 ? 6.56815 16.62634 -13.75396 1.000 20.59626 269 MET C N 1
ATOM 12408 C CA . MET C 1 283 ? 6.09234 15.98409 -12.54300 1.000 19.49886 269 MET C CA 1
ATOM 12409 C C . MET C 1 283 ? 4.74402 16.54644 -12.12100 1.000 21.05633 269 MET C C 1
ATOM 12410 O O . MET C 1 283 ? 4.45119 17.72674 -12.34596 1.000 21.57996 269 MET C O 1
ATOM 12415 N N . PRO C 1 284 ? 3.92081 15.73335 -11.46254 1.000 18.37598 270 PRO C N 1
ATOM 12416 C CA . PRO C 1 284 ? 2.68606 16.24122 -10.85591 1.000 21.85896 270 PRO C CA 1
ATOM 12417 C C . PRO C 1 284 ? 2.98918 17.28087 -9.79439 1.000 20.87161 270 PRO C C 1
ATOM 12418 O O . PRO C 1 284 ? 4.05266 17.26137 -9.17032 1.000 18.45393 270 PRO C O 1
ATOM 12422 N N . ALA C 1 285 ? 2.01952 18.16696 -9.55576 1.000 19.10452 271 ALA C N 1
ATOM 12423 C CA . ALA C 1 285 ? 2.15675 19.21112 -8.54333 1.000 19.74592 271 ALA C CA 1
ATOM 12424 C C . ALA C 1 285 ? 1.62334 18.78867 -7.18142 1.000 19.49738 271 ALA C C 1
ATOM 12425 O O . ALA C 1 285 ? 1.40178 19.64560 -6.30549 1.000 19.13591 271 ALA C O 1
ATOM 12427 N N . TYR C 1 286 ? 1.40451 17.48676 -6.97284 1.000 19.41006 272 TYR C N 1
ATOM 12428 C CA . TYR C 1 286 ? 1.21420 16.94558 -5.63940 1.000 19.81002 272 TYR C CA 1
ATOM 12429 C C . TYR C 1 286 ? 2.06842 15.69162 -5.48790 1.000 20.16625 272 TYR C C 1
ATOM 12430 O O . TYR C 1 286 ? 2.32934 14.96908 -6.45360 1.000 17.87556 272 TYR C O 1
ATOM 12439 N N . CYS C 1 287 ? 2.51847 15.46794 -4.25768 1.000 21.48406 273 CYS C N 1
ATOM 12440 C CA . CYS C 1 287 ? 3.35790 14.33132 -3.85628 1.000 20.89270 273 CYS C CA 1
ATOM 12441 C C . CYS C 1 287 ? 2.87743 13.94589 -2.45458 1.000 19.64949 273 CYS C C 1
ATOM 12442 O O . CYS C 1 287 ? 2.73155 14.83227 -1.60131 1.000 19.31383 273 CYS C O 1
ATOM 12445 N N . PRO C 1 288 ? 2.63255 12.66227 -2.16419 1.000 17.44437 274 PRO C N 1
ATOM 12446 C CA . PRO C 1 288 ? 2.27251 12.28052 -0.79797 1.000 19.52994 274 PRO C CA 1
ATOM 12447 C C . PRO C 1 288 ? 3.41673 12.60680 0.16154 1.000 20.00686 274 PRO C C 1
ATOM 12448 O O . PRO C 1 288 ? 4.56751 12.73078 -0.24806 1.000 20.44281 274 PRO C O 1
ATOM 12452 N N . CYS C 1 289 ? 3.08624 12.68927 1.44251 1.000 17.91945 275 CYS C N 1
ATOM 12453 C CA . CYS C 1 289 ? 4.07481 12.94153 2.51596 1.000 16.87130 275 CYS C CA 1
ATOM 12454 C C . CYS C 1 289 ? 4.54260 11.62525 3.11765 1.000 19.31038 275 CYS C C 1
ATOM 12455 O O . CYS C 1 289 ? 3.72334 10.75221 3.42334 1.000 21.94865 275 CYS C O 1
ATOM 12458 N N . GLU C 1 290 ? 5.85173 11.48817 3.29824 1.000 19.14007 276 GLU C N 1
ATOM 12459 C CA . GLU C 1 290 ? 6.37415 10.30997 3.99131 1.000 20.90675 276 GLU C CA 1
ATOM 12460 C C . GLU C 1 290 ? 6.07717 10.43335 5.48205 1.000 21.77219 276 GLU C C 1
ATOM 12461 O O . GLU C 1 290 ? 6.26991 11.50348 6.08462 1.000 19.60346 276 GLU C O 1
ATOM 12467 N N . ARG C 1 291 ? 5.57021 9.35536 6.08151 1.000 19.48892 277 ARG C N 1
ATOM 12468 C CA . ARG C 1 291 ? 5.17566 9.41675 7.48811 1.000 19.94732 277 ARG C CA 1
ATOM 12469 C C . ARG C 1 291 ? 6.42514 9.18788 8.33448 1.000 19.34486 277 ARG C C 1
ATOM 12470 O O . ARG C 1 291 ? 7.00034 8.09740 8.33217 1.000 20.99255 277 ARG C O 1
ATOM 12478 N N . MET C 1 292 ? 6.88378 10.22935 9.01081 1.000 20.49415 278 MET C N 1
ATOM 12479 C CA . MET C 1 292 ? 8.18677 10.16907 9.66678 1.000 19.85185 278 MET C CA 1
ATOM 12480 C C . MET C 1 292 ? 8.03514 9.94459 11.16420 1.000 21.89515 278 MET C C 1
ATOM 12481 O O . MET C 1 292 ? 7.13085 10.49844 11.79220 1.000 24.00372 278 MET C O 1
ATOM 12486 N N . ALA C 1 293 ? 8.94573 9.16478 11.74420 1.000 20.34875 279 ALA C N 1
ATOM 12487 C CA . ALA C 1 293 ? 8.96572 9.07573 13.19018 1.000 20.15292 279 ALA C CA 1
ATOM 12488 C C . ALA C 1 293 ? 9.41880 10.40957 13.77119 1.000 23.11897 279 ALA C C 1
ATOM 12489 O O . ALA C 1 293 ? 10.20681 11.13412 13.16450 1.000 22.65592 279 ALA C O 1
ATOM 12491 N N . SER C 1 294 ? 8.90005 10.72682 14.95565 1.000 23.52980 280 SER C N 1
ATOM 12492 C CA A SER C 1 294 ? 9.32620 11.93818 15.65734 0.585 24.57727 280 SER C CA 1
ATOM 12493 C CA B SER C 1 294 ? 9.32307 11.93598 15.65341 0.415 24.58417 280 SER C CA 1
ATOM 12494 C C . SER C 1 294 ? 10.84019 12.08907 15.65523 1.000 24.24700 280 SER C C 1
ATOM 12495 O O . SER C 1 294 ? 11.35761 13.20053 15.49813 1.000 26.59292 280 SER C O 1
ATOM 12500 N N . GLU C 1 295 ? 11.57472 10.98546 15.83636 1.000 23.33609 281 GLU C N 1
ATOM 12501 C CA . GLU C 1 295 ? 13.02902 11.04413 15.96114 1.000 24.79267 281 GLU C CA 1
ATOM 12502 C C . GLU C 1 295 ? 13.77348 10.74334 14.66910 1.000 24.36984 281 GLU C C 1
ATOM 12503 O O . GLU C 1 295 ? 14.99735 10.56983 14.69649 1.000 24.98836 281 GLU C O 1
ATOM 12509 N N . ASP C 1 296 ? 13.08285 10.65363 13.53913 1.000 22.90571 282 ASP C N 1
ATOM 12510 C CA . ASP C 1 296 ? 13.80748 10.56349 12.27869 1.000 22.74620 282 ASP C CA 1
ATOM 12511 C C . ASP C 1 296 ? 14.56538 11.87109 12.05084 1.000 23.64091 282 ASP C C 1
ATOM 12512 O O . ASP C 1 296 ? 14.05370 12.94747 12.37247 1.000 23.88296 282 ASP C O 1
ATOM 12517 N N . PRO C 1 297 ? 15.78809 11.81773 11.53293 1.000 24.11711 283 PRO C N 1
ATOM 12518 C CA . PRO C 1 297 ? 16.52104 13.06562 11.28727 1.000 24.81569 283 PRO C CA 1
ATOM 12519 C C . PRO C 1 297 ? 15.79375 13.90710 10.26002 1.000 24.09579 283 PRO C C 1
ATOM 12520 O O . PRO C 1 297 ? 15.26409 13.38804 9.27092 1.000 26.00151 283 PRO C O 1
ATOM 12524 N N . LEU C 1 298 ? 15.77144 15.20848 10.52170 1.000 22.56007 284 LEU C N 1
ATOM 12525 C CA . LEU C 1 298 ? 15.19829 16.20341 9.62505 1.000 24.32548 284 LEU C CA 1
ATOM 12526 C C . LEU C 1 298 ? 16.28029 16.89716 8.80512 1.000 25.06814 284 LEU C C 1
ATOM 12527 O O . LEU C 1 298 ? 16.13613 17.04902 7.59232 1.000 24.02697 284 LEU C O 1
ATOM 12532 N N . PHE C 1 299 ? 17.38575 17.31739 9.42746 1.000 25.49211 285 PHE C N 1
ATOM 12533 C CA . PHE C 1 299 ? 18.43576 17.93650 8.62646 1.000 26.70354 285 PHE C CA 1
ATOM 12534 C C . PHE C 1 299 ? 19.77587 17.81802 9.34021 1.000 29.88033 285 PHE C C 1
ATOM 12535 O O . PHE C 1 299 ? 19.84705 17.52066 10.53639 1.000 28.24856 285 PHE C O 1
ATOM 12543 N N . ILE C 1 300 ? 20.83087 17.98550 8.54863 1.000 26.25773 286 ILE C N 1
ATOM 12544 C CA . ILE C 1 300 ? 22.19961 18.18079 9.02122 1.000 28.21134 286 ILE C CA 1
ATOM 12545 C C . ILE C 1 300 ? 22.55707 19.63290 8.74578 1.000 30.97445 286 ILE C C 1
ATOM 12546 O O . ILE C 1 300 ? 22.22143 20.16781 7.68482 1.000 31.26699 286 ILE C O 1
ATOM 12551 N N . LEU C 1 301 ? 23.23912 20.27889 9.68613 1.000 31.50548 287 LEU C N 1
ATOM 12552 C CA . LEU C 1 301 ? 23.68616 21.64645 9.43889 1.000 32.90076 287 LEU C CA 1
ATOM 12553 C C . LEU C 1 301 ? 25.11122 21.76977 9.95351 1.000 35.27919 287 LEU C C 1
ATOM 12554 O O . LEU C 1 301 ? 25.33922 21.77412 11.17018 1.000 35.66719 287 LEU C O 1
ATOM 12559 N N . TYR C 1 302 ? 26.05526 21.91374 9.03473 1.000 34.95563 288 TYR C N 1
ATOM 12560 C CA . TYR C 1 302 ? 27.45806 21.95041 9.43273 1.000 37.19873 288 TYR C CA 1
ATOM 12561 C C . TYR C 1 302 ? 27.75556 23.25100 10.17139 1.000 41.87572 288 TYR C C 1
ATOM 12562 O O . TYR C 1 302 ? 27.34042 24.32716 9.73324 1.000 42.66950 288 TYR C O 1
ATOM 12571 N N . THR C 1 303 ? 28.43238 23.13230 11.32381 1.000 45.71883 289 THR C N 1
ATOM 12572 C CA . THR C 1 303 ? 28.60990 24.20324 12.30667 1.000 50.29709 289 THR C CA 1
ATOM 12573 C C . THR C 1 303 ? 30.01501 24.13953 12.89857 1.000 45.26713 289 THR C C 1
ATOM 12574 O O . THR C 1 303 ? 30.52361 23.05252 13.17041 1.000 49.10570 289 THR C O 1
ATOM 12578 N N . SER C 1 304 ? 30.62090 25.30271 13.14691 1.000 51.84783 290 SER C N 1
ATOM 12579 C CA . SER C 1 304 ? 31.99152 25.35522 13.65703 1.000 53.77073 290 SER C CA 1
ATOM 12580 C C . SER C 1 304 ? 32.03129 25.10679 15.16098 1.000 63.32178 290 SER C C 1
ATOM 12581 O O . SER C 1 304 ? 31.25509 25.69692 15.91962 1.000 61.11195 290 SER C O 1
ATOM 12584 N N . GLY C 1 305 ? 32.96029 24.24946 15.59139 1.000 61.24867 291 GLY C N 1
ATOM 12585 C CA . GLY C 1 305 ? 33.23053 24.03977 16.99528 1.000 61.24595 291 GLY C CA 1
ATOM 12586 C C . GLY C 1 305 ? 34.52326 24.72003 17.42941 1.000 61.71189 291 GLY C C 1
ATOM 12587 O O . GLY C 1 305 ? 35.22243 25.36424 16.65196 1.000 61.56487 291 GLY C O 1
ATOM 12588 N N . SER C 1 306 ? 34.83871 24.55820 18.71550 1.000 62.44993 292 SER C N 1
ATOM 12589 C CA . SER C 1 306 ? 36.08721 25.12141 19.22117 1.000 67.32594 292 SER C CA 1
ATOM 12590 C C . SER C 1 306 ? 37.28545 24.35327 18.68037 1.000 68.92889 292 SER C C 1
ATOM 12591 O O . SER C 1 306 ? 38.31790 24.95068 18.34789 1.000 72.64666 292 SER C O 1
ATOM 12594 N N . THR C 1 307 ? 37.15892 23.03216 18.57575 1.000 62.25695 293 THR C N 1
ATOM 12595 C CA . THR C 1 307 ? 38.20214 22.16435 18.05498 1.000 63.93487 293 THR C CA 1
ATOM 12596 C C . THR C 1 307 ? 37.66735 21.37352 16.86952 1.000 70.55311 293 THR C C 1
ATOM 12597 O O . THR C 1 307 ? 36.46925 21.06562 16.79251 1.000 63.79449 293 THR C O 1
ATOM 12599 N N . GLY C 1 308 ? 38.56953 21.06639 15.93434 1.000 66.35851 294 GLY C N 1
ATOM 12600 C CA . GLY C 1 308 ? 38.24417 20.21013 14.81189 1.000 69.35115 294 GLY C CA 1
ATOM 12601 C C . GLY C 1 308 ? 37.44806 20.89420 13.70820 1.000 67.37594 294 GLY C C 1
ATOM 12602 O O . GLY C 1 308 ? 37.11132 22.08049 13.75533 1.000 63.41672 294 GLY C O 1
ATOM 12603 N N . LYS C 1 309 ? 37.13971 20.09383 12.68640 1.000 61.92787 295 LYS C N 1
ATOM 12604 C CA . LYS C 1 309 ? 36.42557 20.56509 11.51313 1.000 63.49164 295 LYS C CA 1
ATOM 12605 C C . LYS C 1 309 ? 34.94854 20.79043 11.85084 1.000 57.39059 295 LYS C C 1
ATOM 12606 O O . LYS C 1 309 ? 34.46520 20.31592 12.88265 1.000 58.50734 295 LYS C O 1
ATOM 12608 N N . PRO C 1 310 ? 34.21020 21.51036 10.99981 1.000 55.55349 296 PRO C N 1
ATOM 12609 C CA . PRO C 1 310 ? 32.78780 21.74950 11.28535 1.000 53.49858 296 PRO C CA 1
ATOM 12610 C C . PRO C 1 310 ? 32.00505 20.45336 11.46389 1.000 53.88684 296 PRO C C 1
ATOM 12611 O O . PRO C 1 310 ? 32.16268 19.48946 10.70541 1.000 52.49698 296 PRO C O 1
ATOM 12615 N N . LYS C 1 311 ? 31.16857 20.44358 12.49863 1.000 43.35048 297 LYS C N 1
ATOM 12616 C CA . LYS C 1 311 ? 30.37326 19.29253 12.87862 1.000 41.60980 297 LYS C CA 1
ATOM 12617 C C . LYS C 1 311 ? 29.03047 19.34121 12.16226 1.000 38.73211 297 LYS C C 1
ATOM 12618 O O . LYS C 1 311 ? 28.43073 20.40584 12.03448 1.000 37.18185 297 LYS C O 1
ATOM 12620 N N . GLY C 1 312 ? 28.57470 18.19581 11.68293 1.000 34.14149 298 GLY C N 1
ATOM 12621 C CA . GLY C 1 312 ? 27.24355 18.14611 11.07888 1.000 33.12796 298 GLY C CA 1
ATOM 12622 C C . GLY C 1 312 ? 26.20241 18.03782 12.17003 1.000 33.95027 298 GLY C C 1
ATOM 12623 O O . GLY C 1 312 ? 25.91092 16.93915 12.64290 1.000 35.71378 298 GLY C O 1
ATOM 12624 N N . VAL C 1 313 ? 25.65719 19.16899 12.61644 1.000 34.40967 299 VAL C N 1
ATOM 12625 C CA . VAL C 1 313 ? 24.71124 19.13225 13.72619 1.000 32.74966 299 VAL C CA 1
ATOM 12626 C C . VAL C 1 313 ? 23.38919 18.57036 13.22197 1.000 32.80673 299 VAL C C 1
ATOM 12627 O O . VAL C 1 313 ? 22.85290 19.04612 12.21972 1.000 31.19432 299 VAL C O 1
ATOM 12631 N N . VAL C 1 314 ? 22.86120 17.54531 13.90124 1.000 31.75273 300 VAL C N 1
ATOM 12632 C CA . VAL C 1 314 ? 21.68238 16.82365 13.42995 1.000 27.70103 300 VAL C CA 1
ATOM 12633 C C . VAL C 1 314 ? 20.48671 17.16377 14.30386 1.000 34.23135 300 VAL C C 1
ATOM 12634 O O . VAL C 1 314 ? 20.53930 17.01224 15.52861 1.000 33.56128 300 VAL C O 1
ATOM 12638 N N . HIS C 1 315 ? 19.38392 17.55905 13.66875 1.000 27.22261 301 HIS C N 1
ATOM 12639 C CA . HIS C 1 315 ? 18.13009 17.77435 14.36823 1.000 30.53727 301 HIS C CA 1
ATOM 12640 C C . HIS C 1 315 ? 17.11975 16.74120 13.91868 1.000 28.56564 301 HIS C C 1
ATOM 12641 O O . HIS C 1 315 ? 17.09029 16.37114 12.73518 1.000 28.88410 301 HIS C O 1
ATOM 12648 N N . SER C 1 316 ? 16.31300 16.24702 14.86518 1.000 27.29268 302 SER C N 1
ATOM 12649 C CA . SER C 1 316 ? 15.26911 15.29893 14.49840 1.000 27.00758 302 SER C CA 1
ATOM 12650 C C . SER C 1 316 ? 14.00716 16.09214 14.14814 1.000 27.76870 302 SER C C 1
ATOM 12651 O O . SER C 1 316 ? 14.07485 17.30189 13.89629 1.000 26.58012 302 SER C O 1
ATOM 12654 N N . THR C 1 317 ? 12.84703 15.43920 14.08275 1.000 24.31619 303 THR C N 1
ATOM 12655 C CA . THR C 1 317 ? 11.68867 16.05691 13.43446 1.000 25.24656 303 THR C CA 1
ATOM 12656 C C . THR C 1 317 ? 10.69633 16.71411 14.39631 1.000 26.65010 303 THR C C 1
ATOM 12657 O O . THR C 1 317 ? 10.45051 17.92077 14.29597 1.000 25.99045 303 THR C O 1
ATOM 12661 N N . ALA C 1 318 ? 10.08164 15.95629 15.30814 1.000 25.40264 304 ALA C N 1
ATOM 12662 C CA . ALA C 1 318 ? 8.95414 16.52285 16.05447 1.000 24.74019 304 ALA C CA 1
ATOM 12663 C C . ALA C 1 318 ? 9.40822 17.58972 17.03820 1.000 27.10915 304 ALA C C 1
ATOM 12664 O O . ALA C 1 318 ? 8.86372 18.69961 17.05787 1.000 29.74916 304 ALA C O 1
ATOM 12666 N N . GLY C 1 319 ? 10.40707 17.27152 17.87052 1.000 30.42359 305 GLY C N 1
ATOM 12667 C CA . GLY C 1 319 ? 10.82271 18.21578 18.90097 1.000 30.72048 305 GLY C CA 1
ATOM 12668 C C . GLY C 1 319 ? 11.37979 19.50519 18.32438 1.000 31.67036 305 GLY C C 1
ATOM 12669 O O . GLY C 1 319 ? 11.13372 20.59485 18.85186 1.000 30.38960 305 GLY C O 1
ATOM 12670 N N . TYR C 1 320 ? 12.14555 19.39564 17.24187 1.000 28.66593 306 TYR C N 1
ATOM 12671 C CA . TYR C 1 320 ? 12.65179 20.58104 16.56746 1.000 32.70809 306 TYR C CA 1
ATOM 12672 C C . TYR C 1 320 ? 11.50903 21.43864 16.01609 1.000 32.37460 306 TYR C C 1
ATOM 12673 O O . TYR C 1 320 ? 11.49888 22.66664 16.17661 1.000 32.52701 306 TYR C O 1
ATOM 12682 N N . LEU C 1 321 ? 10.55977 20.81259 15.30888 1.000 29.33030 307 LEU C N 1
ATOM 12683 C CA . LEU C 1 321 ? 9.44961 21.57328 14.76094 1.000 30.31340 307 LEU C CA 1
ATOM 12684 C C . LEU C 1 321 ? 8.63600 22.21302 15.88068 1.000 31.99793 307 LEU C C 1
ATOM 12685 O O . LEU C 1 321 ? 8.25715 23.38420 15.79325 1.000 32.76329 307 LEU C O 1
ATOM 12690 N N . LEU C 1 322 ? 8.39600 21.47273 16.96123 1.000 30.71787 308 LEU C N 1
ATOM 12691 C CA . LEU C 1 322 ? 7.64431 22.02090 18.08729 1.000 31.86055 308 LEU C CA 1
ATOM 12692 C C . LEU C 1 322 ? 8.37316 23.20682 18.71381 1.000 35.58070 308 LEU C C 1
ATOM 12693 O O . LEU C 1 322 ? 7.76476 24.24636 18.99024 1.000 34.82668 308 LEU C O 1
ATOM 12698 N N . GLY C 1 323 ? 9.68315 23.07366 18.93248 1.000 32.90557 309 GLY C N 1
ATOM 12699 C CA . GLY C 1 323 ? 10.43191 24.16320 19.54834 1.000 33.92308 309 GLY C CA 1
ATOM 12700 C C . GLY C 1 323 ? 10.42239 25.42800 18.70850 1.000 34.93401 309 GLY C C 1
ATOM 12701 O O . GLY C 1 323 ? 10.21926 26.53242 19.22450 1.000 38.54568 309 GLY C O 1
ATOM 12702 N N . THR C 1 324 ? 10.62429 25.28838 17.39477 1.000 36.44578 310 THR C N 1
ATOM 12703 C CA . THR C 1 324 ? 10.59468 26.47281 16.54017 1.000 40.38454 310 THR C CA 1
ATOM 12704 C C . THR C 1 324 ? 9.20302 27.08695 16.48132 1.000 35.20184 310 THR C C 1
ATOM 12705 O O . THR C 1 324 ? 9.07283 28.31184 16.49143 1.000 38.94233 310 THR C O 1
ATOM 12709 N N . ALA C 1 325 ? 8.14842 26.26640 16.42013 1.000 39.89828 311 ALA C N 1
ATOM 12710 C CA . ALA C 1 325 ? 6.80013 26.83415 16.38407 1.000 35.98285 311 ALA C CA 1
ATOM 12711 C C . ALA C 1 325 ? 6.46214 27.55721 17.68427 1.000 38.42815 311 ALA C C 1
ATOM 12712 O O . ALA C 1 325 ? 5.90068 28.65804 17.66335 1.000 39.03697 311 ALA C O 1
ATOM 12714 N N . LEU C 1 326 ? 6.79794 26.95809 18.82742 1.000 43.05396 312 LEU C N 1
ATOM 12715 C CA . LEU C 1 326 ? 6.46016 27.58343 20.10178 1.000 42.22258 312 LEU C CA 1
ATOM 12716 C C . LEU C 1 326 ? 7.27517 28.84746 20.33630 1.000 42.87468 312 LEU C C 1
ATOM 12717 O O . LEU C 1 326 ? 6.74152 29.85133 20.82491 1.000 43.25147 312 LEU C O 1
ATOM 12722 N N . THR C 1 327 ? 8.56911 28.82731 20.00978 1.000 44.01655 313 THR C N 1
ATOM 12723 C CA . THR C 1 327 ? 9.35973 30.03877 20.21449 1.000 45.24428 313 THR C CA 1
ATOM 12724 C C . THR C 1 327 ? 8.87848 31.15786 19.30893 1.000 42.37637 313 THR C C 1
ATOM 12725 O O . THR C 1 327 ? 8.82065 32.31537 19.73277 1.000 47.00664 313 THR C O 1
ATOM 12729 N N . LEU C 1 328 ? 8.54338 30.83399 18.05725 1.000 40.96917 314 LEU C N 1
ATOM 12730 C CA . LEU C 1 328 ? 8.01206 31.85097 17.14932 1.000 44.21174 314 LEU C CA 1
ATOM 12731 C C . LEU C 1 328 ? 6.73247 32.46530 17.70992 1.000 45.52571 314 LEU C C 1
ATOM 12732 O O . LEU C 1 328 ? 6.61062 33.69384 17.79990 1.000 47.42325 314 LEU C O 1
ATOM 12737 N N . LYS C 1 329 ? 5.77537 31.62279 18.11837 1.000 43.53111 315 LYS C N 1
ATOM 12738 C CA . LYS C 1 329 ? 4.53339 32.12873 18.70509 1.000 44.68850 315 LYS C CA 1
ATOM 12739 C C . LYS C 1 329 ? 4.80449 32.97549 19.94551 1.000 45.07319 315 LYS C C 1
ATOM 12740 O O . LYS C 1 329 ? 4.26542 34.07853 20.08747 1.000 46.98679 315 LYS C O 1
ATOM 12746 N N . TYR C 1 330 ? 5.62919 32.47756 20.86254 1.000 45.98917 316 TYR C N 1
ATOM 12747 C CA . TYR C 1 330 ? 5.69001 33.15462 22.15481 1.000 47.41495 316 TYR C CA 1
ATOM 12748 C C . TYR C 1 330 ? 6.77483 34.22365 22.22963 1.000 48.40365 316 TYR C C 1
ATOM 12749 O O . TYR C 1 330 ? 6.54355 35.28303 22.82907 1.000 52.51646 316 TYR C O 1
ATOM 12758 N N . VAL C 1 331 ? 7.94742 34.00024 21.62895 1.000 51.64098 317 VAL C N 1
ATOM 12759 C CA . VAL C 1 331 ? 8.99530 35.01497 21.74343 1.000 51.19657 317 VAL C CA 1
ATOM 12760 C C . VAL C 1 331 ? 8.66482 36.23400 20.89010 1.000 50.61321 317 VAL C C 1
ATOM 12761 O O . VAL C 1 331 ? 8.93778 37.36986 21.28875 1.000 53.57129 317 VAL C O 1
ATOM 12765 N N . PHE C 1 332 ? 8.06276 36.03883 19.72324 1.000 51.17220 318 PHE C N 1
ATOM 12766 C CA . PHE C 1 332 ? 7.71711 37.15575 18.85343 1.000 53.26446 318 PHE C CA 1
ATOM 12767 C C . PHE C 1 332 ? 6.23909 37.50450 18.91238 1.000 51.81611 318 PHE C C 1
ATOM 12768 O O . PHE C 1 332 ? 5.79212 38.40315 18.18732 1.000 52.86634 318 PHE C O 1
ATOM 12776 N N . ASP C 1 333 ? 5.49948 36.85929 19.81400 1.000 49.98940 319 ASP C N 1
ATOM 12777 C CA . ASP C 1 333 ? 4.06595 37.05021 19.98290 1.000 50.18123 319 ASP C CA 1
ATOM 12778 C C . ASP C 1 333 ? 3.36579 37.07013 18.63140 1.000 49.27497 319 ASP C C 1
ATOM 12779 O O . ASP C 1 333 ? 2.63133 37.99697 18.29934 1.000 54.12934 319 ASP C O 1
ATOM 12784 N N . ALA C 1 334 ? 3.62490 36.03672 17.84007 1.000 48.67272 320 ALA C N 1
ATOM 12785 C CA . ALA C 1 334 ? 3.08382 35.98308 16.49369 1.000 48.46611 320 ALA C CA 1
ATOM 12786 C C . ALA C 1 334 ? 1.59814 35.67652 16.54736 1.000 49.32351 320 ALA C C 1
ATOM 12787 O O . ALA C 1 334 ? 1.14839 34.84426 17.33793 1.000 53.95457 320 ALA C O 1
ATOM 12789 N N . HIS C 1 335 ? 0.83377 36.37092 15.72095 1.000 48.94397 321 HIS C N 1
ATOM 12790 C CA . HIS C 1 335 ? -0.58926 36.12715 15.59630 1.000 49.85276 321 HIS C CA 1
ATOM 12791 C C . HIS C 1 335 ? -0.92017 35.73774 14.16271 1.000 50.35467 321 HIS C C 1
ATOM 12792 O O . HIS C 1 335 ? -0.09587 35.92528 13.26106 1.000 53.53796 321 HIS C O 1
ATOM 12799 N N . PRO C 1 336 ? -2.11361 35.18475 13.91706 1.000 49.96190 322 PRO C N 1
ATOM 12800 C CA . PRO C 1 336 ? -2.34952 34.48302 12.64288 1.000 53.80718 322 PRO C CA 1
ATOM 12801 C C . PRO C 1 336 ? -2.14794 35.31836 11.38552 1.000 51.06319 322 PRO C C 1
ATOM 12802 O O . PRO C 1 336 ? -1.83781 34.75009 10.33353 1.000 52.28328 322 PRO C O 1
ATOM 12806 N N . ASP C 1 337 ? -2.30305 36.63587 11.43275 1.000 50.34349 323 ASP C N 1
ATOM 12807 C CA . ASP C 1 337 ? -2.15982 37.42568 10.21724 1.000 47.97407 323 ASP C CA 1
ATOM 12808 C C . ASP C 1 337 ? -0.82575 38.14675 10.13416 1.000 45.23258 323 ASP C C 1
ATOM 12809 O O . ASP C 1 337 ? -0.66721 39.04398 9.30195 1.000 48.11485 323 ASP C O 1
ATOM 12814 N N . ASP C 1 338 ? 0.13892 37.77666 10.97407 1.000 48.44995 324 ASP C N 1
ATOM 12815 C CA . ASP C 1 338 ? 1.38201 38.52537 11.04686 1.000 46.24791 324 ASP C CA 1
ATOM 12816 C C . ASP C 1 338 ? 2.23988 38.30665 9.80432 1.000 45.82948 324 ASP C C 1
ATOM 12817 O O . ASP C 1 338 ? 2.12178 37.30118 9.08799 1.000 45.19444 324 ASP C O 1
ATOM 12822 N N . ARG C 1 339 ? 3.13921 39.25522 9.57803 1.000 46.67293 325 ARG C N 1
ATOM 12823 C CA . ARG C 1 339 ? 4.09430 39.21849 8.47732 1.000 46.19477 325 ARG C CA 1
ATOM 12824 C C . ARG C 1 339 ? 5.47180 39.32759 9.12003 1.000 46.89118 325 ARG C C 1
ATOM 12825 O O . ARG C 1 339 ? 5.89765 40.41335 9.53249 1.000 48.76588 325 ARG C O 1
ATOM 12833 N N . PHE C 1 340 ? 6.13987 38.17765 9.22992 1.000 45.41793 326 PHE C N 1
ATOM 12834 C CA . PHE C 1 340 ? 7.35174 38.02600 10.02235 1.000 45.87213 326 PHE C CA 1
ATOM 12835 C C . PHE C 1 340 ? 8.57000 38.19192 9.12553 1.000 45.98726 326 PHE C C 1
ATOM 12836 O O . PHE C 1 340 ? 8.71384 37.48207 8.12727 1.000 44.54747 326 PHE C O 1
ATOM 12844 N N . ALA C 1 341 ? 9.44517 39.11886 9.47763 1.000 47.75645 327 ALA C N 1
ATOM 12845 C CA . ALA C 1 341 ? 10.58605 39.45810 8.63698 1.000 49.14444 327 ALA C CA 1
ATOM 12846 C C . ALA C 1 341 ? 11.87372 39.10131 9.37318 1.000 48.53614 327 ALA C C 1
ATOM 12847 O O . ALA C 1 341 ? 12.47984 39.94473 10.02809 1.000 50.33169 327 ALA C O 1
ATOM 12849 N N . CYS C 1 342 ? 12.29706 37.84717 9.25129 1.000 46.84813 328 CYS C N 1
ATOM 12850 C CA . CYS C 1 342 ? 13.62866 37.44521 9.68359 1.000 47.05798 328 CYS C CA 1
ATOM 12851 C C . CYS C 1 342 ? 14.60181 37.70146 8.54172 1.000 48.39290 328 CYS C C 1
ATOM 12852 O O . CYS C 1 342 ? 14.48109 37.09253 7.46949 1.000 45.93710 328 CYS C O 1
ATOM 12855 N N . MET C 1 343 ? 15.56245 38.59988 8.76827 1.000 49.53398 329 MET C N 1
ATOM 12856 C CA . MET C 1 343 ? 16.48079 39.03239 7.72394 1.000 49.82215 329 MET C CA 1
ATOM 12857 C C . MET C 1 343 ? 17.73776 38.17801 7.66530 1.000 49.43965 329 MET C C 1
ATOM 12858 O O . MET C 1 343 ? 18.75802 38.62452 7.13069 1.000 61.34444 329 MET C O 1
ATOM 12863 N N . ALA C 1 344 ? 17.68770 36.96343 8.19542 1.000 47.78095 330 ALA C N 1
ATOM 12864 C CA . ALA C 1 344 ? 18.86407 36.11033 8.27784 1.000 50.38832 330 ALA C CA 1
ATOM 12865 C C . ALA C 1 344 ? 19.00768 35.32343 6.97485 1.000 52.49371 330 ALA C C 1
ATOM 12866 O O . ALA C 1 344 ? 18.40822 35.67191 5.95313 1.000 49.29600 330 ALA C O 1
ATOM 12868 N N . ASP C 1 345 ? 19.78202 34.24179 7.00495 1.000 47.04384 331 ASP C N 1
ATOM 12869 C CA . ASP C 1 345 ? 20.03485 33.42462 5.82710 1.000 44.18762 331 ASP C CA 1
ATOM 12870 C C . ASP C 1 345 ? 19.69686 31.96025 6.10538 1.000 41.39319 331 ASP C C 1
ATOM 12871 O O . ASP C 1 345 ? 20.05396 31.42192 7.15961 1.000 45.34328 331 ASP C O 1
ATOM 12876 N N . ILE C 1 346 ? 19.02196 31.30550 5.14756 1.000 42.81166 332 ILE C N 1
ATOM 12877 C CA . ILE C 1 346 ? 18.63029 29.90896 5.34010 1.000 37.83292 332 ILE C CA 1
ATOM 12878 C C . ILE C 1 346 ? 19.82572 28.96572 5.43461 1.000 37.39174 332 ILE C C 1
ATOM 12879 O O . ILE C 1 346 ? 19.66551 27.82098 5.86761 1.000 39.39198 332 ILE C O 1
ATOM 12884 N N . GLY C 1 347 ? 21.02502 29.42116 5.06926 1.000 41.37893 333 GLY C N 1
ATOM 12885 C CA . GLY C 1 347 ? 22.23439 28.65100 5.27602 1.000 40.00439 333 GLY C CA 1
ATOM 12886 C C . GLY C 1 347 ? 22.65291 28.52367 6.72777 1.000 42.31239 333 GLY C C 1
ATOM 12887 O O . GLY C 1 347 ? 23.55583 27.73308 7.02813 1.000 43.59349 333 GLY C O 1
ATOM 12888 N N . TRP C 1 348 ? 22.01855 29.26857 7.63164 1.000 40.10996 334 TRP C N 1
ATOM 12889 C CA . TRP C 1 348 ? 22.35016 29.21045 9.04872 1.000 40.86284 334 TRP C CA 1
ATOM 12890 C C . TRP C 1 348 ? 21.12432 28.81627 9.86432 1.000 39.83696 334 TRP C C 1
ATOM 12891 O O . TRP C 1 348 ? 19.98462 28.90674 9.39943 1.000 38.96950 334 TRP C O 1
ATOM 12902 N N . ILE C 1 349 ? 21.36499 28.35571 11.09563 1.000 39.99138 335 ILE C N 1
ATOM 12903 C CA . ILE C 1 349 ? 20.24066 27.87456 11.89313 1.000 38.99792 335 ILE C CA 1
ATOM 12904 C C . ILE C 1 349 ? 19.15790 28.94382 12.06328 1.000 39.74501 335 ILE C C 1
ATOM 12905 O O . ILE C 1 349 ? 17.97581 28.61152 12.16685 1.000 38.64634 335 ILE C O 1
ATOM 12910 N N . THR C 1 350 ? 19.51716 30.23749 12.07174 1.000 41.65563 336 THR C N 1
ATOM 12911 C CA . THR C 1 350 ? 18.47689 31.25353 12.20494 1.000 42.41069 336 THR C CA 1
ATOM 12912 C C . THR C 1 350 ? 17.52340 31.21275 11.02082 1.000 41.18956 336 THR C C 1
ATOM 12913 O O . THR C 1 350 ? 16.31022 31.38001 11.18523 1.000 40.81406 336 THR C O 1
ATOM 12917 N N . GLY C 1 351 ? 18.05424 30.98780 9.82007 1.000 40.63263 337 GLY C N 1
ATOM 12918 C CA . GLY C 1 351 ? 17.18259 30.83203 8.66464 1.000 39.40242 337 GLY C CA 1
ATOM 12919 C C . GLY C 1 351 ? 16.36803 29.54884 8.70220 1.000 37.30213 337 GLY C C 1
ATOM 12920 O O . GLY C 1 351 ? 15.21522 29.52567 8.25091 1.000 37.46111 337 GLY C O 1
ATOM 12921 N N . HIS C 1 352 ? 16.96492 28.45119 9.18608 1.000 36.44222 338 HIS C N 1
ATOM 12922 C CA . HIS C 1 352 ? 16.20652 27.20871 9.31539 1.000 34.51408 338 HIS C CA 1
ATOM 12923 C C . HIS C 1 352 ? 15.00454 27.41222 10.22107 1.000 36.01824 338 HIS C C 1
ATOM 12924 O O . HIS C 1 352 ? 13.86122 27.13296 9.83461 1.000 35.71463 338 HIS C O 1
ATOM 12931 N N . SER C 1 353 ? 15.24148 27.96495 11.41398 1.000 35.93717 339 SER C N 1
ATOM 12932 C CA . SER C 1 353 ? 14.21999 27.97061 12.44820 1.000 35.96885 339 SER C CA 1
ATOM 12933 C C . SER C 1 353 ? 13.22937 29.11450 12.27741 1.000 36.89812 339 SER C C 1
ATOM 12934 O O . SER C 1 353 ? 12.02942 28.91899 12.48639 1.000 36.25069 339 SER C O 1
ATOM 12937 N N . TYR C 1 354 ? 13.70031 30.31046 11.90381 1.000 38.47300 340 TYR C N 1
ATOM 12938 C CA . TYR C 1 354 ? 12.86707 31.50849 11.96653 1.000 39.72222 340 TYR C CA 1
ATOM 12939 C C . TYR C 1 354 ? 12.65262 32.17615 10.61311 1.000 39.83292 340 TYR C C 1
ATOM 12940 O O . TYR C 1 354 ? 12.08206 33.27280 10.56041 1.000 41.04848 340 TYR C O 1
ATOM 12949 N N . ILE C 1 355 ? 13.05332 31.54381 9.51645 1.000 38.63887 341 ILE C N 1
ATOM 12950 C CA . ILE C 1 355 ? 12.54112 31.88645 8.19794 1.000 38.28251 341 ILE C CA 1
ATOM 12951 C C . ILE C 1 355 ? 11.60507 30.80218 7.68281 1.000 36.25876 341 ILE C C 1
ATOM 12952 O O . ILE C 1 355 ? 10.49664 31.09013 7.22768 1.000 36.09796 341 ILE C O 1
ATOM 12957 N N . ILE C 1 356 ? 12.02463 29.53940 7.78580 1.000 34.83439 342 ILE C N 1
ATOM 12958 C CA . ILE C 1 356 ? 11.28090 28.44360 7.16990 1.000 32.89474 342 ILE C CA 1
ATOM 12959 C C . ILE C 1 356 ? 10.41848 27.73111 8.20008 1.000 33.60273 342 ILE C C 1
ATOM 12960 O O . ILE C 1 356 ? 9.19281 27.87684 8.19945 1.000 34.60264 342 ILE C O 1
ATOM 12965 N N . TYR C 1 357 ? 11.03824 26.95476 9.09325 1.000 31.73034 343 TYR C N 1
ATOM 12966 C CA . TYR C 1 357 ? 10.25575 25.97845 9.83979 1.000 32.43607 343 TYR C CA 1
ATOM 12967 C C . TYR C 1 357 ? 9.29590 26.64189 10.82634 1.000 35.14863 343 TYR C C 1
ATOM 12968 O O . TYR C 1 357 ? 8.10037 26.33185 10.83294 1.000 33.92658 343 TYR C O 1
ATOM 12977 N N . GLY C 1 358 ? 9.78296 27.57550 11.64681 1.000 33.70962 344 GLY C N 1
ATOM 12978 C CA . GLY C 1 358 ? 8.94279 28.23238 12.62182 1.000 36.75532 344 GLY C CA 1
ATOM 12979 C C . GLY C 1 358 ? 7.77264 29.00563 12.01359 1.000 36.32600 344 GLY C C 1
ATOM 12980 O O . GLY C 1 358 ? 6.60909 28.77374 12.35591 1.000 34.29543 344 GLY C O 1
ATOM 12981 N N . PRO C 1 359 ? 8.05633 29.95693 11.12229 1.000 35.55632 345 PRO C N 1
ATOM 12982 C CA . PRO C 1 359 ? 6.94731 30.74923 10.55653 1.000 36.03080 345 PRO C CA 1
ATOM 12983 C C . PRO C 1 359 ? 5.96428 29.90624 9.75351 1.000 37.31818 345 PRO C C 1
ATOM 12984 O O . PRO C 1 359 ? 4.74695 30.08076 9.88237 1.000 36.16751 345 PRO C O 1
ATOM 12988 N N . LEU C 1 360 ? 6.45617 28.97749 8.93954 1.000 32.84898 346 LEU C N 1
ATOM 12989 C CA . LEU C 1 360 ? 5.52554 28.19900 8.12565 1.000 32.81445 346 LEU C CA 1
ATOM 12990 C C . LEU C 1 360 ? 4.75691 27.18157 8.96213 1.000 34.33173 346 LEU C C 1
ATOM 12991 O O . LEU C 1 360 ? 3.59039 26.90834 8.67287 1.000 33.14723 346 LEU C O 1
ATOM 12996 N N . ALA C 1 361 ? 5.37201 26.60568 9.99919 1.000 31.01439 347 ALA C N 1
ATOM 12997 C CA . ALA C 1 361 ? 4.60860 25.70341 10.85487 1.000 31.31470 347 ALA C CA 1
ATOM 12998 C C . ALA C 1 361 ? 3.43134 26.43308 11.48523 1.000 31.59997 347 ALA C C 1
ATOM 12999 O O . ALA C 1 361 ? 2.35163 25.85871 11.65576 1.000 33.05008 347 ALA C O 1
ATOM 13001 N N . ASN C 1 362 ? 3.63395 27.69445 11.85515 1.000 33.30833 348 ASN C N 1
ATOM 13002 C CA . ASN C 1 362 ? 2.57901 28.52755 12.41344 1.000 34.80047 348 ASN C CA 1
ATOM 13003 C C . ASN C 1 362 ? 1.59053 29.02061 11.36586 1.000 33.37644 348 ASN C C 1
ATOM 13004 O O . ASN C 1 362 ? 0.56631 29.59568 11.73627 1.000 35.74830 348 ASN C O 1
ATOM 13009 N N . GLY C 1 363 ? 1.86092 28.81703 10.08153 1.000 33.01544 349 GLY C N 1
ATOM 13010 C CA . GLY C 1 363 ? 0.89279 29.21354 9.07794 1.000 32.46404 349 GLY C CA 1
ATOM 13011 C C . GLY C 1 363 ? 0.82728 30.69461 8.80097 1.000 39.58387 349 GLY C C 1
ATOM 13012 O O . GLY C 1 363 ? -0.16347 31.16293 8.22445 1.000 37.81866 349 GLY C O 1
ATOM 13013 N N . ILE C 1 364 ? 1.84800 31.45987 9.19946 1.000 37.05078 350 ILE C N 1
ATOM 13014 C CA . ILE C 1 364 ? 1.85491 32.89331 8.91903 1.000 39.82131 350 ILE C CA 1
ATOM 13015 C C . ILE C 1 364 ? 2.67555 33.20115 7.66813 1.000 37.23174 350 ILE C C 1
ATOM 13016 O O . ILE C 1 364 ? 3.02591 32.30457 6.89340 1.000 35.88769 350 ILE C O 1
ATOM 13021 N N . THR C 1 365 ? 2.94514 34.47883 7.43726 1.000 39.07797 351 THR C N 1
ATOM 13022 C CA . THR C 1 365 ? 3.72030 34.93267 6.29258 1.000 39.12979 351 THR C CA 1
ATOM 13023 C C . THR C 1 365 ? 5.14930 35.19959 6.75139 1.000 39.91291 351 THR C C 1
ATOM 13024 O O . THR C 1 365 ? 5.36365 35.83322 7.79424 1.000 41.88418 351 THR C O 1
ATOM 13028 N N . THR C 1 366 ? 6.12611 34.72596 5.97579 1.000 39.14076 352 THR C N 1
ATOM 13029 C CA . THR C 1 366 ? 7.53779 34.86600 6.33424 1.000 39.80986 352 THR C CA 1
ATOM 13030 C C . THR C 1 366 ? 8.29080 35.50232 5.17301 1.000 40.43367 352 THR C C 1
ATOM 13031 O O . THR C 1 366 ? 7.96104 35.28070 4.00721 1.000 41.69251 352 THR C O 1
ATOM 13035 N N . ALA C 1 367 ? 9.28629 36.32105 5.49945 1.000 41.98642 353 ALA C N 1
ATOM 13036 C CA . ALA C 1 367 ? 10.05657 37.03386 4.49246 1.000 42.85323 353 ALA C CA 1
ATOM 13037 C C . ALA C 1 367 ? 11.26531 36.22029 4.05916 1.000 43.67701 353 ALA C C 1
ATOM 13038 O O . ALA C 1 367 ? 11.96302 35.63188 4.88726 1.000 43.27342 353 ALA C O 1
ATOM 13040 N N . VAL C 1 368 ? 11.53339 36.20849 2.76164 1.000 41.66964 354 VAL C N 1
ATOM 13041 C CA . VAL C 1 368 ? 12.79233 35.68455 2.24717 1.000 44.07008 354 VAL C CA 1
ATOM 13042 C C . VAL C 1 368 ? 13.50005 36.84858 1.57083 1.000 45.36911 354 VAL C C 1
ATOM 13043 O O . VAL C 1 368 ? 13.09282 37.28516 0.48928 1.000 43.70311 354 VAL C O 1
ATOM 13047 N N . PHE C 1 369 ? 14.55230 37.36207 2.21463 1.000 44.42481 355 PHE C N 1
ATOM 13048 C CA . PHE C 1 369 ? 15.17096 38.64112 1.85096 1.000 46.40988 355 PHE C CA 1
ATOM 13049 C C . PHE C 1 369 ? 16.48242 38.34979 1.13505 1.000 46.49549 355 PHE C C 1
ATOM 13050 O O . PHE C 1 369 ? 17.43765 37.85933 1.75058 1.000 46.87975 355 PHE C O 1
ATOM 13058 N N . GLU C 1 370 ? 16.52197 38.63687 -0.16175 1.000 46.58299 356 GLU C N 1
ATOM 13059 C CA . GLU C 1 370 ? 17.65055 38.25874 -0.99880 1.000 46.51393 356 GLU C CA 1
ATOM 13060 C C . GLU C 1 370 ? 18.79470 39.27025 -0.96373 1.000 48.63069 356 GLU C C 1
ATOM 13061 O O . GLU C 1 370 ? 19.88626 38.95047 -1.43869 1.000 48.79051 356 GLU C O 1
ATOM 13067 N N . SER C 1 371 ? 18.57888 40.46428 -0.42058 1.000 50.30550 357 SER C N 1
ATOM 13068 C CA . SER C 1 371 ? 19.52204 41.56212 -0.56954 1.000 52.43979 357 SER C CA 1
ATOM 13069 C C . SER C 1 371 ? 20.35339 41.74937 0.70476 1.000 53.58745 357 SER C C 1
ATOM 13070 O O . SER C 1 371 ? 20.39354 40.87773 1.58176 1.000 52.60570 357 SER C O 1
ATOM 13073 N N . THR C 1 372 ? 21.05170 42.88305 0.79514 1.000 55.74080 358 THR C N 1
ATOM 13074 C CA . THR C 1 372 ? 21.80155 43.30984 1.97271 1.000 57.24373 358 THR C CA 1
ATOM 13075 C C . THR C 1 372 ? 21.07556 44.45769 2.66699 1.000 62.13976 358 THR C C 1
ATOM 13076 O O . THR C 1 372 ? 20.14336 45.04619 2.10845 1.000 58.72250 358 THR C O 1
ATOM 13080 N N . PRO C 1 373 ? 21.47100 44.80303 3.90102 1.000 59.87876 359 PRO C N 1
ATOM 13081 C CA . PRO C 1 373 ? 20.81960 45.93203 4.58864 1.000 61.39564 359 PRO C CA 1
ATOM 13082 C C . PRO C 1 373 ? 21.08101 47.29111 3.95076 1.000 63.42150 359 PRO C C 1
ATOM 13083 O O . PRO C 1 373 ? 20.38356 48.25865 4.30095 1.000 64.58553 359 PRO C O 1
ATOM 13087 N N . VAL C 1 374 ? 22.04335 47.40292 3.03503 1.000 63.94331 360 VAL C N 1
ATOM 13088 C CA . VAL C 1 374 ? 22.39039 48.69826 2.46479 1.000 66.01062 360 VAL C CA 1
ATOM 13089 C C . VAL C 1 374 ? 22.25658 48.71703 0.93925 1.000 65.45137 360 VAL C C 1
ATOM 13090 O O . VAL C 1 374 ? 22.83366 49.58220 0.28370 1.000 67.03680 360 VAL C O 1
ATOM 13094 N N . TYR C 1 375 ? 21.48120 47.79659 0.35394 1.000 63.29598 361 TYR C N 1
ATOM 13095 C CA . TYR C 1 375 ? 21.26941 47.81559 -1.08873 1.000 62.79036 361 TYR C CA 1
ATOM 13096 C C . TYR C 1 375 ? 19.78821 47.95165 -1.42387 1.000 61.90921 361 TYR C C 1
ATOM 13097 O O . TYR C 1 375 ? 18.97056 47.16541 -0.92651 1.000 60.30283 361 TYR C O 1
ATOM 13106 N N . PRO C 1 376 ? 19.40167 48.90676 -2.29032 1.000 62.92790 362 PRO C N 1
ATOM 13107 C CA . PRO C 1 376 ? 20.31290 49.89403 -2.89065 1.000 67.67337 362 PRO C CA 1
ATOM 13108 C C . PRO C 1 376 ? 20.86341 50.92883 -1.90482 1.000 67.15723 362 PRO C C 1
ATOM 13109 O O . PRO C 1 376 ? 21.99112 51.38794 -2.08648 1.000 71.32614 362 PRO C O 1
ATOM 13113 N N . THR C 1 377 ? 20.09042 51.28090 -0.88518 1.000 67.45356 363 THR C N 1
ATOM 13114 C CA . THR C 1 377 ? 20.48777 52.24298 0.13257 1.000 69.54860 363 THR C CA 1
ATOM 13115 C C . THR C 1 377 ? 20.24479 51.65520 1.51180 1.000 70.51351 363 THR C C 1
ATOM 13116 O O . THR C 1 377 ? 19.53268 50.65038 1.65224 1.000 66.84910 363 THR C O 1
ATOM 13120 N N . PRO C 1 378 ? 20.82677 52.25555 2.55761 1.000 70.59603 364 PRO C N 1
ATOM 13121 C CA . PRO C 1 378 ? 20.57287 51.78269 3.92974 1.000 71.84597 364 PRO C CA 1
ATOM 13122 C C . PRO C 1 378 ? 19.15411 52.02622 4.42110 1.000 69.84648 364 PRO C C 1
ATOM 13123 O O . PRO C 1 378 ? 18.85396 51.69774 5.57584 1.000 69.61389 364 PRO C O 1
ATOM 13127 N N . SER C 1 379 ? 18.27393 52.59697 3.60017 1.000 69.91097 365 SER C N 1
ATOM 13128 C CA . SER C 1 379 ? 16.86368 52.63495 3.95623 1.000 69.30503 365 SER C CA 1
ATOM 13129 C C . SER C 1 379 ? 16.17181 51.29440 3.72253 1.000 66.66149 365 SER C C 1
ATOM 13130 O O . SER C 1 379 ? 15.02024 51.13263 4.13810 1.000 65.97741 365 SER C O 1
ATOM 13133 N N . ARG C 1 380 ? 16.87485 50.33223 3.11859 1.000 65.26871 366 ARG C N 1
ATOM 13134 C CA . ARG C 1 380 ? 16.24850 49.11482 2.59747 1.000 62.96101 366 ARG C CA 1
ATOM 13135 C C . ARG C 1 380 ? 15.40015 48.39588 3.64207 1.000 61.62143 366 ARG C C 1
ATOM 13136 O O . ARG C 1 380 ? 14.24348 48.04252 3.37907 1.000 60.40477 366 ARG C O 1
ATOM 13144 N N . TYR C 1 381 ? 15.97340 48.13366 4.82074 1.000 61.96895 367 TYR C N 1
ATOM 13145 C CA . TYR C 1 381 ? 15.22796 47.43421 5.86675 1.000 60.93200 367 TYR C CA 1
ATOM 13146 C C . TYR C 1 381 ? 13.91086 48.13752 6.16670 1.000 65.72031 367 TYR C C 1
ATOM 13147 O O . TYR C 1 381 ? 12.87658 47.48681 6.36086 1.000 60.14819 367 TYR C O 1
ATOM 13156 N N . TRP C 1 382 ? 13.93522 49.47152 6.22005 1.000 63.68634 368 TRP C N 1
ATOM 13157 C CA . TRP C 1 382 ? 12.74026 50.23105 6.55843 1.000 64.53834 368 TRP C CA 1
ATOM 13158 C C . TRP C 1 382 ? 11.85190 50.46109 5.34576 1.000 64.00712 368 TRP C C 1
ATOM 13159 O O . TRP C 1 382 ? 10.62865 50.51940 5.49426 1.000 63.71567 368 TRP C O 1
ATOM 13170 N N . ASP C 1 383 ? 12.43898 50.59625 4.15163 1.000 63.95710 369 ASP C N 1
ATOM 13171 C CA . ASP C 1 383 ? 11.63910 50.54374 2.93190 1.000 63.08035 369 ASP C CA 1
ATOM 13172 C C . ASP C 1 383 ? 10.86020 49.24140 2.87041 1.000 60.69479 369 ASP C C 1
ATOM 13173 O O . ASP C 1 383 ? 9.68322 49.21712 2.48215 1.000 60.11254 369 ASP C O 1
ATOM 13178 N N . PHE C 1 384 ? 11.51297 48.14726 3.25965 1.000 61.32505 370 PHE C N 1
ATOM 13179 C CA . PHE C 1 384 ? 10.86409 46.84571 3.26887 1.000 57.57776 370 PHE C CA 1
ATOM 13180 C C . PHE C 1 384 ? 9.74037 46.80053 4.29586 1.000 57.03766 370 PHE C C 1
ATOM 13181 O O . PHE C 1 384 ? 8.62948 46.35588 3.98861 1.000 55.88945 370 PHE C O 1
ATOM 13189 N N . VAL C 1 385 ? 10.02017 47.23997 5.52894 1.000 58.32186 371 VAL C N 1
ATOM 13190 C CA . VAL C 1 385 ? 9.02304 47.17091 6.59875 1.000 59.13541 371 VAL C CA 1
ATOM 13191 C C . VAL C 1 385 ? 7.75266 47.91009 6.19882 1.000 59.32307 371 VAL C C 1
ATOM 13192 O O . VAL C 1 385 ? 6.63451 47.43996 6.43544 1.000 58.10382 371 VAL C O 1
ATOM 13196 N N . ASP C 1 386 ? 7.90613 49.10216 5.62447 1.000 60.67290 372 ASP C N 1
ATOM 13197 C CA . ASP C 1 386 ? 6.73161 49.88720 5.27188 1.000 61.52517 372 ASP C CA 1
ATOM 13198 C C . ASP C 1 386 ? 6.01675 49.30485 4.06335 1.000 59.89584 372 ASP C C 1
ATOM 13199 O O . ASP C 1 386 ? 4.78048 49.31489 4.00449 1.000 61.16252 372 ASP C O 1
ATOM 13204 N N . LYS C 1 387 ? 6.76976 48.78544 3.09052 1.000 63.01373 373 LYS C N 1
ATOM 13205 C CA . LYS C 1 387 ? 6.13616 48.23212 1.89447 1.000 59.17462 373 LYS C CA 1
ATOM 13206 C C . LYS C 1 387 ? 5.21115 47.06870 2.23082 1.000 55.53723 373 LYS C C 1
ATOM 13207 O O . LYS C 1 387 ? 4.09172 46.98982 1.70950 1.000 55.05275 373 LYS C O 1
ATOM 13213 N N . TRP C 1 388 ? 5.66515 46.14576 3.08582 1.000 55.97737 374 TRP C N 1
ATOM 13214 C CA . TRP C 1 388 ? 4.91277 44.93994 3.40386 1.000 53.85935 374 TRP C CA 1
ATOM 13215 C C . TRP C 1 388 ? 4.15728 45.03172 4.72097 1.000 53.81908 374 TRP C C 1
ATOM 13216 O O . TRP C 1 388 ? 3.41073 44.10023 5.05363 1.000 55.84211 374 TRP C O 1
ATOM 13227 N N . LYS C 1 389 ? 4.31547 46.12959 5.46190 1.000 55.61381 375 LYS C N 1
ATOM 13228 C CA . LYS C 1 389 ? 3.73454 46.27573 6.79638 1.000 55.94879 375 LYS C CA 1
ATOM 13229 C C . LYS C 1 389 ? 4.14280 45.10908 7.70412 1.000 55.67450 375 LYS C C 1
ATOM 13230 O O . LYS C 1 389 ? 3.31528 44.48133 8.36922 1.000 53.88777 375 LYS C O 1
ATOM 13232 N N . ALA C 1 390 ? 5.44361 44.82222 7.71934 1.000 54.40481 376 ALA C N 1
ATOM 13233 C CA . ALA C 1 390 ? 5.97849 43.75908 8.56659 1.000 53.29798 376 ALA C CA 1
ATOM 13234 C C . ALA C 1 390 ? 5.64829 44.01793 10.02829 1.000 54.38482 376 ALA C C 1
ATOM 13235 O O . ALA C 1 390 ? 5.74778 45.15070 10.51852 1.000 60.50950 376 ALA C O 1
ATOM 13237 N N . THR C 1 391 ? 5.22908 42.96500 10.71798 1.000 53.08037 377 THR C N 1
ATOM 13238 C CA . THR C 1 391 ? 4.83049 43.06996 12.11181 1.000 53.96589 377 THR C CA 1
ATOM 13239 C C . THR C 1 391 ? 5.94245 42.70530 13.09091 1.000 54.81147 377 THR C C 1
ATOM 13240 O O . THR C 1 391 ? 5.86511 43.09846 14.26067 1.000 55.91023 377 THR C O 1
ATOM 13244 N N . GLN C 1 392 ? 6.96630 41.97627 12.64813 1.000 53.03416 378 GLN C N 1
ATOM 13245 C CA . GLN C 1 392 ? 8.15838 41.72379 13.44924 1.000 53.42772 378 GLN C CA 1
ATOM 13246 C C . GLN C 1 392 ? 9.37368 41.76496 12.53981 1.000 53.29189 378 GLN C C 1
ATOM 13247 O O . GLN C 1 392 ? 9.28303 41.51004 11.33482 1.000 52.19641 378 GLN C O 1
ATOM 13253 N N . LEU C 1 393 ? 10.50641 42.10439 13.12967 1.000 54.51737 379 LEU C N 1
ATOM 13254 C CA . LEU C 1 393 ? 11.77333 42.17428 12.42510 1.000 54.66443 379 LEU C CA 1
ATOM 13255 C C . LEU C 1 393 ? 12.82067 41.51401 13.31006 1.000 57.79006 379 LEU C C 1
ATOM 13256 O O . LEU C 1 393 ? 12.88589 41.78561 14.51448 1.000 55.78774 379 LEU C O 1
ATOM 13261 N N . TYR C 1 394 ? 13.62290 40.64174 12.71092 1.000 53.30518 380 TYR C N 1
ATOM 13262 C CA . TYR C 1 394 ? 14.57130 39.80087 13.43089 1.000 52.92121 380 TYR C CA 1
ATOM 13263 C C . TYR C 1 394 ? 15.89471 39.90033 12.68962 1.000 53.29064 380 TYR C C 1
ATOM 13264 O O . TYR C 1 394 ? 15.97604 39.55355 11.50971 1.000 52.16903 380 TYR C O 1
ATOM 13273 N N . THR C 1 395 ? 16.91572 40.42874 13.34592 1.000 54.99379 381 THR C N 1
ATOM 13274 C CA . THR C 1 395 ? 18.18256 40.62838 12.66158 1.000 55.61293 381 THR C CA 1
ATOM 13275 C C . THR C 1 395 ? 19.30435 40.52167 13.68091 1.000 57.97557 381 THR C C 1
ATOM 13276 O O . THR C 1 395 ? 19.06390 40.38779 14.88169 1.000 63.71084 381 THR C O 1
ATOM 13280 N N . ALA C 1 396 ? 20.54454 40.57328 13.18502 1.000 61.22553 382 ALA C N 1
ATOM 13281 C CA . ALA C 1 396 ? 21.73734 40.49702 14.01266 1.000 58.51069 382 ALA C CA 1
ATOM 13282 C C . ALA C 1 396 ? 22.12941 41.88027 14.52183 1.000 67.24484 382 ALA C C 1
ATOM 13283 O O . ALA C 1 396 ? 21.87495 42.89099 13.85633 1.000 65.60939 382 ALA C O 1
ATOM 13285 N N . PRO C 1 397 ? 22.72986 41.94453 15.71208 1.000 64.16315 383 PRO C N 1
ATOM 13286 C CA . PRO C 1 397 ? 23.24759 43.23017 16.20795 1.000 68.88132 383 PRO C CA 1
ATOM 13287 C C . PRO C 1 397 ? 24.15652 43.93193 15.21994 1.000 66.26291 383 PRO C C 1
ATOM 13288 O O . PRO C 1 397 ? 24.18761 45.16847 15.18373 1.000 71.61854 383 PRO C O 1
ATOM 13292 N N . THR C 1 398 ? 24.88265 43.17367 14.39921 1.000 68.08956 384 THR C N 1
ATOM 13293 C CA . THR C 1 398 ? 25.78066 43.77764 13.42330 1.000 69.93898 384 THR C CA 1
ATOM 13294 C C . THR C 1 398 ? 25.01946 44.60690 12.39878 1.000 73.16500 384 THR C C 1
ATOM 13295 O O . THR C 1 398 ? 25.35659 45.77014 12.15308 1.000 72.07934 384 THR C O 1
ATOM 13299 N N . ALA C 1 399 ? 23.99678 44.01635 11.77556 1.000 70.76457 385 ALA C N 1
ATOM 13300 C CA . ALA C 1 399 ? 23.18118 44.76583 10.82796 1.000 68.11365 385 ALA C CA 1
ATOM 13301 C C . ALA C 1 399 ? 22.64425 46.04286 11.45542 1.000 70.98516 385 ALA C C 1
ATOM 13302 O O . ALA C 1 399 ? 22.62483 47.09865 10.81203 1.000 69.88534 385 ALA C O 1
ATOM 13304 N N . ILE C 1 400 ? 22.21526 45.97194 12.71802 1.000 69.33225 386 ILE C N 1
ATOM 13305 C CA . ILE C 1 400 ? 21.70453 47.16464 13.38871 1.000 72.39454 386 ILE C CA 1
ATOM 13306 C C . ILE C 1 400 ? 22.80404 48.21095 13.51759 1.000 72.75512 386 ILE C C 1
ATOM 13307 O O . ILE C 1 400 ? 22.60072 49.39186 13.21277 1.000 73.18633 386 ILE C O 1
ATOM 13309 N N . ARG C 1 401 ? 23.99344 47.79004 13.95389 1.000 74.50613 387 ARG C N 1
ATOM 13310 C CA . ARG C 1 401 ? 25.08619 48.74179 14.14287 1.000 76.07120 387 ARG C CA 1
ATOM 13311 C C . ARG C 1 401 ? 25.49853 49.38857 12.82466 1.000 75.04617 387 ARG C C 1
ATOM 13312 O O . ARG C 1 401 ? 25.79717 50.58990 12.78179 1.000 75.77817 387 ARG C O 1
ATOM 13320 N N . LEU C 1 402 ? 25.52560 48.60915 11.74083 1.000 73.24633 388 LEU C N 1
ATOM 13321 C CA . LEU C 1 402 ? 25.88682 49.16214 10.44016 1.000 73.35488 388 LEU C CA 1
ATOM 13322 C C . LEU C 1 402 ? 24.91269 50.25662 10.02551 1.000 79.56740 388 LEU C C 1
ATOM 13323 O O . LEU C 1 402 ? 25.32381 51.34343 9.60057 1.000 75.04457 388 LEU C O 1
ATOM 13328 N N . LEU C 1 403 ? 23.61034 49.99035 10.15555 1.000 75.96267 389 LEU C N 1
ATOM 13329 C CA . LEU C 1 403 ? 22.61368 50.99297 9.79202 1.000 75.65925 389 LEU C CA 1
ATOM 13330 C C . LEU C 1 403 ? 22.72844 52.23683 10.66750 1.000 80.96066 389 LEU C C 1
ATOM 13331 O O . LEU C 1 403 ? 22.54033 53.35994 10.18556 1.000 78.97296 389 LEU C O 1
ATOM 13336 N N . ARG C 1 404 ? 23.04566 52.06325 11.95493 1.000 75.31749 390 ARG C N 1
ATOM 13337 C CA . ARG C 1 404 ? 23.25619 53.22610 12.81127 1.000 79.90987 390 ARG C CA 1
ATOM 13338 C C . ARG C 1 404 ? 24.46497 54.03462 12.35280 1.000 81.65831 390 ARG C C 1
ATOM 13339 O O . ARG C 1 404 ? 24.48626 55.26277 12.50576 1.000 80.83619 390 ARG C O 1
ATOM 13347 N N . ARG C 1 405 ? 25.46767 53.36892 11.77016 1.000 81.03763 391 ARG C N 1
ATOM 13348 C CA . ARG C 1 405 ? 26.61361 54.08645 11.21913 1.000 81.69942 391 ARG C CA 1
ATOM 13349 C C . ARG C 1 405 ? 26.19954 54.97655 10.05292 1.000 83.27468 391 ARG C C 1
ATOM 13350 O O . ARG C 1 405 ? 26.63990 56.12862 9.95210 1.000 80.38713 391 ARG C O 1
ATOM 13352 N N . MET C 1 406 ? 25.34072 54.46759 9.17045 1.000 84.42647 392 MET C N 1
ATOM 13353 C CA . MET C 1 406 ? 24.94526 55.18905 7.96477 1.000 81.48166 392 MET C CA 1
ATOM 13354 C C . MET C 1 406 ? 24.08640 56.41728 8.24614 1.000 81.74907 392 MET C C 1
ATOM 13355 O O . MET C 1 406 ? 23.79835 57.16403 7.30596 1.000 86.35358 392 MET C O 1
ATOM 13360 N N . GLY C 1 407 ? 23.66333 56.64507 9.47884 1.000 81.45694 393 GLY C N 1
ATOM 13361 C CA . GLY C 1 407 ? 23.03350 57.90664 9.81837 1.000 82.66387 393 GLY C CA 1
ATOM 13362 C C . GLY C 1 407 ? 21.52051 57.81219 9.88884 1.000 86.53680 393 GLY C C 1
ATOM 13363 O O . GLY C 1 407 ? 20.87762 57.06134 9.14791 1.000 87.13748 393 GLY C O 1
ATOM 13364 N N . GLU C 1 408 ? 20.93449 58.61532 10.78057 1.000 85.89641 394 GLU C N 1
ATOM 13365 C CA . GLU C 1 408 ? 19.50554 58.54310 11.07037 1.000 87.34522 394 GLU C CA 1
ATOM 13366 C C . GLU C 1 408 ? 18.62138 59.01276 9.91832 1.000 89.16668 394 GLU C C 1
ATOM 13367 O O . GLU C 1 408 ? 17.39746 58.84939 10.00099 1.000 84.13142 394 GLU C O 1
ATOM 13369 N N . ASP C 1 409 ? 19.19434 59.58969 8.85650 1.000 94.18668 395 ASP C N 1
ATOM 13370 C CA . ASP C 1 409 ? 18.37408 60.03168 7.73163 1.000 89.29362 395 ASP C CA 1
ATOM 13371 C C . ASP C 1 409 ? 17.58609 58.87773 7.12592 1.000 90.27276 395 ASP C C 1
ATOM 13372 O O . ASP C 1 409 ? 16.48973 59.08558 6.58910 1.000 93.08238 395 ASP C O 1
ATOM 13377 N N . HIS C 1 410 ? 18.11456 57.65926 7.21894 1.000 83.81946 396 HIS C N 1
ATOM 13378 C CA . HIS C 1 410 ? 17.54097 56.51123 6.53405 1.000 78.58534 396 HIS C CA 1
ATOM 13379 C C . HIS C 1 410 ? 16.42360 55.83145 7.31185 1.000 76.49647 396 HIS C C 1
ATOM 13380 O O . HIS C 1 410 ? 15.71235 55.00661 6.73574 1.000 74.80362 396 HIS C O 1
ATOM 13387 N N . VAL C 1 411 ? 16.24153 56.15522 8.58809 1.000 77.54788 397 VAL C N 1
ATOM 13388 C CA . VAL C 1 411 ? 15.19610 55.53370 9.38886 1.000 77.02870 397 VAL C CA 1
ATOM 13389 C C . VAL C 1 411 ? 14.22924 56.54189 9.99720 1.000 79.01818 397 VAL C C 1
ATOM 13390 O O . VAL C 1 411 ? 13.07428 56.17720 10.27786 1.000 74.69597 397 VAL C O 1
ATOM 13394 N N . LYS C 1 412 ? 14.62588 57.80648 10.16981 1.000 78.63848 398 LYS C N 1
ATOM 13395 C CA . LYS C 1 412 ? 13.81640 58.73310 10.95510 1.000 80.63041 398 LYS C CA 1
ATOM 13396 C C . LYS C 1 412 ? 12.47011 59.03174 10.30558 1.000 84.70541 398 LYS C C 1
ATOM 13397 O O . LYS C 1 412 ? 11.51811 59.39857 11.00405 1.000 88.09054 398 LYS C O 1
ATOM 13399 N N . ASN C 1 413 ? 12.36209 58.89532 8.98536 1.000 81.91859 399 ASN C N 1
ATOM 13400 C CA . ASN C 1 413 ? 11.13617 59.31549 8.31815 1.000 84.82447 399 ASN C CA 1
ATOM 13401 C C . ASN C 1 413 ? 10.42855 58.15458 7.63554 1.000 81.77514 399 ASN C C 1
ATOM 13402 O O . ASN C 1 413 ? 10.08192 58.24184 6.45263 1.000 83.12625 399 ASN C O 1
ATOM 13407 N N . HIS C 1 414 ? 10.21859 57.06673 8.37402 1.000 75.03275 400 HIS C N 1
ATOM 13408 C CA . HIS C 1 414 ? 9.34636 55.98134 7.96148 1.000 76.67127 400 HIS C CA 1
ATOM 13409 C C . HIS C 1 414 ? 8.21343 55.85483 8.97260 1.000 76.51994 400 HIS C C 1
ATOM 13410 O O . HIS C 1 414 ? 8.25633 56.45088 10.05729 1.000 74.14311 400 HIS C O 1
ATOM 13417 N N . ASP C 1 415 ? 7.18082 55.09490 8.59775 1.000 72.32580 401 ASP C N 1
ATOM 13418 C CA . ASP C 1 415 ? 6.08245 54.83205 9.51896 1.000 71.93571 401 ASP C CA 1
ATOM 13419 C C . ASP C 1 415 ? 6.52341 53.80395 10.54959 1.000 73.22566 401 ASP C C 1
ATOM 13420 O O . ASP C 1 415 ? 6.64554 54.11789 11.73946 1.000 71.47576 401 ASP C O 1
ATOM 13425 N N . LEU C 1 416 ? 6.73936 52.56896 10.09562 1.000 69.59320 402 LEU C N 1
ATOM 13426 C CA . LEU C 1 416 ? 7.18475 51.45143 10.91749 1.000 68.55570 402 LEU C CA 1
ATOM 13427 C C . LEU C 1 416 ? 6.19018 51.09351 12.01178 1.000 68.14285 402 LEU C C 1
ATOM 13428 O O . LEU C 1 416 ? 6.46683 50.20464 12.82438 1.000 70.52117 402 LEU C O 1
ATOM 13433 N N . SER C 1 417 ? 5.02756 51.74893 12.05293 1.000 68.66591 403 SER C N 1
ATOM 13434 C CA . SER C 1 417 ? 4.04915 51.43968 13.08824 1.000 68.34078 403 SER C CA 1
ATOM 13435 C C . SER C 1 417 ? 3.49454 50.03574 12.95924 1.000 66.71276 403 SER C C 1
ATOM 13436 O O . SER C 1 417 ? 2.83971 49.56912 13.89447 1.000 68.04608 403 SER C O 1
ATOM 13439 N N . SER C 1 418 ? 3.72397 49.36561 11.82736 1.000 65.84506 404 SER C N 1
ATOM 13440 C CA . SER C 1 418 ? 3.32541 47.96562 11.70147 1.000 64.26597 404 SER C CA 1
ATOM 13441 C C . SER C 1 418 ? 4.11395 47.06676 12.64208 1.000 63.61781 404 SER C C 1
ATOM 13442 O O . SER C 1 418 ? 3.61162 46.00831 13.04717 1.000 62.50134 404 SER C O 1
ATOM 13445 N N . LEU C 1 419 ? 5.33940 47.46319 12.98917 1.000 64.31553 405 LEU C N 1
ATOM 13446 C CA . LEU C 1 419 ? 6.20761 46.62213 13.80043 1.000 63.76313 405 LEU C CA 1
ATOM 13447 C C . LEU C 1 419 ? 5.74136 46.60883 15.24580 1.000 63.94542 405 LEU C C 1
ATOM 13448 O O . LEU C 1 419 ? 5.42291 47.65246 15.82144 1.000 65.07803 405 LEU C O 1
ATOM 13453 N N . ARG C 1 420 ? 5.70418 45.42480 15.83513 1.000 62.86994 406 ARG C N 1
ATOM 13454 C CA . ARG C 1 420 ? 5.49459 45.30023 17.26439 1.000 63.03988 406 ARG C CA 1
ATOM 13455 C C . ARG C 1 420 ? 6.73608 44.81975 17.99263 1.000 64.10038 406 ARG C C 1
ATOM 13456 O O . ARG C 1 420 ? 7.05300 45.33600 19.06523 1.000 64.87264 406 ARG C O 1
ATOM 13464 N N . VAL C 1 421 ? 7.44019 43.83382 17.44884 1.000 62.03276 407 VAL C N 1
ATOM 13465 C CA . VAL C 1 421 ? 8.59842 43.23668 18.09551 1.000 62.38231 407 VAL C CA 1
ATOM 13466 C C . VAL C 1 421 ? 9.80433 43.41320 17.18810 1.000 62.09166 407 VAL C C 1
ATOM 13467 O O . VAL C 1 421 ? 9.70497 43.27527 15.96368 1.000 61.66010 407 VAL C O 1
ATOM 13471 N N . LEU C 1 422 ? 10.93659 43.73360 17.79870 1.000 62.80500 408 LEU C N 1
ATOM 13472 C CA . LEU C 1 422 ? 12.22370 43.81801 17.12870 1.000 63.03887 408 LEU C CA 1
ATOM 13473 C C . LEU C 1 422 ? 13.14917 42.82873 17.81571 1.000 62.51452 408 LEU C C 1
ATOM 13474 O O . LEU C 1 422 ? 13.40274 42.94772 19.01844 1.000 62.98308 408 LEU C O 1
ATOM 13479 N N . GLY C 1 423 ? 13.64192 41.85115 17.06721 1.000 61.58171 409 GLY C N 1
ATOM 13480 C CA . GLY C 1 423 ? 14.46986 40.80227 17.62104 1.000 60.99901 409 GLY C CA 1
ATOM 13481 C C . GLY C 1 423 ? 15.92012 40.95657 17.21549 1.000 61.45867 409 GLY C C 1
ATOM 13482 O O . GLY C 1 423 ? 16.22839 41.43900 16.12438 1.000 61.74205 409 GLY C O 1
ATOM 13483 N N . SER C 1 424 ? 16.80905 40.51959 18.09939 1.000 61.54287 410 SER C N 1
ATOM 13484 C CA . SER C 1 424 ? 18.23697 40.52645 17.84590 1.000 61.92468 410 SER C CA 1
ATOM 13485 C C . SER C 1 424 ? 18.80341 39.15813 18.18674 1.000 61.02446 410 SER C C 1
ATOM 13486 O O . SER C 1 424 ? 18.36884 38.53325 19.15415 1.000 60.59991 410 SER C O 1
ATOM 13489 N N . VAL C 1 425 ? 19.78398 38.70114 17.40844 1.000 60.79019 411 VAL C N 1
ATOM 13490 C CA . VAL C 1 425 ? 20.27660 37.33647 17.54644 1.000 59.87420 411 VAL C CA 1
ATOM 13491 C C . VAL C 1 425 ? 21.69582 37.25397 17.00594 1.000 60.19165 411 VAL C C 1
ATOM 13492 O O . VAL C 1 425 ? 22.04988 37.93981 16.04625 1.000 60.67543 411 VAL C O 1
ATOM 13496 N N . GLY C 1 426 ? 22.50563 36.38965 17.61792 1.000 59.93619 412 GLY C N 1
ATOM 13497 C CA . GLY C 1 426 ? 23.77717 35.96032 17.06404 1.000 59.96258 412 GLY C CA 1
ATOM 13498 C C . GLY C 1 426 ? 24.97908 36.36492 17.88202 1.000 60.90839 412 GLY C C 1
ATOM 13499 O O . GLY C 1 426 ? 26.06119 35.77595 17.72087 1.000 60.85262 412 GLY C O 1
ATOM 13500 N N . GLU C 1 427 ? 24.82131 37.33069 18.76513 1.000 61.78612 413 GLU C N 1
ATOM 13501 C CA . GLU C 1 427 ? 25.95237 37.94737 19.43537 1.000 62.84150 413 GLU C CA 1
ATOM 13502 C C . GLU C 1 427 ? 25.41531 38.94437 20.45020 1.000 64.12966 413 GLU C C 1
ATOM 13503 O O . GLU C 1 427 ? 24.22869 39.29344 20.40580 1.000 63.50006 413 GLU C O 1
ATOM 13509 N N . PRO C 1 428 ? 26.23415 39.41028 21.38577 1.000 64.55762 414 PRO C N 1
ATOM 13510 C CA . PRO C 1 428 ? 25.76356 40.45443 22.29516 1.000 65.45072 414 PRO C CA 1
ATOM 13511 C C . PRO C 1 428 ? 25.40381 41.70562 21.51593 1.000 66.12255 414 PRO C C 1
ATOM 13512 O O . PRO C 1 428 ? 26.07283 42.06980 20.54568 1.000 67.51248 414 PRO C O 1
ATOM 13516 N N . ILE C 1 429 ? 24.31886 42.34853 21.92818 1.000 67.61819 415 ILE C N 1
ATOM 13517 C CA . ILE C 1 429 ? 23.93232 43.64329 21.38503 1.000 69.97123 415 ILE C CA 1
ATOM 13518 C C . ILE C 1 429 ? 24.41230 44.71943 22.35300 1.000 75.76332 415 ILE C C 1
ATOM 13519 O O . ILE C 1 429 ? 24.12333 44.66072 23.55621 1.000 72.59887 415 ILE C O 1
ATOM 13524 N N . ASN C 1 430 ? 25.18076 45.67815 21.83603 1.000 74.81105 416 ASN C N 1
ATOM 13525 C CA . ASN C 1 430 ? 25.71980 46.73775 22.67276 1.000 78.05432 416 ASN C CA 1
ATOM 13526 C C . ASN C 1 430 ? 24.58883 47.61314 23.20925 1.000 79.63019 416 ASN C C 1
ATOM 13527 O O . ASN C 1 430 ? 23.54203 47.74699 22.56885 1.000 74.74687 416 ASN C O 1
ATOM 13529 N N . PRO C 1 431 ? 24.76646 48.20325 24.39632 1.000 82.15271 417 PRO C N 1
ATOM 13530 C CA . PRO C 1 431 ? 23.74951 49.14115 24.90568 1.000 80.79721 417 PRO C CA 1
ATOM 13531 C C . PRO C 1 431 ? 23.37454 50.24987 23.92880 1.000 80.20001 417 PRO C C 1
ATOM 13532 O O . PRO C 1 431 ? 22.18157 50.54874 23.78232 1.000 78.89643 417 PRO C O 1
ATOM 13536 N N . GLU C 1 432 ? 24.34945 50.86048 23.24644 1.000 80.03644 418 GLU C N 1
ATOM 13537 C CA . GLU C 1 432 ? 24.02289 51.91238 22.28661 1.000 78.75844 418 GLU C CA 1
ATOM 13538 C C . GLU C 1 432 ? 23.13859 51.37579 21.16543 1.000 74.96209 418 GLU C C 1
ATOM 13539 O O . GLU C 1 432 ? 22.19906 52.04892 20.72745 1.000 79.63935 418 GLU C O 1
ATOM 13541 N N . ALA C 1 433 ? 23.41434 50.15683 20.70320 1.000 75.17710 419 ALA C N 1
ATOM 13542 C CA . ALA C 1 433 ? 22.61399 49.55592 19.63834 1.000 73.42246 419 ALA C CA 1
ATOM 13543 C C . ALA C 1 433 ? 21.18922 49.27215 20.10444 1.000 71.08284 419 ALA C C 1
ATOM 13544 O O . ALA C 1 433 ? 20.22206 49.58206 19.39649 1.000 70.96322 419 ALA C O 1
ATOM 13546 N N . TRP C 1 434 ? 21.04453 48.68195 21.29642 1.000 70.78261 420 TRP C N 1
ATOM 13547 C CA . TRP C 1 434 ? 19.72383 48.40287 21.85765 1.000 72.49947 420 TRP C CA 1
ATOM 13548 C C . TRP C 1 434 ? 18.83964 49.64818 21.85376 1.000 75.72201 420 TRP C C 1
ATOM 13549 O O . TRP C 1 434 ? 17.69779 49.60925 21.37681 1.000 70.84244 420 TRP C O 1
ATOM 13560 N N . HIS C 1 435 ? 19.36301 50.77291 22.36161 1.000 72.59307 421 HIS C N 1
ATOM 13561 C CA . HIS C 1 435 ? 18.58078 52.00773 22.40523 1.000 73.61371 421 HIS C CA 1
ATOM 13562 C C . HIS C 1 435 ? 18.26633 52.51307 21.00276 1.000 73.68409 421 HIS C C 1
ATOM 13563 O O . HIS C 1 435 ? 17.11866 52.86270 20.70155 1.000 73.71286 421 HIS C O 1
ATOM 13570 N N . TRP C 1 436 ? 19.27437 52.55676 20.12738 1.000 73.74753 422 TRP C N 1
ATOM 13571 C CA . TRP C 1 436 ? 19.03105 52.96299 18.74582 1.000 73.79721 422 TRP C CA 1
ATOM 13572 C C . TRP C 1 436 ? 17.95197 52.09893 18.09936 1.000 72.56884 422 TRP C C 1
ATOM 13573 O O . TRP C 1 436 ? 17.04290 52.61245 17.43529 1.000 72.74741 422 TRP C O 1
ATOM 13584 N N . TYR C 1 437 ? 18.05584 50.77403 18.27042 1.000 71.32973 423 TYR C N 1
ATOM 13585 C CA . TYR C 1 437 ? 17.02477 49.85569 17.78840 1.000 70.09586 423 TYR C CA 1
ATOM 13586 C C . TYR C 1 437 ? 15.66124 50.23261 18.34934 1.000 70.26621 423 TYR C C 1
ATOM 13587 O O . TYR C 1 437 ? 14.66922 50.29101 17.61386 1.000 69.94968 423 TYR C O 1
ATOM 13596 N N . ASN C 1 438 ? 15.60180 50.51521 19.65390 1.000 70.97363 424 ASN C N 1
ATOM 13597 C CA . ASN C 1 438 ? 14.33979 50.88139 20.28616 1.000 73.54961 424 ASN C CA 1
ATOM 13598 C C . ASN C 1 438 ? 13.87557 52.26171 19.83097 1.000 76.38774 424 ASN C C 1
ATOM 13599 O O . ASN C 1 438 ? 12.68857 52.46206 19.54233 1.000 74.08502 424 ASN C O 1
ATOM 13604 N N . ASP C 1 439 ? 14.80268 53.21951 19.74317 1.000 75.40751 425 ASP C N 1
ATOM 13605 C CA . ASP C 1 439 ? 14.43253 54.59283 19.41012 1.000 77.50797 425 ASP C CA 1
ATOM 13606 C C . ASP C 1 439 ? 13.99242 54.72211 17.95664 1.000 74.57448 425 ASP C C 1
ATOM 13607 O O . ASP C 1 439 ? 12.92007 55.26371 17.67242 1.000 79.14776 425 ASP C O 1
ATOM 13612 N N . PHE C 1 440 ? 14.81753 54.25517 17.02021 1.000 76.82834 426 PHE C N 1
ATOM 13613 C CA . PHE C 1 440 ? 14.56965 54.48420 15.59835 1.000 77.04582 426 PHE C CA 1
ATOM 13614 C C . PHE C 1 440 ? 13.67481 53.40797 14.98645 1.000 77.79766 426 PHE C C 1
ATOM 13615 O O . PHE C 1 440 ? 12.58759 53.70739 14.48212 1.000 75.68350 426 PHE C O 1
ATOM 13617 N N . ALA C 1 441 ? 14.12877 52.15369 15.00470 1.000 71.22903 427 ALA C N 1
ATOM 13618 C CA . ALA C 1 441 ? 13.32685 51.08280 14.42819 1.000 71.18191 427 ALA C CA 1
ATOM 13619 C C . ALA C 1 441 ? 11.98697 50.94897 15.14340 1.000 69.57632 427 ALA C C 1
ATOM 13620 O O . ALA C 1 441 ? 10.94308 50.78736 14.49530 1.000 69.08922 427 ALA C O 1
ATOM 13622 N N . GLY C 1 442 ? 11.99058 51.04176 16.47555 1.000 69.91830 428 GLY C N 1
ATOM 13623 C CA . GLY C 1 442 ? 10.78894 50.86853 17.26900 1.000 69.67075 428 GLY C CA 1
ATOM 13624 C C . GLY C 1 442 ? 10.01207 52.12757 17.59884 1.000 72.42060 428 GLY C C 1
ATOM 13625 O O . GLY C 1 442 ? 8.85366 52.03373 18.01786 1.000 72.80277 428 GLY C O 1
ATOM 13626 N N . LYS C 1 443 ? 10.60290 53.30648 17.41006 1.000 72.47673 429 LYS C N 1
ATOM 13627 C CA . LYS C 1 443 ? 9.97387 54.56514 17.83300 1.000 74.64015 429 LYS C CA 1
ATOM 13628 C C . LYS C 1 443 ? 9.50144 54.46667 19.28022 1.000 73.67302 429 LYS C C 1
ATOM 13629 O O . LYS C 1 443 ? 8.46874 55.02544 19.65146 1.000 74.21697 429 LYS C O 1
ATOM 13631 N N . ASN C 1 444 ? 10.24366 53.69555 20.08316 1.000 73.56696 430 ASN C N 1
ATOM 13632 C CA . ASN C 1 444 ? 9.97520 53.49106 21.50785 1.000 73.28140 430 ASN C CA 1
ATOM 13633 C C . ASN C 1 444 ? 8.57369 52.95347 21.77191 1.000 73.37641 430 ASN C C 1
ATOM 13634 O O . ASN C 1 444 ? 7.97874 53.22934 22.81642 1.000 73.09982 430 ASN C O 1
ATOM 13639 N N . GLN C 1 445 ? 8.04364 52.16944 20.83046 1.000 71.42314 431 GLN C N 1
ATOM 13640 C CA . GLN C 1 445 ? 6.77977 51.47810 21.02161 1.000 70.56796 431 GLN C CA 1
ATOM 13641 C C . GLN C 1 445 ? 6.88319 49.98824 20.74590 1.000 68.95607 431 GLN C C 1
ATOM 13642 O O . GLN C 1 445 ? 5.86471 49.29504 20.80792 1.000 68.31866 431 GLN C O 1
ATOM 13648 N N . CYS C 1 446 ? 8.07355 49.48408 20.44299 1.000 69.76459 432 CYS C N 1
ATOM 13649 C CA . CYS C 1 446 ? 8.29866 48.07128 20.17949 1.000 67.08598 432 CYS C CA 1
ATOM 13650 C C . CYS C 1 446 ? 9.01376 47.41311 21.34821 1.000 72.24654 432 CYS C C 1
ATOM 13651 O O . CYS C 1 446 ? 9.81968 48.04297 22.04374 1.000 67.86903 432 CYS C O 1
ATOM 13654 N N . ALA C 1 447 ? 8.70761 46.13672 21.55814 1.000 70.90671 433 ALA C N 1
ATOM 13655 C CA . ALA C 1 447 ? 9.51526 45.32304 22.44591 1.000 72.31093 433 ALA C CA 1
ATOM 13656 C C . ALA C 1 447 ? 10.77381 44.88879 21.71487 1.000 69.26216 433 ALA C C 1
ATOM 13657 O O . ALA C 1 447 ? 10.76174 44.64505 20.50710 1.000 68.53035 433 ALA C O 1
ATOM 13659 N N . ILE C 1 448 ? 11.87501 44.83009 22.44332 1.000 69.84583 434 ILE C N 1
ATOM 13660 C CA . ILE C 1 448 ? 13.12567 44.33668 21.89369 1.000 68.89670 434 ILE C CA 1
ATOM 13661 C C . ILE C 1 448 ? 13.37749 42.98884 22.54283 1.000 67.38304 434 ILE C C 1
ATOM 13662 O O . ILE C 1 448 ? 13.63553 42.90863 23.74895 1.000 68.22683 434 ILE C O 1
ATOM 13667 N N . VAL C 1 449 ? 13.30304 41.92161 21.76358 1.000 67.26336 435 VAL C N 1
ATOM 13668 C CA . VAL C 1 449 ? 13.59864 40.59512 22.28260 1.000 63.70251 435 VAL C CA 1
ATOM 13669 C C . VAL C 1 449 ? 15.03107 40.24962 21.90591 1.000 63.24066 435 VAL C C 1
ATOM 13670 O O . VAL C 1 449 ? 15.38058 40.15712 20.72221 1.000 62.33290 435 VAL C O 1
ATOM 13674 N N . ASP C 1 450 ? 15.86689 40.11399 22.92763 1.000 64.02719 436 ASP C N 1
ATOM 13675 C CA . ASP C 1 450 ? 17.25648 39.70407 22.78590 1.000 63.72889 436 ASP C CA 1
ATOM 13676 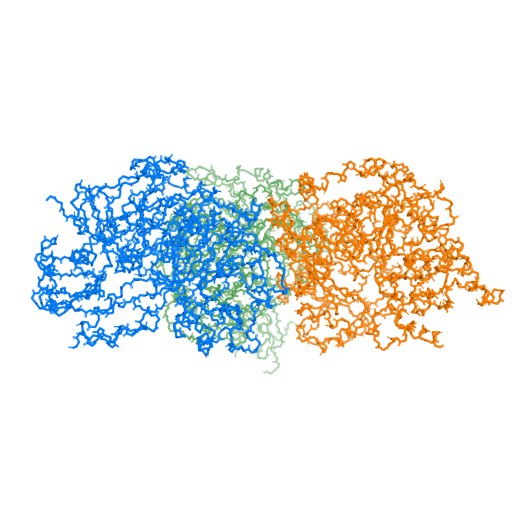C C . ASP C 1 450 ? 17.25825 38.18907 22.93180 1.000 61.70577 436 ASP C C 1
ATOM 13677 O O . ASP C 1 450 ? 17.09782 37.66599 24.03633 1.000 61.80178 436 ASP C O 1
ATOM 13682 N N . THR C 1 451 ? 17.41480 37.47780 21.81458 1.000 59.91241 437 THR C N 1
ATOM 13683 C CA . THR C 1 451 ? 17.21684 36.02949 21.76738 1.000 57.82338 437 THR C CA 1
ATOM 13684 C C . THR C 1 451 ? 18.56955 35.32630 21.76525 1.000 57.32318 437 THR C C 1
ATOM 13685 O O . THR C 1 451 ? 19.32487 35.42104 20.79193 1.000 56.99644 437 THR C O 1
ATOM 13689 N N . TYR C 1 452 ? 18.86474 34.60352 22.84507 1.000 57.30398 438 TYR C N 1
ATOM 13690 C CA . TYR C 1 452 ? 20.07057 33.79631 22.92868 1.000 56.77134 438 TYR C CA 1
ATOM 13691 C C . TYR C 1 452 ? 19.75049 32.33852 22.63114 1.000 54.52431 438 TYR C C 1
ATOM 13692 O O . TYR C 1 452 ? 18.84817 31.76880 23.24927 1.000 53.95100 438 TYR C O 1
ATOM 13701 N N . TRP C 1 453 ? 20.52732 31.73717 21.73587 1.000 53.36854 439 TRP C N 1
ATOM 13702 C CA . TRP C 1 453 ? 20.45333 30.30758 21.44786 1.000 51.31549 439 TRP C CA 1
ATOM 13703 C C . TRP C 1 453 ? 21.62929 29.94656 20.54404 1.000 50.68817 439 TRP C C 1
ATOM 13704 O O . TRP C 1 453 ? 22.47326 30.79165 20.22797 1.000 51.89736 439 TRP C O 1
ATOM 13715 N N . MET C 1 454 ? 21.67364 28.67407 20.12726 1.000 48.82999 440 MET C N 1
ATOM 13716 C CA . MET C 1 454 ? 22.75037 28.12657 19.31246 1.000 48.07238 440 MET C CA 1
ATOM 13717 C C . MET C 1 454 ? 22.16872 27.14441 18.30344 1.000 46.37180 440 MET C C 1
ATOM 13718 O O . MET C 1 454 ? 21.04820 26.66031 18.46393 1.000 44.87473 440 MET C O 1
ATOM 13723 N N . THR C 1 455 ? 22.96744 26.83752 17.27608 1.000 45.15945 441 THR C N 1
ATOM 13724 C CA . THR C 1 455 ? 22.60081 25.78605 16.33427 1.000 43.06993 441 THR C CA 1
ATOM 13725 C C . THR C 1 455 ? 22.15712 24.52951 17.06590 1.000 41.89703 441 THR C C 1
ATOM 13726 O O . THR C 1 455 ? 21.14942 23.90244 16.70464 1.000 40.42942 441 THR C O 1
ATOM 13730 N N . GLU C 1 456 ? 22.88942 24.16022 18.11190 1.000 42.61261 442 GLU C N 1
ATOM 13731 C CA . GLU C 1 456 ? 22.65001 22.90752 18.81399 1.000 41.61968 442 GLU C CA 1
ATOM 13732 C C . GLU C 1 456 ? 21.38127 22.93515 19.64976 1.000 41.66367 442 GLU C C 1
ATOM 13733 O O . GLU C 1 456 ? 20.91119 21.86890 20.05646 1.000 40.59711 442 GLU C O 1
ATOM 13739 N N . THR C 1 457 ? 20.84581 24.11913 19.96122 1.000 42.97714 443 THR C N 1
ATOM 13740 C CA . THR C 1 457 ? 19.64057 24.18574 20.77169 1.000 43.16094 443 THR C CA 1
ATOM 13741 C C . THR C 1 457 ? 18.38322 24.17023 19.92837 1.000 41.95478 443 THR C C 1
ATOM 13742 O O . THR C 1 457 ? 17.29366 24.07907 20.49183 1.000 46.71012 443 THR C O 1
ATOM 13746 N N . GLY C 1 458 ? 18.51665 24.28705 18.61506 1.000 41.12865 444 GLY C N 1
ATOM 13747 C CA . GLY C 1 458 ? 17.37072 24.20622 17.71250 1.000 39.92876 444 GLY C CA 1
ATOM 13748 C C . GLY C 1 458 ? 16.43713 25.40209 17.66042 1.000 42.91485 444 GLY C C 1
ATOM 13749 O O . GLY C 1 458 ? 15.91562 25.75335 16.58886 1.000 40.46563 444 GLY C O 1
ATOM 13750 N N . SER C 1 459 ? 16.17597 26.01372 18.81213 1.000 42.46570 445 SER C N 1
ATOM 13751 C CA . SER C 1 459 ? 15.25244 27.12939 18.90258 1.000 43.59791 445 SER C CA 1
ATOM 13752 C C . SER C 1 459 ? 15.73745 28.02084 20.03521 1.000 45.68508 445 SER C C 1
ATOM 13753 O O . SER C 1 459 ? 16.68600 27.68151 20.74267 1.000 46.11738 445 SER C O 1
ATOM 13756 N N . ILE C 1 460 ? 15.05972 29.15282 20.21417 1.000 47.02763 446 ILE C N 1
ATOM 13757 C CA . ILE C 1 460 ? 15.54368 30.16437 21.15499 1.000 49.15871 446 ILE C CA 1
ATOM 13758 C C . ILE C 1 460 ? 15.54022 29.62347 22.58512 1.000 49.62103 446 ILE C C 1
ATOM 13759 O O . ILE C 1 460 ? 14.57539 28.98734 23.03045 1.000 48.93493 446 ILE C O 1
ATOM 13764 N N . SER C 1 461 ? 16.62283 29.90575 23.32868 1.000 50.91162 447 SER C N 1
ATOM 13765 C CA . SER C 1 461 ? 16.84556 29.34396 24.66279 1.000 51.42356 447 SER C CA 1
ATOM 13766 C C . SER C 1 461 ? 16.57414 30.34020 25.78176 1.000 53.53755 447 SER C C 1
ATOM 13767 O O . SER C 1 461 ? 15.94700 29.99185 26.78598 1.000 53.81850 447 SER C O 1
ATOM 13770 N N . ILE C 1 462 ? 17.04413 31.56994 25.63210 1.000 55.08663 448 ILE C N 1
ATOM 13771 C CA . ILE C 1 462 ? 16.79866 32.62149 26.60897 1.000 57.19932 448 ILE C CA 1
ATOM 13772 C C . ILE C 1 462 ? 16.40652 33.87992 25.84895 1.000 58.03131 448 ILE C C 1
ATOM 13773 O O . ILE C 1 462 ? 17.09194 34.28074 24.90057 1.000 57.95486 448 ILE C O 1
ATOM 13778 N N . ALA C 1 463 ? 15.29989 34.47821 26.25052 1.000 58.85219 449 ALA C N 1
ATOM 13779 C CA . ALA C 1 463 ? 14.74621 35.63623 25.56675 1.000 59.65896 449 ALA C CA 1
ATOM 13780 C C . ALA C 1 463 ? 13.64466 36.23963 26.42416 1.000 61.04456 449 ALA C C 1
ATOM 13781 O O . ALA C 1 463 ? 12.97451 35.52086 27.17564 1.000 60.51411 449 ALA C O 1
ATOM 13783 N N . PRO C 1 464 ? 13.41655 37.54560 26.34426 1.000 62.61948 450 PRO C N 1
ATOM 13784 C CA . PRO C 1 464 ? 12.23265 38.10240 26.99457 1.000 63.73204 450 PRO C CA 1
ATOM 13785 C C . PRO C 1 464 ? 10.98583 37.72195 26.21608 1.000 62.34313 450 PRO C C 1
ATOM 13786 O O . PRO C 1 464 ? 10.99226 37.68018 24.98371 1.000 66.12083 450 PRO C O 1
ATOM 13790 N N . LEU C 1 465 ? 9.92172 37.41899 26.94225 1.000 62.42570 451 LEU C N 1
ATOM 13791 C CA . LEU C 1 465 ? 8.61181 37.37114 26.30346 1.000 61.68943 451 LEU C CA 1
ATOM 13792 C C . LEU C 1 465 ? 8.03375 38.78472 26.26250 1.000 63.59566 451 LEU C C 1
ATOM 13793 O O . LEU C 1 465 ? 7.95616 39.44613 27.30278 1.000 65.42821 451 LEU C O 1
ATOM 13798 N N . PRO C 1 466 ? 7.61938 39.27510 25.09030 1.000 63.28743 452 PRO C N 1
ATOM 13799 C CA . PRO C 1 466 ? 7.49363 40.72969 24.89476 1.000 65.21895 452 PRO C CA 1
ATOM 13800 C C . PRO C 1 466 ? 6.23836 41.35552 25.48197 1.000 69.36364 452 PRO C C 1
ATOM 13801 O O . PRO C 1 466 ? 6.18055 42.59106 25.59110 1.000 72.74257 452 PRO C O 1
ATOM 13805 N N . GLY C 1 467 ? 5.24069 40.56419 25.85715 1.000 65.76862 453 GLY C N 1
ATOM 13806 C CA . GLY C 1 467 ? 4.09436 41.06321 26.57996 1.000 70.28172 453 GLY C CA 1
ATOM 13807 C C . GLY C 1 467 ? 4.19236 40.95542 28.08781 1.000 71.62848 453 GLY C C 1
ATOM 13808 O O . GLY C 1 467 ? 3.25323 41.35590 28.78299 1.000 69.58530 453 GLY C O 1
ATOM 13809 N N . ALA C 1 468 ? 5.30124 40.43834 28.61904 1.000 67.99201 454 ALA C N 1
ATOM 13810 C CA . ALA C 1 468 ? 5.40276 40.17164 30.05088 1.000 72.07919 454 ALA C CA 1
ATOM 13811 C C . ALA C 1 468 ? 6.67569 40.70869 30.69585 1.000 75.86865 454 ALA C C 1
ATOM 13812 O O . ALA C 1 468 ? 6.62438 41.18590 31.83389 1.000 78.94801 454 ALA C O 1
ATOM 13814 N N . ILE C 1 469 ? 7.81500 40.64970 30.00846 1.000 72.67156 455 ILE C N 1
ATOM 13815 C CA . ILE C 1 469 ? 9.11566 40.90365 30.62470 1.000 70.58963 455 ILE C CA 1
ATOM 13816 C C . ILE C 1 469 ? 9.54660 42.33782 30.34666 1.000 74.73168 455 ILE C C 1
ATOM 13817 O O . ILE C 1 469 ? 9.54203 42.78550 29.19269 1.000 72.02668 455 ILE C O 1
ATOM 13822 N N . SER C 1 470 ? 9.92509 43.05753 31.40326 1.000 74.49968 456 SER C N 1
ATOM 13823 C CA . SER C 1 470 ? 10.60757 44.33318 31.24636 1.000 76.29550 456 SER C CA 1
ATOM 13824 C C . SER C 1 470 ? 12.06689 44.08688 30.88274 1.000 75.77327 456 SER C C 1
ATOM 13825 O O . SER C 1 470 ? 12.75780 43.31117 31.55157 1.000 75.36922 456 SER C O 1
ATOM 13828 N N . THR C 1 471 ? 12.53840 44.76391 29.83864 1.000 75.89454 457 THR C N 1
ATOM 13829 C CA . THR C 1 471 ? 13.85179 44.50259 29.26763 1.000 75.22364 457 THR C CA 1
ATOM 13830 C C . THR C 1 471 ? 14.93179 45.37689 29.88422 1.000 78.34098 457 THR C C 1
ATOM 13831 O O . THR C 1 471 ? 14.73622 46.57699 30.09541 1.000 79.26250 457 THR C O 1
ATOM 13835 N N . LYS C 1 472 ? 16.07955 44.76686 30.15154 1.000 78.64778 458 LYS C N 1
ATOM 13836 C CA . LYS C 1 472 ? 17.29629 45.54221 30.34708 1.000 78.92662 458 LYS C CA 1
ATOM 13837 C C . LYS C 1 472 ? 18.10393 45.50676 29.05854 1.000 81.62623 458 LYS C C 1
ATOM 13838 O O . LYS C 1 472 ? 18.24933 44.42602 28.46037 1.000 75.51465 458 LYS C O 1
ATOM 13840 N N . PRO C 1 473 ? 18.59477 46.65017 28.57519 1.000 79.05693 459 PRO C N 1
ATOM 13841 C CA . PRO C 1 473 ? 19.40244 46.65376 27.34474 1.000 78.28914 459 PRO C CA 1
ATOM 13842 C C . PRO C 1 473 ? 20.60718 45.73664 27.47413 1.000 77.43767 459 PRO C C 1
ATOM 13843 O O . PRO C 1 473 ? 21.48664 45.94951 28.31400 1.000 78.80350 459 PRO C O 1
ATOM 13847 N N . GLY C 1 474 ? 20.62474 44.68928 26.64823 1.000 75.19461 460 GLY C N 1
ATOM 13848 C CA . GLY C 1 474 ? 21.73034 43.75821 26.59524 1.000 74.21136 460 GLY C CA 1
ATOM 13849 C C . GLY C 1 474 ? 21.52466 42.45328 27.33467 1.000 72.85105 460 GLY C C 1
ATOM 13850 O O . GLY C 1 474 ? 22.43217 41.61519 27.33286 1.000 72.03446 460 GLY C O 1
ATOM 13851 N N . SER C 1 475 ? 20.37742 42.25502 27.97354 1.000 72.66376 461 SER C N 1
ATOM 13852 C CA . SER C 1 475 ? 20.11012 41.03693 28.72558 1.000 71.49202 461 SER C CA 1
ATOM 13853 C C . SER C 1 475 ? 19.14739 40.14618 27.94959 1.000 69.20803 461 SER C C 1
ATOM 13854 O O . SER C 1 475 ? 18.13892 40.62294 27.42148 1.000 69.07960 461 SER C O 1
ATOM 13857 N N . ALA C 1 476 ? 19.45658 38.85116 27.90765 1.000 67.48643 462 ALA C N 1
ATOM 13858 C CA . ALA C 1 476 ? 18.53097 37.88070 27.34720 1.000 65.34024 462 ALA C CA 1
ATOM 13859 C C . ALA C 1 476 ? 17.33361 37.65012 28.25961 1.000 66.03393 462 ALA C C 1
ATOM 13860 O O . ALA C 1 476 ? 16.29366 37.17858 27.78763 1.000 64.07938 462 ALA C O 1
ATOM 13862 N N . THR C 1 477 ? 17.47381 37.97258 29.55091 1.000 67.10711 463 THR C N 1
ATOM 13863 C CA . THR C 1 477 ? 16.45062 37.90687 30.59773 1.000 67.69767 463 THR C CA 1
ATOM 13864 C C . THR C 1 477 ? 16.19627 36.48672 31.10502 1.000 66.21554 463 THR C C 1
ATOM 13865 O O . THR C 1 477 ? 16.98575 35.98157 31.91007 1.000 66.57045 463 THR C O 1
ATOM 13869 N N . PHE C 1 478 ? 15.12070 35.82801 30.67215 1.000 64.64238 464 PHE C N 1
ATOM 13870 C CA . PHE C 1 478 ? 14.68373 34.63342 31.38105 1.000 63.66938 464 PHE C CA 1
ATOM 13871 C C . PHE C 1 478 ? 14.51213 33.45603 30.43241 1.000 61.18842 464 PHE C C 1
ATOM 13872 O O . PHE C 1 478 ? 14.13349 33.64154 29.27198 1.000 60.22292 464 PHE C O 1
ATOM 13880 N N . PRO C 1 479 ? 14.77169 32.23148 30.91105 1.000 60.17844 465 PRO C N 1
ATOM 13881 C CA . PRO C 1 479 ? 14.79215 31.07038 30.00917 1.000 57.85891 465 PRO C CA 1
ATOM 13882 C C . PRO C 1 479 ? 13.42351 30.76730 29.42009 1.000 56.58532 465 PRO C C 1
ATOM 13883 O O . PRO C 1 479 ? 12.38329 30.97451 30.04612 1.000 57.23532 465 PRO C O 1
ATOM 13887 N N . PHE C 1 480 ? 13.43878 30.24251 28.19955 1.000 54.77970 466 PHE C N 1
ATOM 13888 C CA . PHE C 1 480 ? 12.20815 29.87949 27.52857 1.000 53.45154 466 PHE C CA 1
ATOM 13889 C C . PHE C 1 480 ? 11.61682 28.60597 28.13933 1.000 52.36587 466 PHE C C 1
ATOM 13890 O O . PHE C 1 480 ? 12.26956 27.88426 28.89371 1.000 52.34935 466 PHE C O 1
ATOM 13898 N N . PHE C 1 481 ? 10.35218 28.34332 27.79881 1.000 51.52655 467 PHE C N 1
ATOM 13899 C CA . PHE C 1 481 ? 9.67793 27.12144 28.22001 1.000 50.37915 467 PHE C CA 1
ATOM 13900 C C . PHE C 1 481 ? 10.54598 25.90530 27.92250 1.000 51.71317 467 PHE C C 1
ATOM 13901 O O . PHE C 1 481 ? 11.16375 25.81889 26.86053 1.000 48.81209 467 PHE C O 1
ATOM 13909 N N . GLY C 1 482 ? 10.62691 24.98802 28.89310 1.000 52.11747 468 GLY C N 1
ATOM 13910 C CA . GLY C 1 482 ? 11.44694 23.80056 28.78342 1.000 47.39410 468 GLY C CA 1
ATOM 13911 C C . GLY C 1 482 ? 12.91515 24.00273 29.07392 1.000 53.86777 468 GLY C C 1
ATOM 13912 O O . GLY C 1 482 ? 13.65460 23.01123 29.17427 1.000 47.40779 468 GLY C O 1
ATOM 13913 N N . MET C 1 483 ? 13.36675 25.24452 29.23526 1.000 49.86954 469 MET C N 1
ATOM 13914 C CA . MET C 1 483 ? 14.77712 25.54625 29.44226 1.000 51.38753 469 MET C CA 1
ATOM 13915 C C . MET C 1 483 ? 14.99994 25.79439 30.92617 1.000 52.62222 469 MET C C 1
ATOM 13916 O O . MET C 1 483 ? 14.44681 26.73529 31.49300 1.000 54.11870 469 MET C O 1
ATOM 13921 N N . ASP C 1 484 ? 15.78181 24.93443 31.55042 1.000 52.54461 470 ASP C N 1
ATOM 13922 C CA . ASP C 1 484 ? 16.20267 25.10630 32.93775 1.000 55.89025 470 ASP C CA 1
ATOM 13923 C C . ASP C 1 484 ? 17.71667 25.28582 32.90134 1.000 55.01057 470 ASP C C 1
ATOM 13924 O O . ASP C 1 484 ? 18.45868 24.31713 32.72704 1.000 54.69894 470 ASP C O 1
ATOM 13929 N N . VAL C 1 485 ? 18.18111 26.51983 33.03714 1.000 57.13437 471 VAL C N 1
ATOM 13930 C CA . VAL C 1 485 ? 19.60376 26.80285 32.90320 1.000 57.41633 471 VAL C CA 1
ATOM 13931 C C . VAL C 1 485 ? 20.18802 27.18576 34.25530 1.000 59.53759 471 VAL C C 1
ATOM 13932 O O . VAL C 1 485 ? 19.48833 27.65350 35.16014 1.000 60.75968 471 VAL C O 1
ATOM 13936 N N . ASP C 1 486 ? 21.49554 26.97310 34.37764 1.000 60.01685 472 ASP C N 1
ATOM 13937 C CA . ASP C 1 486 ? 22.23606 27.20262 35.60430 1.000 61.96987 472 ASP C CA 1
ATOM 13938 C C . ASP C 1 486 ? 23.60844 27.75568 35.25816 1.000 62.87785 472 ASP C C 1
ATOM 13939 O O . ASP C 1 486 ? 24.04781 27.72032 34.10436 1.000 61.81062 472 ASP C O 1
ATOM 13944 N N . ILE C 1 487 ? 24.28706 28.26789 36.28600 1.000 64.94093 473 ILE C N 1
ATOM 13945 C CA . ILE C 1 487 ? 25.64713 28.78131 36.17842 1.000 66.13482 473 ILE C CA 1
ATOM 13946 C C . ILE C 1 487 ? 26.55172 27.85892 36.98442 1.000 67.21241 473 ILE C C 1
ATOM 13947 O O . ILE C 1 487 ? 26.20856 27.47996 38.11045 1.000 67.24668 473 ILE C O 1
ATOM 13952 N N . ILE C 1 488 ? 27.68694 27.47539 36.40419 1.000 66.18669 474 ILE C N 1
ATOM 13953 C CA . ILE C 1 488 ? 28.62683 26.56566 37.05192 1.000 69.11981 474 ILE C CA 1
ATOM 13954 C C . ILE C 1 488 ? 29.99772 27.22399 37.09382 1.000 68.22424 474 ILE C C 1
ATOM 13955 O O . ILE C 1 488 ? 30.45088 27.78673 36.09145 1.000 68.00223 474 ILE C O 1
ATOM 13960 N N . ASP C 1 489 ? 30.65073 27.16490 38.25119 1.000 69.95209 475 ASP C N 1
ATOM 13961 C CA . ASP C 1 489 ? 32.03950 27.58665 38.33039 1.000 71.48689 475 ASP C CA 1
ATOM 13962 C C . ASP C 1 489 ? 32.89256 26.57523 37.58038 1.000 70.22119 475 ASP C C 1
ATOM 13963 O O . ASP C 1 489 ? 32.91471 25.39825 37.96287 1.000 73.04229 475 ASP C O 1
ATOM 13968 N N . PRO C 1 490 ? 33.60288 26.97254 36.52360 1.000 70.00946 476 PRO C N 1
ATOM 13969 C CA . PRO C 1 490 ? 34.47446 26.00903 35.83203 1.000 69.39181 476 PRO C CA 1
ATOM 13970 C C . PRO C 1 490 ? 35.59500 25.46060 36.70857 1.000 72.87408 476 PRO C C 1
ATOM 13971 O O . PRO C 1 490 ? 35.99698 24.30351 36.53158 1.000 74.66910 476 PRO C O 1
ATOM 13975 N N . GLN C 1 491 ? 36.10961 26.24477 37.65648 1.000 75.21335 477 GLN C N 1
ATOM 13976 C CA . GLN C 1 491 ? 37.16480 25.74299 38.53068 1.000 74.95943 477 GLN C CA 1
ATOM 13977 C C . GLN C 1 491 ? 36.67316 24.66998 39.49599 1.000 73.69787 477 GLN C C 1
ATOM 13978 O O . GLN C 1 491 ? 37.49905 24.05195 40.17656 1.000 81.61285 477 GLN C O 1
ATOM 13980 N N . THR C 1 492 ? 35.36872 24.42448 39.55700 1.000 74.81248 478 THR C N 1
ATOM 13981 C CA . THR C 1 492 ? 34.74056 23.52985 40.52096 1.000 72.22568 478 THR C CA 1
ATOM 13982 C C . THR C 1 492 ? 33.87665 22.45319 39.88187 1.000 79.29894 478 THR C C 1
ATOM 13983 O O . THR C 1 492 ? 33.88653 21.30183 40.33845 1.000 75.22014 478 THR C O 1
ATOM 13987 N N . GLY C 1 493 ? 33.13201 22.79502 38.83163 1.000 68.84543 479 GLY C N 1
ATOM 13988 C CA . GLY C 1 493 ? 32.16489 21.89393 38.24108 1.000 72.03436 479 GLY C CA 1
ATOM 13989 C C . GLY C 1 493 ? 30.83070 21.86648 38.94583 1.000 68.78487 479 GLY C C 1
ATOM 13990 O O . GLY C 1 493 ? 29.99540 21.01019 38.62635 1.000 71.34967 479 GLY C O 1
ATOM 13991 N N . GLN C 1 494 ? 30.60457 22.77693 39.89320 1.000 72.48107 480 GLN C N 1
ATOM 13992 C CA . GLN C 1 494 ? 29.40078 22.79873 40.70965 1.000 74.62290 480 GLN C CA 1
ATOM 13993 C C . GLN C 1 494 ? 28.57340 24.04924 40.43323 1.000 70.96256 480 GLN C C 1
ATOM 13994 O O . GLN C 1 494 ? 29.10024 25.10794 40.06970 1.000 68.95510 480 GLN C O 1
ATOM 14000 N N . VAL C 1 495 ? 27.26408 23.90824 40.63790 1.000 68.12115 481 VAL C N 1
ATOM 14001 C CA . VAL C 1 495 ? 26.31660 24.97170 40.33075 1.000 68.48970 481 VAL C CA 1
ATOM 14002 C C . VAL C 1 495 ? 26.49278 26.11911 41.31388 1.000 69.83958 481 VAL C C 1
ATOM 14003 O O . VAL C 1 495 ? 26.57248 25.90432 42.52880 1.000 71.18866 481 VAL C O 1
ATOM 14007 N N . LEU C 1 496 ? 26.54085 27.34555 40.79347 1.000 70.49830 482 LEU C N 1
ATOM 14008 C CA . LEU C 1 496 ? 26.52002 28.54816 41.62785 1.000 74.46671 482 LEU C CA 1
ATOM 14009 C C . LEU C 1 496 ? 25.06261 28.95252 41.81200 1.000 77.62304 482 LEU C C 1
ATOM 14010 O O . LEU C 1 496 ? 24.45300 29.55364 40.92215 1.000 78.71041 482 LEU C O 1
ATOM 14015 N N . GLU C 1 497 ? 24.49514 28.60684 42.96482 1.000 77.28908 483 GLU C N 1
ATOM 14016 C CA . GLU C 1 497 ? 23.08888 28.87777 43.22452 1.000 88.80169 483 GLU C CA 1
ATOM 14017 C C . GLU C 1 497 ? 22.90013 30.30462 43.72690 1.000 90.21839 483 GLU C C 1
ATOM 14018 O O . GLU C 1 497 ? 23.79253 30.89566 44.33941 1.000 91.03365 483 GLU C O 1
ATOM 14020 N N . GLY C 1 498 ? 21.72616 30.85790 43.45515 1.000 97.50986 484 GLY C N 1
ATOM 14021 C CA . GLY C 1 498 ? 21.42705 32.22368 43.83635 1.000 90.06042 484 GLY C CA 1
ATOM 14022 C C . GLY C 1 498 ? 21.69401 33.20254 42.71151 1.000 89.75119 484 GLY C C 1
ATOM 14023 O O . GLY C 1 498 ? 22.00540 32.83898 41.57280 1.000 89.15307 484 GLY C O 1
ATOM 14024 N N . ASN C 1 499 ? 21.56361 34.47918 43.05131 1.000 89.40474 485 ASN C N 1
ATOM 14025 C CA . ASN C 1 499 ? 21.76247 35.55906 42.09834 1.000 85.20343 485 ASN C CA 1
ATOM 14026 C C . ASN C 1 499 ? 23.13549 36.19496 42.27925 1.000 84.05732 485 ASN C C 1
ATOM 14027 O O . ASN C 1 499 ? 23.87211 35.90224 43.22395 1.000 81.75000 485 ASN C O 1
ATOM 14032 N N . ASP C 1 500 ? 23.46455 37.08423 41.34681 1.000 82.86686 486 ASP C N 1
ATOM 14033 C CA . ASP C 1 500 ? 24.76400 37.74730 41.27552 1.000 84.39236 486 ASP C CA 1
ATOM 14034 C C . ASP C 1 500 ? 25.90440 36.73189 41.32620 1.000 86.30910 486 ASP C C 1
ATOM 14035 O O . ASP C 1 500 ? 26.80063 36.79639 42.16826 1.000 84.78795 486 ASP C O 1
ATOM 14040 N N . VAL C 1 501 ? 25.84911 35.78210 40.39140 1.000 79.21310 487 VAL C N 1
ATOM 14041 C CA . VAL C 1 501 ? 26.89301 34.78619 40.19901 1.000 78.36064 487 VAL C CA 1
ATOM 14042 C C . VAL C 1 501 ? 27.32108 34.82475 38.73738 1.000 77.57845 487 VAL C C 1
ATOM 14043 O O . VAL C 1 501 ? 26.61733 35.35370 37.87396 1.000 76.23424 487 VAL C O 1
ATOM 14045 N N . GLU C 1 502 ? 28.49321 34.25429 38.46371 1.000 76.67629 488 GLU C N 1
ATOM 14046 C CA . GLU C 1 502 ? 29.00273 34.22319 37.10129 1.000 75.43237 488 GLU C CA 1
ATOM 14047 C C . GLU C 1 502 ? 29.91328 33.01981 36.90409 1.000 76.27110 488 GLU C C 1
ATOM 14048 O O . GLU C 1 502 ? 30.69511 32.66872 37.79092 1.000 75.48736 488 GLU C O 1
ATOM 14054 N N . GLY C 1 503 ? 29.81091 32.40550 35.72695 1.000 72.30726 489 GLY C N 1
ATOM 14055 C CA . GLY C 1 503 ? 30.58529 31.23482 35.36156 1.000 71.08737 489 GLY C CA 1
ATOM 14056 C C . GLY C 1 503 ? 30.18845 30.75238 33.97445 1.000 68.78507 489 GLY C C 1
ATOM 14057 O O . GLY C 1 503 ? 30.02935 31.57362 33.06470 1.000 68.67132 489 GLY C O 1
ATOM 14058 N N . VAL C 1 504 ? 30.01854 29.43941 33.78979 1.000 66.99805 490 VAL C N 1
ATOM 14059 C CA . VAL C 1 504 ? 29.61343 28.88902 32.49491 1.000 64.75736 490 VAL C CA 1
ATOM 14060 C C . VAL C 1 504 ? 28.13911 28.50720 32.53139 1.000 64.61796 490 VAL C C 1
ATOM 14061 O O . VAL C 1 504 ? 27.63818 27.98071 33.53382 1.000 63.56148 490 VAL C O 1
ATOM 14065 N N . LEU C 1 505 ? 27.43923 28.77197 31.42659 1.000 62.12805 491 LEU C N 1
ATOM 14066 C CA . LEU C 1 505 ? 26.03119 28.42816 31.31338 1.000 60.78246 491 LEU C CA 1
ATOM 14067 C C . LEU C 1 505 ? 25.88075 26.95345 30.95686 1.000 58.69743 491 LEU C C 1
ATOM 14068 O O . LEU C 1 505 ? 26.62760 26.42985 30.12970 1.000 57.73978 491 LEU C O 1
ATOM 14073 N N . VAL C 1 506 ? 24.92451 26.28607 31.61041 1.000 58.09051 492 VAL C N 1
ATOM 14074 C CA . VAL C 1 506 ? 24.58975 24.88702 31.35661 1.000 56.14362 492 VAL C CA 1
ATOM 14075 C C . VAL C 1 506 ? 23.07660 24.73903 31.43672 1.000 55.25274 492 VAL C C 1
ATOM 14076 O O . VAL C 1 506 ? 22.38287 25.56258 32.03361 1.000 56.40349 492 VAL C O 1
ATOM 14080 N N . ALA C 1 507 ? 22.55865 23.67436 30.82417 1.000 53.23100 493 ALA C N 1
ATOM 14081 C CA . ALA C 1 507 ? 21.15395 23.32849 30.96084 1.000 52.31903 493 ALA C CA 1
ATOM 14082 C C . ALA C 1 507 ? 21.01963 22.05089 31.77375 1.000 51.79199 493 ALA C C 1
ATOM 14083 O O . ALA C 1 507 ? 21.78672 21.10394 31.58575 1.000 51.01828 493 ALA C O 1
ATOM 14085 N N . ARG C 1 508 ? 20.01726 22.02131 32.65461 1.000 52.24176 494 ARG C N 1
ATOM 14086 C CA . ARG C 1 508 ? 19.87284 20.90152 33.57832 1.000 56.10634 494 ARG C CA 1
ATOM 14087 C C . ARG C 1 508 ? 19.27864 19.67498 32.90570 1.000 52.47531 494 ARG C C 1
ATOM 14088 O O . ARG C 1 508 ? 19.63459 18.54846 33.25855 1.000 49.33309 494 ARG C O 1
ATOM 14096 N N . ARG C 1 509 ? 18.38002 19.86533 31.94073 1.000 48.97087 495 ARG C N 1
ATOM 14097 C CA . ARG C 1 509 ? 17.56353 18.78819 31.40656 1.000 46.65897 495 ARG C CA 1
ATOM 14098 C C . ARG C 1 509 ? 17.39140 18.97270 29.90341 1.000 45.18402 495 ARG C C 1
ATOM 14099 O O . ARG C 1 509 ? 17.43785 20.10738 29.41165 1.000 45.82309 495 ARG C O 1
ATOM 14101 N N . PRO C 1 510 ? 17.22533 17.88188 29.14570 1.000 43.27452 496 PRO C N 1
ATOM 14102 C CA . PRO C 1 510 ? 16.97339 18.02903 27.70866 1.000 41.86288 496 PRO C CA 1
ATOM 14103 C C . PRO C 1 510 ? 15.71009 18.82199 27.45186 1.000 41.93399 496 PRO C C 1
ATOM 14104 O O . PRO C 1 510 ? 14.79683 18.86533 28.27234 1.000 43.50581 496 PRO C O 1
ATOM 14108 N N . TRP C 1 511 ? 15.64820 19.39850 26.26461 1.000 41.33958 497 TRP C N 1
ATOM 14109 C CA . TRP C 1 511 ? 14.49320 20.12688 25.77158 1.000 41.25640 497 TRP C CA 1
ATOM 14110 C C . TRP C 1 511 ? 14.13401 19.56460 24.40363 1.000 39.29077 497 TRP C C 1
ATOM 14111 O O . TRP C 1 511 ? 14.95197 18.89201 23.77181 1.000 38.26556 497 TRP C O 1
ATOM 14122 N N . PRO C 1 512 ? 12.90873 19.79681 23.92917 1.000 38.77213 498 PRO C N 1
ATOM 14123 C CA . PRO C 1 512 ? 12.46821 19.07143 22.71775 1.000 36.81689 498 PRO C CA 1
ATOM 14124 C C . PRO C 1 512 ? 13.34179 19.29536 21.49162 1.000 37.47789 498 PRO C C 1
ATOM 14125 O O . PRO C 1 512 ? 13.56768 18.34510 20.73093 1.000 37.72962 498 PRO C O 1
ATOM 14129 N N . SER C 1 513 ? 13.83965 20.51340 21.26468 1.000 37.45630 499 SER C N 1
ATOM 14130 C CA . SER C 1 513 ? 14.54470 20.82710 20.02995 1.000 36.97898 499 SER C CA 1
ATOM 14131 C C . SER C 1 513 ? 16.05812 20.67417 20.13206 1.000 38.30962 499 SER C C 1
ATOM 14132 O O . SER C 1 513 ? 16.77456 21.14299 19.24088 1.000 38.25090 499 SER C O 1
ATOM 14135 N N . ILE C 1 514 ? 16.57170 20.03282 21.18594 1.000 38.34181 500 ILE C N 1
ATOM 14136 C CA . ILE C 1 514 ? 18.01420 19.90926 21.30768 1.000 41.06627 500 ILE C CA 1
ATOM 14137 C C . ILE C 1 514 ? 18.53897 19.03418 20.18198 1.000 36.63215 500 ILE C C 1
ATOM 14138 O O . ILE C 1 514 ? 17.89410 18.04933 19.78201 1.000 35.02102 500 ILE C O 1
ATOM 14143 N N . ALA C 1 515 ? 19.70317 19.39755 19.64537 1.000 37.08170 501 ALA C N 1
ATOM 14144 C CA . ALA C 1 515 ? 20.31925 18.56940 18.61701 1.000 39.71906 501 ALA C CA 1
ATOM 14145 C C . ALA C 1 515 ? 20.57884 17.17070 19.15858 1.000 35.34109 501 ALA C C 1
ATOM 14146 O O . ALA C 1 515 ? 20.96425 17.00068 20.31619 1.000 35.83752 501 ALA C O 1
ATOM 14148 N N . ARG C 1 516 ? 20.35682 16.15384 18.31453 1.000 33.29196 502 ARG C N 1
ATOM 14149 C CA . ARG C 1 516 ? 20.40463 14.77400 18.77608 1.000 35.36421 502 ARG C CA 1
ATOM 14150 C C . ARG C 1 516 ? 21.75840 14.09356 18.58090 1.000 34.83861 502 ARG C C 1
ATOM 14151 O O . ARG C 1 516 ? 22.04462 13.10838 19.28013 1.000 35.07887 502 ARG C O 1
ATOM 14159 N N . THR C 1 517 ? 22.57477 14.54397 17.63150 1.000 33.58783 503 THR C N 1
ATOM 14160 C CA . THR C 1 517 ? 23.89243 13.94609 17.40390 1.000 32.22702 503 THR C CA 1
ATOM 14161 C C . THR C 1 517 ? 24.68166 14.88591 16.50479 1.000 36.79854 503 THR C C 1
ATOM 14162 O O . THR C 1 517 ? 24.18536 15.93019 16.07334 1.000 35.30648 503 THR C O 1
ATOM 14166 N N . VAL C 1 518 ? 25.93504 14.52092 16.26051 1.000 36.23153 504 VAL C N 1
ATOM 14167 C CA . VAL C 1 518 ? 26.74366 15.09524 15.19197 1.000 35.96648 504 VAL C CA 1
ATOM 14168 C C . VAL C 1 518 ? 26.87273 14.00006 14.15344 1.000 34.68591 504 VAL C C 1
ATOM 14169 O O . VAL C 1 518 ? 27.14552 12.85427 14.51840 1.000 36.34982 504 VAL C O 1
ATOM 14173 N N . TYR C 1 519 ? 26.60822 14.32606 12.87977 1.000 32.74683 505 TYR C N 1
ATOM 14174 C CA . TYR C 1 519 ? 26.41778 13.29690 11.85757 1.000 32.90603 505 TYR C CA 1
ATOM 14175 C C . TYR C 1 519 ? 27.59456 12.34070 11.79767 1.000 37.38491 505 TYR C C 1
ATOM 14176 O O . TYR C 1 519 ? 28.72507 12.75424 11.51620 1.000 37.98843 505 TYR C O 1
ATOM 14185 N N . ARG C 1 520 ? 27.29920 11.06359 12.05758 1.000 34.87920 506 ARG C N 1
ATOM 14186 C CA . ARG C 1 520 ? 28.26758 9.96101 12.04369 1.000 37.37441 506 ARG C CA 1
ATOM 14187 C C . ARG C 1 520 ? 29.48056 10.24773 12.93132 1.000 37.51615 506 ARG C C 1
ATOM 14188 O O . ARG C 1 520 ? 30.57251 9.72374 12.70332 1.000 42.00300 506 ARG C O 1
ATOM 14196 N N . ASP C 1 521 ? 29.30050 11.06562 13.96475 1.000 36.07824 507 ASP C N 1
ATOM 14197 C CA . ASP C 1 521 ? 30.38965 11.37050 14.88592 1.000 37.21137 507 ASP C CA 1
ATOM 14198 C C . ASP C 1 521 ? 29.82286 11.63438 16.28372 1.000 35.02371 507 ASP C C 1
ATOM 14199 O O . ASP C 1 521 ? 30.08505 12.66555 16.90329 1.000 35.02803 507 ASP C O 1
ATOM 14204 N N . HIS C 1 522 ? 29.00534 10.70266 16.78597 1.000 34.07309 508 HIS C N 1
ATOM 14205 C CA . HIS C 1 522 ? 28.38249 10.87729 18.09680 1.000 34.15777 508 HIS C CA 1
ATOM 14206 C C . HIS C 1 522 ? 29.42250 11.07469 19.19556 1.000 38.18966 508 HIS C C 1
ATOM 14207 O O . HIS C 1 522 ? 29.15806 11.75173 20.20045 1.000 36.98973 508 HIS C O 1
ATOM 14214 N N . LYS C 1 523 ? 30.60423 10.47557 19.04656 1.000 38.27373 509 LYS C N 1
ATOM 14215 C CA . LYS C 1 523 ? 31.62433 10.66387 20.08017 1.000 37.34892 509 LYS C CA 1
ATOM 14216 C C . LYS C 1 523 ? 31.94908 12.14363 20.26278 1.000 38.90863 509 LYS C C 1
ATOM 14217 O O . LYS C 1 523 ? 32.16261 12.61006 21.39163 1.000 42.18570 509 LYS C O 1
ATOM 14223 N N . ARG C 1 524 ? 31.97607 12.90222 19.16401 1.000 41.35195 510 ARG C N 1
ATOM 14224 C CA . ARG C 1 524 ? 32.24618 14.33466 19.25602 1.000 41.52218 510 ARG C CA 1
ATOM 14225 C C . ARG C 1 524 ? 31.09460 15.06964 19.92320 1.000 40.33874 510 ARG C C 1
ATOM 14226 O O . ARG C 1 524 ? 31.30414 16.06173 20.62369 1.000 41.96769 510 ARG C O 1
ATOM 14234 N N . TYR C 1 525 ? 29.86444 14.62982 19.66453 1.000 38.78706 511 TYR C N 1
ATOM 14235 C CA . TYR C 1 525 ? 28.70128 15.20976 20.32353 1.000 38.98638 511 TYR C CA 1
ATOM 14236 C C . TYR C 1 525 ? 28.80952 15.07368 21.84201 1.000 40.26999 511 TYR C C 1
ATOM 14237 O O . TYR C 1 525 ? 28.67600 16.05979 22.58071 1.000 41.69597 511 TYR C O 1
ATOM 14246 N N . LEU C 1 526 ? 29.09035 13.85951 22.32604 1.000 39.88093 512 LEU C N 1
ATOM 14247 C CA . LEU C 1 526 ? 29.18063 13.65587 23.76624 1.000 41.10426 512 LEU C CA 1
ATOM 14248 C C . LEU C 1 526 ? 30.35402 14.42615 24.34646 1.000 43.17387 512 LEU C C 1
ATOM 14249 O O . LEU C 1 526 ? 30.21006 15.09769 25.37410 1.000 44.59958 512 LEU C O 1
ATOM 14254 N N . GLU C 1 527 ? 31.50864 14.37638 23.68025 1.000 43.41866 513 GLU C N 1
ATOM 14255 C CA . GLU C 1 527 ? 32.71045 14.98352 24.25112 1.000 45.43202 513 GLU C CA 1
ATOM 14256 C C . GLU C 1 527 ? 32.55013 16.48711 24.39106 1.000 46.70489 513 GLU C C 1
ATOM 14257 O O . GLU C 1 527 ? 32.93918 17.06898 25.40708 1.000 48.48393 513 GLU C O 1
ATOM 14263 N N . THR C 1 528 ? 31.95077 17.12668 23.38566 1.000 45.85833 514 THR C N 1
ATOM 14264 C CA . THR C 1 528 ? 31.85916 18.57961 23.36468 1.000 47.08476 514 THR C CA 1
ATOM 14265 C C . THR C 1 528 ? 30.82957 19.08791 24.36596 1.000 47.66822 514 THR C C 1
ATOM 14266 O O . THR C 1 528 ? 31.10961 20.00696 25.14628 1.000 49.46735 514 THR C O 1
ATOM 14270 N N . TYR C 1 529 ? 29.63826 18.48828 24.37518 1.000 46.22938 515 TYR C N 1
ATOM 14271 C CA . TYR C 1 529 ? 28.48737 19.04969 25.06627 1.000 46.57143 515 TYR C CA 1
ATOM 14272 C C . TYR C 1 529 ? 28.12712 18.34406 26.35591 1.000 46.88459 515 TYR C C 1
ATOM 14273 O O . TYR C 1 529 ? 27.56674 18.97848 27.25315 1.000 47.96161 515 TYR C O 1
ATOM 14282 N N . MET C 1 530 ? 28.39929 17.04244 26.45800 1.000 45.99460 516 MET C N 1
ATOM 14283 C CA . MET C 1 530 ? 27.89055 16.25272 27.56210 1.000 46.03058 516 MET C CA 1
ATOM 14284 C C . MET C 1 530 ? 28.96272 15.83789 28.55514 1.000 47.44183 516 MET C C 1
ATOM 14285 O O . MET C 1 530 ? 28.62288 15.51578 29.69325 1.000 48.09993 516 MET C O 1
ATOM 14290 N N . LYS C 1 531 ? 30.22568 15.83040 28.15695 1.000 47.97052 517 LYS C N 1
ATOM 14291 C CA . LYS C 1 531 ? 31.28928 15.34914 29.05115 1.000 49.30796 517 LYS C CA 1
ATOM 14292 C C . LYS C 1 531 ? 31.86312 16.41850 29.98019 1.000 51.61610 517 LYS C C 1
ATOM 14293 O O . LYS C 1 531 ? 32.21939 16.09379 31.12596 1.000 52.84419 517 LYS C O 1
ATOM 14299 N N . PRO C 1 532 ? 32.02286 17.67843 29.54686 1.000 52.36929 518 PRO C N 1
ATOM 14300 C CA . PRO C 1 532 ? 32.58101 18.67496 30.47562 1.000 54.65250 518 PRO C CA 1
ATOM 14301 C C . PRO C 1 532 ? 31.87924 18.74396 31.82218 1.000 55.58118 518 PRO C C 1
ATOM 14302 O O . PRO C 1 532 ? 32.55251 18.83294 32.85956 1.000 57.31589 518 PRO C O 1
ATOM 14306 N N . TYR C 1 533 ? 30.55363 18.69341 31.85350 1.000 54.55213 519 TYR C N 1
ATOM 14307 C CA . TYR C 1 533 ? 29.81459 18.76790 33.11061 1.000 55.43662 519 TYR C CA 1
ATOM 14308 C C . TYR C 1 533 ? 28.77676 17.65844 33.10728 1.000 53.71015 519 TYR C C 1
ATOM 14309 O O . TYR C 1 533 ? 27.64233 17.85017 32.63935 1.000 53.59629 519 TYR C O 1
ATOM 14318 N N . PRO C 1 534 ? 29.14400 16.47090 33.59224 1.000 53.49959 520 PRO C N 1
ATOM 14319 C CA . PRO C 1 534 ? 28.23331 15.32432 33.52011 1.000 51.81496 520 PRO C CA 1
ATOM 14320 C C . PRO C 1 534 ? 26.92144 15.61939 34.22514 1.000 51.94903 520 PRO C C 1
ATOM 14321 O O . PRO C 1 534 ? 26.89667 16.12921 35.34636 1.000 53.64570 520 PRO C O 1
ATOM 14325 N N . GLY C 1 535 ? 25.82358 15.30473 33.54004 1.000 50.18690 521 GLY C N 1
ATOM 14326 C CA . GLY C 1 535 ? 24.49936 15.63551 33.99118 1.000 52.40440 521 GLY C CA 1
ATOM 14327 C C . GLY C 1 535 ? 23.91178 16.87108 33.33921 1.000 50.12413 521 GLY C C 1
ATOM 14328 O O . GLY C 1 535 ? 22.69684 17.07481 33.42280 1.000 49.70738 521 GLY C O 1
ATOM 14329 N N . TYR C 1 536 ? 24.73998 17.68807 32.69046 1.000 50.62283 522 TYR C N 1
ATOM 14330 C CA . TYR C 1 536 ? 24.32537 18.96236 32.12460 1.000 50.92140 522 TYR C CA 1
ATOM 14331 C C . TYR C 1 536 ? 24.72527 19.02271 30.65825 1.000 49.65071 522 TYR C C 1
ATOM 14332 O O . TYR C 1 536 ? 25.58014 18.26140 30.19307 1.000 48.98133 522 TYR C O 1
ATOM 14341 N N . PHE C 1 537 ? 24.09271 19.95095 29.93739 1.000 49.41047 523 PHE C N 1
ATOM 14342 C CA . PHE C 1 537 ? 24.51504 20.34787 28.60162 1.000 48.68287 523 PHE C CA 1
ATOM 14343 C C . PHE C 1 537 ? 25.34948 21.61879 28.68328 1.000 50.51270 523 PHE C C 1
ATOM 14344 O O . PHE C 1 537 ? 24.92525 22.60655 29.29152 1.000 51.86543 523 PHE C O 1
ATOM 14352 N N . PHE C 1 538 ? 26.49159 21.61170 28.00938 1.000 50.54270 524 PHE C N 1
ATOM 14353 C CA . PHE C 1 538 ? 27.46655 22.69524 28.07309 1.000 52.31797 524 PHE C CA 1
ATOM 14354 C C . PHE C 1 538 ? 27.35527 23.54455 26.81378 1.000 51.90949 524 PHE C C 1
ATOM 14355 O O . PHE C 1 538 ? 27.77908 23.11614 25.73823 1.000 50.73755 524 PHE C O 1
ATOM 14363 N N . PHE C 1 539 ? 26.82580 24.76713 26.95988 1.000 52.99977 525 PHE C N 1
ATOM 14364 C CA . PHE C 1 539 ? 26.62795 25.63930 25.80090 1.000 52.74863 525 PHE C CA 1
ATOM 14365 C C . PHE C 1 539 ? 27.95585 26.05556 25.18210 1.000 57.69394 525 PHE C C 1
ATOM 14366 O O . PHE C 1 539 ? 28.07374 26.16503 23.95581 1.000 52.60633 525 PHE C O 1
ATOM 14374 N N . GLY C 1 540 ? 28.96229 26.30731 26.01602 1.000 55.17827 526 GLY C N 1
ATOM 14375 C CA . GLY C 1 540 ? 30.19096 26.91571 25.56342 1.000 56.28527 526 GLY C CA 1
ATOM 14376 C C . GLY C 1 540 ? 30.25432 28.41593 25.74086 1.000 58.80564 526 GLY C C 1
ATOM 14377 O O . GLY C 1 540 ? 31.18615 29.04213 25.22733 1.000 60.99977 526 GLY C O 1
ATOM 14378 N N . ASP C 1 541 ? 29.28716 29.01068 26.43367 1.000 58.80761 527 ASP C N 1
ATOM 14379 C CA . ASP C 1 541 ? 29.23502 30.44330 26.68438 1.000 64.36510 527 ASP C CA 1
ATOM 14380 C C . ASP C 1 541 ? 29.41256 30.72584 28.17041 1.000 62.47162 527 ASP C C 1
ATOM 14381 O O . ASP C 1 541 ? 29.03129 29.92061 29.02365 1.000 62.08686 527 ASP C O 1
ATOM 14386 N N . GLY C 1 542 ? 29.97972 31.88679 28.47142 1.000 66.94008 528 GLY C N 1
ATOM 14387 C CA . GLY C 1 542 ? 29.95322 32.41055 29.82171 1.000 66.38333 528 GLY C CA 1
ATOM 14388 C C . GLY C 1 542 ? 28.67636 33.19833 30.05200 1.000 67.43625 528 GLY C C 1
ATOM 14389 O O . GLY C 1 542 ? 28.08138 33.73699 29.12048 1.000 66.13055 528 GLY C O 1
ATOM 14390 N N . ALA C 1 543 ? 28.23180 33.22828 31.30353 1.000 67.69573 529 ALA C N 1
ATOM 14391 C CA . ALA C 1 543 ? 27.01608 33.96042 31.62460 1.000 68.17451 529 ALA C CA 1
ATOM 14392 C C . ALA C 1 543 ? 27.04976 34.38834 33.08323 1.000 70.18340 529 ALA C C 1
ATOM 14393 O O . ALA C 1 543 ? 27.76775 33.81210 33.90608 1.000 70.75190 529 ALA C O 1
ATOM 14395 N N . ALA C 1 544 ? 26.25576 35.41379 33.38729 1.000 73.47722 530 ALA C N 1
ATOM 14396 C CA . ALA C 1 544 ? 26.07111 35.88767 34.75065 1.000 73.21340 530 ALA C CA 1
ATOM 14397 C C . ALA C 1 544 ? 24.59993 36.20818 34.96745 1.000 73.06810 530 ALA C C 1
ATOM 14398 O O . ALA C 1 544 ? 23.89033 36.60472 34.03957 1.000 72.25508 530 ALA C O 1
ATOM 14400 N N . ARG C 1 545 ? 24.14475 36.01441 36.19925 1.000 73.90749 531 ARG C N 1
ATOM 14401 C CA . ARG C 1 545 ? 22.76280 36.26573 36.59258 1.000 73.99306 531 ARG C CA 1
ATOM 14402 C C . ARG C 1 545 ? 22.76410 37.36352 37.65099 1.000 76.77974 531 ARG C C 1
ATOM 14403 O O . ARG C 1 545 ? 23.21308 37.13770 38.77684 1.000 77.72543 531 ARG C O 1
ATOM 14411 N N . ASP C 1 546 ? 22.25658 38.54180 37.30039 1.000 77.46549 532 ASP C N 1
ATOM 14412 C CA . ASP C 1 546 ? 22.36556 39.70342 38.17629 1.000 80.00216 532 ASP C CA 1
ATOM 14413 C C . ASP C 1 546 ? 21.42797 39.54799 39.37875 1.000 84.74284 532 ASP C C 1
ATOM 14414 O O . ASP C 1 546 ? 20.79047 38.50909 39.57961 1.000 79.36230 532 ASP C O 1
ATOM 14419 N N . TYR C 1 547 ? 21.32700 40.60834 40.18975 1.000 83.03743 533 TYR C N 1
ATOM 14420 C CA . TYR C 1 547 ? 20.52822 40.54848 41.40965 1.000 84.06036 533 TYR C CA 1
ATOM 14421 C C . TYR C 1 547 ? 19.04047 40.36391 41.13175 1.000 82.95968 533 TYR C C 1
ATOM 14422 O O . TYR C 1 547 ? 18.32132 39.85730 41.99867 1.000 83.89975 533 TYR C O 1
ATOM 14424 N N . ASP C 1 548 ? 18.56150 40.74596 39.94941 1.000 82.35420 534 ASP C N 1
ATOM 14425 C CA . ASP C 1 548 ? 17.15898 40.57798 39.58789 1.000 80.88511 534 ASP C CA 1
ATOM 14426 C C . ASP C 1 548 ? 16.87786 39.26206 38.86140 1.000 78.21842 534 ASP C C 1
ATOM 14427 O O . ASP C 1 548 ? 15.74849 39.05445 38.40078 1.000 79.52176 534 ASP C O 1
ATOM 14432 N N . GLY C 1 549 ? 17.86674 38.37716 38.74424 1.000 77.21146 535 GLY C N 1
ATOM 14433 C CA . GLY C 1 549 ? 17.66889 37.11629 38.05370 1.000 74.73234 535 GLY C CA 1
ATOM 14434 C C . GLY C 1 549 ? 17.77815 37.18183 36.54681 1.000 73.60996 535 GLY C C 1
ATOM 14435 O O . GLY C 1 549 ? 17.51512 36.17230 35.87738 1.000 72.33804 535 GLY C O 1
ATOM 14436 N N . TYR C 1 550 ? 18.15002 38.33593 35.99293 1.000 75.00537 536 TYR C N 1
ATOM 14437 C CA . TYR C 1 550 ? 18.34398 38.48472 34.55796 1.000 72.98372 536 TYR C CA 1
ATOM 14438 C C . TYR C 1 550 ? 19.62732 37.78940 34.11955 1.000 74.62636 536 TYR C C 1
ATOM 14439 O O . TYR C 1 550 ? 20.68992 37.97883 34.71723 1.000 73.32784 536 TYR C O 1
ATOM 14448 N N . MET C 1 551 ? 19.52410 36.97524 33.07287 1.000 69.88265 537 MET C N 1
ATOM 14449 C CA . MET C 1 551 ? 20.70132 36.34702 32.50255 1.000 68.94540 537 MET C CA 1
ATOM 14450 C C . MET C 1 551 ? 21.42154 37.32851 31.58456 1.000 69.61907 537 MET C C 1
ATOM 14451 O O . MET C 1 551 ? 20.79472 38.04633 30.80132 1.000 69.56147 537 MET C O 1
ATOM 14456 N N . TRP C 1 552 ? 22.74507 37.36410 31.70006 1.000 70.35691 538 TRP C N 1
ATOM 14457 C CA . TRP C 1 552 ? 23.61005 38.19191 30.86814 1.000 71.05257 538 TRP C CA 1
ATOM 14458 C C . TRP C 1 552 ? 24.61921 37.27151 30.20458 1.000 69.70550 538 TRP C C 1
ATOM 14459 O O . TRP C 1 552 ? 25.42408 36.63409 30.89315 1.000 69.94661 538 TRP C O 1
ATOM 14470 N N . ILE C 1 553 ? 24.57483 37.19467 28.87908 1.000 68.63929 539 ILE C N 1
ATOM 14471 C CA . ILE C 1 553 ? 25.40089 36.25523 28.12825 1.000 66.87541 539 ILE C CA 1
ATOM 14472 C C . ILE C 1 553 ? 26.76681 36.89125 27.91720 1.000 69.17024 539 ILE C C 1
ATOM 14473 O O . ILE C 1 553 ? 26.90288 37.84767 27.15056 1.000 72.93506 539 ILE C O 1
ATOM 14478 N N . LYS C 1 554 ? 27.78433 36.35193 28.59398 1.000 69.06017 540 LYS C N 1
ATOM 14479 C CA . LYS C 1 554 ? 29.11000 36.95858 28.53224 1.000 71.77579 540 LYS C CA 1
ATOM 14480 C C . LYS C 1 554 ? 29.77917 36.69662 27.18731 1.000 72.67337 540 LYS C C 1
ATOM 14481 O O . LYS C 1 554 ? 30.36310 37.60674 26.58911 1.000 80.64299 540 LYS C O 1
ATOM 14483 N N . GLY C 1 555 ? 29.68367 35.47544 26.68157 1.000 67.81956 541 GLY C N 1
ATOM 14484 C CA . GLY C 1 555 ? 30.33552 35.09918 25.44411 1.000 72.77068 541 GLY C CA 1
ATOM 14485 C C . GLY C 1 555 ? 31.07918 33.78520 25.58303 1.000 70.45074 541 GLY C C 1
ATOM 14486 O O . GLY C 1 555 ? 31.28633 33.26194 26.67657 1.000 71.46391 541 GLY C O 1
ATOM 14487 N N . ARG C 1 556 ? 31.49516 33.26680 24.42694 1.000 64.24885 542 ARG C N 1
ATOM 14488 C CA . ARG C 1 556 ? 32.14146 31.96103 24.36793 1.000 66.49911 542 ARG C CA 1
ATOM 14489 C C . ARG C 1 556 ? 33.33585 31.89710 25.31499 1.000 70.19260 542 ARG C C 1
ATOM 14490 O O . ARG C 1 556 ? 34.12979 32.83757 25.39610 1.000 68.40668 542 ARG C O 1
ATOM 14498 N N . VAL C 1 557 ? 33.43737 30.78728 26.05758 1.000 70.98682 543 VAL C N 1
ATOM 14499 C CA . VAL C 1 557 ? 34.60848 30.50708 26.88626 1.000 70.37509 543 VAL C CA 1
ATOM 14500 C C . VAL C 1 557 ? 35.61352 29.61063 26.17540 1.000 72.87739 543 VAL C C 1
ATOM 14501 O O . VAL C 1 557 ? 36.64260 29.25159 26.76482 1.000 78.83627 543 VAL C O 1
ATOM 14505 N N . ASP C 1 558 ? 35.34085 29.22748 24.92990 1.000 73.28849 544 ASP C N 1
ATOM 14506 C CA . ASP C 1 558 ? 36.20441 28.41806 24.09248 1.000 71.56233 544 ASP C CA 1
ATOM 14507 C C . ASP C 1 558 ? 36.75863 29.28828 22.95606 1.000 72.17335 544 ASP C C 1
ATOM 14508 O O . ASP C 1 558 ? 36.84775 30.52051 23.10508 1.000 72.79411 544 ASP C O 1
ATOM 14513 N N . ASP C 1 559 ? 37.11914 28.66178 21.83292 1.000 73.63429 545 ASP C N 1
ATOM 14514 C CA . ASP C 1 559 ? 37.74475 29.34293 20.70342 1.000 70.22157 545 ASP C CA 1
ATOM 14515 C C . ASP C 1 559 ? 36.77474 29.55656 19.54543 1.000 72.10130 545 ASP C C 1
ATOM 14516 O O . ASP C 1 559 ? 37.17356 29.53140 18.37790 1.000 70.59879 545 ASP C O 1
ATOM 14521 N N . VAL C 1 560 ? 35.49986 29.75243 19.85429 1.000 69.92672 546 VAL C N 1
ATOM 14522 C CA . VAL C 1 560 ? 34.50590 30.17286 18.87435 1.000 69.63439 546 VAL C CA 1
ATOM 14523 C C . VAL C 1 560 ? 34.35834 31.68560 18.99064 1.000 74.14963 546 VAL C C 1
ATOM 14524 O O . VAL C 1 560 ? 34.34437 32.23459 20.10325 1.000 71.87410 546 VAL C O 1
ATOM 14528 N N . ILE C 1 561 ? 34.31300 32.36792 17.84889 1.000 72.70599 547 ILE C N 1
ATOM 14529 C CA . ILE C 1 561 ? 34.14815 33.81456 17.81817 1.000 75.69582 547 ILE C CA 1
ATOM 14530 C C . ILE C 1 561 ? 32.93085 34.12649 16.96467 1.000 75.76248 547 ILE C C 1
ATOM 14531 O O . ILE C 1 561 ? 32.62422 33.41221 16.00410 1.000 74.09074 547 ILE C O 1
ATOM 14533 N N . ASN C 1 562 ? 32.21526 35.18024 17.34223 1.000 74.65446 548 ASN C N 1
ATOM 14534 C CA . ASN C 1 562 ? 31.03917 35.63954 16.60749 1.000 84.22529 548 ASN C CA 1
ATOM 14535 C C . ASN C 1 562 ? 31.40004 36.97912 15.97923 1.000 83.69583 548 ASN C C 1
ATOM 14536 O O . ASN C 1 562 ? 31.47211 38.00098 16.66886 1.000 81.03858 548 ASN C O 1
ATOM 14538 N N . VAL C 1 563 ? 31.65141 36.95815 14.67364 1.000 86.16533 549 VAL C N 1
ATOM 14539 C CA . VAL C 1 563 ? 31.94169 38.15217 13.89097 1.000 83.47006 549 VAL C CA 1
ATOM 14540 C C . VAL C 1 563 ? 30.76514 38.38096 12.95068 1.000 88.71684 549 VAL C C 1
ATOM 14541 O O . VAL C 1 563 ? 30.48022 37.54192 12.08486 1.000 92.38243 549 VAL C O 1
ATOM 14543 N N . SER C 1 564 ? 30.07394 39.50932 13.13202 1.000 82.95540 550 SER C N 1
ATOM 14544 C CA . SER C 1 564 ? 28.90181 39.86614 12.32471 1.000 86.92721 550 SER C CA 1
ATOM 14545 C C . SER C 1 564 ? 27.82220 38.78172 12.37308 1.000 86.87590 550 SER C C 1
ATOM 14546 O O . SER C 1 564 ? 27.18773 38.46676 11.36449 1.000 86.30583 550 SER C O 1
ATOM 14549 N N . GLY C 1 565 ? 27.60014 38.21156 13.55904 1.000 85.34650 551 GLY C N 1
ATOM 14550 C CA . GLY C 1 565 ? 26.58835 37.19067 13.73975 1.000 79.30686 551 GLY C CA 1
ATOM 14551 C C . GLY C 1 565 ? 26.98576 35.79882 13.30078 1.000 80.48402 551 GLY C C 1
ATOM 14552 O O . GLY C 1 565 ? 26.30941 34.83375 13.68056 1.000 81.58138 551 GLY C O 1
ATOM 14553 N N . HIS C 1 566 ? 28.05113 35.65665 12.51524 1.000 82.81359 552 HIS C N 1
ATOM 14554 C CA . HIS C 1 566 ? 28.48325 34.35695 12.02385 1.000 85.20229 552 HIS C CA 1
ATOM 14555 C C . HIS C 1 566 ? 29.37716 33.67331 13.05156 1.000 81.53128 552 HIS C C 1
ATOM 14556 O O . HIS C 1 566 ? 30.18055 34.32075 13.72942 1.000 82.35244 552 HIS C O 1
ATOM 14558 N N . ARG C 1 567 ? 29.22999 32.35835 13.15906 1.000 76.71003 553 ARG C N 1
ATOM 14559 C CA . ARG C 1 567 ? 29.92723 31.55564 14.15972 1.000 74.74762 553 ARG C CA 1
ATOM 14560 C C . ARG C 1 567 ? 31.18577 30.98315 13.51417 1.000 73.21310 553 ARG C C 1
ATOM 14561 O O . ARG C 1 567 ? 31.11975 30.01985 12.74787 1.000 72.08723 553 ARG C O 1
ATOM 14569 N N . LEU C 1 568 ? 32.33512 31.58074 13.82428 1.000 74.18943 554 LEU C N 1
ATOM 14570 C CA . LEU C 1 568 ? 33.60500 31.21462 13.21266 1.000 74.67481 554 LEU C CA 1
ATOM 14571 C C . LEU C 1 568 ? 34.57220 30.68440 14.26421 1.000 75.88467 554 LEU C C 1
ATOM 14572 O O . LEU C 1 568 ? 34.65900 31.22015 15.37456 1.000 77.24246 554 LEU C O 1
ATOM 14574 N N . SER C 1 569 ? 35.30239 29.63346 13.89954 1.000 68.06863 555 SER C N 1
ATOM 14575 C CA . SER C 1 569 ? 36.32480 29.04290 14.75389 1.000 69.34089 555 SER C CA 1
ATOM 14576 C C . SER C 1 569 ? 37.67641 29.69052 14.45957 1.000 67.11109 555 SER C C 1
ATOM 14577 O O . SER C 1 569 ? 38.09125 29.76466 13.29860 1.000 67.04979 555 SER C O 1
ATOM 14580 N N . THR C 1 570 ? 38.36304 30.16982 15.50500 1.000 67.40756 556 THR C N 1
ATOM 14581 C CA . THR C 1 570 ? 39.70074 30.71243 15.27330 1.000 67.62233 556 THR C CA 1
ATOM 14582 C C . THR C 1 570 ? 40.65732 29.62860 14.79500 1.000 66.86308 556 THR C C 1
ATOM 14583 O O . THR C 1 570 ? 41.58394 29.91624 14.03038 1.000 67.08988 556 THR C O 1
ATOM 14587 N N . ALA C 1 571 ? 40.43073 28.37849 15.20637 1.000 66.19675 557 ALA C N 1
ATOM 14588 C CA . ALA C 1 571 ? 41.28272 27.28269 14.75667 1.000 65.78476 557 ALA C CA 1
ATOM 14589 C C . ALA C 1 571 ? 41.13432 27.03397 13.25757 1.000 65.56681 557 ALA C C 1
ATOM 14590 O O . ALA C 1 571 ? 42.10882 26.67681 12.58531 1.000 65.72282 557 ALA C O 1
ATOM 14592 N N . GLU C 1 572 ? 39.92406 27.20575 12.71320 1.000 65.51187 558 GLU C N 1
ATOM 14593 C CA . GLU C 1 572 ? 39.74547 27.03686 11.27316 1.000 65.65538 558 GLU C CA 1
ATOM 14594 C C . GLU C 1 572 ? 40.47247 28.12903 10.49816 1.000 66.31170 558 GLU C C 1
ATOM 14595 O O . GLU C 1 572 ? 41.05311 27.86270 9.43945 1.000 66.55768 558 GLU C O 1
ATOM 14601 N N . VAL C 1 573 ? 40.44975 29.36468 11.01007 1.000 66.81595 559 VAL C N 1
ATOM 14602 C CA . VAL C 1 573 ? 41.16437 30.45791 10.35502 1.000 67.63107 559 VAL C CA 1
ATOM 14603 C C . VAL C 1 573 ? 42.66930 30.20840 10.38349 1.000 67.71441 559 VAL C C 1
ATOM 14604 O O . VAL C 1 573 ? 43.36227 30.40196 9.37676 1.000 68.26587 559 VAL C O 1
ATOM 14608 N N . GLU C 1 574 ? 43.19939 29.77528 11.53081 1.000 67.46498 560 GLU C N 1
ATOM 14609 C CA . GLU C 1 574 ? 44.61703 29.43151 11.59769 1.000 69.33758 560 GLU C CA 1
ATOM 14610 C C . GLU C 1 574 ? 44.96178 28.31448 10.61749 1.000 67.77848 560 GLU C C 1
ATOM 14611 O O . GLU C 1 574 ? 45.98059 28.38777 9.91945 1.000 68.58821 560 GLU C O 1
ATOM 14617 N N . SER C 1 575 ? 44.11532 27.27823 10.54176 1.000 66.99227 561 SER C N 1
ATOM 14618 C CA . SER C 1 575 ? 44.35792 26.18248 9.60480 1.000 67.08282 561 SER C CA 1
ATOM 14619 C C . SER C 1 575 ? 44.32409 26.67000 8.16382 1.000 67.65635 561 SER C C 1
ATOM 14620 O O . SER C 1 575 ? 45.12250 26.22214 7.33114 1.000 68.38210 561 SER C O 1
ATOM 14623 N N . ALA C 1 576 ? 43.39562 27.57896 7.84937 1.000 67.62225 562 ALA C N 1
ATOM 14624 C CA . ALA C 1 576 ? 43.37096 28.19062 6.52522 1.000 68.47604 562 ALA C CA 1
ATOM 14625 C C . ALA C 1 576 ? 44.66686 28.93907 6.24282 1.000 69.39817 562 ALA C C 1
ATOM 14626 O O . ALA C 1 576 ? 45.24534 28.80870 5.15786 1.000 70.27283 562 ALA C O 1
ATOM 14628 N N . LEU C 1 577 ? 45.14486 29.71776 7.21679 1.000 69.45384 563 LEU C N 1
ATOM 14629 C CA . LEU C 1 577 ? 46.34313 30.52290 7.00794 1.000 70.58868 563 LEU C CA 1
ATOM 14630 C C . LEU C 1 577 ? 47.59312 29.65395 6.93677 1.000 72.83377 563 LEU C C 1
ATOM 14631 O O . LEU C 1 577 ? 48.50451 29.93278 6.14849 1.000 72.39734 563 LEU C O 1
ATOM 14636 N N . ILE C 1 578 ? 47.64473 28.59318 7.74779 1.000 70.55752 564 ILE C N 1
ATOM 14637 C CA . ILE C 1 578 ? 48.81638 27.72068 7.81174 1.000 73.92451 564 ILE C CA 1
ATOM 14638 C C . ILE C 1 578 ? 49.13538 27.10680 6.45095 1.000 76.63649 564 ILE C C 1
ATOM 14639 O O . ILE C 1 578 ? 50.30915 26.90254 6.11220 1.000 75.01970 564 ILE C O 1
ATOM 14644 N N . LEU C 1 579 ? 48.11004 26.82954 5.64023 1.000 78.25562 565 LEU C N 1
ATOM 14645 C CA . LEU C 1 579 ? 48.30290 26.16665 4.35453 1.000 78.57608 565 LEU C CA 1
ATOM 14646 C C . LEU C 1 579 ? 48.93444 27.06688 3.29537 1.000 81.06391 565 LEU C C 1
ATOM 14647 O O . LEU C 1 579 ? 49.30389 26.56475 2.22877 1.000 83.23529 565 LEU C O 1
ATOM 14649 N N . HIS C 1 580 ? 49.06837 28.36686 3.54949 1.000 86.34774 566 HIS C N 1
ATOM 14650 C CA . HIS C 1 580 ? 49.69912 29.25077 2.57758 1.000 92.94369 566 HIS C CA 1
ATOM 14651 C C . HIS C 1 580 ? 51.18997 28.95215 2.47685 1.000 96.24278 566 HIS C C 1
ATOM 14652 O O . HIS C 1 580 ? 51.87055 28.75412 3.48782 1.000 91.24663 566 HIS C O 1
ATOM 14659 N N . LYS C 1 581 ? 51.69335 28.91261 1.24398 1.000 103.63030 567 LYS C N 1
ATOM 14660 C CA . LYS C 1 581 ? 53.10960 28.65187 1.01635 1.000 106.00004 567 LYS C CA 1
ATOM 14661 C C . LYS C 1 581 ? 53.95588 29.74215 1.66213 1.000 105.43164 567 LYS C C 1
ATOM 14662 O O . LYS C 1 581 ? 53.84042 30.92055 1.30998 1.000 106.15461 567 LYS C O 1
ATOM 14664 N N . GLY C 1 582 ? 54.79769 29.34760 2.61790 1.000 100.65214 568 GLY C N 1
ATOM 14665 C CA . GLY C 1 582 ? 55.69607 30.25155 3.30338 1.000 95.89144 568 GLY C CA 1
ATOM 14666 C C . GLY C 1 582 ? 55.33306 30.52463 4.74814 1.000 88.65717 568 GLY C C 1
ATOM 14667 O O . GLY C 1 582 ? 56.20294 30.94848 5.52115 1.000 88.18932 568 GLY C O 1
ATOM 14668 N N . VAL C 1 583 ? 54.08440 30.29405 5.13646 1.000 85.12224 569 VAL C N 1
ATOM 14669 C CA . VAL C 1 583 ? 53.64692 30.54988 6.50325 1.000 82.78653 569 VAL C CA 1
ATOM 14670 C C . VAL C 1 583 ? 54.18936 29.46015 7.42255 1.000 85.27839 569 VAL C C 1
ATOM 14671 O O . VAL C 1 583 ? 54.10620 28.26498 7.10912 1.000 83.13104 569 VAL C O 1
ATOM 14675 N N . ALA C 1 584 ? 54.74136 29.87244 8.56628 1.000 86.85069 570 ALA C N 1
ATOM 14676 C CA . ALA C 1 584 ? 55.32643 28.96682 9.55192 1.000 90.13540 570 ALA C CA 1
ATOM 14677 C C . ALA C 1 584 ? 54.49847 28.81225 10.82076 1.000 92.33931 570 ALA C C 1
ATOM 14678 O O . ALA C 1 584 ? 54.40402 27.70411 11.35367 1.000 95.16066 570 ALA C O 1
ATOM 14680 N N . GLU C 1 585 ? 53.89891 29.88791 11.33037 1.000 90.84673 571 GLU C N 1
ATOM 14681 C CA . GLU C 1 585 ? 53.10414 29.81637 12.55175 1.000 91.07497 571 GLU C CA 1
ATOM 14682 C C . GLU C 1 585 ? 52.08893 30.95083 12.55858 1.000 87.26425 571 GLU C C 1
ATOM 14683 O O . GLU C 1 585 ? 52.44539 32.10166 12.28886 1.000 86.17400 571 GLU C O 1
ATOM 14685 N N . THR C 1 586 ? 50.83107 30.62813 12.86744 1.000 83.94776 572 THR C N 1
ATOM 14686 C CA . THR C 1 586 ? 49.76984 31.62422 12.93633 1.000 83.25972 572 THR C CA 1
ATOM 14687 C C . THR C 1 586 ? 49.05332 31.54720 14.27590 1.000 79.82767 572 THR C C 1
ATOM 14688 O O . THR C 1 586 ? 48.96714 30.48465 14.89804 1.000 80.08185 572 THR C O 1
ATOM 14692 N N . ALA C 1 587 ? 48.52898 32.69437 14.70283 1.000 75.36829 573 ALA C N 1
ATOM 14693 C CA . ALA C 1 587 ? 47.69408 32.79172 15.89293 1.000 72.82666 573 ALA C CA 1
ATOM 14694 C C . ALA C 1 587 ? 46.54899 33.74119 15.58388 1.000 73.17107 573 ALA C C 1
ATOM 14695 O O . ALA C 1 587 ? 46.78273 34.89848 15.22487 1.000 73.46567 573 ALA C O 1
ATOM 14697 N N . VAL C 1 588 ? 45.31915 33.25142 15.71345 1.000 72.27977 574 VAL C N 1
ATOM 14698 C CA . VAL C 1 588 ? 44.11563 34.02579 15.43000 1.000 71.20607 574 VAL C CA 1
ATOM 14699 C C . VAL C 1 588 ? 43.34492 34.18723 16.73202 1.000 71.51106 574 VAL C C 1
ATOM 14700 O O . VAL C 1 588 ? 42.99930 33.19317 17.38331 1.000 70.78331 574 VAL C O 1
ATOM 14704 N N . VAL C 1 589 ? 43.07803 35.43323 17.11121 1.000 72.95382 575 VAL C N 1
ATOM 14705 C CA . VAL C 1 589 ? 42.33000 35.73388 18.32379 1.000 74.56051 575 VAL C CA 1
ATOM 14706 C C . VAL C 1 589 ? 41.13240 36.59920 17.96076 1.000 78.05972 575 VAL C C 1
ATOM 14707 O O . VAL C 1 589 ? 41.16237 37.35964 16.98729 1.000 77.01832 575 VAL C O 1
ATOM 14711 N N . GLY C 1 590 ? 40.07011 36.47269 18.75229 1.000 85.24401 576 GLY C N 1
ATOM 14712 C CA . GLY C 1 590 ? 38.85498 37.23893 18.54118 1.000 86.60502 576 GLY C CA 1
ATOM 14713 C C . GLY C 1 590 ? 39.04069 38.74107 18.65193 1.000 91.58110 576 GLY C C 1
ATOM 14714 O O . GLY C 1 590 ? 39.23399 39.28151 19.74162 1.000 96.20784 576 GLY C O 1
ATOM 14715 N N . ALA C 1 599 ? 35.45399 41.14552 15.83268 1.000 82.07721 585 ALA C N 1
ATOM 14716 C CA . ALA C 1 599 ? 36.39198 41.12828 14.71105 1.000 81.10843 585 ALA C CA 1
ATOM 14717 C C . ALA C 1 599 ? 37.51461 40.11904 14.94427 1.000 81.46958 585 ALA C C 1
ATOM 14718 O O . ALA C 1 599 ? 37.95230 39.91742 16.07927 1.000 78.56983 585 ALA C O 1
ATOM 14720 N N . VAL C 1 600 ? 37.98062 39.49620 13.86016 1.000 80.10297 586 VAL C N 1
ATOM 14721 C CA . VAL C 1 600 ? 39.02042 38.47183 13.91159 1.000 78.84029 586 VAL C CA 1
ATOM 14722 C C . VAL C 1 600 ? 40.35844 39.09915 13.53499 1.000 76.06603 586 VAL C C 1
ATOM 14723 O O . VAL C 1 600 ? 40.45843 39.82223 12.53520 1.000 76.98077 586 VAL C O 1
ATOM 14725 N N . TYR C 1 601 ? 41.38882 38.81772 14.33074 1.000 75.67923 587 TYR C N 1
ATOM 14726 C CA . TYR C 1 601 ? 42.72743 39.34748 14.10724 1.000 76.36695 587 TYR C CA 1
ATOM 14727 C C . TYR C 1 601 ? 43.72919 38.20060 14.08953 1.000 75.08018 587 TYR C C 1
ATOM 14728 O O . TYR C 1 601 ? 43.73876 37.36235 14.99699 1.000 74.32337 587 TYR C O 1
ATOM 14730 N N . ALA C 1 602 ? 44.57122 38.17093 13.06185 1.000 75.10642 588 ALA C N 1
ATOM 14731 C CA . ALA C 1 602 ? 45.55513 37.11579 12.87631 1.000 74.93932 588 ALA C CA 1
ATOM 14732 C C . ALA C 1 602 ? 46.96649 37.67717 13.00671 1.000 75.71329 588 ALA C C 1
ATOM 14733 O O . ALA C 1 602 ? 47.27234 38.74500 12.46858 1.000 77.00739 588 ALA C O 1
ATOM 14735 N N . PHE C 1 603 ? 47.82095 36.95312 13.72641 1.000 75.72830 589 PHE C N 1
ATOM 14736 C CA . PHE C 1 603 ? 49.23849 37.27643 13.85025 1.000 78.28091 589 PHE C CA 1
ATOM 14737 C C . PHE C 1 603 ? 50.03676 36.13329 13.23658 1.000 81.58766 589 PHE C C 1
ATOM 14738 O O . PHE C 1 603 ? 49.95301 34.99280 13.70709 1.000 81.19952 589 PHE C O 1
ATOM 14740 N N . VAL C 1 604 ? 50.80236 36.43594 12.18685 1.000 78.44918 590 VAL C N 1
ATOM 14741 C CA . VAL C 1 604 ? 51.45929 35.42715 11.36254 1.000 77.81246 590 VAL C CA 1
ATOM 14742 C C . VAL C 1 604 ? 52.96661 35.65026 11.38649 1.000 81.72461 590 VAL C C 1
ATOM 14743 O O . VAL C 1 604 ? 53.43322 36.79360 11.42408 1.000 81.33090 590 VAL C O 1
ATOM 14747 N N . THR C 1 605 ? 53.72482 34.54982 11.37836 1.000 80.85134 591 THR C N 1
ATOM 14748 C CA . THR C 1 605 ? 55.17516 34.57056 11.22835 1.000 82.84261 591 THR C CA 1
ATOM 14749 C C . THR C 1 605 ? 55.55738 33.65660 10.07275 1.000 83.94482 591 THR C C 1
ATOM 14750 O O . THR C 1 605 ? 55.03308 32.54571 9.95211 1.000 82.01275 591 THR C O 1
ATOM 14754 N N . MET C 1 606 ? 56.47509 34.11884 9.23016 1.000 84.36717 592 MET C N 1
ATOM 14755 C CA . MET C 1 606 ? 56.78606 33.43433 7.98494 1.000 84.69389 592 MET C CA 1
ATOM 14756 C C . MET C 1 606 ? 58.02353 32.55632 8.12815 1.000 86.77331 592 MET C C 1
ATOM 14757 O O . MET C 1 606 ? 58.94494 32.86430 8.88889 1.000 88.79146 592 MET C O 1
ATOM 14762 N N . LYS C 1 607 ? 58.02633 31.44905 7.38660 1.000 86.55843 593 LYS C N 1
ATOM 14763 C CA . LYS C 1 607 ? 59.19588 30.58791 7.32264 1.000 90.69392 593 LYS C CA 1
ATOM 14764 C C . LYS C 1 607 ? 60.36892 31.35865 6.71428 1.000 91.81484 593 LYS C C 1
ATOM 14765 O O . LYS C 1 607 ? 60.16478 32.29456 5.93413 1.000 91.68447 593 LYS C O 1
ATOM 14767 N N . PRO C 1 608 ? 61.60992 30.99132 7.05420 1.000 94.73190 594 PRO C N 1
ATOM 14768 C CA . PRO C 1 608 ? 62.75873 31.81043 6.62306 1.000 97.83117 594 PRO C CA 1
ATOM 14769 C C . PRO C 1 608 ? 62.88607 31.96417 5.11306 1.000 98.47750 594 PRO C C 1
ATOM 14770 O O . PRO C 1 608 ? 63.48721 32.94507 4.65753 1.000 100.33156 594 PRO C O 1
ATOM 14774 N N . GLU C 1 609 ? 62.33838 31.04575 4.32436 1.000 97.22174 595 GLU C N 1
ATOM 14775 C CA . GLU C 1 609 ? 62.32099 31.20982 2.87556 1.000 97.78681 595 GLU C CA 1
ATOM 14776 C C . GLU C 1 609 ? 61.31591 32.29424 2.47940 1.000 96.07825 595 GLU C C 1
ATOM 14777 O O . GLU C 1 609 ? 61.57595 33.11469 1.59734 1.000 96.92501 595 GLU C O 1
ATOM 14779 N N . LYS C 1 616 ? 56.05034 43.05174 -0.23353 1.000 97.73647 602 LYS C N 1
ATOM 14780 C CA . LYS C 1 616 ? 55.60155 44.05614 0.72453 1.000 101.30096 602 LYS C CA 1
ATOM 14781 C C . LYS C 1 616 ? 54.70182 43.43254 1.79376 1.000 103.17067 602 LYS C C 1
ATOM 14782 O O . LYS C 1 616 ? 53.94942 42.49895 1.51579 1.000 99.05861 602 LYS C O 1
ATOM 14784 N N . GLU C 1 617 ? 54.78528 43.96419 3.01815 1.000 110.86735 603 GLU C N 1
ATOM 14785 C CA . GLU C 1 617 ? 54.04466 43.38751 4.13826 1.000 108.23341 603 GLU C CA 1
ATOM 14786 C C . GLU C 1 617 ? 52.54213 43.58255 3.97774 1.000 106.51695 603 GLU C C 1
ATOM 14787 O O . GLU C 1 617 ? 51.76114 42.66319 4.24906 1.000 103.72350 603 GLU C O 1
ATOM 14789 N N . ALA C 1 618 ? 52.11530 44.77432 3.55175 1.000 108.36745 604 ALA C N 1
ATOM 14790 C CA . ALA C 1 618 ? 50.69249 45.00135 3.32263 1.000 109.83307 604 ALA C CA 1
ATOM 14791 C C . ALA C 1 618 ? 50.17756 44.18113 2.14520 1.000 105.21919 604 ALA C C 1
ATOM 14792 O O . ALA C 1 618 ? 49.02107 43.74194 2.15736 1.000 103.95166 604 ALA C O 1
ATOM 14794 N N . ASP C 1 619 ? 51.01696 43.95801 1.12780 1.000 100.72090 605 ASP C N 1
ATOM 14795 C CA . ASP C 1 619 ? 50.62242 43.09923 0.01507 1.000 97.96713 605 ASP C CA 1
ATOM 14796 C C . ASP C 1 619 ? 50.54548 41.63632 0.43738 1.000 97.18926 605 ASP C C 1
ATOM 14797 O O . ASP C 1 619 ? 49.76804 40.86541 -0.13909 1.000 94.45535 605 ASP C O 1
ATOM 14799 N N . LEU C 1 620 ? 51.33902 41.23589 1.43634 1.000 97.23068 606 LEU C N 1
ATOM 14800 C CA . LEU C 1 620 ? 51.23393 39.87964 1.96618 1.000 93.84014 606 LEU C CA 1
ATOM 14801 C C . LEU C 1 620 ? 49.97191 39.70250 2.80016 1.000 88.11784 606 LEU C C 1
ATOM 14802 O O . LEU C 1 620 ? 49.39229 38.61079 2.81487 1.000 80.11140 606 LEU C O 1
ATOM 14804 N N . SER C 1 621 ? 49.53902 40.75685 3.50162 1.000 91.60201 607 SER C N 1
ATOM 14805 C CA . SER C 1 621 ? 48.29682 40.68448 4.26549 1.000 89.51476 607 SER C CA 1
ATOM 14806 C C . SER C 1 621 ? 47.11339 40.37146 3.35855 1.000 86.56468 607 SER C C 1
ATOM 14807 O O . SER C 1 621 ? 46.20247 39.63094 3.74795 1.000 79.55216 607 SER C O 1
ATOM 14810 N N . LYS C 1 622 ? 47.11675 40.91977 2.13906 1.000 89.07109 608 LYS C N 1
ATOM 14811 C CA . LYS C 1 622 ? 46.01354 40.68535 1.21264 1.000 85.95208 608 LYS C CA 1
ATOM 14812 C C . LYS C 1 622 ? 46.04394 39.26575 0.65824 1.000 83.23819 608 LYS C C 1
ATOM 14813 O O . LYS C 1 622 ? 44.99125 38.63600 0.50247 1.000 81.01524 608 LYS C O 1
ATOM 14815 N N . GLU C 1 623 ? 47.23712 38.74433 0.35051 1.000 79.60584 609 GLU C N 1
ATOM 14816 C CA . GLU C 1 623 ? 47.33264 37.37735 -0.15431 1.000 74.56570 609 GLU C CA 1
ATOM 14817 C C . GLU C 1 623 ? 46.87449 36.36358 0.88828 1.000 74.63234 609 GLU C C 1
ATOM 14818 O O . GLU C 1 623 ? 46.28979 35.33137 0.53657 1.000 72.90053 609 GLU C O 1
ATOM 14820 N N . LEU C 1 624 ? 47.12558 36.63607 2.17237 1.000 75.15833 610 LEU C N 1
ATOM 14821 C CA . LEU C 1 624 ? 46.61512 35.76678 3.22745 1.000 71.20497 610 LEU C CA 1
ATOM 14822 C C . LEU C 1 624 ? 45.12122 35.96721 3.45421 1.000 71.53369 610 LEU C C 1
ATOM 14823 O O . LEU C 1 624 ? 44.41582 35.00614 3.78313 1.000 64.46250 610 LEU C O 1
ATOM 14828 N N . ALA C 1 625 ? 44.62608 37.19944 3.29525 1.000 71.80778 611 ALA C N 1
ATOM 14829 C CA . ALA C 1 625 ? 43.18918 37.43399 3.39006 1.000 67.75205 611 ALA C CA 1
ATOM 14830 C C . ALA C 1 625 ? 42.44281 36.67028 2.30468 1.000 69.22633 611 ALA C C 1
ATOM 14831 O O . ALA C 1 625 ? 41.37475 36.10045 2.55911 1.000 66.79497 611 ALA C O 1
ATOM 14833 N N . ILE C 1 626 ? 42.99966 36.63645 1.08963 1.000 69.82063 612 ILE C N 1
ATOM 14834 C CA . ILE C 1 626 ? 42.41161 35.85025 0.00592 1.000 72.24718 612 ILE C CA 1
ATOM 14835 C C . ILE C 1 626 ? 42.51240 34.35561 0.30449 1.000 67.84748 612 ILE C C 1
ATOM 14836 O O . ILE C 1 626 ? 41.61865 33.57951 -0.05952 1.000 64.35329 612 ILE C O 1
ATOM 14841 N N . GLN C 1 627 ? 43.58730 33.92763 0.97596 1.000 64.84615 613 GLN C N 1
ATOM 14842 C CA . GLN C 1 627 ? 43.72277 32.52052 1.34214 1.000 64.20638 613 GLN C CA 1
ATOM 14843 C C . GLN C 1 627 ? 42.60373 32.08094 2.28090 1.000 61.50543 613 GLN C C 1
ATOM 14844 O O . GLN C 1 627 ? 42.07464 30.97104 2.14653 1.000 61.40226 613 GLN C O 1
ATOM 14850 N N . VAL C 1 628 ? 42.23206 32.93681 3.23901 1.000 61.37362 614 VAL C N 1
ATOM 14851 C CA . VAL C 1 628 ? 41.13438 32.61396 4.15022 1.000 60.43172 614 VAL C CA 1
ATOM 14852 C C . VAL C 1 628 ? 39.80494 32.63040 3.40902 1.000 60.28075 614 VAL C C 1
ATOM 14853 O O . VAL C 1 628 ? 38.93917 31.77367 3.63292 1.000 59.35608 614 VAL C O 1
ATOM 14857 N N . ARG C 1 629 ? 39.62189 33.61002 2.52138 1.000 61.81674 615 ARG C N 1
ATOM 14858 C CA . ARG C 1 629 ? 38.40460 33.69037 1.72013 1.000 62.53027 615 ARG C CA 1
ATOM 14859 C C . ARG C 1 629 ? 38.26521 32.49525 0.78023 1.000 62.15834 615 ARG C C 1
ATOM 14860 O O . ARG C 1 629 ? 37.14138 32.10426 0.43942 1.000 62.33515 615 ARG C O 1
ATOM 14868 N N . LYS C 1 630 ? 39.38808 31.90018 0.35970 1.000 63.44273 616 LYS C N 1
ATOM 14869 C CA . LYS C 1 630 ? 39.34212 30.72213 -0.50063 1.000 61.79245 616 LYS C CA 1
ATOM 14870 C C . LYS C 1 630 ? 39.04896 29.45528 0.29340 1.000 60.20162 616 LYS C C 1
ATOM 14871 O O . LYS C 1 630 ? 38.27830 28.60227 -0.16054 1.000 60.12661 616 LYS C O 1
ATOM 14873 N N . VAL C 1 631 ? 39.65562 29.30565 1.47350 1.000 59.16535 617 VAL C N 1
ATOM 14874 C CA . VAL C 1 631 ? 39.46548 28.08041 2.24858 1.000 57.87379 617 VAL C CA 1
ATOM 14875 C C . VAL C 1 631 ? 38.07782 28.04759 2.88643 1.000 57.58526 617 VAL C C 1
ATOM 14876 O O . VAL C 1 631 ? 37.40848 27.00638 2.88888 1.000 57.06725 617 VAL C O 1
ATOM 14880 N N . ILE C 1 632 ? 37.62494 29.17510 3.44047 1.000 57.76133 618 ILE C N 1
ATOM 14881 C CA . ILE C 1 632 ? 36.35563 29.22102 4.16020 1.000 57.73168 618 ILE C CA 1
ATOM 14882 C C . ILE C 1 632 ? 35.31664 29.96014 3.32580 1.000 59.25630 618 ILE C C 1
ATOM 14883 O O . ILE C 1 632 ? 34.35462 29.36040 2.83113 1.000 59.80302 618 ILE C O 1
ATOM 14888 N N . GLY C 1 633 ? 35.50892 31.26717 3.16296 1.000 60.24501 619 GLY C N 1
ATOM 14889 C CA . GLY C 1 633 ? 34.57999 32.09157 2.42514 1.000 62.04305 619 GLY C CA 1
ATOM 14890 C C . GLY C 1 633 ? 34.89390 33.56499 2.58692 1.000 64.90504 619 GLY C C 1
ATOM 14891 O O . GLY C 1 633 ? 35.57534 33.97424 3.53219 1.000 62.50379 619 GLY C O 1
ATOM 14892 N N . PRO C 1 634 ? 34.40540 34.39161 1.65533 1.000 66.40602 620 PRO C N 1
ATOM 14893 C CA . PRO C 1 634 ? 34.66688 35.84064 1.74630 1.000 69.18989 620 PRO C CA 1
ATOM 14894 C C . PRO C 1 634 ? 34.27549 36.44736 3.08540 1.000 71.01069 620 PRO C C 1
ATOM 14895 O O . PRO C 1 634 ? 35.00506 37.29702 3.62009 1.000 68.69120 620 PRO C O 1
ATOM 14899 N N . PHE C 1 635 ? 33.14909 36.00502 3.65385 1.000 66.63084 621 PHE C N 1
ATOM 14900 C CA . PHE C 1 635 ? 32.67371 36.48415 4.94841 1.000 67.15381 621 PHE C CA 1
ATOM 14901 C C . PHE C 1 635 ? 33.63028 36.17170 6.09336 1.000 65.94179 621 PHE C C 1
ATOM 14902 O O . PHE C 1 635 ? 33.42353 36.67877 7.20119 1.000 65.43117 621 PHE C O 1
ATOM 14910 N N . ALA C 1 636 ? 34.65385 35.34595 5.86434 1.000 66.81493 622 ALA C N 1
ATOM 14911 C CA . ALA C 1 636 ? 35.52639 34.85998 6.92392 1.000 61.77056 622 ALA C CA 1
ATOM 14912 C C . ALA C 1 636 ? 36.90381 35.51001 6.90709 1.000 61.79282 622 ALA C C 1
ATOM 14913 O O . ALA C 1 636 ? 37.78913 35.06969 7.64403 1.000 60.70498 622 ALA C O 1
ATOM 14915 N N . ALA C 1 637 ? 37.10686 36.53806 6.09341 1.000 63.35260 623 ALA C N 1
ATOM 14916 C CA . ALA C 1 637 ? 38.40503 37.20508 6.04859 1.000 68.98192 623 ALA C CA 1
ATOM 14917 C C . ALA C 1 637 ? 38.67370 37.92206 7.36958 1.000 64.78730 623 ALA C C 1
ATOM 14918 O O . ALA C 1 637 ? 37.77999 38.59036 7.90097 1.000 65.18268 623 ALA C O 1
ATOM 14920 N N . PRO C 1 638 ? 39.86896 37.79569 7.93902 1.000 69.74551 624 PRO C N 1
ATOM 14921 C CA . PRO C 1 638 ? 40.16143 38.50186 9.19318 1.000 69.70290 624 PRO C CA 1
ATOM 14922 C C . PRO C 1 638 ? 40.18211 40.01585 9.00720 1.000 73.86844 624 PRO C C 1
ATOM 14923 O O . PRO C 1 638 ? 40.50262 40.53463 7.93421 1.000 71.93563 624 PRO C O 1
ATOM 14927 N N . LYS C 1 639 ? 39.81646 40.72689 10.07966 1.000 74.07287 625 LYS C N 1
ATOM 14928 C CA . LYS C 1 639 ? 39.80845 42.18749 10.03957 1.000 72.61934 625 LYS C CA 1
ATOM 14929 C C . LYS C 1 639 ? 41.21723 42.75696 9.93340 1.000 75.56259 625 LYS C C 1
ATOM 14930 O O . LYS C 1 639 ? 41.40759 43.83374 9.35609 1.000 73.45447 625 LYS C O 1
ATOM 14932 N N . LYS C 1 640 ? 42.21019 42.05901 10.47933 1.000 72.65793 626 LYS C N 1
ATOM 14933 C CA . LYS C 1 640 ? 43.59627 42.48703 10.37027 1.000 73.11125 626 LYS C CA 1
ATOM 14934 C C . LYS C 1 640 ? 44.49687 41.26261 10.42341 1.000 73.35502 626 LYS C C 1
ATOM 14935 O O . LYS C 1 640 ? 44.21683 40.30849 11.15390 1.000 70.52741 626 LYS C O 1
ATOM 14937 N N . ILE C 1 641 ? 45.56909 41.29559 9.63623 1.000 74.45484 627 ILE C N 1
ATOM 14938 C CA . ILE C 1 641 ? 46.61369 40.27810 9.66078 1.000 73.72153 627 ILE C CA 1
ATOM 14939 C C . ILE C 1 641 ? 47.92892 40.99142 9.92740 1.000 75.31877 627 ILE C C 1
ATOM 14940 O O . ILE C 1 641 ? 48.33195 41.86665 9.15115 1.000 75.43018 627 ILE C O 1
ATOM 14945 N N . TYR C 1 642 ? 48.59297 40.62359 11.01897 1.000 83.09597 628 TYR C N 1
ATOM 14946 C CA . TYR C 1 642 ? 49.82790 41.26878 11.44939 1.000 85.38331 628 TYR C CA 1
ATOM 14947 C C . TYR C 1 642 ? 50.99790 40.31767 11.24235 1.000 86.84332 628 TYR C C 1
ATOM 14948 O O . TYR C 1 642 ? 50.98502 39.19006 11.74926 1.000 85.02485 628 TYR C O 1
ATOM 14957 N N . LEU C 1 643 ? 52.00632 40.77655 10.50787 1.000 85.00249 629 LEU C N 1
ATOM 14958 C CA . LEU C 1 643 ? 53.23043 40.01492 10.30898 1.000 83.10090 629 LEU C CA 1
ATOM 14959 C C . LEU C 1 643 ? 54.21471 40.36746 11.41795 1.000 86.38965 629 LEU C C 1
ATOM 14960 O O . LEU C 1 643 ? 54.64763 41.51972 11.52420 1.000 90.34911 629 LEU C O 1
ATOM 14962 N N . VAL C 1 644 ? 54.55622 39.38120 12.24760 1.000 86.29737 630 VAL C N 1
ATOM 14963 C CA . VAL C 1 644 ? 55.51665 39.55693 13.32887 1.000 86.83610 630 VAL C CA 1
ATOM 14964 C C . VAL C 1 644 ? 56.66818 38.57670 13.13188 1.000 90.19704 630 VAL C C 1
ATOM 14965 O O . VAL C 1 644 ? 56.56380 37.59257 12.39528 1.000 88.84255 630 VAL C O 1
ATOM 14969 N N . SER C 1 645 ? 57.78657 38.86122 13.80303 1.000 90.36891 631 SER C N 1
ATOM 14970 C CA . SER C 1 645 ? 58.94966 37.98773 13.68193 1.000 96.20879 631 SER C CA 1
ATOM 14971 C C . SER C 1 645 ? 58.80700 36.73794 14.54461 1.000 98.16161 631 SER C C 1
ATOM 14972 O O . SER C 1 645 ? 59.21893 35.64597 14.13388 1.000 95.91767 631 SER C O 1
ATOM 14975 N N . ASP C 1 646 ? 58.23075 36.87861 15.73729 1.000 102.37224 632 ASP C N 1
ATOM 14976 C CA . ASP C 1 646 ? 58.00681 35.75772 16.63804 1.000 103.21841 632 ASP C CA 1
ATOM 14977 C C . ASP C 1 646 ? 56.67290 35.94908 17.34776 1.000 101.09812 632 ASP C C 1
ATOM 14978 O O . ASP C 1 646 ? 56.24694 37.07834 17.60394 1.000 100.41156 632 ASP C O 1
ATOM 14980 N N . LEU C 1 647 ? 56.01372 34.83496 17.65784 1.000 95.57762 633 LEU C N 1
ATOM 14981 C CA . LEU C 1 647 ? 54.71169 34.87578 18.32148 1.000 94.13037 633 LEU C CA 1
ATOM 14982 C C . LEU C 1 647 ? 54.85407 35.03640 19.83494 1.000 91.78033 633 LEU C C 1
ATOM 14983 O O . LEU C 1 647 ? 55.70182 34.40087 20.46365 1.000 96.75932 633 LEU C O 1
#

CATH classification: 3.40.50.12780

InterPro domains:
  IPR000873 AMP-dependent synthetase/ligase domain [PF00501] (110-497)
  IPR011904 Acetate-CoA ligase [TIGR02188] (50-674)
  IPR020845 AMP-binding, conserved site [PS00455] (286-297)
  IPR025110 AMP-binding enzyme, C-terminal domain [PF13193] (558-640)
  IPR032387 Acetyl-coenzyme A synthetase, N-terminal domain [PF16177] (62-108)
  IPR042099 ANL, N-terminal domain [G3DSA:3.40.50.12780] (39-544)
  IPR045851 AMP-binding enzyme domain superfamily [G3DSA:3.30.300.30] (545-680)

B-factor: mean 37.97, std 16.93, range [12.67, 112.27]

Nearest PDB structures (foldseek):
  7kno-assembly1_C  TM=1.002E+00  e=0.000E+00  Cryptococcus neoformans H99
  7l4g-assembly3_C  TM=1.000E+00  e=0.000E+00  Cryptococcus neoformans H99
  5k85-assembly3_C  TM=1.001E+00  e=0.000E+00  Cryptococcus neoformans H99
  8v5g-assembly1_A  TM=8.811E-01  e=0.000E+00  Cryptococcus neoformans
  5u29-assembly1_A  TM=8.814E-01  e=0.000E+00  Cryptococcus neoformans H99

Organism: Cryptococcus neoformans (strain H99 / ATCC 208821 / CBS 10515 / FGSC 9487) (NCBI:txid235443)

Radius of gyration: 40.6 Å; Cα contacts (8 Å, |Δi|>4): 4777; chains: 3; bounding box: 105×123×110 Å

Sequence (1925 aa):
VHHVHPLPDSVPESEDLFAPPPRMQGKEGRPKPHIGPNYESYVKEWAKTVGPNSDEWWAAKARETLDWYDDFKTVRAGGFEHGDVQWFPEGTLNAAYNCLDRHYYKNPKKTAIIYEADEPSESREVSYEELMQEETCRRVANVLKSYGVKKGDAVSIYLPMTWQAAAAFLACARIGAIHSAVFFAGFSAESLRDRVNDCECKVLLITTDEGRRGGKTIATKQQIVDAALQQCPLVENVLVLRRTGNKVPMTEGRDKWWDEECAKMPAYCPCERMASSEDPLFILYTSTGKPKGVVHSTAGYLLGTALTLKYVFDAHPDDRFACMADIGWITGHSYIIYGPLANGITTAVFESTPVYPTPSRYWDFVDKWKATQLYTAPTTAIRLLRRMGEDHVKNHDLSSLRVLGSVGEPINPEAWHWYNDFAGKNQCAIVDTYWMMTETGSISIAPLPGAISTKPGSATFPFFGMDVDIIDPQTGQVLEGNDVEEGVLVARRRPWPSIARTVYRDHKRYLETYMKPYPGYFFFGDGAARDYDGYMMWIKGRVDDVINVSGHRLSTAEVESALILHKGVAETAVVGCADDLTGQAVYAFVTMKPEFDLKATKEADLSKELAIQVRKVIGPFAAPKKIYLVSDLPKTRSGKIMRRVLRKIVAGEGDQLGDLSSIADPQIVEEVKQKVTVHHVHPLPDSVPESEDLFAPPPRMQGKEGRPKPHIGPNYESYVKEWAKTVGPNSDEWWAAKARETLDDWYDDFKKTVRAGGFEHGDVQWFPEGTLNAAYNCLDRHYYKNPKKTAIIYEADEPSESREVSYEELMMQEETCRRVANVLKSYGVKKGDAVSIYLPMTWQAAAAFLACARIGAIHSAVFFAGFSAESLRDRVNDCECKVLITTDEGRRRGGKTIATKQIVDAALQQCPLVENVLVLRRTGNKVPMTEGRDKWWDEECAKMPAYCPCERMASSEDPLFILYTSKPKGVVHSTAGYLLGTALTLKYVFDAHPDDRRFACMADIGWITGHSYIIYGPLANGITTAVFESTPVYPTPSRYWDFVDKWKATQLYTAPTTAIRLLRRMGEDHVKNHDLSSLRVLGSVGEPINPEAWHWYNDFAGKNQCAIVDTYWMMTETGSISIAPLPGAISTKPGSATFPFFGMDVDIIDPQTGQVLEGNDVEEGVLVARRPWPSIARTVYRDHKRYLETYMKPYPGYFFFGDGAARDYDGYMMWIKGRVDDVINNVSGHRLSTAEVESALILHKGVAETAVVGCADDLTGQAVYAFVTTMKPEFDLKATKEADLSKELAIQQVRRKVIGPFAAPKKKIYLVSDLPKTRSGKIMRRVLRKIVAGEGDQLGDLSSIADPQIVEEVKQKVTDLFAPPPRMQGKEGRPKPHIGPNYESYVKEWAKTVGPNSDEWWAAKARETLDWYDDFKTVRAGGFEHGDVQWFPEGTLNAAYNCLDRHYYKNPKKTAIIYEADEPSESREVSYEELMQEETCRRVANVLKSYGVKKGDAVSIYLPMTWQAAAAFLACARIGAIHSAVFAGFSAESLRDRVNDCECKVLITTDEGRRGGKTIATKQQIVDAALQQCPLVENVLVLRRTGNKVPMTEGRDKWWDEECAKMPAYCPCERMASSEDPLFILYTSGSTGKPKGVVHSTAGYLLGTALTLKYVFDAHPDDRFACMADIGWITGHSYIIYGPLANGITTAVFESTPVYPTPSRYWDFVDKWKATQLYTAPTAIRLLRRMGEDHVKNHDLSSLRVLGSVGEPINPEAWHWYNDFAGKNQCAIVDTYWMTETGSISIAPLPGAISTKPGSATFPFFGMDVDIIDPQTGQVLEGNDVEGVLVARRPWPSIARTVYRDHKRYLETYMKPYPGYFFFGDGAARDYDGYMWIKGRVDDVINVSGHRLSTAEVESALILHKGVAETAVVGAVYAFVTMKPEKEADLSKELAIQVRKVIGPFAAPKKIYLVSDL

Secondary structure (DSSP, 8-state):
--SS-PPP-SS-GGG--BPPPGGGTT-TTPPPPSS-SSHHHHHHHHGGGSSTT-HHHHHHHHHHHS--SB--S--EE--TTTT--EESTT-EE-HHIIIIIHHHHH-TTSEEEEEE-SSGGG-EEEEHHHHHHHHHHHHHHHHHTT--TT-EEEEE--SSTHHHHHHHHHHHHT-EEEE--TT--HHHHHHHHHHHT-SEEEEES-EEETTEEE-HHHHHHHHHTT-TT--EEEEE-SS-------TTTEEEHHHHHHTS-S--PPP-EETTSEEEEEEE---S-EEEEEESHHHHHHHHHHHHHHTT--TT-EEEE-S-TTSHHHIIIIIIHHHHTT-EEEEE-S-TTSS-TTHHHHHHHHHT-SEEEE-HHHHHHHHHH-GGGTTT---TT--EEEE-SSPPPHHHHHHIIIIISTT-SEEEE-B--GGGSS--B---TTTPPB-TT--BSB-TT--EEEEETTTTEEPPSSSEEEEEEESS--TT---EETT-HHHHIIIIISSSTTSEEEEEEEEE-TT--EEEEEEGGG-EEETTEEE-HHHHHHHHTTSTTEEEEEEEEEEETTTEEEEEEEEEE-TT--TTTS-HHHHHHHHHHHHHHHT-GGGS-SEEEE-S---B-TT--B-HHHHHHHHTT-TTS----TTSS-THHHHHHHHHH-/--SS-PPP-SS-GGG--B---GGGTT-TTPPPPSS-SSHHHHHHHHHTTSSTT-HHHHHHHHHHHS--SB--S--EE--TTTT--EESTT-EE-HHIIIIIHHHHH-TTSEEEEEE-SSGGG-EEEEHHHHHHHHHHHHHHHHHTT--TT-EEEEE--SSTHHHHHHHHHHHHT-EEEE--TT--HHHHHHHHHHHT-SEEEEES-EEETTEEE-HHHHHHHHHTT-TT--EEEEE-SS-------TTTEEEHHHHHTTS-S--PPP-EETTSEEEEEEE---EEEEEESHHHHHHHHHHHHHHTT--TT-EEEE-S-TTSHHHIIIIIIHHHHTT-EEEEE-S-TTSS-TTHHHHHHHHHT-SEEEE-HHHHHHHHHH-GGGTTT---TT--EEEEESSPPPHHHHHHIIIIISTT-SEEEEEB--GGG-S--B---TTTPPB-TT--BSB-TT--EEEEETTTTEE--SSSEEEEEEESS--TT---EETT-HHHHIIIIISSSTTSEEEEEEEEE-TTS-EEEEEEGGG-EEETTEEE-HHHHHHHHTTSTTEEEEEEEEEEETTTEEEEEEEEEE-TT--TTTS-HHHHHHHHHHHHHHHT-GGGS-SEEEE-S---B-TT--B-HHHHHHHHTT-GGG----TTSS-THHHHHHHHHH-/--BPPPGGGTT-TTPPPPSS-SSHHHHHHHHTTTSSTT-HHHHHHHHHHHS--SB--S--EE--TTTT--EESTT-EE-HHIIIIIHHHHH-TTSEEEEEE-SSGGG-EEEEHHHHHHHHHHHHHHHHHTT--TT-EEEEE--SSTHHHHHHHHHHHHT-EEEE--TT--HHHHHHHHHHHT-SEEEEES-EEETTEEE-HHHHHHHHHTT-TT--EEEEE-SS-------TTTEEEHHHHHHTS-S--PPP-EETTSEEEEEEE--SSSSPEEEEEESHHHHHHHHHHHHHHTT--TT-EEEE-S-TTSHHHIIIIIIHHHHTT-EEEEE-S-TTSS-TTHHHHHHHHHT-SEEEE-HHHHHHHHHT-GGGTTT---TT--EEEEESSPPPHHHHHHIIIIISTT-SEEEEEB--GGG-S--B---TTTPPBPTT--BSBPTT--EEEEETTTTEE--SSSEEEEEEESS--TT---EETT-HHHHIIIIISSSTTSEEEEEEEEE-TT--EEEEEESSSEEEETTEEEEHHHHHHHHHTSTTEEEEEEE---EEEEEE----HHHHHHHHHHHHHHHT-GGG--SEEEE-S--

Foldseek 3Di:
DFLDDDFDDPDDPVVFWFAQFQLACCPPVHDDFPFDAAPVSVCVVQVCQDDDNNLVVQLVLLPVQFDWPAFADDAWDDFQQQLPTDGSQATWHFLLCLLAVVLCVVPQQAFAEFECAQDNVPTDTAGSNNLLLLLQLVLVLCVVVVDAAAAEEEEQEALGPCSLSVLRSCRQRNYAYEYAHQQFALVLSLLSCQQSLHQEYEYECWAAALNDIRRRLVRPVSNVVNRVRHQAYEYEHPPVDDHDADPRRYDYSVVSSVVDGSHDHGDTGGQFRWSYWQWDCVDRTWTFTWGHSLLLSQLQVCQCFQQVDDAAAAAEEQFICSFLCCVRRAHRRQSSSSYYHYRHRYACQVVHVLVVLVVCQVVVHAEYEAELLSLLVSVLVDQVSFQPGDLVSYAEYEYDDAFHQLVSVVSCCCGNVVVRHFYWYFYDHSQLSHTFAIDRSNYYTDGRRFRFGTDRNWAKFFAALVVLHTDDAASDWHFIKTQTDGSGGGSATPVCRVCVSVVFDPSRHNIGGDQWIWHQHNVRIIHTQAGPQFWEQFQNDTDGFSSLQSQQVVDPFWRGKTWGWDQDPPGRTFIEMETEGRPVDDCVVPPPVNSLVVSQVSSCVRPRNRNRGPYYFYANDAWAASRGHGPRVCLRCLLHVNNVVRPDSSHTPDVVRSVVSNVRSD/DFLDDFFDDPDPPVVFWFAQFQLQCCPPVHHHFPFDAAPVSVVVVLVCFDDDNVLVVQLVLLPVQFDWPAFADDAWDDFQQQLPTDGSFQIWHFLLCLLAVVLCVVPQQAFAEFECAQPNVPTDTAGSVRLLLLLFLVLVLCVVVVQAAAAEEEEQEFLGPCSLSVLRSCRQRNYAYEYAYHQFALVLSLLSLQLSLHQEYEYECWAAALNDIRRRLVSPVSNVVNRVRHQAYEYEHPPVDDHDADPRRYDYSVVSSVVDGSHDHGDIGGQARWSYFAFDDNTWTFTWGHSLLLSQLQVCCCQQQVDDAAAAAEEPAICSFLCCVRPAHRHQSSSSYYHYRHRYACQVVHVLVVLVVCQVVLHAEYEYELLSLLVSVLVPQVSFQPGDLQSYAEYEYDDWFRQLVSVVVCCCGNVVVRHFYWYFYDHSQLSHTFAIDRSNYGTDGRRFNFGTDRNWDKFAAALVVLDTDDAASDKHFIKTQTRGSGGGSATRVCRVCVSVPFDPSRHNIGGPQWIWHQHNVRIIHTQAGPVQWEFFQNDTHGFSSLQSLLVVDPFWRGKTWHWDQDPPGRTFIEMETEGRPPDDCPVQPPVNSLVVSQVSSCVRPRNRHRGPYYHYANDAWAASSGHGPVVLLHCLLHVNNVPNPDPSHTPDPVRSVVSNVRSD/DWFAQFQLACCPPVHDHFPFDAADVSQVVVQVCQDDDNNLVVQLVLLPVQFDWPAFADDAWDDFQQQLPTDGSQAIWHFLLCLLAVVLCVVPQQAFAEFECAQPRVPTDTDGSNNLLLLLFLVLVLCVVVVDAAAAEEEEQEALGPCVLSVLRSCRQRNYAYEYAYNQWALQQSLVSLQVRLHQEYEYECWAAALNDIHRRLVRPVSNCVPRVRHQAYEYEHPPVPDDDADPRRYDYSVVSSVVGGSHDHGDIGGQFRWSYWAFADDQDDGTFGFTWGHSLLLSQLQVCCCFQQVDDQAAAAEEPDICSFLCCVRRQHRRSSSSSYYHYRHRYACQVVHVLVVLVVCQVVLHAEYAFELLNLVVSVVVDLVSQQPGDLPSYAEYEYDQDFHDLVSQVSCCCGNVVVNHFYWYFDDHSQLSHTFAIDRSNYYIDDRRFSFGTDRNWAKFAAALVPLDTDDAAFDKHFIKTQTDGSGGGSAGVVCRVCVSVRFDPSRPNIGGPQWIWHQHNVRTIHTHGGPGQWEGDRSGTDGQVQLQVLLCPDPFWDGWGWHYCIEIETEGDPPPPVVVLVVSQVSSCNNTGNVRRRPYYHYDHDD